Protein AF-0000000079157694 (afdb_homodimer)

Radius of gyration: 38.23 Å; Cα contacts (8 Å, |Δi|>4): 2738; chains: 2; bounding box: 108×110×75 Å

Secondary structure (DSSP, 8-state):
---------EEEE-TT--SEEEEEEEETT-SS-TTGGGGT--GGGSHHHHHHHHHHHHHHHHHHHHHHHGGGT--HHHHHHHHHHHHHHHHHT-HHHHHHHS-HHHHHHHHHHHHHHHHHHHHHHHHTS-HHHHHT--HHHHHHHHHHHHHHHHHHHHHHTT-TTTS-GGG--TTHHHHHHHHHS---HHHHHHHHHHTT-TTSHHHHHHHHHHHHHHHHHHHHHHHHHHHHHHHHH--THHHHHHHHHHHHHHHIIIIIHHHHHHHHHTS-TTPPPPHHHHHHHHHHHHHHHHHHHHTT--HHHHHHHHHHHS--STTHHHHHHHHHHHHIIIIIHHHHHHHHHHT--GGGGSGGGHHHHHHHHHHHHHHHHHHHHHHHHHHHHTT--HHHHHHHHHHHT---HHHHHHHHHHHHTTSS-HHHHHHHHHHHHHHHHHHHHHHHHH--TTHHHHTS----STTPPTTS-EEEEEEESSTTHHHHHHHHHHHT---SSS-EEEEEEEEEE-SS-SS-EEEEGGGGGG-HHHHHHHHHHHHHHHHHHHHTTTTEEEEEEEEEE-TTTHHHHHHHHHHHTT-SEEEEE-SEEEPTTSSEEEE-HHHHHHHHHHHHS-SSEEEEEE--STTTSTTTSTT-TTPPEEEEEEE--SHHHHHHHHHHHHHHTSTTEEEEEEEEEESS-SSS--HHHHHHHHHHHHHHHHHHHHTTTSSEEEEEEEE-SHHHHHHHHHHTTTT-SEEEEESS--HHHHGGGTTS-SS-S-GGGHHHHHHHTSTT--SEEEEEE------------------/---------EEEE-TT--SEEEEEEEETT-SS-TTGGGGT--GGGSHHHHHHHHHHHHHHHHHHHHHHHGGGT--HHHHHHHHHHHHHHHHHT-HHHHHHHS-HHHHHHHHHHHHHHHHHHHHHHHHTS-HHHHHT--HHHHHHHHHHHHHHHHHHHHHHTT-TTTS-GGG--TTHHHHHHHHHH---HHHHHHHHHHTT-TTSHHHHHHHHHHHHHHHHHHHHHHHHHHHHHHHHH--THHHHHHHHHHHHHHHIIIIIHHHHHHHHHTS-TTPPPPHHHHHHHHHHHHHHHHHHHHTT--HHHHHHHHHHHS--STTHHHHHHHHHHHHIIIIIHHHHHHHHHHT--GGGGSGGGHHHHHHHHHHHHHHHHHHHHHHHHHHHHTT--HHHHHHHHHHHT---HHHHHHHHHHHHTTSS-HHHHHHHHHHHHHHHHHHHHHHHHH--TTHHHHTS----STTPPTTS-EEEEEEESSTTHHHHHHHHHHHT---SSS-EEEEEEEEEE-SS-SS-EEEEGGGGGG-HHHHHHHHHHHHHHHHHHHHTTTTEEEEEEEEEE-TTTHHHHHHHHHHHTT-SEEEEE-SEEEPTTSSEEEE-HHHHHHHHHHHHS-SSEEEEEE--STTTSTTSGGG-TTS-EEEEEEE--SHHHHHHHHHHHHHHTSTTEEEEEEEEEESS-SS---HHHHHHHHHHHHHHHHHHHHTTTSSEEEEEEEE-SHHHHHHHHHHTTTT-SEEEEESS--HHHHGGGTTS-SS-S-GGGHHHHHHHTSTT--SEEEEEE------------------

Organism: Lactuca saligna (NCBI:txid75948)

Structure (mmCIF, N/CA/C/O backbone):
data_AF-0000000079157694-model_v1
#
loop_
_entity.id
_entity.type
_entity.pdbx_description
1 polymer 'Cation/H+ exchanger domain-containing protein'
#
loop_
_atom_site.group_PDB
_atom_site.id
_atom_site.type_symbol
_atom_site.label_atom_id
_atom_site.label_alt_id
_atom_site.label_comp_id
_atom_site.label_asym_id
_atom_site.label_entity_id
_atom_site.label_seq_id
_atom_site.pdbx_PDB_ins_code
_atom_site.Cartn_x
_atom_site.Cartn_y
_atom_site.Cartn_z
_atom_site.occupancy
_atom_site.B_iso_or_equiv
_atom_site.auth_seq_id
_atom_site.auth_comp_id
_atom_site.auth_asym_id
_atom_site.auth_atom_id
_atom_site.pdbx_PDB_model_num
ATOM 1 N N . MET A 1 1 ? -40.281 -17.469 22.297 1 20.77 1 MET A N 1
ATOM 2 C CA . MET A 1 1 ? -38.938 -17.641 21.75 1 20.77 1 MET A CA 1
ATOM 3 C C . MET A 1 1 ? -38.938 -17.453 20.234 1 20.77 1 MET A C 1
ATOM 5 O O . MET A 1 1 ? -39.281 -18.375 19.484 1 20.77 1 MET A O 1
ATOM 9 N N . SER A 1 2 ? -39.344 -16.453 19.688 1 25.89 2 SER A N 1
ATOM 10 C CA . SER A 1 2 ? -40 -16.219 18.406 1 25.89 2 SER A CA 1
ATOM 11 C C . SER A 1 2 ? -39.031 -16.406 17.234 1 25.89 2 SER A C 1
ATOM 13 O O . SER A 1 2 ? -37.875 -16.031 17.328 1 25.89 2 SER A O 1
ATOM 15 N N . ARG A 1 3 ? -39.438 -17.438 16.375 1 28.45 3 ARG A N 1
ATOM 16 C CA . ARG A 1 3 ? -38.781 -18.109 15.25 1 28.45 3 ARG A CA 1
ATOM 17 C C . ARG A 1 3 ? -38.156 -17.094 14.281 1 28.45 3 ARG A C 1
ATOM 19 O O . ARG A 1 3 ? -38.719 -16.016 14.094 1 28.45 3 ARG A O 1
ATOM 26 N N . LEU A 1 4 ? -36.906 -17.156 14.164 1 32.44 4 LEU A N 1
ATOM 27 C CA . LEU A 1 4 ? -36.031 -16.547 13.188 1 32.44 4 LEU A CA 1
ATOM 28 C C . LEU A 1 4 ? -36.688 -16.453 11.82 1 32.44 4 LEU A C 1
ATOM 30 O O . LEU A 1 4 ? -37.406 -17.359 11.414 1 32.44 4 LEU A O 1
ATOM 34 N N . PRO A 1 5 ? -36.969 -15.25 11.328 1 34.22 5 PRO A N 1
ATOM 35 C CA . PRO A 1 5 ? -37.75 -15.109 10.086 1 34.22 5 PRO A CA 1
ATOM 36 C C . PRO A 1 5 ? -37.312 -16.125 9.023 1 34.22 5 PRO A C 1
ATOM 38 O O . PRO A 1 5 ? -36.125 -16.422 8.891 1 34.22 5 PRO A O 1
ATOM 41 N N . ALA A 1 6 ? -38.219 -17 8.773 1 33.03 6 ALA A N 1
ATOM 42 C CA . ALA A 1 6 ? -38.156 -18.078 7.785 1 33.03 6 ALA A CA 1
ATOM 43 C C . ALA A 1 6 ? -37.812 -17.547 6.398 1 33.03 6 ALA A C 1
ATOM 45 O O . ALA A 1 6 ? -38.375 -16.531 5.969 1 33.03 6 ALA A O 1
ATOM 46 N N . ILE A 1 7 ? -36.531 -17.5 6.02 1 38.75 7 ILE A N 1
ATOM 47 C CA . ILE A 1 7 ? -36.125 -17.484 4.617 1 38.75 7 ILE A CA 1
ATOM 48 C C . ILE A 1 7 ? -37.188 -18.188 3.768 1 38.75 7 ILE A C 1
ATOM 50 O O . ILE A 1 7 ? -37.438 -19.391 3.947 1 38.75 7 ILE A O 1
ATOM 54 N N . VAL A 1 8 ? -38.312 -17.5 3.568 1 37.19 8 VAL A N 1
ATOM 55 C CA . VAL A 1 8 ? -39.312 -18.188 2.762 1 37.19 8 VAL A CA 1
ATOM 56 C C . VAL A 1 8 ? -38.812 -18.328 1.326 1 37.19 8 VAL A C 1
ATOM 58 O O . VAL A 1 8 ? -38.344 -17.359 0.728 1 37.19 8 VAL A O 1
ATOM 61 N N . SER A 1 9 ? -38.312 -19.453 0.961 1 37.75 9 SER A N 1
ATOM 62 C CA . SER A 1 9 ? -38 -19.922 -0.383 1 37.75 9 SER A CA 1
ATOM 63 C C . SER A 1 9 ? -39.188 -19.781 -1.321 1 37.75 9 SER A C 1
ATOM 65 O O . SER A 1 9 ? -40.25 -20.344 -1.066 1 37.75 9 SER A O 1
ATOM 67 N N . SER A 1 10 ? -39.656 -18.547 -1.672 1 37.72 10 SER A N 1
ATOM 68 C CA . SER A 1 10 ? -40.688 -18.656 -2.695 1 37.72 10 SER A CA 1
ATOM 69 C C . SER A 1 10 ? -40.062 -18.922 -4.07 1 37.72 10 SER A C 1
ATOM 71 O O . SER A 1 10 ? -38.906 -18.562 -4.324 1 37.72 10 SER A O 1
ATOM 73 N N . GLU A 1 11 ? -40.562 -19.875 -4.793 1 39.41 11 GLU A N 1
ATOM 74 C CA . GLU A 1 11 ? -40.188 -20.344 -6.125 1 39.41 11 GLU A CA 1
ATOM 75 C C . GLU A 1 11 ? -40.406 -19.266 -7.172 1 39.41 11 GLU A C 1
ATOM 77 O O . GLU A 1 11 ? -41.5 -18.656 -7.23 1 39.41 11 GLU A O 1
ATOM 82 N N . GLY A 1 12 ? -39.688 -18.188 -7.277 1 37.91 12 GLY A N 1
ATOM 83 C CA . GLY A 1 12 ? -39.969 -17.281 -8.391 1 37.91 12 GLY A CA 1
ATOM 84 C C . GLY A 1 12 ? -39.156 -17.609 -9.625 1 37.91 12 GLY A C 1
ATOM 85 O O . GLY A 1 12 ? -38.219 -18.406 -9.562 1 37.91 12 GLY A O 1
ATOM 86 N N . TYR A 1 13 ? -39.719 -17.516 -10.891 1 36.69 13 TYR A N 1
ATOM 87 C CA . TYR A 1 13 ? -39.094 -17.781 -12.188 1 36.69 13 TYR A CA 1
ATOM 88 C C . TYR A 1 13 ? -38.188 -16.641 -12.625 1 36.69 13 TYR A C 1
ATOM 90 O O . TYR A 1 13 ? -38.562 -15.469 -12.492 1 36.69 13 TYR A O 1
ATOM 98 N N . VAL A 1 14 ? -36.969 -16.719 -12.422 1 40.56 14 VAL A N 1
ATOM 99 C CA . VAL A 1 14 ? -36.031 -15.773 -13.055 1 40.56 14 VAL A CA 1
ATOM 100 C C . VAL A 1 14 ? -36.312 -15.719 -14.555 1 40.56 14 VAL A C 1
ATOM 102 O O . VAL A 1 14 ? -36.406 -16.75 -15.211 1 40.56 14 VAL A O 1
ATOM 105 N N . PRO A 1 15 ? -36.719 -14.586 -15.109 1 36.06 15 PRO A N 1
ATOM 106 C CA . PRO A 1 15 ? -36.969 -14.578 -16.562 1 36.06 15 PRO A CA 1
ATOM 107 C C . PRO A 1 15 ? -35.75 -15.016 -17.375 1 36.06 15 PRO A C 1
ATOM 109 O O . PRO A 1 15 ? -34.656 -14.5 -17.156 1 36.06 15 PRO A O 1
ATOM 112 N N . GLY A 1 16 ? -35.844 -16.141 -18.25 1 37.38 16 GLY A N 1
ATOM 113 C CA . GLY A 1 16 ? -34.906 -16.875 -19.094 1 37.38 16 GLY A CA 1
ATOM 114 C C . GLY A 1 16 ? -34.5 -18.234 -18.516 1 37.38 16 GLY A C 1
ATOM 115 O O . GLY A 1 16 ? -33.844 -19.031 -19.172 1 37.38 16 GLY A O 1
ATOM 116 N N . VAL A 1 17 ? -34.406 -18.219 -17.078 1 40.66 17 VAL A N 1
ATOM 117 C CA . VAL A 1 17 ? -34.219 -19.562 -16.547 1 40.66 17 VAL A CA 1
ATOM 118 C C . VAL A 1 17 ? -35.594 -20.188 -16.234 1 40.66 17 VAL A C 1
ATOM 120 O O . VAL A 1 17 ? -36.438 -19.578 -15.57 1 40.66 17 VAL A O 1
ATOM 123 N N . ASN A 1 18 ? -36.156 -20.906 -16.984 1 41 18 ASN A N 1
ATOM 124 C CA . ASN A 1 18 ? -37.406 -21.641 -16.922 1 41 18 ASN A CA 1
ATOM 125 C C . ASN A 1 18 ? -37.625 -22.297 -15.562 1 41 18 ASN A C 1
ATOM 127 O O . ASN A 1 18 ? -38.531 -23.125 -15.391 1 41 18 ASN A O 1
ATOM 131 N N . GLU A 1 19 ? -36.656 -22.5 -14.75 1 43.94 19 GLU A N 1
ATOM 132 C CA . GLU A 1 19 ? -36.969 -23.25 -13.547 1 43.94 19 GLU A CA 1
ATOM 133 C C . GLU A 1 19 ? -37.125 -22.328 -12.344 1 43.94 19 GLU A C 1
ATOM 135 O O . GLU A 1 19 ? -36.531 -21.266 -12.281 1 43.94 19 GLU A O 1
ATOM 140 N N . PRO A 1 20 ? -38.125 -22.562 -11.523 1 45.56 20 PRO A N 1
ATOM 141 C CA . PRO A 1 20 ? -38.469 -21.812 -10.312 1 45.56 20 PRO A CA 1
ATOM 142 C C . PRO A 1 20 ? -37.281 -21.609 -9.391 1 45.56 20 PRO A C 1
ATOM 144 O O . PRO A 1 20 ? -36.562 -22.562 -9.094 1 45.56 20 PRO A O 1
ATOM 147 N N . GLU A 1 21 ? -36.625 -20.578 -9.5 1 51.5 21 GLU A N 1
ATOM 148 C CA . GLU A 1 21 ? -35.469 -20.422 -8.633 1 51.5 21 GLU A CA 1
ATOM 149 C C . GLU A 1 21 ? -35.875 -19.906 -7.258 1 51.5 21 GLU A C 1
ATOM 151 O O . GLU A 1 21 ? -36.875 -19.203 -7.117 1 51.5 21 GLU A O 1
ATOM 156 N N . GLN A 1 22 ? -35.406 -20.516 -6.207 1 51.66 22 GLN A N 1
ATOM 157 C CA . GLN A 1 22 ? -35.656 -20.234 -4.789 1 51.66 22 GLN A CA 1
ATOM 158 C C . GLN A 1 22 ? -35.312 -18.797 -4.441 1 51.66 22 GLN A C 1
ATOM 160 O O . GLN A 1 22 ? -34.281 -18.266 -4.883 1 51.66 22 GLN A O 1
ATOM 165 N N . MET A 1 23 ? -36.375 -18.062 -4.207 1 56.91 23 MET A N 1
ATOM 166 C CA . MET A 1 23 ? -36.281 -16.672 -3.768 1 56.91 23 MET A CA 1
ATOM 167 C C . MET A 1 23 ? -35.969 -16.594 -2.277 1 56.91 23 MET A C 1
ATOM 169 O O . MET A 1 23 ? -36.469 -17.391 -1.491 1 56.91 23 MET A O 1
ATOM 173 N N . ILE A 1 24 ? -34.938 -16.031 -1.913 1 56.28 24 ILE A N 1
ATOM 174 C CA . ILE A 1 24 ? -34.625 -15.828 -0.504 1 56.28 24 ILE A CA 1
ATOM 175 C C . ILE A 1 24 ? -35.125 -14.461 -0.054 1 56.28 24 ILE A C 1
ATOM 177 O O . ILE A 1 24 ? -34.906 -13.461 -0.742 1 56.28 24 ILE A O 1
ATOM 181 N N . CYS A 1 25 ? -36 -14.461 0.814 1 56.66 25 CYS A N 1
ATOM 182 C CA . CYS A 1 25 ? -36.562 -13.227 1.363 1 56.66 25 CYS A CA 1
ATOM 183 C C . CYS A 1 25 ? -35.812 -12.781 2.6 1 56.66 25 CYS A C 1
ATOM 185 O O . CYS A 1 25 ? -35.531 -13.586 3.492 1 56.66 25 CYS A O 1
ATOM 187 N N . GLN A 1 26 ? -35.031 -11.789 2.475 1 57.12 26 GLN A N 1
ATOM 188 C CA . GLN A 1 26 ? -34.25 -11.273 3.605 1 57.12 26 GLN A CA 1
ATOM 189 C C . GLN A 1 26 ? -34.844 -9.969 4.121 1 57.12 26 GLN A C 1
ATOM 191 O O . GLN A 1 26 ? -35.469 -9.219 3.365 1 57.12 26 GLN A O 1
ATOM 196 N N . TYR A 1 27 ? -34.812 -9.844 5.41 1 54.88 27 TYR A N 1
ATOM 197 C CA . TYR A 1 27 ? -35.219 -8.57 5.996 1 54.88 27 TYR A CA 1
ATOM 198 C C . TYR A 1 27 ? -34.25 -7.465 5.664 1 54.88 27 TYR A C 1
ATOM 200 O O . TYR A 1 27 ? -33.031 -7.68 5.691 1 54.88 27 TYR A O 1
ATOM 208 N N . LEU A 1 28 ? -34.625 -6.355 4.879 1 49.97 28 LEU A N 1
ATOM 209 C CA . LEU A 1 28 ? -33.875 -5.254 4.297 1 49.97 28 LEU A CA 1
ATOM 210 C C . LEU A 1 28 ? -32.938 -4.613 5.332 1 49.97 28 LEU A C 1
ATOM 212 O O . LEU A 1 28 ? -31.906 -4.062 4.988 1 49.97 28 LEU A O 1
ATOM 216 N N . HIS A 1 29 ? -33.219 -4.703 6.703 1 54.28 29 HIS A N 1
ATOM 217 C CA . HIS A 1 29 ? -32.5 -3.779 7.594 1 54.28 29 HIS A CA 1
ATOM 218 C C . HIS A 1 29 ? -31.656 -4.531 8.609 1 54.28 29 HIS A C 1
ATOM 220 O O . HIS A 1 29 ? -31.312 -3.99 9.664 1 54.28 29 HIS A O 1
ATOM 226 N N . MET A 1 30 ? -31.234 -5.699 8.047 1 61.97 30 MET A N 1
ATOM 227 C CA . MET A 1 30 ? -30.484 -6.484 9.023 1 61.97 30 MET A CA 1
ATOM 228 C C . MET A 1 30 ? -29 -6.496 8.695 1 61.97 30 MET A C 1
ATOM 230 O O . MET A 1 30 ? -28.422 -7.559 8.477 1 61.97 30 MET A O 1
ATOM 234 N N . THR A 1 31 ? -28.484 -5.215 8.562 1 68.94 31 THR A N 1
ATOM 235 C CA . THR A 1 31 ? -27.062 -5.176 8.281 1 68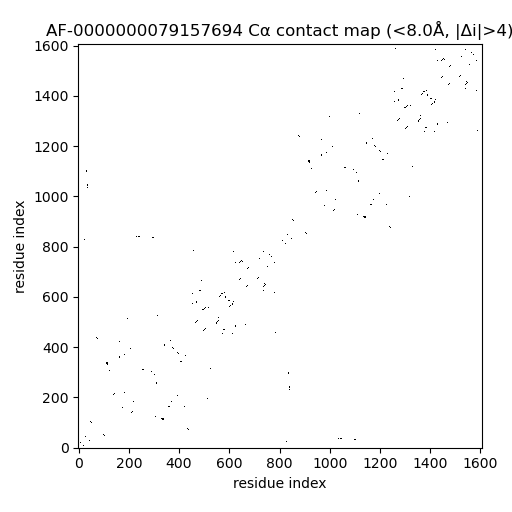.94 31 THR A CA 1
ATOM 236 C C . THR A 1 31 ? -26.25 -5.223 9.578 1 68.94 31 THR A C 1
ATOM 238 O O . THR A 1 31 ? -25.344 -6.047 9.719 1 68.94 31 THR A O 1
ATOM 241 N N . ASN A 1 32 ? -26.688 -4.336 10.578 1 66.69 32 ASN A N 1
ATOM 242 C CA . ASN A 1 32 ? -25.984 -4.281 11.852 1 66.69 32 ASN A CA 1
ATOM 243 C C . ASN A 1 32 ? -26.844 -4.758 13.008 1 66.69 32 ASN A C 1
ATOM 245 O O . ASN A 1 32 ? -28.078 -4.641 12.953 1 66.69 32 ASN A O 1
ATOM 249 N N . SER A 1 33 ? -26.391 -5.547 13.914 1 63 33 SER A N 1
ATOM 250 C CA . SER A 1 33 ? -27.172 -6.129 15.008 1 63 33 SER A CA 1
ATOM 251 C C . SER A 1 33 ? -27.641 -5.059 15.984 1 63 33 SER A C 1
ATOM 253 O O . SER A 1 33 ? -28.578 -5.281 16.75 1 63 33 SER A O 1
ATOM 255 N N . MET A 1 34 ? -27.438 -3.844 15.602 1 61.5 34 MET A N 1
ATOM 256 C CA . MET A 1 34 ? -27.859 -2.672 16.359 1 61.5 34 MET A CA 1
ATOM 257 C C . MET A 1 34 ? -28.172 -3.043 17.797 1 61.5 34 MET A C 1
ATOM 259 O O . MET A 1 34 ? -29.25 -2.715 18.312 1 61.5 34 MET A O 1
ATOM 263 N N . GLY A 1 35 ? -27.25 -3.906 18.562 1 63.62 35 GLY A N 1
ATOM 264 C CA . GLY A 1 35 ? -27.406 -4.254 19.969 1 63.62 35 GLY A CA 1
ATOM 265 C C . GLY A 1 35 ? -28.422 -5.355 20.203 1 63.62 35 GLY A C 1
ATOM 266 O O . GLY A 1 35 ? -28.875 -5.57 21.328 1 63.62 35 GLY A O 1
ATOM 267 N N . CYS A 1 36 ? -28.844 -5.98 19.141 1 65.38 36 CYS A N 1
ATOM 268 C CA . CYS A 1 36 ? -29.859 -7.023 19.234 1 65.38 36 CYS A CA 1
ATOM 269 C C . CYS A 1 36 ? -29.422 -8.141 20.156 1 65.38 36 CYS A C 1
ATOM 271 O O . CYS A 1 36 ? -30.25 -8.836 20.75 1 65.38 36 CYS A O 1
ATOM 273 N N . SER A 1 37 ? -28.172 -8.203 20.328 1 68.06 37 SER A N 1
ATOM 274 C CA . SER A 1 37 ? -27.672 -9.25 21.219 1 68.06 37 SER A CA 1
ATOM 275 C C . SER A 1 37 ? -28.141 -9.039 22.656 1 68.06 37 SER A C 1
ATOM 277 O O . SER A 1 37 ? -28.281 -10 23.406 1 68.06 37 SER A O 1
ATOM 279 N N . TRP A 1 38 ? -28.453 -7.785 22.875 1 67.88 38 TRP A N 1
ATOM 280 C CA . TRP A 1 38 ? -28.922 -7.457 24.219 1 67.88 38 TRP A CA 1
ATOM 281 C C . TRP A 1 38 ? -30.328 -8.016 24.453 1 67.88 38 TRP A C 1
ATOM 283 O O . TRP A 1 38 ? -30.734 -8.219 25.594 1 67.88 38 TRP A O 1
ATOM 293 N N . PHE A 1 39 ? -30.953 -8.344 23.25 1 64.56 39 PHE A N 1
ATOM 294 C CA . PHE A 1 39 ? -32.344 -8.812 23.328 1 64.56 39 PHE A CA 1
ATOM 295 C C . PHE A 1 39 ? -32.406 -10.297 23 1 64.56 39 PHE A C 1
ATOM 297 O O . PHE A 1 39 ? -33.5 -10.836 22.812 1 64.56 39 PHE A O 1
ATOM 304 N N . GLY A 1 40 ? -31.203 -11.039 22.922 1 62.47 40 GLY A N 1
ATOM 305 C CA . GLY A 1 40 ? -31.172 -12.477 22.719 1 62.47 40 GLY A CA 1
ATOM 306 C C . GLY A 1 40 ? -31.219 -12.859 21.25 1 62.47 40 GLY A C 1
ATOM 307 O O . GLY A 1 40 ? -31.484 -14.016 20.922 1 62.47 40 GLY A O 1
ATOM 308 N N . CYS A 1 41 ? -31.078 -11.867 20.406 1 67.25 41 CYS A N 1
ATOM 309 C CA . CYS A 1 41 ? -31.109 -12.188 18.984 1 67.25 41 CYS A CA 1
ATOM 310 C C . CYS A 1 41 ? -29.781 -12.766 18.516 1 67.25 41 CYS A C 1
ATOM 312 O O . CYS A 1 41 ? -28.734 -12.5 19.141 1 67.25 41 CYS A O 1
ATOM 314 N N . ASP A 1 42 ? -29.891 -13.734 17.594 1 72.81 42 ASP A N 1
ATOM 315 C CA . ASP A 1 42 ? -28.688 -14.328 17.031 1 72.81 42 ASP A CA 1
ATOM 316 C C . ASP A 1 42 ? -28 -13.367 16.062 1 72.81 42 ASP A C 1
ATOM 318 O O . ASP A 1 42 ? -28.578 -13 15.031 1 72.81 42 ASP A O 1
ATOM 322 N N . VAL A 1 43 ? -26.891 -12.922 16.375 1 77.12 43 VAL A N 1
ATOM 323 C CA . VAL A 1 43 ? -26.125 -11.906 15.664 1 77.12 43 VAL A CA 1
ATOM 324 C C . VAL A 1 43 ? -25.719 -12.438 14.289 1 77.12 43 VAL A C 1
ATOM 326 O O . VAL A 1 43 ? -25.516 -11.664 13.352 1 77.12 43 VAL A O 1
ATOM 329 N N . SER A 1 44 ? -25.703 -13.75 14.141 1 74.75 44 SER A N 1
ATOM 330 C CA . SER A 1 44 ? -25.234 -14.352 12.898 1 74.75 44 SER A CA 1
ATOM 331 C C . SER A 1 44 ? -26.297 -14.273 11.812 1 74.75 44 SER A C 1
ATOM 333 O O . SER A 1 44 ? -26.031 -14.617 10.656 1 74.75 44 SER A O 1
ATOM 335 N N . THR A 1 45 ? -27.438 -13.672 12.125 1 73.31 45 THR A N 1
ATOM 336 C CA . THR A 1 45 ? -28.484 -13.555 11.125 1 73.31 45 THR A CA 1
ATOM 337 C C . THR A 1 45 ? -28.359 -12.242 10.359 1 73.31 45 THR A C 1
ATOM 339 O O . THR A 1 45 ? -28.938 -12.086 9.281 1 73.31 45 THR A O 1
ATOM 342 N N . PHE A 1 46 ? -27.547 -11.406 10.953 1 80 46 PHE A N 1
ATOM 343 C CA . PHE A 1 46 ? -27.344 -10.133 10.281 1 80 46 PHE A CA 1
ATOM 344 C C . PHE A 1 46 ? -26.219 -10.242 9.258 1 80 46 PHE A C 1
ATOM 346 O O . PHE A 1 46 ? -25.281 -11.031 9.43 1 80 46 PHE A O 1
ATOM 353 N N . SER A 1 47 ? -26.312 -9.57 8.242 1 83.38 47 SER A N 1
ATOM 354 C CA . SER A 1 47 ? -25.438 -9.727 7.082 1 83.38 47 SER A CA 1
ATOM 355 C C . SER A 1 47 ? -24 -9.352 7.414 1 83.38 47 SER A C 1
ATOM 357 O O . SER A 1 47 ? -23.062 -10.039 7.012 1 83.38 47 SER A O 1
ATOM 359 N N . LEU A 1 48 ? -23.812 -8.289 8.164 1 88.81 48 LEU A N 1
ATOM 360 C CA . LEU A 1 48 ? -22.438 -7.828 8.398 1 88.81 48 LEU A CA 1
ATOM 361 C C . LEU A 1 48 ? -21.703 -8.766 9.344 1 88.81 48 LEU A C 1
ATOM 363 O O . LEU A 1 48 ? -20.594 -9.227 9.031 1 88.81 48 LEU A O 1
ATOM 367 N N . PRO A 1 49 ? -22.281 -9.117 10.492 1 88.88 49 PRO A N 1
ATOM 368 C CA . PRO A 1 49 ? -21.578 -10.055 11.375 1 88.88 49 PRO A CA 1
ATOM 369 C C . PRO A 1 49 ? -21.359 -11.422 10.727 1 88.88 49 PRO A C 1
ATOM 371 O O . PRO A 1 49 ? -20.328 -12.047 10.953 1 88.88 49 PRO A O 1
ATOM 374 N N . LEU A 1 50 ? -22.328 -11.82 9.984 1 88.94 50 LEU A N 1
ATOM 375 C CA . LEU A 1 50 ? -22.172 -13.094 9.289 1 88.94 50 LEU A CA 1
ATOM 376 C C . LEU A 1 50 ? -21.031 -13.031 8.281 1 88.94 50 LEU A C 1
ATOM 378 O O . LEU A 1 50 ? -20.234 -13.969 8.18 1 88.94 50 LEU A O 1
ATOM 382 N N . LEU A 1 51 ? -20.984 -11.984 7.527 1 90.62 51 LEU A N 1
ATOM 383 C CA . LEU A 1 51 ? -19.906 -11.805 6.551 1 90.62 51 LEU A CA 1
ATOM 384 C C . LEU A 1 51 ? -18.547 -11.812 7.23 1 90.62 51 LEU A C 1
ATOM 386 O O . LEU A 1 51 ? -17.609 -12.438 6.734 1 90.62 51 LEU A O 1
ATOM 390 N N . MET A 1 52 ? -18.469 -11.141 8.336 1 92.88 52 MET A N 1
ATOM 391 C CA . MET A 1 52 ? -17.203 -11.078 9.055 1 92.88 52 MET A CA 1
ATOM 392 C C . MET A 1 52 ? -16.797 -12.445 9.578 1 92.88 52 MET A C 1
ATOM 394 O O . MET A 1 52 ? -15.617 -12.82 9.516 1 92.88 52 MET A O 1
ATOM 398 N N . LEU A 1 53 ? -17.719 -13.156 10.031 1 91.44 53 LEU A N 1
ATOM 399 C CA . LEU A 1 53 ? -17.453 -14.5 10.516 1 91.44 53 LEU A CA 1
ATOM 400 C C . LEU A 1 53 ? -17.047 -15.422 9.375 1 91.44 53 LEU A C 1
ATOM 402 O O . LEU A 1 53 ? -16.078 -16.188 9.5 1 91.44 53 LEU A O 1
ATOM 406 N N . GLN A 1 54 ? -17.75 -15.352 8.32 1 92.12 54 GLN A N 1
ATOM 407 C CA . GLN A 1 54 ? -17.453 -16.188 7.164 1 92.12 54 GLN A CA 1
ATOM 408 C C . GLN A 1 54 ? -16.078 -15.875 6.598 1 92.12 54 GLN A C 1
ATOM 410 O O . GLN A 1 54 ? -15.289 -16.797 6.324 1 92.12 54 GLN A O 1
ATOM 415 N N . LEU A 1 55 ? -15.789 -14.641 6.398 1 91.44 55 LEU A N 1
ATOM 416 C CA . LEU A 1 55 ? -14.492 -14.242 5.848 1 91.44 55 LEU A CA 1
ATOM 417 C C . LEU A 1 55 ? -13.359 -14.672 6.77 1 91.44 55 LEU A C 1
ATOM 419 O O . LEU A 1 55 ? -12.312 -15.125 6.305 1 91.44 55 LEU A O 1
ATOM 423 N N . SER A 1 56 ? -13.609 -14.555 8.062 1 91.88 56 SER A N 1
ATOM 424 C CA . SER A 1 56 ? -12.578 -14.953 9.016 1 91.88 56 SER A CA 1
ATOM 425 C C . SER A 1 56 ? -12.32 -16.453 8.945 1 91.88 56 SER A C 1
ATOM 427 O O . SER A 1 56 ? -11.164 -16.891 8.93 1 91.88 56 SER A O 1
ATOM 429 N N . MET A 1 57 ? -13.32 -17.203 8.852 1 91.5 57 MET A N 1
ATOM 430 C CA . MET A 1 57 ? -13.164 -18.641 8.789 1 91.5 57 MET A CA 1
ATOM 431 C C . MET A 1 57 ? -12.492 -19.062 7.492 1 91.5 57 MET A C 1
ATOM 433 O O . MET A 1 57 ? -11.609 -19.922 7.496 1 91.5 57 MET A O 1
ATOM 437 N N . ILE A 1 58 ? -12.906 -18.484 6.422 1 90.94 58 ILE A N 1
ATOM 438 C CA . ILE A 1 58 ? -12.336 -18.797 5.117 1 90.94 58 ILE A CA 1
ATOM 439 C C . ILE A 1 58 ? -10.844 -18.453 5.105 1 90.94 58 ILE A C 1
ATOM 441 O O . ILE A 1 58 ? -10.023 -19.219 4.605 1 90.94 58 ILE A O 1
ATOM 445 N N . PHE A 1 59 ? -10.586 -17.406 5.699 1 88.31 59 PHE A N 1
ATOM 446 C CA . PHE A 1 59 ? -9.195 -16.969 5.719 1 88.31 59 PHE A CA 1
ATOM 447 C C . PHE A 1 59 ? -8.352 -17.891 6.594 1 88.31 59 PHE A C 1
ATOM 449 O O . PHE A 1 59 ? -7.234 -18.25 6.227 1 88.31 59 PHE A O 1
ATOM 456 N N . ILE A 1 60 ? -8.844 -18.234 7.691 1 88.5 60 ILE A N 1
ATOM 457 C CA . ILE A 1 60 ? -8.109 -19.109 8.609 1 88.5 60 ILE A CA 1
ATOM 458 C C . ILE A 1 60 ? -7.867 -20.453 7.949 1 88.5 60 ILE A C 1
ATOM 460 O O . ILE A 1 60 ? -6.754 -20.984 7.992 1 88.5 60 ILE A O 1
ATOM 464 N N . VAL A 1 61 ? -8.82 -20.922 7.281 1 90.44 61 VAL A N 1
ATOM 465 C CA . VAL A 1 61 ? -8.695 -22.219 6.637 1 90.44 61 VAL A CA 1
ATOM 466 C C . VAL A 1 61 ? -7.723 -22.125 5.465 1 90.44 61 VAL A C 1
ATOM 468 O O . VAL A 1 61 ? -6.871 -23 5.293 1 90.44 61 VAL A O 1
ATOM 471 N N . SER A 1 62 ? -7.895 -21.094 4.656 1 87.12 62 SER A N 1
ATOM 472 C CA . SER A 1 62 ? -7.043 -20.922 3.484 1 87.12 62 SER A CA 1
ATOM 473 C C . SER A 1 62 ? -5.578 -20.75 3.885 1 87.12 62 SER A C 1
ATOM 475 O O . SER A 1 62 ? -4.695 -21.375 3.299 1 87.12 62 SER A O 1
ATOM 477 N N . HIS A 1 63 ? -5.312 -20.078 4.926 1 82.69 63 HIS A N 1
ATOM 478 C CA . HIS A 1 63 ? -3.936 -19.812 5.32 1 82.69 63 HIS A CA 1
ATOM 479 C C . HIS A 1 63 ? -3.334 -21 6.066 1 82.69 63 HIS A C 1
ATOM 481 O O . HIS A 1 63 ? -2.135 -21.266 5.957 1 82.69 63 HIS A O 1
ATOM 487 N N . THR A 1 64 ? -4.148 -21.625 6.871 1 86.44 64 THR A N 1
ATOM 488 C CA . THR A 1 64 ? -3.664 -22.812 7.566 1 86.44 64 THR A CA 1
ATOM 489 C C . THR A 1 64 ? -3.295 -23.906 6.57 1 86.44 64 THR A C 1
ATOM 491 O O . THR A 1 64 ? -2.283 -24.594 6.738 1 86.44 64 THR A O 1
ATOM 494 N N . THR A 1 65 ? -4.066 -24 5.578 1 88.69 65 THR A N 1
ATOM 495 C CA . THR A 1 65 ? -3.771 -25 4.562 1 88.69 65 THR A CA 1
ATOM 496 C C . THR A 1 65 ? -2.529 -24.625 3.764 1 88.69 65 THR A C 1
ATOM 498 O O . THR A 1 65 ? -1.734 -25.484 3.387 1 88.69 65 THR A O 1
ATOM 501 N N . PHE A 1 66 ? -2.402 -23.359 3.471 1 81.44 66 PHE A N 1
ATOM 502 C CA . PHE A 1 66 ? -1.205 -22.891 2.777 1 81.44 66 PHE A CA 1
ATOM 503 C C . PHE A 1 66 ? 0.045 -23.203 3.596 1 81.44 66 PHE A C 1
ATOM 505 O O . PHE A 1 66 ? 1.062 -23.625 3.049 1 81.44 66 PHE A O 1
ATOM 512 N N . PHE A 1 67 ? -0.044 -22.984 4.875 1 79.25 67 PHE A N 1
ATOM 513 C CA . PHE A 1 67 ? 1.094 -23.234 5.75 1 79.25 67 PHE A CA 1
ATOM 514 C C . PHE A 1 67 ? 1.42 -24.719 5.812 1 79.25 67 PHE A C 1
ATOM 516 O O . PHE A 1 67 ? 2.59 -25.109 5.863 1 79.25 67 PHE A O 1
ATOM 523 N N . LEU A 1 68 ? 0.445 -25.547 5.746 1 84.44 68 LEU A N 1
ATOM 524 C CA . LEU A 1 68 ? 0.625 -26.984 5.844 1 84.44 68 LEU A CA 1
ATOM 525 C C . LEU A 1 68 ? 1.183 -27.562 4.543 1 84.44 68 LEU A C 1
ATOM 527 O O . LEU A 1 68 ? 1.987 -28.484 4.562 1 84.44 68 LEU A O 1
ATOM 531 N N . LEU A 1 69 ? 0.854 -26.906 3.439 1 82.94 69 LEU A N 1
ATOM 532 C CA . LEU A 1 69 ? 1.233 -27.469 2.146 1 82.94 69 LEU A CA 1
ATOM 533 C C . LEU A 1 69 ? 2.418 -26.719 1.553 1 82.94 69 LEU A C 1
ATOM 535 O O . LEU A 1 69 ? 2.918 -27.078 0.485 1 82.94 69 LEU A O 1
ATOM 539 N N . LYS A 1 70 ? 2.809 -25.672 2.229 1 75.56 70 LYS A N 1
ATOM 540 C CA . LYS A 1 70 ? 3.924 -24.859 1.76 1 75.56 70 LYS A CA 1
ATOM 541 C C . LYS A 1 70 ? 5.164 -25.703 1.508 1 75.56 70 LYS A C 1
ATOM 543 O O . LYS A 1 70 ? 5.855 -25.531 0.503 1 75.56 70 LYS A O 1
ATOM 548 N N . PRO A 1 71 ? 5.43 -26.656 2.416 1 74.31 71 PRO A N 1
ATOM 549 C CA . PRO A 1 71 ? 6.629 -27.469 2.186 1 74.31 71 PRO A CA 1
ATOM 550 C C . PRO A 1 71 ? 6.551 -28.297 0.898 1 74.31 71 PRO A C 1
ATOM 552 O O . PRO A 1 71 ? 7.582 -28.719 0.369 1 74.31 71 PRO A O 1
ATOM 555 N N . LEU A 1 72 ? 5.336 -28.5 0.417 1 75.31 72 LEU A N 1
ATOM 556 C CA . LEU A 1 72 ? 5.168 -29.25 -0.828 1 75.31 72 LEU A CA 1
ATOM 557 C C . LEU A 1 72 ? 5.316 -28.328 -2.033 1 75.31 72 LEU A C 1
ATOM 559 O O . LEU A 1 72 ? 5.195 -28.766 -3.178 1 75.31 72 LEU A O 1
ATOM 563 N N . ARG A 1 73 ? 5.594 -27.047 -1.732 1 70.12 73 ARG A N 1
ATOM 564 C CA . ARG A 1 73 ? 5.875 -26.016 -2.736 1 70.12 73 ARG A CA 1
ATOM 565 C C . ARG A 1 73 ? 4.727 -25.906 -3.734 1 70.12 73 ARG A C 1
ATOM 567 O O . ARG A 1 73 ? 4.953 -25.828 -4.945 1 70.12 73 ARG A O 1
ATOM 574 N N . GLN A 1 74 ? 3.584 -26.109 -3.248 1 76.69 74 GLN A N 1
ATOM 575 C CA . GLN A 1 74 ? 2.389 -25.906 -4.062 1 76.69 74 GLN A CA 1
ATOM 576 C C . GLN A 1 74 ? 2.07 -24.422 -4.227 1 76.69 74 GLN A C 1
ATOM 578 O O . GLN A 1 74 ? 2.58 -23.594 -3.475 1 76.69 74 GLN A O 1
ATOM 583 N N . SER A 1 75 ? 1.464 -24.125 -5.305 1 76.88 75 SER A N 1
ATOM 584 C CA . SER A 1 75 ? 1.056 -22.75 -5.523 1 76.88 75 SER A CA 1
ATOM 585 C C . SER A 1 75 ? 0.071 -22.281 -4.457 1 76.88 75 SER A C 1
ATOM 587 O O . SER A 1 75 ? -0.708 -23.078 -3.934 1 76.88 75 SER A O 1
ATOM 589 N N . ILE A 1 76 ? 0.124 -21.078 -4.062 1 77.31 76 ILE A N 1
ATOM 590 C CA . ILE A 1 76 ? -0.725 -20.5 -3.023 1 77.31 76 ILE A CA 1
ATOM 591 C C . ILE A 1 76 ? -2.193 -20.656 -3.416 1 77.31 76 ILE A C 1
ATOM 593 O O . ILE A 1 76 ? -3.033 -21 -2.582 1 77.31 76 ILE A O 1
ATOM 597 N N . LEU A 1 77 ? -2.539 -20.516 -4.598 1 77.62 77 LEU A N 1
ATOM 598 C CA . LEU A 1 77 ? -3.922 -20.547 -5.059 1 77.62 77 LEU A CA 1
ATOM 599 C C . LEU A 1 77 ? -4.492 -21.953 -4.992 1 77.62 77 LEU A C 1
ATOM 601 O O . LEU A 1 77 ? -5.645 -22.141 -4.598 1 77.62 77 LEU A O 1
ATOM 605 N N . SER A 1 78 ? -3.674 -22.953 -5.332 1 85.5 78 SER A N 1
ATOM 606 C CA . SER A 1 78 ? -4.137 -24.344 -5.242 1 85.5 78 SER A CA 1
ATOM 607 C C . SER A 1 78 ? -4.336 -24.766 -3.791 1 85.5 78 SER A C 1
ATOM 609 O O . SER A 1 78 ? -5.289 -25.484 -3.475 1 85.5 78 SER A O 1
ATOM 611 N N . CYS A 1 79 ? -3.488 -24.266 -2.967 1 86.06 79 CYS A N 1
ATOM 612 C CA . CYS A 1 79 ? -3.613 -24.594 -1.554 1 86.06 79 CYS A CA 1
ATOM 613 C C . CYS A 1 79 ? -4.879 -23.984 -0.959 1 86.06 79 CYS A C 1
ATOM 615 O O . CYS A 1 79 ? -5.574 -24.641 -0.175 1 86.06 79 CYS A O 1
ATOM 617 N N . GLN A 1 80 ? -5.199 -22.844 -1.354 1 87.06 80 GLN A N 1
ATOM 618 C CA . GLN A 1 80 ? -6.398 -22.172 -0.848 1 87.06 80 GLN A CA 1
ATOM 619 C C . GLN A 1 80 ? -7.664 -22.875 -1.343 1 87.06 80 GLN A C 1
ATOM 621 O O . GLN A 1 80 ? -8.617 -23.047 -0.584 1 87.06 80 GLN A O 1
ATOM 626 N N . LEU A 1 81 ? -7.645 -23.297 -2.572 1 90.38 81 LEU A N 1
ATOM 627 C CA . LEU A 1 81 ? -8.805 -23.984 -3.125 1 90.38 81 LEU A CA 1
ATOM 628 C C . LEU A 1 81 ? -9 -25.328 -2.447 1 90.38 81 LEU A C 1
ATOM 630 O O . LEU A 1 81 ? -10.125 -25.703 -2.096 1 90.38 81 LEU A O 1
ATOM 634 N N . ILE A 1 82 ? -7.918 -26.031 -2.201 1 91.31 82 ILE A N 1
ATOM 635 C CA . ILE A 1 82 ? -7.992 -27.328 -1.523 1 91.31 82 ILE A CA 1
ATOM 636 C C . ILE A 1 82 ? -8.508 -27.125 -0.1 1 91.31 82 ILE A C 1
ATOM 638 O O . ILE A 1 82 ? -9.375 -27.891 0.362 1 91.31 82 ILE A O 1
ATOM 642 N N . GLY A 1 83 ? -7.965 -26.141 0.55 1 91.38 83 GLY A N 1
ATOM 643 C CA . GLY A 1 83 ? -8.422 -25.844 1.899 1 91.38 83 GLY A CA 1
ATOM 644 C C . GLY A 1 83 ? -9.898 -25.547 1.978 1 91.38 83 GLY A C 1
ATOM 645 O O . GLY A 1 83 ? -10.602 -26.047 2.865 1 91.38 83 GLY A O 1
ATOM 646 N N . CYS A 1 84 ? -10.438 -24.781 1.059 1 91.94 84 CYS A N 1
ATOM 647 C CA . CYS A 1 84 ? -11.852 -24.422 1.056 1 91.94 84 CYS A CA 1
ATOM 648 C C . CYS A 1 84 ? -12.727 -25.625 0.742 1 91.94 84 CYS A C 1
ATOM 650 O O . CYS A 1 84 ? -13.805 -25.781 1.316 1 91.94 84 CYS A O 1
ATOM 652 N N . ILE A 1 85 ? -12.234 -26.516 -0.164 1 92.75 85 ILE A N 1
ATOM 653 C CA . ILE A 1 85 ? -13 -27.703 -0.517 1 92.75 85 ILE A CA 1
ATOM 654 C C . ILE A 1 85 ? -13.117 -28.625 0.697 1 92.75 85 ILE A C 1
ATOM 656 O O . ILE A 1 85 ? -14.203 -29.109 1.012 1 92.75 85 ILE A O 1
ATOM 660 N N . VAL A 1 86 ? -12.039 -28.781 1.428 1 91.44 86 VAL A N 1
ATOM 661 C CA . VAL A 1 86 ? -12.031 -29.641 2.607 1 91.44 86 VAL A CA 1
ATOM 662 C C . VAL A 1 86 ? -12.891 -29.016 3.703 1 91.44 86 VAL A C 1
ATOM 664 O O . VAL A 1 86 ? -13.664 -29.719 4.367 1 91.44 86 VAL A O 1
ATOM 667 N N . PHE A 1 87 ? -12.789 -27.766 3.844 1 91.5 87 PHE A N 1
ATOM 668 C CA . PHE A 1 87 ? -13.555 -27.047 4.852 1 91.5 87 PHE A CA 1
ATOM 669 C C . PHE A 1 87 ? -15.055 -27.188 4.594 1 91.5 87 PHE A C 1
ATOM 671 O O . PHE A 1 87 ? -15.82 -27.516 5.5 1 91.5 87 PHE A O 1
ATOM 678 N N . ILE A 1 88 ? -15.484 -26.953 3.408 1 90.19 88 ILE A N 1
ATOM 679 C CA . ILE A 1 88 ? -16.906 -27.016 3.07 1 90.19 88 ILE A CA 1
ATOM 680 C C . ILE A 1 88 ? -17.391 -28.453 3.166 1 90.19 88 ILE A C 1
ATOM 682 O O . ILE A 1 88 ? -18.531 -28.703 3.584 1 90.19 88 ILE A O 1
ATOM 686 N N . TRP A 1 89 ? -16.5 -29.406 2.764 1 88.56 89 TRP A N 1
ATOM 687 C CA . TRP A 1 89 ? -16.844 -30.812 2.92 1 88.56 89 TRP A CA 1
ATOM 688 C C . TRP A 1 89 ? -17.125 -31.141 4.379 1 88.56 89 TRP A C 1
ATOM 690 O O . TRP A 1 89 ? -18.094 -31.844 4.684 1 88.56 89 TRP A O 1
ATOM 700 N N . PHE A 1 90 ? -16.391 -30.594 5.32 1 88.38 90 PHE A N 1
ATOM 701 C CA . PHE A 1 90 ? -16.578 -30.828 6.75 1 88.38 90 PHE A CA 1
ATOM 702 C C . PHE A 1 90 ? -17.844 -30.141 7.246 1 88.38 90 PHE A C 1
ATOM 704 O O . PHE A 1 90 ? -18.578 -30.703 8.07 1 88.38 90 PHE A O 1
ATOM 711 N N . VAL A 1 91 ? -18.125 -28.953 6.785 1 89.25 91 VAL A N 1
ATOM 712 C CA . VAL A 1 91 ? -19.281 -28.188 7.227 1 89.25 91 VAL A CA 1
ATOM 713 C C . VAL A 1 91 ? -20.562 -28.859 6.719 1 89.25 91 VAL A C 1
ATOM 715 O O . VAL A 1 91 ? -21.578 -28.859 7.402 1 89.25 91 VAL A O 1
ATOM 718 N N . ARG A 1 92 ? -20.531 -29.422 5.512 1 87.69 92 ARG A N 1
ATOM 719 C CA . ARG A 1 92 ? -21.688 -30.062 4.906 1 87.69 92 ARG A CA 1
ATOM 720 C C . ARG A 1 92 ? -22.047 -31.344 5.641 1 87.69 92 ARG A C 1
ATOM 722 O O . ARG A 1 92 ? -23.172 -31.844 5.52 1 87.69 92 ARG A O 1
ATOM 729 N N . LEU A 1 93 ? -21.125 -31.906 6.434 1 86.44 93 LEU A N 1
ATOM 730 C CA . LEU A 1 93 ? -21.391 -33.125 7.195 1 86.44 93 LEU A CA 1
ATOM 731 C C . LEU A 1 93 ? -22.406 -32.844 8.305 1 86.44 93 LEU A C 1
ATOM 733 O O . LEU A 1 93 ? -23.156 -33.75 8.703 1 86.44 93 LEU A O 1
ATOM 737 N N . ASP A 1 94 ? -22.453 -31.516 8.734 1 87.81 94 ASP A N 1
ATOM 738 C CA . ASP A 1 94 ? -23.406 -31.094 9.758 1 87.81 94 ASP A CA 1
ATOM 739 C C . ASP A 1 94 ? -24.359 -30.031 9.211 1 87.81 94 ASP A C 1
ATOM 741 O O . ASP A 1 94 ? -23.969 -28.875 9.039 1 87.81 94 ASP A O 1
ATOM 745 N N . ASN A 1 95 ? -25.547 -30.359 9.047 1 83.12 95 ASN A N 1
ATOM 746 C CA . ASN A 1 95 ? -26.531 -29.469 8.461 1 83.12 95 ASN A CA 1
ATOM 747 C C . ASN A 1 95 ? -26.781 -28.25 9.344 1 83.12 95 ASN A C 1
ATOM 749 O O . ASN A 1 95 ? -27.078 -27.156 8.836 1 83.12 95 ASN A O 1
ATOM 753 N N . HIS A 1 96 ? -26.609 -28.453 10.578 1 83.62 96 HIS A N 1
ATOM 754 C CA . HIS A 1 96 ? -26.828 -27.328 11.477 1 83.62 96 HIS A CA 1
ATOM 755 C C . HIS A 1 96 ? -25.734 -26.281 11.32 1 83.62 96 HIS A C 1
ATOM 757 O O . HIS A 1 96 ? -26.016 -25.078 11.25 1 83.62 96 HIS A O 1
ATOM 763 N N . LEU A 1 97 ? -24.578 -26.766 11.203 1 85.44 97 LEU A N 1
ATOM 764 C CA . LEU A 1 97 ? -23.453 -25.859 11.031 1 85.44 97 LEU A CA 1
ATOM 765 C C . LEU A 1 97 ? -23.516 -25.172 9.664 1 85.44 97 LEU A C 1
ATOM 767 O O . LEU A 1 97 ? -23.188 -23.984 9.555 1 85.44 97 LEU A O 1
ATOM 771 N N . LEU A 1 98 ? -23.969 -25.906 8.734 1 84.62 98 LEU A N 1
ATOM 772 C CA . LEU A 1 98 ? -24.078 -25.359 7.379 1 84.62 98 LEU A CA 1
ATOM 773 C C . LEU A 1 98 ? -25.094 -24.234 7.324 1 84.62 98 LEU A C 1
ATOM 775 O O . LEU A 1 98 ? -24.844 -23.188 6.727 1 84.62 98 LEU A O 1
ATOM 779 N N . ASN A 1 99 ? -26.141 -24.375 7.98 1 79.81 99 ASN A N 1
ATOM 780 C CA . ASN A 1 99 ? -27.203 -23.375 7.941 1 79.81 99 ASN A CA 1
ATOM 781 C C . ASN A 1 99 ? -26.875 -22.156 8.812 1 79.81 99 ASN A C 1
ATOM 783 O O . ASN A 1 99 ? -27.328 -21.047 8.539 1 79.81 99 ASN A O 1
ATOM 787 N N . LYS A 1 100 ? -26.078 -22.453 9.75 1 80.94 100 LYS A N 1
ATOM 788 C CA . LYS A 1 100 ? -25.703 -21.359 10.641 1 80.94 100 LYS A CA 1
ATOM 789 C C . LYS A 1 100 ? -24.594 -20.5 10.023 1 80.94 100 LYS A C 1
ATOM 791 O O . LYS A 1 100 ? -24.641 -19.281 10.117 1 80.94 100 LYS A O 1
ATOM 796 N N . LEU A 1 101 ? -23.719 -21.125 9.375 1 85.69 101 LEU A N 1
ATOM 797 C CA . LEU A 1 101 ? -22.562 -20.406 8.867 1 85.69 101 LEU A CA 1
ATOM 798 C C . LEU A 1 101 ? -22.797 -19.938 7.438 1 85.69 101 LEU A C 1
ATOM 800 O O . LEU A 1 101 ? -22.312 -18.875 7.047 1 85.69 101 LEU A O 1
ATOM 804 N N . PHE A 1 102 ? -23.484 -20.734 6.695 1 85.69 102 PHE A N 1
ATOM 805 C CA . PHE A 1 102 ? -23.672 -20.391 5.289 1 85.69 102 PHE A CA 1
ATOM 806 C C . PHE A 1 102 ? -25.125 -20.531 4.895 1 85.69 102 PHE A C 1
ATOM 808 O O . PHE A 1 102 ? -25.469 -21.297 3.998 1 85.69 102 PHE A O 1
ATOM 815 N N . PRO A 1 103 ? -25.859 -19.609 5.523 1 79.5 103 PRO A N 1
ATOM 816 C CA . PRO A 1 103 ? -27.25 -19.609 5.078 1 79.5 103 PRO A CA 1
ATOM 817 C C . PRO A 1 103 ? -27.422 -19.125 3.643 1 79.5 103 PRO A C 1
ATOM 819 O O . PRO A 1 103 ? -26.516 -18.484 3.1 1 79.5 103 PRO A O 1
ATOM 822 N N . GLU A 1 104 ? -28.406 -19.422 3.01 1 71.31 104 GLU A N 1
ATOM 823 C CA . GLU A 1 104 ? -28.625 -19.062 1.614 1 71.31 104 GLU A CA 1
ATOM 824 C C . GLU A 1 104 ? -28.672 -17.547 1.441 1 71.31 104 GLU A C 1
ATOM 826 O O . GLU A 1 104 ? -28.219 -17.016 0.419 1 71.31 104 GLU A O 1
ATOM 831 N N . SER A 1 105 ? -29.172 -16.844 2.477 1 69 105 SER A N 1
ATOM 832 C CA . SER A 1 105 ? -29.219 -15.383 2.408 1 69 105 SER A CA 1
ATOM 833 C C . SER A 1 105 ? -27.812 -14.773 2.467 1 69 105 SER A C 1
ATOM 835 O O . SER A 1 105 ? -27.547 -13.75 1.832 1 69 105 SER A O 1
ATOM 837 N N . GLY A 1 106 ? -26.953 -15.406 3.195 1 77.38 106 GLY A N 1
ATOM 838 C CA . GLY A 1 106 ? -25.609 -14.891 3.35 1 77.38 106 GLY A CA 1
ATOM 839 C C . GLY A 1 106 ? -24.719 -15.203 2.162 1 77.38 106 GLY A C 1
ATOM 840 O O . GLY A 1 106 ? -23.703 -14.531 1.948 1 77.38 106 GLY A O 1
ATOM 841 N N . LYS A 1 107 ? -25.203 -16.156 1.343 1 79.62 107 LYS A N 1
ATOM 842 C CA . LYS A 1 107 ? -24.375 -16.562 0.202 1 79.62 107 LYS A CA 1
ATOM 843 C C . LYS A 1 107 ? -24.391 -15.5 -0.887 1 79.62 107 LYS A C 1
ATOM 845 O O . LYS A 1 107 ? -23.406 -15.32 -1.605 1 79.62 107 LYS A O 1
ATOM 850 N N . LEU A 1 108 ? -25.5 -14.75 -0.932 1 80.5 108 LEU A N 1
ATOM 851 C CA . LEU A 1 108 ? -25.594 -13.695 -1.938 1 80.5 108 LEU A CA 1
ATOM 852 C C . LEU A 1 108 ? -24.578 -12.586 -1.658 1 80.5 108 LEU A C 1
ATOM 854 O O . LEU A 1 108 ? -23.875 -12.148 -2.562 1 80.5 108 LEU A O 1
ATOM 858 N N . VAL A 1 109 ? -24.531 -12.203 -0.376 1 85.44 109 VAL A N 1
ATOM 859 C CA . VAL A 1 109 ? -23.625 -11.125 -0.003 1 85.44 109 VAL A CA 1
ATOM 860 C C . VAL A 1 109 ? -22.188 -11.594 -0.149 1 85.44 109 VAL A C 1
ATOM 862 O O . VAL A 1 109 ? -21.344 -10.867 -0.69 1 85.44 109 VAL A O 1
ATOM 865 N N . LEU A 1 110 ? -21.938 -12.797 0.266 1 88.69 110 LEU A N 1
ATOM 866 C CA . LEU A 1 110 ? -20.594 -13.344 0.186 1 88.69 110 LEU A CA 1
ATOM 867 C C . LEU A 1 110 ? -20.141 -13.484 -1.266 1 88.69 110 LEU A C 1
ATOM 869 O O . LEU A 1 110 ? -19 -13.148 -1.604 1 88.69 110 LEU A O 1
ATOM 873 N N . ASP A 1 111 ? -21 -13.898 -2.141 1 87.88 111 ASP A N 1
ATOM 874 C CA . ASP A 1 111 ? -20.672 -14.086 -3.553 1 87.88 111 ASP A CA 1
ATOM 875 C C . ASP A 1 111 ? -20.422 -12.742 -4.238 1 87.88 111 ASP A C 1
ATOM 877 O O . ASP A 1 111 ? -19.531 -12.633 -5.09 1 87.88 111 ASP A O 1
ATOM 881 N N . THR A 1 112 ? -21.234 -11.789 -3.879 1 88.44 112 THR A N 1
ATOM 882 C CA . THR A 1 112 ? -21.062 -10.469 -4.477 1 88.44 112 THR A CA 1
ATOM 883 C C . THR A 1 112 ? -19.719 -9.867 -4.07 1 88.44 112 THR A C 1
ATOM 885 O O . THR A 1 112 ? -19 -9.344 -4.914 1 88.44 112 THR A O 1
ATOM 888 N N . VAL A 1 113 ? -19.422 -10.016 -2.824 1 89 113 VAL A N 1
ATOM 889 C CA . VAL A 1 113 ? -18.156 -9.461 -2.326 1 89 113 VAL A CA 1
ATOM 890 C C . VAL A 1 113 ? -16.984 -10.234 -2.91 1 89 113 VAL A C 1
ATOM 892 O O . VAL A 1 113 ? -15.961 -9.648 -3.273 1 89 113 VAL A O 1
ATOM 895 N N . ALA A 1 114 ? -17.125 -11.492 -3.002 1 90 114 ALA A N 1
ATOM 896 C CA . ALA A 1 114 ? -16.078 -12.344 -3.568 1 90 114 ALA A CA 1
ATOM 897 C C . ALA A 1 114 ? -15.852 -12.016 -5.043 1 90 114 ALA A C 1
ATOM 899 O O . ALA A 1 114 ? -14.711 -11.938 -5.492 1 90 114 ALA A O 1
ATOM 900 N N . SER A 1 115 ? -16.906 -11.82 -5.801 1 89.62 115 SER A N 1
ATOM 901 C CA . SER A 1 115 ? -16.781 -11.5 -7.219 1 89.62 115 SER A CA 1
ATOM 902 C C . SER A 1 115 ? -16.188 -10.109 -7.426 1 89.62 115 SER A C 1
ATOM 904 O O . SER A 1 115 ? -15.477 -9.875 -8.398 1 89.62 115 SER A O 1
ATOM 906 N N . PHE A 1 116 ? -16.547 -9.25 -6.562 1 89.69 116 PHE A N 1
ATOM 907 C CA . PHE A 1 116 ? -15.961 -7.918 -6.602 1 89.69 116 PHE A CA 1
ATOM 908 C C . PHE A 1 116 ? -14.453 -7.988 -6.379 1 89.69 116 PHE A C 1
ATOM 910 O O . PHE A 1 116 ? -13.688 -7.348 -7.102 1 89.69 116 PHE A O 1
ATOM 917 N N . GLY A 1 117 ? -14.086 -8.742 -5.332 1 87.88 117 GLY A N 1
ATOM 918 C CA . GLY A 1 117 ? -12.672 -8.938 -5.062 1 87.88 117 GLY A CA 1
ATOM 919 C C . GLY A 1 117 ? -11.93 -9.617 -6.199 1 87.88 117 GLY A C 1
ATOM 920 O O . GLY A 1 117 ? -10.797 -9.266 -6.508 1 87.88 117 GLY A O 1
ATOM 921 N N . PHE A 1 118 ? -12.562 -10.547 -6.828 1 88.19 118 PHE A N 1
ATOM 922 C CA . PHE A 1 118 ? -11.977 -11.266 -7.957 1 88.19 118 PHE A CA 1
ATOM 923 C C . PHE A 1 118 ? -11.734 -10.32 -9.133 1 88.19 118 PHE A C 1
ATOM 925 O O . PHE A 1 118 ? -10.711 -10.422 -9.812 1 88.19 118 PHE A O 1
ATOM 932 N N . MET A 1 119 ? -12.656 -9.461 -9.398 1 90.5 119 MET A N 1
ATOM 933 C CA . MET A 1 119 ? -12.5 -8.477 -10.469 1 90.5 119 MET A CA 1
ATOM 934 C C . MET A 1 119 ? -11.281 -7.594 -10.219 1 90.5 119 MET A C 1
ATOM 936 O O . MET A 1 119 ? -10.5 -7.332 -11.125 1 90.5 119 MET A O 1
ATOM 940 N N . LEU A 1 120 ? -11.109 -7.219 -8.961 1 89.44 120 LEU A N 1
ATOM 941 C CA . LEU A 1 120 ? -9.969 -6.371 -8.617 1 89.44 120 LEU A CA 1
ATOM 942 C C . LEU A 1 120 ? -8.664 -7.141 -8.734 1 89.44 120 LEU A C 1
ATOM 944 O O . LEU A 1 120 ? -7.637 -6.578 -9.125 1 89.44 120 LEU A O 1
ATOM 948 N N . HIS A 1 121 ? -8.719 -8.359 -8.391 1 86.44 121 HIS A N 1
ATOM 949 C CA . HIS A 1 121 ? -7.52 -9.188 -8.5 1 86.44 121 HIS A CA 1
ATOM 950 C C . HIS A 1 121 ? -7.078 -9.336 -9.953 1 86.44 121 HIS A C 1
ATOM 952 O O . HIS A 1 121 ? -5.891 -9.227 -10.258 1 86.44 121 HIS A O 1
ATOM 958 N N . VAL A 1 122 ? -8.023 -9.594 -10.797 1 87.06 122 VAL A N 1
ATOM 959 C CA . VAL A 1 122 ? -7.707 -9.773 -12.211 1 87.06 122 VAL A CA 1
ATOM 960 C C . VAL A 1 122 ? -7.219 -8.445 -12.805 1 87.06 122 VAL A C 1
ATOM 962 O O . VAL A 1 122 ? -6.367 -8.438 -13.695 1 87.06 122 VAL A O 1
ATOM 965 N N . PHE A 1 123 ? -7.715 -7.352 -12.281 1 89.75 123 PHE A N 1
ATOM 966 C CA . PHE A 1 123 ? -7.219 -6.035 -12.664 1 89.75 123 PHE A CA 1
ATOM 967 C C . PHE A 1 123 ? -5.738 -5.898 -12.336 1 89.75 123 PHE A C 1
ATOM 969 O O . PHE A 1 123 ? -4.953 -5.434 -13.164 1 89.75 123 PHE A O 1
ATOM 976 N N . VAL A 1 124 ? -5.359 -6.336 -11.172 1 84.19 124 VAL A N 1
ATOM 977 C CA . VAL A 1 124 ? -3.977 -6.23 -10.719 1 84.19 124 VAL A CA 1
ATOM 978 C C . VAL A 1 124 ? -3.08 -7.109 -11.586 1 84.19 124 VAL A C 1
ATOM 980 O O . VAL A 1 124 ? -1.975 -6.707 -11.953 1 84.19 124 VAL A O 1
ATOM 983 N N . VAL A 1 125 ? -3.562 -8.281 -11.906 1 78.94 125 VAL A N 1
ATOM 984 C CA . VAL A 1 125 ? -2.811 -9.203 -12.75 1 78.94 125 VAL A CA 1
ATOM 985 C C . VAL A 1 125 ? -2.59 -8.57 -14.125 1 78.94 125 VAL A C 1
ATOM 987 O O . VAL A 1 125 ? -1.519 -8.719 -14.719 1 78.94 125 VAL A O 1
ATOM 990 N N . GLY A 1 126 ? -3.59 -7.863 -14.625 1 81.88 126 GLY A N 1
ATOM 991 C CA . GLY A 1 126 ? -3.465 -7.176 -15.898 1 81.88 126 GLY A CA 1
ATOM 992 C C . GLY A 1 126 ? -2.43 -6.066 -15.883 1 81.88 126 GLY A C 1
ATOM 993 O O . GLY A 1 126 ? -1.684 -5.891 -16.844 1 81.88 126 GLY A O 1
ATOM 994 N N . VAL A 1 127 ? -2.365 -5.402 -14.789 1 82.31 127 VAL A N 1
ATOM 995 C CA . VAL A 1 127 ? -1.423 -4.293 -14.672 1 82.31 127 VAL A CA 1
ATOM 996 C C . VAL A 1 127 ? 0.007 -4.828 -14.672 1 82.31 127 VAL A C 1
ATOM 998 O O . VAL A 1 127 ? 0.928 -4.16 -15.148 1 82.31 127 VAL A O 1
ATOM 1001 N N . GLN A 1 128 ? 0.231 -5.988 -14.188 1 72.62 128 GLN A N 1
ATOM 1002 C CA . GLN A 1 128 ? 1.564 -6.562 -14.039 1 72.62 128 GLN A CA 1
ATOM 1003 C C . GLN A 1 128 ? 2.094 -7.078 -15.375 1 72.62 128 GLN A C 1
ATOM 1005 O O . GLN A 1 128 ? 3.266 -7.441 -15.484 1 72.62 128 GLN A O 1
ATOM 1010 N N . ILE A 1 129 ? 1.227 -7.078 -16.328 1 69.5 129 ILE A N 1
ATOM 1011 C CA . ILE A 1 129 ? 1.636 -7.547 -17.641 1 69.5 129 ILE A CA 1
ATOM 1012 C C . ILE A 1 129 ? 2.453 -6.461 -18.344 1 69.5 129 ILE A C 1
ATOM 1014 O O . ILE A 1 129 ? 2.014 -5.312 -18.453 1 69.5 129 ILE A O 1
ATOM 1018 N N . ASP A 1 130 ? 3.672 -6.832 -18.703 1 61.44 130 ASP A N 1
ATOM 1019 C CA . ASP A 1 130 ? 4.516 -5.914 -19.453 1 61.44 130 ASP A CA 1
ATOM 1020 C C . ASP A 1 130 ? 4.09 -5.855 -20.922 1 61.44 130 ASP A C 1
ATOM 1022 O O . ASP A 1 130 ? 4.094 -6.875 -21.609 1 61.44 130 ASP A O 1
ATOM 1026 N N . MET A 1 131 ? 3.582 -4.793 -21.297 1 64.12 131 MET A N 1
ATOM 1027 C CA . MET A 1 131 ? 3.109 -4.621 -22.656 1 64.12 131 MET A CA 1
ATOM 1028 C C . MET A 1 131 ? 4.234 -4.871 -23.656 1 64.12 131 MET A C 1
ATOM 1030 O O . MET A 1 131 ? 3.979 -5.211 -24.812 1 64.12 131 MET A O 1
ATOM 1034 N N . ASN A 1 132 ? 5.539 -4.754 -23.125 1 60.56 132 ASN A N 1
ATOM 1035 C CA . ASN A 1 132 ? 6.656 -5.004 -24.031 1 60.56 132 ASN A CA 1
ATOM 1036 C C . ASN A 1 132 ? 6.727 -6.473 -24.453 1 60.56 132 ASN A C 1
ATOM 1038 O O . ASN A 1 132 ? 7.18 -6.793 -25.547 1 60.56 132 ASN A O 1
ATOM 1042 N N . ILE A 1 133 ? 6.246 -7.223 -23.562 1 60.22 133 ILE A N 1
ATOM 1043 C CA . ILE A 1 133 ? 6.203 -8.648 -23.891 1 60.22 133 ILE A CA 1
ATOM 1044 C C . ILE A 1 133 ? 5.203 -8.883 -25.016 1 60.22 133 ILE A C 1
ATOM 1046 O O . ILE A 1 133 ? 5.434 -9.719 -25.891 1 60.22 133 ILE A O 1
ATOM 1050 N N . LEU A 1 134 ? 4.145 -8.047 -24.969 1 62.31 134 LEU A N 1
ATOM 1051 C CA . LEU A 1 134 ? 3.09 -8.188 -25.969 1 62.31 134 LEU A CA 1
ATOM 1052 C C . LEU A 1 134 ? 3.592 -7.781 -27.359 1 62.31 134 LEU A C 1
ATOM 1054 O O . LEU A 1 134 ? 3.186 -8.359 -28.359 1 62.31 134 LEU A O 1
ATOM 1058 N N . LYS A 1 135 ? 4.559 -6.879 -27.234 1 64 135 LYS A N 1
ATOM 1059 C CA . LYS A 1 135 ? 5.062 -6.367 -28.5 1 64 135 LYS A CA 1
ATOM 1060 C C . LYS A 1 135 ? 6.133 -7.285 -29.078 1 64 135 LYS A C 1
ATOM 1062 O O . LYS A 1 135 ? 6.387 -7.273 -30.281 1 64 135 LYS A O 1
ATOM 1067 N N . SER A 1 136 ? 6.688 -8.117 -28.266 1 63.53 136 SER A N 1
ATOM 1068 C CA . SER A 1 136 ? 7.797 -8.93 -28.734 1 63.53 136 SER A CA 1
ATOM 1069 C C . SER A 1 136 ? 7.324 -10.32 -29.141 1 63.53 136 SER A C 1
ATOM 1071 O O . SER A 1 136 ? 8.125 -11.258 -29.219 1 63.53 136 SER A O 1
ATOM 1073 N N . VAL A 1 137 ? 6.059 -10.477 -29.406 1 70.25 137 VAL A N 1
ATOM 1074 C CA . VAL A 1 137 ? 5.559 -11.789 -29.797 1 70.25 137 VAL A CA 1
ATOM 1075 C C . VAL A 1 137 ? 5.969 -12.078 -31.234 1 70.25 137 VAL A C 1
ATOM 1077 O O . VAL A 1 137 ? 5.543 -11.383 -32.156 1 70.25 137 VAL A O 1
ATOM 1080 N N . HIS A 1 138 ? 6.875 -13.008 -31.375 1 74.62 138 HIS A N 1
ATOM 1081 C CA . HIS A 1 138 ? 7.371 -13.43 -32.688 1 74.62 138 HIS A CA 1
ATOM 1082 C C . HIS A 1 138 ? 6.395 -14.383 -33.375 1 74.62 138 HIS A C 1
ATOM 1084 O O . HIS A 1 138 ? 5.52 -14.953 -32.719 1 74.62 138 HIS A O 1
ATOM 1090 N N . LYS A 1 139 ? 6.465 -14.516 -34.656 1 80.56 139 LYS A N 1
ATOM 1091 C CA . LYS A 1 139 ? 5.574 -15.336 -35.469 1 80.56 139 LYS A CA 1
ATOM 1092 C C . LYS A 1 139 ? 5.586 -16.797 -35 1 80.56 139 LYS A C 1
ATOM 1094 O O . LYS A 1 139 ? 4.543 -17.453 -34.969 1 80.56 139 LYS A O 1
ATOM 1099 N N . HIS A 1 140 ? 6.715 -17.234 -34.562 1 81.38 140 HIS A N 1
ATOM 1100 C CA . HIS A 1 140 ? 6.801 -18.625 -34.125 1 81.38 140 HIS A CA 1
ATOM 1101 C C . HIS A 1 140 ? 6.031 -18.844 -32.844 1 81.38 140 HIS A C 1
ATOM 1103 O O . HIS A 1 140 ? 5.426 -19.891 -32.625 1 81.38 140 HIS A O 1
ATOM 1109 N N . MET A 1 141 ? 5.961 -17.812 -32.156 1 84.75 141 MET A N 1
ATOM 1110 C CA . MET A 1 141 ? 5.234 -17.922 -30.875 1 84.75 141 MET A CA 1
ATOM 1111 C C . MET A 1 141 ? 3.729 -17.953 -31.109 1 84.75 141 MET A C 1
ATOM 1113 O O . MET A 1 141 ? 2.988 -18.594 -30.359 1 84.75 141 MET A O 1
ATOM 1117 N N . VAL A 1 142 ? 3.295 -17.281 -32.125 1 89.12 142 VAL A N 1
ATOM 1118 C CA . VAL A 1 142 ? 1.88 -17.281 -32.469 1 89.12 142 VAL A CA 1
ATOM 1119 C C . VAL A 1 142 ? 1.464 -18.656 -32.969 1 89.12 142 VAL A C 1
ATOM 1121 O O . VAL A 1 142 ? 0.396 -19.156 -32.594 1 89.12 142 VAL A O 1
ATOM 1124 N N . LEU A 1 143 ? 2.342 -19.234 -33.688 1 88.62 143 LEU A N 1
ATOM 1125 C CA . LEU A 1 143 ? 2.031 -20.578 -34.188 1 88.62 143 LEU A CA 1
ATOM 1126 C C . LEU A 1 143 ? 2.01 -21.594 -33.062 1 88.62 143 LEU A C 1
ATOM 1128 O O . LEU A 1 143 ? 1.122 -22.453 -33.031 1 88.62 143 LEU A O 1
ATOM 1132 N N . ILE A 1 144 ? 2.938 -21.469 -32.219 1 88.31 144 ILE A N 1
ATOM 1133 C CA . ILE A 1 144 ? 2.979 -22.391 -31.078 1 88.31 144 ILE A CA 1
ATOM 1134 C C . ILE A 1 144 ? 1.735 -22.188 -30.219 1 88.31 144 ILE A C 1
ATOM 1136 O O . ILE A 1 144 ? 1.115 -23.156 -29.766 1 88.31 144 ILE A O 1
ATOM 1140 N N . GLY A 1 145 ? 1.384 -20.953 -30.062 1 90.94 145 GLY A N 1
ATOM 1141 C CA . GLY A 1 145 ? 0.224 -20.656 -29.234 1 90.94 145 GLY A CA 1
ATOM 1142 C C . GLY A 1 145 ? -1.079 -21.156 -29.844 1 90.94 145 GLY A C 1
ATOM 1143 O O . GLY A 1 145 ? -1.923 -21.703 -29.125 1 90.94 145 GLY A O 1
ATOM 1144 N N . CYS A 1 146 ? -1.25 -21.031 -31.078 1 92.12 146 CYS A N 1
ATOM 1145 C CA . CYS A 1 146 ? -2.455 -21.5 -31.75 1 92.12 146 CYS A CA 1
ATOM 1146 C C . CYS A 1 146 ? -2.553 -23.016 -31.703 1 92.12 146 CYS A C 1
ATOM 1148 O O . CYS A 1 146 ? -3.613 -23.562 -31.391 1 92.12 146 CYS A O 1
ATOM 1150 N N . MET A 1 147 ? -1.491 -23.641 -31.906 1 90.12 147 MET A N 1
ATOM 1151 C CA . MET A 1 147 ? -1.498 -25.109 -31.922 1 90.12 147 MET A CA 1
ATOM 1152 C C . MET A 1 147 ? -1.646 -25.656 -30.5 1 90.12 147 MET A C 1
ATOM 1154 O O . MET A 1 147 ? -2.217 -26.734 -30.312 1 90.12 147 MET A O 1
ATOM 1158 N N . SER A 1 148 ? -1.107 -24.859 -29.625 1 90.25 148 SER A N 1
ATOM 1159 C CA . SER A 1 148 ? -1.223 -25.281 -28.219 1 90.25 148 SER A CA 1
ATOM 1160 C C . SER A 1 148 ? -2.678 -25.297 -27.766 1 90.25 148 SER A C 1
ATOM 1162 O O . SER A 1 148 ? -3.027 -25.984 -26.812 1 90.25 148 SER A O 1
ATOM 1164 N N . PHE A 1 149 ? -3.525 -24.531 -28.469 1 92.81 149 PHE A N 1
ATOM 1165 C CA . PHE A 1 149 ? -4.941 -24.5 -28.125 1 92.81 149 PHE A CA 1
ATOM 1166 C C . PHE A 1 149 ? -5.73 -25.469 -29 1 92.81 149 PHE A C 1
ATOM 1168 O O . PHE A 1 149 ? -6.492 -26.297 -28.5 1 92.81 149 PHE A O 1
ATOM 1175 N N . PHE A 1 150 ? -5.586 -25.469 -30.281 1 93.19 150 PHE A N 1
ATOM 1176 C CA . PHE A 1 150 ? -6.461 -26.156 -31.234 1 93.19 150 PHE A CA 1
ATOM 1177 C C . PHE A 1 150 ? -6.223 -27.656 -31.188 1 93.19 150 PHE A C 1
ATOM 1179 O O . PHE A 1 150 ? -7.152 -28.453 -31.375 1 93.19 150 PHE A O 1
ATOM 1186 N N . LEU A 1 151 ? -5.031 -28.062 -30.938 1 89.56 151 LEU A N 1
ATOM 1187 C CA . LEU A 1 151 ? -4.758 -29.5 -30.891 1 89.56 151 LEU A CA 1
ATOM 1188 C C . LEU A 1 151 ? -5.43 -30.141 -29.688 1 89.56 151 LEU A C 1
ATOM 1190 O O . LEU A 1 151 ? -6.195 -31.094 -29.844 1 89.56 151 LEU A O 1
ATOM 1194 N N . PRO A 1 152 ? -5.133 -29.609 -28.594 1 89.56 152 PRO A N 1
ATOM 1195 C CA . PRO A 1 152 ? -5.859 -30.188 -27.453 1 89.56 152 PRO A CA 1
ATOM 1196 C C . PRO A 1 152 ? -7.371 -30 -27.562 1 89.56 152 PRO A C 1
ATOM 1198 O O . PRO A 1 152 ? -8.141 -30.844 -27.094 1 89.56 152 PRO A O 1
ATOM 1201 N N . TYR A 1 153 ? -7.848 -28.891 -28.109 1 92.12 153 TYR A N 1
ATOM 1202 C CA . TYR A 1 153 ? -9.273 -28.641 -28.297 1 92.12 153 TYR A CA 1
ATOM 1203 C C . TYR A 1 153 ? -9.914 -29.719 -29.156 1 92.12 153 TYR A C 1
ATOM 1205 O O . TYR A 1 153 ? -10.969 -30.25 -28.812 1 92.12 153 TYR A O 1
ATOM 1213 N N . ALA A 1 154 ? -9.258 -30.141 -30.188 1 90.06 154 ALA A N 1
ATOM 1214 C CA . ALA A 1 154 ? -9.766 -31.172 -31.078 1 90.06 154 ALA A CA 1
ATOM 1215 C C . ALA A 1 154 ? -9.836 -32.531 -30.375 1 90.06 154 ALA A C 1
ATOM 1217 O O . ALA A 1 154 ? -10.812 -33.25 -30.531 1 90.06 154 ALA A O 1
ATOM 1218 N N . VAL A 1 155 ? -8.891 -32.812 -29.609 1 87.62 155 VAL A N 1
ATOM 1219 C CA . VAL A 1 155 ? -8.852 -34.094 -28.906 1 87.62 155 VAL A CA 1
ATOM 1220 C C . VAL A 1 155 ? -9.891 -34.094 -27.781 1 87.62 155 VAL A C 1
ATOM 1222 O O . VAL A 1 155 ? -10.531 -35.125 -27.531 1 87.62 155 VAL A O 1
ATOM 1225 N N . CYS A 1 156 ? -10.039 -32.969 -27.141 1 86.56 156 CYS A N 1
ATOM 1226 C CA . CYS A 1 156 ? -11.008 -32.844 -26.062 1 86.56 156 CYS A CA 1
ATOM 1227 C C . CYS A 1 156 ? -12.422 -33.062 -26.578 1 86.56 156 CYS A C 1
ATOM 1229 O O . CYS A 1 156 ? -13.25 -33.688 -25.891 1 86.56 156 CYS A O 1
ATOM 1231 N N . ILE A 1 157 ? -12.711 -32.562 -27.719 1 86.12 157 ILE A N 1
ATOM 1232 C CA . ILE A 1 157 ? -14.031 -32.75 -28.312 1 86.12 157 ILE A CA 1
ATOM 1233 C C . ILE A 1 157 ? -14.289 -34.25 -28.547 1 86.12 157 ILE A C 1
ATOM 1235 O O . ILE A 1 157 ? -15.383 -34.75 -28.266 1 86.12 157 ILE A O 1
ATOM 1239 N N . LEU A 1 158 ? -13.273 -34.969 -28.922 1 82.75 158 LEU A N 1
ATOM 1240 C CA . LEU A 1 158 ? -13.398 -36.406 -29.203 1 82.75 158 LEU A CA 1
ATOM 1241 C C . LEU A 1 158 ? -13.562 -37.219 -27.906 1 82.75 158 LEU A C 1
ATOM 1243 O O . LEU A 1 158 ? -14.258 -38.219 -27.891 1 82.75 158 LEU A O 1
ATOM 1247 N N . CYS A 1 159 ? -13 -36.656 -26.828 1 78.5 159 CYS A N 1
ATOM 1248 C CA . CYS A 1 159 ? -13 -37.375 -25.562 1 78.5 159 CYS A CA 1
ATOM 1249 C C . CYS A 1 159 ? -14.273 -37.094 -24.766 1 78.5 159 CYS A C 1
ATOM 1251 O O . CYS A 1 159 ? -14.711 -37.938 -23.984 1 78.5 159 CYS A O 1
ATOM 1253 N N . ILE A 1 160 ? -14.828 -35.875 -24.859 1 74.88 160 ILE A N 1
ATOM 1254 C CA . ILE A 1 160 ? -15.938 -35.469 -24 1 74.88 160 ILE A CA 1
ATOM 1255 C C . ILE A 1 160 ? -17.25 -36.062 -24.547 1 74.88 160 ILE A C 1
ATOM 1257 O O . ILE A 1 160 ? -18.188 -36.281 -23.797 1 74.88 160 ILE A O 1
ATOM 1261 N N . VAL A 1 161 ? -17.406 -36.438 -25.797 1 68.56 161 VAL A N 1
ATOM 1262 C CA . VAL A 1 161 ? -18.641 -36.938 -26.438 1 68.56 161 VAL A CA 1
ATOM 1263 C C . VAL A 1 161 ? -19.125 -38.188 -25.75 1 68.56 161 VAL A C 1
ATOM 1265 O O . VAL A 1 161 ? -20.312 -38.312 -25.406 1 68.56 161 VAL A O 1
ATOM 1268 N N . PRO A 1 162 ? -18.234 -39.062 -25.375 1 64.38 162 PRO A N 1
ATOM 1269 C CA . PRO A 1 162 ? -18.734 -40.312 -24.781 1 64.38 162 PRO A CA 1
ATOM 1270 C C . PRO A 1 162 ? -19 -40.188 -23.297 1 64.38 162 PRO A C 1
ATOM 1272 O O . PRO A 1 162 ? -19.453 -41.156 -22.656 1 64.38 162 PRO A O 1
ATOM 1275 N N . LEU A 1 163 ? -18.891 -39 -22.688 1 67.88 163 LEU A N 1
ATOM 1276 C CA . LEU A 1 163 ? -18.938 -38.938 -21.219 1 67.88 163 LEU A CA 1
ATOM 1277 C C . LEU A 1 163 ? -20.281 -38.406 -20.75 1 67.88 163 LEU A C 1
ATOM 1279 O O . LEU A 1 163 ? -20.5 -37.188 -20.641 1 67.88 163 LEU A O 1
ATOM 1283 N N . PRO A 1 164 ? -21.25 -39.25 -20.547 1 60.47 164 PRO A N 1
ATOM 1284 C CA . PRO A 1 164 ? -22.609 -38.844 -20.172 1 60.47 164 PRO A CA 1
ATOM 1285 C C . PRO A 1 164 ? -22.656 -38.125 -18.828 1 60.47 164 PRO A C 1
ATOM 1287 O O . PRO A 1 164 ? -23.594 -37.375 -18.562 1 60.47 164 PRO A O 1
ATOM 1290 N N . ASN A 1 165 ? -21.688 -38.344 -17.969 1 63.5 165 ASN A N 1
ATOM 1291 C CA . ASN A 1 165 ? -21.75 -37.781 -16.641 1 63.5 165 ASN A CA 1
ATOM 1292 C C . ASN A 1 165 ? -21.359 -36.281 -16.656 1 63.5 165 ASN A C 1
ATOM 1294 O O . ASN A 1 165 ? -21.656 -35.562 -15.703 1 63.5 165 ASN A O 1
ATOM 1298 N N . LEU A 1 166 ? -20.734 -35.844 -17.625 1 62.09 166 LEU A N 1
ATOM 1299 C CA . LEU A 1 166 ? -20.25 -34.469 -17.656 1 62.09 166 LEU A CA 1
ATOM 1300 C C . LEU A 1 166 ? -21.359 -33.531 -18.094 1 62.09 166 LEU A C 1
ATOM 1302 O O . LEU A 1 166 ? -21.5 -32.438 -17.516 1 62.09 166 LEU A O 1
ATOM 1306 N N . ILE A 1 167 ? -22.109 -33.844 -19.125 1 61 167 ILE A N 1
ATOM 1307 C CA . ILE A 1 167 ? -23.172 -33 -19.672 1 61 167 ILE A CA 1
ATOM 1308 C C . ILE A 1 167 ? -24.484 -33.781 -19.656 1 61 167 ILE A C 1
ATOM 1310 O O . ILE A 1 167 ? -24.516 -34.969 -19.953 1 61 167 ILE A O 1
ATOM 1314 N N . GLU A 1 168 ? -25.484 -33.281 -18.891 1 58.16 168 GLU A N 1
ATOM 1315 C CA . GLU A 1 168 ? -26.766 -33.969 -19 1 58.16 168 GLU A CA 1
ATOM 1316 C C . GLU A 1 168 ? -27.156 -34.188 -20.469 1 58.16 168 GLU A C 1
ATOM 1318 O O . GLU A 1 168 ? -27.188 -33.219 -21.25 1 58.16 168 GLU A O 1
ATOM 1323 N N . LEU A 1 169 ? -27.078 -35.406 -20.938 1 52 169 LEU A N 1
ATOM 1324 C CA . LEU A 1 169 ? -27.344 -35.875 -22.281 1 52 169 LEU A CA 1
ATOM 1325 C C . LEU A 1 169 ? -28.625 -35.25 -22.844 1 52 169 LEU A C 1
ATOM 1327 O O . LEU A 1 169 ? -28.719 -35 -24.047 1 52 169 LEU A O 1
ATOM 1331 N N . ASP A 1 170 ? -29.578 -35.188 -22.047 1 49.94 170 ASP A N 1
ATOM 1332 C CA . ASP A 1 170 ? -30.859 -34.781 -22.609 1 49.94 170 ASP A CA 1
ATOM 1333 C C . ASP A 1 170 ? -30.781 -33.344 -23.188 1 49.94 170 ASP A C 1
ATOM 1335 O O . ASP A 1 170 ? -31.594 -32.969 -24.031 1 49.94 170 ASP A O 1
ATOM 1339 N N . GLU A 1 171 ? -29.812 -32.594 -22.781 1 52.69 171 GLU A N 1
ATOM 1340 C CA . GLU A 1 171 ? -29.719 -31.234 -23.25 1 52.69 171 GLU A CA 1
ATOM 1341 C C . GLU A 1 171 ? -28.438 -31 -24.062 1 52.69 171 GLU A C 1
ATOM 1343 O O . GLU A 1 171 ? -27.922 -29.891 -24.125 1 52.69 171 GLU A O 1
ATOM 1348 N N . LEU A 1 172 ? -27.938 -32.094 -24.594 1 53.16 172 LEU A N 1
ATOM 1349 C CA . LEU A 1 172 ? -26.75 -32.094 -25.438 1 53.16 172 LEU A CA 1
ATOM 1350 C C . LEU A 1 172 ? -26.969 -31.266 -26.703 1 53.16 172 LEU A C 1
ATOM 1352 O O . LEU A 1 172 ? -27.688 -31.688 -27.609 1 53.16 172 LEU A O 1
ATOM 1356 N N . SER A 1 173 ? -27.031 -29.984 -26.531 1 59.5 173 SER A N 1
ATOM 1357 C CA . SER A 1 173 ? -27.062 -29.172 -27.75 1 59.5 173 SER A CA 1
ATOM 1358 C C . SER A 1 173 ? -25.688 -29.094 -28.391 1 59.5 173 SER A C 1
ATOM 1360 O O . SER A 1 173 ? -24.656 -29.266 -27.719 1 59.5 173 SER A O 1
ATOM 1362 N N . LEU A 1 174 ? -25.516 -29.422 -29.703 1 62.5 174 LEU A N 1
ATOM 1363 C CA . LEU A 1 174 ? -24.375 -29.375 -30.625 1 62.5 174 LEU A CA 1
ATOM 1364 C C . LEU A 1 174 ? -23.422 -28.234 -30.25 1 62.5 174 LEU A C 1
ATOM 1366 O O . LEU A 1 174 ? -22.234 -28.312 -30.531 1 62.5 174 LEU A O 1
ATOM 1370 N N . HIS A 1 175 ? -23.844 -27.281 -29.438 1 72.12 175 HIS A N 1
ATOM 1371 C CA . HIS A 1 175 ? -22.984 -26.141 -29.188 1 72.12 175 HIS A CA 1
ATOM 1372 C C . HIS A 1 175 ? -22.422 -26.172 -27.781 1 72.12 175 HIS A C 1
ATOM 1374 O O . HIS A 1 175 ? -21.391 -25.562 -27.5 1 72.12 175 HIS A O 1
ATOM 1380 N N . THR A 1 176 ? -22.984 -27 -26.891 1 77.38 176 THR A N 1
ATOM 1381 C CA . THR A 1 176 ? -22.562 -26.984 -25.5 1 77.38 176 THR A CA 1
ATOM 1382 C C . THR A 1 176 ? -21.281 -27.797 -25.312 1 77.38 176 THR A C 1
ATOM 1384 O O . THR A 1 176 ? -20.406 -27.438 -24.531 1 77.38 176 THR A O 1
ATOM 1387 N N . LEU A 1 177 ? -21.141 -28.797 -26.188 1 81.56 177 LEU A N 1
ATOM 1388 C CA . LEU A 1 177 ? -19.984 -29.672 -26.031 1 81.56 177 LEU A CA 1
ATOM 1389 C C . LEU A 1 177 ? -18.703 -28.969 -26.469 1 81.56 177 LEU A C 1
ATOM 1391 O O . LEU A 1 177 ? -17.719 -28.953 -25.734 1 81.56 177 LEU A O 1
ATOM 1395 N N . PRO A 1 178 ? -18.734 -28.344 -27.641 1 84.69 178 PRO A N 1
ATOM 1396 C CA . PRO A 1 178 ? -17.516 -27.625 -28.031 1 84.69 178 PRO A CA 1
ATOM 1397 C C . PRO A 1 178 ? -17.203 -26.469 -27.078 1 84.69 178 PRO A C 1
ATOM 1399 O O . PRO A 1 178 ? -16.031 -26.109 -26.906 1 84.69 178 PRO A O 1
ATOM 1402 N N . PHE A 1 179 ? -18.188 -26.016 -26.484 1 84.31 179 PHE A N 1
ATOM 1403 C CA . PHE A 1 179 ? -17.984 -24.922 -25.547 1 84.31 179 PHE A CA 1
ATOM 1404 C C . PHE A 1 179 ? -17.25 -25.406 -24.297 1 84.31 179 PHE A C 1
ATOM 1406 O O . PHE A 1 179 ? -16.297 -24.781 -23.844 1 84.31 179 PHE A O 1
ATOM 1413 N N . VAL A 1 180 ? -17.625 -26.5 -23.781 1 84.19 180 VAL A N 1
ATOM 1414 C CA . VAL A 1 180 ? -16.984 -27.062 -22.594 1 84.19 180 VAL A CA 1
ATOM 1415 C C . VAL A 1 180 ? -15.562 -27.516 -22.938 1 84.19 180 VAL A C 1
ATOM 1417 O O . VAL A 1 180 ? -14.648 -27.344 -22.125 1 84.19 180 VAL A O 1
ATOM 1420 N N . ALA A 1 181 ? -15.414 -27.984 -24.125 1 88 181 ALA A N 1
ATOM 1421 C CA . ALA A 1 181 ? -14.094 -28.406 -24.578 1 88 181 ALA A CA 1
ATOM 1422 C C . ALA A 1 181 ? -13.141 -27.219 -24.688 1 88 181 ALA A C 1
ATOM 1424 O O . ALA A 1 181 ? -11.953 -27.344 -24.375 1 88 181 ALA A O 1
ATOM 1425 N N . ALA A 1 182 ? -13.648 -26.141 -25.125 1 88.81 182 ALA A N 1
ATOM 1426 C CA . ALA A 1 182 ? -12.828 -24.938 -25.25 1 88.81 182 ALA A CA 1
ATOM 1427 C C . ALA A 1 182 ? -12.375 -24.438 -23.891 1 88.81 182 ALA A C 1
ATOM 1429 O O . ALA A 1 182 ? -11.227 -24.031 -23.719 1 88.81 182 ALA A O 1
ATOM 1430 N N . LEU A 1 183 ? -13.219 -24.562 -22.938 1 87 183 LEU A N 1
ATOM 1431 C CA . LEU A 1 183 ? -12.891 -24.094 -21.594 1 87 183 LEU A CA 1
ATOM 1432 C C . LEU A 1 183 ? -11.898 -25.031 -20.922 1 87 183 LEU A C 1
ATOM 1434 O O . LEU A 1 183 ? -11.039 -24.578 -20.156 1 87 183 LEU A O 1
ATOM 1438 N N . THR A 1 184 ? -12.016 -26.25 -21.203 1 86.69 184 THR A N 1
ATOM 1439 C CA . THR A 1 184 ? -11.117 -27.219 -20.594 1 86.69 184 THR A CA 1
ATOM 1440 C C . THR A 1 184 ? -9.727 -27.125 -21.219 1 86.69 184 THR A C 1
ATOM 1442 O O . THR A 1 184 ? -8.727 -27.375 -20.531 1 86.69 184 THR A O 1
ATOM 1445 N N . SER A 1 185 ? -9.648 -26.688 -22.422 1 89.38 185 SER A N 1
ATOM 1446 C CA . SER A 1 185 ? -8.367 -26.641 -23.125 1 89.38 185 SER A CA 1
ATOM 1447 C C . SER A 1 185 ? -7.727 -25.266 -23 1 89.38 185 SER A C 1
ATOM 1449 O O . SER A 1 185 ? -6.609 -25.047 -23.484 1 89.38 185 SER A O 1
ATOM 1451 N N . MET A 1 186 ? -8.336 -24.469 -22.359 1 88.62 186 MET A N 1
ATOM 1452 C CA . MET A 1 186 ? -7.844 -23.094 -22.281 1 88.62 186 MET A CA 1
ATOM 1453 C C . MET A 1 186 ? -6.676 -23 -21.312 1 88.62 186 MET A C 1
ATOM 1455 O O . MET A 1 186 ? -6.598 -23.766 -20.344 1 88.62 186 MET A O 1
ATOM 1459 N N . THR A 1 187 ? -5.699 -22.172 -21.625 1 90.12 187 THR A N 1
ATOM 1460 C CA . THR A 1 187 ? -4.625 -21.734 -20.75 1 90.12 187 THR A CA 1
ATOM 1461 C C . THR A 1 187 ? -4.645 -20.219 -20.578 1 90.12 187 THR A C 1
ATOM 1463 O O . THR A 1 187 ? -4.484 -19.484 -21.562 1 90.12 187 THR A O 1
ATOM 1466 N N . THR A 1 188 ? -4.91 -19.891 -19.406 1 87.88 188 THR A N 1
ATOM 1467 C CA . THR A 1 188 ? -5.055 -18.453 -19.172 1 87.88 188 THR A CA 1
ATOM 1468 C C . THR A 1 188 ? -3.691 -17.812 -18.922 1 87.88 188 THR A C 1
ATOM 1470 O O . THR A 1 188 ? -2.828 -18.391 -18.266 1 87.88 188 THR A O 1
ATOM 1473 N N . PHE A 1 189 ? -3.58 -16.656 -19.453 1 82.56 189 PHE A N 1
ATOM 1474 C CA . PHE A 1 189 ? -2.348 -15.891 -19.344 1 82.56 189 PHE A CA 1
ATOM 1475 C C . PHE A 1 189 ? -2.033 -15.602 -17.875 1 82.56 189 PHE A C 1
ATOM 1477 O O . PHE A 1 189 ? -0.902 -15.797 -17.422 1 82.56 189 PHE A O 1
ATOM 1484 N N . PRO A 1 190 ? -2.98 -15.266 -17.062 1 76.94 190 PRO A N 1
ATOM 1485 C CA . PRO A 1 190 ? -2.682 -14.977 -15.664 1 76.94 190 PRO A CA 1
ATOM 1486 C C . PRO A 1 190 ? -2.232 -16.219 -14.891 1 76.94 190 PRO A C 1
ATOM 1488 O O . PRO A 1 190 ? -1.443 -16.109 -13.953 1 76.94 190 PRO A O 1
ATOM 1491 N N . ALA A 1 191 ? -2.705 -17.344 -15.211 1 84.75 191 ALA A N 1
ATOM 1492 C CA . ALA A 1 191 ? -2.289 -18.562 -14.523 1 84.75 191 ALA A CA 1
ATOM 1493 C C . ALA A 1 191 ? -0.814 -18.859 -14.781 1 84.75 191 ALA A C 1
ATOM 1495 O O . ALA A 1 191 ? -0.077 -19.219 -13.859 1 84.75 191 ALA A O 1
ATOM 1496 N N . VAL A 1 192 ? -0.417 -18.641 -15.977 1 86.19 192 VAL A N 1
ATOM 1497 C CA . VAL A 1 192 ? 0.968 -18.906 -16.359 1 86.19 192 VAL A CA 1
ATOM 1498 C C . VAL A 1 192 ? 1.883 -17.859 -15.719 1 86.19 192 VAL A C 1
ATOM 1500 O O . VAL A 1 192 ? 2.938 -18.203 -15.172 1 86.19 192 VAL A O 1
ATOM 1503 N N . THR A 1 193 ? 1.439 -16.656 -15.758 1 75.81 193 THR A N 1
ATOM 1504 C CA . THR A 1 193 ? 2.266 -15.594 -15.211 1 75.81 193 THR A CA 1
ATOM 1505 C C . THR A 1 193 ? 2.391 -15.734 -13.695 1 75.81 193 THR A C 1
ATOM 1507 O O . THR A 1 193 ? 3.443 -15.445 -13.125 1 75.81 193 THR A O 1
ATOM 1510 N N . SER A 1 194 ? 1.321 -16.156 -13.109 1 75.69 194 SER A N 1
ATOM 1511 C CA . SER A 1 194 ? 1.384 -16.359 -11.664 1 75.69 194 SER A CA 1
ATOM 1512 C C . SER A 1 194 ? 2.336 -17.5 -11.312 1 75.69 194 SER A C 1
ATOM 1514 O O . SER A 1 194 ? 3.096 -17.391 -10.344 1 75.69 194 SER A O 1
ATOM 1516 N N . THR A 1 195 ? 2.295 -18.5 -12.047 1 78.12 195 THR A N 1
ATOM 1517 C CA . THR A 1 195 ? 3.182 -19.641 -11.82 1 78.12 195 THR A CA 1
ATOM 1518 C C . THR A 1 195 ? 4.637 -19.234 -12.055 1 78.12 195 THR A C 1
ATOM 1520 O O . THR A 1 195 ? 5.52 -19.609 -11.273 1 78.12 195 THR A O 1
ATOM 1523 N N . LEU A 1 196 ? 4.828 -18.5 -13.078 1 73.88 196 LEU A N 1
ATOM 1524 C CA . LEU A 1 196 ? 6.18 -18.062 -13.398 1 73.88 196 LEU A CA 1
ATOM 1525 C C . LEU A 1 196 ? 6.699 -17.094 -12.344 1 73.88 196 LEU A C 1
ATOM 1527 O O . LEU A 1 196 ? 7.887 -17.109 -12.016 1 73.88 196 LEU A O 1
ATOM 1531 N N . SER A 1 197 ? 5.762 -16.297 -11.906 1 66.88 197 SER A N 1
ATOM 1532 C CA . SER A 1 197 ? 6.145 -15.352 -10.867 1 66.88 197 SER A CA 1
ATOM 1533 C C . SER A 1 197 ? 6.508 -16.062 -9.57 1 66.88 197 SER A C 1
ATOM 1535 O O . SER A 1 197 ? 7.473 -15.688 -8.898 1 66.88 197 SER A O 1
ATOM 1537 N N . ASP A 1 198 ? 5.734 -17.094 -9.266 1 66.75 198 ASP A N 1
ATOM 1538 C CA . ASP A 1 198 ? 5.988 -17.891 -8.062 1 66.75 198 ASP A CA 1
ATOM 1539 C C . ASP A 1 198 ? 7.336 -18.594 -8.148 1 66.75 198 ASP A C 1
ATOM 1541 O O . ASP A 1 198 ? 8 -18.797 -7.125 1 66.75 198 ASP A O 1
ATOM 1545 N N . LEU A 1 199 ? 7.66 -18.938 -9.406 1 64.56 199 LEU A N 1
ATOM 1546 C CA . LEU A 1 199 ? 8.914 -19.672 -9.602 1 64.56 199 LEU A CA 1
ATOM 1547 C C . LEU A 1 199 ? 10.047 -18.703 -9.945 1 64.56 199 LEU A C 1
ATOM 1549 O O . LEU A 1 199 ? 11.172 -19.125 -10.203 1 64.56 199 LEU A O 1
ATOM 1553 N N . ASN A 1 200 ? 9.734 -17.438 -9.945 1 58.38 200 ASN A N 1
ATOM 1554 C CA . ASN A 1 200 ? 10.68 -16.391 -10.266 1 58.38 200 ASN A CA 1
ATOM 1555 C C . ASN A 1 200 ? 11.312 -16.594 -11.641 1 58.38 200 ASN A C 1
ATOM 1557 O O . ASN A 1 200 ? 12.531 -16.469 -11.797 1 58.38 200 ASN A O 1
ATOM 1561 N N . LEU A 1 201 ? 10.57 -17.047 -12.617 1 64.25 201 LEU A N 1
ATOM 1562 C CA . LEU A 1 201 ? 11.039 -17.328 -13.969 1 64.25 201 LEU A CA 1
ATOM 1563 C C . LEU A 1 201 ? 10.453 -16.344 -14.969 1 64.25 201 LEU A C 1
ATOM 1565 O O . LEU A 1 201 ? 10.609 -16.516 -16.188 1 64.25 201 LEU A O 1
ATOM 1569 N N . LEU A 1 202 ? 9.75 -15.398 -14.508 1 63.12 202 LEU A N 1
ATOM 1570 C CA . LEU A 1 202 ? 9.008 -14.484 -15.367 1 63.12 202 LEU A CA 1
ATOM 1571 C C . LEU A 1 202 ? 9.953 -13.789 -16.344 1 63.12 202 LEU A C 1
ATOM 1573 O O . LEU A 1 202 ? 9.594 -13.578 -17.516 1 63.12 202 LEU A O 1
ATOM 1577 N N . ASN A 1 203 ? 11.133 -13.586 -15.914 1 54.25 203 ASN A N 1
ATOM 1578 C CA . ASN A 1 203 ? 12.039 -12.805 -16.766 1 54.25 203 ASN A CA 1
ATOM 1579 C C . ASN A 1 203 ? 13.047 -13.703 -17.469 1 54.25 203 ASN A C 1
ATOM 1581 O O . ASN A 1 203 ? 13.969 -13.211 -18.125 1 54.25 203 ASN A O 1
ATOM 1585 N N . SER A 1 204 ? 12.938 -14.922 -17.375 1 60.94 204 SER A N 1
ATOM 1586 C CA . SER A 1 204 ? 13.789 -15.875 -18.078 1 60.94 204 SER A CA 1
ATOM 1587 C C . SER A 1 204 ? 13.32 -16.078 -19.516 1 60.94 204 SER A C 1
ATOM 1589 O O . SER A 1 204 ? 12.234 -15.633 -19.891 1 60.94 204 SER A O 1
ATOM 1591 N N . ASP A 1 205 ? 14.188 -16.609 -20.297 1 68.56 205 ASP A N 1
ATOM 1592 C CA . ASP A 1 205 ? 13.797 -16.906 -21.656 1 68.56 205 ASP A CA 1
ATOM 1593 C C . ASP A 1 205 ? 12.602 -17.859 -21.688 1 68.56 205 ASP A C 1
ATOM 1595 O O . ASP A 1 205 ? 11.703 -17.719 -22.531 1 68.56 205 ASP A O 1
ATOM 1599 N N . LEU A 1 206 ? 12.711 -18.719 -20.781 1 76.62 206 LEU A N 1
ATOM 1600 C CA . LEU A 1 206 ? 11.594 -19.656 -20.656 1 76.62 206 LEU A CA 1
ATOM 1601 C C . LEU A 1 206 ? 10.312 -18.906 -20.266 1 76.62 206 LEU A C 1
ATOM 1603 O O . LEU A 1 206 ? 9.234 -19.234 -20.766 1 76.62 206 LEU A O 1
ATOM 1607 N N . GLY A 1 207 ? 10.414 -17.984 -19.438 1 78.69 207 GLY A N 1
ATOM 1608 C CA . GLY A 1 207 ? 9.266 -17.188 -19.031 1 78.69 207 GLY A CA 1
ATOM 1609 C C . GLY A 1 207 ? 8.703 -16.344 -20.156 1 78.69 207 GLY A C 1
ATOM 1610 O O . GLY A 1 207 ? 7.484 -16.25 -20.312 1 78.69 207 GLY A O 1
ATOM 1611 N N . ARG A 1 208 ? 9.578 -15.836 -20.938 1 74.5 208 ARG A N 1
ATOM 1612 C CA . ARG A 1 208 ? 9.133 -15.023 -22.062 1 74.5 208 ARG A CA 1
ATOM 1613 C C . ARG A 1 208 ? 8.422 -15.867 -23.109 1 74.5 208 ARG A C 1
ATOM 1615 O O . ARG A 1 208 ? 7.398 -15.461 -23.656 1 74.5 208 ARG A O 1
ATOM 1622 N N . LEU A 1 209 ? 9.023 -16.969 -23.344 1 81.81 209 LEU A N 1
ATOM 1623 C CA . LEU A 1 209 ? 8.406 -17.891 -24.297 1 81.81 209 LEU A CA 1
ATOM 1624 C C . LEU A 1 209 ? 7.031 -18.328 -23.797 1 81.81 209 LEU A C 1
ATOM 1626 O O . LEU A 1 209 ? 6.062 -18.328 -24.562 1 81.81 209 LEU A O 1
ATOM 1630 N N . SER A 1 210 ? 6.961 -18.688 -22.578 1 87.5 210 SER A N 1
ATOM 1631 C CA . SER A 1 210 ? 5.715 -19.188 -22 1 87.5 210 SER A CA 1
ATOM 1632 C C . SER A 1 210 ? 4.66 -18.094 -21.938 1 87.5 210 SER A C 1
ATOM 1634 O O . SER A 1 210 ? 3.486 -18.328 -22.219 1 87.5 210 SER A O 1
ATOM 1636 N N . CYS A 1 211 ? 5.031 -16.906 -21.594 1 81.69 211 CYS A N 1
ATOM 1637 C CA . CYS A 1 211 ? 4.094 -15.805 -21.484 1 81.69 211 CYS A CA 1
ATOM 1638 C C . CYS A 1 211 ? 3.535 -15.406 -22.844 1 81.69 211 CYS A C 1
ATOM 1640 O O . CYS A 1 211 ? 2.334 -15.164 -22.984 1 81.69 211 CYS A O 1
ATOM 1642 N N . SER A 1 212 ? 4.418 -15.352 -23.812 1 82.56 212 SER A N 1
ATOM 1643 C CA . SER A 1 212 ? 3.977 -14.992 -25.156 1 82.56 212 SER A CA 1
ATOM 1644 C C . SER A 1 212 ? 3.043 -16.047 -25.734 1 82.56 212 SER A C 1
ATOM 1646 O O . SER A 1 212 ? 2.016 -15.719 -26.328 1 82.56 212 SER A O 1
ATOM 1648 N N . THR A 1 213 ? 3.398 -17.281 -25.531 1 88.5 213 THR A N 1
ATOM 1649 C CA . THR A 1 213 ? 2.559 -18.359 -26.016 1 88.5 213 THR A CA 1
ATOM 1650 C C . THR A 1 213 ? 1.229 -18.406 -25.281 1 88.5 213 THR A C 1
ATOM 1652 O O . THR A 1 213 ? 0.182 -18.656 -25.875 1 88.5 213 THR A O 1
ATOM 1655 N N . ALA A 1 214 ? 1.274 -18.203 -24.0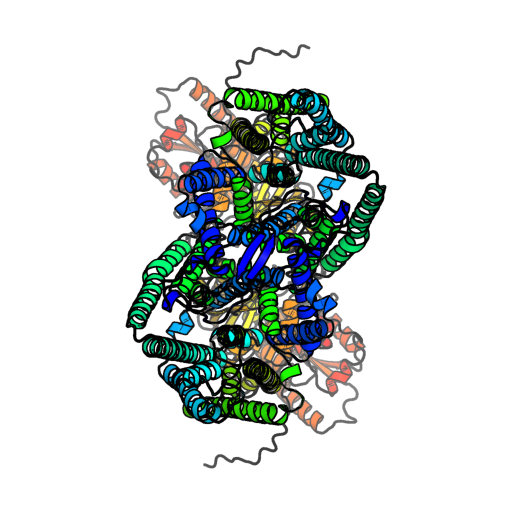16 1 89.25 214 ALA A N 1
ATOM 1656 C CA . ALA A 1 214 ? 0.062 -18.203 -23.188 1 89.25 214 ALA A CA 1
ATOM 1657 C C . ALA A 1 214 ? -0.888 -17.094 -23.609 1 89.25 214 ALA A C 1
ATOM 1659 O O . ALA A 1 214 ? -2.109 -17.266 -23.578 1 89.25 214 ALA A O 1
ATOM 1660 N N . LEU A 1 215 ? -0.361 -15.984 -23.953 1 84.5 215 LEU A N 1
ATOM 1661 C CA . LEU A 1 215 ? -1.187 -14.875 -24.406 1 84.5 215 LEU A CA 1
ATOM 1662 C C . LEU A 1 215 ? -1.945 -15.242 -25.688 1 84.5 215 LEU A C 1
ATOM 1664 O O . LEU A 1 215 ? -3.131 -14.922 -25.812 1 84.5 215 LEU A O 1
ATOM 1668 N N . VAL A 1 216 ? -1.266 -15.852 -26.562 1 88.06 216 VAL A N 1
ATOM 1669 C CA . VAL A 1 216 ? -1.881 -16.25 -27.828 1 88.06 216 VAL A CA 1
ATOM 1670 C C . VAL A 1 216 ? -2.918 -17.344 -27.578 1 88.06 216 VAL A C 1
ATOM 1672 O O . VAL A 1 216 ? -4.02 -17.297 -28.125 1 88.06 216 VAL A O 1
ATOM 1675 N N . THR A 1 217 ? -2.514 -18.297 -26.797 1 91.44 217 THR A N 1
ATOM 1676 C CA . THR A 1 217 ? -3.449 -19.359 -26.469 1 91.44 217 THR A CA 1
ATOM 1677 C C . THR A 1 217 ? -4.691 -18.812 -25.781 1 91.44 217 THR A C 1
ATOM 1679 O O . THR A 1 217 ? -5.809 -19.25 -26.062 1 91.44 217 THR A O 1
ATOM 1682 N N . ASP A 1 218 ? -4.488 -17.875 -24.875 1 89.88 218 ASP A N 1
ATOM 1683 C CA . ASP A 1 218 ? -5.598 -17.25 -24.156 1 89.88 218 ASP A CA 1
ATOM 1684 C C . ASP A 1 218 ? -6.5 -16.469 -25.109 1 89.88 218 ASP A C 1
ATOM 1686 O O . ASP A 1 218 ? -7.727 -16.531 -25 1 89.88 218 ASP A O 1
ATOM 1690 N N . SER A 1 219 ? -5.938 -15.805 -26.047 1 86.44 219 SER A N 1
ATOM 1691 C CA . SER A 1 219 ? -6.711 -15.055 -27.031 1 86.44 219 SER A CA 1
ATOM 1692 C C . SER A 1 219 ? -7.484 -15.992 -27.953 1 86.44 219 SER A C 1
ATOM 1694 O O . SER A 1 219 ? -8.648 -15.734 -28.281 1 86.44 219 SER A O 1
ATOM 1696 N N . CYS A 1 220 ? -6.895 -17.047 -28.328 1 89.62 220 CYS A N 1
ATOM 1697 C CA . CYS A 1 220 ? -7.559 -18.031 -29.172 1 89.62 220 CYS A CA 1
ATOM 1698 C C . CYS A 1 220 ? -8.727 -18.672 -28.453 1 89.62 220 CYS A C 1
ATOM 1700 O O . CYS A 1 220 ? -9.797 -18.875 -29.031 1 89.62 220 CYS A O 1
ATOM 1702 N N . SER A 1 221 ? -8.453 -19 -27.25 1 90.94 221 SER A N 1
ATOM 1703 C CA . SER A 1 221 ? -9.523 -19.609 -26.453 1 90.94 221 SER A CA 1
ATOM 1704 C C . SER A 1 221 ? -10.688 -18.656 -26.266 1 90.94 221 SER A C 1
ATOM 1706 O O . SER A 1 221 ? -11.852 -19.047 -26.328 1 90.94 221 SER A O 1
ATOM 1708 N N . TYR A 1 222 ? -10.422 -17.453 -26 1 87.06 222 TYR A N 1
ATOM 1709 C CA . TYR A 1 222 ? -11.453 -16.438 -25.797 1 87.06 222 TYR A CA 1
ATOM 1710 C C . TYR A 1 222 ? -12.281 -16.234 -27.062 1 87.06 222 TYR A C 1
ATOM 1712 O O . TYR A 1 222 ? -13.516 -16.172 -27 1 87.06 222 TYR A O 1
ATOM 1720 N N . ILE A 1 223 ? -11.625 -16.188 -28.172 1 87.25 223 ILE A N 1
ATOM 1721 C CA . ILE A 1 223 ? -12.305 -15.977 -29.453 1 87.25 223 ILE A CA 1
ATOM 1722 C C . ILE A 1 223 ? -13.18 -17.188 -29.766 1 87.25 223 ILE A C 1
ATOM 1724 O O . ILE A 1 223 ? -14.32 -17.031 -30.203 1 87.25 223 ILE A O 1
ATOM 1728 N N . THR A 1 224 ? -12.648 -18.312 -29.531 1 89.25 224 THR A N 1
ATOM 1729 C CA . THR A 1 224 ? -13.406 -19.531 -29.797 1 89.25 224 THR A CA 1
ATOM 1730 C C . THR A 1 224 ? -14.625 -19.609 -28.891 1 89.25 224 THR A C 1
ATOM 1732 O O . THR A 1 224 ? -15.727 -19.938 -29.344 1 89.25 224 THR A O 1
ATOM 1735 N N . THR A 1 225 ? -14.453 -19.328 -27.641 1 85.81 225 THR A N 1
ATOM 1736 C CA . THR A 1 225 ? -15.57 -19.391 -26.703 1 85.81 225 THR A CA 1
ATOM 1737 C C . THR A 1 225 ? -16.609 -18.312 -27.031 1 85.81 225 THR A C 1
ATOM 1739 O O . THR A 1 225 ? -17.812 -18.562 -26.922 1 85.81 225 THR A O 1
ATOM 1742 N N . LEU A 1 226 ? -16.172 -17.188 -27.406 1 83.5 226 LEU A N 1
ATOM 1743 C CA . LEU A 1 226 ? -17.078 -16.125 -27.797 1 83.5 226 LEU A CA 1
ATOM 1744 C C . LEU A 1 226 ? -17.875 -16.531 -29.031 1 83.5 226 LEU A C 1
ATOM 1746 O O . LEU A 1 226 ? -19.094 -16.297 -29.094 1 83.5 226 LEU A O 1
ATOM 1750 N N . ALA A 1 227 ? -17.234 -17.109 -29.969 1 83.88 227 ALA A N 1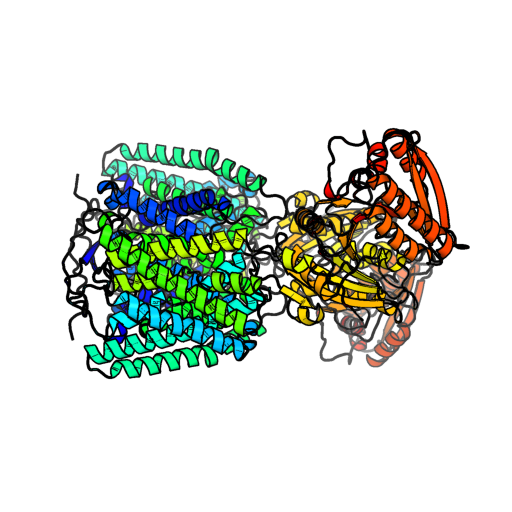
ATOM 1751 C CA . ALA A 1 227 ? -17.891 -17.547 -31.188 1 83.88 227 ALA A CA 1
ATOM 1752 C C . ALA A 1 227 ? -18.922 -18.641 -30.891 1 83.88 227 ALA A C 1
ATOM 1754 O O . ALA A 1 227 ? -20.047 -18.594 -31.391 1 83.88 227 ALA A O 1
ATOM 1755 N N . LEU A 1 228 ? -18.547 -19.531 -30.062 1 82.5 228 LEU A N 1
ATOM 1756 C CA . LEU A 1 228 ? -19.438 -20.656 -29.766 1 82.5 228 LEU A CA 1
ATOM 1757 C C . LEU A 1 228 ? -20.641 -20.188 -28.938 1 82.5 228 LEU A C 1
ATOM 1759 O O . LEU A 1 228 ? -21.75 -20.672 -29.125 1 82.5 228 LEU A O 1
ATOM 1763 N N . THR A 1 229 ? -20.422 -19.25 -27.984 1 78 229 THR A N 1
ATOM 1764 C CA . THR A 1 229 ? -21.531 -18.688 -27.219 1 78 229 THR A CA 1
ATOM 1765 C C . THR A 1 229 ? -22.469 -17.922 -28.141 1 78 229 THR A C 1
ATOM 1767 O O . THR A 1 229 ? -23.703 -18 -27.984 1 78 229 THR A O 1
ATOM 1770 N N . THR A 1 230 ? -21.906 -17.234 -29.094 1 78.75 230 THR A N 1
ATOM 1771 C CA . THR A 1 230 ? -22.719 -16.469 -30.031 1 78.75 230 THR A CA 1
ATOM 1772 C C . THR A 1 230 ? -23.531 -17.391 -30.922 1 78.75 230 THR A C 1
ATOM 1774 O O . THR A 1 230 ? -24.734 -17.172 -31.109 1 78.75 230 THR A O 1
ATOM 1777 N N . ILE A 1 231 ? -22.891 -18.391 -31.359 1 77 231 ILE A N 1
ATOM 1778 C CA . ILE A 1 231 ? -23.562 -19.344 -32.219 1 77 231 ILE A CA 1
ATOM 1779 C C . ILE A 1 231 ? -24.625 -20.109 -31.422 1 77 231 ILE A C 1
ATOM 1781 O O . ILE A 1 231 ? -25.734 -20.328 -31.906 1 77 231 ILE A O 1
ATOM 1785 N N . GLY A 1 232 ? -24.281 -20.484 -30.25 1 75 232 GLY A N 1
ATOM 1786 C CA . GLY A 1 232 ? -25.234 -21.172 -29.391 1 75 232 GLY A CA 1
ATOM 1787 C C . GLY A 1 232 ? -26.469 -20.375 -29.094 1 75 232 GLY A C 1
ATOM 1788 O O . GLY A 1 232 ? -27.594 -20.875 -29.234 1 75 232 GLY A O 1
ATOM 1789 N N . VAL A 1 233 ? -26.344 -19.141 -28.766 1 71.5 233 VAL A N 1
ATOM 1790 C CA . VAL A 1 233 ? -27.469 -18.266 -28.453 1 71.5 233 VAL A CA 1
ATOM 1791 C C . VAL A 1 233 ? -28.266 -17.969 -29.719 1 71.5 233 VAL A C 1
ATOM 1793 O O . VAL A 1 233 ? -29.484 -17.906 -29.703 1 71.5 233 VAL A O 1
ATOM 1796 N N . ALA A 1 234 ? -27.5 -17.766 -30.844 1 72.88 234 ALA A N 1
ATOM 1797 C CA . ALA A 1 234 ? -28.172 -17.5 -32.125 1 72.88 234 ALA A CA 1
ATOM 1798 C C . ALA A 1 234 ? -29.031 -18.688 -32.562 1 72.88 234 ALA A C 1
ATOM 1800 O O . ALA A 1 234 ? -30.125 -18.5 -33.062 1 72.88 234 ALA A O 1
ATOM 1801 N N . LEU A 1 235 ? -28.484 -19.828 -32.344 1 72.06 235 LEU A N 1
ATOM 1802 C CA . LEU A 1 235 ? -29.203 -21.031 -32.75 1 72.06 235 LEU A CA 1
ATOM 1803 C C . LEU A 1 235 ? -30.406 -21.281 -31.844 1 72.06 235 LEU A C 1
ATOM 1805 O O . LEU A 1 235 ? -31.469 -21.703 -32.312 1 72.06 235 LEU A O 1
ATOM 1809 N N . GLU A 1 236 ? -30.188 -21.094 -30.625 1 68.88 236 GLU A N 1
ATOM 1810 C CA . GLU A 1 236 ? -31.234 -21.391 -29.656 1 68.88 236 GLU A CA 1
ATOM 1811 C C . GLU A 1 236 ? -32.375 -20.375 -29.781 1 68.88 236 GLU A C 1
ATOM 1813 O O . GLU A 1 236 ? -33.562 -20.734 -29.672 1 68.88 236 GLU A O 1
ATOM 1818 N N . ARG A 1 237 ? -32.031 -19.141 -29.938 1 68.62 237 ARG A N 1
ATOM 1819 C CA . ARG A 1 237 ? -33.062 -18.125 -29.906 1 68.62 237 ARG A CA 1
ATOM 1820 C C . ARG A 1 237 ? -33.375 -17.625 -31.312 1 68.62 237 ARG A C 1
ATOM 1822 O O . ARG A 1 237 ? -34.312 -16.828 -31.5 1 68.62 237 ARG A O 1
ATOM 1829 N N . SER A 1 238 ? -32.781 -18.109 -32.312 1 62.94 238 SER A N 1
ATOM 1830 C CA . SER A 1 238 ? -33 -17.719 -33.688 1 62.94 238 SER A CA 1
ATOM 1831 C C . SER A 1 238 ? -32.969 -16.203 -33.875 1 62.94 238 SER A C 1
ATOM 1833 O O . SER A 1 238 ? -33.812 -15.617 -34.531 1 62.94 238 SER A O 1
ATOM 1835 N N . GLU A 1 239 ? -32.312 -15.492 -32.906 1 65.62 239 GLU A N 1
ATOM 1836 C CA . GLU A 1 239 ? -32.25 -14.039 -33 1 65.62 239 GLU A CA 1
ATOM 1837 C C . GLU A 1 239 ? -30.812 -13.578 -33.312 1 65.62 239 GLU A C 1
ATOM 1839 O O . GLU A 1 239 ? -29.859 -14.227 -32.906 1 65.62 239 GLU A O 1
ATOM 1844 N N . TRP A 1 240 ? -30.734 -12.602 -34.25 1 63.34 240 TRP A N 1
ATOM 1845 C CA . TRP A 1 240 ? -29.484 -12.062 -34.75 1 63.34 240 TRP A CA 1
ATOM 1846 C C . TRP A 1 240 ? -28.875 -11.094 -33.75 1 63.34 240 TRP A C 1
ATOM 1848 O O . TRP A 1 240 ? -27.828 -10.492 -34 1 63.34 240 TRP A O 1
ATOM 1858 N N . LYS A 1 241 ? -29.516 -10.953 -32.594 1 72.25 241 LYS A N 1
ATOM 1859 C CA . LYS A 1 241 ? -29.031 -10.016 -31.578 1 72.25 241 LYS A CA 1
ATOM 1860 C C . LYS A 1 241 ? -27.656 -10.422 -31.062 1 72.25 241 LYS A C 1
ATOM 1862 O O . LYS A 1 241 ? -26.859 -9.562 -30.672 1 72.25 241 LYS A O 1
ATOM 1867 N N . ALA A 1 242 ? -27.391 -11.734 -31.281 1 74.62 242 ALA A N 1
ATOM 1868 C CA . ALA A 1 242 ? -26.078 -12.195 -30.812 1 74.62 242 ALA A CA 1
ATOM 1869 C C . ALA A 1 242 ? -24.953 -11.562 -31.625 1 74.62 242 ALA A C 1
ATOM 1871 O O . ALA A 1 242 ? -23.891 -11.242 -31.094 1 74.62 242 ALA A O 1
ATOM 1872 N N . LEU A 1 243 ? -25.172 -11.281 -32.938 1 76.62 243 LEU A N 1
ATOM 1873 C CA . LEU A 1 243 ? -24.156 -10.672 -33.781 1 76.62 243 LEU A CA 1
ATOM 1874 C C . LEU A 1 243 ? -23.953 -9.203 -33.406 1 76.62 243 LEU A C 1
ATOM 1876 O O . LEU A 1 243 ? -22.828 -8.695 -33.5 1 76.62 243 LEU A O 1
ATOM 1880 N N . THR A 1 244 ? -25.031 -8.609 -32.938 1 80.81 244 THR A N 1
ATOM 1881 C CA . THR A 1 244 ? -24.906 -7.219 -32.531 1 80.81 244 THR A CA 1
ATOM 1882 C C . THR A 1 244 ? -24.094 -7.113 -31.234 1 80.81 244 THR A C 1
ATOM 1884 O O . THR A 1 244 ? -23.375 -6.133 -31.031 1 80.81 244 THR A O 1
ATOM 1887 N N . ASN A 1 245 ? -24.156 -8.156 -30.5 1 81.94 245 ASN A N 1
ATOM 1888 C CA . ASN A 1 245 ? -23.375 -8.156 -29.281 1 81.94 245 ASN A CA 1
ATOM 1889 C C . ASN A 1 245 ? -21.875 -8.234 -29.562 1 81.94 245 ASN A C 1
ATOM 1891 O O . ASN A 1 245 ? -21.078 -7.637 -28.859 1 81.94 245 ASN A O 1
ATOM 1895 N N . ILE A 1 246 ? -21.547 -8.992 -30.594 1 85.62 246 ILE A N 1
ATOM 1896 C CA . ILE A 1 246 ? -20.141 -9.07 -30.969 1 85.62 246 ILE A CA 1
ATOM 1897 C C . ILE A 1 246 ? -19.641 -7.695 -31.406 1 85.62 246 ILE A C 1
ATOM 1899 O O . ILE A 1 246 ? -18.5 -7.316 -31.094 1 85.62 246 ILE A O 1
ATOM 1903 N N . PHE A 1 247 ? -20.531 -7.027 -32.062 1 87.44 247 PHE A N 1
ATOM 1904 C CA . PHE A 1 247 ? -20.188 -5.672 -32.469 1 87.44 247 PHE A CA 1
ATOM 1905 C C . PHE A 1 247 ? -19.938 -4.781 -31.266 1 87.44 247 PHE A C 1
ATOM 1907 O O . PHE A 1 247 ? -18.984 -4.012 -31.25 1 87.44 247 PHE A O 1
ATOM 1914 N N . TYR A 1 248 ? -20.719 -4.898 -30.266 1 87.88 248 TYR A N 1
ATOM 1915 C CA . TYR A 1 248 ? -20.562 -4.086 -29.062 1 87.88 248 TYR A CA 1
ATOM 1916 C C . TYR A 1 248 ? -19.297 -4.457 -28.312 1 87.88 248 TYR A C 1
ATOM 1918 O O . TYR A 1 248 ? -18.656 -3.598 -27.719 1 87.88 248 TYR A O 1
ATOM 1926 N N . ILE A 1 249 ? -18.922 -5.711 -28.344 1 89.62 249 ILE A N 1
ATOM 1927 C CA . ILE A 1 249 ? -17.703 -6.145 -27.672 1 89.62 249 ILE A CA 1
ATOM 1928 C C . ILE A 1 249 ? -16.484 -5.551 -28.375 1 89.62 249 ILE A C 1
ATOM 1930 O O . ILE A 1 249 ? -15.555 -5.078 -27.719 1 89.62 249 ILE A O 1
ATOM 1934 N N . ILE A 1 250 ? -16.562 -5.574 -29.688 1 90.19 250 ILE A N 1
ATOM 1935 C CA . ILE A 1 250 ? -15.469 -4.996 -30.469 1 90.19 250 ILE A CA 1
ATOM 1936 C C . ILE A 1 250 ? -15.383 -3.494 -30.203 1 90.19 250 ILE A C 1
ATOM 1938 O O . ILE A 1 250 ? -14.297 -2.951 -30.016 1 90.19 250 ILE A O 1
ATOM 1942 N N . CYS A 1 251 ? -16.5 -2.879 -30.172 1 92.56 251 CYS A N 1
ATOM 1943 C CA . CYS A 1 251 ? -16.547 -1.452 -29.875 1 92.56 251 CYS A CA 1
ATOM 1944 C C . CYS A 1 251 ? -15.984 -1.169 -28.484 1 92.56 251 CYS A C 1
ATOM 1946 O O . CYS A 1 251 ? -15.281 -0.178 -28.281 1 92.56 251 CYS A O 1
ATOM 1948 N N . PHE A 1 252 ? -16.312 -2.041 -27.562 1 92.88 252 PHE A N 1
ATOM 1949 C CA . PHE A 1 252 ? -15.828 -1.899 -26.188 1 92.88 252 PHE A CA 1
ATOM 1950 C C . PHE A 1 252 ? -14.305 -2.004 -26.141 1 92.88 252 PHE A C 1
ATOM 1952 O O . PHE A 1 252 ? -13.641 -1.165 -25.531 1 92.88 252 PHE A O 1
ATOM 1959 N N . LEU A 1 253 ? -13.773 -2.961 -26.844 1 90.88 253 LEU A N 1
ATOM 1960 C CA . LEU A 1 253 ? -12.328 -3.145 -26.875 1 90.88 253 LEU A CA 1
ATOM 1961 C C . LEU A 1 253 ? -11.641 -1.974 -27.562 1 90.88 253 LEU A C 1
ATOM 1963 O O . LEU A 1 253 ? -10.57 -1.536 -27.141 1 90.88 253 LEU A O 1
ATOM 1967 N N . PHE A 1 254 ? -12.305 -1.462 -28.531 1 92.44 254 PHE A N 1
ATOM 1968 C CA . PHE A 1 254 ? -11.773 -0.31 -29.25 1 92.44 254 PHE A CA 1
ATOM 1969 C C . PHE A 1 254 ? -11.781 0.932 -28.375 1 92.44 254 PHE A C 1
ATOM 1971 O O . PHE A 1 254 ? -10.836 1.717 -28.375 1 92.44 254 PHE A O 1
ATOM 1978 N N . THR A 1 255 ? -12.844 1.087 -27.656 1 92.81 255 THR A N 1
ATOM 1979 C CA . THR A 1 255 ? -12.953 2.232 -26.766 1 92.81 255 THR A CA 1
ATOM 1980 C C . THR A 1 255 ? -11.891 2.166 -25.672 1 92.81 255 THR A C 1
ATOM 1982 O O . THR A 1 255 ? -11.305 3.188 -25.297 1 92.81 255 THR A O 1
ATOM 1985 N N . ILE A 1 256 ? -11.617 1.015 -25.172 1 91.94 256 ILE A N 1
ATOM 1986 C CA . ILE A 1 256 ? -10.625 0.842 -24.125 1 91.94 256 ILE A CA 1
ATOM 1987 C C . ILE A 1 256 ? -9.234 1.127 -24.688 1 91.94 256 ILE A C 1
ATOM 1989 O O . ILE A 1 256 ? -8.438 1.834 -24.062 1 91.94 256 ILE A O 1
ATOM 1993 N N . CYS A 1 257 ? -8.922 0.694 -25.859 1 87.56 257 CYS A N 1
ATOM 1994 C CA . CYS A 1 257 ? -7.59 0.821 -26.453 1 87.56 257 CYS A CA 1
ATOM 1995 C C . CYS A 1 257 ? -7.34 2.244 -26.922 1 87.56 257 CYS A C 1
ATOM 1997 O O . CYS A 1 257 ? -6.234 2.766 -26.797 1 87.56 257 CYS A O 1
ATOM 1999 N N . PHE A 1 258 ? -8.414 2.916 -27.422 1 90.94 258 PHE A N 1
ATOM 2000 C CA . PHE A 1 258 ? -8.164 4.18 -28.109 1 90.94 258 PHE A CA 1
ATOM 2001 C C . PHE A 1 258 ? -8.602 5.359 -27.25 1 90.94 258 PHE A C 1
ATOM 2003 O O . PHE A 1 258 ? -8.203 6.496 -27.5 1 90.94 258 PHE A O 1
ATOM 2010 N N . ILE A 1 259 ? -9.383 5.133 -26.281 1 91.81 259 ILE A N 1
ATOM 2011 C CA . ILE A 1 259 ? -9.828 6.254 -25.469 1 91.81 259 ILE A CA 1
ATOM 2012 C C . ILE A 1 259 ? -9.281 6.113 -24.047 1 91.81 259 ILE A C 1
ATOM 2014 O O . ILE A 1 259 ? -8.594 7.004 -23.547 1 91.81 259 ILE A O 1
ATOM 2018 N N . VAL A 1 260 ? -9.547 4.977 -23.422 1 92.12 260 VAL A N 1
ATOM 2019 C CA . VAL A 1 260 ? -9.219 4.809 -22 1 92.12 260 VAL A CA 1
ATOM 2020 C C . VAL A 1 260 ? -7.703 4.715 -21.828 1 92.12 260 VAL A C 1
ATOM 2022 O O . VAL A 1 260 ? -7.129 5.359 -20.953 1 92.12 260 VAL A O 1
ATOM 2025 N N . ARG A 1 261 ? -7.012 3.961 -22.672 1 90 261 ARG A N 1
ATOM 2026 C CA . ARG A 1 261 ? -5.574 3.76 -22.516 1 90 261 ARG A CA 1
ATOM 2027 C C . ARG A 1 261 ? -4.812 5.07 -22.719 1 90 261 ARG A C 1
ATOM 2029 O O . ARG A 1 261 ? -4 5.453 -21.875 1 90 261 ARG A O 1
ATOM 2036 N N . PRO A 1 262 ? -5.043 5.801 -23.766 1 89.44 262 PRO A N 1
ATOM 2037 C CA . PRO A 1 262 ? -4.32 7.066 -23.891 1 89.44 262 PRO A CA 1
ATOM 2038 C C . PRO A 1 262 ? -4.637 8.047 -22.766 1 89.44 262 PRO A C 1
ATOM 2040 O O . PRO A 1 262 ? -3.779 8.844 -22.375 1 89.44 262 PRO A O 1
ATOM 2043 N N . PHE A 1 263 ? -5.844 7.98 -22.328 1 89.94 263 PHE A N 1
ATOM 2044 C CA . PHE A 1 263 ? -6.211 8.852 -21.219 1 89.94 263 PHE A CA 1
ATOM 2045 C C . PHE A 1 263 ? -5.391 8.516 -19.969 1 89.94 263 PHE A C 1
ATOM 2047 O O . PHE A 1 263 ? -4.914 9.414 -19.281 1 89.94 263 PHE A O 1
ATOM 2054 N N . ILE A 1 264 ? -5.223 7.277 -19.672 1 88.62 264 ILE A N 1
ATOM 2055 C CA . ILE A 1 264 ? -4.461 6.855 -18.5 1 88.62 264 ILE A CA 1
ATOM 2056 C C . ILE A 1 264 ? -2.98 7.176 -18.719 1 88.62 264 ILE A C 1
ATOM 2058 O O . ILE A 1 264 ? -2.291 7.582 -17.781 1 88.62 264 ILE A O 1
ATOM 2062 N N . LEU A 1 265 ? -2.51 6.977 -19.922 1 83.44 265 LEU A N 1
ATOM 2063 C CA . LEU A 1 265 ? -1.123 7.312 -20.219 1 83.44 265 LEU A CA 1
ATOM 2064 C C . LEU A 1 265 ? -0.882 8.812 -20.078 1 83.44 265 LEU A C 1
ATOM 2066 O O . LEU A 1 265 ? 0.18 9.227 -19.609 1 83.44 265 LEU A O 1
ATOM 2070 N N . TRP A 1 266 ? -1.896 9.539 -20.516 1 85.5 266 TRP A N 1
ATOM 2071 C CA . TRP A 1 266 ? -1.827 10.992 -20.359 1 85.5 266 TRP A CA 1
ATOM 2072 C C . TRP A 1 266 ? -1.759 11.375 -18.875 1 85.5 266 TRP A C 1
ATOM 2074 O O . TRP A 1 266 ? -0.992 12.258 -18.5 1 85.5 266 TRP A O 1
ATOM 2084 N N . MET A 1 267 ? -2.518 10.727 -18.078 1 83.25 267 MET A N 1
ATOM 2085 C CA . MET A 1 267 ? -2.51 10.984 -16.641 1 83.25 267 MET A CA 1
ATOM 2086 C C . MET A 1 267 ? -1.175 10.578 -16.031 1 83.25 267 MET A C 1
ATOM 2088 O O . MET A 1 267 ? -0.65 11.273 -15.156 1 83.25 267 MET A O 1
ATOM 2092 N N . ALA A 1 268 ? -0.654 9.438 -16.406 1 78.81 268 ALA A N 1
ATOM 2093 C CA . ALA A 1 268 ? 0.603 8.914 -15.883 1 78.81 268 ALA A CA 1
ATOM 2094 C C . ALA A 1 268 ? 1.771 9.828 -16.234 1 78.81 268 ALA A C 1
ATOM 2096 O O . ALA A 1 268 ? 2.717 9.969 -15.453 1 78.81 268 ALA A O 1
ATOM 2097 N N . LYS A 1 269 ? 1.71 10.445 -17.359 1 72.88 269 LYS A N 1
ATOM 2098 C CA . LYS A 1 269 ? 2.783 11.32 -17.812 1 72.88 269 LYS A CA 1
ATOM 2099 C C . LYS A 1 269 ? 2.791 12.633 -17.031 1 72.88 269 LYS A C 1
ATOM 2101 O O . LYS A 1 269 ? 3.824 13.297 -16.938 1 72.88 269 LYS A O 1
ATOM 2106 N N . ARG A 1 270 ? 1.676 12.984 -16.531 1 69.75 270 ARG A N 1
ATOM 2107 C CA . ARG A 1 270 ? 1.567 14.25 -15.812 1 69.75 270 ARG A CA 1
ATOM 2108 C C . ARG A 1 270 ? 2.113 14.109 -14.398 1 69.75 270 ARG A C 1
ATOM 2110 O O . ARG A 1 270 ? 2.297 15.109 -13.695 1 69.75 270 ARG A O 1
ATOM 2117 N N . ILE A 1 271 ? 2.32 12.938 -13.992 1 66.94 271 ILE A N 1
ATOM 2118 C CA . ILE A 1 271 ? 2.883 12.734 -12.664 1 66.94 271 ILE A CA 1
ATOM 2119 C C . ILE A 1 271 ? 4.391 12.977 -12.695 1 66.94 271 ILE A C 1
ATOM 2121 O O . ILE A 1 271 ? 5.113 12.297 -13.438 1 66.94 271 ILE A O 1
ATOM 2125 N N . PRO A 1 272 ? 4.633 14.102 -12 1 48.38 272 PRO A N 1
ATOM 2126 C CA . PRO A 1 272 ? 6.066 14.391 -12 1 48.38 272 PRO A CA 1
ATOM 2127 C C . PRO A 1 272 ? 6.906 13.234 -11.469 1 48.38 272 PRO A C 1
ATOM 2129 O O . PRO A 1 272 ? 6.414 12.414 -10.688 1 48.38 272 PRO A O 1
ATOM 2132 N N . GLU A 1 273 ? 8 13.031 -12.008 1 46.03 273 GLU A N 1
ATOM 2133 C CA . GLU A 1 273 ? 8.93 11.961 -11.664 1 46.03 273 GLU A CA 1
ATOM 2134 C C . GLU A 1 273 ? 9.266 11.969 -10.18 1 46.03 273 GLU A C 1
ATOM 2136 O O . GLU A 1 273 ? 9.57 13.023 -9.617 1 46.03 273 GLU A O 1
ATOM 2141 N N . GLY A 1 274 ? 9.047 10.914 -9.398 1 45.25 274 GLY A N 1
ATOM 2142 C CA . GLY A 1 274 ? 9.383 10.773 -7.992 1 45.25 274 GLY A CA 1
ATOM 2143 C C . GLY A 1 274 ? 8.195 10.984 -7.07 1 45.25 274 GLY A C 1
ATOM 2144 O O . GLY A 1 274 ? 8.289 10.742 -5.867 1 45.25 274 GLY A O 1
ATOM 2145 N N . GLN A 1 275 ? 7.188 11.578 -7.773 1 52.12 275 GLN A N 1
ATOM 2146 C CA . GLN A 1 275 ? 6.031 11.828 -6.918 1 52.12 275 GLN A CA 1
ATOM 2147 C C . GLN A 1 275 ? 5.09 10.625 -6.906 1 52.12 275 GLN A C 1
ATOM 2149 O O . GLN A 1 275 ? 5.066 9.836 -7.855 1 52.12 275 GLN A O 1
ATOM 2154 N N . GLN A 1 276 ? 4.59 10.43 -5.695 1 59.75 276 GLN A N 1
ATOM 2155 C CA . GLN A 1 276 ? 3.584 9.375 -5.57 1 59.75 276 GLN A CA 1
ATOM 2156 C C . GLN A 1 276 ? 2.285 9.773 -6.27 1 59.75 276 GLN A C 1
ATOM 2158 O O . GLN A 1 276 ? 2.055 10.953 -6.547 1 59.75 276 GLN A O 1
ATOM 2163 N N . ILE A 1 277 ? 1.629 8.789 -6.691 1 71.44 277 ILE A N 1
ATOM 2164 C CA . ILE A 1 277 ? 0.34 9 -7.34 1 71.44 277 ILE A CA 1
ATOM 2165 C C . ILE A 1 277 ? -0.612 9.711 -6.383 1 71.44 277 ILE A C 1
ATOM 2167 O O . ILE A 1 277 ? -0.624 9.422 -5.184 1 71.44 277 ILE A O 1
ATOM 2171 N N . LYS A 1 278 ? -1.164 10.711 -6.855 1 69.31 278 LYS A N 1
ATOM 2172 C CA . LYS A 1 278 ? -2.176 11.414 -6.074 1 69.31 278 LYS A CA 1
ATOM 2173 C C . LYS A 1 278 ? -3.387 10.523 -5.812 1 69.31 278 LYS A C 1
ATOM 2175 O O . LYS A 1 278 ? -3.668 9.602 -6.586 1 69.31 278 LYS A O 1
ATOM 2180 N N . GLU A 1 279 ? -4.066 10.734 -4.75 1 73.19 279 GLU A N 1
ATOM 2181 C CA . GLU A 1 279 ? -5.254 9.977 -4.375 1 73.19 279 GLU A CA 1
ATOM 2182 C C . GLU A 1 279 ? -6.352 10.109 -5.426 1 73.19 279 GLU A C 1
ATOM 2184 O O . GLU A 1 279 ? -7.082 9.156 -5.703 1 73.19 279 GLU A O 1
ATOM 2189 N N . SER A 1 280 ? -6.406 11.242 -6.047 1 76.44 280 SER A N 1
ATOM 2190 C CA . SER A 1 280 ? -7.441 11.469 -7.051 1 76.44 280 SER A CA 1
ATOM 2191 C C . SER A 1 280 ? -7.211 10.609 -8.289 1 76.44 280 SER A C 1
ATOM 2193 O O . SER A 1 280 ? -8.164 10.117 -8.891 1 76.44 280 SER A O 1
ATOM 2195 N N . GLN A 1 281 ? -5.93 10.492 -8.602 1 81.12 281 GLN A N 1
ATOM 2196 C CA . GLN A 1 281 ? -5.617 9.664 -9.758 1 81.12 281 GLN A CA 1
ATOM 2197 C C . GLN A 1 281 ? -5.922 8.195 -9.477 1 81.12 281 GLN A C 1
ATOM 2199 O O . GLN A 1 281 ? -6.414 7.48 -10.352 1 81.12 281 GLN A O 1
ATOM 2204 N N . PHE A 1 282 ? -5.637 7.797 -8.273 1 85 282 PHE A N 1
ATOM 2205 C CA . PHE A 1 282 ? -5.934 6.426 -7.867 1 85 282 PHE A CA 1
ATOM 2206 C C . PHE A 1 282 ? -7.43 6.152 -7.953 1 85 282 PHE A C 1
ATOM 2208 O O . PHE A 1 282 ? -7.848 5.129 -8.508 1 85 282 PHE A O 1
ATOM 2215 N N . VAL A 1 283 ? -8.203 7.051 -7.469 1 81.94 283 VAL A N 1
ATOM 2216 C CA . VAL A 1 283 ? -9.648 6.891 -7.422 1 81.94 283 VAL A CA 1
ATOM 2217 C C . VAL A 1 283 ? -10.211 6.898 -8.844 1 81.94 283 VAL A C 1
ATOM 2219 O O . VAL A 1 283 ? -11.156 6.156 -9.148 1 81.94 283 VAL A O 1
ATOM 2222 N N . MET A 1 284 ? -9.695 7.656 -9.695 1 86.31 284 MET A N 1
ATOM 2223 C CA . MET A 1 284 ? -10.172 7.715 -11.07 1 86.31 284 MET A CA 1
ATOM 2224 C C . MET A 1 284 ? -9.961 6.383 -11.781 1 86.31 284 MET A C 1
ATOM 2226 O O . MET A 1 284 ? -10.812 5.941 -12.555 1 86.31 284 MET A O 1
ATOM 2230 N N . VAL A 1 285 ? -8.844 5.809 -11.539 1 89.62 285 VAL A N 1
ATOM 2231 C CA . VAL A 1 285 ? -8.57 4.512 -12.148 1 89.62 285 VAL A CA 1
ATOM 2232 C C . VAL A 1 285 ? -9.531 3.461 -11.594 1 89.62 285 VAL A C 1
ATOM 2234 O O . VAL A 1 285 ? -10.047 2.627 -12.344 1 89.62 285 VAL A O 1
ATOM 2237 N N . LEU A 1 286 ? -9.789 3.49 -10.32 1 88.38 286 LEU A N 1
ATOM 2238 C CA . LEU A 1 286 ? -10.688 2.516 -9.703 1 88.38 286 LEU A CA 1
ATOM 2239 C C . LEU A 1 286 ? -12.109 2.668 -10.242 1 88.38 286 LEU A C 1
ATOM 2241 O O . LEU A 1 286 ? -12.797 1.672 -10.461 1 88.38 286 LEU A O 1
ATOM 2245 N N . VAL A 1 287 ? -12.531 3.889 -10.43 1 89.38 287 VAL A N 1
ATOM 2246 C CA . VAL A 1 287 ? -13.852 4.129 -11 1 89.38 287 VAL A CA 1
ATOM 2247 C C . VAL A 1 287 ? -13.914 3.592 -12.43 1 89.38 287 VAL A C 1
ATOM 2249 O O . VAL A 1 287 ? -14.922 3.016 -12.844 1 89.38 287 VAL A O 1
ATOM 2252 N N . ALA A 1 288 ? -12.844 3.795 -13.102 1 92.12 288 ALA A N 1
ATOM 2253 C CA . ALA A 1 288 ? -12.781 3.264 -14.461 1 92.12 288 ALA A CA 1
ATOM 2254 C C . ALA A 1 288 ? -12.867 1.739 -14.461 1 92.12 288 ALA A C 1
ATOM 2256 O O . ALA A 1 288 ? -13.508 1.147 -15.336 1 92.12 288 ALA A O 1
ATOM 2257 N N . VAL A 1 289 ? -12.227 1.104 -13.523 1 93.06 289 VAL A N 1
ATOM 2258 C CA . VAL A 1 289 ? -12.289 -0.349 -13.406 1 93.06 289 VAL A CA 1
ATOM 2259 C C . VAL A 1 289 ? -13.727 -0.787 -13.141 1 93.06 289 VAL A C 1
ATOM 2261 O O . VAL A 1 289 ? -14.219 -1.739 -13.758 1 93.06 289 VAL A O 1
ATOM 2264 N N . LEU A 1 290 ? -14.445 -0.065 -12.258 1 93.25 290 LEU A N 1
ATOM 2265 C CA . LEU A 1 290 ? -15.82 -0.4 -11.922 1 93.25 290 LEU A CA 1
ATOM 2266 C C . LEU A 1 290 ? -16.734 -0.191 -13.117 1 93.25 290 LEU A C 1
ATOM 2268 O O . LEU A 1 290 ? -17.594 -1.032 -13.398 1 93.25 290 LEU A O 1
ATOM 2272 N N . LEU A 1 291 ? -16.516 0.822 -13.828 1 93.31 291 LEU A N 1
ATOM 2273 C CA . LEU A 1 291 ? -17.344 1.107 -14.992 1 93.31 291 LEU A CA 1
ATOM 2274 C C . LEU A 1 291 ? -17.078 0.1 -16.109 1 93.31 291 LEU A C 1
ATOM 2276 O O . LEU A 1 291 ? -18.016 -0.334 -16.797 1 93.31 291 LEU A O 1
ATOM 2280 N N . CYS A 1 292 ? -15.828 -0.232 -16.266 1 94.06 292 CYS A N 1
ATOM 2281 C CA . CYS A 1 292 ? -15.5 -1.246 -17.25 1 94.06 292 CYS A CA 1
ATOM 2282 C C . CYS A 1 292 ? -16.062 -2.605 -16.859 1 94.06 292 CYS A C 1
ATOM 2284 O O . CYS A 1 292 ? -16.484 -3.381 -17.719 1 94.06 292 CYS A O 1
ATOM 2286 N N . GLY A 1 293 ? -15.969 -2.881 -15.586 1 92.44 293 GLY A N 1
ATOM 2287 C CA . GLY A 1 293 ? -16.594 -4.109 -15.117 1 92.44 293 GLY A CA 1
ATOM 2288 C C . GLY A 1 293 ? -18.094 -4.148 -15.367 1 92.44 293 GLY A C 1
ATOM 2289 O O . GLY A 1 293 ? -18.625 -5.164 -15.812 1 92.44 293 GLY A O 1
ATOM 2290 N N . PHE A 1 294 ? -18.766 -3.025 -15.172 1 92.25 294 PHE A N 1
ATOM 2291 C CA . PHE A 1 294 ? -20.203 -2.932 -15.398 1 92.25 294 PHE A CA 1
ATOM 2292 C C . PHE A 1 294 ? -20.531 -3.064 -16.875 1 92.25 294 PHE A C 1
ATOM 2294 O O . PHE A 1 294 ? -21.453 -3.791 -17.25 1 92.25 294 PHE A O 1
ATOM 2301 N N . LEU A 1 295 ? -19.797 -2.398 -17.719 1 90.94 295 LEU A N 1
ATOM 2302 C CA . LEU A 1 295 ? -20.047 -2.447 -19.156 1 90.94 295 LEU A CA 1
ATOM 2303 C C . LEU A 1 295 ? -19.781 -3.848 -19.703 1 90.94 295 LEU A C 1
ATOM 2305 O O . LEU A 1 295 ? -20.469 -4.309 -20.594 1 90.94 295 LEU A O 1
ATOM 2309 N N . SER A 1 296 ? -18.734 -4.465 -19.141 1 90 296 SER A N 1
ATOM 2310 C CA . SER A 1 296 ? -18.438 -5.836 -19.547 1 90 296 SER A CA 1
ATOM 2311 C C . SER A 1 296 ? -19.609 -6.766 -19.203 1 90 296 SER A C 1
ATOM 2313 O O . SER A 1 296 ? -19.953 -7.648 -20 1 90 296 SER A O 1
ATOM 2315 N N . GLU A 1 297 ? -20.188 -6.559 -18.078 1 88.06 297 GLU A N 1
ATOM 2316 C CA . GLU A 1 297 ? -21.359 -7.355 -17.703 1 88.06 297 GLU A CA 1
ATOM 2317 C C . GLU A 1 297 ? -22.547 -7.074 -18.625 1 88.06 297 GLU A C 1
ATOM 2319 O O . GLU A 1 297 ? -23.312 -7.977 -18.938 1 88.06 297 GLU A O 1
ATOM 2324 N N . CYS A 1 298 ? -22.688 -5.836 -19.047 1 85.81 298 CYS A N 1
ATOM 2325 C CA . CYS A 1 298 ? -23.766 -5.465 -19.969 1 85.81 298 CYS A CA 1
ATOM 2326 C C . CYS A 1 298 ? -23.578 -6.129 -21.328 1 85.81 298 CYS A C 1
ATOM 2328 O O . CYS A 1 298 ? -24.562 -6.418 -22.016 1 85.81 298 CYS A O 1
ATOM 2330 N N . LEU A 1 299 ? -22.344 -6.422 -21.656 1 85.75 299 LEU A N 1
ATOM 2331 C CA . LEU A 1 299 ? -22.047 -7.035 -22.938 1 85.75 299 LEU A CA 1
ATOM 2332 C C . LEU A 1 299 ? -22.109 -8.555 -22.844 1 85.75 299 LEU A C 1
ATOM 2334 O O . LEU A 1 299 ? -21.922 -9.25 -23.844 1 85.75 299 LEU A O 1
ATOM 2338 N N . GLY A 1 300 ? -22.375 -9.008 -21.641 1 78.44 300 GLY A N 1
ATOM 2339 C CA . GLY A 1 300 ? -22.516 -10.445 -21.453 1 78.44 300 GLY A CA 1
ATOM 2340 C C . GLY A 1 300 ? -21.203 -11.125 -21.109 1 78.44 300 GLY A C 1
ATOM 2341 O O . GLY A 1 300 ? -21.078 -12.344 -21.219 1 78.44 300 GLY A O 1
ATOM 2342 N N . GLN A 1 301 ? -20.328 -10.219 -20.875 1 81.56 301 GLN A N 1
ATOM 2343 C CA . GLN A 1 301 ? -19.047 -10.75 -20.422 1 81.56 301 GLN A CA 1
ATOM 2344 C C . GLN A 1 301 ? -18.906 -10.672 -18.906 1 81.56 301 GLN A C 1
ATOM 2346 O O . GLN A 1 301 ? -19.766 -10.086 -18.234 1 81.56 301 GLN A O 1
ATOM 2351 N N . ASN A 1 302 ? -18.156 -11.453 -18.266 1 82.06 302 ASN A N 1
ATOM 2352 C CA . ASN A 1 302 ? -17.922 -11.422 -16.828 1 82.06 302 ASN A CA 1
ATOM 2353 C C . ASN A 1 302 ? -17.203 -10.148 -16.406 1 82.06 302 ASN A C 1
ATOM 2355 O O . ASN A 1 302 ? -16.438 -9.57 -17.203 1 82.06 302 ASN A O 1
ATOM 2359 N N . ALA A 1 303 ? -17.547 -9.648 -15.242 1 89.44 303 ALA A N 1
ATOM 2360 C CA . ALA A 1 303 ? -16.938 -8.438 -14.711 1 89.44 303 ALA A CA 1
ATOM 2361 C C . ALA A 1 303 ? -15.414 -8.539 -14.711 1 89.44 303 ALA A C 1
ATOM 2363 O O . ALA A 1 303 ? -14.719 -7.535 -14.859 1 89.44 303 ALA A O 1
ATOM 2364 N N . SER A 1 304 ? -14.93 -9.719 -14.594 1 87.88 304 SER A N 1
ATOM 2365 C CA . SER A 1 304 ? -13.484 -9.922 -14.539 1 87.88 304 SER A CA 1
ATOM 2366 C C . SER A 1 304 ? -12.82 -9.562 -15.867 1 87.88 304 SER A C 1
ATOM 2368 O O . SER A 1 304 ? -11.68 -9.102 -15.891 1 87.88 304 SER A O 1
ATOM 2370 N N . PHE A 1 305 ? -13.539 -9.703 -16.938 1 87.06 305 PHE A N 1
ATOM 2371 C CA . PHE A 1 305 ? -13.016 -9.336 -18.25 1 87.06 305 PHE A CA 1
ATOM 2372 C C . PHE A 1 305 ? -12.773 -7.836 -18.344 1 87.06 305 PHE A C 1
ATOM 2374 O O . PHE A 1 305 ? -11.742 -7.395 -18.844 1 87.06 305 PHE A O 1
ATOM 2381 N N . GLY A 1 306 ? -13.734 -7.121 -17.891 1 89.44 306 GLY A N 1
ATOM 2382 C CA . GLY A 1 306 ? -13.562 -5.68 -17.859 1 89.44 306 GLY A CA 1
ATOM 2383 C C . GLY A 1 306 ? -12.422 -5.234 -16.953 1 89.44 306 GLY A C 1
ATOM 2384 O O . GLY A 1 306 ? -11.656 -4.336 -17.312 1 89.44 306 GLY A O 1
ATOM 2385 N N . GLY A 1 307 ? -12.32 -5.855 -15.781 1 90.81 307 GLY A N 1
ATOM 2386 C CA . GLY A 1 307 ? -11.203 -5.551 -14.898 1 90.81 307 GLY A CA 1
ATOM 2387 C C . GLY A 1 307 ? -9.859 -5.867 -15.516 1 90.81 307 GLY A C 1
ATOM 2388 O O . GLY A 1 307 ? -8.922 -5.074 -15.414 1 90.81 307 GLY A O 1
ATOM 2389 N N . PHE A 1 308 ? -9.773 -6.934 -16.188 1 87.31 308 PHE A N 1
ATOM 2390 C CA . PHE A 1 308 ? -8.531 -7.379 -16.812 1 87.31 308 PHE A CA 1
ATOM 2391 C C . PHE A 1 308 ? -8.117 -6.441 -17.938 1 87.31 308 PHE A C 1
ATOM 2393 O O . PHE A 1 308 ? -6.949 -6.047 -18.031 1 87.31 308 PHE A O 1
ATOM 2400 N N . THR A 1 309 ? -9.062 -6.09 -18.797 1 89.25 309 THR A N 1
ATOM 2401 C CA . THR A 1 309 ? -8.773 -5.215 -19.922 1 89.25 309 THR A CA 1
ATOM 2402 C C . THR A 1 309 ? -8.344 -3.834 -19.453 1 89.25 309 THR A C 1
ATOM 2404 O O . THR A 1 309 ? -7.43 -3.229 -20.016 1 89.25 309 THR A O 1
ATOM 2407 N N . MET A 1 310 ? -8.977 -3.414 -18.391 1 91.88 310 MET A N 1
ATOM 2408 C CA . MET A 1 310 ? -8.57 -2.133 -17.828 1 91.88 310 MET A CA 1
ATOM 2409 C C . MET A 1 310 ? -7.176 -2.225 -17.219 1 91.88 310 MET A C 1
ATOM 2411 O O . MET A 1 310 ? -6.41 -1.258 -17.266 1 91.88 310 MET A O 1
ATOM 2415 N N . GLY A 1 311 ? -6.871 -3.336 -16.625 1 88.69 311 GLY A N 1
ATOM 2416 C CA . GLY A 1 311 ? -5.547 -3.545 -16.047 1 88.69 311 GLY A CA 1
ATOM 2417 C C . GLY A 1 311 ? -4.438 -3.467 -17.078 1 88.69 311 GLY A C 1
ATOM 2418 O O . GLY A 1 311 ? -3.383 -2.879 -16.828 1 88.69 311 GLY A O 1
ATOM 2419 N N . ILE A 1 312 ? -4.645 -3.953 -18.234 1 83 312 ILE A N 1
ATOM 2420 C CA . ILE A 1 312 ? -3.652 -3.961 -19.312 1 83 312 ILE A CA 1
ATOM 2421 C C . ILE A 1 312 ? -3.414 -2.535 -19.797 1 83 312 ILE A C 1
ATOM 2423 O O . ILE A 1 312 ? -2.322 -2.211 -20.281 1 83 312 ILE A O 1
ATOM 2427 N N . CYS A 1 313 ? -4.402 -1.675 -19.609 1 87.12 313 CYS A N 1
ATOM 2428 C CA . CYS A 1 313 ? -4.309 -0.298 -20.094 1 87.12 313 CYS A CA 1
ATOM 2429 C C . CYS A 1 313 ? -3.406 0.531 -19.172 1 87.12 313 CYS A C 1
ATOM 2431 O O . CYS A 1 313 ? -2.922 1.591 -19.578 1 87.12 313 CYS A O 1
ATOM 2433 N N . VAL A 1 314 ? -3.229 0.087 -17.984 1 85.44 314 VAL A N 1
ATOM 2434 C CA . VAL A 1 314 ? -2.404 0.821 -17.031 1 85.44 314 VAL A CA 1
ATOM 2435 C C . VAL A 1 314 ? -0.93 0.506 -17.281 1 85.44 314 VAL A C 1
ATOM 2437 O O . VAL A 1 314 ? -0.55 -0.661 -17.391 1 85.44 314 VAL A O 1
ATOM 2440 N N . PRO A 1 315 ? -0.15 1.496 -17.359 1 75.31 315 PRO A N 1
ATOM 2441 C CA . PRO A 1 315 ? 1.27 1.231 -17.609 1 75.31 315 PRO A CA 1
ATOM 2442 C C . PRO A 1 315 ? 1.953 0.546 -16.422 1 75.31 315 PRO A C 1
ATOM 2444 O O . PRO A 1 315 ? 1.692 0.892 -15.273 1 75.31 315 PRO A O 1
ATOM 2447 N N . ASP A 1 316 ? 2.602 -0.518 -16.469 1 63.84 316 ASP A N 1
ATOM 2448 C CA . ASP A 1 316 ? 3.156 -1.401 -15.453 1 63.84 316 ASP A CA 1
ATOM 2449 C C . ASP A 1 316 ? 4.297 -0.722 -14.703 1 63.84 316 ASP A C 1
ATOM 2451 O O . ASP A 1 316 ? 4.504 -0.979 -13.516 1 63.84 316 ASP A O 1
ATOM 2455 N N . GLY A 1 317 ? 5.039 0.29 -15.289 1 59.66 317 GLY A N 1
ATOM 2456 C CA . GLY A 1 317 ? 6.27 0.81 -14.711 1 59.66 317 GLY A CA 1
ATOM 2457 C C . GLY A 1 317 ? 6.031 1.87 -13.656 1 59.66 317 GLY A C 1
ATOM 2458 O O . GLY A 1 317 ? 4.902 2.344 -13.484 1 59.66 317 GLY A O 1
ATOM 2459 N N . PRO A 1 318 ? 6.965 1.872 -12.641 1 61.06 318 PRO A N 1
ATOM 2460 C CA . PRO A 1 318 ? 6.891 2.998 -11.711 1 61.06 318 PRO A CA 1
ATOM 2461 C C . PRO A 1 318 ? 6.789 4.348 -12.414 1 61.06 318 PRO A C 1
ATOM 2463 O O . PRO A 1 318 ? 7.281 4.5 -13.539 1 61.06 318 PRO A O 1
ATOM 2466 N N . PRO A 1 319 ? 6.004 5.035 -11.719 1 61.84 319 PRO A N 1
ATOM 2467 C CA . PRO A 1 319 ? 5.41 5 -10.375 1 61.84 319 PRO A CA 1
ATOM 2468 C C . PRO A 1 319 ? 3.947 4.566 -10.391 1 61.84 319 PRO A C 1
ATOM 2470 O O . PRO A 1 319 ? 3.42 4.129 -9.367 1 61.84 319 PRO A O 1
ATOM 2473 N N . PHE A 1 320 ? 3.377 4.535 -11.633 1 75.31 320 PHE A N 1
ATOM 2474 C CA . PHE A 1 320 ? 1.923 4.441 -11.664 1 75.31 320 PHE A CA 1
ATOM 2475 C C . PHE A 1 320 ? 1.47 2.996 -11.484 1 75.31 320 PHE A C 1
ATOM 2477 O O . PHE A 1 320 ? 0.674 2.697 -10.594 1 75.31 320 PHE A O 1
ATOM 2484 N N . GLY A 1 321 ? 2.025 2.072 -12.242 1 75.25 321 GLY A N 1
ATOM 2485 C CA . GLY A 1 321 ? 1.621 0.677 -12.172 1 75.25 321 GLY A CA 1
ATOM 2486 C C . GLY A 1 321 ? 1.983 0.014 -10.859 1 75.25 321 GLY A C 1
ATOM 2487 O O . GLY A 1 321 ? 1.171 -0.708 -10.273 1 75.25 321 GLY A O 1
ATOM 2488 N N . SER A 1 322 ? 3.086 0.363 -10.383 1 71.06 322 SER A N 1
ATOM 2489 C CA . SER A 1 322 ? 3.539 -0.243 -9.133 1 71.06 322 SER A CA 1
ATOM 2490 C C . SER A 1 322 ? 2.723 0.257 -7.945 1 71.06 322 SER A C 1
ATOM 2492 O O . SER A 1 322 ? 2.422 -0.507 -7.027 1 71.06 322 SER A O 1
ATOM 2494 N N . ALA A 1 323 ? 2.404 1.493 -8.031 1 72.69 323 ALA A N 1
ATOM 2495 C CA . ALA A 1 323 ? 1.593 2.062 -6.957 1 72.69 323 ALA A CA 1
ATOM 2496 C C . ALA A 1 323 ? 0.2 1.438 -6.934 1 72.69 323 ALA A C 1
ATOM 2498 O O . ALA A 1 323 ? -0.333 1.137 -5.859 1 72.69 323 ALA A O 1
ATOM 2499 N N . MET A 1 324 ? -0.302 1.217 -8.109 1 81.12 324 MET A N 1
ATOM 2500 C CA . MET A 1 324 ? -1.633 0.624 -8.211 1 81.12 324 MET A CA 1
ATOM 2501 C C . MET A 1 324 ? -1.632 -0.808 -7.684 1 81.12 324 MET A C 1
ATOM 2503 O O . MET A 1 324 ? -2.535 -1.203 -6.945 1 81.12 324 MET A O 1
ATOM 2507 N N . VAL A 1 325 ? -0.634 -1.537 -8.016 1 77.94 325 VAL A N 1
ATOM 2508 C CA . VAL A 1 325 ? -0.539 -2.932 -7.594 1 77.94 325 VAL A CA 1
ATOM 2509 C C . VAL A 1 325 ? -0.363 -3.006 -6.078 1 77.94 325 VAL A C 1
ATOM 2511 O O . VAL A 1 325 ? -1.057 -3.77 -5.406 1 77.94 325 VAL A O 1
ATOM 2514 N N . ASN A 1 326 ? 0.43 -2.133 -5.559 1 71.19 326 ASN A N 1
ATOM 2515 C CA . ASN A 1 326 ? 0.715 -2.158 -4.129 1 71.19 326 ASN A CA 1
ATOM 2516 C C . ASN A 1 326 ? -0.511 -1.773 -3.305 1 71.19 326 ASN A C 1
ATOM 2518 O O . ASN A 1 326 ? -0.732 -2.316 -2.221 1 71.19 326 ASN A O 1
ATOM 2522 N N . ARG A 1 327 ? -1.309 -0.982 -3.807 1 76.12 327 ARG A N 1
ATOM 2523 C CA . ARG A 1 327 ? -2.428 -0.449 -3.039 1 76.12 327 ARG A CA 1
ATOM 2524 C C . ARG A 1 327 ? -3.648 -1.357 -3.146 1 76.12 327 ARG A C 1
ATOM 2526 O O . ARG A 1 327 ? -4.445 -1.451 -2.209 1 76.12 327 ARG A O 1
ATOM 2533 N N . VAL A 1 328 ? -3.781 -2.041 -4.238 1 80.88 328 VAL A N 1
ATOM 2534 C CA . VAL A 1 328 ? -4.988 -2.826 -4.465 1 80.88 328 VAL A CA 1
ATOM 2535 C C . VAL A 1 328 ? -4.711 -4.297 -4.168 1 80.88 328 VAL A C 1
ATOM 2537 O O . VAL A 1 328 ? -5.598 -5.023 -3.705 1 80.88 328 VAL A O 1
ATOM 2540 N N . ASP A 1 329 ? -3.537 -4.766 -4.379 1 75.75 329 ASP A N 1
ATOM 2541 C CA . ASP A 1 329 ? -3.203 -6.188 -4.355 1 75.75 329 ASP A CA 1
ATOM 2542 C C . ASP A 1 329 ? -3.363 -6.766 -2.951 1 75.75 329 ASP A C 1
ATOM 2544 O O . ASP A 1 329 ? -3.922 -7.852 -2.781 1 75.75 329 ASP A O 1
ATOM 2548 N N . TRP A 1 330 ? -3.062 -6.012 -1.953 1 72.88 330 TRP A N 1
ATOM 2549 C CA . TRP A 1 330 ? -3.059 -6.559 -0.6 1 72.88 330 TRP A CA 1
ATOM 2550 C C . TRP A 1 330 ? -4.477 -6.852 -0.126 1 72.88 330 TRP A C 1
ATOM 2552 O O . TRP A 1 330 ? -4.75 -7.926 0.416 1 72.88 330 TRP A O 1
ATOM 2562 N N . MET A 1 331 ? -5.355 -6.004 -0.44 1 76.81 331 MET A N 1
ATOM 2563 C CA . MET A 1 331 ? -6.734 -6.219 -0.01 1 76.81 331 MET A CA 1
ATOM 2564 C C . MET A 1 331 ? -7.441 -7.207 -0.928 1 76.81 331 MET A C 1
ATOM 2566 O O . MET A 1 331 ? -8.172 -8.086 -0.459 1 76.81 331 MET A O 1
ATOM 2570 N N . ALA A 1 332 ? -7.23 -7.09 -2.162 1 77.62 332 ALA A N 1
ATOM 2571 C CA . ALA A 1 332 ? -7.934 -7.922 -3.135 1 77.62 332 ALA A CA 1
ATOM 2572 C C . ALA A 1 332 ? -7.434 -9.359 -3.09 1 77.62 332 ALA A C 1
ATOM 2574 O O . ALA A 1 332 ? -8.227 -10.297 -2.984 1 77.62 332 ALA A O 1
ATOM 2575 N N . THR A 1 333 ? -6.121 -9.602 -3.096 1 71.94 333 THR A N 1
ATOM 2576 C CA . THR A 1 333 ? -5.551 -10.938 -3.211 1 71.94 333 THR A CA 1
ATOM 2577 C C . THR A 1 333 ? -5.609 -11.664 -1.871 1 71.94 333 THR A C 1
ATOM 2579 O O . THR A 1 333 ? -5.891 -12.867 -1.822 1 71.94 333 THR A O 1
ATOM 2582 N N . SER A 1 334 ? -5.469 -10.883 -0.787 1 71.06 334 SER A N 1
ATOM 2583 C CA . SER A 1 334 ? -5.332 -11.578 0.489 1 71.06 334 SER A CA 1
ATOM 2584 C C . SER A 1 334 ? -6.695 -11.828 1.13 1 71.06 334 SER A C 1
ATOM 2586 O O . SER A 1 334 ? -6.887 -12.82 1.827 1 71.06 334 SER A O 1
ATOM 2588 N N . ILE A 1 335 ? -7.652 -10.922 0.792 1 70.88 335 ILE A N 1
ATOM 2589 C CA . ILE A 1 335 ? -8.906 -11.07 1.525 1 70.88 335 ILE A CA 1
ATOM 2590 C C . ILE A 1 335 ? -10.008 -11.547 0.578 1 70.88 335 ILE A C 1
ATOM 2592 O O . ILE A 1 335 ? -10.727 -12.5 0.882 1 70.88 335 ILE A O 1
ATOM 2596 N N . LEU A 1 336 ? -10.055 -11.109 -0.553 1 77.94 336 LEU A N 1
ATOM 2597 C CA . LEU A 1 336 ? -11.258 -11.297 -1.36 1 77.94 336 LEU A CA 1
ATOM 2598 C C . LEU A 1 336 ? -11.109 -12.492 -2.293 1 77.94 336 LEU A C 1
ATOM 2600 O O . LEU A 1 336 ? -12.086 -13.172 -2.596 1 77.94 336 LEU A O 1
ATOM 2604 N N . VAL A 1 337 ? -9.883 -12.883 -2.625 1 82.31 337 VAL A N 1
ATOM 2605 C CA . VAL A 1 337 ? -9.672 -13.992 -3.547 1 82.31 337 VAL A CA 1
ATOM 2606 C C . VAL A 1 337 ? -10.008 -15.312 -2.852 1 82.31 337 VAL A C 1
ATOM 2608 O O . VAL A 1 337 ? -10.703 -16.156 -3.418 1 82.31 337 VAL A O 1
ATOM 2611 N N . PRO A 1 338 ? -9.656 -15.477 -1.626 1 86.94 338 PRO A N 1
ATOM 2612 C CA . PRO A 1 338 ? -10.039 -16.719 -0.948 1 86.94 338 PRO A CA 1
ATOM 2613 C C . PRO A 1 338 ? -11.555 -16.875 -0.803 1 86.94 338 PRO A C 1
ATOM 2615 O O . PRO A 1 338 ? -12.07 -18 -0.777 1 86.94 338 PRO A O 1
ATOM 2618 N N . ALA A 1 339 ? -12.211 -15.727 -0.702 1 90.25 339 ALA A N 1
ATOM 2619 C CA . ALA A 1 339 ? -13.664 -15.797 -0.634 1 90.25 339 ALA A CA 1
ATOM 2620 C C . ALA A 1 339 ? -14.25 -16.328 -1.936 1 90.25 339 ALA A C 1
ATOM 2622 O O . ALA A 1 339 ? -15.234 -17.078 -1.918 1 90.25 339 ALA A O 1
ATOM 2623 N N . LYS A 1 340 ? -13.664 -15.984 -3.033 1 90.31 340 LYS A N 1
ATOM 2624 C CA . LYS A 1 340 ? -14.125 -16.5 -4.316 1 90.31 340 LYS A CA 1
ATOM 2625 C C . LYS A 1 340 ? -13.867 -18 -4.43 1 90.31 340 LYS A C 1
ATOM 2627 O O . LYS A 1 340 ? -14.688 -18.75 -4.969 1 90.31 340 LYS A O 1
ATOM 2632 N N . PHE A 1 341 ? -12.773 -18.5 -3.85 1 90.94 341 PHE A N 1
ATOM 2633 C CA . PHE A 1 341 ? -12.477 -19.922 -3.842 1 90.94 341 PHE A CA 1
ATOM 2634 C C . PHE A 1 341 ? -13.477 -20.688 -2.982 1 90.94 341 PHE A C 1
ATOM 2636 O O . PHE A 1 341 ? -13.852 -21.812 -3.307 1 90.94 341 PHE A O 1
ATOM 2643 N N . ALA A 1 342 ? -13.875 -20.031 -1.957 1 90.38 342 ALA A N 1
ATOM 2644 C CA . ALA A 1 342 ? -14.859 -20.656 -1.09 1 90.38 342 ALA A CA 1
ATOM 2645 C C . ALA A 1 342 ? -16.188 -20.844 -1.811 1 90.38 342 ALA A C 1
ATOM 2647 O O . ALA A 1 342 ? -16.828 -21.891 -1.703 1 90.38 342 ALA A O 1
ATOM 2648 N N . ILE A 1 343 ? -16.594 -19.844 -2.568 1 88.75 343 ILE A N 1
ATOM 2649 C CA . ILE A 1 343 ? -17.844 -19.922 -3.303 1 88.75 343 ILE A CA 1
ATOM 2650 C C . ILE A 1 343 ? -17.75 -21 -4.383 1 88.75 343 ILE A C 1
ATOM 2652 O O . ILE A 1 343 ? -18.719 -21.734 -4.605 1 88.75 343 ILE A O 1
ATOM 2656 N N . CYS A 1 344 ? -16.609 -21.062 -5 1 90.31 344 CYS A N 1
ATOM 2657 C CA . CYS A 1 344 ? -16.406 -22.094 -6.012 1 90.31 344 CYS A CA 1
ATOM 2658 C C . CYS A 1 344 ? -16.359 -23.484 -5.379 1 90.31 344 CYS A C 1
ATOM 2660 O O . CYS A 1 344 ? -16.859 -24.438 -5.961 1 90.31 344 CYS A O 1
ATOM 2662 N N . ALA A 1 345 ? -15.828 -23.531 -4.203 1 91.25 345 ALA A N 1
ATOM 2663 C CA . ALA A 1 345 ? -15.727 -24.812 -3.5 1 91.25 345 ALA A CA 1
ATOM 2664 C C . ALA A 1 345 ? -17.109 -25.297 -3.051 1 91.25 345 ALA A C 1
ATOM 2666 O O . ALA A 1 345 ? -17.328 -26.5 -2.926 1 91.25 345 ALA A O 1
ATOM 2667 N N . PHE A 1 346 ? -18.062 -24.391 -2.838 1 88.25 346 PHE A N 1
ATOM 2668 C CA . PHE A 1 346 ? -19.422 -24.766 -2.42 1 88.25 346 PHE A CA 1
ATOM 2669 C C . PHE A 1 346 ? -20.141 -25.547 -3.516 1 88.25 346 PHE A C 1
ATOM 2671 O O . PHE A 1 346 ? -21.031 -26.344 -3.23 1 88.25 346 PHE A O 1
ATOM 2678 N N . LYS A 1 347 ? -19.703 -25.375 -4.688 1 88.69 347 LYS A N 1
ATOM 2679 C CA . LYS A 1 347 ? -20.359 -26.031 -5.809 1 88.69 347 LYS A CA 1
ATOM 2680 C C . LYS A 1 347 ? -19.797 -27.422 -6.035 1 88.69 347 LYS A C 1
ATOM 2682 O O . LYS A 1 347 ? -20.359 -28.219 -6.797 1 88.69 347 LYS A O 1
ATOM 2687 N N . VAL A 1 348 ? -18.75 -27.719 -5.332 1 91.62 348 VAL A N 1
ATOM 2688 C CA . VAL A 1 348 ? -18.125 -29.047 -5.453 1 91.62 348 VAL A CA 1
ATOM 2689 C C . VAL A 1 348 ? -18.844 -30.031 -4.535 1 91.62 348 VAL A C 1
ATOM 2691 O O . VAL A 1 348 ? -19.016 -29.766 -3.342 1 91.62 348 VAL A O 1
ATOM 2694 N N . ASN A 1 349 ? -19.375 -31.031 -5.117 1 88.25 349 ASN A N 1
ATOM 2695 C CA . ASN A 1 349 ? -20.016 -32.094 -4.352 1 88.25 349 ASN A CA 1
ATOM 2696 C C . ASN A 1 349 ? -19.234 -33.406 -4.453 1 88.25 349 ASN A C 1
ATOM 2698 O O . ASN A 1 349 ? -19.406 -34.156 -5.41 1 88.25 349 ASN A O 1
ATOM 2702 N N . LEU A 1 350 ? -18.516 -33.75 -3.434 1 85.94 350 LEU A N 1
ATOM 2703 C CA . LEU A 1 350 ? -17.688 -34.969 -3.438 1 85.94 350 LEU A CA 1
ATOM 2704 C C . LEU A 1 350 ? -18.516 -36.219 -3.189 1 85.94 350 LEU A C 1
ATOM 2706 O O . LEU A 1 350 ? -18.125 -37.312 -3.582 1 85.94 350 LEU A O 1
ATOM 2710 N N . ARG A 1 351 ? -19.703 -36 -2.594 1 81 351 ARG A N 1
ATOM 2711 C CA . ARG A 1 351 ? -20.562 -37.125 -2.283 1 81 351 ARG A CA 1
ATOM 2712 C C . ARG A 1 351 ? -21.156 -37.719 -3.555 1 81 351 ARG A C 1
ATOM 2714 O O . ARG A 1 351 ? -21.391 -38.938 -3.623 1 81 351 ARG A O 1
ATOM 2721 N N . SER A 1 352 ? -21.312 -36.906 -4.562 1 79.56 352 SER A N 1
ATOM 2722 C CA . SER A 1 352 ? -21.922 -37.344 -5.816 1 79.56 352 SER A CA 1
ATOM 2723 C C . SER A 1 352 ? -20.922 -38.188 -6.637 1 79.56 352 SER A C 1
ATOM 2725 O O . SER A 1 352 ? -21.328 -38.906 -7.547 1 79.56 352 SER A O 1
ATOM 2727 N N . LEU A 1 353 ? -19.688 -38.125 -6.297 1 82.19 353 LEU A N 1
ATOM 2728 C CA . LEU A 1 353 ? -18.641 -38.812 -7.059 1 82.19 353 LEU A CA 1
ATOM 2729 C C . LEU A 1 353 ? -18.469 -40.25 -6.566 1 82.19 353 LEU A C 1
ATOM 2731 O O . LEU A 1 353 ? -17.922 -41.062 -7.277 1 82.19 353 LEU A O 1
ATOM 2735 N N . GLY A 1 354 ? -19.078 -40.406 -5.359 1 76.81 354 GLY A N 1
ATOM 2736 C CA . GLY A 1 354 ? -18.891 -41.719 -4.762 1 76.81 354 GLY A CA 1
ATOM 2737 C C . GLY A 1 354 ? -20.094 -42.625 -4.938 1 76.81 354 GLY A C 1
ATOM 2738 O O . GLY A 1 354 ? -21.047 -42.25 -5.641 1 76.81 354 GLY A O 1
ATOM 2739 N N . GLY A 1 355 ? -20.078 -43.906 -4.543 1 75.19 355 GLY A N 1
ATOM 2740 C CA . GLY A 1 355 ? -21.156 -44.875 -4.543 1 75.19 355 GLY A CA 1
ATOM 2741 C C . GLY A 1 355 ? -21.281 -45.625 -5.859 1 75.19 355 GLY A C 1
ATOM 2742 O O . GLY A 1 355 ? -20.297 -46.188 -6.355 1 75.19 355 GLY A O 1
ATOM 2743 N N . ASP A 1 356 ? -22.516 -45.375 -6.48 1 73.31 356 ASP A N 1
ATOM 2744 C CA . ASP A 1 356 ? -22.844 -46.125 -7.703 1 73.31 356 ASP A CA 1
ATOM 2745 C C . ASP A 1 356 ? -22.188 -45.469 -8.922 1 73.31 356 ASP A C 1
ATOM 2747 O O . ASP A 1 356 ? -21.953 -46.125 -9.93 1 73.31 356 ASP A O 1
ATOM 2751 N N . ASN A 1 357 ? -21.719 -44.188 -8.781 1 80 357 ASN A N 1
ATOM 2752 C CA . ASN A 1 357 ? -21.156 -43.438 -9.898 1 80 357 ASN A CA 1
ATOM 2753 C C . ASN A 1 357 ? -19.641 -43.344 -9.82 1 80 357 ASN A C 1
ATOM 2755 O O . ASN A 1 357 ? -19 -42.625 -10.594 1 80 357 ASN A O 1
ATOM 2759 N N . ALA A 1 358 ? -18.984 -44.156 -8.938 1 84.31 358 ALA A N 1
ATOM 2760 C CA . ALA A 1 358 ? -17.547 -44.062 -8.703 1 84.31 358 ALA A CA 1
ATOM 2761 C C . ALA A 1 358 ? -16.75 -44.469 -9.945 1 84.31 358 ALA A C 1
ATOM 2763 O O . ALA A 1 358 ? -15.766 -43.844 -10.305 1 84.31 358 ALA A O 1
ATOM 2764 N N . LEU A 1 359 ? -17.25 -45.562 -10.578 1 83.94 359 LEU A N 1
ATOM 2765 C CA . LEU A 1 359 ? -16.547 -46.031 -11.758 1 83.94 359 LEU A CA 1
ATOM 2766 C C . LEU A 1 359 ? -16.688 -45.062 -12.914 1 83.94 359 LEU A C 1
ATOM 2768 O O . LEU A 1 359 ? -15.727 -44.781 -13.633 1 83.94 359 LEU A O 1
ATOM 2772 N N . ALA A 1 360 ? -17.875 -44.562 -13.078 1 82.62 360 ALA A N 1
ATOM 2773 C CA . ALA A 1 360 ? -18.109 -43.562 -14.133 1 82.62 360 ALA A CA 1
ATOM 2774 C C . ALA A 1 360 ? -17.281 -42.312 -13.891 1 82.62 360 ALA A C 1
ATOM 2776 O O . ALA A 1 360 ? -16.734 -41.719 -14.836 1 82.62 360 ALA A O 1
ATOM 2777 N N . SER A 1 361 ? -17.188 -41.938 -12.664 1 87.56 361 SER A N 1
ATOM 2778 C CA . SER A 1 361 ? -16.406 -40.781 -12.305 1 87.56 361 SER A CA 1
ATOM 2779 C C . SER A 1 361 ? -14.922 -41 -12.555 1 87.56 361 SER A C 1
ATOM 2781 O O . SER A 1 361 ? -14.211 -40.094 -13.016 1 87.56 361 SER A O 1
ATOM 2783 N N . ALA A 1 362 ? -14.438 -42.156 -12.281 1 87.75 362 ALA A N 1
ATOM 2784 C CA . ALA A 1 362 ? -13.023 -42.5 -12.484 1 87.75 362 ALA A CA 1
ATOM 2785 C C . ALA A 1 362 ? -12.672 -42.5 -13.969 1 87.75 362 ALA A C 1
ATOM 2787 O O . ALA A 1 362 ? -11.602 -42.031 -14.367 1 87.75 362 ALA A O 1
ATOM 2788 N N . ILE A 1 363 ? -13.594 -43 -14.75 1 84.5 363 ILE A N 1
ATOM 2789 C CA . ILE A 1 363 ? -13.375 -43.062 -16.188 1 84.5 363 ILE A CA 1
ATOM 2790 C C . ILE A 1 363 ? -13.328 -41.656 -16.766 1 84.5 363 ILE A C 1
ATOM 2792 O O . ILE A 1 363 ? -12.477 -41.344 -17.594 1 84.5 363 ILE A O 1
ATOM 2796 N N . THR A 1 364 ? -14.281 -40.875 -16.281 1 84.88 364 THR A N 1
ATOM 2797 C CA . THR A 1 364 ? -14.305 -39.469 -16.75 1 84.88 364 THR A CA 1
ATOM 2798 C C . THR A 1 364 ? -13.016 -38.75 -16.359 1 84.88 364 THR A C 1
ATOM 2800 O O . THR A 1 364 ? -12.469 -38 -17.141 1 84.88 364 THR A O 1
ATOM 2803 N N . GLU A 1 365 ? -12.508 -39 -15.195 1 88.06 365 GLU A N 1
ATOM 2804 C CA . GLU A 1 365 ? -11.273 -38.375 -14.727 1 88.06 365 GLU A CA 1
ATOM 2805 C C . GLU A 1 365 ? -10.078 -38.812 -15.57 1 88.06 365 GLU A C 1
ATOM 2807 O O . GLU A 1 365 ? -9.203 -38 -15.875 1 88.06 365 GLU A O 1
ATOM 2812 N N . VAL A 1 366 ? -10.055 -40 -15.93 1 87.31 366 VAL A N 1
ATOM 2813 C CA . VAL A 1 366 ? -8.945 -40.531 -16.719 1 87.31 366 VAL A CA 1
ATOM 2814 C C . VAL A 1 366 ? -8.992 -39.938 -18.125 1 87.31 366 VAL A C 1
ATOM 2816 O O . VAL A 1 366 ? -7.957 -39.562 -18.688 1 87.31 366 VAL A O 1
ATOM 2819 N N . VAL A 1 367 ? -10.164 -39.812 -18.641 1 84 367 VAL A N 1
ATOM 2820 C CA . VAL A 1 367 ? -10.328 -39.281 -19.984 1 84 367 VAL A CA 1
ATOM 2821 C C . VAL A 1 367 ? -9.883 -37.812 -20.016 1 84 367 VAL A C 1
ATOM 2823 O O . VAL A 1 367 ? -9.203 -37.375 -20.953 1 84 367 VAL A O 1
ATOM 2826 N N . ILE A 1 368 ? -10.25 -37.031 -18.984 1 84.94 368 ILE A N 1
ATOM 2827 C CA . ILE A 1 368 ? -9.852 -35.625 -18.922 1 84.94 368 ILE A CA 1
ATOM 2828 C C . ILE A 1 368 ? -8.336 -35.531 -18.766 1 84.94 368 ILE A C 1
ATOM 2830 O O . ILE A 1 368 ? -7.699 -34.656 -19.359 1 84.94 368 ILE A O 1
ATOM 2834 N N . THR A 1 369 ? -7.809 -36.438 -18.031 1 88.06 369 THR A N 1
ATOM 2835 C CA . THR A 1 369 ? -6.367 -36.438 -17.812 1 88.06 369 THR A CA 1
ATOM 2836 C C . THR A 1 369 ? -5.629 -36.75 -19.125 1 88.06 369 THR A C 1
ATOM 2838 O O . THR A 1 369 ? -4.547 -36.219 -19.359 1 88.06 369 THR A O 1
ATOM 2841 N N . ILE A 1 370 ? -6.195 -37.594 -19.906 1 84.62 370 ILE A N 1
ATOM 2842 C CA . ILE A 1 370 ? -5.598 -37.906 -21.203 1 84.62 370 ILE A CA 1
ATOM 2843 C C . ILE A 1 370 ? -5.59 -36.656 -22.094 1 84.62 370 ILE A C 1
ATOM 2845 O O . ILE A 1 370 ? -4.629 -36.406 -22.828 1 84.62 370 ILE A O 1
ATOM 2849 N N . ALA A 1 371 ? -6.633 -35.906 -21.984 1 83.75 371 ALA A N 1
ATOM 2850 C CA . ALA A 1 371 ? -6.676 -34.656 -22.734 1 83.75 371 ALA A CA 1
ATOM 2851 C C . ALA A 1 371 ? -5.547 -33.719 -22.312 1 83.75 371 ALA A C 1
ATOM 2853 O O . ALA A 1 371 ? -4.957 -33.062 -23.156 1 83.75 371 ALA A O 1
ATOM 2854 N N . TYR A 1 372 ? -5.195 -33.688 -21.078 1 88.44 372 TYR A N 1
ATOM 2855 C CA . TYR A 1 372 ? -4.109 -32.844 -20.594 1 88.44 372 TYR A CA 1
ATOM 2856 C C . TYR A 1 372 ? -2.754 -33.406 -21.031 1 88.44 372 TYR A C 1
ATOM 2858 O O . TYR A 1 372 ? -1.815 -32.656 -21.266 1 88.44 372 TYR A O 1
ATOM 2866 N N . LEU A 1 373 ? -2.686 -34.719 -21.078 1 89.5 373 LEU A N 1
ATOM 2867 C CA . LEU A 1 373 ? -1.45 -35.344 -21.562 1 89.5 373 LEU A CA 1
ATOM 2868 C C . LEU A 1 373 ? -1.203 -35 -23.031 1 89.5 373 LEU A C 1
ATOM 2870 O O . LEU A 1 373 ? -0.056 -34.844 -23.438 1 89.5 373 LEU A O 1
ATOM 2874 N N . VAL A 1 374 ? -2.262 -34.938 -23.719 1 88.69 374 VAL A N 1
ATOM 2875 C CA . VAL A 1 374 ? -2.141 -34.562 -25.125 1 88.69 374 VAL A CA 1
ATOM 2876 C C . VAL A 1 374 ? -1.692 -33.125 -25.219 1 88.69 374 VAL A C 1
ATOM 2878 O O . VAL A 1 374 ? -0.885 -32.781 -26.094 1 88.69 374 VAL A O 1
ATOM 2881 N N . LYS A 1 375 ? -2.205 -32.312 -24.406 1 90 375 LYS A N 1
ATOM 2882 C CA . LYS A 1 375 ? -1.779 -30.922 -24.375 1 90 375 LYS A CA 1
ATOM 2883 C C . LYS A 1 375 ? -0.296 -30.812 -24.031 1 90 375 LYS A C 1
ATOM 2885 O O . LYS A 1 375 ? 0.427 -30.016 -24.641 1 90 375 LYS A O 1
ATOM 2890 N N . PHE A 1 376 ? 0.111 -31.578 -23.109 1 92.81 376 PHE A N 1
ATOM 2891 C CA . PHE A 1 376 ? 1.519 -31.594 -22.734 1 92.81 376 PHE A CA 1
ATOM 2892 C C . PHE A 1 376 ? 2.389 -32.031 -23.906 1 92.81 376 PHE A C 1
ATOM 2894 O O . PHE A 1 376 ? 3.393 -31.391 -24.203 1 92.81 376 PHE A O 1
ATOM 2901 N N . MET A 1 377 ? 1.96 -33.062 -24.531 1 92.25 377 MET A N 1
ATOM 2902 C CA . MET A 1 377 ? 2.736 -33.625 -25.641 1 92.25 377 MET A CA 1
ATOM 2903 C C . MET A 1 377 ? 2.76 -32.656 -26.828 1 92.25 377 MET A C 1
ATOM 2905 O O . MET A 1 377 ? 3.783 -32.531 -27.5 1 92.25 377 MET A O 1
ATOM 2909 N N . SER A 1 378 ? 1.659 -32.094 -27.047 1 90.81 378 SER A N 1
ATOM 2910 C CA . SER A 1 378 ? 1.59 -31.156 -28.156 1 90.81 378 SER A CA 1
ATOM 2911 C C . SER A 1 378 ? 2.535 -29.984 -27.938 1 90.81 378 SER A C 1
ATOM 2913 O O . SER A 1 378 ? 3.264 -29.594 -28.859 1 90.81 378 SER A O 1
ATOM 2915 N N . ASN A 1 379 ? 2.537 -29.438 -26.781 1 93 379 ASN A N 1
ATOM 2916 C CA . ASN A 1 379 ? 3.414 -28.312 -26.484 1 93 379 ASN A CA 1
ATOM 2917 C C . ASN A 1 379 ? 4.879 -28.734 -26.453 1 93 379 ASN A C 1
ATOM 2919 O O . ASN A 1 379 ? 5.754 -27.984 -26.891 1 93 379 ASN A O 1
ATOM 2923 N N . PHE A 1 380 ? 5.102 -29.969 -25.984 1 93.62 380 PHE A N 1
ATOM 2924 C CA . PHE A 1 380 ? 6.461 -30.484 -25.938 1 93.62 380 PHE A CA 1
ATOM 2925 C C . PHE A 1 380 ? 7.02 -30.656 -27.344 1 93.62 380 PHE A C 1
ATOM 2927 O O . PHE A 1 380 ? 8.133 -30.219 -27.641 1 93.62 380 PHE A O 1
ATOM 2934 N N . LEU A 1 381 ? 6.262 -31.203 -28.188 1 92.94 381 LEU A N 1
ATOM 2935 C CA . LEU A 1 381 ? 6.691 -31.484 -29.547 1 92.94 381 LEU A CA 1
ATOM 2936 C C . LEU A 1 381 ? 6.84 -30.188 -30.344 1 92.94 381 LEU A C 1
ATOM 2938 O O . LEU A 1 381 ? 7.762 -30.062 -31.156 1 92.94 381 LEU A O 1
ATOM 2942 N N . LEU A 1 382 ? 5.973 -29.281 -30.109 1 90.81 382 LEU A N 1
ATOM 2943 C CA . LEU A 1 382 ? 6.043 -28 -30.812 1 90.81 382 LEU A CA 1
ATOM 2944 C C . LEU A 1 382 ? 7.266 -27.203 -30.375 1 90.81 382 LEU A C 1
ATOM 2946 O O . LEU A 1 382 ? 7.914 -26.562 -31.203 1 90.81 382 LEU A O 1
ATOM 2950 N N . ALA A 1 383 ? 7.52 -27.219 -29.094 1 90.56 383 ALA A N 1
ATOM 2951 C CA . ALA A 1 383 ? 8.703 -26.531 -28.609 1 90.56 383 ALA A CA 1
ATOM 2952 C C . ALA A 1 383 ? 9.977 -27.156 -29.172 1 90.56 383 ALA A C 1
ATOM 2954 O O . ALA A 1 383 ? 10.906 -26.438 -29.562 1 90.56 383 ALA A O 1
ATOM 2955 N N . MET A 1 384 ? 10.016 -28.5 -29.312 1 90.31 384 MET A N 1
ATOM 2956 C CA . MET A 1 384 ? 11.164 -29.188 -29.875 1 90.31 384 MET A CA 1
ATOM 2957 C C . MET A 1 384 ? 11.32 -28.875 -31.359 1 90.31 384 MET A C 1
ATOM 2959 O O . MET A 1 384 ? 12.438 -28.766 -31.875 1 90.31 384 MET A O 1
ATOM 2963 N N . TYR A 1 385 ? 10.227 -28.703 -31.938 1 88.75 385 TYR A N 1
ATOM 2964 C CA . TYR A 1 385 ? 10.219 -28.391 -33.375 1 88.75 385 TYR A CA 1
ATOM 2965 C C . TYR A 1 385 ? 10.836 -27.016 -33.625 1 88.75 385 TYR A C 1
ATOM 2967 O O . TYR A 1 385 ? 11.508 -26.812 -34.625 1 88.75 385 TYR A O 1
ATOM 2975 N N . PHE A 1 386 ? 10.742 -26.094 -32.688 1 84.62 386 PHE A N 1
ATOM 2976 C CA . PHE A 1 386 ? 11.289 -24.75 -32.844 1 84.62 386 PHE A CA 1
ATOM 2977 C C . PHE A 1 386 ? 12.641 -24.641 -32.125 1 84.62 386 PHE A C 1
ATOM 2979 O O . PHE A 1 386 ? 13.023 -23.562 -31.688 1 84.62 386 PHE A O 1
ATOM 2986 N N . ASN A 1 387 ? 13.32 -25.641 -31.75 1 81.25 387 ASN A N 1
ATOM 2987 C CA . ASN A 1 387 ? 14.711 -25.781 -31.312 1 81.25 387 ASN A CA 1
ATOM 2988 C C . ASN A 1 387 ? 14.891 -25.297 -29.875 1 81.25 387 ASN A C 1
ATOM 2990 O O . ASN A 1 387 ? 15.867 -24.625 -29.562 1 81.25 387 ASN A O 1
ATOM 2994 N N . VAL A 1 388 ? 13.867 -25.469 -29.156 1 82.75 388 VAL A N 1
ATOM 2995 C CA . VAL A 1 388 ? 14.016 -25.266 -27.734 1 82.75 388 VAL A CA 1
ATOM 2996 C C . VAL A 1 388 ? 14.664 -26.484 -27.094 1 82.75 388 VAL A C 1
ATOM 2998 O O . VAL A 1 388 ? 14.43 -27.625 -27.531 1 82.75 388 VAL A O 1
ATOM 3001 N N . SER A 1 389 ? 15.602 -26.281 -26.219 1 80.25 389 SER A N 1
ATOM 3002 C CA . SER A 1 389 ? 16.266 -27.406 -25.562 1 80.25 389 SER A CA 1
ATOM 3003 C C . SER A 1 389 ? 15.273 -28.359 -24.938 1 80.25 389 SER A C 1
ATOM 3005 O O . SER A 1 389 ? 14.188 -27.938 -24.516 1 80.25 389 SER A O 1
ATOM 3007 N N . SER A 1 390 ? 15.562 -29.641 -24.969 1 83.62 390 SER A N 1
ATOM 3008 C CA . SER A 1 390 ? 14.648 -30.672 -24.453 1 83.62 390 SER A CA 1
ATOM 3009 C C . SER A 1 390 ? 14.266 -30.391 -23 1 83.62 390 SER A C 1
ATOM 3011 O O . SER A 1 390 ? 13.125 -30.641 -22.609 1 83.62 390 SER A O 1
ATOM 3013 N N . GLN A 1 391 ? 15.188 -29.859 -22.281 1 81.56 391 GLN A N 1
ATOM 3014 C CA . GLN A 1 391 ? 14.875 -29.562 -20.891 1 81.56 391 GLN A CA 1
ATOM 3015 C C . GLN A 1 391 ? 13.938 -28.359 -20.781 1 81.56 391 GLN A C 1
ATOM 3017 O O . GLN A 1 391 ? 12.969 -28.406 -20.016 1 81.56 391 GLN A O 1
ATOM 3022 N N . ASP A 1 392 ? 14.195 -27.422 -21.609 1 82.94 392 ASP A N 1
ATOM 3023 C CA . ASP A 1 392 ? 13.352 -26.234 -21.578 1 82.94 392 ASP A CA 1
ATOM 3024 C C . ASP A 1 392 ? 11.984 -26.516 -22.188 1 82.94 392 ASP A C 1
ATOM 3026 O O . ASP A 1 392 ? 10.977 -25.953 -21.766 1 82.94 392 ASP A O 1
ATOM 3030 N N . ALA A 1 393 ? 12.039 -27.453 -23.109 1 89.44 393 ALA A N 1
ATOM 3031 C CA . ALA A 1 393 ? 10.766 -27.828 -23.719 1 89.44 393 ALA A CA 1
ATOM 3032 C C . ALA A 1 393 ? 9.875 -28.562 -22.734 1 89.44 393 ALA A C 1
ATOM 3034 O O . ALA A 1 393 ? 8.656 -28.391 -22.734 1 89.44 393 ALA A O 1
ATOM 3035 N N . PHE A 1 394 ? 10.516 -29.375 -21.922 1 89.88 394 PHE A N 1
ATOM 3036 C CA . PHE A 1 394 ? 9.773 -30.094 -20.906 1 89.88 394 PHE A CA 1
ATOM 3037 C C . PHE A 1 394 ? 9.164 -29.141 -19.891 1 89.88 394 PHE A C 1
ATOM 3039 O O . PHE A 1 394 ? 7.984 -29.25 -19.547 1 89.88 394 PHE A O 1
ATOM 3046 N N . HIS A 1 395 ? 9.906 -28.172 -19.5 1 88.06 395 HIS A N 1
ATOM 3047 C CA . HIS A 1 395 ? 9.422 -27.188 -18.547 1 88.06 395 HIS A CA 1
ATOM 3048 C C . HIS A 1 395 ? 8.367 -26.281 -19.172 1 88.06 395 HIS A C 1
ATOM 3050 O O . HIS A 1 395 ? 7.383 -25.922 -18.516 1 88.06 395 HIS A O 1
ATOM 3056 N N . PHE A 1 396 ? 8.602 -25.984 -20.359 1 91.31 396 PHE A N 1
ATOM 3057 C CA . PHE A 1 396 ? 7.648 -25.172 -21.109 1 91.31 396 PHE A CA 1
ATOM 3058 C C . PHE A 1 396 ? 6.297 -25.859 -21.203 1 91.31 396 PHE A C 1
ATOM 3060 O O . PHE A 1 396 ? 5.258 -25.25 -20.938 1 91.31 396 PHE A O 1
ATOM 3067 N N . ALA A 1 397 ? 6.32 -27.094 -21.531 1 93 397 ALA A N 1
ATOM 3068 C CA . ALA A 1 397 ? 5.086 -27.875 -21.672 1 93 397 ALA A CA 1
ATOM 3069 C C . ALA A 1 397 ? 4.363 -28 -20.328 1 93 397 ALA A C 1
ATOM 3071 O O . ALA A 1 397 ? 3.131 -27.953 -20.281 1 93 397 ALA A O 1
ATOM 3072 N N . MET A 1 398 ? 5.055 -28.141 -19.328 1 91.56 398 MET A N 1
ATOM 3073 C CA . MET A 1 398 ? 4.453 -28.234 -18 1 91.56 398 MET A CA 1
ATOM 3074 C C . MET A 1 398 ? 3.816 -26.922 -17.594 1 91.56 398 MET A C 1
ATOM 3076 O O . MET A 1 398 ? 2.719 -26.906 -17.031 1 91.56 398 MET A O 1
ATOM 3080 N N . ILE A 1 399 ? 4.453 -25.875 -17.891 1 90.12 399 ILE A N 1
ATOM 3081 C CA . ILE A 1 399 ? 3.953 -24.547 -17.531 1 90.12 399 ILE A CA 1
ATOM 3082 C C . ILE A 1 399 ? 2.664 -24.266 -18.297 1 90.12 399 ILE A C 1
ATOM 3084 O O . ILE A 1 399 ? 1.72 -23.688 -17.75 1 90.12 399 ILE A O 1
ATOM 3088 N N . MET A 1 400 ? 2.611 -24.75 -19.5 1 91.69 400 MET A N 1
ATOM 3089 C CA . MET A 1 400 ? 1.456 -24.469 -20.344 1 91.69 400 MET A CA 1
ATOM 3090 C C . MET A 1 400 ? 0.252 -25.312 -19.906 1 91.69 400 MET A C 1
ATOM 3092 O O . MET A 1 400 ? -0.879 -25.016 -20.297 1 91.69 400 MET A O 1
ATOM 3096 N N . CYS A 1 401 ? 0.426 -26.281 -19 1 90.5 401 CYS A N 1
ATOM 3097 C CA . CYS A 1 401 ? -0.667 -27.109 -18.531 1 90.5 401 CYS A CA 1
ATOM 3098 C C . CYS A 1 401 ? -1.207 -26.609 -17.203 1 90.5 401 CYS A C 1
ATOM 3100 O O . CYS A 1 401 ? -2.203 -27.125 -16.688 1 90.5 401 CYS A O 1
ATOM 3102 N N . THR A 1 402 ? -0.668 -25.578 -16.703 1 87.81 402 THR A N 1
ATOM 3103 C CA . THR A 1 402 ? -1.098 -25.078 -15.391 1 87.81 402 THR A CA 1
ATOM 3104 C C . THR A 1 402 ? -2.398 -24.297 -15.516 1 87.81 402 THR A C 1
ATOM 3106 O O . THR A 1 402 ? -2.646 -23.656 -16.547 1 87.81 402 THR A O 1
ATOM 3109 N N . LYS A 1 403 ? -3.25 -24.422 -14.562 1 88.06 403 LYS A N 1
ATOM 3110 C CA . LYS A 1 403 ? -4.512 -23.703 -14.469 1 88.06 403 LYS A CA 1
ATOM 3111 C C . LYS A 1 403 ? -4.527 -22.766 -13.266 1 88.06 403 LYS A C 1
ATOM 3113 O O . LYS A 1 403 ? -3.75 -22.938 -12.32 1 88.06 403 LYS A O 1
ATOM 3118 N N . GLY A 1 404 ? -5.324 -21.734 -13.375 1 81.81 404 GLY A N 1
ATOM 3119 C CA . GLY A 1 404 ? -5.355 -20.719 -12.328 1 81.81 404 GLY A CA 1
ATOM 3120 C C . GLY A 1 404 ? -6.758 -20.359 -11.883 1 81.81 404 GLY A C 1
ATOM 3121 O O . GLY A 1 404 ? -7.688 -21.156 -12.039 1 81.81 404 GLY A O 1
ATOM 3122 N N . ILE A 1 405 ? -6.879 -19.203 -11.289 1 79.44 405 ILE A N 1
ATOM 3123 C CA . ILE A 1 405 ? -8.117 -18.75 -10.672 1 79.44 405 ILE A CA 1
ATOM 3124 C C . ILE A 1 405 ? -9.156 -18.453 -11.75 1 79.44 405 ILE A C 1
ATOM 3126 O O . ILE A 1 405 ? -10.352 -18.641 -11.539 1 79.44 405 ILE A O 1
ATOM 3130 N N . ILE A 1 406 ? -8.727 -18.016 -12.852 1 85.12 406 ILE A N 1
ATOM 3131 C CA . ILE A 1 406 ? -9.656 -17.672 -13.922 1 85.12 406 ILE A CA 1
ATOM 3132 C C . ILE A 1 406 ? -10.32 -18.938 -14.445 1 85.12 406 ILE A C 1
ATOM 3134 O O . ILE A 1 406 ? -11.5 -18.938 -14.805 1 85.12 406 ILE A O 1
ATOM 3138 N N . ASP A 1 407 ? -9.609 -20.031 -14.422 1 88.75 407 ASP A N 1
ATOM 3139 C CA . ASP A 1 407 ? -10.18 -21.312 -14.852 1 88.75 407 ASP A CA 1
ATOM 3140 C C . ASP A 1 407 ? -11.266 -21.766 -13.875 1 88.75 407 ASP A C 1
ATOM 3142 O O . ASP A 1 407 ? -12.328 -22.219 -14.305 1 88.75 407 ASP A O 1
ATOM 3146 N N . VAL A 1 408 ? -10.961 -21.578 -12.648 1 89.44 408 VAL A N 1
ATOM 3147 C CA . VAL A 1 408 ? -11.922 -21.984 -11.633 1 89.44 408 VAL A CA 1
ATOM 3148 C C . VAL A 1 408 ? -13.188 -21.141 -11.75 1 89.44 408 VAL A C 1
ATOM 3150 O O . VAL A 1 408 ? -14.305 -21.656 -11.641 1 89.44 408 VAL A O 1
ATOM 3153 N N . ALA A 1 409 ? -12.984 -19.922 -11.938 1 86.94 409 ALA A N 1
ATOM 3154 C CA . ALA A 1 409 ? -14.117 -19.016 -12.078 1 86.94 409 ALA A CA 1
ATOM 3155 C C . ALA A 1 409 ? -14.922 -19.328 -13.328 1 86.94 409 ALA A C 1
ATOM 3157 O O . ALA A 1 409 ? -16.156 -19.266 -13.32 1 86.94 409 ALA A O 1
ATOM 3158 N N . ALA A 1 410 ? -14.242 -19.719 -14.383 1 86.31 410 ALA A N 1
ATOM 3159 C CA . ALA A 1 410 ? -14.922 -20.078 -15.625 1 86.31 410 ALA A CA 1
ATOM 3160 C C . ALA A 1 410 ? -15.734 -21.359 -15.453 1 86.31 410 ALA A C 1
ATOM 3162 O O . ALA A 1 410 ? -16.875 -21.453 -15.93 1 86.31 410 ALA A O 1
ATOM 3163 N N . PHE A 1 411 ? -15.172 -22.312 -14.766 1 89.56 411 PHE A N 1
ATOM 3164 C CA . PHE A 1 411 ? -15.891 -23.547 -14.516 1 89.56 411 PHE A CA 1
ATOM 3165 C C . PHE A 1 411 ? -17.109 -23.297 -13.625 1 89.56 411 PHE A C 1
ATOM 3167 O O . PHE A 1 411 ? -18.156 -23.906 -13.82 1 89.56 411 PHE A O 1
ATOM 3174 N N . SER A 1 412 ? -16.906 -22.391 -12.68 1 87.5 412 SER A N 1
ATOM 3175 C CA . SER A 1 412 ? -18.016 -22.062 -11.789 1 87.5 412 SER A CA 1
ATOM 3176 C C . SER A 1 412 ? -19.156 -21.375 -12.547 1 87.5 412 SER A C 1
ATOM 3178 O O . SER A 1 412 ? -20.328 -21.594 -12.242 1 87.5 412 SER A O 1
ATOM 3180 N N . LEU A 1 413 ? -18.75 -20.672 -13.484 1 78.5 413 LEU A N 1
ATOM 3181 C CA . LEU A 1 413 ? -19.75 -19.969 -14.289 1 78.5 413 LEU A CA 1
ATOM 3182 C C . LEU A 1 413 ? -20.562 -20.938 -15.133 1 78.5 413 LEU A C 1
ATOM 3184 O O . LEU A 1 413 ? -21.781 -20.812 -15.25 1 78.5 413 LEU A O 1
ATOM 3188 N N . ILE A 1 414 ? -19.922 -21.922 -15.703 1 80.75 414 ILE A N 1
ATOM 3189 C CA . ILE A 1 414 ? -20.625 -22.891 -16.531 1 80.75 414 ILE A CA 1
ATOM 3190 C C . ILE A 1 414 ? -21.531 -23.766 -15.672 1 80.75 414 ILE A C 1
ATOM 3192 O O . ILE A 1 414 ? -22.594 -24.203 -16.109 1 80.75 414 ILE A O 1
ATOM 3196 N N . ARG A 1 415 ? -21.125 -23.938 -14.453 1 83.75 415 ARG A N 1
ATOM 3197 C CA . ARG A 1 415 ? -21.969 -24.688 -13.523 1 83.75 415 ARG A CA 1
ATOM 3198 C C . ARG A 1 415 ? -23.203 -23.891 -13.125 1 83.75 415 ARG A C 1
ATOM 3200 O O . ARG A 1 415 ? -24.297 -24.422 -13.039 1 83.75 415 ARG A O 1
ATOM 3207 N N . SER A 1 416 ? -22.969 -22.656 -12.852 1 75.81 416 SER A N 1
ATOM 3208 C CA . SER A 1 416 ? -24.062 -21.781 -12.453 1 75.81 416 SER A CA 1
ATOM 3209 C C . SER A 1 416 ? -25.094 -21.641 -13.57 1 75.81 416 SER A C 1
ATOM 3211 O O . SER A 1 416 ? -26.281 -21.484 -13.305 1 75.81 416 SER A O 1
ATOM 3213 N N . ASN A 1 417 ? -24.578 -21.844 -14.836 1 71.94 417 ASN A N 1
ATOM 3214 C CA . ASN A 1 417 ? -25.484 -21.781 -15.977 1 71.94 417 ASN A CA 1
ATOM 3215 C C . ASN A 1 417 ? -26.016 -23.156 -16.344 1 71.94 417 ASN A C 1
ATOM 3217 O O . ASN A 1 417 ? -26.703 -23.312 -17.375 1 71.94 417 ASN A O 1
ATOM 3221 N N . ARG A 1 418 ? -25.656 -24.156 -15.602 1 74.94 418 ARG A N 1
ATOM 3222 C CA . ARG A 1 418 ? -26.125 -25.531 -15.727 1 74.94 418 ARG A CA 1
ATOM 3223 C C . ARG A 1 418 ? -25.734 -26.141 -17.078 1 74.94 418 ARG A C 1
ATOM 3225 O O . ARG A 1 418 ? -26.516 -26.859 -17.688 1 74.94 418 ARG A O 1
ATOM 3232 N N . VAL A 1 419 ? -24.656 -25.641 -17.516 1 76.12 419 VAL A N 1
ATOM 3233 C CA . VAL A 1 419 ? -24.109 -26.25 -18.719 1 76.12 419 VAL A CA 1
ATOM 3234 C C . VAL A 1 419 ? -23.5 -27.609 -18.391 1 76.12 419 VAL A C 1
ATOM 3236 O O . VAL A 1 419 ? -23.594 -28.562 -19.172 1 76.12 419 VAL A O 1
ATOM 3239 N N . VAL A 1 420 ? -22.922 -27.609 -17.188 1 81.75 420 VAL A N 1
ATOM 3240 C CA . VAL A 1 420 ? -22.312 -28.844 -16.703 1 81.75 420 VAL A CA 1
ATOM 3241 C C . VAL A 1 420 ? -23.031 -29.328 -15.445 1 81.75 420 VAL A C 1
ATOM 3243 O O . VAL A 1 420 ? -23.594 -28.531 -14.695 1 81.75 420 VAL A O 1
ATOM 3246 N N . THR A 1 421 ? -23.078 -30.547 -15.297 1 83.62 421 THR A N 1
ATOM 3247 C CA . THR A 1 421 ? -23.703 -31.141 -14.125 1 83.62 421 THR A CA 1
ATOM 3248 C C . THR A 1 421 ? -22.844 -30.938 -12.883 1 83.62 421 THR A C 1
ATOM 3250 O O . THR A 1 421 ? -21.688 -30.516 -12.984 1 83.62 421 THR A O 1
ATOM 3253 N N . GLU A 1 422 ? -23.422 -31.156 -11.766 1 85.75 422 GLU A N 1
ATOM 3254 C CA . GLU A 1 422 ? -22.703 -31.031 -10.5 1 85.75 422 GLU A CA 1
ATOM 3255 C C . GLU A 1 422 ? -21.531 -32 -10.438 1 85.75 422 GLU A C 1
ATOM 3257 O O . GLU A 1 422 ? -20.469 -31.656 -9.922 1 85.75 422 GLU A O 1
ATOM 3262 N N . GLN A 1 423 ? -21.766 -33.156 -11 1 87 423 GLN A N 1
ATOM 3263 C CA . GLN A 1 423 ? -20.703 -34.125 -11.031 1 87 423 GLN A CA 1
ATOM 3264 C C . GLN A 1 423 ? -19.578 -33.719 -11.984 1 87 423 GLN A C 1
ATOM 3266 O O . GLN A 1 423 ? -18.406 -33.875 -11.68 1 87 423 GLN A O 1
ATOM 3271 N N . GLY A 1 424 ? -20.047 -33.25 -13.109 1 86.44 424 GLY A N 1
ATOM 3272 C CA . GLY A 1 424 ? -19.078 -32.781 -14.078 1 86.44 424 GLY A CA 1
ATOM 3273 C C . GLY A 1 424 ? -18.203 -31.656 -13.555 1 86.44 424 GLY A C 1
ATOM 3274 O O . GLY A 1 424 ? -16.984 -31.656 -13.773 1 86.44 424 GLY A O 1
ATOM 3275 N N . TYR A 1 425 ? -18.812 -30.75 -12.828 1 90.31 425 TYR A N 1
ATOM 3276 C CA . TYR A 1 425 ? -18.062 -29.641 -12.25 1 90.31 425 TYR A CA 1
ATOM 3277 C C . TYR A 1 425 ? -17.047 -30.125 -11.227 1 90.31 425 TYR A C 1
ATOM 3279 O O . TYR A 1 425 ? -15.898 -29.672 -11.219 1 90.31 425 TYR A O 1
ATOM 3287 N N . SER A 1 426 ? -17.438 -31 -10.375 1 91.88 426 SER A N 1
ATOM 3288 C CA . SER A 1 426 ? -16.562 -31.531 -9.336 1 91.88 426 SER A CA 1
ATOM 3289 C C . SER A 1 426 ? -15.367 -32.25 -9.938 1 91.88 426 SER A C 1
ATOM 3291 O O . SER A 1 426 ? -14.242 -32.125 -9.453 1 91.88 426 SER A O 1
ATOM 3293 N N . LEU A 1 427 ? -15.602 -32.938 -11.031 1 90.44 427 LEU A N 1
ATOM 3294 C CA . LEU A 1 427 ? -14.531 -33.688 -11.672 1 90.44 427 LEU A CA 1
ATOM 3295 C C . LEU A 1 427 ? -13.555 -32.719 -12.367 1 90.44 427 LEU A C 1
ATOM 3297 O O . LEU A 1 427 ? -12.344 -32.969 -12.375 1 90.44 427 LEU A O 1
ATOM 3301 N N . LEU A 1 428 ? -14.094 -31.703 -12.945 1 90.25 428 LEU A N 1
ATOM 3302 C CA . LEU A 1 428 ? -13.234 -30.734 -13.609 1 90.25 428 LEU A CA 1
ATOM 3303 C C . LEU A 1 428 ? -12.32 -30.047 -12.609 1 90.25 428 LEU A C 1
ATOM 3305 O O . LEU A 1 428 ? -11.133 -29.844 -12.875 1 90.25 428 LEU A O 1
ATOM 3309 N N . ILE A 1 429 ? -12.836 -29.688 -11.461 1 92.06 429 ILE A N 1
ATOM 3310 C CA . ILE A 1 429 ? -12.055 -29 -10.43 1 92.06 429 ILE A CA 1
ATOM 3311 C C . ILE A 1 429 ? -11.008 -29.953 -9.867 1 92.06 429 ILE A C 1
ATOM 3313 O O . ILE A 1 429 ? -9.852 -29.578 -9.672 1 92.06 429 ILE A O 1
ATOM 3317 N N . LEU A 1 430 ? -11.398 -31.188 -9.664 1 90.81 430 LEU A N 1
ATOM 3318 C CA . LEU A 1 430 ? -10.461 -32.188 -9.133 1 90.81 430 LEU A CA 1
ATOM 3319 C C . LEU A 1 430 ? -9.336 -32.438 -10.125 1 90.81 430 LEU A C 1
ATOM 3321 O O . LEU A 1 430 ? -8.18 -32.594 -9.734 1 90.81 430 LEU A O 1
ATOM 3325 N N . ASN A 1 431 ? -9.688 -32.531 -11.32 1 89.94 431 ASN A N 1
ATOM 3326 C CA . ASN A 1 431 ? -8.672 -32.75 -12.344 1 89.94 431 ASN A CA 1
ATOM 3327 C C . ASN A 1 431 ? -7.715 -31.562 -12.438 1 89.94 431 ASN A C 1
ATOM 3329 O O . ASN A 1 431 ? -6.512 -31.75 -12.633 1 89.94 431 ASN A O 1
ATOM 3333 N N . MET A 1 432 ? -8.297 -30.391 -12.383 1 90.56 432 MET A N 1
ATOM 3334 C CA . MET A 1 432 ? -7.469 -29.203 -12.422 1 90.56 432 MET A CA 1
ATOM 3335 C C . MET A 1 432 ? -6.473 -29.188 -11.273 1 90.56 432 MET A C 1
ATOM 3337 O O . MET A 1 432 ? -5.305 -28.828 -11.461 1 90.56 432 MET A O 1
ATOM 3341 N N . LEU A 1 433 ? -6.91 -29.578 -10.102 1 90.5 433 LEU A N 1
ATOM 3342 C CA . LEU A 1 433 ? -6.043 -29.609 -8.93 1 90.5 433 LEU A CA 1
ATOM 3343 C C . LEU A 1 433 ? -4.969 -30.688 -9.086 1 90.5 433 LEU A C 1
ATOM 3345 O O . LEU A 1 433 ? -3.824 -30.5 -8.68 1 90.5 433 LEU A O 1
ATOM 3349 N N . LEU A 1 434 ? -5.332 -31.734 -9.727 1 88.38 434 LEU A N 1
ATOM 3350 C CA . LEU A 1 434 ? -4.383 -32.812 -9.938 1 88.38 434 LEU A CA 1
ATOM 3351 C C . LEU A 1 434 ? -3.309 -32.406 -10.945 1 88.38 434 LEU A C 1
ATOM 3353 O O . LEU A 1 434 ? -2.119 -32.625 -10.711 1 88.38 434 LEU A O 1
ATOM 3357 N N . VAL A 1 435 ? -3.732 -31.844 -11.961 1 86.62 435 VAL A N 1
ATOM 3358 C CA . VAL A 1 435 ? -2.803 -31.484 -13.031 1 86.62 435 VAL A CA 1
ATOM 3359 C C . VAL A 1 435 ? -1.916 -30.328 -12.578 1 86.62 435 VAL A C 1
ATOM 3361 O O . VAL A 1 435 ? -0.697 -30.375 -12.758 1 86.62 435 VAL A O 1
ATOM 3364 N N . THR A 1 436 ? -2.518 -29.297 -12.016 1 86.62 436 THR A N 1
ATOM 3365 C CA . THR A 1 436 ? -1.739 -28.141 -11.562 1 86.62 436 THR A CA 1
ATOM 3366 C C . THR A 1 436 ? -0.81 -28.531 -10.414 1 86.62 436 THR A C 1
ATOM 3368 O O . THR A 1 436 ? 0.342 -28.094 -10.367 1 86.62 436 THR A O 1
ATOM 3371 N N . GLY A 1 437 ? -1.283 -29.375 -9.523 1 85.44 437 GLY A N 1
ATOM 3372 C CA . GLY A 1 437 ? -0.449 -29.844 -8.438 1 85.44 437 GLY A CA 1
ATOM 3373 C C . GLY A 1 437 ? 0.713 -30.703 -8.898 1 85.44 437 GLY A C 1
ATOM 3374 O O . GLY A 1 437 ? 1.836 -30.547 -8.414 1 85.44 437 GLY A O 1
ATOM 3375 N N . SER A 1 438 ? 0.489 -31.516 -9.859 1 84.5 438 SER A N 1
ATOM 3376 C CA . SER A 1 438 ? 1.536 -32.406 -10.367 1 84.5 438 SER A CA 1
ATOM 3377 C C . SER A 1 438 ? 2.568 -31.625 -11.172 1 84.5 438 SER A C 1
ATOM 3379 O O . SER A 1 438 ? 3.768 -31.906 -11.094 1 84.5 438 SER A O 1
ATOM 3381 N N . THR A 1 439 ? 2.115 -30.672 -11.914 1 83.38 439 THR A N 1
ATOM 3382 C CA . THR A 1 439 ? 3.02 -29.875 -12.727 1 83.38 439 THR A CA 1
ATOM 3383 C C . THR A 1 439 ? 3.957 -29.047 -11.844 1 83.38 439 THR A C 1
ATOM 3385 O O . THR A 1 439 ? 5.156 -28.953 -12.117 1 83.38 439 THR A O 1
ATOM 3388 N N . ARG A 1 440 ? 3.398 -28.484 -10.867 1 79.31 440 ARG A N 1
ATOM 3389 C CA . ARG A 1 440 ? 4.234 -27.672 -9.984 1 79.31 440 ARG A CA 1
ATOM 3390 C C . ARG A 1 440 ? 5.254 -28.547 -9.258 1 79.31 440 ARG A C 1
ATOM 3392 O O . ARG A 1 440 ? 6.402 -28.141 -9.062 1 79.31 440 ARG A O 1
ATOM 3399 N N . PHE A 1 441 ? 4.828 -29.703 -8.883 1 80.19 441 PHE A N 1
ATOM 3400 C CA . PHE A 1 441 ? 5.719 -30.641 -8.219 1 80.19 441 PHE A CA 1
ATOM 3401 C C . PHE A 1 441 ? 6.844 -31.078 -9.148 1 80.19 441 PHE A C 1
ATOM 3403 O O . PHE A 1 441 ? 8.008 -31.125 -8.742 1 80.19 441 PHE A O 1
ATOM 3410 N N . LEU A 1 442 ? 6.531 -31.266 -10.32 1 80.5 442 LEU A N 1
ATOM 3411 C CA . LEU A 1 442 ? 7.508 -31.719 -11.305 1 80.5 442 LEU A CA 1
ATOM 3412 C C . LEU A 1 442 ? 8.453 -30.594 -11.688 1 80.5 442 LEU A C 1
ATOM 3414 O O . LEU A 1 442 ? 9.656 -30.812 -11.867 1 80.5 442 LEU A O 1
ATOM 3418 N N . LEU A 1 443 ? 7.941 -29.406 -11.789 1 78.56 443 LEU A N 1
ATOM 3419 C CA . LEU A 1 443 ? 8.773 -28.25 -12.117 1 78.56 443 LEU A CA 1
ATOM 3420 C C . LEU A 1 443 ? 9.766 -27.953 -11 1 78.56 443 LEU A C 1
ATOM 3422 O O . LEU A 1 443 ? 10.914 -27.609 -11.266 1 78.56 443 LEU A O 1
ATOM 3426 N N . TRP A 1 444 ? 9.297 -28.125 -9.898 1 71.31 444 TRP A N 1
ATOM 3427 C CA . TRP A 1 444 ? 10.18 -27.875 -8.766 1 71.31 444 TRP A CA 1
ATOM 3428 C C . TRP A 1 444 ? 11.289 -28.922 -8.695 1 71.31 444 TRP A C 1
ATOM 3430 O O . TRP A 1 444 ? 12.43 -28.594 -8.352 1 71.31 444 TRP A O 1
ATOM 3440 N N . HIS A 1 445 ? 10.961 -30.125 -9.031 1 71.19 445 HIS A N 1
ATOM 3441 C CA . HIS A 1 445 ? 11.938 -31.203 -8.922 1 71.19 445 HIS A CA 1
ATOM 3442 C C . HIS A 1 445 ? 12.906 -31.203 -10.094 1 71.19 445 HIS A C 1
ATOM 3444 O O . HIS A 1 445 ? 14.094 -31.484 -9.922 1 71.19 445 HIS A O 1
ATOM 3450 N N . PHE A 1 446 ? 12.383 -30.766 -11.211 1 70.5 446 PHE A N 1
ATOM 3451 C CA . PHE A 1 446 ? 13.211 -30.953 -12.398 1 70.5 446 PHE A CA 1
ATOM 3452 C C . PHE A 1 446 ? 13.82 -29.625 -12.836 1 70.5 446 PHE A C 1
ATOM 3454 O O . PHE A 1 446 ? 14.805 -29.594 -13.57 1 70.5 446 PHE A O 1
ATOM 3461 N N . TYR A 1 447 ? 13.188 -28.531 -12.43 1 62.41 447 TYR A N 1
ATOM 3462 C CA . TYR A 1 447 ? 13.719 -27.281 -12.938 1 62.41 447 TYR A CA 1
ATOM 3463 C C . TYR A 1 447 ? 14.875 -26.781 -12.078 1 62.41 447 TYR A C 1
ATOM 3465 O O . TYR A 1 447 ? 14.711 -26.562 -10.875 1 62.41 447 TYR A O 1
ATOM 3473 N N . ASP A 1 448 ? 16.078 -27.031 -12.398 1 53.28 448 ASP A N 1
ATOM 3474 C CA . ASP A 1 448 ? 17.266 -26.453 -11.789 1 53.28 448 ASP A CA 1
ATOM 3475 C C . ASP A 1 448 ? 17.844 -25.328 -12.648 1 53.28 448 ASP A C 1
ATOM 3477 O O . ASP A 1 448 ? 18.375 -25.578 -13.727 1 53.28 448 ASP A O 1
ATOM 3481 N N . PRO A 1 449 ? 17.328 -24.141 -12.289 1 52.12 449 PRO A N 1
ATOM 3482 C CA . PRO A 1 449 ? 17.844 -23.031 -13.102 1 52.12 449 PRO A CA 1
ATOM 3483 C C . PRO A 1 449 ? 19.359 -23.078 -13.273 1 52.12 449 PRO A C 1
ATOM 3485 O O . PRO A 1 449 ? 19.891 -22.453 -14.195 1 52.12 449 PRO A O 1
ATOM 3488 N N . SER A 1 450 ? 20.031 -23.719 -12.258 1 46.19 450 SER A N 1
ATOM 3489 C CA . SER A 1 450 ? 21.484 -23.734 -12.25 1 46.19 450 SER A CA 1
ATOM 3490 C C . SER A 1 450 ? 22.031 -24.641 -13.352 1 46.19 450 SER A C 1
ATOM 3492 O O . SER A 1 450 ? 23.203 -24.516 -13.734 1 46.19 450 SER A O 1
ATOM 3494 N N . ALA A 1 451 ? 21.25 -25.578 -13.828 1 47.66 451 ALA A N 1
ATOM 3495 C CA . ALA A 1 451 ? 21.766 -26.531 -14.797 1 47.66 451 ALA A CA 1
ATOM 3496 C C . ALA A 1 451 ? 22.203 -25.828 -16.078 1 47.66 451 ALA A C 1
ATOM 3498 O O . ALA A 1 451 ? 23.094 -26.312 -16.781 1 47.66 451 ALA A O 1
ATOM 3499 N N . ARG A 1 452 ? 21.469 -24.812 -16.359 1 47.47 452 ARG A N 1
ATOM 3500 C CA . ARG A 1 452 ? 21.875 -24.078 -17.562 1 47.47 452 ARG A CA 1
ATOM 3501 C C . ARG A 1 452 ? 23.297 -23.547 -17.422 1 47.47 452 ARG A C 1
ATOM 3503 O O . ARG A 1 452 ? 24 -23.359 -18.422 1 47.47 452 ARG A O 1
ATOM 3510 N N . TYR A 1 453 ? 23.578 -23.219 -16.125 1 46.53 453 TYR A N 1
ATOM 3511 C CA . TYR A 1 453 ? 24.859 -22.547 -15.883 1 46.53 453 TYR A CA 1
ATOM 3512 C C . TYR A 1 453 ? 26 -23.531 -15.867 1 46.53 453 TYR A C 1
ATOM 3514 O O . TYR A 1 453 ? 27.172 -23.156 -15.977 1 46.53 453 TYR A O 1
ATOM 3522 N N . GLN A 1 454 ? 25.688 -24.828 -15.68 1 44.47 454 GLN A N 1
ATOM 3523 C CA . GLN A 1 454 ? 26.766 -25.812 -15.547 1 44.47 454 GLN A CA 1
ATOM 3524 C C . GLN A 1 454 ? 27.531 -25.984 -16.859 1 44.47 454 GLN A C 1
ATOM 3526 O O . GLN A 1 454 ? 28.703 -26.328 -16.859 1 44.47 454 GLN A O 1
ATOM 3531 N N . SER A 1 455 ? 26.734 -25.797 -17.922 1 42.22 455 SER A N 1
ATOM 3532 C CA . SER A 1 455 ? 27.438 -26.125 -19.156 1 42.22 455 SER A CA 1
ATOM 3533 C C . SER A 1 455 ? 28.453 -25.047 -19.516 1 42.22 455 SER A C 1
ATOM 3535 O O . SER A 1 455 ? 29.125 -25.141 -20.547 1 42.22 455 SER A O 1
ATOM 3537 N N . TYR A 1 456 ? 28.406 -23.953 -18.859 1 43.62 456 TYR A N 1
ATOM 3538 C CA . TYR A 1 456 ? 29.281 -22.906 -19.375 1 43.62 456 TYR A CA 1
ATOM 3539 C C . TYR A 1 456 ? 30.734 -23.219 -19.078 1 43.62 456 TYR A C 1
ATOM 3541 O O . TYR A 1 456 ? 31.078 -23.672 -17.984 1 43.62 456 TYR A O 1
ATOM 3549 N N . LYS A 1 457 ? 31.469 -23.516 -20.078 1 48.16 457 LYS A N 1
ATOM 3550 C CA . LYS A 1 457 ? 32.906 -23.672 -20.078 1 48.16 457 LYS A CA 1
ATOM 3551 C C . LYS A 1 457 ? 33.562 -22.688 -19.094 1 48.16 457 LYS A C 1
ATOM 3553 O O . LYS A 1 457 ? 33.219 -21.5 -19.078 1 48.16 457 LYS A O 1
ATOM 3558 N N . ARG A 1 458 ? 34.25 -23.188 -18.125 1 52.47 458 ARG A N 1
ATOM 3559 C CA . ARG A 1 458 ? 35.031 -22.703 -17 1 52.47 458 ARG A CA 1
ATOM 3560 C C . ARG A 1 458 ? 35.875 -21.484 -17.406 1 52.47 458 ARG A C 1
ATOM 3562 O O . ARG A 1 458 ? 36.844 -21.609 -18.172 1 52.47 458 ARG A O 1
ATOM 3569 N N . THR A 1 459 ? 35.25 -20.312 -17.469 1 61.69 459 THR A N 1
ATOM 3570 C CA . THR A 1 459 ? 36.156 -19.188 -17.672 1 61.69 459 THR A CA 1
ATOM 3571 C C . THR A 1 459 ? 36.781 -18.734 -16.359 1 61.69 459 THR A C 1
ATOM 3573 O O . THR A 1 459 ? 36.125 -18 -15.586 1 61.69 459 THR A O 1
ATOM 3576 N N . SER A 1 460 ? 37.719 -19.516 -15.797 1 72.94 460 SER A N 1
ATOM 3577 C CA . SER A 1 460 ? 38.469 -19.125 -14.602 1 72.94 460 SER A CA 1
ATOM 3578 C C . SER A 1 460 ? 39.531 -18.078 -14.93 1 72.94 460 SER A C 1
ATOM 3580 O O . SER A 1 460 ? 39.875 -17.891 -16.094 1 72.94 460 SER A O 1
ATOM 3582 N N . ILE A 1 461 ? 39.938 -17.375 -13.961 1 81.88 461 ILE A N 1
ATOM 3583 C CA . ILE A 1 461 ? 40.969 -16.375 -14.117 1 81.88 461 ILE A CA 1
ATOM 3584 C C . ILE A 1 461 ? 42.281 -17.062 -14.547 1 81.88 461 ILE A C 1
ATOM 3586 O O . ILE A 1 461 ? 43.062 -16.5 -15.328 1 81.88 461 ILE A O 1
ATOM 3590 N N . LEU A 1 462 ? 42.406 -18.312 -14.094 1 77.31 462 LEU A N 1
ATOM 3591 C CA . LEU A 1 462 ? 43.625 -19.078 -14.383 1 77.31 462 LEU A CA 1
ATOM 3592 C C . LEU A 1 462 ? 43.719 -19.422 -15.867 1 77.31 462 LEU A C 1
ATOM 3594 O O . LEU A 1 462 ? 44.812 -19.422 -16.453 1 77.31 462 LEU A O 1
ATOM 3598 N N . ASP A 1 463 ? 42.562 -19.609 -16.438 1 73.44 463 ASP A N 1
ATOM 3599 C CA . ASP A 1 463 ? 42.531 -20.047 -17.844 1 73.44 463 ASP A CA 1
ATOM 3600 C C . ASP A 1 463 ? 42.469 -18.844 -18.781 1 73.44 463 ASP A C 1
ATOM 3602 O O . ASP A 1 463 ? 42.438 -19 -20 1 73.44 463 ASP A O 1
ATOM 3606 N N . SER A 1 464 ? 42.562 -17.719 -18.203 1 74.94 464 SER A N 1
ATOM 3607 C CA . SER A 1 464 ? 42.5 -16.531 -19.047 1 74.94 464 SER A CA 1
ATOM 3608 C C . SER A 1 464 ? 43.812 -16.25 -19.719 1 74.94 464 SER A C 1
ATOM 3610 O O . SER A 1 464 ? 44.875 -16.328 -19.078 1 74.94 464 SER A O 1
ATOM 3612 N N . GLU A 1 465 ? 43.844 -16.25 -21 1 68.38 465 GLU A N 1
ATOM 3613 C CA . GLU A 1 465 ? 45.062 -15.969 -21.781 1 68.38 465 GLU A CA 1
ATOM 3614 C C . GLU A 1 465 ? 45.469 -14.516 -21.609 1 68.38 465 GLU A C 1
ATOM 3616 O O . GLU A 1 465 ? 44.656 -13.648 -21.312 1 68.38 465 GLU A O 1
ATOM 3621 N N . PRO A 1 466 ? 46.781 -14.43 -21.812 1 67.06 466 PRO A N 1
ATOM 3622 C CA . PRO A 1 466 ? 47.312 -13.062 -21.797 1 67.06 466 PRO A CA 1
ATOM 3623 C C . PRO A 1 466 ? 46.75 -12.195 -22.922 1 67.06 466 PRO A C 1
ATOM 3625 O O . PRO A 1 466 ? 46.438 -12.703 -24.016 1 67.06 466 PRO A O 1
ATOM 3628 N N . ASP A 1 467 ? 46.062 -10.953 -22.75 1 70.19 467 ASP A N 1
ATOM 3629 C CA . ASP A 1 467 ? 45.531 -9.977 -23.688 1 70.19 467 ASP A CA 1
ATOM 3630 C C . ASP A 1 467 ? 44 -10.094 -23.812 1 70.19 467 ASP A C 1
ATOM 3632 O O . ASP A 1 467 ? 43.375 -9.375 -24.609 1 70.19 467 ASP A O 1
ATOM 3636 N N . ASP A 1 468 ? 43.562 -11.141 -23.062 1 78.06 468 ASP A N 1
ATOM 3637 C CA . ASP A 1 468 ? 42.125 -11.227 -23.047 1 78.06 468 ASP A CA 1
ATOM 3638 C C . ASP A 1 468 ? 41.531 -10.359 -21.938 1 78.06 468 ASP A C 1
ATOM 3640 O O . ASP A 1 468 ? 42.219 -10.047 -20.953 1 78.06 468 ASP A O 1
ATOM 3644 N N . TYR A 1 469 ? 40.344 -9.961 -22.188 1 86.06 469 TYR A N 1
ATOM 3645 C CA . TYR A 1 469 ? 39.656 -9.156 -21.188 1 86.06 469 TYR A CA 1
ATOM 3646 C C . TYR A 1 469 ? 39.344 -9.977 -19.953 1 86.06 469 TYR A C 1
ATOM 3648 O O . TYR A 1 469 ? 38.875 -11.125 -20.047 1 86.06 469 TYR A O 1
ATOM 3656 N N . LEU A 1 470 ? 39.844 -9.531 -18.859 1 88.94 470 LEU A N 1
ATOM 3657 C CA . LEU A 1 470 ? 39.312 -10.047 -17.594 1 88.94 470 LEU A CA 1
ATOM 3658 C C . LEU A 1 470 ? 37.938 -9.461 -17.312 1 88.94 470 LEU A C 1
ATOM 3660 O O . LEU A 1 470 ? 37.812 -8.266 -17.062 1 88.94 470 LEU A O 1
ATOM 3664 N N . ARG A 1 471 ? 37 -10.227 -17.5 1 89.62 471 ARG A N 1
ATOM 3665 C CA . ARG A 1 471 ? 35.625 -9.781 -17.297 1 89.62 471 ARG A CA 1
ATOM 3666 C C . ARG A 1 471 ? 35.219 -9.938 -15.844 1 89.62 471 ARG A C 1
ATOM 3668 O O . ARG A 1 471 ? 35.156 -11.055 -15.328 1 89.62 471 ARG A O 1
ATOM 3675 N N . ILE A 1 472 ? 34.906 -8.812 -15.18 1 92.5 472 ILE A N 1
ATOM 3676 C CA . ILE A 1 472 ? 34.562 -8.797 -13.766 1 92.5 472 ILE A CA 1
ATOM 3677 C C . ILE A 1 472 ? 33.125 -8.25 -13.594 1 92.5 472 ILE A C 1
ATOM 3679 O O . ILE A 1 472 ? 32.812 -7.152 -14.062 1 92.5 472 ILE A O 1
ATOM 3683 N N . VAL A 1 473 ? 32.312 -9.07 -12.992 1 92 473 VAL A N 1
ATOM 3684 C CA . VAL A 1 473 ? 30.969 -8.594 -12.609 1 92 473 VAL A CA 1
ATOM 3685 C C . VAL A 1 473 ? 31 -8.062 -11.18 1 92 473 VAL A C 1
ATOM 3687 O O . VAL A 1 473 ? 31.391 -8.781 -10.258 1 92 473 VAL A O 1
ATOM 3690 N N . VAL A 1 474 ? 30.703 -6.824 -11.008 1 93.56 474 VAL A N 1
ATOM 3691 C CA . VAL A 1 474 ? 30.719 -6.195 -9.695 1 93.56 474 VAL A CA 1
ATOM 3692 C C . VAL A 1 474 ? 29.281 -5.895 -9.258 1 93.56 474 VAL A C 1
ATOM 3694 O O . VAL A 1 474 ? 28.531 -5.215 -9.969 1 93.56 474 VAL A O 1
ATOM 3697 N N . CYS A 1 475 ? 28.969 -6.449 -8.125 1 90.81 475 CYS A N 1
ATOM 3698 C CA . CYS A 1 475 ? 27.641 -6.227 -7.57 1 90.81 475 CYS A CA 1
ATOM 3699 C C . CYS A 1 475 ? 27.656 -5.109 -6.539 1 90.81 475 CYS A C 1
ATOM 3701 O O . CYS A 1 475 ? 28.484 -5.109 -5.633 1 90.81 475 CYS A O 1
ATOM 3703 N N . ILE A 1 476 ? 26.75 -4.137 -6.723 1 87.44 476 ILE A N 1
ATOM 3704 C CA . ILE A 1 476 ? 26.672 -2.988 -5.824 1 87.44 476 ILE A CA 1
ATOM 3705 C C . ILE A 1 476 ? 25.312 -2.951 -5.137 1 87.44 476 ILE A C 1
ATOM 3707 O O . ILE A 1 476 ? 24.281 -2.975 -5.805 1 87.44 476 ILE A O 1
ATOM 3711 N N . HIS A 1 477 ? 25.344 -3.01 -3.922 1 78.62 477 HIS A N 1
ATOM 3712 C CA . HIS A 1 477 ? 24.094 -2.938 -3.176 1 78.62 477 HIS A CA 1
ATOM 3713 C C . HIS A 1 477 ? 23.906 -1.563 -2.539 1 78.62 477 HIS A C 1
ATOM 3715 O O . HIS A 1 477 ? 22.781 -1.075 -2.42 1 78.62 477 HIS A O 1
ATOM 3721 N N . ASN A 1 478 ? 25 -1.004 -2.088 1 71.94 478 ASN A N 1
ATOM 3722 C CA . ASN A 1 478 ? 25 0.314 -1.464 1 71.94 478 ASN A CA 1
ATOM 3723 C C . ASN A 1 478 ? 26.062 1.224 -2.062 1 71.94 478 ASN A C 1
ATOM 3725 O O . ASN A 1 478 ? 27.094 0.744 -2.561 1 71.94 478 ASN A O 1
ATOM 3729 N N . GLU A 1 479 ? 25.812 2.445 -2.072 1 70.12 479 GLU A N 1
ATOM 3730 C CA . GLU A 1 479 ? 26.766 3.4 -2.617 1 70.12 479 GLU A CA 1
ATOM 3731 C C . GLU A 1 479 ? 28.094 3.359 -1.849 1 70.12 479 GLU A C 1
ATOM 3733 O O . GLU A 1 479 ? 29.141 3.674 -2.398 1 70.12 479 GLU A O 1
ATOM 3738 N N . ASP A 1 480 ? 28.047 2.879 -0.689 1 69.31 480 ASP A N 1
ATOM 3739 C CA . ASP A 1 480 ? 29.266 2.83 0.134 1 69.31 480 ASP A CA 1
ATOM 3740 C C . ASP A 1 480 ? 30.25 1.801 -0.404 1 69.31 480 ASP A C 1
ATOM 3742 O O . ASP A 1 480 ? 31.438 1.867 -0.107 1 69.31 480 ASP A O 1
ATOM 3746 N N . ASN A 1 481 ? 29.766 0.942 -1.224 1 78.38 481 ASN A N 1
ATOM 3747 C CA . ASN A 1 481 ? 30.625 -0.119 -1.737 1 78.38 481 ASN A CA 1
ATOM 3748 C C . ASN A 1 481 ? 31.344 0.312 -3.01 1 78.38 481 ASN A C 1
ATOM 3750 O O . ASN A 1 481 ? 32.281 -0.348 -3.445 1 78.38 481 ASN A O 1
ATOM 3754 N N . VAL A 1 482 ? 30.969 1.444 -3.482 1 82 482 VAL A N 1
ATOM 3755 C CA . VAL A 1 482 ? 31.438 1.819 -4.812 1 82 482 VAL A CA 1
ATOM 3756 C C . VAL A 1 482 ? 32.938 2.154 -4.754 1 82 482 VAL A C 1
ATOM 3758 O O . VAL A 1 482 ? 33.719 1.633 -5.543 1 82 482 VAL A O 1
ATOM 3761 N N . PRO A 1 483 ? 33.406 2.949 -3.748 1 77.88 483 PRO A N 1
ATOM 3762 C CA . PRO A 1 483 ? 34.812 3.262 -3.74 1 77.88 483 PRO A CA 1
ATOM 3763 C C . PRO A 1 483 ? 35.688 2.029 -3.504 1 77.88 483 PRO A C 1
ATOM 3765 O O . PRO A 1 483 ? 36.781 1.9 -4.109 1 77.88 483 PRO A O 1
ATOM 3768 N N . SER A 1 484 ? 35.312 1.169 -2.664 1 81.81 484 SER A N 1
ATOM 3769 C CA . SER A 1 484 ? 36.094 -0.036 -2.393 1 81.81 484 SER A CA 1
ATOM 3770 C C . SER A 1 484 ? 36.219 -0.909 -3.637 1 81.81 484 SER A C 1
ATOM 3772 O O . SER A 1 484 ? 37.281 -1.466 -3.91 1 81.81 484 SER A O 1
ATOM 3774 N N . ILE A 1 485 ? 35.188 -0.973 -4.359 1 87.56 485 ILE A N 1
ATOM 3775 C CA . ILE A 1 485 ? 35.188 -1.802 -5.562 1 87.56 485 ILE A CA 1
ATOM 3776 C C . ILE A 1 485 ? 36.031 -1.151 -6.637 1 87.56 485 ILE A C 1
ATOM 3778 O O . ILE A 1 485 ? 36.812 -1.835 -7.328 1 87.56 485 ILE A O 1
ATOM 3782 N N . ILE A 1 486 ? 35.969 0.141 -6.754 1 84.81 486 ILE A N 1
ATOM 3783 C CA . ILE A 1 486 ? 36.75 0.837 -7.758 1 84.81 486 ILE A CA 1
ATOM 3784 C C . ILE A 1 486 ? 38.25 0.709 -7.418 1 84.81 486 ILE A C 1
ATOM 3786 O O . ILE A 1 486 ? 39.062 0.49 -8.305 1 84.81 486 ILE A O 1
ATOM 3790 N N . ASN A 1 487 ? 38.562 0.762 -6.164 1 82.19 487 ASN A N 1
ATOM 3791 C CA . ASN A 1 487 ? 39.938 0.602 -5.75 1 82.19 487 ASN A CA 1
ATOM 3792 C C . ASN A 1 487 ? 40.438 -0.817 -6.004 1 82.19 487 ASN A C 1
ATOM 3794 O O . ASN A 1 487 ? 41.594 -1.016 -6.367 1 82.19 487 ASN A O 1
ATOM 3798 N N . LEU A 1 488 ? 39.594 -1.723 -5.781 1 87.94 488 LEU A N 1
ATOM 3799 C CA . LEU A 1 488 ? 39.969 -3.102 -6.086 1 87.94 488 LEU A CA 1
ATOM 3800 C C . LEU A 1 488 ? 40.188 -3.287 -7.586 1 87.94 488 LEU A C 1
ATOM 3802 O O . LEU A 1 488 ? 41.094 -3.996 -7.996 1 87.94 488 LEU A O 1
ATOM 3806 N N . LEU A 1 489 ? 39.406 -2.631 -8.344 1 88.81 489 LEU A N 1
ATOM 3807 C CA . LEU A 1 489 ? 39.531 -2.719 -9.789 1 88.81 489 LEU A CA 1
ATOM 3808 C C . LEU A 1 489 ? 40.812 -2.027 -10.258 1 88.81 489 LEU A C 1
ATOM 3810 O O . LEU A 1 489 ? 41.5 -2.512 -11.164 1 88.81 489 LEU A O 1
ATOM 3814 N N . GLN A 1 490 ? 41.094 -0.945 -9.57 1 84.06 490 GLN A N 1
ATOM 3815 C CA . GLN A 1 490 ? 42.344 -0.257 -9.891 1 84.06 490 GLN A CA 1
ATOM 3816 C C . GLN A 1 490 ? 43.562 -1.102 -9.508 1 84.06 490 GLN A C 1
ATOM 3818 O O . GLN A 1 490 ? 44.562 -1.118 -10.227 1 84.06 490 GLN A O 1
ATOM 3823 N N . ALA A 1 491 ? 43.438 -1.783 -8.453 1 84.69 491 ALA A N 1
ATOM 3824 C CA . ALA A 1 491 ? 44.5 -2.65 -7.996 1 84.69 491 ALA A CA 1
ATOM 3825 C C . ALA A 1 491 ? 44.719 -3.83 -8.945 1 84.69 491 ALA A C 1
ATOM 3827 O O . ALA A 1 491 ? 45.781 -4.438 -8.977 1 84.69 491 ALA A O 1
ATOM 3828 N N . SER A 1 492 ? 43.688 -4.203 -9.711 1 87.5 492 SER A N 1
ATOM 3829 C CA . SER A 1 492 ? 43.781 -5.316 -10.648 1 87.5 492 SER A CA 1
ATOM 3830 C C . SER A 1 492 ? 44.531 -4.918 -11.914 1 87.5 492 SER A C 1
ATOM 3832 O O . SER A 1 492 ? 44.688 -5.723 -12.828 1 87.5 492 SER A O 1
ATOM 3834 N N . ASN A 1 493 ? 45.031 -3.691 -11.984 1 83.62 493 ASN A N 1
ATOM 3835 C CA . ASN A 1 493 ? 45.969 -3.195 -12.984 1 83.62 493 ASN A CA 1
ATOM 3836 C C . ASN A 1 493 ? 45.375 -3.234 -14.391 1 83.62 493 ASN A C 1
ATOM 3838 O O . ASN A 1 493 ? 45.844 -3.975 -15.25 1 83.62 493 ASN A O 1
ATOM 3842 N N . PRO A 1 494 ? 44.469 -2.402 -14.578 1 86.81 494 PRO A N 1
ATOM 3843 C CA . PRO A 1 494 ? 44 -2.293 -15.969 1 86.81 494 PRO A CA 1
ATOM 3844 C C . PRO A 1 494 ? 45.062 -1.689 -16.891 1 86.81 494 PRO A C 1
ATOM 3846 O O . PRO A 1 494 ? 45.5 -0.567 -16.656 1 86.81 494 PRO A O 1
ATOM 3849 N N . SER A 1 495 ? 45.594 -2.5 -17.812 1 83.69 495 SER A N 1
ATOM 3850 C CA . SER A 1 495 ? 46.594 -2.057 -18.766 1 83.69 495 SER A CA 1
ATOM 3851 C C . SER A 1 495 ? 46.25 -2.529 -20.172 1 83.69 495 SER A C 1
ATOM 3853 O O . SER A 1 495 ? 45.312 -3.277 -20.375 1 83.69 495 SER A O 1
ATOM 3855 N N . ARG A 1 496 ? 47 -2.057 -21.141 1 81.56 496 ARG A N 1
ATOM 3856 C CA . ARG A 1 496 ? 46.781 -2.414 -22.547 1 81.56 496 ARG A CA 1
ATOM 3857 C C . ARG A 1 496 ? 46.969 -3.912 -22.766 1 81.56 496 ARG A C 1
ATOM 3859 O O . ARG A 1 496 ? 46.25 -4.52 -23.578 1 81.56 496 ARG A O 1
ATOM 3866 N N . HIS A 1 497 ? 47.844 -4.465 -21.922 1 81.62 497 HIS A N 1
ATOM 3867 C CA . HIS A 1 497 ? 48.125 -5.891 -22.078 1 81.62 497 HIS A CA 1
ATOM 3868 C C . HIS A 1 497 ? 47.188 -6.727 -21.219 1 81.62 497 HIS A C 1
ATOM 3870 O O . HIS A 1 497 ? 47.031 -7.934 -21.438 1 81.62 497 HIS A O 1
ATOM 3876 N N . GLN A 1 498 ? 46.594 -6.062 -20.266 1 86.81 498 GLN A N 1
ATOM 3877 C CA . GLN A 1 498 ? 45.656 -6.723 -19.375 1 86.81 498 GLN A CA 1
ATOM 3878 C C . GLN A 1 498 ? 44.375 -5.906 -19.25 1 86.81 498 GLN A C 1
ATOM 3880 O O . GLN A 1 498 ? 44.094 -5.348 -18.172 1 86.81 498 GLN A O 1
ATOM 3885 N N . PRO A 1 499 ? 43.625 -5.914 -20.312 1 88.75 499 PRO A N 1
ATOM 3886 C CA . PRO A 1 499 ? 42.406 -5.125 -20.25 1 88.75 499 PRO A CA 1
ATOM 3887 C C . PRO A 1 499 ? 41.344 -5.754 -19.344 1 88.75 499 PRO A C 1
ATOM 3889 O O . PRO A 1 499 ? 41.344 -6.969 -19.125 1 88.75 499 PRO A O 1
ATOM 3892 N N . ILE A 1 500 ? 40.531 -4.926 -18.766 1 90.88 500 ILE A N 1
ATOM 3893 C CA . ILE A 1 500 ? 39.5 -5.359 -17.844 1 90.88 500 ILE A CA 1
ATOM 3894 C C . ILE A 1 500 ? 38.125 -4.863 -18.344 1 90.88 500 ILE A C 1
ATOM 3896 O O . ILE A 1 500 ? 38 -3.719 -18.781 1 90.88 500 ILE A O 1
ATOM 3900 N N . GLU A 1 501 ? 37.188 -5.766 -18.406 1 90.94 501 GLU A N 1
ATOM 3901 C CA . GLU A 1 501 ? 35.812 -5.426 -18.656 1 90.94 501 GLU A CA 1
ATOM 3902 C C . GLU A 1 501 ? 34.969 -5.52 -17.375 1 90.94 501 GLU A C 1
ATOM 3904 O O . GLU A 1 501 ? 34.875 -6.594 -16.766 1 90.94 501 GLU A O 1
ATOM 3909 N N . VAL A 1 502 ? 34.531 -4.383 -16.969 1 92.75 502 VAL A N 1
ATOM 3910 C CA . VAL A 1 502 ? 33.781 -4.316 -15.719 1 92.75 502 VAL A CA 1
ATOM 3911 C C . VAL A 1 502 ? 32.281 -4.254 -16.016 1 92.75 502 VAL A C 1
ATOM 3913 O O . VAL A 1 502 ? 31.828 -3.387 -16.766 1 92.75 502 VAL A O 1
ATOM 3916 N N . ILE A 1 503 ? 31.562 -5.188 -15.516 1 90.19 503 ILE A N 1
ATOM 3917 C CA . ILE A 1 503 ? 30.109 -5.207 -15.586 1 90.19 503 ILE A CA 1
ATOM 3918 C C . ILE A 1 503 ? 29.516 -4.883 -14.219 1 90.19 503 ILE A C 1
ATOM 3920 O O . ILE A 1 503 ? 29.578 -5.703 -13.297 1 90.19 503 ILE A O 1
ATOM 3924 N N . THR A 1 504 ? 29 -3.666 -14.086 1 89.75 504 THR A N 1
ATOM 3925 C CA . THR A 1 504 ? 28.422 -3.256 -12.812 1 89.75 504 THR A CA 1
ATOM 3926 C C . THR A 1 504 ? 26.953 -3.668 -12.727 1 89.75 504 THR A C 1
ATOM 3928 O O . THR A 1 504 ? 26.203 -3.535 -13.695 1 89.75 504 THR A O 1
ATOM 3931 N N . MET A 1 505 ? 26.609 -4.285 -11.633 1 87.31 505 MET A N 1
ATOM 3932 C CA . MET A 1 505 ? 25.234 -4.668 -11.336 1 87.31 505 MET A CA 1
ATOM 3933 C C . MET A 1 505 ? 24.719 -3.939 -10.102 1 87.31 505 MET A C 1
ATOM 3935 O O . MET A 1 505 ? 25.141 -4.223 -8.984 1 87.31 505 MET A O 1
ATOM 3939 N N . ASN A 1 506 ? 23.859 -2.951 -10.336 1 85.12 506 ASN A N 1
ATOM 3940 C CA . ASN A 1 506 ? 23.203 -2.271 -9.219 1 85.12 506 ASN A CA 1
ATOM 3941 C C . ASN A 1 506 ? 22 -3.055 -8.711 1 85.12 506 ASN A C 1
ATOM 3943 O O . ASN A 1 506 ? 21.016 -3.213 -9.43 1 85.12 506 ASN A O 1
ATOM 3947 N N . LEU A 1 507 ? 22.188 -3.566 -7.543 1 80.75 507 LEU A N 1
ATOM 3948 C CA . LEU A 1 507 ? 21.156 -4.414 -6.965 1 80.75 507 LEU A CA 1
ATOM 3949 C C . LEU A 1 507 ? 20.172 -3.59 -6.137 1 80.75 507 LEU A C 1
ATOM 3951 O O . LEU A 1 507 ? 20.547 -3.006 -5.117 1 80.75 507 LEU A O 1
ATOM 3955 N N . LEU A 1 508 ? 18.938 -3.412 -6.641 1 72.5 508 LEU A N 1
ATOM 3956 C CA . LEU A 1 508 ? 17.875 -2.691 -5.934 1 72.5 508 LEU A CA 1
ATOM 3957 C C . LEU A 1 508 ? 16.766 -3.643 -5.504 1 72.5 508 LEU A C 1
ATOM 3959 O O . LEU A 1 508 ? 16.344 -4.504 -6.277 1 72.5 508 LEU A O 1
ATOM 3963 N N . GLN A 1 509 ? 16.469 -3.549 -4.273 1 66.75 509 GLN A N 1
ATOM 3964 C CA . GLN A 1 509 ? 15.406 -4.422 -3.773 1 66.75 509 GLN A CA 1
ATOM 3965 C C . GLN A 1 509 ? 14.039 -3.953 -4.246 1 66.75 509 GLN A C 1
ATOM 3967 O O . GLN A 1 509 ? 13.727 -2.76 -4.191 1 66.75 509 GLN A O 1
ATOM 3972 N N . LEU A 1 510 ? 13.461 -4.723 -4.965 1 54.62 510 LEU A N 1
ATOM 3973 C CA . LEU A 1 510 ? 12.086 -4.461 -5.379 1 54.62 510 LEU A CA 1
ATOM 3974 C C . LEU A 1 510 ? 11.102 -4.879 -4.293 1 54.62 510 LEU A C 1
ATOM 3976 O O . LEU A 1 510 ? 11.141 -6.02 -3.82 1 54.62 510 LEU A O 1
ATOM 3980 N N . GLU A 1 511 ? 10.602 -3.85 -3.598 1 45.5 511 GLU A N 1
ATOM 3981 C CA . GLU A 1 511 ? 9.555 -4.184 -2.637 1 45.5 511 GLU A CA 1
ATOM 3982 C C . GLU A 1 511 ? 8.188 -4.25 -3.311 1 45.5 511 GLU A C 1
ATOM 3984 O O . GLU A 1 511 ? 7.801 -3.334 -4.039 1 45.5 511 GLU A O 1
ATOM 3989 N N . GLY A 1 512 ? 7.504 -5.426 -3.221 1 41.5 512 GLY A N 1
ATOM 3990 C CA . GLY A 1 512 ? 6.125 -5.633 -3.627 1 41.5 512 GLY A CA 1
ATOM 3991 C C . GLY A 1 512 ? 5.988 -6.102 -5.062 1 41.5 512 GLY A C 1
ATOM 3992 O O . GLY A 1 512 ? 4.887 -6.418 -5.52 1 41.5 512 GLY A O 1
ATOM 3993 N N . ARG A 1 513 ? 7.094 -5.57 -6.086 1 41.56 513 ARG A N 1
ATOM 3994 C CA . ARG A 1 513 ? 6.855 -5.789 -7.508 1 41.56 513 ARG A CA 1
ATOM 3995 C C . ARG A 1 513 ? 7.23 -7.207 -7.918 1 41.56 513 ARG A C 1
ATOM 3997 O O . ARG A 1 513 ? 8.094 -7.828 -7.293 1 41.56 513 ARG A O 1
ATOM 4004 N N . ALA A 1 514 ? 6.34 -7.637 -8.609 1 40.16 514 ALA A N 1
ATOM 4005 C CA . ALA A 1 514 ? 6.453 -8.977 -9.18 1 40.16 514 ALA A CA 1
ATOM 4006 C C . ALA A 1 514 ? 7.754 -9.133 -9.961 1 40.16 514 ALA A C 1
ATOM 4008 O O . ALA A 1 514 ? 8.391 -10.195 -9.922 1 40.16 514 ALA A O 1
ATOM 4009 N N . SER A 1 515 ? 7.91 -8.305 -11.062 1 39.94 515 SER A N 1
ATOM 4010 C CA . SER A 1 515 ? 8.914 -8.805 -12 1 39.94 515 SER A CA 1
ATOM 4011 C C . SER A 1 515 ? 10.258 -8.109 -11.789 1 39.94 515 SER A C 1
ATOM 4013 O O . SER A 1 515 ? 10.312 -6.891 -11.633 1 39.94 515 SER A O 1
ATOM 4015 N N . ALA A 1 516 ? 11.156 -8.844 -11.375 1 44.44 516 ALA A N 1
ATOM 4016 C CA . ALA A 1 516 ? 12.547 -8.414 -11.32 1 44.44 516 ALA A CA 1
ATOM 4017 C C . ALA A 1 516 ? 12.984 -7.785 -12.641 1 44.44 516 ALA A C 1
ATOM 4019 O O . ALA A 1 516 ? 12.547 -8.211 -13.711 1 44.44 516 ALA A O 1
ATOM 4020 N N . ILE A 1 517 ? 13.25 -6.496 -12.656 1 44.94 517 ILE A N 1
ATOM 4021 C CA . ILE A 1 517 ? 13.719 -5.789 -13.844 1 44.94 517 ILE A CA 1
ATOM 4022 C C . ILE A 1 517 ? 15.25 -5.797 -13.867 1 44.94 517 ILE A C 1
ATOM 4024 O O . ILE A 1 517 ? 15.898 -5.402 -12.898 1 44.94 517 ILE A O 1
ATOM 4028 N N . LEU A 1 518 ? 15.82 -6.684 -14.734 1 44.31 518 LEU A N 1
ATOM 4029 C CA . LEU A 1 518 ? 17.25 -6.605 -15.039 1 44.31 518 LEU A CA 1
ATOM 4030 C C . LEU A 1 518 ? 17.484 -5.824 -16.328 1 44.31 518 LEU A C 1
ATOM 4032 O O . LEU A 1 518 ? 17.109 -6.285 -17.422 1 44.31 518 LEU A O 1
ATOM 4036 N N . VAL A 1 519 ? 17.688 -4.473 -16.188 1 48.25 519 VAL A N 1
ATOM 4037 C CA . VAL A 1 519 ? 17.875 -3.674 -17.391 1 48.25 519 VAL A CA 1
ATOM 4038 C C . VAL A 1 519 ? 19.234 -2.961 -17.312 1 48.25 519 VAL A C 1
ATOM 4040 O O . VAL A 1 519 ? 19.734 -2.678 -16.234 1 48.25 519 VAL A O 1
ATOM 4043 N N . PRO A 1 520 ? 19.891 -2.879 -18.562 1 46.69 520 PRO A N 1
ATOM 4044 C CA . PRO A 1 520 ? 21.062 -2.002 -18.594 1 46.69 520 PRO A CA 1
ATOM 4045 C C . PRO A 1 520 ? 20.766 -0.593 -18.094 1 46.69 520 PRO A C 1
ATOM 4047 O O . PRO A 1 520 ? 19.625 -0.128 -18.203 1 46.69 520 PRO A O 1
ATOM 4050 N N . SER A 1 521 ? 21.578 -0.072 -17.25 1 53.88 521 SER A N 1
ATOM 4051 C CA . SER A 1 521 ? 21.422 1.232 -16.625 1 53.88 521 SER A CA 1
ATOM 4052 C C . SER A 1 521 ? 20.938 2.277 -17.625 1 53.88 521 SER A C 1
ATOM 4054 O O . SER A 1 521 ? 20.281 3.248 -17.25 1 53.88 521 SER A O 1
ATOM 4056 N N . SER A 1 522 ? 21.359 2.08 -18.938 1 50.44 522 SER A N 1
ATOM 4057 C CA . SER A 1 522 ? 20.953 3.041 -19.969 1 50.44 522 SER A CA 1
ATOM 4058 C C . SER A 1 522 ? 19.438 3.055 -20.141 1 50.44 522 SER A C 1
ATOM 4060 O O . SER A 1 522 ? 18.875 4.059 -20.578 1 50.44 522 SER A O 1
ATOM 4062 N N . GLU A 1 523 ? 18.969 2.08 -19.781 1 44.44 523 GLU A N 1
ATOM 4063 C CA . GLU A 1 523 ? 17.531 1.949 -20 1 44.44 523 GLU A CA 1
ATOM 4064 C C . GLU A 1 523 ? 16.75 2.281 -18.734 1 44.44 523 GLU A C 1
ATOM 4066 O O . GLU A 1 523 ? 15.523 2.258 -18.734 1 44.44 523 GLU A O 1
ATOM 4071 N N . VAL A 1 524 ? 17.5 2.408 -17.734 1 48.06 524 VAL A N 1
ATOM 4072 C CA . VAL A 1 524 ? 16.844 2.668 -16.453 1 48.06 524 VAL A CA 1
ATOM 4073 C C . VAL A 1 524 ? 16.328 4.102 -16.422 1 48.06 524 VAL A C 1
ATOM 4075 O O . VAL A 1 524 ? 15.75 4.535 -15.414 1 48.06 524 VAL A O 1
ATOM 4078 N N . LYS A 1 525 ? 16.453 4.852 -17.422 1 50.06 525 LYS A N 1
ATOM 4079 C CA . LYS A 1 525 ? 15.898 6.203 -17.391 1 50.06 525 LYS A CA 1
ATOM 4080 C C . LYS A 1 525 ? 14.477 6.203 -16.844 1 50.06 525 LYS A C 1
ATOM 4082 O O . LYS A 1 525 ? 13.984 7.234 -16.375 1 50.06 525 LYS A O 1
ATOM 4087 N N . LYS A 1 526 ? 13.938 5.066 -16.828 1 45.06 526 LYS A N 1
ATOM 4088 C CA . LYS A 1 526 ? 12.492 5.078 -16.609 1 45.06 526 LYS A CA 1
ATOM 4089 C C . LYS A 1 526 ? 12.156 4.824 -15.141 1 45.06 526 LYS A C 1
ATOM 4091 O O . LYS A 1 526 ? 10.984 4.805 -14.758 1 45.06 526 LYS A O 1
ATOM 4096 N N . ILE A 1 527 ? 13.273 4.469 -14.289 1 41.91 527 ILE A N 1
ATOM 4097 C CA . ILE A 1 527 ? 12.891 4.25 -12.891 1 41.91 527 ILE A CA 1
ATOM 4098 C C . ILE A 1 527 ? 13.453 5.371 -12.023 1 41.91 527 ILE A C 1
ATOM 4100 O O . ILE A 1 527 ? 14.633 5.352 -11.656 1 41.91 527 ILE A O 1
ATOM 4104 N N . PRO A 1 528 ? 12.812 6.355 -11.703 1 41.88 528 PRO A N 1
ATOM 4105 C CA . PRO A 1 528 ? 13.312 7.598 -11.117 1 41.88 528 PRO A CA 1
ATOM 4106 C C . PRO A 1 528 ? 13.93 7.395 -9.734 1 41.88 528 PRO A C 1
ATOM 4108 O O . PRO A 1 528 ? 14.961 7.996 -9.422 1 41.88 528 PRO A O 1
ATOM 4111 N N . SER A 1 529 ? 13.344 6.52 -8.812 1 46.34 529 SER A N 1
ATOM 4112 C CA . SER A 1 529 ? 13.844 6.43 -7.441 1 46.34 529 SER A CA 1
ATOM 4113 C C . SER A 1 529 ? 15.258 5.859 -7.402 1 46.34 529 SER A C 1
ATOM 4115 O O . SER A 1 529 ? 16.031 6.164 -6.492 1 46.34 529 SER A O 1
ATOM 4117 N N . ALA A 1 530 ? 15.516 5.008 -8.43 1 52.75 530 ALA A N 1
ATOM 4118 C CA . ALA A 1 530 ? 16.797 4.312 -8.516 1 52.75 530 ALA A CA 1
ATOM 4119 C C . ALA A 1 530 ? 17.781 5.074 -9.398 1 52.75 530 ALA A C 1
ATOM 4121 O O . ALA A 1 530 ? 18.984 4.832 -9.352 1 52.75 530 ALA A O 1
ATOM 4122 N N . GLN A 1 531 ? 17.156 6.059 -9.945 1 53.94 531 GLN A N 1
ATOM 4123 C CA . GLN A 1 531 ? 17.953 6.676 -10.992 1 53.94 531 GLN A CA 1
ATOM 4124 C C . GLN A 1 531 ? 19.156 7.418 -10.406 1 53.94 531 GLN A C 1
ATOM 4126 O O . GLN A 1 531 ? 20.266 7.359 -10.961 1 53.94 531 GLN A O 1
ATOM 4131 N N . THR A 1 532 ? 18.766 8.07 -9.258 1 52.66 532 THR A N 1
ATOM 4132 C CA . THR A 1 532 ? 19.891 8.844 -8.734 1 52.66 532 THR A CA 1
ATOM 4133 C C . THR A 1 532 ? 21.031 7.922 -8.312 1 52.66 532 THR A C 1
ATOM 4135 O O . THR A 1 532 ? 22.188 8.195 -8.602 1 52.66 532 THR A O 1
ATOM 4138 N N . ARG A 1 533 ? 20.609 6.816 -7.707 1 62.84 533 ARG A N 1
ATOM 4139 C CA . ARG A 1 533 ? 21.641 5.875 -7.258 1 62.84 533 ARG A CA 1
ATOM 4140 C C . ARG A 1 533 ? 22.328 5.207 -8.445 1 62.84 533 ARG A C 1
ATOM 4142 O O . ARG A 1 533 ? 23.547 5.066 -8.453 1 62.84 533 ARG A O 1
ATOM 4149 N N . VAL A 1 534 ? 21.5 4.949 -9.328 1 65.88 534 VAL A N 1
ATOM 4150 C CA . VAL A 1 534 ? 22.047 4.254 -10.492 1 65.88 534 VAL A CA 1
ATOM 4151 C C . VAL A 1 534 ? 22.969 5.184 -11.273 1 65.88 534 VAL A C 1
ATOM 4153 O O . VAL A 1 534 ? 24.031 4.77 -11.75 1 65.88 534 VAL A O 1
ATOM 4156 N N . PHE A 1 535 ? 22.562 6.418 -11.203 1 63.94 535 PHE A N 1
ATOM 4157 C CA . PHE A 1 535 ? 23.375 7.359 -11.961 1 63.94 535 PHE A CA 1
ATOM 4158 C C . PHE A 1 535 ? 24.672 7.664 -11.234 1 63.94 535 PHE A C 1
ATOM 4160 O O . PHE A 1 535 ? 25.734 7.777 -11.852 1 63.94 535 PHE A O 1
ATOM 4167 N N . GLN A 1 536 ? 24.578 7.734 -9.977 1 66.38 536 GLN A N 1
ATOM 4168 C CA . GLN A 1 536 ? 25.797 7.988 -9.211 1 66.38 536 GLN A CA 1
ATOM 4169 C C . GLN A 1 536 ? 26.781 6.836 -9.352 1 66.38 536 GLN A C 1
ATOM 4171 O O . GLN A 1 536 ? 27.984 7.059 -9.523 1 66.38 536 GLN A O 1
ATOM 4176 N N . VAL A 1 537 ? 26.234 5.723 -9.266 1 77.12 537 VAL A N 1
ATOM 4177 C CA . VAL A 1 537 ? 27.094 4.555 -9.43 1 77.12 537 VAL A CA 1
ATOM 4178 C C . VAL A 1 537 ? 27.641 4.504 -10.852 1 77.12 537 VAL A C 1
ATOM 4180 O O . VAL A 1 537 ? 28.828 4.23 -11.062 1 77.12 537 VAL A O 1
ATOM 4183 N N . GLY A 1 538 ? 26.766 4.82 -11.758 1 74.06 538 GLY A N 1
ATOM 4184 C CA . GLY A 1 538 ? 27.203 4.84 -13.148 1 74.06 538 GLY A CA 1
ATOM 4185 C C . GLY A 1 538 ? 28.281 5.867 -13.414 1 74.06 538 GLY A C 1
ATOM 4186 O O . GLY A 1 538 ? 29.266 5.582 -14.109 1 74.06 538 GLY A O 1
ATOM 4187 N N . ASN A 1 539 ? 28.109 6.98 -12.766 1 71.44 539 ASN A N 1
ATOM 4188 C CA . ASN A 1 539 ? 29.094 8.031 -12.961 1 71.44 539 ASN A CA 1
ATOM 4189 C C . ASN A 1 539 ? 30.438 7.66 -12.344 1 71.44 539 ASN A C 1
ATOM 4191 O O . ASN A 1 539 ? 31.5 7.949 -12.922 1 71.44 539 ASN A O 1
ATOM 4195 N N . ALA A 1 540 ? 30.438 7.164 -11.195 1 78.69 540 ALA A N 1
ATOM 4196 C CA . ALA A 1 540 ? 31.688 6.762 -10.547 1 78.69 540 ALA A CA 1
ATOM 4197 C C . ALA A 1 540 ? 32.469 5.777 -11.422 1 78.69 540 ALA A C 1
ATOM 4199 O O . ALA A 1 540 ? 33.656 5.906 -11.586 1 78.69 540 ALA A O 1
ATOM 4200 N N . PHE A 1 541 ? 31.766 4.93 -12.031 1 85.19 541 PHE A N 1
ATOM 4201 C CA . PHE A 1 541 ? 32.438 3.928 -12.844 1 85.19 541 PHE A CA 1
ATOM 4202 C C . PHE A 1 541 ? 32.812 4.496 -14.211 1 85.19 541 PHE A C 1
ATOM 4204 O O . PHE A 1 541 ? 33.781 4.051 -14.836 1 85.19 541 PHE A O 1
ATOM 4211 N N . ASN A 1 542 ? 32 5.449 -14.594 1 78.75 542 ASN A N 1
ATOM 4212 C CA . ASN A 1 542 ? 32.406 6.117 -15.836 1 78.75 542 ASN A CA 1
ATOM 4213 C C . ASN A 1 542 ? 33.688 6.918 -15.648 1 78.75 542 ASN A C 1
ATOM 4215 O O . ASN A 1 542 ? 34.531 6.969 -16.562 1 78.75 542 ASN A O 1
ATOM 4219 N N . TYR A 1 543 ? 33.781 7.48 -14.508 1 75.25 543 TYR A N 1
ATOM 4220 C CA . TYR A 1 543 ? 35.062 8.156 -14.195 1 75.25 543 TYR A CA 1
ATOM 4221 C C . TYR A 1 543 ? 36.219 7.176 -14.18 1 75.25 543 TYR A C 1
ATOM 4223 O O . TYR A 1 543 ? 37.312 7.484 -14.664 1 75.25 543 TYR A O 1
ATOM 4231 N N . PHE A 1 544 ? 36.062 6.078 -13.703 1 83.38 544 PHE A N 1
ATOM 4232 C CA . PHE A 1 544 ? 37.062 5.023 -13.719 1 83.38 544 PHE A CA 1
ATOM 4233 C C . PHE A 1 544 ? 37.406 4.633 -15.148 1 83.38 544 PHE A C 1
ATOM 4235 O O . PHE A 1 544 ? 38.594 4.449 -15.469 1 83.38 544 PHE A O 1
ATOM 4242 N N . ARG A 1 545 ? 36.406 4.52 -15.922 1 85.19 545 ARG A N 1
ATOM 4243 C CA . ARG A 1 545 ? 36.625 4.18 -17.328 1 85.19 545 ARG A CA 1
ATOM 4244 C C . ARG A 1 545 ? 37.438 5.262 -18.031 1 85.19 545 ARG A C 1
ATOM 4246 O O . ARG A 1 545 ? 38.344 4.957 -18.797 1 85.19 545 ARG A O 1
ATOM 4253 N N . GLN A 1 546 ? 37.125 6.523 -17.734 1 78.88 546 GLN A N 1
ATOM 4254 C CA . GLN A 1 546 ? 37.781 7.641 -18.391 1 78.88 546 GLN A CA 1
ATOM 4255 C C . GLN A 1 546 ? 39.25 7.727 -17.969 1 78.88 546 GLN A C 1
ATOM 4257 O O . GLN A 1 546 ? 40.125 8.078 -18.766 1 78.88 546 GLN A O 1
ATOM 4262 N N . ARG A 1 547 ? 39.531 7.359 -16.734 1 76.75 547 ARG A N 1
ATOM 4263 C CA . ARG A 1 547 ? 40.906 7.379 -16.219 1 76.75 547 ARG A CA 1
ATOM 4264 C C . ARG A 1 547 ? 41.719 6.27 -16.844 1 76.75 547 ARG A C 1
ATOM 4266 O O . ARG A 1 547 ? 42.938 6.402 -16.984 1 76.75 547 ARG A O 1
ATOM 4273 N N . ASN A 1 548 ? 40.969 5.238 -17.219 1 81.5 548 ASN A N 1
ATOM 4274 C CA . ASN A 1 548 ? 41.625 4.098 -17.844 1 81.5 548 ASN A CA 1
ATOM 4275 C C . ASN A 1 548 ? 41.094 3.854 -19.25 1 81.5 548 ASN A C 1
ATOM 4277 O O . ASN A 1 548 ? 40.656 2.754 -19.578 1 81.5 548 ASN A O 1
ATOM 4281 N N . ARG A 1 549 ? 40.938 4.848 -20.125 1 74.56 549 ARG A N 1
ATOM 4282 C CA . ARG A 1 549 ? 40.219 4.887 -21.406 1 74.56 549 ARG A CA 1
ATOM 4283 C C . ARG A 1 549 ? 40.594 3.699 -22.281 1 74.56 549 ARG A C 1
ATOM 4285 O O . ARG A 1 549 ? 39.75 3.092 -22.938 1 74.56 549 ARG A O 1
ATOM 4292 N N . ASN A 1 550 ? 41.844 3.285 -22.359 1 76.62 550 ASN A N 1
ATOM 4293 C CA . ASN A 1 550 ? 42.219 2.27 -23.344 1 76.62 550 ASN A CA 1
ATOM 4294 C C . ASN A 1 550 ? 42.281 0.884 -22.703 1 76.62 550 ASN A C 1
ATOM 4296 O O . ASN A 1 550 ? 42.531 -0.106 -23.406 1 76.62 550 ASN A O 1
ATOM 4300 N N . SER A 1 551 ? 41.875 0.768 -21.453 1 86.38 551 SER A N 1
ATOM 4301 C CA . SER A 1 551 ? 42.125 -0.524 -20.828 1 86.38 551 SER A CA 1
ATOM 4302 C C . SER A 1 551 ? 40.875 -1.029 -20.109 1 86.38 551 SER A C 1
ATOM 4304 O O . SER A 1 551 ? 40.812 -2.195 -19.719 1 86.38 551 SER A O 1
ATOM 4306 N N . VAL A 1 552 ? 39.906 -0.164 -20 1 89.81 552 VAL A N 1
ATOM 4307 C CA . VAL A 1 552 ? 38.75 -0.582 -19.203 1 89.81 552 VAL A CA 1
ATOM 4308 C C . VAL A 1 552 ? 37.469 -0.314 -19.984 1 89.81 552 VAL A C 1
ATOM 4310 O O . VAL A 1 552 ? 37.312 0.75 -20.594 1 89.81 552 VAL A O 1
ATOM 4313 N N . VAL A 1 553 ? 36.625 -1.304 -20.125 1 87.75 553 VAL A N 1
ATOM 4314 C CA . VAL A 1 553 ? 35.281 -1.194 -20.656 1 87.75 553 VAL A CA 1
ATOM 4315 C C . VAL A 1 553 ? 34.25 -1.405 -19.531 1 87.75 553 VAL A C 1
ATOM 4317 O O . VAL A 1 553 ? 34.406 -2.311 -18.703 1 87.75 553 VAL A O 1
ATOM 4320 N N . VAL A 1 554 ? 33.406 -0.459 -19.422 1 88.5 554 VAL A N 1
ATOM 4321 C CA . VAL A 1 554 ? 32.406 -0.548 -18.344 1 88.5 554 VAL A CA 1
ATOM 4322 C C . VAL A 1 554 ? 31.016 -0.643 -18.922 1 88.5 554 VAL A C 1
ATOM 4324 O O . VAL A 1 554 ? 30.656 0.109 -19.828 1 88.5 554 VAL A O 1
ATOM 4327 N N . GLU A 1 555 ? 30.25 -1.668 -18.5 1 84.94 555 GLU A N 1
ATOM 4328 C CA . GLU A 1 555 ? 28.828 -1.812 -18.781 1 84.94 555 GLU A CA 1
ATOM 4329 C C . GLU A 1 555 ? 28 -1.798 -17.484 1 84.94 555 GLU A C 1
ATOM 4331 O O . GLU A 1 555 ? 28.406 -2.387 -16.484 1 84.94 555 GLU A O 1
ATOM 4336 N N . HIS A 1 556 ? 26.984 -1.069 -17.5 1 84.69 556 HIS A N 1
ATOM 4337 C CA . HIS A 1 556 ? 26.172 -0.906 -16.297 1 84.69 556 HIS A CA 1
ATOM 4338 C C . HIS A 1 556 ? 24.844 -1.628 -16.438 1 84.69 556 HIS A C 1
ATOM 4340 O O . HIS A 1 556 ? 24.172 -1.52 -17.469 1 84.69 556 HIS A O 1
ATOM 4346 N N . PHE A 1 557 ? 24.5 -2.477 -15.398 1 80.31 557 PHE A N 1
ATOM 4347 C CA . PHE A 1 557 ? 23.219 -3.154 -15.32 1 80.31 557 PHE A CA 1
ATOM 4348 C C . PHE A 1 557 ? 22.531 -2.855 -13.992 1 80.31 557 PHE A C 1
ATOM 4350 O O . PHE A 1 557 ? 23.188 -2.541 -13 1 80.31 557 PHE A O 1
ATOM 4357 N N . VAL A 1 558 ? 21.25 -2.729 -13.969 1 76.31 558 VAL A N 1
ATOM 4358 C CA . VAL A 1 558 ? 20.453 -2.557 -12.766 1 76.31 558 VAL A CA 1
ATOM 4359 C C . VAL A 1 558 ? 19.516 -3.748 -12.594 1 76.31 558 VAL A C 1
ATOM 4361 O O . VAL A 1 558 ? 18.844 -4.156 -13.547 1 76.31 558 VAL A O 1
ATOM 4364 N N . SER A 1 559 ? 19.641 -4.426 -11.484 1 76.56 559 SER A N 1
ATOM 4365 C CA . SER A 1 559 ? 18.734 -5.52 -11.141 1 76.56 559 SER A CA 1
ATOM 4366 C C . SER A 1 559 ? 17.781 -5.121 -10.023 1 76.56 559 SER A C 1
ATOM 4368 O O . SER A 1 559 ? 18.219 -4.777 -8.922 1 76.56 559 SER A O 1
ATOM 4370 N N . MET A 1 560 ? 16.641 -4.938 -10.312 1 69.38 560 MET A N 1
ATOM 4371 C CA . MET A 1 560 ? 15.602 -4.715 -9.297 1 69.38 560 MET A CA 1
ATOM 4372 C C . MET A 1 560 ? 14.82 -5.996 -9.031 1 69.38 560 MET A C 1
ATOM 4374 O O . MET A 1 560 ? 13.922 -6.352 -9.805 1 69.38 560 MET A O 1
ATOM 4378 N N . ALA A 1 561 ? 15.219 -6.734 -8.094 1 66.88 561 ALA A N 1
ATOM 4379 C CA . ALA A 1 561 ? 14.625 -8.023 -7.758 1 66.88 561 ALA A CA 1
ATOM 4380 C C . ALA A 1 561 ? 14.586 -8.227 -6.242 1 66.88 561 ALA A C 1
ATOM 4382 O O . ALA A 1 561 ? 15.297 -7.543 -5.5 1 66.88 561 ALA A O 1
ATOM 4383 N N . PRO A 1 562 ? 13.609 -9.102 -5.777 1 62.19 562 PRO A N 1
ATOM 4384 C CA . PRO A 1 562 ? 13.711 -9.484 -4.363 1 62.19 562 PRO A CA 1
ATOM 4385 C C . PRO A 1 562 ? 15.023 -10.188 -4.035 1 62.19 562 PRO A C 1
ATOM 4387 O O . PRO A 1 562 ? 15.648 -10.781 -4.918 1 62.19 562 PRO A O 1
ATOM 4390 N N . TYR A 1 563 ? 15.484 -10.117 -2.852 1 70.38 563 TYR A N 1
ATOM 4391 C CA . TYR A 1 563 ? 16.766 -10.695 -2.445 1 70.38 563 TYR A CA 1
ATOM 4392 C C . TYR A 1 563 ? 16.797 -12.195 -2.727 1 70.38 563 TYR A C 1
ATOM 4394 O O . TYR A 1 563 ? 17.844 -12.75 -3.051 1 70.38 563 TYR A O 1
ATOM 4402 N N . ARG A 1 564 ? 15.68 -12.75 -2.738 1 64.75 564 ARG A N 1
ATOM 4403 C CA . ARG A 1 564 ? 15.625 -14.203 -2.896 1 64.75 564 ARG A CA 1
ATOM 4404 C C . ARG A 1 564 ? 15.969 -14.609 -4.324 1 64.75 564 ARG A C 1
ATOM 4406 O O . ARG A 1 564 ? 16.562 -15.672 -4.543 1 64.75 564 ARG A O 1
ATOM 4413 N N . THR A 1 565 ? 15.688 -13.703 -5.281 1 65.81 565 THR A N 1
ATOM 4414 C CA . THR A 1 565 ? 15.922 -14.086 -6.672 1 65.81 565 THR A CA 1
ATOM 4415 C C . THR A 1 565 ? 17 -13.211 -7.293 1 65.81 565 THR A C 1
ATOM 4417 O O . THR A 1 565 ? 17.312 -13.352 -8.477 1 65.81 565 THR A O 1
ATOM 4420 N N . MET A 1 566 ? 17.516 -12.43 -6.551 1 76.62 566 MET A N 1
ATOM 4421 C CA . MET A 1 566 ? 18.516 -11.5 -7.078 1 76.62 566 MET A CA 1
ATOM 4422 C C . MET A 1 566 ? 19.734 -12.242 -7.605 1 76.62 566 MET A C 1
ATOM 4424 O O . MET A 1 566 ? 20.391 -11.781 -8.539 1 76.62 566 MET A O 1
ATOM 4428 N N . HIS A 1 567 ? 20.031 -13.484 -7.047 1 80.5 567 HIS A N 1
ATOM 4429 C CA . HIS A 1 567 ? 21.219 -14.242 -7.469 1 80.5 567 HIS A CA 1
ATOM 4430 C C . HIS A 1 567 ? 21.062 -14.742 -8.898 1 80.5 567 HIS A C 1
ATOM 4432 O O . HIS A 1 567 ? 22.062 -14.883 -9.617 1 80.5 567 HIS A O 1
ATOM 4438 N N . GLU A 1 568 ? 19.906 -14.875 -9.234 1 73.06 568 GLU A N 1
ATOM 4439 C CA . GLU A 1 568 ? 19.672 -15.367 -10.594 1 73.06 568 GLU A CA 1
ATOM 4440 C C . GLU A 1 568 ? 20.016 -14.305 -11.633 1 73.06 568 GLU A C 1
ATOM 4442 O O . GLU A 1 568 ? 20.531 -14.625 -12.703 1 73.06 568 GLU A O 1
ATOM 4447 N N . ASP A 1 569 ? 19.641 -13.141 -11.297 1 76.38 569 ASP A N 1
ATOM 4448 C CA . ASP A 1 569 ? 20 -12.055 -12.211 1 76.38 569 ASP A CA 1
ATOM 4449 C C . ASP A 1 569 ? 21.516 -11.945 -12.359 1 76.38 569 ASP A C 1
ATOM 4451 O O . ASP A 1 569 ? 22.031 -11.719 -13.453 1 76.38 569 ASP A O 1
ATOM 4455 N N . ILE A 1 570 ? 22.172 -12.18 -11.32 1 85.44 570 ILE A N 1
ATOM 4456 C CA . ILE A 1 570 ? 23.625 -12.094 -11.344 1 85.44 570 ILE A CA 1
ATOM 4457 C C . ILE A 1 570 ? 24.203 -13.242 -12.18 1 85.44 570 ILE A C 1
ATOM 4459 O O . ILE A 1 570 ? 25.109 -13.047 -12.977 1 85.44 570 ILE A O 1
ATOM 4463 N N . PHE A 1 571 ? 23.625 -14.367 -12 1 79.06 571 PHE A N 1
ATOM 4464 C CA . PHE A 1 571 ? 24.062 -15.516 -12.781 1 79.06 571 PHE A CA 1
ATOM 4465 C C . PHE A 1 571 ? 23.844 -15.273 -14.273 1 79.06 571 PHE A C 1
ATOM 4467 O O . PHE A 1 571 ? 24.719 -15.539 -15.086 1 79.06 571 PHE A O 1
ATOM 4474 N N . THR A 1 572 ? 22.766 -14.719 -14.492 1 72.81 572 THR A N 1
ATOM 4475 C CA . THR A 1 572 ? 22.406 -14.5 -15.891 1 72.81 572 THR A CA 1
ATOM 4476 C C . THR A 1 572 ? 23.391 -13.547 -16.562 1 72.81 572 THR A C 1
ATOM 4478 O O . THR A 1 572 ? 23.875 -13.82 -17.656 1 72.81 572 THR A O 1
ATOM 4481 N N . ILE A 1 573 ? 23.688 -12.539 -15.914 1 79.44 573 ILE A N 1
ATOM 4482 C CA . ILE A 1 573 ? 24.625 -11.578 -16.484 1 79.44 573 ILE A CA 1
ATOM 4483 C C . ILE A 1 573 ? 26.016 -12.18 -16.547 1 79.44 573 ILE A C 1
ATOM 4485 O O . ILE A 1 573 ? 26.766 -11.953 -17.5 1 79.44 573 ILE A O 1
ATOM 4489 N N . SER A 1 574 ? 26.391 -12.922 -15.562 1 82.69 574 SER A N 1
ATOM 4490 C CA . SER A 1 574 ? 27.719 -13.516 -15.523 1 82.69 574 SER A CA 1
ATOM 4491 C C . SER A 1 574 ? 27.906 -14.531 -16.641 1 82.69 574 SER A C 1
ATOM 4493 O O . SER A 1 574 ? 28.969 -14.625 -17.234 1 82.69 574 SER A O 1
ATOM 4495 N N . ILE A 1 575 ? 26.875 -15.172 -16.906 1 74.62 575 ILE A N 1
ATOM 4496 C CA . ILE A 1 575 ? 26.953 -16.188 -17.953 1 74.62 575 ILE A CA 1
ATOM 4497 C C . ILE A 1 575 ? 26.922 -15.508 -19.328 1 74.62 575 ILE A C 1
ATOM 4499 O O . ILE A 1 575 ? 27.719 -15.836 -20.203 1 74.62 575 ILE A O 1
ATOM 4503 N N . ASN A 1 576 ? 26.062 -14.539 -19.484 1 70.56 576 ASN A N 1
ATOM 4504 C CA . ASN A 1 576 ? 25.938 -13.859 -20.766 1 70.56 576 ASN A CA 1
ATOM 4505 C C . ASN A 1 576 ? 27.203 -13.109 -21.125 1 70.56 576 ASN A C 1
ATOM 4507 O O . ASN A 1 576 ? 27.578 -13.055 -22.297 1 70.56 576 ASN A O 1
ATOM 4511 N N . LYS A 1 577 ? 27.828 -12.641 -20.156 1 77.44 577 LYS A N 1
ATOM 4512 C CA . LYS A 1 577 ? 29.031 -11.852 -20.422 1 77.44 577 LYS A CA 1
ATOM 4513 C C . LYS A 1 577 ? 30.281 -12.68 -20.219 1 77.44 577 LYS A C 1
ATOM 4515 O O . LYS A 1 577 ? 31.406 -12.156 -20.281 1 77.44 577 LYS A O 1
ATOM 4520 N N . CYS A 1 578 ? 30.078 -13.938 -20.016 1 77.69 578 CYS A N 1
ATOM 4521 C CA . CYS A 1 578 ? 31.219 -14.828 -19.781 1 77.69 578 CYS A CA 1
ATOM 4522 C C . CYS A 1 578 ? 32.188 -14.227 -18.766 1 77.69 578 CYS A C 1
ATOM 4524 O O . CYS A 1 578 ? 33.375 -14.102 -19.047 1 77.69 578 CYS A O 1
ATOM 4526 N N . ALA A 1 579 ? 31.625 -13.953 -17.609 1 85.81 579 ALA A N 1
ATOM 4527 C CA . ALA A 1 579 ? 32.438 -13.32 -16.578 1 85.81 579 ALA A CA 1
ATOM 4528 C C . ALA A 1 579 ? 33.406 -14.305 -15.961 1 85.81 579 ALA A C 1
ATOM 4530 O O . ALA A 1 579 ? 33.125 -15.508 -15.883 1 85.81 579 ALA A O 1
ATOM 4531 N N . ASN A 1 580 ? 34.594 -13.797 -15.617 1 87.56 580 ASN A N 1
ATOM 4532 C CA . ASN A 1 580 ? 35.625 -14.609 -14.961 1 87.56 580 ASN A CA 1
ATOM 4533 C C . ASN A 1 580 ? 35.438 -14.641 -13.445 1 87.56 580 ASN A C 1
ATOM 4535 O O . ASN A 1 580 ? 35.719 -15.641 -12.797 1 87.56 580 ASN A O 1
ATOM 4539 N N . ILE A 1 581 ? 35 -13.508 -12.938 1 90.94 581 ILE A N 1
ATOM 4540 C CA . ILE A 1 581 ? 34.844 -13.414 -11.484 1 90.94 581 ILE A CA 1
ATOM 4541 C C . ILE A 1 581 ? 33.688 -12.469 -11.148 1 90.94 581 ILE A C 1
ATOM 4543 O O . ILE A 1 581 ? 33.469 -11.469 -11.844 1 90.94 581 ILE A O 1
ATOM 4547 N N . ILE A 1 582 ? 32.969 -12.859 -10.141 1 92.12 582 ILE A N 1
ATOM 4548 C CA . ILE A 1 582 ? 31.922 -12.016 -9.586 1 92.12 582 ILE A CA 1
ATOM 4549 C C . ILE A 1 582 ? 32.375 -11.469 -8.234 1 92.12 582 ILE A C 1
ATOM 4551 O O . ILE A 1 582 ? 32.812 -12.227 -7.359 1 92.12 582 ILE A O 1
ATOM 4555 N N . ILE A 1 583 ? 32.344 -10.188 -8.078 1 93.75 583 ILE A N 1
ATOM 4556 C CA . ILE A 1 583 ? 32.719 -9.57 -6.809 1 93.75 583 ILE A CA 1
ATOM 4557 C C . ILE A 1 583 ? 31.453 -9.078 -6.102 1 93.75 583 ILE A C 1
ATOM 4559 O O . ILE A 1 583 ? 30.688 -8.281 -6.66 1 93.75 583 ILE A O 1
ATOM 4563 N N . VAL A 1 584 ? 31.25 -9.594 -4.98 1 91.94 584 VAL A N 1
ATOM 4564 C CA . VAL A 1 584 ? 30.078 -9.211 -4.184 1 91.94 584 VAL A CA 1
ATOM 4565 C C . VAL A 1 584 ? 30.547 -8.609 -2.855 1 91.94 584 VAL A C 1
ATOM 4567 O O . VAL A 1 584 ? 31.547 -9.039 -2.285 1 91.94 584 VAL A O 1
ATOM 4570 N N . PRO A 1 585 ? 29.828 -7.613 -2.385 1 88.12 585 PRO A N 1
ATOM 4571 C CA . PRO A 1 585 ? 30.203 -7.055 -1.083 1 88.12 585 PRO A CA 1
ATOM 4572 C C . PRO A 1 585 ? 29.75 -7.93 0.085 1 88.12 585 PRO A C 1
ATOM 4574 O O . PRO A 1 585 ? 28.781 -8.68 -0.039 1 88.12 585 PRO A O 1
ATOM 4577 N N . PHE A 1 586 ? 30.5 -7.809 1.108 1 87.62 586 PHE A N 1
ATOM 4578 C CA . PHE A 1 586 ? 30.172 -8.508 2.348 1 87.62 586 PHE A CA 1
ATOM 4579 C C . PHE A 1 586 ? 28.891 -7.934 2.967 1 87.62 586 PHE A C 1
ATOM 4581 O O . PHE A 1 586 ? 28.609 -6.742 2.832 1 87.62 586 PHE A O 1
ATOM 4588 N N . HIS A 1 587 ? 28.094 -8.758 3.611 1 82.31 587 HIS A N 1
ATOM 4589 C CA . HIS A 1 587 ? 26.781 -8.375 4.102 1 82.31 587 HIS A CA 1
ATOM 4590 C C . HIS A 1 587 ? 26.891 -7.477 5.332 1 82.31 587 HIS A C 1
ATOM 4592 O O . HIS A 1 587 ? 25.922 -6.809 5.703 1 82.31 587 HIS A O 1
ATOM 4598 N N . LYS A 1 588 ? 28.031 -7.461 6 1 78.38 588 LYS A N 1
ATOM 4599 C CA . LYS A 1 588 ? 28.203 -6.613 7.18 1 78.38 588 LYS A CA 1
ATOM 4600 C C . LYS A 1 588 ? 29.031 -5.379 6.852 1 78.38 588 LYS A C 1
ATOM 4602 O O . LYS A 1 588 ? 30 -5.461 6.086 1 78.38 588 LYS A O 1
ATOM 4607 N N . CYS A 1 589 ? 28.484 -4.281 7.27 1 66.88 589 CYS A N 1
ATOM 4608 C CA . CYS A 1 589 ? 29.266 -3.051 7.113 1 66.88 589 CYS A CA 1
ATOM 4609 C C . CYS A 1 589 ? 29.938 -2.66 8.422 1 66.88 589 CYS A C 1
ATOM 4611 O O . CYS A 1 589 ? 29.281 -2.559 9.461 1 66.88 589 CYS A O 1
ATOM 4613 N N . TRP A 1 590 ? 31.344 -2.664 8.391 1 62.5 590 TRP A N 1
ATOM 4614 C CA . TRP A 1 590 ? 32.094 -2.332 9.594 1 62.5 590 TRP A CA 1
ATOM 4615 C C . TRP A 1 590 ? 32.281 -0.823 9.711 1 62.5 590 TRP A C 1
ATOM 4617 O O . TRP A 1 590 ? 32.531 -0.136 8.719 1 62.5 590 TRP A O 1
ATOM 4627 N N . GLY A 1 591 ? 31.781 -0.337 10.836 1 53.94 591 GLY A N 1
ATOM 4628 C CA . GLY A 1 591 ? 32.094 1.057 11.117 1 53.94 591 GLY A CA 1
ATOM 4629 C C . GLY A 1 591 ? 33.562 1.309 11.305 1 53.94 591 GLY A C 1
ATOM 4630 O O . GLY A 1 591 ? 34.375 0.366 11.391 1 53.94 591 GLY A O 1
ATOM 4631 N N . ILE A 1 592 ? 34.031 2.602 11.336 1 49 592 ILE A N 1
ATOM 4632 C CA . ILE A 1 592 ? 35.406 3.006 11.539 1 49 592 ILE A CA 1
ATOM 4633 C C . ILE A 1 592 ? 35.938 2.434 12.859 1 49 592 ILE A C 1
ATOM 4635 O O . ILE A 1 592 ? 37.094 2.031 12.953 1 49 592 ILE A O 1
ATOM 4639 N N . ASP A 1 593 ? 35.031 2.252 13.82 1 50.88 593 ASP A N 1
ATOM 4640 C CA . ASP A 1 593 ? 35.469 1.821 15.141 1 50.88 593 ASP A CA 1
ATOM 4641 C C . ASP A 1 593 ? 35.438 0.3 15.266 1 50.88 593 ASP A C 1
ATOM 4643 O O . ASP A 1 593 ? 35.688 -0.248 16.344 1 50.88 593 ASP A O 1
ATOM 4647 N N . GLY A 1 594 ? 35.312 -0.504 14.172 1 55.16 594 GLY A N 1
ATOM 4648 C CA . GLY A 1 594 ? 35.281 -1.955 14.273 1 55.16 594 GLY A CA 1
ATOM 4649 C C . GLY A 1 594 ? 33.906 -2.506 14.586 1 55.16 594 GLY A C 1
ATOM 4650 O O . GLY A 1 594 ? 33.75 -3.721 14.703 1 55.16 594 GLY A O 1
ATOM 4651 N N . THR A 1 595 ? 33 -1.662 14.891 1 58.06 595 THR A N 1
ATOM 4652 C CA . THR A 1 595 ? 31.672 -2.164 15.211 1 58.06 595 THR A CA 1
ATOM 4653 C C . THR A 1 595 ? 30.844 -2.363 13.945 1 58.06 595 THR A C 1
ATOM 4655 O O . THR A 1 595 ? 31.109 -1.732 12.922 1 58.06 595 THR A O 1
ATOM 4658 N N . ILE A 1 596 ? 30.047 -3.457 13.938 1 61.44 596 ILE A N 1
ATOM 4659 C CA . ILE A 1 596 ? 29.172 -3.773 12.812 1 61.44 596 ILE A CA 1
ATOM 4660 C C . ILE A 1 596 ? 28.078 -2.709 12.695 1 61.44 596 ILE A C 1
ATOM 4662 O O . ILE A 1 596 ? 27.266 -2.535 13.609 1 61.44 596 ILE A O 1
ATOM 4666 N N . ASP A 1 597 ? 28.172 -1.78 11.734 1 57.41 597 ASP A N 1
ATOM 4667 C CA . ASP A 1 597 ? 27.234 -0.679 11.508 1 57.41 597 ASP A CA 1
ATOM 4668 C C . ASP A 1 597 ? 25.906 -1.188 10.969 1 57.41 597 ASP A C 1
ATOM 4670 O O . ASP A 1 597 ? 24.844 -0.736 11.398 1 57.41 597 ASP A O 1
ATOM 4674 N N . ALA A 1 598 ? 26.047 -2.039 9.906 1 61.91 598 ALA A N 1
ATOM 4675 C CA . ALA A 1 598 ? 24.812 -2.521 9.281 1 61.91 598 ALA A CA 1
ATOM 4676 C C . ALA A 1 598 ? 24.969 -3.957 8.789 1 61.91 598 ALA A C 1
ATOM 4678 O O . ALA A 1 598 ? 26.047 -4.355 8.359 1 61.91 598 ALA A O 1
ATOM 4679 N N . THR A 1 599 ? 24.016 -4.816 9.117 1 68.56 599 THR A N 1
ATOM 4680 C CA . THR A 1 599 ? 23.969 -6.164 8.562 1 68.56 599 THR A CA 1
ATOM 4681 C C . THR A 1 599 ? 22.797 -6.301 7.59 1 68.56 599 THR A C 1
ATOM 4683 O O . THR A 1 599 ? 21.641 -6.035 7.953 1 68.56 599 THR A O 1
ATOM 4686 N N . PHE A 1 600 ? 23.172 -6.484 6.383 1 71.25 600 PHE A N 1
ATOM 4687 C CA . PHE A 1 600 ? 22.172 -6.711 5.352 1 71.25 600 PHE A CA 1
ATOM 4688 C C . PHE A 1 600 ? 21.922 -8.203 5.156 1 71.25 600 PHE A C 1
ATOM 4690 O O . PHE A 1 600 ? 22.578 -8.844 4.328 1 71.25 600 PHE A O 1
ATOM 4697 N N . HIS A 1 601 ? 20.984 -8.703 5.785 1 73.19 601 HIS A N 1
ATOM 4698 C CA . HIS A 1 601 ? 20.734 -10.141 5.727 1 73.19 601 HIS A CA 1
ATOM 4699 C C . HIS A 1 601 ? 20.281 -10.562 4.332 1 73.19 601 HIS A C 1
ATOM 4701 O O . HIS A 1 601 ? 20.547 -11.688 3.908 1 73.19 601 HIS A O 1
ATOM 4707 N N . GLY A 1 602 ? 19.609 -9.641 3.686 1 74.94 602 GLY A N 1
ATOM 4708 C CA . GLY A 1 602 ? 19.219 -9.961 2.316 1 74.94 602 GLY A CA 1
ATOM 4709 C C . GLY A 1 602 ? 20.422 -10.219 1.415 1 74.94 602 GLY A C 1
ATOM 4710 O O . GLY A 1 602 ? 20.406 -11.164 0.621 1 74.94 602 GLY A O 1
ATOM 4711 N N . ILE A 1 603 ? 21.422 -9.5 1.66 1 81.06 603 ILE A N 1
ATOM 4712 C CA . ILE A 1 603 ? 22.625 -9.641 0.838 1 81.06 603 ILE A CA 1
ATOM 4713 C C . ILE A 1 603 ? 23.359 -10.922 1.219 1 81.06 603 ILE A C 1
ATOM 4715 O O . ILE A 1 603 ? 23.953 -11.578 0.361 1 81.06 603 ILE A O 1
ATOM 4719 N N . ARG A 1 604 ? 23.281 -11.258 2.473 1 83.75 604 ARG A N 1
ATOM 4720 C CA . ARG A 1 604 ? 23.891 -12.508 2.887 1 83.75 604 ARG A CA 1
ATOM 4721 C C . ARG A 1 604 ? 23.25 -13.695 2.188 1 83.75 604 ARG A C 1
ATOM 4723 O O . ARG A 1 604 ? 23.953 -14.594 1.706 1 83.75 604 ARG A O 1
ATOM 4730 N N . SER A 1 605 ? 21.969 -13.617 2.137 1 81.31 605 SER A N 1
ATOM 4731 C CA . SER A 1 605 ? 21.25 -14.703 1.475 1 81.31 605 SER A CA 1
ATOM 4732 C C . SER A 1 605 ? 21.609 -14.773 -0.007 1 81.31 605 SER A C 1
ATOM 4734 O O . SER A 1 605 ? 21.766 -15.867 -0.562 1 81.31 605 SER A O 1
ATOM 4736 N N . VAL A 1 606 ? 21.766 -13.664 -0.561 1 85 606 VAL A N 1
ATOM 4737 C CA . VAL A 1 606 ? 22.156 -13.625 -1.966 1 85 606 VAL A CA 1
ATOM 4738 C C . VAL A 1 606 ? 23.562 -14.195 -2.127 1 85 606 VAL A C 1
ATOM 4740 O O . VAL A 1 606 ? 23.812 -15 -3.029 1 85 606 VAL A O 1
ATOM 4743 N N . ASN A 1 607 ? 24.469 -13.797 -1.246 1 86.69 607 ASN A N 1
ATOM 4744 C CA . ASN A 1 607 ? 25.844 -14.266 -1.32 1 86.69 607 ASN A CA 1
ATOM 4745 C C . ASN A 1 607 ? 25.938 -15.773 -1.119 1 86.69 607 ASN A C 1
ATOM 4747 O O . ASN A 1 607 ? 26.703 -16.453 -1.812 1 86.69 607 ASN A O 1
ATOM 4751 N N . LEU A 1 608 ? 25.156 -16.234 -0.26 1 84.56 608 LEU A N 1
ATOM 4752 C CA . LEU A 1 608 ? 25.188 -17.672 0.003 1 84.56 608 LEU A CA 1
ATOM 4753 C C . LEU A 1 608 ? 24.688 -18.453 -1.207 1 84.56 608 LEU A C 1
ATOM 4755 O O . LEU A 1 608 ? 25.297 -19.469 -1.584 1 84.56 608 LEU A O 1
ATOM 4759 N N . LYS A 1 609 ? 23.734 -17.984 -1.798 1 81.44 609 LYS A N 1
ATOM 4760 C CA . LYS A 1 609 ? 23.203 -18.656 -2.979 1 81.44 609 LYS A CA 1
ATOM 4761 C C . LYS A 1 609 ? 24.172 -18.531 -4.156 1 81.44 609 LYS A C 1
ATOM 4763 O O . LYS A 1 609 ? 24.281 -19.453 -4.965 1 81.44 609 LYS A O 1
ATOM 4768 N N . LEU A 1 610 ? 24.828 -17.438 -4.199 1 85.25 610 LEU A N 1
ATOM 4769 C CA . LEU A 1 610 ? 25.828 -17.25 -5.258 1 85.25 610 LEU A CA 1
ATOM 4770 C C . LEU A 1 610 ? 26.984 -18.219 -5.09 1 85.25 610 LEU A C 1
ATOM 4772 O O . LEU A 1 610 ? 27.5 -18.766 -6.074 1 85.25 610 LEU A O 1
ATOM 4776 N N . MET A 1 611 ? 27.391 -18.406 -3.873 1 82.5 611 MET A N 1
ATOM 4777 C CA . MET A 1 611 ? 28.547 -19.25 -3.605 1 82.5 611 MET A CA 1
ATOM 4778 C C . MET A 1 611 ? 28.219 -20.719 -3.852 1 82.5 611 MET A C 1
ATOM 4780 O O . MET A 1 611 ? 29.094 -21.5 -4.211 1 82.5 611 MET A O 1
ATOM 4784 N N . GLU A 1 612 ? 27.016 -21.047 -3.732 1 76.56 612 GLU A N 1
ATOM 4785 C CA . GLU A 1 612 ? 26.609 -22.438 -3.895 1 76.56 612 GLU A CA 1
ATOM 4786 C C . GLU A 1 612 ? 26.562 -22.828 -5.367 1 76.56 612 GLU A C 1
ATOM 4788 O O . GLU A 1 612 ? 26.953 -23.938 -5.73 1 76.56 612 GLU A O 1
ATOM 4793 N N . LYS A 1 613 ? 26.156 -21.906 -6.195 1 71.31 613 LYS A N 1
ATOM 4794 C CA . LYS A 1 613 ? 25.938 -22.297 -7.586 1 71.31 613 LYS A CA 1
ATOM 4795 C C . LYS A 1 613 ? 26.547 -21.297 -8.547 1 71.31 613 LYS A C 1
ATOM 4797 O O . LYS A 1 613 ? 26.016 -21.062 -9.641 1 71.31 613 LYS A O 1
ATOM 4802 N N . THR A 1 614 ? 27.766 -20.875 -8.312 1 74.12 614 THR A N 1
ATOM 4803 C CA . THR A 1 614 ? 28.297 -19.812 -9.156 1 74.12 614 THR A CA 1
ATOM 4804 C C . THR A 1 614 ? 28.891 -20.391 -10.438 1 74.12 614 THR A C 1
ATOM 4806 O O . THR A 1 614 ? 29.547 -21.438 -10.406 1 74.12 614 THR A O 1
ATOM 4809 N N . PRO A 1 615 ? 28.484 -19.766 -11.617 1 73.38 615 PRO A N 1
ATOM 4810 C CA . PRO A 1 615 ? 29.062 -20.203 -12.891 1 73.38 615 PRO A CA 1
ATOM 4811 C C . PRO A 1 615 ? 30.531 -19.812 -13.039 1 73.38 615 PRO A C 1
ATOM 4813 O O . PRO A 1 615 ? 31.234 -20.344 -13.898 1 73.38 615 PRO A O 1
ATOM 4816 N N . CYS A 1 616 ? 30.938 -18.906 -12.32 1 82.69 616 CYS A N 1
ATOM 4817 C CA . CYS A 1 616 ? 32.312 -18.453 -12.344 1 82.69 616 CYS A CA 1
ATOM 4818 C C . CYS A 1 616 ? 32.875 -18.266 -10.938 1 82.69 616 CYS A C 1
ATOM 4820 O O . CYS A 1 616 ? 32.25 -18.719 -9.969 1 82.69 616 CYS A O 1
ATOM 4822 N N . SER A 1 617 ? 34.125 -17.766 -10.844 1 88.06 617 SER A N 1
ATOM 4823 C CA . SER A 1 617 ? 34.719 -17.531 -9.531 1 88.06 617 SER A CA 1
ATOM 4824 C C . SER A 1 617 ? 34 -16.391 -8.812 1 88.06 617 SER A C 1
ATOM 4826 O O . SER A 1 617 ? 33.438 -15.492 -9.461 1 88.06 617 SER A O 1
ATOM 4828 N N . ILE A 1 618 ? 33.906 -16.516 -7.613 1 90.88 618 ILE A N 1
ATOM 4829 C CA . ILE A 1 618 ? 33.25 -15.492 -6.816 1 90.88 618 ILE A CA 1
ATOM 4830 C C . ILE A 1 618 ? 34.219 -14.938 -5.777 1 90.88 618 ILE A C 1
ATOM 4832 O O . ILE A 1 618 ? 35.031 -15.68 -5.227 1 90.88 618 ILE A O 1
ATOM 4836 N N . GLY A 1 619 ? 34.219 -13.633 -5.59 1 92.69 619 GLY A N 1
ATOM 4837 C CA . GLY A 1 619 ? 34.969 -12.961 -4.551 1 92.69 619 GLY A CA 1
ATOM 4838 C C . GLY A 1 619 ? 34.125 -12.117 -3.625 1 92.69 619 GLY A C 1
ATOM 4839 O O . GLY A 1 619 ? 33.344 -11.266 -4.082 1 92.69 619 GLY A O 1
ATOM 4840 N N . ILE A 1 620 ? 34.219 -12.422 -2.393 1 92.19 620 ILE A N 1
ATOM 4841 C CA . ILE A 1 620 ? 33.5 -11.617 -1.394 1 92.19 620 ILE A CA 1
ATOM 4842 C C . ILE A 1 620 ? 34.469 -10.586 -0.807 1 92.19 620 ILE A C 1
ATOM 4844 O O . ILE A 1 620 ? 35.531 -10.945 -0.264 1 92.19 620 ILE A O 1
ATOM 4848 N N . LEU A 1 621 ? 34.094 -9.375 -0.939 1 90.88 621 LEU A N 1
ATOM 4849 C CA . LEU A 1 621 ? 34.969 -8.289 -0.477 1 90.88 621 LEU A CA 1
ATOM 4850 C C . LEU A 1 621 ? 34.469 -7.754 0.868 1 90.88 621 LEU A C 1
ATOM 4852 O O . LEU A 1 621 ? 33.344 -7.281 0.985 1 90.88 621 LEU A O 1
ATOM 4856 N N . VAL A 1 622 ? 35.312 -7.902 1.81 1 88 622 VAL A N 1
ATOM 4857 C CA . VAL A 1 622 ? 35.062 -7.328 3.131 1 88 622 VAL A CA 1
ATOM 4858 C C . VAL A 1 622 ? 35.875 -6.035 3.281 1 88 622 VAL A C 1
ATOM 4860 O O . VAL A 1 622 ? 37.094 -6.062 3.426 1 88 622 VAL A O 1
ATOM 4863 N N . ASP A 1 623 ? 35.156 -4.918 3.248 1 79.31 623 ASP A N 1
ATOM 4864 C CA . ASP A 1 623 ? 35.844 -3.633 3.33 1 79.31 623 ASP A CA 1
ATOM 4865 C C . ASP A 1 623 ? 35.844 -3.092 4.758 1 79.31 623 ASP A C 1
ATOM 4867 O O . ASP A 1 623 ? 34.781 -2.988 5.379 1 79.31 623 ASP A O 1
ATOM 4871 N N . ARG A 1 624 ? 37.031 -2.883 5.277 1 74.19 624 ARG A N 1
ATOM 4872 C CA . ARG A 1 624 ? 37.125 -2.293 6.609 1 74.19 624 ARG A CA 1
ATOM 4873 C C . ARG A 1 624 ? 37.594 -0.842 6.527 1 74.19 624 ARG A C 1
ATOM 4875 O O . ARG A 1 624 ? 38.156 -0.309 7.488 1 74.19 624 ARG A O 1
ATOM 4882 N N . GLY A 1 625 ? 37.406 -0.235 5.363 1 64.69 625 GLY A N 1
ATOM 4883 C CA . GLY A 1 625 ? 37.719 1.177 5.238 1 64.69 625 GLY A CA 1
ATOM 4884 C C . GLY A 1 625 ? 39.094 1.421 4.582 1 64.69 625 GLY A C 1
ATOM 4885 O O . GLY A 1 625 ? 39.375 2.549 4.191 1 64.69 625 GLY A O 1
ATOM 4886 N N . GLN A 1 626 ? 40.031 0.427 4.473 1 59.62 626 GLN A N 1
ATOM 4887 C CA . GLN A 1 626 ? 41.375 0.628 3.916 1 59.62 626 GLN A CA 1
ATOM 4888 C C . GLN A 1 626 ? 41.312 0.795 2.4 1 59.62 626 GLN A C 1
ATOM 4890 O O . GLN A 1 626 ? 42.094 1.565 1.827 1 59.62 626 GLN A O 1
ATOM 4895 N N . ILE A 1 627 ? 40.375 0.013 1.775 1 60.59 627 ILE A N 1
ATOM 4896 C CA . ILE A 1 627 ? 40.281 0.116 0.325 1 60.59 627 ILE A CA 1
ATOM 4897 C C . ILE A 1 627 ? 39.281 1.229 -0.039 1 60.59 627 ILE A C 1
ATOM 4899 O O . ILE A 1 627 ? 39.562 2.035 -0.932 1 60.59 627 ILE A O 1
ATOM 4903 N N . GLY A 1 628 ? 38.094 1.224 0.621 1 54.66 628 GLY A N 1
ATOM 4904 C CA . GLY A 1 628 ? 37.031 2.117 0.24 1 54.66 628 GLY A CA 1
ATOM 4905 C C . GLY A 1 628 ? 37 3.41 1.034 1 54.66 628 GLY A C 1
ATOM 4906 O O . GLY A 1 628 ? 36.312 4.359 0.672 1 54.66 628 GLY A O 1
ATOM 4907 N N . GLY A 1 629 ? 37.562 3.424 2.176 1 50.16 629 GLY A N 1
ATOM 4908 C CA . GLY A 1 629 ? 37.469 4.551 3.088 1 50.16 629 GLY A CA 1
ATOM 4909 C C . GLY A 1 629 ? 38.312 5.738 2.674 1 50.16 629 GLY A C 1
ATOM 4910 O O . GLY A 1 629 ? 39.031 5.672 1.685 1 50.16 629 GLY A O 1
ATOM 4911 N N . PRO A 1 630 ? 38.031 6.848 3.262 1 43 630 PRO A N 1
ATOM 4912 C CA . PRO A 1 630 ? 38.781 8.086 2.994 1 43 630 PRO A CA 1
ATOM 4913 C C . PRO A 1 630 ? 40.281 7.883 3.029 1 43 630 PRO A C 1
ATOM 4915 O O . PRO A 1 630 ? 41.031 8.727 2.523 1 43 630 PRO A O 1
ATOM 4918 N N . LYS A 1 631 ? 40.781 6.848 3.596 1 43.56 631 LYS A N 1
ATOM 4919 C CA . LYS A 1 631 ? 42.219 6.59 3.678 1 43.56 631 LYS A CA 1
ATOM 4920 C C . LYS A 1 631 ? 42.75 5.961 2.389 1 43.56 631 LYS A C 1
ATOM 4922 O O . LYS A 1 631 ? 43.969 5.891 2.17 1 43.56 631 LYS A O 1
ATOM 4927 N N . SER A 1 632 ? 42.062 5.137 1.816 1 43.41 632 SER A N 1
ATOM 4928 C CA . SER A 1 632 ? 42.562 4.312 0.724 1 43.41 632 SER A CA 1
ATOM 4929 C C . SER A 1 632 ? 42.656 5.113 -0.571 1 43.41 632 SER A C 1
ATOM 4931 O O . SER A 1 632 ? 43.125 4.605 -1.585 1 43.41 632 SER A O 1
ATOM 4933 N N . VAL A 1 633 ? 41.5 5.703 -1.023 1 37.56 633 VAL A N 1
ATOM 4934 C CA . VAL A 1 633 ? 41.5 6 -2.451 1 37.56 633 VAL A CA 1
ATOM 4935 C C . VAL A 1 633 ? 42.906 6.449 -2.887 1 37.56 633 VAL A C 1
ATOM 4937 O O . VAL A 1 633 ? 43.75 6.738 -2.047 1 37.56 633 VAL A O 1
ATOM 4940 N N . LEU A 1 634 ? 42.719 7.578 -4.078 1 38.03 634 LEU A N 1
ATOM 4941 C CA . LEU A 1 634 ? 43.688 8.305 -4.891 1 38.03 634 LEU A CA 1
ATOM 4942 C C . LEU A 1 634 ? 44.75 8.969 -4.016 1 38.03 634 LEU A C 1
ATOM 4944 O O . LEU A 1 634 ? 45.531 9.781 -4.496 1 38.03 634 LEU A O 1
ATOM 4948 N N . THR A 1 635 ? 44.406 9.227 -2.959 1 35.34 635 THR A N 1
ATOM 4949 C CA . THR A 1 635 ? 45.25 10.188 -2.236 1 35.34 635 THR A CA 1
ATOM 4950 C C . THR A 1 635 ? 46.719 10 -2.572 1 35.34 635 THR A C 1
ATOM 4952 O O . THR A 1 635 ? 47.469 10.969 -2.709 1 35.34 635 THR A O 1
ATOM 4955 N N . ARG A 1 636 ? 47.625 9.008 -1.78 1 39.5 636 ARG A N 1
ATOM 4956 C CA . ARG A 1 636 ? 49.031 9.383 -1.743 1 39.5 636 ARG A CA 1
ATOM 4957 C C . ARG A 1 636 ? 49.719 8.977 -3.031 1 39.5 636 ARG A C 1
ATOM 4959 O O . ARG A 1 636 ? 49.875 7.789 -3.318 1 39.5 636 ARG A O 1
ATOM 4966 N N . ARG A 1 637 ? 49.5 9.648 -4.07 1 42.44 637 ARG A N 1
ATOM 4967 C CA . ARG A 1 637 ? 50.406 9.539 -5.227 1 42.44 637 ARG A CA 1
ATOM 4968 C C . ARG A 1 637 ? 51.594 8.664 -4.91 1 42.44 637 ARG A C 1
ATOM 4970 O O . ARG A 1 637 ? 52.281 8.188 -5.82 1 42.44 637 ARG A O 1
ATOM 4977 N N . THR A 1 638 ? 52.062 8.859 -3.805 1 48.47 638 THR A N 1
ATOM 4978 C CA . THR A 1 638 ? 53.438 8.367 -3.627 1 48.47 638 THR A CA 1
ATOM 4979 C C . THR A 1 638 ? 53.438 6.984 -2.975 1 48.47 638 THR A C 1
ATOM 4981 O O . THR A 1 638 ? 54.469 6.336 -2.875 1 48.47 638 THR A O 1
ATOM 4984 N N . GLU A 1 639 ? 52.25 6.469 -2.219 1 59.75 639 GLU A N 1
ATOM 4985 C CA . GLU A 1 639 ? 52.594 5.344 -1.346 1 59.75 639 GLU A CA 1
ATOM 4986 C C . GLU A 1 639 ? 52.156 4.02 -1.961 1 59.75 639 GLU A C 1
ATOM 4988 O O . GLU A 1 639 ? 51.156 3.967 -2.689 1 59.75 639 GLU A O 1
ATOM 4993 N N . VAL A 1 640 ? 52.844 3.029 -1.812 1 71.19 640 VAL A N 1
ATOM 4994 C CA . VAL A 1 640 ? 52.781 1.639 -2.252 1 71.19 640 VAL A CA 1
ATOM 4995 C C . VAL A 1 640 ? 51.656 0.917 -1.541 1 71.19 640 VAL A C 1
ATOM 4997 O O . VAL A 1 640 ? 51.438 1.099 -0.338 1 71.19 640 VAL A O 1
ATOM 5000 N N . PHE A 1 641 ? 50.625 0.351 -2.299 1 80.25 641 PHE A N 1
ATOM 5001 C CA . PHE A 1 641 ? 49.531 -0.501 -1.813 1 80.25 641 PHE A CA 1
ATOM 5002 C C . PHE A 1 641 ? 50.031 -1.904 -1.511 1 80.25 641 PHE A C 1
ATOM 5004 O O . PHE A 1 641 ? 50.531 -2.596 -2.402 1 80.25 641 PHE A O 1
ATOM 5011 N N . HIS A 1 642 ? 49.938 -2.271 -0.237 1 83.81 642 HIS A N 1
ATOM 5012 C CA . HIS A 1 642 ? 50.5 -3.555 0.182 1 83.81 642 HIS A CA 1
ATOM 5013 C C . HIS A 1 642 ? 49.438 -4.641 0.197 1 83.81 642 HIS A C 1
ATOM 5015 O O . HIS A 1 642 ? 48.438 -4.535 0.936 1 83.81 642 HIS A O 1
ATOM 5021 N N . ILE A 1 643 ? 49.594 -5.609 -0.627 1 88.81 643 ILE A N 1
ATOM 5022 C CA . ILE A 1 643 ? 48.688 -6.738 -0.71 1 88.81 643 ILE A CA 1
ATOM 5023 C C . ILE A 1 643 ? 49.375 -8.008 -0.22 1 88.81 643 ILE A C 1
ATOM 5025 O O . ILE A 1 643 ? 50.531 -8.258 -0.559 1 88.81 643 ILE A O 1
ATOM 5029 N N . THR A 1 644 ? 48.719 -8.719 0.662 1 90 644 THR A N 1
ATOM 5030 C CA . THR A 1 644 ? 49.219 -9.992 1.142 1 90 644 THR A CA 1
ATOM 5031 C C . THR A 1 644 ? 48.312 -11.141 0.723 1 90 644 THR A C 1
ATOM 5033 O O . THR A 1 644 ? 47.094 -11.062 0.917 1 90 644 THR A O 1
ATOM 5036 N N . GLN A 1 645 ? 48.812 -12.078 0.069 1 92.5 645 GLN A N 1
ATOM 5037 C CA . GLN A 1 645 ? 48.031 -13.258 -0.325 1 92.5 645 GLN A CA 1
ATOM 5038 C C . GLN A 1 645 ? 48.5 -14.484 0.456 1 92.5 645 GLN A C 1
ATOM 5040 O O . GLN A 1 645 ? 49.688 -14.781 0.529 1 92.5 645 GLN A O 1
ATOM 5045 N N . LEU A 1 646 ? 47.562 -15.125 1.08 1 90.31 646 LEU A N 1
ATOM 5046 C CA . LEU A 1 646 ? 47.812 -16.375 1.794 1 90.31 646 LEU A CA 1
ATOM 5047 C C . LEU A 1 646 ? 47.562 -17.578 0.904 1 90.31 646 LEU A C 1
ATOM 5049 O O . LEU A 1 646 ? 46.469 -17.688 0.321 1 90.31 646 LEU A O 1
ATOM 5053 N N . PHE A 1 647 ? 48.594 -18.438 0.748 1 90.75 647 PHE A N 1
ATOM 5054 C CA . PHE A 1 647 ? 48.469 -19.609 -0.103 1 90.75 647 PHE A CA 1
ATOM 5055 C C . PHE A 1 647 ? 48.625 -20.891 0.716 1 90.75 647 PHE A C 1
ATOM 5057 O O . PHE A 1 647 ? 49.719 -21.219 1.179 1 90.75 647 PHE A O 1
ATOM 5064 N N . LEU A 1 648 ? 47.5 -21.578 0.963 1 86.56 648 LEU A N 1
ATOM 5065 C CA . LEU A 1 648 ? 47.5 -22.844 1.695 1 86.56 648 LEU A CA 1
ATOM 5066 C C . LEU A 1 648 ? 47.375 -24.016 0.742 1 86.56 648 LEU A C 1
ATOM 5068 O O . LEU A 1 648 ? 47.562 -25.172 1.14 1 86.56 648 LEU A O 1
ATOM 5072 N N . GLY A 1 649 ? 47 -23.688 -0.408 1 84.44 649 GLY A N 1
ATOM 5073 C CA . GLY A 1 649 ? 46.844 -24.75 -1.392 1 84.44 649 GLY A CA 1
ATOM 5074 C C . GLY A 1 649 ? 45.375 -25.031 -1.731 1 84.44 649 GLY A C 1
ATOM 5075 O O . GLY A 1 649 ? 44.5 -24.75 -0.928 1 84.44 649 GLY A O 1
ATOM 5076 N N . GLY A 1 650 ? 45.25 -25.469 -2.936 1 86.06 650 GLY A N 1
ATOM 5077 C CA . GLY A 1 650 ? 43.906 -25.781 -3.404 1 86.06 650 GLY A CA 1
ATOM 5078 C C . GLY A 1 650 ? 43.5 -24.984 -4.625 1 86.06 650 GLY A C 1
ATOM 5079 O O . GLY A 1 650 ? 44.219 -24.078 -5.047 1 86.06 650 GLY A O 1
ATOM 5080 N N . GLU A 1 651 ? 42.344 -25.312 -5.082 1 85.75 651 GLU A N 1
ATOM 5081 C CA . GLU A 1 651 ? 41.875 -24.656 -6.297 1 85.75 651 GLU A CA 1
ATOM 5082 C C . GLU A 1 651 ? 41.531 -23.203 -6.043 1 85.75 651 GLU A C 1
ATOM 5084 O O . GLU A 1 651 ? 41.781 -22.328 -6.875 1 85.75 651 GLU A O 1
ATOM 5089 N N . ASP A 1 652 ? 40.969 -22.953 -4.945 1 90.25 652 ASP A N 1
ATOM 5090 C CA . ASP A 1 652 ? 40.594 -21.578 -4.625 1 90.25 652 ASP A CA 1
ATOM 5091 C C . ASP A 1 652 ? 41.812 -20.688 -4.441 1 90.25 652 ASP A C 1
ATOM 5093 O O . ASP A 1 652 ? 41.844 -19.547 -4.895 1 90.25 652 ASP A O 1
ATOM 5097 N N . ASP A 1 653 ? 42.75 -21.188 -3.816 1 90 653 ASP A N 1
ATOM 5098 C CA . ASP A 1 653 ? 44 -20.422 -3.607 1 90 653 ASP A CA 1
ATOM 5099 C C . ASP A 1 653 ? 44.719 -20.172 -4.93 1 90 653 ASP A C 1
ATOM 5101 O O . ASP A 1 653 ? 45.312 -19.109 -5.125 1 90 653 ASP A O 1
ATOM 5105 N N . ARG A 1 654 ? 44.688 -21.141 -5.746 1 89.69 654 ARG A N 1
ATOM 5106 C CA . ARG A 1 654 ? 45.312 -20.953 -7.051 1 89.69 654 ARG A CA 1
ATOM 5107 C C . ARG A 1 654 ? 44.625 -19.844 -7.832 1 89.69 654 ARG A C 1
ATOM 5109 O O . ARG A 1 654 ? 45.25 -19.031 -8.5 1 89.69 654 ARG A O 1
ATOM 5116 N N . GLU A 1 655 ? 43.312 -19.859 -7.73 1 89.62 655 GLU A N 1
ATOM 5117 C CA . GLU A 1 655 ? 42.531 -18.812 -8.391 1 89.62 655 GLU A CA 1
ATOM 5118 C C . GLU A 1 655 ? 42.844 -17.438 -7.789 1 89.62 655 GLU A C 1
ATOM 5120 O O . GLU A 1 655 ? 42.969 -16.453 -8.508 1 89.62 655 GLU A O 1
ATOM 5125 N N . ALA A 1 656 ? 42.938 -17.406 -6.57 1 92.12 656 ALA A N 1
ATOM 5126 C CA . ALA A 1 656 ? 43.281 -16.172 -5.891 1 92.12 656 ALA A CA 1
ATOM 5127 C C . ALA A 1 656 ? 44.688 -15.688 -6.297 1 92.12 656 ALA A C 1
ATOM 5129 O O . ALA A 1 656 ? 44.906 -14.492 -6.484 1 92.12 656 ALA A O 1
ATOM 5130 N N . LEU A 1 657 ? 45.562 -16.625 -6.406 1 90.38 657 LEU A N 1
ATOM 5131 C CA . LEU A 1 657 ? 46.906 -16.281 -6.797 1 90.38 657 LEU A CA 1
ATOM 5132 C C . LEU A 1 657 ? 46.938 -15.742 -8.227 1 90.38 657 LEU A C 1
ATOM 5134 O O . LEU A 1 657 ? 47.75 -14.852 -8.539 1 90.38 657 LEU A O 1
ATOM 5138 N N . ALA A 1 658 ? 46.094 -16.281 -9.023 1 89.06 658 ALA A N 1
ATOM 5139 C CA . ALA A 1 658 ? 46.031 -15.773 -10.391 1 89.06 658 ALA A CA 1
ATOM 5140 C C . ALA A 1 658 ? 45.594 -14.312 -10.406 1 89.06 658 ALA A C 1
ATOM 5142 O O . ALA A 1 658 ? 46.125 -13.516 -11.195 1 89.06 658 ALA A O 1
ATOM 5143 N N . LEU A 1 659 ? 44.719 -14.016 -9.586 1 90.12 659 LEU A N 1
ATOM 5144 C CA . LEU A 1 659 ? 44.25 -12.625 -9.484 1 90.12 659 LEU A CA 1
ATOM 5145 C C . LEU A 1 659 ? 45.375 -11.742 -8.922 1 90.12 659 LEU A C 1
ATOM 5147 O O . LEU A 1 659 ? 45.594 -10.633 -9.414 1 90.12 659 LEU A O 1
ATOM 5151 N N . SER A 1 660 ? 46.031 -12.195 -7.949 1 89.81 660 SER A N 1
ATOM 5152 C CA . SER A 1 660 ? 47.125 -11.438 -7.34 1 89.81 660 SER A CA 1
ATOM 5153 C C . SER A 1 660 ? 48.281 -11.242 -8.32 1 89.81 660 SER A C 1
ATOM 5155 O O . SER A 1 660 ? 48.969 -10.227 -8.266 1 89.81 660 SER A O 1
ATOM 5157 N N . CYS A 1 661 ? 48.438 -12.211 -9.109 1 86.69 661 CYS A N 1
ATOM 5158 C CA . CYS A 1 661 ? 49.5 -12.078 -10.109 1 86.69 661 CYS A CA 1
ATOM 5159 C C . CYS A 1 661 ? 49.219 -10.914 -11.047 1 86.69 661 CYS A C 1
ATOM 5161 O O . CYS A 1 661 ? 50.125 -10.188 -11.422 1 86.69 661 CYS A O 1
ATOM 5163 N N . ARG A 1 662 ? 48.031 -10.742 -11.32 1 85.88 662 ARG A N 1
ATOM 5164 C CA . ARG A 1 662 ? 47.656 -9.609 -12.164 1 85.88 662 ARG A CA 1
ATOM 5165 C C . ARG A 1 662 ? 47.844 -8.289 -11.422 1 85.88 662 ARG A C 1
ATOM 5167 O O . ARG A 1 662 ? 48.281 -7.297 -12.016 1 85.88 662 ARG A O 1
ATOM 5174 N N . MET A 1 663 ? 47.625 -8.312 -10.164 1 88.25 663 MET A N 1
ATOM 5175 C CA . MET A 1 663 ? 47.75 -7.102 -9.352 1 88.25 663 MET A CA 1
ATOM 5176 C C . MET A 1 663 ? 49.219 -6.742 -9.164 1 88.25 663 MET A C 1
ATOM 5178 O O . MET A 1 663 ? 49.562 -5.562 -9.047 1 88.25 663 MET A O 1
ATOM 5182 N N . ALA A 1 664 ? 50 -7.684 -9.133 1 85.31 664 ALA A N 1
ATOM 5183 C CA . ALA A 1 664 ? 51.406 -7.492 -8.867 1 85.31 664 ALA A CA 1
ATOM 5184 C C . ALA A 1 664 ? 52.094 -6.734 -10.016 1 85.31 664 ALA A C 1
ATOM 5186 O O . ALA A 1 664 ? 53.156 -6.148 -9.836 1 85.31 664 ALA A O 1
ATOM 5187 N N . GLN A 1 665 ? 51.438 -6.684 -11.078 1 81.88 665 GLN A N 1
ATOM 5188 C CA . GLN A 1 665 ? 52.031 -6.008 -12.227 1 81.88 665 GLN A CA 1
ATOM 5189 C C . GLN A 1 665 ? 51.812 -4.5 -12.156 1 81.88 665 GLN A C 1
ATOM 5191 O O . GLN A 1 665 ? 52.375 -3.738 -12.93 1 81.88 665 GLN A O 1
ATOM 5196 N N . HIS A 1 666 ? 51.125 -4.129 -11.219 1 81.19 666 HIS A N 1
ATOM 5197 C CA . HIS A 1 666 ? 50.875 -2.705 -11.023 1 81.19 666 HIS A CA 1
ATOM 5198 C C . HIS A 1 666 ? 52.094 -2.041 -10.336 1 81.19 666 HIS A C 1
ATOM 5200 O O . HIS A 1 666 ? 52.625 -2.574 -9.367 1 81.19 666 HIS A O 1
ATOM 5206 N N . PRO A 1 667 ? 52.5 -0.944 -10.812 1 78.19 667 PRO A N 1
ATOM 5207 C CA . PRO A 1 667 ? 53.688 -0.31 -10.289 1 78.19 667 PRO A CA 1
ATOM 5208 C C . PRO A 1 667 ? 53.562 0.152 -8.844 1 78.19 667 PRO A C 1
ATOM 5210 O O . PRO A 1 667 ? 54.531 0.21 -8.102 1 78.19 667 PRO A O 1
ATOM 5213 N N . TYR A 1 668 ? 52.406 0.411 -8.359 1 77.56 668 TYR A N 1
ATOM 5214 C CA . TYR A 1 668 ? 52.219 0.927 -7.004 1 77.56 668 TYR A CA 1
ATOM 5215 C C . TYR A 1 668 ? 51.688 -0.152 -6.074 1 77.56 668 TYR A C 1
ATOM 5217 O O . TYR A 1 668 ? 51.094 0.154 -5.027 1 77.56 668 TYR A O 1
ATOM 5225 N N . VAL A 1 669 ? 51.875 -1.385 -6.426 1 84.19 669 VAL A N 1
ATOM 5226 C CA . VAL A 1 669 ? 51.406 -2.467 -5.582 1 84.19 669 VAL A CA 1
ATOM 5227 C C . VAL A 1 669 ? 52.562 -3.383 -5.184 1 84.19 669 VAL A C 1
ATOM 5229 O O . VAL A 1 669 ? 53.375 -3.756 -6.023 1 84.19 669 VAL A O 1
ATOM 5232 N N . SER A 1 670 ? 52.656 -3.502 -3.885 1 85.44 670 SER A N 1
ATOM 5233 C CA . SER A 1 670 ? 53.594 -4.492 -3.348 1 85.44 670 SER A CA 1
ATOM 5234 C C . SER A 1 670 ? 52.844 -5.754 -2.904 1 85.44 670 SER A C 1
ATOM 5236 O O . SER A 1 670 ? 51.875 -5.676 -2.174 1 85.44 670 SER A O 1
ATOM 5238 N N . LEU A 1 671 ? 53.25 -6.852 -3.479 1 89.12 671 LEU A N 1
ATOM 5239 C CA . LEU A 1 671 ? 52.562 -8.109 -3.191 1 89.12 671 LEU A CA 1
ATOM 5240 C C . LEU A 1 671 ? 53.469 -9.031 -2.369 1 89.12 671 LEU A C 1
ATOM 5242 O O . LEU A 1 671 ? 54.625 -9.242 -2.709 1 89.12 671 LEU A O 1
ATOM 5246 N N . LEU A 1 672 ? 52.938 -9.438 -1.24 1 88.62 672 LEU A N 1
ATOM 5247 C CA . LEU A 1 672 ? 53.562 -10.461 -0.41 1 88.62 672 LEU A CA 1
ATOM 5248 C C . LEU A 1 672 ? 52.781 -11.766 -0.461 1 88.62 672 LEU A C 1
ATOM 5250 O O . LEU A 1 672 ? 51.594 -11.789 -0.112 1 88.62 672 LEU A O 1
ATOM 5254 N N . VAL A 1 673 ? 53.375 -12.828 -1.021 1 91 673 VAL A N 1
ATOM 5255 C CA . VAL A 1 673 ? 52.75 -14.133 -1.055 1 91 673 VAL A CA 1
ATOM 5256 C C . VAL A 1 673 ? 53.312 -15.016 0.056 1 91 673 VAL A C 1
ATOM 5258 O O . VAL A 1 673 ? 54.5 -15.273 0.102 1 91 673 VAL A O 1
ATOM 5261 N N . VAL A 1 674 ? 52.438 -15.438 0.966 1 89.88 674 VAL A N 1
ATOM 5262 C CA . VAL A 1 674 ? 52.844 -16.297 2.078 1 89.88 674 VAL A CA 1
ATOM 5263 C C . VAL A 1 674 ? 52.375 -17.719 1.829 1 89.88 674 VAL A C 1
ATOM 5265 O O . VAL A 1 674 ? 51.156 -17.984 1.823 1 89.88 674 VAL A O 1
ATOM 5268 N N . VAL A 1 675 ? 53.281 -18.594 1.552 1 88.69 675 VAL A N 1
ATOM 5269 C CA . VAL A 1 675 ? 52.969 -20 1.336 1 88.69 675 VAL A CA 1
ATOM 5270 C C . VAL A 1 675 ? 53.125 -20.781 2.646 1 88.69 675 VAL A C 1
ATOM 5272 O O . VAL A 1 675 ? 54.219 -20.812 3.23 1 88.69 675 VAL A O 1
ATOM 5275 N N . LEU A 1 676 ? 52.062 -21.297 3.09 1 86.5 676 LEU A N 1
ATOM 5276 C CA . LEU A 1 676 ? 52.062 -22.078 4.32 1 86.5 676 LEU A CA 1
ATOM 5277 C C . LEU A 1 676 ? 52.156 -23.562 4.02 1 86.5 676 LEU A C 1
ATOM 5279 O O . LEU A 1 676 ? 51.344 -24.094 3.244 1 86.5 676 LEU A O 1
ATOM 5283 N N . ARG A 1 677 ? 53.125 -24.266 4.598 1 81.31 677 ARG A N 1
ATOM 5284 C CA . ARG A 1 677 ? 53.312 -25.703 4.445 1 81.31 677 ARG A CA 1
ATOM 5285 C C . ARG A 1 677 ? 53.281 -26.406 5.797 1 81.31 677 ARG A C 1
ATOM 5287 O O . ARG A 1 677 ? 53.781 -25.891 6.789 1 81.31 677 ARG A O 1
ATOM 5294 N N . PRO A 1 678 ? 52.625 -27.516 5.781 1 79.19 678 PRO A N 1
ATOM 5295 C CA . PRO A 1 678 ? 52.625 -28.266 7.035 1 79.19 678 PRO A CA 1
ATOM 5296 C C . PRO A 1 678 ? 54 -28.875 7.355 1 79.19 678 PRO A C 1
ATOM 5298 O O . PRO A 1 678 ? 54.719 -29.25 6.441 1 79.19 678 PRO A O 1
ATOM 5301 N N . ALA A 1 679 ? 54.438 -28.938 8.555 1 72.19 679 ALA A N 1
ATOM 5302 C CA . ALA A 1 679 ? 55.719 -29.5 8.992 1 72.19 679 ALA A CA 1
ATOM 5303 C C . ALA A 1 679 ? 55.812 -30.984 8.703 1 72.19 679 ALA A C 1
ATOM 5305 O O . ALA A 1 679 ? 56.844 -31.484 8.281 1 72.19 679 ALA A O 1
ATOM 5306 N N . ASN A 1 680 ? 54.75 -31.891 9.102 1 62.88 680 ASN A N 1
ATOM 5307 C CA . ASN A 1 680 ? 54.812 -33.344 8.938 1 62.88 680 ASN A CA 1
ATOM 5308 C C . ASN A 1 680 ? 54.125 -33.781 7.656 1 62.88 680 ASN A C 1
ATOM 5310 O O . ASN A 1 680 ? 53.031 -34.344 7.703 1 62.88 680 ASN A O 1
ATOM 5314 N N . ALA A 1 681 ? 54.344 -33.375 6.555 1 58.28 681 ALA A N 1
ATOM 5315 C CA . ALA A 1 681 ? 53.688 -33.562 5.273 1 58.28 681 ALA A CA 1
ATOM 5316 C C . ALA A 1 681 ? 53.906 -34.969 4.727 1 58.28 681 ALA A C 1
ATOM 5318 O O . ALA A 1 681 ? 53.25 -35.375 3.766 1 58.28 681 ALA A O 1
ATOM 5319 N N . ASP A 1 682 ? 54.906 -35.688 4.957 1 53.5 682 ASP A N 1
ATOM 5320 C CA . ASP A 1 682 ? 55.344 -36.906 4.258 1 53.5 682 ASP A CA 1
ATOM 5321 C C . ASP A 1 682 ? 54.375 -38.062 4.492 1 53.5 682 ASP A C 1
ATOM 5323 O O . ASP A 1 682 ? 54.438 -39.062 3.789 1 53.5 682 ASP A O 1
ATOM 5327 N N . VAL A 1 683 ? 53.719 -38.156 5.559 1 52.59 683 VAL A N 1
ATOM 5328 C CA . VAL A 1 683 ? 53.25 -39.5 5.801 1 52.59 683 VAL A CA 1
ATOM 5329 C C . VAL A 1 683 ? 52.219 -39.906 4.754 1 52.59 683 VAL A C 1
ATOM 5331 O O . VAL A 1 683 ? 52.312 -40.969 4.129 1 52.59 683 VAL A O 1
ATOM 5334 N N . ASP A 1 684 ? 50.75 -39.625 4.945 1 51.75 684 ASP A N 1
ATOM 5335 C CA . ASP A 1 684 ? 49.625 -40.312 4.316 1 51.75 684 ASP A CA 1
ATOM 5336 C C . ASP A 1 684 ? 49.156 -39.531 3.084 1 51.75 684 ASP A C 1
ATOM 5338 O O . ASP A 1 684 ? 48.156 -38.812 3.141 1 51.75 684 ASP A O 1
ATOM 5342 N N . GLN A 1 685 ? 50 -39.344 2.113 1 61.31 685 GLN A N 1
ATOM 5343 C CA . GLN A 1 685 ? 49.625 -38.469 1.01 1 61.31 685 GLN A CA 1
ATOM 5344 C C . GLN A 1 685 ? 48.875 -39.219 -0.08 1 61.31 685 GLN A C 1
ATOM 5346 O O . GLN A 1 685 ? 49.406 -40.219 -0.609 1 61.31 685 GLN A O 1
ATOM 5351 N N . THR A 1 686 ? 47.688 -39.25 -0.192 1 68.25 686 THR A N 1
ATOM 5352 C CA . THR A 1 686 ? 46.844 -39.844 -1.255 1 68.25 686 THR A CA 1
ATOM 5353 C C . THR A 1 686 ? 47.25 -39.281 -2.613 1 68.25 686 THR A C 1
ATOM 5355 O O . THR A 1 686 ? 47.844 -38.188 -2.695 1 68.25 686 THR A O 1
ATOM 5358 N N . PRO A 1 687 ? 47.312 -40.062 -3.561 1 70.5 687 PRO A N 1
ATOM 5359 C CA . PRO A 1 687 ? 47.656 -39.625 -4.914 1 70.5 687 PRO A CA 1
ATOM 5360 C C . PRO A 1 687 ? 46.969 -38.344 -5.309 1 70.5 687 PRO A C 1
ATOM 5362 O O . PRO A 1 687 ? 47.562 -37.5 -6.004 1 70.5 687 PRO A O 1
ATOM 5365 N N . GLU A 1 688 ? 45.844 -38.156 -4.848 1 74.5 688 GLU A N 1
ATOM 5366 C CA . GLU A 1 688 ? 45.156 -36.906 -5.164 1 74.5 688 GLU A CA 1
ATOM 5367 C C . GLU A 1 688 ? 45.844 -35.719 -4.512 1 74.5 688 GLU A C 1
ATOM 5369 O O . GLU A 1 688 ? 45.938 -34.656 -5.121 1 74.5 688 GLU A O 1
ATOM 5374 N N . MET A 1 689 ? 46.344 -35.969 -3.484 1 75.75 689 MET A N 1
ATOM 5375 C CA . MET A 1 689 ? 47.031 -34.906 -2.762 1 75.75 689 MET A CA 1
ATOM 5376 C C . MET A 1 689 ? 48.344 -34.562 -3.428 1 75.75 689 MET A C 1
ATOM 5378 O O . MET A 1 689 ? 48.75 -33.375 -3.475 1 75.75 689 MET A O 1
ATOM 5382 N N . LEU A 1 690 ? 48.906 -35.625 -3.889 1 76.31 690 LEU A N 1
ATOM 5383 C CA . LEU A 1 690 ? 50.188 -35.406 -4.559 1 76.31 690 LEU A CA 1
ATOM 5384 C C . LEU A 1 690 ? 49.969 -34.625 -5.867 1 76.31 690 LEU A C 1
ATOM 5386 O O . LEU A 1 690 ? 50.781 -33.781 -6.219 1 76.31 690 LEU A O 1
ATOM 5390 N N . HIS A 1 691 ? 48.906 -34.969 -6.52 1 81.19 691 HIS A N 1
ATOM 5391 C CA . HIS A 1 691 ? 48.594 -34.25 -7.746 1 81.19 691 HIS A CA 1
ATOM 5392 C C . HIS A 1 691 ? 48.281 -32.781 -7.461 1 81.19 691 HIS A C 1
ATOM 5394 O O . HIS A 1 691 ? 48.75 -31.891 -8.18 1 81.19 691 HIS A O 1
ATOM 5400 N N . GLU A 1 692 ? 47.594 -32.562 -6.492 1 80.5 692 GLU A N 1
ATOM 5401 C CA . GLU A 1 692 ? 47.25 -31.188 -6.117 1 80.5 692 GLU A CA 1
ATOM 5402 C C . GLU A 1 692 ? 48.5 -30.422 -5.688 1 80.5 692 GLU A C 1
ATOM 5404 O O . GLU A 1 692 ? 48.625 -29.234 -5.992 1 80.5 692 GLU A O 1
ATOM 5409 N N . LYS A 1 693 ? 49.312 -31.062 -5.02 1 81.25 693 LYS A N 1
ATOM 5410 C CA . LYS A 1 693 ? 50.562 -30.422 -4.59 1 81.25 693 LYS A CA 1
ATOM 5411 C C . LYS A 1 693 ? 51.438 -30.078 -5.785 1 81.25 693 LYS A C 1
ATOM 5413 O O . LYS A 1 693 ? 52.094 -29.031 -5.793 1 81.25 693 LYS A O 1
ATOM 5418 N N . LYS A 1 694 ? 51.375 -30.906 -6.676 1 84.62 694 LYS A N 1
ATOM 5419 C CA . LYS A 1 694 ? 52.156 -30.641 -7.883 1 84.62 694 LYS A CA 1
ATOM 5420 C C . LYS A 1 694 ? 51.594 -29.406 -8.609 1 84.62 694 LYS A C 1
ATOM 5422 O O . LYS A 1 694 ? 52.375 -28.547 -9.062 1 84.62 694 LYS A O 1
ATOM 5427 N N . LEU A 1 695 ? 50.312 -29.359 -8.703 1 85.5 695 LEU A N 1
ATOM 5428 C CA . LEU A 1 695 ? 49.688 -28.219 -9.359 1 85.5 695 LEU A CA 1
ATOM 5429 C C . LEU A 1 695 ? 50 -26.922 -8.594 1 85.5 695 LEU A C 1
ATOM 5431 O O . LEU A 1 695 ? 50.219 -25.875 -9.195 1 85.5 695 LEU A O 1
ATOM 5435 N N . ASP A 1 696 ? 50 -27.016 -7.355 1 87 696 ASP A N 1
ATOM 5436 C CA . ASP A 1 696 ? 50.312 -25.859 -6.52 1 87 696 ASP A CA 1
ATOM 5437 C C . ASP A 1 696 ? 51.75 -25.391 -6.73 1 87 696 ASP A C 1
ATOM 5439 O O . ASP A 1 696 ? 51.969 -24.188 -6.871 1 87 696 ASP A O 1
ATOM 5443 N N . ASN A 1 697 ? 52.625 -26.312 -6.746 1 85.56 697 ASN A N 1
ATOM 5444 C CA . ASN A 1 697 ? 54.031 -25.938 -6.941 1 85.56 697 ASN A CA 1
ATOM 5445 C C . ASN A 1 697 ? 54.281 -25.391 -8.344 1 85.56 697 ASN A C 1
ATOM 5447 O O . ASN A 1 697 ? 55.062 -24.453 -8.516 1 85.56 697 ASN A O 1
ATOM 5451 N N . GLU A 1 698 ? 53.562 -25.922 -9.195 1 87.44 698 GLU A N 1
ATOM 5452 C CA . GLU A 1 698 ? 53.688 -25.406 -10.555 1 87.44 698 GLU A CA 1
ATOM 5453 C C . GLU A 1 698 ? 53.188 -23.969 -10.648 1 87.44 698 GLU A C 1
ATOM 5455 O O . GLU A 1 698 ? 53.781 -23.141 -11.344 1 87.44 698 GLU A O 1
ATOM 5460 N N . MET A 1 699 ? 52.156 -23.75 -9.953 1 87.38 699 MET A N 1
ATOM 5461 C CA . MET A 1 699 ? 51.594 -22.406 -9.984 1 87.38 699 MET A CA 1
ATOM 5462 C C . MET A 1 699 ? 52.531 -21.422 -9.297 1 87.38 699 MET A C 1
ATOM 5464 O O . MET A 1 699 ? 52.719 -20.297 -9.781 1 87.38 699 MET A O 1
ATOM 5468 N N . ILE A 1 700 ? 53.094 -21.797 -8.234 1 86 700 ILE A N 1
ATOM 5469 C CA . ILE A 1 700 ? 54 -20.906 -7.5 1 86 700 ILE A CA 1
ATOM 5470 C C . ILE A 1 700 ? 55.25 -20.656 -8.344 1 86 700 ILE A C 1
ATOM 5472 O O . ILE A 1 700 ? 55.75 -19.531 -8.383 1 86 700 ILE A O 1
ATOM 5476 N N . ASP A 1 701 ? 55.625 -21.672 -9.016 1 85.06 701 ASP A N 1
ATOM 5477 C CA . ASP A 1 701 ? 56.812 -21.516 -9.867 1 85.06 701 ASP A CA 1
ATOM 5478 C C . ASP A 1 701 ? 56.5 -20.609 -11.055 1 85.06 701 ASP A C 1
ATOM 5480 O O . ASP A 1 701 ? 57.312 -19.766 -11.422 1 85.06 701 ASP A O 1
ATOM 5484 N N . ARG A 1 702 ? 55.312 -20.797 -11.547 1 82.69 702 ARG A N 1
ATOM 5485 C CA . ARG A 1 702 ? 54.906 -19.922 -12.641 1 82.69 702 ARG A CA 1
ATOM 5486 C C . ARG A 1 702 ? 54.812 -18.469 -12.18 1 82.69 702 ARG A C 1
ATOM 5488 O O . ARG A 1 702 ? 55.219 -17.562 -12.914 1 82.69 702 ARG A O 1
ATOM 5495 N N . PHE A 1 703 ? 54.375 -18.375 -11.078 1 84.94 703 PHE A N 1
ATOM 5496 C CA . PHE A 1 703 ? 54.281 -17.047 -10.508 1 84.94 703 PHE A CA 1
ATOM 5497 C C . PHE A 1 703 ? 55.656 -16.438 -10.281 1 84.94 703 PHE A C 1
ATOM 5499 O O . PHE A 1 703 ? 55.875 -15.258 -10.57 1 84.94 703 PHE A O 1
ATOM 5506 N N . ARG A 1 704 ? 56.562 -17.234 -9.844 1 81 704 ARG A N 1
ATOM 5507 C CA . ARG A 1 704 ? 57.938 -16.766 -9.594 1 81 704 ARG A CA 1
ATOM 5508 C C . ARG A 1 704 ? 58.594 -16.328 -10.891 1 81 704 ARG A C 1
ATOM 5510 O O . ARG A 1 704 ? 59.312 -15.336 -10.914 1 81 704 ARG A O 1
ATOM 5517 N N . MET A 1 705 ? 58.188 -17.031 -11.883 1 79.06 705 MET A N 1
ATOM 5518 C CA . MET A 1 705 ? 58.812 -16.734 -13.172 1 79.06 705 MET A CA 1
ATOM 5519 C C . MET A 1 705 ? 58.188 -15.477 -13.797 1 79.06 705 MET A C 1
ATOM 5521 O O . MET A 1 705 ? 58.938 -14.641 -14.336 1 79.06 705 MET A O 1
ATOM 5525 N N . GLU A 1 706 ? 56.906 -15.375 -13.711 1 76.06 706 GLU A N 1
ATOM 5526 C CA . GLU A 1 706 ? 56.219 -14.266 -14.359 1 76.06 706 GLU A CA 1
ATOM 5527 C C . GLU A 1 706 ? 56.438 -12.953 -13.609 1 76.06 706 GLU A C 1
ATOM 5529 O O . GLU A 1 706 ? 56.406 -11.875 -14.211 1 76.06 706 GLU A O 1
ATOM 5534 N N . CYS A 1 707 ? 56.656 -13.094 -12.391 1 71.88 707 CYS A N 1
ATOM 5535 C CA . CYS A 1 707 ? 56.781 -11.875 -11.602 1 71.88 707 CYS A CA 1
ATOM 5536 C C . CYS A 1 707 ? 58.25 -11.617 -11.219 1 71.88 707 CYS A C 1
ATOM 5538 O O . CYS A 1 707 ? 58.531 -10.914 -10.25 1 71.88 707 CYS A O 1
ATOM 5540 N N . LYS A 1 708 ? 59.219 -12.078 -11.961 1 68.12 708 LYS A N 1
ATOM 5541 C CA . LYS A 1 708 ? 60.625 -11.859 -11.672 1 68.12 708 LYS A CA 1
ATOM 5542 C C . LYS A 1 708 ? 61 -10.391 -11.844 1 68.12 708 LYS A C 1
ATOM 5544 O O . LYS A 1 708 ? 60.688 -9.781 -12.867 1 68.12 708 LYS A O 1
ATOM 5549 N N . GLY A 1 709 ? 61.562 -9.672 -10.758 1 64.19 709 GLY A N 1
ATOM 5550 C CA . GLY A 1 709 ? 62.062 -8.312 -10.797 1 64.19 709 GLY A CA 1
ATOM 5551 C C . GLY A 1 709 ? 61.094 -7.297 -10.203 1 64.19 709 GLY A C 1
ATOM 5552 O O . GLY A 1 709 ? 61.438 -6.121 -10.062 1 64.19 709 GLY A O 1
ATOM 5553 N N . ARG A 1 710 ? 59.875 -7.668 -9.891 1 71.06 710 ARG A N 1
ATOM 5554 C CA . ARG A 1 710 ? 58.906 -6.715 -9.359 1 71.06 710 ARG A CA 1
ATOM 5555 C C . ARG A 1 710 ? 58.844 -6.781 -7.832 1 71.06 710 ARG A C 1
ATOM 5557 O O . ARG A 1 710 ? 59.562 -7.57 -7.215 1 71.06 710 ARG A O 1
ATOM 5564 N N . ASP A 1 711 ? 58.312 -5.82 -7.145 1 73.94 711 ASP A N 1
ATOM 5565 C CA . ASP A 1 711 ? 58.188 -5.77 -5.691 1 73.94 711 ASP A CA 1
ATOM 5566 C C . ASP A 1 711 ? 57.281 -6.898 -5.176 1 73.94 711 ASP A C 1
ATOM 5568 O O . ASP A 1 711 ? 56.219 -6.648 -4.664 1 73.94 711 ASP A O 1
ATOM 5572 N N . ILE A 1 712 ? 57.719 -8.141 -5.547 1 81.75 712 ILE A N 1
ATOM 5573 C CA . ILE A 1 712 ? 57 -9.336 -5.133 1 81.75 712 ILE A CA 1
ATOM 5574 C C . ILE A 1 712 ? 57.875 -10.172 -4.195 1 81.75 712 ILE A C 1
ATOM 5576 O O . ILE A 1 712 ? 59.031 -10.461 -4.512 1 81.75 712 ILE A O 1
ATOM 5580 N N . PHE A 1 713 ? 57.312 -10.453 -3.039 1 84.31 713 PHE A N 1
ATOM 5581 C CA . PHE A 1 713 ? 58.031 -11.242 -2.037 1 84.31 713 PHE A CA 1
ATOM 5582 C C . PHE A 1 713 ? 57.281 -12.555 -1.768 1 84.31 713 PHE A C 1
ATOM 5584 O O . PHE A 1 713 ? 56.062 -12.562 -1.656 1 84.31 713 PHE A O 1
ATOM 5591 N N . ILE A 1 714 ? 57.938 -13.656 -1.936 1 86.31 714 ILE A N 1
ATOM 5592 C CA . ILE A 1 714 ? 57.375 -14.953 -1.588 1 86.31 714 ILE A CA 1
ATOM 5593 C C . ILE A 1 714 ? 58 -15.469 -0.294 1 86.31 714 ILE A C 1
ATOM 5595 O O . ILE A 1 714 ? 59.219 -15.594 -0.2 1 86.31 714 ILE A O 1
ATOM 5599 N N . GLN A 1 715 ? 57.25 -15.594 0.694 1 86.56 715 GLN A N 1
ATOM 5600 C CA . GLN A 1 715 ? 57.719 -16.109 1.981 1 86.56 715 GLN A CA 1
ATOM 5601 C C . GLN A 1 715 ? 57.125 -17.5 2.258 1 86.56 715 GLN A C 1
ATOM 5603 O O . GLN A 1 715 ? 55.906 -17.688 2.152 1 86.56 715 GLN A O 1
ATOM 5608 N N . GLN A 1 716 ? 57.938 -18.453 2.418 1 86.31 716 GLN A N 1
ATOM 5609 C CA . GLN A 1 716 ? 57.469 -19.797 2.783 1 86.31 716 GLN A CA 1
ATOM 5610 C C . GLN A 1 716 ? 57.594 -20.016 4.289 1 86.31 716 GLN A C 1
ATOM 5612 O O . GLN A 1 716 ? 58.625 -19.766 4.887 1 86.31 716 GLN A O 1
ATOM 5617 N N . GLU A 1 717 ? 56.531 -20.266 4.867 1 86.31 717 GLU A N 1
ATOM 5618 C CA . GLU A 1 717 ? 56.5 -20.516 6.309 1 86.31 717 GLU A CA 1
ATOM 5619 C C . GLU A 1 717 ? 55.938 -21.906 6.621 1 86.31 717 GLU A C 1
ATOM 5621 O O . GLU A 1 717 ? 55.031 -22.375 5.957 1 86.31 717 GLU A O 1
ATOM 5626 N N . VAL A 1 718 ? 56.625 -22.609 7.512 1 82.06 718 VAL A N 1
ATOM 5627 C CA . VAL A 1 718 ? 56.188 -23.922 7.945 1 82.06 718 VAL A CA 1
ATOM 5628 C C . VAL A 1 718 ? 55.438 -23.812 9.273 1 82.06 718 VAL A C 1
ATOM 5630 O O . VAL A 1 718 ? 55.938 -23.188 10.219 1 82.06 718 VAL A O 1
ATOM 5633 N N . VAL A 1 719 ? 54.219 -24.141 9.266 1 80.5 719 VAL A N 1
ATOM 5634 C CA . VAL A 1 719 ? 53.406 -24.062 10.477 1 80.5 719 VAL A CA 1
ATOM 5635 C C . VAL A 1 719 ? 52.906 -25.453 10.852 1 80.5 719 VAL A C 1
ATOM 5637 O O . VAL A 1 719 ? 52.625 -26.266 9.977 1 80.5 719 VAL A O 1
ATOM 5640 N N . ASP A 1 720 ? 52.812 -25.781 12.188 1 72.81 720 ASP A N 1
ATOM 5641 C CA . ASP A 1 720 ? 52.406 -27.094 12.664 1 72.81 720 ASP A CA 1
ATOM 5642 C C . ASP A 1 720 ? 50.906 -27.141 12.945 1 72.81 720 ASP A C 1
ATOM 5644 O O . ASP A 1 720 ? 50.281 -28.172 12.727 1 72.81 720 ASP A O 1
ATOM 5648 N N . ASP A 1 721 ? 50.344 -26 13.555 1 74.31 721 ASP A N 1
ATOM 5649 C CA . ASP A 1 721 ? 48.969 -26.031 13.984 1 74.31 721 ASP A CA 1
ATOM 5650 C C . ASP A 1 721 ? 48.25 -24.719 13.656 1 74.31 721 ASP A C 1
ATOM 5652 O O . ASP A 1 721 ? 48.844 -23.797 13.109 1 74.31 721 ASP A O 1
ATOM 5656 N N . GLY A 1 722 ? 46.875 -24.703 13.828 1 78.25 722 GLY A N 1
ATOM 5657 C CA . GLY A 1 722 ? 46.031 -23.547 13.602 1 78.25 722 GLY A CA 1
ATOM 5658 C C . GLY A 1 722 ? 46.406 -22.344 14.453 1 78.25 722 GLY A C 1
ATOM 5659 O O . GLY A 1 722 ? 46.281 -21.203 14.008 1 78.25 722 GLY A O 1
ATOM 5660 N N . VAL A 1 723 ? 46.969 -22.562 15.625 1 77.94 723 VAL A N 1
ATOM 5661 C CA . VAL A 1 723 ? 47.312 -21.484 16.531 1 77.94 723 VAL A CA 1
ATOM 5662 C C . VAL A 1 723 ? 48.531 -20.719 15.969 1 77.94 723 VAL A C 1
ATOM 5664 O O . VAL A 1 723 ? 48.562 -19.484 16.031 1 77.94 723 VAL A O 1
ATOM 5667 N N . GLN A 1 724 ? 49.406 -21.469 15.375 1 80.75 724 GLN A N 1
ATOM 5668 C CA . GLN A 1 724 ? 50.594 -20.812 14.789 1 80.75 724 GLN A CA 1
ATOM 5669 C C . GLN A 1 724 ? 50.188 -19.984 13.562 1 80.75 724 GLN A C 1
ATOM 5671 O O . GLN A 1 724 ? 50.812 -18.953 13.289 1 80.75 724 GLN A O 1
ATOM 5676 N N . THR A 1 725 ? 49.219 -20.5 12.891 1 83 725 THR A N 1
ATOM 5677 C CA . THR A 1 725 ? 48.75 -19.75 11.734 1 83 725 THR A CA 1
ATOM 5678 C C . THR A 1 725 ? 48.156 -18.406 12.172 1 83 725 THR A C 1
ATOM 5680 O O . THR A 1 725 ? 48.406 -17.391 11.523 1 83 725 THR A O 1
ATOM 5683 N N . VAL A 1 726 ? 47.438 -18.422 13.242 1 83.44 726 VAL A N 1
ATOM 5684 C CA . VAL A 1 726 ? 46.844 -17.188 13.734 1 83.44 726 VAL A CA 1
ATOM 5685 C C . VAL A 1 726 ? 47.906 -16.219 14.18 1 83.44 726 VAL A C 1
ATOM 5687 O O . VAL A 1 726 ? 47.812 -15.008 13.953 1 83.44 726 VAL A O 1
ATOM 5690 N N . HIS A 1 727 ? 48.938 -16.766 14.797 1 82 727 HIS A N 1
ATOM 5691 C CA . HIS A 1 727 ? 50.062 -15.906 15.234 1 82 727 HIS A CA 1
ATOM 5692 C C . HIS A 1 727 ? 50.75 -15.273 14.047 1 82 727 HIS A C 1
ATOM 5694 O O . HIS A 1 727 ? 51.156 -14.102 14.094 1 82 727 HIS A O 1
ATOM 5700 N N . LEU A 1 728 ? 50.844 -16 13.023 1 83.38 728 LEU A N 1
ATOM 5701 C CA . LEU A 1 728 ? 51.469 -15.484 11.82 1 83.38 728 LEU A CA 1
ATOM 5702 C C . LEU A 1 728 ? 50.625 -14.383 11.188 1 83.38 728 LEU A C 1
ATOM 5704 O O . LEU A 1 728 ? 51.156 -13.367 10.727 1 83.38 728 LEU A O 1
ATOM 5708 N N . LEU A 1 729 ? 49.406 -14.586 11.188 1 85 729 LEU A N 1
ATOM 5709 C CA . LEU A 1 729 ? 48.5 -13.609 10.594 1 85 729 LEU A CA 1
ATOM 5710 C C . LEU A 1 729 ? 48.5 -12.32 11.398 1 85 729 LEU A C 1
ATOM 5712 O O . LEU A 1 729 ? 48.406 -11.227 10.836 1 85 729 LEU A O 1
ATOM 5716 N N . ARG A 1 730 ? 48.562 -12.43 12.648 1 82.94 730 ARG A N 1
ATOM 5717 C CA . ARG A 1 730 ? 48.594 -11.25 13.508 1 82.94 730 ARG A CA 1
ATOM 5718 C C . ARG A 1 730 ? 49.875 -10.461 13.297 1 82.94 730 ARG A C 1
ATOM 5720 O O . ARG A 1 730 ? 49.875 -9.234 13.367 1 82.94 730 ARG A O 1
ATOM 5727 N N . ALA A 1 731 ? 50.875 -11.219 13.008 1 80.19 731 ALA A N 1
ATOM 5728 C CA . ALA A 1 731 ? 52.188 -10.57 12.781 1 80.19 731 ALA A CA 1
ATOM 5729 C C . ALA A 1 731 ? 52.188 -9.797 11.469 1 80.19 731 ALA A C 1
ATOM 5731 O O . ALA A 1 731 ? 52.906 -8.82 11.312 1 80.19 731 ALA A O 1
ATOM 5732 N N . MET A 1 732 ? 51.344 -10.203 10.617 1 78.94 732 MET A N 1
ATOM 5733 C CA . MET A 1 732 ? 51.312 -9.57 9.297 1 78.94 732 MET A CA 1
ATOM 5734 C C . MET A 1 732 ? 50.312 -8.391 9.297 1 78.94 732 MET A C 1
ATOM 5736 O O . MET A 1 732 ? 50.188 -7.691 8.289 1 78.94 732 MET A O 1
ATOM 5740 N N . GLU A 1 733 ? 49.719 -8.188 10.305 1 76.38 733 GLU A N 1
ATOM 5741 C CA . GLU A 1 733 ? 48.688 -7.148 10.383 1 76.38 733 GLU A CA 1
ATOM 5742 C C . GLU A 1 733 ? 49.281 -5.77 10.117 1 76.38 733 GLU A C 1
ATOM 5744 O O . GLU A 1 733 ? 48.656 -4.938 9.445 1 76.38 733 GLU A O 1
ATOM 5749 N N . GLU A 1 734 ? 50.531 -5.707 10.594 1 73.69 734 GLU A N 1
ATOM 5750 C CA . GLU A 1 734 ? 51.156 -4.387 10.445 1 73.69 734 GLU A CA 1
ATOM 5751 C C . GLU A 1 734 ? 51.625 -4.156 9.008 1 73.69 734 GLU A C 1
ATOM 5753 O O . GLU A 1 734 ? 52.312 -4.992 8.438 1 73.69 734 GLU A O 1
ATOM 5758 N N . GLY A 1 735 ? 51 -3.361 8.094 1 72.44 735 GLY A N 1
ATOM 5759 C CA . GLY A 1 735 ? 51.438 -2.953 6.777 1 72.44 735 GLY A CA 1
ATOM 5760 C C . GLY A 1 735 ? 50.594 -3.504 5.652 1 72.44 735 GLY A C 1
ATOM 5761 O O . GLY A 1 735 ? 50.969 -3.4 4.48 1 72.44 735 GLY A O 1
ATOM 5762 N N . CYS A 1 736 ? 49.562 -4.293 5.965 1 81.88 736 CYS A N 1
ATOM 5763 C CA . CYS A 1 736 ? 48.75 -4.867 4.898 1 81.88 736 CYS A CA 1
ATOM 5764 C C . CYS A 1 736 ? 47.438 -4.078 4.723 1 81.88 736 CYS A C 1
ATOM 5766 O O . CYS A 1 736 ? 46.781 -3.732 5.703 1 81.88 736 CYS A O 1
ATOM 5768 N N . ASP A 1 737 ? 47.281 -3.779 3.549 1 82.12 737 ASP A N 1
ATOM 5769 C CA . ASP A 1 737 ? 46.031 -3.072 3.242 1 82.12 737 ASP A CA 1
ATOM 5770 C C . ASP A 1 737 ? 44.938 -4.043 2.807 1 82.12 737 ASP A C 1
ATOM 5772 O O . ASP A 1 737 ? 43.781 -3.904 3.211 1 82.12 737 ASP A O 1
ATOM 5776 N N . LEU A 1 738 ? 45.344 -4.988 2 1 88.38 738 LEU A N 1
ATOM 5777 C CA . LEU A 1 738 ? 44.375 -5.961 1.489 1 88.38 738 LEU A CA 1
ATOM 5778 C C . LEU A 1 738 ? 44.906 -7.383 1.647 1 88.38 738 LEU A C 1
ATOM 5780 O O . LEU A 1 738 ? 46.062 -7.66 1.309 1 88.38 738 LEU A O 1
ATOM 5784 N N . PHE A 1 739 ? 44.062 -8.211 2.223 1 90.25 739 PHE A N 1
ATOM 5785 C CA . PHE A 1 739 ? 44.406 -9.625 2.4 1 90.25 739 PHE A CA 1
ATOM 5786 C C . PHE A 1 739 ? 43.562 -10.492 1.486 1 90.25 739 PHE A C 1
ATOM 5788 O O . PHE A 1 739 ? 42.312 -10.383 1.483 1 90.25 739 PHE A O 1
ATOM 5795 N N . ILE A 1 740 ? 44.125 -11.242 0.633 1 92.94 740 ILE A N 1
ATOM 5796 C CA . ILE A 1 740 ? 43.406 -12.109 -0.297 1 92.94 740 ILE A CA 1
ATOM 5797 C C . ILE A 1 740 ? 43.625 -13.57 0.11 1 92.94 740 ILE A C 1
ATOM 5799 O O . ILE A 1 740 ? 44.719 -14.008 0.365 1 92.94 740 ILE A O 1
ATOM 5803 N N . VAL A 1 741 ? 42.531 -14.32 0.235 1 91.25 741 VAL A N 1
ATOM 5804 C CA . VAL A 1 741 ? 42.594 -15.719 0.646 1 91.25 741 VAL A CA 1
ATOM 5805 C C . VAL A 1 741 ? 41.562 -16.531 -0.113 1 91.25 741 VAL A C 1
ATOM 5807 O O . VAL A 1 741 ? 40.5 -16.016 -0.502 1 91.25 741 VAL A O 1
ATOM 5810 N N . GLY A 1 742 ? 41.906 -17.766 -0.415 1 90.12 742 GLY A N 1
ATOM 5811 C CA . GLY A 1 742 ? 40.906 -18.703 -0.935 1 90.12 742 GLY A CA 1
ATOM 5812 C C . GLY A 1 742 ? 39.969 -19.234 0.132 1 90.12 742 GLY A C 1
ATOM 5813 O O . GLY A 1 742 ? 40.375 -19.344 1.301 1 90.12 742 GLY A O 1
ATOM 5814 N N . ARG A 1 743 ? 38.781 -19.578 -0.235 1 88 743 ARG A N 1
ATOM 5815 C CA . ARG A 1 743 ? 37.781 -20.047 0.709 1 88 743 ARG A CA 1
ATOM 5816 C C . ARG A 1 743 ? 38.094 -21.469 1.192 1 88 743 ARG A C 1
ATOM 5818 O O . ARG A 1 743 ? 38.156 -21.719 2.398 1 88 743 ARG A O 1
ATOM 5825 N N . ALA A 1 744 ? 38.125 -22.406 0.201 1 78.56 744 ALA A N 1
ATOM 5826 C CA . ALA A 1 744 ? 38.406 -23.797 0.548 1 78.56 744 ALA A CA 1
ATOM 5827 C C . ALA A 1 744 ? 39.875 -24.156 0.279 1 78.56 744 ALA A C 1
ATOM 5829 O O . ALA A 1 744 ? 40.469 -23.641 -0.671 1 78.56 744 ALA A O 1
ATOM 5830 N N . HIS A 1 745 ? 40.469 -24.969 1.25 1 70.25 745 HIS A N 1
ATOM 5831 C CA . HIS A 1 745 ? 41.875 -25.297 1.128 1 70.25 745 HIS A CA 1
ATOM 5832 C C . HIS A 1 745 ? 42.094 -26.797 0.946 1 70.25 745 HIS A C 1
ATOM 5834 O O . HIS A 1 745 ? 41.156 -27.578 1.167 1 70.25 745 HIS A O 1
ATOM 5840 N N . SER A 1 746 ? 43.156 -27.109 0.355 1 66.81 746 SER A N 1
ATOM 5841 C CA . SER A 1 746 ? 43.5 -28.516 0.144 1 66.81 746 SER A CA 1
ATOM 5842 C C . SER A 1 746 ? 43.531 -29.281 1.459 1 66.81 746 SER A C 1
ATOM 5844 O O . SER A 1 746 ? 43.5 -28.688 2.537 1 66.81 746 SER A O 1
ATOM 5846 N N . LEU A 1 747 ? 43.281 -30.625 1.35 1 57.81 747 LEU A N 1
ATOM 5847 C CA . LEU A 1 747 ? 43.312 -31.5 2.516 1 57.81 747 LEU A CA 1
ATOM 5848 C C . LEU A 1 747 ? 44.5 -31.219 3.398 1 57.81 747 LEU A C 1
ATOM 5850 O O . LEU A 1 747 ? 44.406 -31.25 4.629 1 57.81 747 LEU A O 1
ATOM 5854 N N . SER A 1 748 ? 45.656 -30.953 2.801 1 56.09 748 SER A N 1
ATOM 5855 C CA . SER A 1 748 ? 46.875 -30.656 3.566 1 56.09 748 SER A CA 1
ATOM 5856 C C . SER A 1 748 ? 46.781 -29.297 4.25 1 56.09 748 SER A C 1
ATOM 5858 O O . SER A 1 748 ? 47.281 -29.125 5.355 1 56.09 748 SER A O 1
ATOM 5860 N N . GLY A 1 749 ? 46.094 -28.406 3.654 1 60.69 749 GLY A N 1
ATOM 5861 C CA . GLY A 1 749 ? 45.938 -27.078 4.215 1 60.69 749 GLY A CA 1
ATOM 5862 C C . GLY A 1 749 ? 44.875 -27.031 5.316 1 60.69 749 GLY A C 1
ATOM 5863 O O . GLY A 1 749 ? 44.938 -26.141 6.18 1 60.69 749 GLY A O 1
ATOM 5864 N N . SER A 1 750 ? 44 -27.938 5.227 1 63.59 750 SER A N 1
ATOM 5865 C CA . SER A 1 750 ? 42.938 -27.984 6.219 1 63.59 750 SER A CA 1
ATOM 5866 C C . SER A 1 750 ? 43.469 -28.344 7.598 1 63.59 750 SER A C 1
ATOM 5868 O O . SER A 1 750 ? 42.875 -28 8.617 1 63.59 750 SER A O 1
ATOM 5870 N N . LYS A 1 751 ? 44.656 -29.078 7.602 1 65.94 751 LYS A N 1
ATOM 5871 C CA . LYS A 1 751 ? 45.25 -29.406 8.883 1 65.94 751 LYS A CA 1
ATOM 5872 C C . LYS A 1 751 ? 45.781 -28.156 9.578 1 65.94 751 LYS A C 1
ATOM 5874 O O . LYS A 1 751 ? 45.875 -28.125 10.812 1 65.94 751 LYS A O 1
ATOM 5879 N N . LEU A 1 752 ? 46.062 -27.203 8.703 1 69.62 752 LEU A N 1
ATOM 5880 C CA . LEU A 1 752 ? 46.625 -25.969 9.258 1 69.62 752 LEU A CA 1
ATOM 5881 C C . LEU A 1 752 ? 45.531 -25.094 9.836 1 69.62 752 LEU A C 1
ATOM 5883 O O . LEU A 1 752 ? 45.812 -24.125 10.555 1 69.62 752 LEU A O 1
ATOM 5887 N N . THR A 1 753 ? 44.312 -25.469 9.477 1 70.88 753 THR A N 1
ATOM 5888 C CA . THR A 1 753 ? 43.188 -24.672 9.969 1 70.88 753 THR A CA 1
ATOM 5889 C C . THR A 1 753 ? 42.438 -25.422 11.078 1 70.88 753 THR A C 1
ATOM 5891 O O . THR A 1 753 ? 41.438 -24.953 11.594 1 70.88 753 THR A O 1
ATOM 5894 N N . HIS A 1 754 ? 43.031 -26.578 11.414 1 62.91 754 HIS A N 1
ATOM 5895 C CA . HIS A 1 754 ? 42.406 -27.359 12.477 1 62.91 754 HIS A CA 1
ATOM 5896 C C . HIS A 1 754 ? 42.562 -26.672 13.828 1 62.91 754 HIS A C 1
ATOM 5898 O O . HIS A 1 754 ? 43.625 -26.172 14.164 1 62.91 754 HIS A O 1
ATOM 5904 N N . GLY A 1 755 ? 41.406 -26.375 14.602 1 59.72 755 GLY A N 1
ATOM 5905 C CA . GLY A 1 755 ? 41.406 -25.719 15.898 1 59.72 755 GLY A CA 1
ATOM 5906 C C . GLY A 1 755 ? 40.906 -24.297 15.852 1 59.72 755 GLY A C 1
ATOM 5907 O O . GLY A 1 755 ? 40.719 -23.656 16.891 1 59.72 755 GLY A O 1
ATOM 5908 N N . LEU A 1 756 ? 41.094 -23.828 14.633 1 61.81 756 LEU A N 1
ATOM 5909 C CA . LEU A 1 756 ? 40.562 -22.469 14.617 1 61.81 756 LEU A CA 1
ATOM 5910 C C . LEU A 1 756 ? 39.094 -22.453 15.094 1 61.81 756 LEU A C 1
ATOM 5912 O O . LEU A 1 756 ? 38.469 -23.5 15.211 1 61.81 756 LEU A O 1
ATOM 5916 N N . SER A 1 757 ? 38.094 -21.438 14.914 1 55.84 757 SER A N 1
ATOM 5917 C CA . SER A 1 757 ? 36.812 -21.156 15.555 1 55.84 757 SER A CA 1
ATOM 5918 C C . SER A 1 757 ? 35.812 -22.281 15.32 1 55.84 757 SER A C 1
ATOM 5920 O O . SER A 1 757 ? 35.594 -22.703 14.18 1 55.84 757 SER A O 1
ATOM 5922 N N . GLU A 1 758 ? 35.625 -23.25 16.172 1 55.81 758 GLU A N 1
ATOM 5923 C CA . GLU A 1 758 ? 34.594 -24.281 16.172 1 55.81 758 GLU A CA 1
ATOM 5924 C C . GLU A 1 758 ? 33.25 -23.719 15.695 1 55.81 758 GLU A C 1
ATOM 5926 O O . GLU A 1 758 ? 32.438 -24.438 15.109 1 55.81 758 GLU A O 1
ATOM 5931 N N . LYS A 1 759 ? 32.906 -22.484 16.078 1 58.78 759 LYS A N 1
ATOM 5932 C CA . LYS A 1 759 ? 31.609 -21.938 15.711 1 58.78 759 LYS A CA 1
ATOM 5933 C C . LYS A 1 759 ? 31.766 -20.734 14.773 1 58.78 759 LYS A C 1
ATOM 5935 O O . LYS A 1 759 ? 31.828 -19.594 15.227 1 58.78 759 LYS A O 1
ATOM 5940 N N . PRO A 1 760 ? 31.953 -20.984 13.383 1 66.88 760 PRO A N 1
ATOM 5941 C CA . PRO A 1 760 ? 32.094 -19.859 12.461 1 66.88 760 PRO A CA 1
ATOM 5942 C C . PRO A 1 760 ? 30.875 -18.953 12.422 1 66.88 760 PRO A C 1
ATOM 5944 O O . PRO A 1 760 ? 29.75 -19.438 12.547 1 66.88 760 PRO A O 1
ATOM 5947 N N . GLN A 1 761 ? 31.031 -17.672 12.523 1 74.19 761 GLN A N 1
ATOM 5948 C CA . GLN A 1 761 ? 29.938 -16.719 12.438 1 74.19 761 GLN A CA 1
ATOM 5949 C C . GLN A 1 761 ? 29.422 -16.594 11.008 1 74.19 761 GLN A C 1
ATOM 5951 O O . GLN A 1 761 ? 28.219 -16.5 10.781 1 74.19 761 GLN A O 1
ATOM 5956 N N . CYS A 1 762 ? 30.453 -16.688 10.102 1 80.5 762 CYS A N 1
ATOM 5957 C CA . CYS A 1 762 ? 30.125 -16.609 8.688 1 80.5 762 CYS A CA 1
ATOM 5958 C C . CYS A 1 762 ? 30.781 -17.719 7.898 1 80.5 762 CYS A C 1
ATOM 5960 O O . CYS A 1 762 ? 31.844 -17.516 7.305 1 80.5 762 CYS A O 1
ATOM 5962 N N . PRO A 1 763 ? 30.25 -18.766 7.867 1 77.62 763 PRO A N 1
ATOM 5963 C CA . PRO A 1 763 ? 30.844 -19.906 7.164 1 77.62 763 PRO A CA 1
ATOM 5964 C C . PRO A 1 763 ? 30.969 -19.672 5.66 1 77.62 763 PRO A C 1
ATOM 5966 O O . PRO A 1 763 ? 31.75 -20.344 4.992 1 77.62 763 PRO A O 1
ATOM 5969 N N . GLU A 1 764 ? 30.312 -18.719 5.215 1 81.56 764 GLU A N 1
ATOM 5970 C CA . GLU A 1 764 ? 30.391 -18.422 3.787 1 81.56 764 GLU A CA 1
ATOM 5971 C C . GLU A 1 764 ? 31.781 -17.938 3.4 1 81.56 764 GLU A C 1
ATOM 5973 O O . GLU A 1 764 ? 32.188 -18.031 2.236 1 81.56 764 GLU A O 1
ATOM 5978 N N . LEU A 1 765 ? 32.531 -17.516 4.293 1 86.62 765 LEU A N 1
ATOM 5979 C CA . LEU A 1 765 ? 33.875 -16.969 4 1 86.62 765 LEU A CA 1
ATOM 5980 C C . LEU A 1 765 ? 34.938 -18.031 4.199 1 86.62 765 LEU A C 1
ATOM 5982 O O . LEU A 1 765 ? 36.125 -17.781 3.893 1 86.62 765 LEU A O 1
ATOM 5986 N N . GLY A 1 766 ? 34.656 -19.203 4.66 1 82.69 766 GLY A N 1
ATOM 5987 C CA . GLY A 1 766 ? 35.656 -20.203 4.965 1 82.69 766 GLY A CA 1
ATOM 5988 C C . GLY A 1 766 ? 36.281 -20.031 6.344 1 82.69 766 GLY A C 1
ATOM 5989 O O . GLY A 1 766 ? 36 -19.062 7.039 1 82.69 766 GLY A O 1
ATOM 5990 N N . ARG A 1 767 ? 37.156 -20.859 6.68 1 80.44 767 ARG A N 1
ATOM 5991 C CA . ARG A 1 767 ? 37.719 -20.844 8.023 1 80.44 767 ARG A CA 1
ATOM 5992 C C . ARG A 1 767 ? 38.656 -19.672 8.203 1 80.44 767 ARG A C 1
ATOM 5994 O O . ARG A 1 767 ? 38.562 -18.938 9.188 1 80.44 767 ARG A O 1
ATOM 6001 N N . ILE A 1 768 ? 39.5 -19.5 7.254 1 84.25 768 ILE A N 1
ATOM 6002 C CA . ILE A 1 768 ? 40.438 -18.391 7.371 1 84.25 768 ILE A CA 1
ATOM 6003 C C . ILE A 1 768 ? 39.719 -17.062 7.086 1 84.25 768 ILE A C 1
ATOM 6005 O O . ILE A 1 768 ? 39.969 -16.062 7.758 1 84.25 768 ILE A O 1
ATOM 6009 N N . GLY A 1 769 ? 38.906 -17.109 6.082 1 86.12 769 GLY A N 1
ATOM 6010 C CA . GLY A 1 769 ? 38.156 -15.906 5.754 1 86.12 769 GLY A CA 1
ATOM 6011 C C . GLY A 1 769 ? 37.312 -15.398 6.898 1 86.12 769 GLY A C 1
ATOM 6012 O O . GLY A 1 769 ? 37.188 -14.195 7.113 1 86.12 769 GLY A O 1
ATOM 6013 N N . ASP A 1 770 ? 36.719 -16.266 7.602 1 84.75 770 ASP A N 1
ATOM 6014 C CA . ASP A 1 770 ? 35.875 -15.898 8.742 1 84.75 770 ASP A CA 1
ATOM 6015 C C . ASP A 1 770 ? 36.719 -15.25 9.844 1 84.75 770 ASP A C 1
ATOM 6017 O O . ASP A 1 770 ? 36.281 -14.273 10.469 1 84.75 770 ASP A O 1
ATOM 6021 N N . LEU A 1 771 ? 37.875 -15.805 10.047 1 82.62 771 LEU A N 1
ATOM 6022 C CA . LEU A 1 771 ? 38.781 -15.25 11.055 1 82.62 771 LEU A CA 1
ATOM 6023 C C . LEU A 1 771 ? 39.219 -13.836 10.672 1 82.62 771 LEU A C 1
ATOM 6025 O O . LEU A 1 771 ? 39.219 -12.938 11.516 1 82.62 771 LEU A O 1
ATOM 6029 N N . LEU A 1 772 ? 39.469 -13.719 9.422 1 84.94 772 LEU A N 1
ATOM 6030 C CA . LEU A 1 772 ? 40 -12.43 8.961 1 84.94 772 LEU A CA 1
ATOM 6031 C C . LEU A 1 772 ? 38.875 -11.383 8.961 1 84.94 772 LEU A C 1
ATOM 6033 O O . LEU A 1 772 ? 39.156 -10.18 9.039 1 84.94 772 LEU A O 1
ATOM 6037 N N . ALA A 1 773 ? 37.719 -11.82 8.75 1 82.06 773 ALA A N 1
ATOM 6038 C CA . ALA A 1 773 ? 36.594 -10.898 8.711 1 82.06 773 ALA A CA 1
ATOM 6039 C C . ALA A 1 773 ? 36.125 -10.531 10.125 1 82.06 773 ALA A C 1
ATOM 6041 O O . ALA A 1 773 ? 35.281 -9.656 10.297 1 82.06 773 ALA A O 1
ATOM 6042 N N . SER A 1 774 ? 36.656 -11.086 11.117 1 77.69 774 SER A N 1
ATOM 6043 C CA . SER A 1 774 ? 36.281 -10.781 12.5 1 77.69 774 SER A CA 1
ATOM 6044 C C . SER A 1 774 ? 36.812 -9.414 12.914 1 77.69 774 SER A C 1
ATOM 6046 O O . SER A 1 774 ? 37.594 -8.789 12.195 1 77.69 774 SER A O 1
ATOM 6048 N N . SER A 1 775 ? 36.375 -8.859 14.008 1 75.56 775 SER A N 1
ATOM 6049 C CA . SER A 1 775 ? 36.688 -7.508 14.477 1 75.56 775 SER A CA 1
ATOM 6050 C C . SER A 1 775 ? 38.156 -7.387 14.898 1 75.56 775 SER A C 1
ATOM 6052 O O . SER A 1 775 ? 38.656 -6.281 15.086 1 75.56 775 SER A O 1
ATOM 6054 N N . GLU A 1 776 ? 38.906 -8.453 14.828 1 73.19 776 GLU A N 1
ATOM 6055 C CA . GLU A 1 776 ? 40.281 -8.43 15.328 1 73.19 776 GLU A CA 1
ATOM 6056 C C . GLU A 1 776 ? 41.219 -7.836 14.297 1 73.19 776 GLU A C 1
ATOM 6058 O O . GLU A 1 776 ? 42.312 -7.355 14.656 1 73.19 776 GLU A O 1
ATOM 6063 N N . PHE A 1 777 ? 40.906 -7.922 13.125 1 78.81 777 PHE A N 1
ATOM 6064 C CA . PHE A 1 777 ? 41.781 -7.441 12.07 1 78.81 777 PHE A CA 1
ATOM 6065 C C . PHE A 1 777 ? 41.219 -6.188 11.414 1 78.81 777 PHE A C 1
ATOM 6067 O O . PHE A 1 777 ? 40 -6.016 11.336 1 78.81 777 PHE A O 1
ATOM 6074 N N . GLN A 1 778 ? 42.125 -5.32 11 1 74.75 778 GLN A N 1
ATOM 6075 C CA . GLN A 1 778 ? 41.688 -4.031 10.484 1 74.75 778 GLN A CA 1
ATOM 6076 C C . GLN A 1 778 ? 41.875 -3.941 8.977 1 74.75 778 GLN A C 1
ATOM 6078 O O . GLN A 1 778 ? 41.406 -2.996 8.336 1 74.75 778 GLN A O 1
ATOM 6083 N N . PHE A 1 779 ? 42.531 -4.879 8.375 1 80.81 779 PHE A N 1
ATOM 6084 C CA . PHE A 1 779 ? 42.75 -4.789 6.938 1 80.81 779 PHE A CA 1
ATOM 6085 C C . PHE A 1 779 ? 41.531 -5.309 6.188 1 80.81 779 PHE A C 1
ATOM 6087 O O . PHE A 1 779 ? 40.688 -5.996 6.77 1 80.81 779 PHE A O 1
ATOM 6094 N N . SER A 1 780 ? 41.375 -4.906 4.957 1 86.31 780 SER A N 1
ATOM 6095 C CA . SER A 1 780 ? 40.281 -5.422 4.105 1 86.31 780 SER A CA 1
ATOM 6096 C C . SER A 1 780 ? 40.625 -6.82 3.592 1 86.31 780 SER A C 1
ATOM 6098 O O . SER A 1 780 ? 41.781 -7.191 3.492 1 86.31 780 SER A O 1
ATOM 6100 N N . VAL A 1 781 ? 39.594 -7.617 3.361 1 89.94 781 VAL A N 1
ATOM 6101 C CA . VAL A 1 781 ? 39.812 -9.016 2.996 1 89.94 781 VAL A CA 1
ATOM 6102 C C . VAL A 1 781 ? 39 -9.344 1.739 1 89.94 781 VAL A C 1
ATOM 6104 O O . VAL A 1 781 ? 37.875 -8.906 1.586 1 89.94 781 VAL A O 1
ATOM 6107 N N . LEU A 1 782 ? 39.625 -9.984 0.843 1 92.44 782 LEU A N 1
ATOM 6108 C CA . LEU A 1 782 ? 38.938 -10.547 -0.323 1 92.44 782 LEU A CA 1
ATOM 6109 C C . LEU A 1 782 ? 39 -12.07 -0.294 1 92.44 782 LEU A C 1
ATOM 6111 O O . LEU A 1 782 ? 40.094 -12.656 -0.313 1 92.44 782 LEU A O 1
ATOM 6115 N N . VAL A 1 783 ? 37.906 -12.703 -0.186 1 93 783 VAL A N 1
ATOM 6116 C CA . VAL A 1 783 ? 37.812 -14.156 -0.192 1 93 783 VAL A CA 1
ATOM 6117 C C . VAL A 1 783 ? 37.375 -14.641 -1.571 1 93 783 VAL A C 1
ATOM 6119 O O . VAL A 1 783 ? 36.344 -14.242 -2.07 1 93 783 VAL A O 1
ATOM 6122 N N . VAL A 1 784 ? 38.188 -15.523 -2.15 1 92.56 784 VAL A N 1
ATOM 6123 C CA . VAL A 1 784 ? 37.906 -15.969 -3.516 1 92.56 784 VAL A CA 1
ATOM 6124 C C . VAL A 1 784 ? 37.531 -17.438 -3.516 1 92.56 784 VAL A C 1
ATOM 6126 O O . VAL A 1 784 ? 38.156 -18.25 -2.818 1 92.56 784 VAL A O 1
ATOM 6129 N N . GLN A 1 785 ? 36.5 -17.75 -4.23 1 90 785 GLN A N 1
ATOM 6130 C CA . GLN A 1 785 ? 36.062 -19.141 -4.441 1 90 785 GLN A CA 1
ATOM 6131 C C . GLN A 1 785 ? 35.938 -19.453 -5.93 1 90 785 GLN A C 1
ATOM 6133 O O . GLN A 1 785 ? 35.438 -18.625 -6.699 1 90 785 GLN A O 1
ATOM 6138 N N . THR A 1 786 ? 36.469 -20.562 -6.238 1 84.69 786 THR A N 1
ATOM 6139 C CA . THR A 1 786 ? 36.344 -21.016 -7.621 1 84.69 786 THR A CA 1
ATOM 6140 C C . THR A 1 786 ? 35.031 -21.719 -7.844 1 84.69 786 THR A C 1
ATOM 6142 O O . THR A 1 786 ? 34.281 -21.984 -6.887 1 84.69 786 THR A O 1
ATOM 6145 N N . GLN A 1 787 ? 34.625 -21.906 -9.062 1 76.62 787 GLN A N 1
ATOM 6146 C CA . GLN A 1 787 ? 33.375 -22.594 -9.422 1 76.62 787 GLN A CA 1
ATOM 6147 C C . GLN A 1 787 ? 33.344 -24 -8.812 1 76.62 787 GLN A C 1
ATOM 6149 O O . GLN A 1 787 ? 34.312 -24.766 -8.914 1 76.62 787 GLN A O 1
ATOM 6154 N N . PRO A 1 788 ? 32.312 -24.281 -7.91 1 64.38 788 PRO A N 1
ATOM 6155 C CA . PRO A 1 788 ? 32.25 -25.625 -7.328 1 64.38 788 PRO A CA 1
ATOM 6156 C C . PRO A 1 788 ? 32.062 -26.703 -8.383 1 64.38 788 PRO A C 1
ATOM 6158 O O . PRO A 1 788 ? 31.219 -26.562 -9.281 1 64.38 788 PRO A O 1
ATOM 6161 N N . LEU A 1 789 ? 33 -27.406 -8.82 1 49.28 789 LEU A N 1
ATOM 6162 C CA . LEU A 1 789 ? 32.906 -28.5 -9.781 1 49.28 789 LEU A CA 1
ATOM 6163 C C . LEU A 1 789 ? 32.125 -29.672 -9.203 1 49.28 789 LEU A C 1
ATOM 6165 O O . LEU A 1 789 ? 32.438 -30.172 -8.133 1 49.28 789 LEU A O 1
ATOM 6169 N N . GLU A 1 790 ? 30.828 -29.734 -9.188 1 45.34 790 GLU A N 1
ATOM 6170 C CA . GLU A 1 790 ? 30.328 -31.078 -8.953 1 45.34 790 GLU A CA 1
ATOM 6171 C C . GLU A 1 790 ? 31.016 -32.094 -9.859 1 45.34 790 GLU A C 1
ATOM 6173 O O . GLU A 1 790 ? 31.078 -31.891 -11.078 1 45.34 790 GLU A O 1
ATOM 6178 N N . ARG A 1 791 ? 31.906 -33 -9.383 1 36.72 791 ARG A N 1
ATOM 6179 C CA . ARG A 1 791 ? 32.406 -34.188 -10.062 1 36.72 791 ARG A CA 1
ATOM 6180 C C . ARG A 1 791 ? 31.25 -34.969 -10.703 1 36.72 791 ARG A C 1
ATOM 6182 O O . ARG A 1 791 ? 30.469 -35.594 -10.008 1 36.72 791 ARG A O 1
ATOM 6189 N N . ILE A 1 792 ? 30.562 -34.438 -11.664 1 31.27 792 ILE A N 1
ATOM 6190 C CA . ILE A 1 792 ? 29.984 -35.5 -12.445 1 31.27 792 ILE A CA 1
ATOM 6191 C C . ILE A 1 792 ? 31.078 -36.469 -12.883 1 31.27 792 ILE A C 1
ATOM 6193 O O . ILE A 1 792 ? 32.031 -36.094 -13.555 1 31.27 792 ILE A O 1
ATOM 6197 N N . ASP A 1 793 ? 31.281 -37.5 -12.258 1 27.73 793 ASP A N 1
ATOM 6198 C CA . ASP A 1 793 ? 31.953 -38.688 -12.812 1 27.73 793 ASP A CA 1
ATOM 6199 C C . ASP A 1 793 ? 31.469 -38.969 -14.234 1 27.73 793 ASP A C 1
ATOM 6201 O O . ASP A 1 793 ? 30.406 -39.594 -14.414 1 27.73 793 ASP A O 1
ATOM 6205 N N . TYR A 1 794 ? 31.453 -38.062 -15.156 1 26.09 794 TYR A N 1
ATOM 6206 C CA . TYR A 1 794 ? 31.406 -38.625 -16.5 1 26.09 794 TYR A CA 1
ATOM 6207 C C . TYR A 1 794 ? 32.562 -39.594 -16.703 1 26.09 794 TYR A C 1
ATOM 6209 O O . TYR A 1 794 ? 33.719 -39.25 -16.438 1 26.09 794 TYR A O 1
ATOM 6217 N N . ASP A 1 795 ? 32.344 -40.875 -16.672 1 25.06 795 ASP A N 1
ATOM 6218 C CA . ASP A 1 795 ? 32.969 -41.812 -17.625 1 25.06 795 ASP A CA 1
ATOM 6219 C C . ASP A 1 795 ? 32.875 -41.312 -19.047 1 25.06 795 ASP A C 1
ATOM 6221 O O . ASP A 1 795 ? 31.828 -41.406 -19.688 1 25.06 795 ASP A O 1
ATOM 6225 N N . CYS A 1 796 ? 33.25 -40.125 -19.391 1 23.83 796 CYS A N 1
ATOM 6226 C CA . CYS A 1 796 ? 33.625 -39.875 -20.781 1 23.83 796 CYS A CA 1
ATOM 6227 C C . CYS A 1 796 ? 34.469 -41 -21.328 1 23.83 796 CYS A C 1
ATOM 6229 O O . CYS A 1 796 ? 35.594 -41.25 -20.828 1 23.83 796 CYS A O 1
ATOM 6231 N N . GLU A 1 797 ? 33.906 -42.031 -22.016 1 24.48 797 GLU A N 1
ATOM 6232 C CA . GLU A 1 797 ? 34.375 -42.562 -23.297 1 24.48 797 GLU A CA 1
ATOM 6233 C C . GLU A 1 797 ? 34.812 -41.438 -24.219 1 24.48 797 GLU A C 1
ATOM 6235 O O . GLU A 1 797 ? 34.281 -40.312 -24.156 1 24.48 797 GLU A O 1
ATOM 6240 N N . GLN A 1 798 ? 36.062 -41.438 -24.953 1 24.12 798 GLN A N 1
ATOM 6241 C CA . GLN A 1 798 ? 36.906 -40.781 -25.938 1 24.12 798 GLN A CA 1
ATOM 6242 C C . GLN A 1 798 ? 36.062 -40.219 -27.094 1 24.12 798 GLN A C 1
ATOM 6244 O O . GLN A 1 798 ? 35.531 -40.969 -27.922 1 24.12 798 GLN A O 1
ATOM 6249 N N . ILE A 1 799 ? 35.031 -39.469 -27.094 1 22.7 799 ILE A N 1
ATOM 6250 C CA . ILE A 1 799 ? 34.781 -39 -28.438 1 22.7 799 ILE A CA 1
ATOM 6251 C C . ILE A 1 799 ? 35.938 -38.125 -28.906 1 22.7 799 ILE A C 1
ATOM 6253 O O . ILE A 1 799 ? 36.156 -37.031 -28.359 1 22.7 799 ILE A O 1
ATOM 6257 N N . VAL A 1 800 ? 37.094 -38.812 -29.422 1 20.7 800 VAL A N 1
ATOM 6258 C CA . VAL A 1 800 ? 38.219 -38.438 -30.281 1 20.7 800 VAL A CA 1
ATOM 6259 C C . VAL A 1 800 ? 37.688 -37.656 -31.484 1 20.7 800 VAL A C 1
ATOM 6261 O O . VAL A 1 800 ? 36.875 -38.156 -32.25 1 20.7 800 VAL A O 1
ATOM 6264 N N . PHE A 1 801 ? 37.469 -36.406 -31.391 1 20 801 PHE A N 1
ATOM 6265 C CA . PHE A 1 801 ? 37.5 -35.75 -32.688 1 20 801 PHE A CA 1
ATOM 6266 C C . PHE A 1 801 ? 38.781 -36.125 -33.438 1 20 801 PHE A C 1
ATOM 6268 O O . PHE A 1 801 ? 39.875 -36 -32.875 1 20 801 PHE A O 1
ATOM 6275 N N . GLY A 1 802 ? 38.781 -37.219 -34.219 1 18.47 802 GLY A N 1
ATOM 6276 C CA . GLY A 1 802 ? 39.75 -37.406 -35.25 1 18.47 802 GLY A CA 1
ATOM 6277 C C . GLY A 1 802 ? 40.156 -36.156 -36 1 18.47 802 GLY A C 1
ATOM 6278 O O . GLY A 1 802 ? 39.375 -35.188 -36 1 18.47 802 GLY A O 1
ATOM 6279 N N . LYS A 1 803 ? 41.344 -36.219 -36.625 1 19.47 803 LYS A N 1
ATOM 6280 C CA . LYS A 1 803 ? 41.75 -35.406 -37.75 1 19.47 803 LYS A CA 1
ATOM 6281 C C . LYS A 1 803 ? 40.75 -35.469 -38.875 1 19.47 803 LYS A C 1
ATOM 6283 O O . LYS A 1 803 ? 40.281 -36.562 -39.219 1 19.47 803 LYS A O 1
ATOM 6288 N N . MET B 1 1 ? -42.469 -10.953 -22.625 1 21.25 1 MET B N 1
ATOM 6289 C CA . MET B 1 1 ? -41.656 -9.844 -22.141 1 21.25 1 MET B CA 1
ATOM 6290 C C . MET B 1 1 ? -41.594 -9.828 -20.625 1 21.25 1 MET B C 1
ATOM 6292 O O . MET B 1 1 ? -42.219 -8.977 -19.984 1 21.25 1 MET B O 1
ATOM 6296 N N . SER B 1 2 ? -41.625 -10.852 -19.969 1 23.83 2 SER B N 1
ATOM 6297 C CA . SER B 1 2 ? -42.062 -11.172 -18.609 1 23.83 2 SER B CA 1
ATOM 6298 C C . SER B 1 2 ? -41.25 -10.453 -17.562 1 23.83 2 SER B C 1
ATOM 6300 O O . SER B 1 2 ? -40.094 -10.117 -17.797 1 23.83 2 SER B O 1
ATOM 6302 N N . ARG B 1 3 ? -42.031 -9.969 -16.516 1 28.41 3 ARG B N 1
ATOM 6303 C CA . ARG B 1 3 ? -41.969 -9.07 -15.367 1 28.41 3 ARG B CA 1
ATOM 6304 C C . ARG B 1 3 ? -40.812 -9.406 -14.453 1 28.41 3 ARG B C 1
ATOM 6306 O O . ARG B 1 3 ? -40.375 -10.555 -14.391 1 28.41 3 ARG B O 1
ATOM 6313 N N . LEU B 1 4 ? -40.062 -8.438 -14.203 1 32.53 4 LEU B N 1
ATOM 6314 C CA . LEU B 1 4 ? -39.031 -8.211 -13.219 1 32.53 4 LEU B CA 1
ATOM 6315 C C . LEU B 1 4 ? -39.344 -8.883 -11.898 1 32.53 4 LEU B C 1
ATOM 6317 O O . LEU B 1 4 ? -40.531 -8.914 -11.484 1 32.53 4 LEU B O 1
ATOM 6321 N N . PRO B 1 5 ? -38.625 -9.867 -11.477 1 34.25 5 PRO B N 1
ATOM 6322 C CA . PRO B 1 5 ? -38.906 -10.578 -10.227 1 34.25 5 PRO B CA 1
ATOM 6323 C C . PRO B 1 5 ? -39.406 -9.656 -9.117 1 34.25 5 PRO B C 1
ATOM 6325 O O . PRO B 1 5 ? -38.875 -8.555 -8.938 1 34.25 5 PRO B O 1
ATOM 6328 N N . ALA B 1 6 ? -40.719 -9.68 -8.906 1 33.53 6 ALA B N 1
ATOM 6329 C CA . ALA B 1 6 ? -41.469 -8.945 -7.887 1 33.53 6 ALA B CA 1
ATOM 6330 C C . ALA B 1 6 ? -40.812 -9.109 -6.512 1 33.53 6 ALA B C 1
ATOM 6332 O O . ALA B 1 6 ? -40.5 -10.234 -6.102 1 33.53 6 ALA B O 1
ATOM 6333 N N . ILE B 1 7 ? -39.875 -8.258 -6.148 1 38.03 7 ILE B N 1
ATOM 6334 C CA . ILE B 1 7 ? -39.562 -7.992 -4.754 1 38.03 7 ILE B CA 1
ATOM 6335 C C . ILE B 1 7 ? -40.812 -8.141 -3.896 1 38.03 7 ILE B C 1
ATOM 6337 O O . ILE B 1 7 ? -41.781 -7.402 -4.078 1 38.03 7 ILE B O 1
ATOM 6341 N N . VAL B 1 8 ? -41.25 -9.383 -3.73 1 37.06 8 VAL B N 1
ATOM 6342 C CA . VAL B 1 8 ? -42.469 -9.484 -2.906 1 37.06 8 VAL B CA 1
ATOM 6343 C C . VAL B 1 8 ? -42.125 -9.055 -1.477 1 37.06 8 VAL B C 1
ATOM 6345 O O . VAL B 1 8 ? -41.156 -9.523 -0.881 1 37.06 8 VAL B O 1
ATOM 6348 N N . SER B 1 9 ? -42.469 -7.867 -1.127 1 37.56 9 SER B N 1
ATOM 6349 C CA . SER B 1 9 ? -42.5 -7.289 0.213 1 37.56 9 SER B CA 1
ATOM 6350 C C . SER B 1 9 ? -43.344 -8.156 1.165 1 37.56 9 SER B C 1
ATOM 6352 O O . SER B 1 9 ? -44.531 -8.406 0.927 1 37.56 9 SER B O 1
ATOM 6354 N N . SER B 1 10 ? -42.938 -9.375 1.493 1 37.41 10 SER B N 1
ATOM 6355 C CA . SER B 1 10 ? -43.781 -9.922 2.543 1 37.41 10 SER B CA 1
ATOM 6356 C C . SER B 1 10 ? -43.438 -9.328 3.904 1 37.41 10 SER B C 1
ATOM 6358 O O . SER B 1 10 ? -42.312 -8.891 4.125 1 37.41 10 SER B O 1
ATOM 6360 N N . GLU B 1 11 ? -44.406 -8.805 4.617 1 39.16 11 GLU B N 1
ATOM 6361 C CA . GLU B 1 11 ? -44.375 -8.188 5.938 1 39.16 11 GLU B CA 1
ATOM 6362 C C . GLU B 1 11 ? -43.844 -9.156 6.992 1 39.16 11 GLU B C 1
ATOM 6364 O O . GLU B 1 11 ? -44.344 -10.289 7.094 1 39.16 11 GLU B O 1
ATOM 6369 N N . GLY B 1 12 ? -42.625 -9.578 7.047 1 37.88 12 GLY B N 1
ATOM 6370 C CA . GLY B 1 12 ? -42.25 -10.445 8.156 1 37.88 12 GLY B CA 1
ATOM 6371 C C . GLY B 1 12 ? -41.75 -9.672 9.367 1 37.88 12 GLY B C 1
ATOM 6372 O O . GLY B 1 12 ? -41.5 -8.469 9.289 1 37.88 12 GLY B O 1
ATOM 6373 N N . TYR B 1 13 ? -42.156 -10.047 10.633 1 36.5 13 TYR B N 1
ATOM 6374 C CA . TYR B 1 13 ? -41.812 -9.453 11.922 1 36.5 13 TYR B CA 1
ATOM 6375 C C . TYR B 1 13 ? -40.406 -9.828 12.328 1 36.5 13 TYR B C 1
ATOM 6377 O O . TYR B 1 13 ? -40 -10.984 12.203 1 36.5 13 TYR B O 1
ATOM 6385 N N . VAL B 1 14 ? -39.438 -9.039 12.094 1 40.78 14 VAL B N 1
ATOM 6386 C CA . VAL B 1 14 ? -38.125 -9.25 12.695 1 40.78 14 VAL B CA 1
ATOM 6387 C C . VAL B 1 14 ? -38.281 -9.445 14.203 1 40.78 14 VAL B C 1
ATOM 6389 O O . VAL B 1 14 ? -38.969 -8.664 14.875 1 40.78 14 VAL B O 1
ATOM 6392 N N . PRO B 1 15 ? -37.938 -10.586 14.758 1 35.97 15 PRO B N 1
ATOM 6393 C CA . PRO B 1 15 ? -38.094 -10.734 16.203 1 35.97 15 PRO B CA 1
ATOM 6394 C C . PRO B 1 15 ? -37.344 -9.656 17 1 35.97 15 PRO B C 1
ATOM 6396 O O . PRO B 1 15 ? -36.156 -9.414 16.766 1 35.97 15 PRO B O 1
ATOM 6399 N N . GLY B 1 16 ? -38.062 -8.797 17.875 1 37.5 16 GLY B N 1
ATOM 6400 C CA . GLY B 1 16 ? -37.75 -7.648 18.703 1 37.5 16 GLY B CA 1
ATOM 6401 C C . GLY B 1 16 ? -38.281 -6.34 18.141 1 37.5 16 GLY B C 1
ATOM 6402 O O . GLY B 1 16 ? -38.219 -5.305 18.797 1 37.5 16 GLY B O 1
ATOM 6403 N N . VAL B 1 17 ? -38.25 -6.332 16.688 1 41 17 VAL B N 1
ATOM 6404 C CA . VAL B 1 17 ? -38.906 -5.148 16.156 1 41 17 VAL B CA 1
ATOM 6405 C C . VAL B 1 17 ? -40.375 -5.461 15.891 1 41 17 VAL B C 1
ATOM 6407 O O . VAL B 1 17 ? -40.719 -6.461 15.242 1 41 17 VAL B O 1
ATOM 6410 N N . ASN B 1 18 ? -41.25 -5.23 16.656 1 41.38 18 ASN B N 1
ATOM 6411 C CA . ASN B 1 18 ? -42.688 -5.391 16.625 1 41.38 18 ASN B CA 1
ATOM 6412 C C . ASN B 1 18 ? -43.281 -4.988 15.273 1 41.38 18 ASN B C 1
ATOM 6414 O O . ASN B 1 18 ? -44.5 -4.875 15.125 1 41.38 18 ASN B O 1
ATOM 6418 N N . GLU B 1 19 ? -42.625 -4.242 14.453 1 44.56 19 GLU B N 1
ATOM 6419 C CA . GLU B 1 19 ? -43.375 -3.83 13.266 1 44.56 19 GLU B CA 1
ATOM 6420 C C . GLU B 1 19 ? -42.969 -4.66 12.047 1 44.56 19 GLU B C 1
ATOM 6422 O O . GLU B 1 19 ? -41.812 -5.141 11.969 1 44.56 19 GLU B O 1
ATOM 6427 N N . PRO B 1 20 ? -43.906 -5.078 11.234 1 45.78 20 PRO B N 1
ATOM 6428 C CA . PRO B 1 20 ? -43.75 -5.879 10.016 1 45.78 20 PRO B CA 1
ATOM 6429 C C . PRO B 1 20 ? -42.688 -5.316 9.078 1 45.78 20 PRO B C 1
ATOM 6431 O O . PRO B 1 20 ? -42.656 -4.113 8.805 1 45.78 20 PRO B O 1
ATOM 6434 N N . GLU B 1 21 ? -41.531 -5.75 9.18 1 51.75 21 GLU B N 1
ATOM 6435 C CA . GLU B 1 21 ? -40.531 -5.176 8.297 1 51.75 21 GLU B CA 1
ATOM 6436 C C . GLU B 1 21 ? -40.562 -5.828 6.914 1 51.75 21 GLU B C 1
ATOM 6438 O O . GLU B 1 21 ? -40.969 -6.988 6.781 1 51.75 21 GLU B O 1
ATOM 6443 N N . GLN B 1 22 ? -40.594 -5.059 5.879 1 52.06 22 GLN B N 1
ATOM 6444 C CA . GLN B 1 22 ? -40.625 -5.414 4.465 1 52.06 22 GLN B CA 1
ATOM 6445 C C . GLN B 1 22 ? -39.5 -6.375 4.102 1 52.06 22 GLN B C 1
ATOM 6447 O O . GLN B 1 22 ? -38.375 -6.191 4.531 1 52.06 22 GLN B O 1
ATOM 6452 N N . MET B 1 23 ? -39.938 -7.602 3.85 1 57.19 23 MET B N 1
ATOM 6453 C CA . MET B 1 23 ? -39 -8.648 3.406 1 57.19 23 MET B CA 1
ATOM 6454 C C . MET B 1 23 ? -38.719 -8.531 1.913 1 57.19 23 MET B C 1
ATOM 6456 O O . MET B 1 23 ? -39.625 -8.211 1.13 1 57.19 23 MET B O 1
ATOM 6460 N N . ILE B 1 24 ? -37.594 -8.344 1.545 1 56.41 24 ILE B N 1
ATOM 6461 C CA . ILE B 1 24 ? -37.219 -8.312 0.133 1 56.41 24 ILE B CA 1
ATOM 6462 C C . ILE B 1 24 ? -36.781 -9.703 -0.312 1 56.41 24 ILE B C 1
ATOM 6464 O O . ILE B 1 24 ? -36 -10.352 0.376 1 56.41 24 ILE B O 1
ATOM 6468 N N . CYS B 1 25 ? -37.469 -10.266 -1.191 1 56.72 25 CYS B N 1
ATOM 6469 C CA . CYS B 1 25 ? -37.156 -11.578 -1.734 1 56.72 25 CYS B CA 1
ATOM 6470 C C . CYS B 1 25 ? -36.25 -11.453 -2.973 1 56.72 25 CYS B C 1
ATOM 6472 O O . CYS B 1 25 ? -36.531 -10.648 -3.861 1 56.72 25 CYS B O 1
ATOM 6474 N N . GLN B 1 26 ? -35.062 -11.766 -2.846 1 57.25 26 GLN B N 1
ATOM 6475 C CA . GLN B 1 26 ? -34.125 -11.703 -3.977 1 57.25 26 GLN B CA 1
ATOM 6476 C C . GLN B 1 26 ? -33.812 -13.102 -4.492 1 57.25 26 GLN B C 1
ATOM 6478 O O . GLN B 1 26 ? -33.844 -14.078 -3.732 1 57.25 26 GLN B O 1
ATOM 6483 N N . TYR B 1 27 ? -33.719 -13.172 -5.805 1 54.84 27 TYR B N 1
ATOM 6484 C CA . TYR B 1 27 ? -33.25 -14.438 -6.387 1 54.84 27 TYR B CA 1
ATOM 6485 C C . TYR B 1 27 ? -31.797 -14.703 -6.055 1 54.84 27 TYR B C 1
ATOM 6487 O O . TYR B 1 27 ? -30.969 -13.789 -6.094 1 54.84 27 TYR B O 1
ATOM 6495 N N . LEU B 1 28 ? -31.453 -15.789 -5.258 1 49.81 28 LEU B N 1
ATOM 6496 C CA . LEU B 1 28 ? -30.156 -16.188 -4.699 1 49.81 28 LEU B CA 1
ATOM 6497 C C . LEU B 1 28 ? -29.062 -16.094 -5.75 1 49.81 28 LEU B C 1
ATOM 6499 O O . LEU B 1 28 ? -27.891 -15.836 -5.422 1 49.81 28 LEU B O 1
ATOM 6503 N N . HIS B 1 29 ? -29.297 -16.375 -7.094 1 53.56 29 HIS B N 1
ATOM 6504 C CA . HIS B 1 29 ? -28.188 -16.672 -7.98 1 53.56 29 HIS B CA 1
ATOM 6505 C C . HIS B 1 29 ? -27.953 -15.523 -8.961 1 53.56 29 HIS B C 1
ATOM 6507 O O . HIS B 1 29 ? -27.312 -15.719 -10.008 1 53.56 29 HIS B O 1
ATOM 6513 N N . MET B 1 30 ? -28.359 -14.328 -8.383 1 61.47 30 MET B N 1
ATOM 6514 C CA . MET B 1 30 ? -28.25 -13.258 -9.359 1 61.47 30 MET B CA 1
ATOM 6515 C C . MET B 1 30 ? -27.078 -12.336 -9.031 1 61.47 30 MET B C 1
ATOM 6517 O O . MET B 1 30 ? -27.266 -11.141 -8.797 1 61.47 30 MET B O 1
ATOM 6521 N N . THR B 1 31 ? -25.891 -13.039 -8.898 1 68.12 31 THR B N 1
ATOM 6522 C CA . THR B 1 31 ? -24.734 -12.203 -8.625 1 68.12 31 THR B CA 1
ATOM 6523 C C . THR B 1 31 ? -24.125 -11.672 -9.914 1 68.12 31 THR B C 1
ATOM 6525 O O . THR B 1 31 ? -23.891 -10.469 -10.055 1 68.12 31 THR B O 1
ATOM 6528 N N . ASN B 1 32 ? -23.922 -12.641 -10.93 1 66.25 32 ASN B N 1
ATOM 6529 C CA . ASN B 1 32 ? -23.328 -12.242 -12.203 1 66.25 32 ASN B CA 1
ATOM 6530 C C . ASN B 1 32 ? -24.297 -12.414 -13.359 1 66.25 32 ASN B C 1
ATOM 6532 O O . ASN B 1 32 ? -25.188 -13.266 -13.305 1 66.25 32 ASN B O 1
ATOM 6536 N N . SER B 1 33 ? -24.422 -11.508 -14.258 1 62.47 33 SER B N 1
ATOM 6537 C CA . SER B 1 33 ? -25.391 -11.523 -15.352 1 62.47 33 SER B CA 1
ATOM 6538 C C . SER B 1 33 ? -25.094 -12.664 -16.328 1 62.47 33 SER B C 1
ATOM 6540 O O . SER B 1 33 ? -25.969 -13.055 -17.109 1 62.47 33 SER B O 1
ATOM 6542 N N . MET B 1 34 ? -24.219 -13.508 -15.945 1 61.47 34 MET B N 1
ATOM 6543 C CA . MET B 1 34 ? -23.812 -14.695 -16.703 1 61.47 34 MET B CA 1
ATOM 6544 C C . MET B 1 34 ? -24.297 -14.602 -18.141 1 61.47 34 MET B C 1
ATOM 6546 O O . MET B 1 34 ? -24.953 -15.516 -18.656 1 61.47 34 MET B O 1
ATOM 6550 N N . GLY B 1 35 ? -24.094 -13.359 -18.906 1 63.53 35 GLY B N 1
ATOM 6551 C CA . GLY B 1 35 ? -24.438 -13.18 -20.312 1 63.53 35 GLY B CA 1
ATOM 6552 C C . GLY B 1 35 ? -25.922 -12.922 -20.547 1 63.53 35 GLY B C 1
ATOM 6553 O O . GLY B 1 35 ? -26.406 -13.023 -21.672 1 63.53 35 GLY B O 1
ATOM 6554 N N . CYS B 1 36 ? -26.641 -12.68 -19.484 1 65.25 36 CYS B N 1
ATOM 6555 C CA . CYS B 1 36 ? -28.078 -12.469 -19.578 1 65.25 36 CYS B CA 1
ATOM 6556 C C . CYS B 1 36 ? -28.406 -11.312 -20.516 1 65.25 36 CYS B C 1
ATOM 6558 O O . CYS B 1 36 ? -29.484 -11.266 -21.094 1 65.25 36 CYS B O 1
ATOM 6560 N N . SER B 1 37 ? -27.453 -10.516 -20.672 1 68.38 37 SER B N 1
ATOM 6561 C CA . SER B 1 37 ? -27.688 -9.375 -21.547 1 68.38 37 SER B CA 1
ATOM 6562 C C . SER B 1 37 ? -27.938 -9.828 -22.984 1 68.38 37 SER B C 1
ATOM 6564 O O . SER B 1 37 ? -28.625 -9.148 -23.734 1 68.38 37 SER B O 1
ATOM 6566 N N . TRP B 1 38 ? -27.422 -11.008 -23.219 1 67.81 38 TRP B N 1
ATOM 6567 C CA . TRP B 1 38 ? -27.609 -11.555 -24.562 1 67.81 38 TRP B CA 1
ATOM 6568 C C . TRP B 1 38 ? -29.062 -11.977 -24.781 1 67.81 38 TRP B C 1
ATOM 6570 O O . TRP B 1 38 ? -29.516 -12.07 -25.922 1 67.81 38 TRP B O 1
ATOM 6580 N N . PHE B 1 39 ? -29.75 -12.109 -23.578 1 64.69 39 PHE B N 1
ATOM 6581 C CA . PHE B 1 39 ? -31.125 -12.578 -23.656 1 64.69 39 PHE B CA 1
ATOM 6582 C C . PHE B 1 39 ? -32.094 -11.453 -23.328 1 64.69 39 PHE B C 1
ATOM 6584 O O . PHE B 1 39 ? -33.312 -11.688 -23.156 1 64.69 39 PHE B O 1
ATOM 6591 N N . GLY B 1 40 ? -31.578 -10.117 -23.25 1 62.5 40 GLY B N 1
ATOM 6592 C CA . GLY B 1 40 ? -32.438 -8.961 -23.031 1 62.5 40 GLY B CA 1
ATOM 6593 C C . GLY B 1 40 ? -32.688 -8.672 -21.578 1 62.5 40 GLY B C 1
ATOM 6594 O O . GLY B 1 40 ? -33.625 -7.922 -21.234 1 62.5 40 GLY B O 1
ATOM 6595 N N . CYS B 1 41 ? -32 -9.375 -20.734 1 67.5 41 CYS B N 1
ATOM 6596 C CA . CYS B 1 41 ? -32.219 -9.133 -19.312 1 67.5 41 CYS B CA 1
ATOM 6597 C C . CYS B 1 41 ? -31.5 -7.871 -18.859 1 67.5 41 CYS B C 1
ATOM 6599 O O . CYS B 1 41 ? -30.516 -7.461 -19.469 1 67.5 41 CYS B O 1
ATOM 6601 N N . ASP B 1 42 ? -32.188 -7.16 -17.938 1 72.94 42 ASP B N 1
ATOM 6602 C CA . ASP B 1 42 ? -31.562 -5.957 -17.375 1 72.94 42 ASP B CA 1
ATOM 6603 C C . ASP B 1 42 ? -30.438 -6.312 -16.406 1 72.94 42 ASP B C 1
ATOM 6605 O O . ASP B 1 42 ? -30.688 -6.957 -15.375 1 72.94 42 ASP B O 1
ATOM 6609 N N . VAL B 1 43 ? -29.297 -5.988 -16.719 1 77.25 43 VAL B N 1
ATOM 6610 C CA . VAL B 1 43 ? -28.062 -6.324 -16.016 1 77.25 43 VAL B CA 1
ATOM 6611 C C . VAL B 1 43 ? -28.062 -5.652 -14.641 1 77.25 43 VAL B C 1
ATOM 6613 O O . VAL B 1 43 ? -27.422 -6.148 -13.703 1 77.25 43 VAL B O 1
ATOM 6616 N N . SER B 1 44 ? -28.828 -4.598 -14.492 1 75 44 SER B N 1
ATOM 6617 C CA . SER B 1 44 ? -28.828 -3.836 -13.242 1 75 44 SER B CA 1
ATOM 6618 C C . SER B 1 44 ? -29.625 -4.543 -12.156 1 75 44 SER B C 1
ATOM 6620 O O . SER B 1 44 ? -29.625 -4.109 -11 1 75 44 SER B O 1
ATOM 6622 N N . THR B 1 45 ? -30.172 -5.699 -12.469 1 73.12 45 THR B N 1
ATOM 6623 C CA . THR B 1 45 ? -30.938 -6.441 -11.477 1 73.12 45 THR B CA 1
ATOM 6624 C C . THR B 1 45 ? -30.031 -7.398 -10.703 1 73.12 45 THR B C 1
ATOM 6626 O O . THR B 1 45 ? -30.391 -7.871 -9.625 1 73.12 45 THR B O 1
ATOM 6629 N N . PHE B 1 46 ? -28.891 -7.574 -11.312 1 80 46 PHE B N 1
ATOM 6630 C CA . PHE B 1 46 ? -27.953 -8.461 -10.633 1 80 46 PHE B CA 1
ATOM 6631 C C . PHE B 1 46 ? -27.125 -7.684 -9.617 1 80 46 PHE B C 1
ATOM 6633 O O . PHE B 1 46 ? -26.859 -6.492 -9.797 1 80 46 PHE B O 1
ATOM 6640 N N . SER B 1 47 ? -26.797 -8.273 -8.594 1 83.31 47 SER B N 1
ATOM 6641 C CA . SER B 1 47 ? -26.188 -7.621 -7.434 1 83.31 47 SER B CA 1
ATOM 6642 C C . SER B 1 47 ? -24.828 -7.043 -7.77 1 83.31 47 SER B C 1
ATOM 6644 O O . SER B 1 47 ? -24.5 -5.922 -7.371 1 83.31 47 SER B O 1
ATOM 6646 N N . LEU B 1 48 ? -24.016 -7.754 -8.516 1 88.75 48 LEU B N 1
ATOM 6647 C CA . LEU B 1 48 ? -22.656 -7.297 -8.75 1 88.75 48 LEU B CA 1
ATOM 6648 C C . LEU B 1 48 ? -22.641 -6.102 -9.703 1 88.75 48 LEU B C 1
ATOM 6650 O O . LEU B 1 48 ? -22.047 -5.066 -9.391 1 88.75 48 LEU B O 1
ATOM 6654 N N . PRO B 1 49 ? -23.312 -6.18 -10.844 1 88.88 49 PRO B N 1
ATOM 6655 C CA . PRO B 1 49 ? -23.328 -5.016 -11.727 1 88.88 49 PRO B CA 1
ATOM 6656 C C . PRO B 1 49 ? -23.969 -3.793 -11.086 1 88.88 49 PRO B C 1
ATOM 6658 O O . PRO B 1 49 ? -23.531 -2.662 -11.312 1 88.88 49 PRO B O 1
ATOM 6661 N N . LEU B 1 50 ? -25 -4.066 -10.344 1 88.94 50 LEU B N 1
ATOM 6662 C CA . LEU B 1 50 ? -25.656 -2.961 -9.656 1 88.94 50 LEU B CA 1
ATOM 6663 C C . LEU B 1 50 ? -24.703 -2.312 -8.656 1 88.94 50 LEU B C 1
ATOM 6665 O O . LEU B 1 50 ? -24.641 -1.086 -8.555 1 88.94 50 LEU B O 1
ATOM 6669 N N . LEU B 1 51 ? -24.016 -3.109 -7.895 1 90.75 51 LEU B N 1
ATOM 6670 C CA . LEU B 1 51 ? -23.062 -2.598 -6.918 1 90.75 51 LEU B CA 1
ATOM 6671 C C . LEU B 1 51 ? -21.984 -1.766 -7.598 1 90.75 51 LEU B C 1
ATOM 6673 O O . LEU B 1 51 ? -21.625 -0.697 -7.105 1 90.75 51 LEU B O 1
ATOM 6677 N N . MET B 1 52 ? -21.516 -2.256 -8.703 1 92.81 52 MET B N 1
ATOM 6678 C CA . MET B 1 52 ? -20.453 -1.544 -9.422 1 92.81 52 MET B CA 1
ATOM 6679 C C . MET B 1 52 ? -20.969 -0.208 -9.953 1 92.81 52 MET B C 1
ATOM 6681 O O . MET B 1 52 ? -20.266 0.797 -9.906 1 92.81 52 MET B O 1
ATOM 6685 N N . LEU B 1 53 ? -22.141 -0.211 -10.398 1 91.56 53 LEU B N 1
ATOM 6686 C CA . LEU B 1 53 ? -22.734 1.024 -10.891 1 91.56 53 LEU B CA 1
ATOM 6687 C C . LEU B 1 53 ? -22.969 2.006 -9.75 1 91.56 53 LEU B C 1
ATOM 6689 O O . LEU B 1 53 ? -22.672 3.195 -9.875 1 91.56 53 LEU B O 1
ATOM 6693 N N . GLN B 1 54 ? -23.5 1.521 -8.703 1 92.25 54 GLN B N 1
ATOM 6694 C CA . GLN B 1 54 ? -23.781 2.365 -7.543 1 92.25 54 GLN B CA 1
ATOM 6695 C C . GLN B 1 54 ? -22.484 2.961 -6.98 1 92.25 54 GLN B C 1
ATOM 6697 O O . GLN B 1 54 ? -22.422 4.16 -6.711 1 92.25 54 GLN B O 1
ATOM 6702 N N . LEU B 1 55 ? -21.516 2.152 -6.781 1 91.44 55 LEU B N 1
ATOM 6703 C CA . LEU B 1 55 ? -20.234 2.625 -6.234 1 91.44 55 LEU B CA 1
ATOM 6704 C C . LEU B 1 55 ? -19.594 3.654 -7.16 1 91.44 55 LEU B C 1
ATOM 6706 O O . LEU B 1 55 ? -19.047 4.648 -6.695 1 91.44 55 LEU B O 1
ATOM 6710 N N . SER B 1 56 ? -19.719 3.406 -8.453 1 91.81 56 SER B N 1
ATOM 6711 C CA . SER B 1 56 ? -19.156 4.352 -9.406 1 91.81 56 SER B CA 1
ATOM 6712 C C . SER B 1 56 ? -19.859 5.699 -9.336 1 91.81 56 SER B C 1
ATOM 6714 O O . SER B 1 56 ? -19.203 6.746 -9.328 1 91.81 56 SER B O 1
ATOM 6716 N N . MET B 1 57 ? -21.109 5.68 -9.242 1 91.5 57 MET B N 1
ATOM 6717 C CA . MET B 1 57 ? -21.859 6.926 -9.18 1 91.5 57 MET B CA 1
ATOM 6718 C C . MET B 1 57 ? -21.578 7.672 -7.879 1 91.5 57 MET B C 1
ATOM 6720 O O . MET B 1 57 ? -21.406 8.891 -7.887 1 91.5 57 MET B O 1
ATOM 6724 N N . ILE B 1 58 ? -21.562 6.957 -6.809 1 90.88 58 ILE B N 1
ATOM 6725 C CA . ILE B 1 58 ? -21.297 7.555 -5.504 1 90.88 58 ILE B CA 1
ATOM 6726 C C . ILE B 1 58 ? -19.906 8.18 -5.5 1 90.88 58 ILE B C 1
ATOM 6728 O O . ILE B 1 58 ? -19.719 9.297 -5.004 1 90.88 58 ILE B O 1
ATOM 6732 N N . PHE B 1 59 ? -19.062 7.504 -6.086 1 88.19 59 PHE B N 1
ATOM 6733 C CA . PHE B 1 59 ? -17.703 8 -6.113 1 88.19 59 PHE B CA 1
ATOM 6734 C C . PHE B 1 59 ? -17.594 9.242 -6.988 1 88.19 59 PHE B C 1
ATOM 6736 O O . PHE B 1 59 ? -16.922 10.211 -6.625 1 88.19 59 PHE B O 1
ATOM 6743 N N . ILE B 1 60 ? -18.188 9.227 -8.094 1 88.5 60 ILE B N 1
ATOM 6744 C CA . ILE B 1 60 ? -18.141 10.359 -9.008 1 88.5 60 ILE B CA 1
ATOM 6745 C C . ILE B 1 60 ? -18.766 11.586 -8.352 1 88.5 60 ILE B C 1
ATOM 6747 O O . ILE B 1 60 ? -18.203 12.68 -8.406 1 88.5 60 ILE B O 1
ATOM 6751 N N . VAL B 1 61 ? -19.797 11.375 -7.684 1 90.44 61 VAL B N 1
ATOM 6752 C CA . VAL B 1 61 ? -20.484 12.484 -7.043 1 90.44 61 VAL B CA 1
ATOM 6753 C C . VAL B 1 61 ? -19.656 13.016 -5.875 1 90.44 61 VAL B C 1
ATOM 6755 O O . VAL B 1 61 ? -19.516 14.227 -5.703 1 90.44 61 VAL B O 1
ATOM 6758 N N . SER B 1 62 ? -19.156 12.078 -5.07 1 87.06 62 SER B N 1
ATOM 6759 C CA . SER B 1 62 ? -18.375 12.469 -3.902 1 87.06 62 SER B CA 1
ATOM 6760 C C . SER B 1 62 ? -17.109 13.219 -4.309 1 87.06 62 SER B C 1
ATOM 6762 O O . SER B 1 62 ? -16.781 14.258 -3.729 1 87.06 62 SER B O 1
ATOM 6764 N N . HIS B 1 63 ? -16.5 12.844 -5.352 1 82.56 63 HIS B N 1
ATOM 6765 C CA . HIS B 1 63 ? -15.25 13.469 -5.754 1 82.56 63 HIS B CA 1
ATOM 6766 C C . HIS B 1 63 ? -15.492 14.773 -6.504 1 82.56 63 HIS B C 1
ATOM 6768 O O . HIS B 1 63 ? -14.695 15.711 -6.402 1 82.56 63 HIS B O 1
ATOM 6774 N N . THR B 1 64 ? -16.531 14.781 -7.293 1 86.5 64 THR B N 1
ATOM 6775 C CA . THR B 1 64 ? -16.859 16.016 -7.988 1 86.5 64 THR B CA 1
ATOM 6776 C C . THR B 1 64 ? -17.234 17.109 -6.992 1 86.5 64 THR B C 1
ATOM 6778 O O . THR B 1 64 ? -16.844 18.266 -7.164 1 86.5 64 THR B O 1
ATOM 6781 N N . THR B 1 65 ? -17.891 16.719 -6 1 88.62 65 THR B N 1
ATOM 6782 C CA . THR B 1 65 ? -18.266 17.703 -4.984 1 88.62 65 THR B CA 1
ATOM 6783 C C . THR B 1 65 ? -17.047 18.156 -4.191 1 88.62 65 THR B C 1
ATOM 6785 O O . THR B 1 65 ? -16.938 19.312 -3.814 1 88.62 65 THR B O 1
ATOM 6788 N N . PHE B 1 66 ? -16.172 17.219 -3.904 1 81.38 66 PHE B N 1
ATOM 6789 C CA . PHE B 1 66 ? -14.938 17.578 -3.215 1 81.38 66 PHE B CA 1
ATOM 6790 C C . PHE B 1 66 ? -14.133 18.562 -4.039 1 81.38 66 PHE B C 1
ATOM 6792 O O . PHE B 1 66 ? -13.586 19.531 -3.496 1 81.38 66 PHE B O 1
ATOM 6799 N N . PHE B 1 67 ? -14.078 18.359 -5.312 1 79.12 67 PHE B N 1
ATOM 6800 C CA . PHE B 1 67 ? -13.328 19.25 -6.195 1 79.12 67 PHE B CA 1
ATOM 6801 C C . PHE B 1 67 ? -13.977 20.625 -6.254 1 79.12 67 PHE B C 1
ATOM 6803 O O . PHE B 1 67 ? -13.281 21.641 -6.316 1 79.12 67 PHE B O 1
ATOM 6810 N N . LEU B 1 68 ? -15.242 20.672 -6.188 1 84.31 68 LEU B N 1
ATOM 6811 C CA . LEU B 1 68 ? -15.977 21.938 -6.289 1 84.31 68 LEU B CA 1
ATOM 6812 C C . LEU B 1 68 ? -15.875 22.719 -4.988 1 84.31 68 LEU B C 1
ATOM 6814 O O . LEU B 1 68 ? -15.812 23.953 -5.012 1 84.31 68 LEU B O 1
ATOM 6818 N N . LEU B 1 69 ? -15.75 22.016 -3.883 1 82.81 69 LEU B N 1
ATOM 6819 C CA . LEU B 1 69 ? -15.789 22.688 -2.592 1 82.81 69 LEU B CA 1
ATOM 6820 C C . LEU B 1 69 ? -14.383 22.812 -2.002 1 82.81 69 LEU B C 1
ATOM 6822 O O . LEU B 1 69 ? -14.203 23.406 -0.937 1 82.81 69 LEU B O 1
ATOM 6826 N N . LYS B 1 70 ? -13.438 22.219 -2.674 1 75.31 70 LYS B N 1
ATOM 6827 C CA . LYS B 1 70 ? -12.055 22.25 -2.211 1 75.31 70 LYS B CA 1
ATOM 6828 C C . LYS B 1 70 ? -11.586 23.688 -1.966 1 75.31 70 LYS B C 1
ATOM 6830 O O . LYS B 1 70 ? -10.93 23.969 -0.961 1 75.31 70 LYS B O 1
ATOM 6835 N N . PRO B 1 71 ? -11.945 24.594 -2.869 1 74.25 71 PRO B N 1
ATOM 6836 C CA . PRO B 1 71 ? -11.484 25.969 -2.643 1 74.25 71 PRO B CA 1
ATOM 6837 C C . PRO B 1 71 ? -12.047 26.578 -1.356 1 74.25 71 PRO B C 1
ATOM 6839 O O . PRO B 1 71 ? -11.484 27.547 -0.833 1 74.25 71 PRO B O 1
ATOM 6842 N N . LEU B 1 72 ? -13.148 26 -0.875 1 75.44 72 LEU B N 1
ATOM 6843 C CA . LEU B 1 72 ? -13.734 26.484 0.37 1 75.44 72 LEU B CA 1
ATOM 6844 C C . LEU B 1 72 ? -13.055 25.844 1.576 1 75.44 72 LEU B C 1
ATOM 6846 O O . LEU B 1 72 ? -13.414 26.125 2.721 1 75.44 72 LEU B O 1
ATOM 6850 N N . ARG B 1 73 ? -12.055 25 1.267 1 70.06 73 ARG B N 1
ATOM 6851 C CA . ARG B 1 73 ? -11.203 24.375 2.271 1 70.06 73 ARG B CA 1
ATOM 6852 C C . ARG B 1 73 ? -12.039 23.578 3.275 1 70.06 73 ARG B C 1
ATOM 6854 O O . ARG B 1 73 ? -11.812 23.672 4.484 1 70.06 73 ARG B O 1
ATOM 6861 N N . GLN B 1 74 ? -13.078 23.047 2.797 1 76.5 74 GLN B N 1
ATOM 6862 C CA . GLN B 1 74 ? -13.906 22.172 3.615 1 76.5 74 GLN B CA 1
ATOM 6863 C C . GLN B 1 74 ? -13.25 20.797 3.781 1 76.5 74 GLN B C 1
ATOM 6865 O O . GLN B 1 74 ? -12.336 20.438 3.031 1 76.5 74 GLN B O 1
ATOM 6870 N N . SER B 1 75 ? -13.547 20.203 4.871 1 76.69 75 SER B N 1
ATOM 6871 C CA . SER B 1 75 ? -13.031 18.859 5.09 1 76.69 75 SER B CA 1
ATOM 6872 C C . SER B 1 75 ? -13.539 17.891 4.027 1 76.69 75 SER B C 1
ATOM 6874 O O . SER B 1 75 ? -14.641 18.047 3.506 1 76.69 75 SER B O 1
ATOM 6876 N N . ILE B 1 76 ? -12.758 16.969 3.625 1 77.31 76 ILE B N 1
ATOM 6877 C CA . ILE B 1 76 ? -13.094 16 2.588 1 77.31 76 ILE B CA 1
ATOM 6878 C C . ILE B 1 76 ? -14.344 15.219 2.984 1 77.31 76 ILE B C 1
ATOM 6880 O O . ILE B 1 76 ? -15.227 14.984 2.154 1 77.31 76 ILE B O 1
ATOM 6884 N N . LEU B 1 77 ? -14.531 14.914 4.168 1 77.38 77 LEU B N 1
ATOM 6885 C CA . LEU B 1 77 ? -15.641 14.094 4.633 1 77.38 77 LEU B CA 1
ATOM 6886 C C . LEU B 1 77 ? -16.953 14.867 4.566 1 77.38 77 LEU B C 1
ATOM 6888 O O . LEU B 1 77 ? -17.984 14.312 4.176 1 77.38 77 LEU B O 1
ATOM 6892 N N . SER B 1 78 ? -16.906 16.156 4.902 1 85.31 78 SER B N 1
ATOM 6893 C CA . SER B 1 78 ? -18.109 16.984 4.812 1 85.31 78 SER B CA 1
ATOM 6894 C C . SER B 1 78 ? -18.531 17.188 3.361 1 85.31 78 SER B C 1
ATOM 6896 O O . SER B 1 78 ? -19.719 17.172 3.045 1 85.31 78 SER B O 1
ATOM 6898 N N . CYS B 1 79 ? -17.562 17.297 2.537 1 85.88 79 CYS B N 1
ATOM 6899 C CA . CYS B 1 79 ? -17.859 17.484 1.124 1 85.88 79 CYS B CA 1
ATOM 6900 C C . CYS B 1 79 ? -18.5 16.234 0.535 1 85.88 79 CYS B C 1
ATOM 6902 O O . CYS B 1 79 ? -19.453 16.312 -0.244 1 85.88 79 CYS B O 1
ATOM 6904 N N . GLN B 1 80 ? -18.062 15.117 0.935 1 86.88 80 GLN B N 1
ATOM 6905 C CA . GLN B 1 80 ? -18.609 13.867 0.434 1 86.88 80 GLN B CA 1
ATOM 6906 C C . GLN B 1 80 ? -20.031 13.648 0.933 1 86.88 80 GLN B C 1
ATOM 6908 O O . GLN B 1 80 ? -20.906 13.203 0.177 1 86.88 80 GLN B O 1
ATOM 6913 N N . LEU B 1 81 ? -20.266 13.992 2.16 1 90.31 81 LEU B N 1
ATOM 6914 C CA . LEU B 1 81 ? -21.609 13.836 2.717 1 90.31 81 LEU B CA 1
ATOM 6915 C C . LEU B 1 81 ? -22.594 14.789 2.043 1 90.31 81 LEU B C 1
ATOM 6917 O O . LEU B 1 81 ? -23.703 14.391 1.699 1 90.31 81 LEU B O 1
ATOM 6921 N N . ILE B 1 82 ? -22.156 16 1.795 1 91.25 82 ILE B N 1
ATOM 6922 C CA . ILE B 1 82 ? -23 16.984 1.118 1 91.25 82 ILE B CA 1
ATOM 6923 C C . ILE B 1 82 ? -23.297 16.516 -0.303 1 91.25 82 ILE B C 1
ATOM 6925 O O . ILE B 1 82 ? -24.438 16.578 -0.762 1 91.25 82 ILE B O 1
ATOM 6929 N N . GLY B 1 83 ? -22.266 16.047 -0.96 1 91.31 83 GLY B N 1
ATOM 6930 C CA . GLY B 1 83 ? -22.453 15.547 -2.309 1 91.31 83 GLY B CA 1
ATOM 6931 C C . GLY B 1 83 ? -23.438 14.398 -2.381 1 91.31 83 GLY B C 1
ATOM 6932 O O . GLY B 1 83 ? -24.297 14.367 -3.266 1 91.31 83 GLY B O 1
ATOM 6933 N N . CYS B 1 84 ? -23.406 13.477 -1.453 1 91.94 84 CYS B N 1
ATOM 6934 C CA . CYS B 1 84 ? -24.297 12.328 -1.444 1 91.94 84 CYS B CA 1
ATOM 6935 C C . CYS B 1 84 ? -25.734 12.758 -1.126 1 91.94 84 CYS B C 1
ATOM 6937 O O . CYS B 1 84 ? -26.688 12.227 -1.696 1 91.94 84 CYS B O 1
ATOM 6939 N N . ILE B 1 85 ? -25.875 13.758 -0.23 1 92.88 85 ILE B N 1
ATOM 6940 C CA . ILE B 1 85 ? -27.203 14.234 0.126 1 92.88 85 ILE B CA 1
ATOM 6941 C C . ILE B 1 85 ? -27.859 14.898 -1.086 1 92.88 85 ILE B C 1
ATOM 6943 O O . ILE B 1 85 ? -29.016 14.625 -1.396 1 92.88 85 ILE B O 1
ATOM 6947 N N . VAL B 1 86 ? -27.109 15.672 -1.816 1 91.62 86 VAL B N 1
ATOM 6948 C CA . VAL B 1 86 ? -27.625 16.359 -2.994 1 91.62 86 VAL B CA 1
ATOM 6949 C C . VAL B 1 86 ? -27.938 15.336 -4.09 1 91.62 86 VAL B C 1
ATOM 6951 O O . VAL B 1 86 ? -28.984 15.422 -4.746 1 91.62 86 VAL B O 1
ATOM 6954 N N . PHE B 1 87 ? -27.109 14.406 -4.23 1 91.5 87 PHE B N 1
ATOM 6955 C CA . PHE B 1 87 ? -27.281 13.367 -5.238 1 91.5 87 PHE B CA 1
ATOM 6956 C C . PHE B 1 87 ? -28.562 12.57 -4.973 1 91.5 87 PHE B C 1
ATOM 6958 O O . PHE B 1 87 ? -29.375 12.367 -5.875 1 91.5 87 PHE B O 1
ATOM 6965 N N . ILE B 1 88 ? -28.734 12.117 -3.773 1 90.19 88 ILE B N 1
ATOM 6966 C CA . ILE B 1 88 ? -29.891 11.312 -3.432 1 90.19 88 ILE B CA 1
ATOM 6967 C C . ILE B 1 88 ? -31.156 12.156 -3.527 1 90.19 88 ILE B C 1
ATOM 6969 O O . ILE B 1 88 ? -32.219 11.672 -3.943 1 90.19 88 ILE B O 1
ATOM 6973 N N . TRP B 1 89 ? -31.047 13.438 -3.139 1 88.88 89 TRP B N 1
ATOM 6974 C CA . TRP B 1 89 ? -32.156 14.352 -3.291 1 88.88 89 TRP B CA 1
ATOM 6975 C C . TRP B 1 89 ? -32.594 14.438 -4.75 1 88.88 89 TRP B C 1
ATOM 6977 O O . TRP B 1 89 ? -33.812 14.414 -5.051 1 88.88 89 TRP B O 1
ATOM 6987 N N . PHE B 1 90 ? -31.688 14.445 -5.688 1 88.38 90 PHE B N 1
ATOM 6988 C CA . PHE B 1 90 ? -31.984 14.516 -7.117 1 88.38 90 PHE B CA 1
ATOM 6989 C C . PHE B 1 90 ? -32.594 13.211 -7.609 1 88.38 90 PHE B C 1
ATOM 6991 O O . PHE B 1 90 ? -33.5 13.211 -8.43 1 88.38 90 PHE B O 1
ATOM 6998 N N . VAL B 1 91 ? -32.062 12.102 -7.145 1 89.31 91 VAL B N 1
ATOM 6999 C CA . VAL B 1 91 ? -32.531 10.789 -7.582 1 89.31 91 VAL B CA 1
ATOM 7000 C C . VAL B 1 91 ? -33.938 10.555 -7.066 1 89.31 91 VAL B C 1
ATOM 7002 O O . VAL B 1 91 ? -34.75 9.93 -7.75 1 89.31 91 VAL B O 1
ATOM 7005 N N . ARG B 1 92 ? -34.25 11.016 -5.863 1 87.88 92 ARG B N 1
ATOM 7006 C CA . ARG B 1 92 ? -35.562 10.82 -5.25 1 87.88 92 ARG B CA 1
ATOM 7007 C C . ARG B 1 92 ? -36.625 11.617 -5.984 1 87.88 92 ARG B C 1
ATOM 7009 O O . ARG B 1 92 ? -37.844 11.328 -5.859 1 87.88 92 ARG B O 1
ATOM 7016 N N . LEU B 1 93 ? -36.25 12.617 -6.781 1 86.62 93 LEU B N 1
ATOM 7017 C CA . LEU B 1 93 ? -37.219 13.414 -7.547 1 86.62 93 LEU B CA 1
ATOM 7018 C C . LEU B 1 93 ? -37.844 12.578 -8.648 1 86.62 93 LEU B C 1
ATOM 7020 O O . LEU B 1 93 ? -39 12.844 -9.047 1 86.62 93 LEU B O 1
ATOM 7024 N N . ASP B 1 94 ? -37.062 11.492 -9.078 1 87.94 94 ASP B N 1
ATOM 7025 C CA . ASP B 1 94 ? -37.562 10.57 -10.094 1 87.94 94 ASP B CA 1
ATOM 7026 C C . ASP B 1 94 ? -37.688 9.148 -9.555 1 87.94 94 ASP B C 1
ATOM 7028 O O . ASP B 1 94 ? -36.656 8.469 -9.375 1 87.94 94 ASP B O 1
ATOM 7032 N N . ASN B 1 95 ? -38.812 8.695 -9.383 1 83.12 95 ASN B N 1
ATOM 7033 C CA . ASN B 1 95 ? -39.062 7.379 -8.789 1 83.12 95 ASN B CA 1
ATOM 7034 C C . ASN B 1 95 ? -38.5 6.262 -9.672 1 83.12 95 ASN B C 1
ATOM 7036 O O . ASN B 1 95 ? -38.062 5.227 -9.172 1 83.12 95 ASN B O 1
ATOM 7040 N N . HIS B 1 96 ? -38.531 6.527 -10.898 1 83.5 96 HIS B N 1
ATOM 7041 C CA . HIS B 1 96 ? -38 5.508 -11.805 1 83.5 96 HIS B CA 1
ATOM 7042 C C . HIS B 1 96 ? -36.5 5.34 -11.656 1 83.5 96 HIS B C 1
ATOM 7044 O O . HIS B 1 96 ? -36 4.219 -11.586 1 83.5 96 HIS B O 1
ATOM 7050 N N . LEU B 1 97 ? -35.875 6.434 -11.539 1 85.5 97 LEU B N 1
ATOM 7051 C CA . LEU B 1 97 ? -34.438 6.402 -11.367 1 85.5 97 LEU B CA 1
ATOM 7052 C C . LEU B 1 97 ? -34.062 5.824 -10.008 1 85.5 97 LEU B C 1
ATOM 7054 O O . LEU B 1 97 ? -33.062 5.082 -9.898 1 85.5 97 LEU B O 1
ATOM 7058 N N . LEU B 1 98 ? -34.875 6.117 -9.078 1 84.69 98 LEU B N 1
ATOM 7059 C CA . LEU B 1 98 ? -34.625 5.625 -7.727 1 84.69 98 LEU B CA 1
ATOM 7060 C C . LEU B 1 98 ? -34.719 4.105 -7.672 1 84.69 98 LEU B C 1
ATOM 7062 O O . LEU B 1 98 ? -33.906 3.434 -7.07 1 84.69 98 LEU B O 1
ATOM 7066 N N . ASN B 1 99 ? -35.656 3.574 -8.32 1 79.75 99 ASN B N 1
ATOM 7067 C CA . ASN B 1 99 ? -35.875 2.135 -8.281 1 79.75 99 ASN B CA 1
ATOM 7068 C C . ASN B 1 99 ? -34.875 1.38 -9.148 1 79.75 99 ASN B C 1
ATOM 7070 O O . ASN B 1 99 ? -34.562 0.218 -8.883 1 79.75 99 ASN B O 1
ATOM 7074 N N . LYS B 1 100 ? -34.438 2.096 -10.086 1 81 100 LYS B N 1
ATOM 7075 C CA . LYS B 1 100 ? -33.5 1.451 -10.984 1 81 100 LYS B CA 1
ATOM 7076 C C . LYS B 1 100 ? -32.094 1.443 -10.383 1 81 100 LYS B C 1
ATOM 7078 O O . LYS B 1 100 ? -31.375 0.445 -10.477 1 81 100 LYS B O 1
ATOM 7083 N N . LEU B 1 101 ? -31.766 2.482 -9.727 1 85.69 101 LEU B N 1
ATOM 7084 C CA . LEU B 1 101 ? -30.406 2.623 -9.227 1 85.69 101 LEU B CA 1
ATOM 7085 C C . LEU B 1 101 ? -30.281 2.109 -7.793 1 85.69 101 LEU B C 1
ATOM 7087 O O . LEU B 1 101 ? -29.266 1.552 -7.406 1 85.69 101 LEU B O 1
ATOM 7091 N N . PHE B 1 102 ? -31.328 2.324 -7.055 1 85.81 102 PHE B N 1
ATOM 7092 C CA . PHE B 1 102 ? -31.266 1.936 -5.648 1 85.81 102 PHE B CA 1
ATOM 7093 C C . PHE B 1 102 ? -32.5 1.153 -5.246 1 85.81 102 PHE B C 1
ATOM 7095 O O . PHE B 1 102 ? -33.25 1.562 -4.344 1 85.81 102 PHE B O 1
ATOM 7102 N N . PRO B 1 103 ? -32.531 -0.02 -5.871 1 80.12 103 PRO B N 1
ATOM 7103 C CA . PRO B 1 103 ? -33.656 -0.862 -5.426 1 80.12 103 PRO B CA 1
ATOM 7104 C C . PRO B 1 103 ? -33.469 -1.354 -3.99 1 80.12 103 PRO B C 1
ATOM 7106 O O . PRO B 1 103 ? -32.375 -1.321 -3.451 1 80.12 103 PRO B O 1
ATOM 7109 N N . GLU B 1 104 ? -34.438 -1.721 -3.357 1 71.5 104 GLU B N 1
ATOM 7110 C CA . GLU B 1 104 ? -34.375 -2.146 -1.961 1 71.5 104 GLU B CA 1
ATOM 7111 C C . GLU B 1 104 ? -33.5 -3.379 -1.791 1 71.5 104 GLU B C 1
ATOM 7113 O O . GLU B 1 104 ? -32.844 -3.531 -0.769 1 71.5 104 GLU B O 1
ATOM 7118 N N . SER B 1 105 ? -33.469 -4.227 -2.826 1 69.38 105 SER B N 1
ATOM 7119 C CA . SER B 1 105 ? -32.625 -5.418 -2.762 1 69.38 105 SER B CA 1
ATOM 7120 C C . SER B 1 105 ? -31.141 -5.059 -2.816 1 69.38 105 SER B C 1
ATOM 7122 O O . SER B 1 105 ? -30.312 -5.715 -2.18 1 69.38 105 SER B O 1
ATOM 7124 N N . GLY B 1 106 ? -30.844 -4.039 -3.543 1 77.56 106 GLY B N 1
ATOM 7125 C CA . GLY B 1 106 ? -29.453 -3.629 -3.695 1 77.56 106 GLY B CA 1
ATOM 7126 C C . GLY B 1 106 ? -28.938 -2.844 -2.51 1 77.56 106 GLY B C 1
ATOM 7127 O O . GLY B 1 106 ? -27.719 -2.762 -2.299 1 77.56 106 GLY B O 1
ATOM 7128 N N . LYS B 1 107 ? -29.906 -2.373 -1.682 1 79.81 107 LYS B N 1
ATOM 7129 C CA . LYS B 1 107 ? -29.5 -1.552 -0.545 1 79.81 107 LYS B CA 1
ATOM 7130 C C . LYS B 1 107 ? -28.844 -2.404 0.544 1 79.81 107 LYS B C 1
ATOM 7132 O O . LYS B 1 107 ? -27.953 -1.938 1.258 1 79.81 107 LYS B O 1
ATOM 7137 N N . LEU B 1 108 ? -29.266 -3.66 0.598 1 80.5 108 LEU B N 1
ATOM 7138 C CA . LEU B 1 108 ? -28.703 -4.551 1.603 1 80.5 108 LEU B CA 1
ATOM 7139 C C . LEU B 1 108 ? -27.219 -4.816 1.315 1 80.5 108 LEU B C 1
ATOM 7141 O O . LEU B 1 108 ? -26.391 -4.723 2.215 1 80.5 108 LEU B O 1
ATOM 7145 N N . VAL B 1 109 ? -26.953 -5.102 0.032 1 85.38 109 VAL B N 1
ATOM 7146 C CA . VAL B 1 109 ? -25.578 -5.402 -0.349 1 85.38 109 VAL B CA 1
ATOM 7147 C C . VAL B 1 109 ? -24.719 -4.152 -0.209 1 85.38 109 VAL B C 1
ATOM 7149 O O . VAL B 1 109 ? -23.609 -4.211 0.329 1 85.38 109 VAL B O 1
ATOM 7152 N N . LEU B 1 110 ? -25.25 -3.037 -0.629 1 88.69 110 LEU B N 1
ATOM 7153 C CA . LEU B 1 110 ? -24.516 -1.779 -0.556 1 88.69 110 LEU B CA 1
ATOM 7154 C C . LEU B 1 110 ? -24.25 -1.396 0.894 1 88.69 110 LEU B C 1
ATOM 7156 O O . LEU B 1 110 ? -23.141 -0.973 1.227 1 88.69 110 LEU B O 1
ATOM 7160 N N . ASP B 1 111 ? -25.172 -1.594 1.776 1 87.81 111 ASP B N 1
ATOM 7161 C CA . ASP B 1 111 ? -25.016 -1.248 3.186 1 87.81 111 ASP B CA 1
ATOM 7162 C C . ASP B 1 111 ? -24 -2.158 3.871 1 87.81 111 ASP B C 1
ATOM 7164 O O . ASP B 1 111 ? -23.234 -1.706 4.715 1 87.81 111 ASP B O 1
ATOM 7168 N N . THR B 1 112 ? -24.078 -3.4 3.512 1 88.38 112 THR B N 1
ATOM 7169 C CA . THR B 1 112 ? -23.141 -4.344 4.109 1 88.38 112 THR B CA 1
ATOM 7170 C C . THR B 1 112 ? -21.703 -4.012 3.693 1 88.38 112 THR B C 1
ATOM 7172 O O . THR B 1 112 ? -20.797 -3.984 4.531 1 88.38 112 THR B O 1
ATOM 7175 N N . VAL B 1 113 ? -21.547 -3.717 2.449 1 88.94 113 VAL B N 1
ATOM 7176 C CA . VAL B 1 113 ? -20.219 -3.398 1.943 1 88.94 113 VAL B CA 1
ATOM 7177 C C . VAL B 1 113 ? -19.75 -2.066 2.523 1 88.94 113 VAL B C 1
ATOM 7179 O O . VAL B 1 113 ? -18.578 -1.914 2.881 1 88.94 113 VAL B O 1
ATOM 7182 N N . ALA B 1 114 ? -20.641 -1.156 2.615 1 89.94 114 ALA B N 1
ATOM 7183 C CA . ALA B 1 114 ? -20.312 0.153 3.18 1 89.94 114 ALA B CA 1
ATOM 7184 C C . ALA B 1 114 ? -19.938 0.037 4.652 1 89.94 114 ALA B C 1
ATOM 7186 O O . ALA B 1 114 ? -18.969 0.668 5.098 1 89.94 114 ALA B O 1
ATOM 7187 N N . SER B 1 115 ? -20.641 -0.76 5.414 1 89.69 115 SER B N 1
ATOM 7188 C CA . SER B 1 115 ? -20.344 -0.938 6.832 1 89.69 115 SER B CA 1
ATOM 7189 C C . SER B 1 115 ? -19.031 -1.688 7.035 1 89.69 115 SER B C 1
ATOM 7191 O O . SER B 1 115 ? -18.312 -1.438 8.008 1 89.69 115 SER B O 1
ATOM 7193 N N . PHE B 1 116 ? -18.797 -2.576 6.176 1 89.81 116 PHE B N 1
ATOM 7194 C CA . PHE B 1 116 ? -17.516 -3.281 6.207 1 89.81 116 PHE B CA 1
ATOM 7195 C C . PHE B 1 116 ? -16.359 -2.314 5.98 1 89.81 116 PHE B C 1
ATOM 7197 O O . PHE B 1 116 ? -15.367 -2.355 6.699 1 89.81 116 PHE B O 1
ATOM 7204 N N . GLY B 1 117 ? -16.531 -1.489 4.934 1 87.75 117 GLY B N 1
ATOM 7205 C CA . GLY B 1 117 ? -15.523 -0.475 4.652 1 87.75 117 GLY B CA 1
ATOM 7206 C C . GLY B 1 117 ? -15.352 0.519 5.785 1 87.75 117 GLY B C 1
ATOM 7207 O O . GLY B 1 117 ? -14.234 0.932 6.09 1 87.75 117 GLY B O 1
ATOM 7208 N N . PHE B 1 118 ? -16.422 0.861 6.426 1 88.12 118 PHE B N 1
ATOM 7209 C CA . PHE B 1 118 ? -16.391 1.789 7.547 1 88.12 118 PHE B CA 1
ATOM 7210 C C . PHE B 1 118 ? -15.625 1.192 8.719 1 88.12 118 PHE B C 1
ATOM 7212 O O . PHE B 1 118 ? -14.867 1.894 9.398 1 88.12 118 PHE B O 1
ATOM 7219 N N . MET B 1 119 ? -15.828 -0.055 8.992 1 90.5 119 MET B N 1
ATOM 7220 C CA . MET B 1 119 ? -15.102 -0.735 10.062 1 90.5 119 MET B CA 1
ATOM 7221 C C . MET B 1 119 ? -13.594 -0.702 9.805 1 90.5 119 MET B C 1
ATOM 7223 O O . MET B 1 119 ? -12.812 -0.429 10.711 1 90.5 119 MET B O 1
ATOM 7227 N N . LEU B 1 120 ? -13.227 -0.896 8.555 1 89.38 120 LEU B N 1
ATOM 7228 C CA . LEU B 1 120 ? -11.812 -0.883 8.203 1 89.38 120 LEU B CA 1
ATOM 7229 C C . LEU B 1 120 ? -11.242 0.526 8.312 1 89.38 120 LEU B C 1
ATOM 7231 O O . LEU B 1 120 ? -10.086 0.701 8.711 1 89.38 120 LEU B O 1
ATOM 7235 N N . HIS B 1 121 ? -12.023 1.461 7.965 1 86.12 121 HIS B N 1
ATOM 7236 C CA . HIS B 1 121 ? -11.578 2.846 8.062 1 86.12 121 HIS B CA 1
ATOM 7237 C C . HIS B 1 121 ? -11.312 3.234 9.516 1 86.12 121 HIS B C 1
ATOM 7239 O O . HIS B 1 121 ? -10.297 3.871 9.812 1 86.12 121 HIS B O 1
ATOM 7245 N N . VAL B 1 122 ? -12.219 2.867 10.367 1 86.88 122 VAL B N 1
ATOM 7246 C CA . VAL B 1 122 ? -12.07 3.203 11.781 1 86.88 122 VAL B CA 1
ATOM 7247 C C . VAL B 1 122 ? -10.883 2.451 12.367 1 86.88 122 VAL B C 1
ATOM 7249 O O . VAL B 1 122 ? -10.195 2.961 13.25 1 86.88 122 VAL B O 1
ATOM 7252 N N . PHE B 1 123 ? -10.602 1.283 11.852 1 89.75 123 PHE B N 1
ATOM 7253 C CA . PHE B 1 123 ? -9.406 0.537 12.234 1 89.75 123 PHE B CA 1
ATOM 7254 C C . PHE B 1 123 ? -8.148 1.325 11.898 1 89.75 123 PHE B C 1
ATOM 7256 O O . PHE B 1 123 ? -7.242 1.436 12.727 1 89.75 123 PHE B O 1
ATOM 7263 N N . VAL B 1 124 ? -8.117 1.904 10.727 1 84.06 124 VAL B N 1
ATOM 7264 C CA . VAL B 1 124 ? -6.953 2.656 10.273 1 84.06 124 VAL B CA 1
ATOM 7265 C C . VAL B 1 124 ? -6.773 3.902 11.133 1 84.06 124 VAL B C 1
ATOM 7267 O O . VAL B 1 124 ? -5.648 4.254 11.5 1 84.06 124 VAL B O 1
ATOM 7270 N N . VAL B 1 125 ? -7.871 4.539 11.461 1 78.75 125 VAL B N 1
ATOM 7271 C CA . VAL B 1 125 ? -7.828 5.727 12.312 1 78.75 125 VAL B CA 1
ATOM 7272 C C . VAL B 1 125 ? -7.266 5.359 13.68 1 78.75 125 VAL B C 1
ATOM 7274 O O . VAL B 1 125 ? -6.5 6.129 14.266 1 78.75 125 VAL B O 1
ATOM 7277 N N . GLY B 1 126 ? -7.625 4.176 14.18 1 81.75 126 GLY B N 1
ATOM 7278 C CA . GLY B 1 126 ? -7.102 3.709 15.453 1 81.75 126 GLY B CA 1
ATOM 7279 C C . GLY B 1 126 ? -5.605 3.457 15.43 1 81.75 126 GLY B C 1
ATOM 7280 O O . GLY B 1 126 ? -4.902 3.775 16.391 1 81.75 126 GLY B O 1
ATOM 7281 N N . VAL B 1 127 ? -5.156 2.975 14.336 1 82.19 127 VAL B N 1
ATOM 7282 C CA . VAL B 1 127 ? -3.736 2.664 14.211 1 82.19 127 VAL B CA 1
ATOM 7283 C C . VAL B 1 127 ? -2.922 3.955 14.203 1 82.19 127 VAL B C 1
ATOM 7285 O O . VAL B 1 127 ? -1.785 3.984 14.68 1 82.19 127 VAL B O 1
ATOM 7288 N N . GLN B 1 128 ? -3.447 5.012 13.719 1 72.56 128 GLN B N 1
ATOM 7289 C CA . GLN B 1 128 ? -2.736 6.277 13.562 1 72.56 128 GLN B CA 1
ATOM 7290 C C . GLN B 1 128 ? -2.623 7.008 14.898 1 72.56 128 GLN B C 1
ATOM 7292 O O . GLN B 1 128 ? -1.906 8.008 15.008 1 72.56 128 GLN B O 1
ATOM 7297 N N . ILE B 1 129 ? -3.324 6.484 15.859 1 69.56 129 ILE B N 1
ATOM 7298 C CA . ILE B 1 129 ? -3.277 7.109 17.172 1 69.56 129 ILE B CA 1
ATOM 7299 C C . ILE B 1 129 ? -1.97 6.742 17.875 1 69.56 129 ILE B C 1
ATOM 7301 O O . ILE B 1 129 ? -1.627 5.562 17.984 1 69.56 129 ILE B O 1
ATOM 7305 N N . ASP B 1 130 ? -1.219 7.781 18.219 1 61.22 130 ASP B N 1
ATOM 7306 C CA . ASP B 1 130 ? 0.013 7.57 18.969 1 61.22 130 ASP B CA 1
ATOM 7307 C C . ASP B 1 130 ? -0.286 7.266 20.438 1 61.22 130 ASP B C 1
ATOM 7309 O O . ASP B 1 130 ? -0.896 8.078 21.125 1 61.22 130 ASP B O 1
ATOM 7313 N N . MET B 1 131 ? -0.04 6.117 20.797 1 64.19 131 MET B N 1
ATOM 7314 C CA . MET B 1 131 ? -0.31 5.699 22.172 1 64.19 131 MET B CA 1
ATOM 7315 C C . MET B 1 131 ? 0.437 6.582 23.172 1 64.19 131 MET B C 1
ATOM 7317 O O . MET B 1 131 ? 0.028 6.707 24.328 1 64.19 131 MET B O 1
ATOM 7321 N N . ASN B 1 132 ? 1.548 7.277 22.641 1 60.75 132 ASN B N 1
ATOM 7322 C CA . ASN B 1 132 ? 2.287 8.156 23.531 1 60.75 132 ASN B CA 1
ATOM 7323 C C . ASN B 1 132 ? 1.455 9.367 23.938 1 60.75 132 ASN B C 1
ATOM 7325 O O . ASN B 1 132 ? 1.618 9.898 25.047 1 60.75 132 ASN B O 1
ATOM 7329 N N . ILE B 1 133 ? 0.625 9.672 23.062 1 60.31 133 ILE B N 1
ATOM 7330 C CA . ILE B 1 133 ? -0.27 10.781 23.375 1 60.31 133 ILE B CA 1
ATOM 7331 C C . ILE B 1 133 ? -1.215 10.367 24.5 1 60.31 133 ILE B C 1
ATOM 7333 O O . ILE B 1 133 ? -1.536 11.172 25.375 1 60.31 133 ILE B O 1
ATOM 7337 N N . LEU B 1 134 ? -1.56 9.062 24.469 1 62.56 134 LEU B N 1
ATOM 7338 C CA . LEU B 1 134 ? -2.484 8.531 25.453 1 62.56 134 LEU B CA 1
ATOM 7339 C C . LEU B 1 134 ? -1.842 8.516 26.844 1 62.56 134 LEU B C 1
ATOM 7341 O O . LEU B 1 134 ? -2.518 8.734 27.844 1 62.56 134 LEU B O 1
ATOM 7345 N N . LYS B 1 135 ? -0.529 8.375 26.719 1 63.88 135 LYS B N 1
ATOM 7346 C CA . LYS B 1 135 ? 0.177 8.258 27.984 1 63.88 135 LYS B CA 1
ATOM 7347 C C . LYS B 1 135 ? 0.485 9.641 28.578 1 63.88 135 LYS B C 1
ATOM 7349 O O . LYS B 1 135 ? 0.691 9.773 29.781 1 63.88 135 LYS B O 1
ATOM 7354 N N . SER B 1 136 ? 0.436 10.633 27.75 1 63.59 136 SER B N 1
ATOM 7355 C CA . SER B 1 136 ? 0.832 11.953 28.234 1 63.59 136 SER B CA 1
ATOM 7356 C C . SER B 1 136 ? -0.383 12.781 28.641 1 63.59 136 SER B C 1
ATOM 7358 O O . SER B 1 136 ? -0.306 14.008 28.719 1 63.59 136 SER B O 1
ATOM 7360 N N . VAL B 1 137 ? -1.486 12.133 28.906 1 70.19 137 VAL B N 1
ATOM 7361 C CA . VAL B 1 137 ? -2.674 12.875 29.297 1 70.19 137 VAL B CA 1
ATOM 7362 C C . VAL B 1 137 ? -2.518 13.367 30.734 1 70.19 137 VAL B C 1
ATOM 7364 O O . VAL B 1 137 ? -2.439 12.562 31.672 1 70.19 137 VAL B O 1
ATOM 7367 N N . HIS B 1 138 ? -2.359 14.656 30.875 1 74.19 138 HIS B N 1
ATOM 7368 C CA . HIS B 1 138 ? -2.209 15.305 32.188 1 74.19 138 HIS B CA 1
ATOM 7369 C C . HIS B 1 138 ? -3.557 15.461 32.875 1 74.19 138 HIS B C 1
ATOM 7371 O O . HIS B 1 138 ? -4.605 15.383 32.219 1 74.19 138 HIS B O 1
ATOM 7377 N N . LYS B 1 139 ? -3.576 15.594 34.156 1 80.25 139 LYS B N 1
ATOM 7378 C CA . LYS B 1 139 ? -4.777 15.711 34.969 1 80.25 139 LYS B CA 1
ATOM 7379 C C . LYS B 1 139 ? -5.652 16.875 34.531 1 80.25 139 LYS B C 1
ATOM 7381 O O . LYS B 1 139 ? -6.879 16.75 34.5 1 80.25 139 LYS B O 1
ATOM 7386 N N . HIS B 1 140 ? -5.035 17.922 34.094 1 81.38 140 HIS B N 1
ATOM 7387 C CA . HIS B 1 140 ? -5.812 19.078 33.656 1 81.38 140 HIS B CA 1
ATOM 7388 C C . HIS B 1 140 ? -6.562 18.781 32.344 1 81.38 140 HIS B C 1
ATOM 7390 O O . HIS B 1 140 ? -7.688 19.25 32.156 1 81.38 140 HIS B O 1
ATOM 7396 N N . MET B 1 141 ? -6.004 17.906 31.656 1 84.56 141 MET B N 1
ATOM 7397 C CA . MET B 1 141 ? -6.656 17.547 30.406 1 84.56 141 MET B CA 1
ATOM 7398 C C . MET B 1 141 ? -7.867 16.656 30.656 1 84.56 141 MET B C 1
ATOM 7400 O O . MET B 1 141 ? -8.852 16.719 29.906 1 84.56 141 MET B O 1
ATOM 7404 N N . VAL B 1 142 ? -7.789 15.867 31.656 1 89.06 142 VAL B N 1
ATOM 7405 C CA . VAL B 1 142 ? -8.906 15.008 32.031 1 89.06 142 VAL B CA 1
ATOM 7406 C C . VAL B 1 142 ? -10.078 15.859 32.5 1 89.06 142 VAL B C 1
ATOM 7408 O O . VAL B 1 142 ? -11.227 15.617 32.156 1 89.06 142 VAL B O 1
ATOM 7411 N N . LEU B 1 143 ? -9.734 16.844 33.25 1 88.69 143 LEU B N 1
ATOM 7412 C CA . LEU B 1 143 ? -10.781 17.719 33.75 1 88.69 143 LEU B CA 1
ATOM 7413 C C . LEU B 1 143 ? -11.422 18.516 32.625 1 88.69 143 LEU B C 1
ATOM 7415 O O . LEU B 1 143 ? -12.648 18.656 32.594 1 88.69 143 LEU B O 1
ATOM 7419 N N . ILE B 1 144 ? -10.625 18.984 31.766 1 88.25 144 ILE B N 1
ATOM 7420 C CA . ILE B 1 144 ? -11.148 19.734 30.641 1 88.25 144 ILE B CA 1
ATOM 7421 C C . ILE B 1 144 ? -12.016 18.828 29.781 1 88.25 144 ILE B C 1
ATOM 7423 O O . ILE B 1 144 ? -13.102 19.219 29.344 1 88.25 144 ILE B O 1
ATOM 7427 N N . GLY B 1 145 ? -11.562 17.641 29.625 1 91 145 GLY B N 1
ATOM 7428 C CA . GLY B 1 145 ? -12.305 16.688 28.797 1 91 145 GLY B CA 1
ATOM 7429 C C . GLY B 1 145 ? -13.641 16.297 29.406 1 91 145 GLY B C 1
ATOM 7430 O O . GLY B 1 145 ? -14.648 16.219 28.703 1 91 145 GLY B O 1
ATOM 7431 N N . CYS B 1 146 ? -13.688 16.094 30.641 1 92.12 146 CYS B N 1
ATOM 7432 C CA . CYS B 1 146 ? -14.93 15.734 31.328 1 92.12 146 CYS B CA 1
ATOM 7433 C C . CYS B 1 146 ? -15.93 16.891 31.281 1 92.12 146 CYS B C 1
ATOM 7435 O O . CYS B 1 146 ? -17.109 16.672 30.984 1 92.12 146 CYS B O 1
ATOM 7437 N N . MET B 1 147 ? -15.461 18.031 31.484 1 90.19 147 MET B N 1
ATOM 7438 C CA . MET B 1 147 ? -16.344 19.188 31.5 1 90.19 147 MET B CA 1
ATOM 7439 C C . MET B 1 147 ? -16.812 19.531 30.094 1 90.19 147 MET B C 1
ATOM 7441 O O . MET B 1 147 ? -17.922 20.031 29.906 1 90.19 147 MET B O 1
ATOM 7445 N N . SER B 1 148 ? -15.914 19.219 29.203 1 90.31 148 SER B N 1
ATOM 7446 C CA . SER B 1 148 ? -16.266 19.484 27.812 1 90.31 148 SER B CA 1
ATOM 7447 C C . SER B 1 148 ? -17.422 18.609 27.359 1 90.31 148 SER B C 1
ATOM 7449 O O . SER B 1 148 ? -18.125 18.938 26.406 1 90.31 148 SER B O 1
ATOM 7451 N N . PHE B 1 149 ? -17.641 17.484 28.062 1 92.75 149 PHE B N 1
ATOM 7452 C CA . PHE B 1 149 ? -18.75 16.609 27.719 1 92.75 149 PHE B CA 1
ATOM 7453 C C . PHE B 1 149 ? -19.953 16.891 28.594 1 92.75 149 PHE B C 1
ATOM 7455 O O . PHE B 1 149 ? -21.062 17.094 28.094 1 92.75 149 PHE B O 1
ATOM 7462 N N . PHE B 1 150 ? -19.828 16.969 29.891 1 93.12 150 PHE B N 1
ATOM 7463 C CA . PHE B 1 150 ? -20.938 16.984 30.828 1 93.12 150 PHE B CA 1
ATOM 7464 C C . PHE B 1 150 ? -21.672 18.328 30.797 1 93.12 150 PHE B C 1
ATOM 7466 O O . PHE B 1 150 ? -22.891 18.391 30.984 1 93.12 150 PHE B O 1
ATOM 7473 N N . LEU B 1 151 ? -20.984 19.375 30.531 1 89.56 151 LEU B N 1
ATOM 7474 C CA . LEU B 1 151 ? -21.625 20.688 30.5 1 89.56 151 LEU B CA 1
ATOM 7475 C C . LEU B 1 151 ? -22.562 20.797 29.297 1 89.56 151 LEU B C 1
ATOM 7477 O O . LEU B 1 151 ? -23.75 21.078 29.453 1 89.56 151 LEU B O 1
ATOM 7481 N N . PRO B 1 152 ? -22 20.547 28.203 1 89.62 152 PRO B N 1
ATOM 7482 C CA . PRO B 1 152 ? -22.938 20.547 27.062 1 89.62 152 PRO B CA 1
ATOM 7483 C C . PRO B 1 152 ? -24.016 19.484 27.172 1 89.62 152 PRO B C 1
ATOM 7485 O O . PRO B 1 152 ? -25.141 19.688 26.719 1 89.62 152 PRO B O 1
ATOM 7488 N N . TYR B 1 153 ? -23.719 18.312 27.719 1 92.12 153 TYR B N 1
ATOM 7489 C CA . TYR B 1 153 ? -24.688 17.25 27.906 1 92.12 153 TYR B CA 1
ATOM 7490 C C . TYR B 1 153 ? -25.859 17.719 28.766 1 92.12 153 TYR B C 1
ATOM 7492 O O . TYR B 1 153 ? -27.016 17.5 28.422 1 92.12 153 TYR B O 1
ATOM 7500 N N . ALA B 1 154 ? -25.594 18.453 29.797 1 90.06 154 ALA B N 1
ATOM 7501 C CA . ALA B 1 154 ? -26.625 18.953 30.703 1 90.06 154 ALA B CA 1
ATOM 7502 C C . ALA B 1 154 ? -27.5 19.984 30 1 90.06 154 ALA B C 1
ATOM 7504 O O . ALA B 1 154 ? -28.719 19.984 30.156 1 90.06 154 ALA B O 1
ATOM 7505 N N . VAL B 1 155 ? -26.938 20.781 29.234 1 87.69 155 VAL B N 1
ATOM 7506 C CA . VAL B 1 155 ? -27.672 21.828 28.531 1 87.69 155 VAL B CA 1
ATOM 7507 C C . VAL B 1 155 ? -28.516 21.203 27.406 1 87.69 155 VAL B C 1
ATOM 7509 O O . VAL B 1 155 ? -29.641 21.625 27.156 1 87.69 155 VAL B O 1
ATOM 7512 N N . CYS B 1 156 ? -27.938 20.219 26.781 1 86.5 156 CYS B N 1
ATOM 7513 C CA . CYS B 1 156 ? -28.656 19.547 25.688 1 86.5 156 CYS B CA 1
ATOM 7514 C C . CYS B 1 156 ? -29.906 18.859 26.203 1 86.5 156 CYS B C 1
ATOM 7516 O O . CYS B 1 156 ? -30.938 18.859 25.531 1 86.5 156 CYS B O 1
ATOM 7518 N N . ILE B 1 157 ? -29.812 18.281 27.359 1 86.19 157 ILE B N 1
ATOM 7519 C CA . ILE B 1 157 ? -30.984 17.625 27.938 1 86.19 157 ILE B CA 1
ATOM 7520 C C . ILE B 1 157 ? -32.094 18.656 28.172 1 86.19 157 ILE B C 1
ATOM 7522 O O . ILE B 1 157 ? -33.25 18.391 27.875 1 86.19 157 ILE B O 1
ATOM 7526 N N . LEU B 1 158 ? -31.734 19.844 28.547 1 82.75 158 LEU B N 1
ATOM 7527 C CA . LEU B 1 158 ? -32.719 20.906 28.828 1 82.75 158 LEU B CA 1
ATOM 7528 C C . LEU B 1 158 ? -33.312 21.438 27.547 1 82.75 158 LEU B C 1
ATOM 7530 O O . LEU B 1 158 ? -34.5 21.812 27.516 1 82.75 158 LEU B O 1
ATOM 7534 N N . CYS B 1 159 ? -32.531 21.344 26.453 1 78.56 159 CYS B N 1
ATOM 7535 C CA . CYS B 1 159 ? -32.969 21.922 25.188 1 78.56 159 CYS B CA 1
ATOM 7536 C C . CYS B 1 159 ? -33.812 20.922 24.406 1 78.56 159 CYS B C 1
ATOM 7538 O O . CYS B 1 159 ? -34.688 21.312 23.609 1 78.56 159 CYS B O 1
ATOM 7540 N N . ILE B 1 160 ? -33.531 19.625 24.484 1 75.12 160 ILE B N 1
ATOM 7541 C CA . ILE B 1 160 ? -34.188 18.625 23.625 1 75.12 160 ILE B CA 1
ATOM 7542 C C . ILE B 1 160 ? -35.562 18.281 24.188 1 75.12 160 ILE B C 1
ATOM 7544 O O . ILE B 1 160 ? -36.469 17.906 23.422 1 75.12 160 ILE B O 1
ATOM 7548 N N . VAL B 1 161 ? -35.938 18.5 25.438 1 69.25 161 VAL B N 1
ATOM 7549 C CA . VAL B 1 161 ? -37.188 18.125 26.078 1 69.25 161 VAL B CA 1
ATOM 7550 C C . VAL B 1 161 ? -38.344 18.844 25.391 1 69.25 161 VAL B C 1
ATOM 7552 O O . VAL B 1 161 ? -39.344 18.203 25.062 1 69.25 161 VAL B O 1
ATOM 7555 N N . PRO B 1 162 ? -38.156 20.062 25.016 1 64.69 162 PRO B N 1
ATOM 7556 C CA . PRO B 1 162 ? -39.312 20.75 24.438 1 64.69 162 PRO B CA 1
ATOM 7557 C C . PRO B 1 162 ? -39.469 20.484 22.938 1 64.69 162 PRO B C 1
ATOM 7559 O O . PRO B 1 162 ? -40.406 20.984 22.312 1 64.69 162 PRO B O 1
ATOM 7562 N N . LEU B 1 163 ? -38.688 19.609 22.328 1 68.12 163 LEU B N 1
ATOM 7563 C CA . LEU B 1 163 ? -38.688 19.531 20.875 1 68.12 163 LEU B CA 1
ATOM 7564 C C . LEU B 1 163 ? -39.438 18.297 20.391 1 68.12 163 LEU B C 1
ATOM 7566 O O . LEU B 1 163 ? -38.875 17.203 20.297 1 68.12 163 LEU B O 1
ATOM 7570 N N . PRO B 1 164 ? -40.719 18.391 20.156 1 60.94 164 PRO B N 1
ATOM 7571 C CA . PRO B 1 164 ? -41.562 17.25 19.781 1 60.94 164 PRO B CA 1
ATOM 7572 C C . PRO B 1 164 ? -41.125 16.641 18.438 1 60.94 164 PRO B C 1
ATOM 7574 O O . PRO B 1 164 ? -41.438 15.469 18.172 1 60.94 164 PRO B O 1
ATOM 7577 N N . ASN B 1 165 ? -40.5 17.391 17.594 1 63.75 165 ASN B N 1
ATOM 7578 C CA . ASN B 1 165 ? -40.156 16.891 16.25 1 63.75 165 ASN B CA 1
ATOM 7579 C C . ASN B 1 165 ? -38.969 15.969 16.281 1 63.75 165 ASN B C 1
ATOM 7581 O O . ASN B 1 165 ? -38.75 15.211 15.336 1 63.75 165 ASN B O 1
ATOM 7585 N N . LEU B 1 166 ? -38.219 16 17.266 1 62.75 166 LEU B N 1
ATOM 7586 C CA . LEU B 1 166 ? -37 15.219 17.312 1 62.75 166 LEU B CA 1
ATOM 7587 C C . LEU B 1 166 ? -37.281 13.789 17.75 1 62.75 166 LEU B C 1
ATOM 7589 O O . LEU B 1 166 ? -36.75 12.836 17.172 1 62.75 166 LEU B O 1
ATOM 7593 N N . ILE B 1 167 ? -38.062 13.578 18.781 1 61.41 167 ILE B N 1
ATOM 7594 C CA . ILE B 1 167 ? -38.406 12.273 19.328 1 61.41 167 ILE B CA 1
ATOM 7595 C C . ILE B 1 167 ? -39.938 12.094 19.344 1 61.41 167 ILE B C 1
ATOM 7597 O O . ILE B 1 167 ? -40.688 13.031 19.656 1 61.41 167 ILE B O 1
ATOM 7601 N N . GLU B 1 168 ? -40.438 11.086 18.578 1 58.59 168 GLU B N 1
ATOM 7602 C CA . GLU B 1 168 ? -41.875 10.859 18.703 1 58.59 168 GLU B CA 1
ATOM 7603 C C . GLU B 1 168 ? -42.281 10.805 20.156 1 58.59 168 GLU B C 1
ATOM 7605 O O . GLU B 1 168 ? -41.75 10.023 20.938 1 58.59 168 GLU B O 1
ATOM 7610 N N . LEU B 1 169 ? -43 11.812 20.625 1 52.5 169 LEU B N 1
ATOM 7611 C CA . LEU B 1 169 ? -43.469 12.023 21.984 1 52.5 169 LEU B CA 1
ATOM 7612 C C . LEU B 1 169 ? -44.094 10.758 22.547 1 52.5 169 LEU B C 1
ATOM 7614 O O . LEU B 1 169 ? -44 10.492 23.75 1 52.5 169 LEU B O 1
ATOM 7618 N N . ASP B 1 170 ? -44.812 10.102 21.766 1 50.5 170 ASP B N 1
ATOM 7619 C CA . ASP B 1 170 ? -45.562 8.984 22.312 1 50.5 170 ASP B CA 1
ATOM 7620 C C . ASP B 1 170 ? -44.656 7.902 22.859 1 50.5 170 ASP B C 1
ATOM 7622 O O . ASP B 1 170 ? -45.031 7.109 23.719 1 50.5 170 ASP B O 1
ATOM 7626 N N . GLU B 1 171 ? -43.438 7.922 22.453 1 53.16 171 GLU B N 1
ATOM 7627 C CA . GLU B 1 171 ? -42.5 6.883 22.859 1 53.16 171 GLU B CA 1
ATOM 7628 C C . GLU B 1 171 ? -41.344 7.465 23.688 1 53.16 171 GLU B C 1
ATOM 7630 O O . GLU B 1 171 ? -40.25 6.898 23.719 1 53.16 171 GLU B O 1
ATOM 7635 N N . LEU B 1 172 ? -41.594 8.656 24.219 1 53.5 172 LEU B N 1
ATOM 7636 C CA . LEU B 1 172 ? -40.656 9.367 25.062 1 53.5 172 LEU B CA 1
ATOM 7637 C C . LEU B 1 172 ? -40.344 8.578 26.328 1 53.5 172 LEU B C 1
ATOM 7639 O O . LEU B 1 172 ? -41.188 8.477 27.234 1 53.5 172 LEU B O 1
ATOM 7643 N N . SER B 1 173 ? -39.625 7.523 26.188 1 59.88 173 SER B N 1
ATOM 7644 C CA . SER B 1 173 ? -39.156 6.867 27.406 1 59.88 173 SER B CA 1
ATOM 7645 C C . SER B 1 173 ? -38.031 7.652 28.062 1 59.88 173 SER B C 1
ATOM 7647 O O . SER B 1 173 ? -37.312 8.398 27.391 1 59.88 173 SER B O 1
ATOM 7649 N N . LEU B 1 174 ? -38.062 7.988 29.391 1 62.62 174 LEU B N 1
ATOM 7650 C CA . LEU B 1 174 ? -37.125 8.641 30.297 1 62.62 174 LEU B CA 1
ATOM 7651 C C . LEU B 1 174 ? -35.688 8.32 29.922 1 62.62 174 LEU B C 1
ATOM 7653 O O . LEU B 1 174 ? -34.781 9.102 30.203 1 62.62 174 LEU B O 1
ATOM 7657 N N . HIS B 1 175 ? -35.438 7.332 29.109 1 72.12 175 HIS B N 1
ATOM 7658 C CA . HIS B 1 175 ? -34.062 6.941 28.844 1 72.12 175 HIS B CA 1
ATOM 7659 C C . HIS B 1 175 ? -33.656 7.32 27.438 1 72.12 175 HIS B C 1
ATOM 7661 O O . HIS B 1 175 ? -32.469 7.469 27.156 1 72.12 175 HIS B O 1
ATOM 7667 N N . THR B 1 176 ? -34.594 7.621 26.547 1 77.44 176 THR B N 1
ATOM 7668 C CA . THR B 1 176 ? -34.25 7.863 25.156 1 77.44 176 THR B CA 1
ATOM 7669 C C . THR B 1 176 ? -33.75 9.289 24.969 1 77.44 176 THR B C 1
ATOM 7671 O O . THR B 1 176 ? -32.812 9.531 24.172 1 77.44 176 THR B O 1
ATOM 7674 N N . LEU B 1 177 ? -34.219 10.156 25.844 1 81.56 177 LEU B N 1
ATOM 7675 C CA . LEU B 1 177 ? -33.844 11.555 25.688 1 81.56 177 LEU B CA 1
ATOM 7676 C C . LEU B 1 177 ? -32.406 11.773 26.109 1 81.56 177 LEU B C 1
ATOM 7678 O O . LEU B 1 177 ? -31.609 12.367 25.375 1 81.56 177 LEU B O 1
ATOM 7682 N N . PRO B 1 178 ? -32.031 11.266 27.281 1 84.62 178 PRO B N 1
ATOM 7683 C CA . PRO B 1 178 ? -30.625 11.43 27.672 1 84.62 178 PRO B CA 1
ATOM 7684 C C . PRO B 1 178 ? -29.672 10.703 26.719 1 84.62 178 PRO B C 1
ATOM 7686 O O . PRO B 1 178 ? -28.531 11.141 26.547 1 84.62 178 PRO B O 1
ATOM 7689 N N . PHE B 1 179 ? -30.188 9.75 26.125 1 84.25 179 PHE B N 1
ATOM 7690 C CA . PHE B 1 179 ? -29.359 9.008 25.188 1 84.25 179 PHE B CA 1
ATOM 7691 C C . PHE B 1 179 ? -29.094 9.836 23.938 1 84.25 179 PHE B C 1
ATOM 7693 O O . PHE B 1 179 ? -27.938 9.914 23.469 1 84.25 179 PHE B O 1
ATOM 7700 N N . VAL B 1 180 ? -30.047 10.484 23.422 1 84.38 180 VAL B N 1
ATOM 7701 C CA . VAL B 1 180 ? -29.891 11.312 22.234 1 84.38 180 VAL B CA 1
ATOM 7702 C C . VAL B 1 180 ? -29.031 12.531 22.562 1 84.38 180 VAL B C 1
ATOM 7704 O O . VAL B 1 180 ? -28.203 12.953 21.75 1 84.38 180 VAL B O 1
ATOM 7707 N N . ALA B 1 181 ? -29.188 12.984 23.75 1 88.06 181 ALA B N 1
ATOM 7708 C CA . ALA B 1 181 ? -28.406 14.133 24.188 1 88.06 181 ALA B CA 1
ATOM 7709 C C . ALA B 1 181 ? -26.922 13.773 24.312 1 88.06 181 ALA B C 1
ATOM 7711 O O . ALA B 1 181 ? -26.047 14.578 23.984 1 88.06 181 ALA B O 1
ATOM 7712 N N . ALA B 1 182 ? -26.656 12.609 24.75 1 88.81 182 ALA B N 1
ATOM 7713 C CA . ALA B 1 182 ? -25.281 12.156 24.875 1 88.81 182 ALA B CA 1
ATOM 7714 C C . ALA B 1 182 ? -24.625 12.031 23.5 1 88.81 182 ALA B C 1
ATOM 7716 O O . ALA B 1 182 ? -23.453 12.406 23.328 1 88.81 182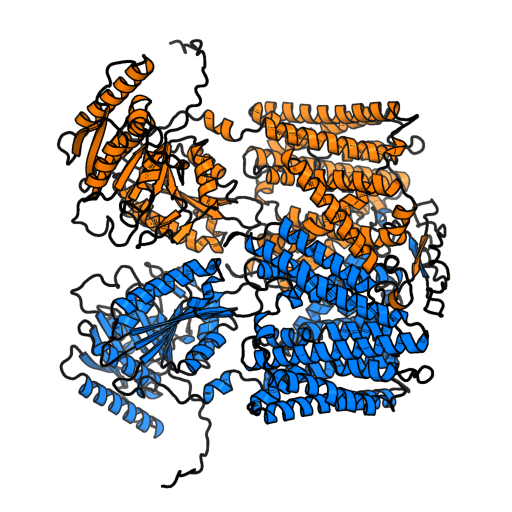 ALA B O 1
ATOM 7717 N N . LEU B 1 183 ? -25.375 11.617 22.562 1 87.19 183 LEU B N 1
ATOM 7718 C CA . LEU B 1 183 ? -24.828 11.438 21.219 1 87.19 183 LEU B CA 1
ATOM 7719 C C . LEU B 1 183 ? -24.609 12.781 20.531 1 87.19 183 LEU B C 1
ATOM 7721 O O . LEU B 1 183 ? -23.656 12.953 19.766 1 87.19 183 LEU B O 1
ATOM 7725 N N . THR B 1 184 ? -25.453 13.672 20.828 1 86.81 184 THR B N 1
ATOM 7726 C CA . THR B 1 184 ? -25.328 14.984 20.203 1 86.81 184 THR B CA 1
ATOM 7727 C C . THR B 1 184 ? -24.172 15.766 20.828 1 86.81 184 THR B C 1
ATOM 7729 O O . THR B 1 184 ? -23.547 16.578 20.156 1 86.81 184 THR B O 1
ATOM 7732 N N . SER B 1 185 ? -23.844 15.461 22.031 1 89.31 185 SER B N 1
ATOM 7733 C CA . SER B 1 185 ? -22.797 16.203 22.734 1 89.31 185 SER B CA 1
ATOM 7734 C C . SER B 1 185 ? -21.438 15.5 22.594 1 89.31 185 SER B C 1
ATOM 7736 O O . SER B 1 185 ? -20.422 16.016 23.062 1 89.31 185 SER B O 1
ATOM 7738 N N . MET B 1 186 ? -21.453 14.5 21.953 1 88.5 186 MET B N 1
ATOM 7739 C CA . MET B 1 186 ? -20.234 13.711 21.875 1 88.5 186 MET B CA 1
ATOM 7740 C C . MET B 1 186 ? -19.234 14.344 20.891 1 88.5 186 MET B C 1
ATOM 7742 O O . MET B 1 186 ? -19.641 14.992 19.938 1 88.5 186 MET B O 1
ATOM 7746 N N . THR B 1 187 ? -17.953 14.297 21.203 1 90.12 187 THR B N 1
ATOM 7747 C CA . THR B 1 187 ? -16.844 14.609 20.312 1 90.12 187 THR B CA 1
ATOM 7748 C C . THR B 1 187 ? -15.938 13.391 20.141 1 90.12 187 THR B C 1
ATOM 7750 O O . THR B 1 187 ? -15.352 12.906 21.109 1 90.12 187 THR B O 1
ATOM 7753 N N . THR B 1 188 ? -15.961 12.961 18.969 1 87.81 188 THR B N 1
ATOM 7754 C CA . THR B 1 188 ? -15.203 11.734 18.719 1 87.81 188 THR B CA 1
ATOM 7755 C C . THR B 1 188 ? -13.734 12.047 18.469 1 87.81 188 THR B C 1
ATOM 7757 O O . THR B 1 188 ? -13.406 13.047 17.812 1 87.81 188 THR B O 1
ATOM 7760 N N . PHE B 1 189 ? -12.945 11.219 19 1 82.5 189 PHE B N 1
ATOM 7761 C CA . PHE B 1 189 ? -11.5 11.352 18.875 1 82.5 189 PHE B CA 1
ATOM 7762 C C . PHE B 1 189 ? -11.078 11.312 17.406 1 82.5 189 PHE B C 1
ATOM 7764 O O . PHE B 1 189 ? -10.305 12.148 16.953 1 82.5 189 PHE B O 1
ATOM 7771 N N . PRO B 1 190 ? -11.641 10.469 16.609 1 76.75 190 PRO B N 1
ATOM 7772 C CA . PRO B 1 190 ? -11.242 10.422 15.195 1 76.75 190 PRO B CA 1
ATOM 7773 C C . PRO B 1 190 ? -11.641 11.672 14.43 1 76.75 190 PRO B C 1
ATOM 7775 O O . PRO B 1 190 ? -10.953 12.062 13.477 1 76.75 190 PRO B O 1
ATOM 7778 N N . ALA B 1 191 ? -12.703 12.289 14.75 1 84.62 191 ALA B N 1
ATOM 7779 C CA . ALA B 1 191 ? -13.117 13.508 14.07 1 84.62 191 ALA B CA 1
ATOM 7780 C C . ALA B 1 191 ? -12.125 14.641 14.32 1 84.62 191 ALA B C 1
ATOM 7782 O O . ALA B 1 191 ? -11.758 15.367 13.398 1 84.62 191 ALA B O 1
ATOM 7783 N N . VAL B 1 192 ? -11.672 14.703 15.516 1 86.19 192 VAL B N 1
ATOM 7784 C CA . VAL B 1 192 ? -10.727 15.75 15.891 1 86.19 192 VAL B CA 1
ATOM 7785 C C . VAL B 1 192 ? -9.375 15.484 15.242 1 86.19 192 VAL B C 1
ATOM 7787 O O . VAL B 1 192 ? -8.742 16.391 14.695 1 86.19 192 VAL B O 1
ATOM 7790 N N . THR B 1 193 ? -8.992 14.25 15.289 1 75.69 193 THR B N 1
ATOM 7791 C CA . THR B 1 193 ? -7.688 13.906 14.727 1 75.69 193 THR B CA 1
ATOM 7792 C C . THR B 1 193 ? -7.684 14.094 13.211 1 75.69 193 THR B C 1
ATOM 7794 O O . THR B 1 193 ? -6.676 14.508 12.633 1 75.69 193 THR B O 1
ATOM 7797 N N . SER B 1 194 ? -8.789 13.781 12.633 1 75.62 194 SER B N 1
ATOM 7798 C CA . SER B 1 194 ? -8.875 13.977 11.188 1 75.62 194 SER B CA 1
ATOM 7799 C C . SER B 1 194 ? -8.805 15.461 10.828 1 75.62 194 SER B C 1
ATOM 7801 O O . SER B 1 194 ? -8.156 15.844 9.859 1 75.62 194 SER B O 1
ATOM 7803 N N . THR B 1 195 ? -9.461 16.234 11.578 1 78.06 195 THR B N 1
ATOM 7804 C CA . THR B 1 195 ? -9.445 17.688 11.344 1 78.06 195 THR B CA 1
ATOM 7805 C C . THR B 1 195 ? -8.047 18.25 11.57 1 78.06 195 THR B C 1
ATOM 7807 O O . THR B 1 195 ? -7.57 19.078 10.789 1 78.06 195 THR B O 1
ATOM 7810 N N . LEU B 1 196 ? -7.438 17.781 12.586 1 73.88 196 LEU B N 1
ATOM 7811 C CA . LEU B 1 196 ? -6.094 18.25 12.906 1 73.88 196 LEU B CA 1
ATOM 7812 C C . LEU B 1 196 ? -5.094 17.781 11.852 1 73.88 196 LEU B C 1
ATOM 7814 O O . LEU B 1 196 ? -4.16 18.516 11.508 1 73.88 196 LEU B O 1
ATOM 7818 N N . SER B 1 197 ? -5.355 16.594 11.406 1 66.75 197 SER B N 1
ATOM 7819 C CA . SER B 1 197 ? -4.48 16.078 10.367 1 66.75 197 SER B CA 1
ATOM 7820 C C . SER B 1 197 ? -4.629 16.859 9.07 1 66.75 197 SER B C 1
ATOM 7822 O O . SER B 1 197 ? -3.637 17.141 8.398 1 66.75 197 SER B O 1
ATOM 7824 N N . ASP B 1 198 ? -5.871 17.219 8.773 1 66.75 198 ASP B N 1
ATOM 7825 C CA . ASP B 1 198 ? -6.152 18 7.566 1 66.75 198 ASP B CA 1
ATOM 7826 C C . ASP B 1 198 ? -5.516 19.375 7.648 1 66.75 198 ASP B C 1
ATOM 7828 O O . ASP B 1 198 ? -5.117 19.953 6.625 1 66.75 198 ASP B O 1
ATOM 7832 N N . LEU B 1 199 ? -5.465 19.844 8.898 1 64.75 199 LEU B N 1
ATOM 7833 C CA . LEU B 1 199 ? -4.906 21.188 9.102 1 64.75 199 LEU B CA 1
ATOM 7834 C C . LEU B 1 199 ? -3.42 21.109 9.43 1 64.75 199 LEU B C 1
ATOM 7836 O O . LEU B 1 199 ? -2.781 22.125 9.688 1 64.75 199 LEU B O 1
ATOM 7840 N N . ASN B 1 200 ? -2.904 19.922 9.43 1 57.91 200 ASN B N 1
ATOM 7841 C CA . ASN B 1 200 ? -1.504 19.656 9.742 1 57.91 200 ASN B CA 1
ATOM 7842 C C . ASN B 1 200 ? -1.125 20.203 11.117 1 57.91 200 ASN B C 1
ATOM 7844 O O . ASN B 1 200 ? -0.085 20.844 11.266 1 57.91 200 ASN B O 1
ATOM 7848 N N . LEU B 1 201 ? -1.979 20.109 12.102 1 64.31 201 LEU B N 1
ATOM 7849 C CA . LEU B 1 201 ? -1.771 20.609 13.453 1 64.31 201 LEU B CA 1
ATOM 7850 C C . LEU B 1 201 ? -1.634 19.469 14.453 1 64.31 201 LEU B C 1
ATOM 7852 O O . LEU B 1 201 ? -1.611 19.703 15.664 1 64.31 201 LEU B O 1
ATOM 7856 N N . LEU B 1 202 ? -1.639 18.281 13.992 1 62.97 202 LEU B N 1
ATOM 7857 C CA . LEU B 1 202 ? -1.667 17.109 14.859 1 62.97 202 LEU B CA 1
ATOM 7858 C C . LEU B 1 202 ? -0.494 17.125 15.828 1 62.97 202 LEU B C 1
ATOM 7860 O O . LEU B 1 202 ? -0.644 16.75 17 1 62.97 202 LEU B O 1
ATOM 7864 N N . ASN B 1 203 ? 0.569 17.688 15.398 1 53.91 203 ASN B N 1
ATOM 7865 C CA . ASN B 1 203 ? 1.763 17.625 16.234 1 53.91 203 ASN B CA 1
ATOM 7866 C C . ASN B 1 203 ? 2.027 18.938 16.938 1 53.91 203 ASN B C 1
ATOM 7868 O O . ASN B 1 203 ? 3.059 19.109 17.594 1 53.91 203 ASN B O 1
ATOM 7872 N N . SER B 1 204 ? 1.202 19.844 16.859 1 60.94 204 SER B N 1
ATOM 7873 C CA . SER B 1 204 ? 1.309 21.125 17.578 1 60.94 204 SER B CA 1
ATOM 7874 C C . SER B 1 204 ? 0.813 21 19 1 60.94 204 SER B C 1
ATOM 7876 O O . SER B 1 204 ? 0.224 19.984 19.391 1 60.94 204 SER B O 1
ATOM 7878 N N . ASP B 1 205 ? 1.184 21.938 19.781 1 68.56 205 ASP B N 1
ATOM 7879 C CA . ASP B 1 205 ? 0.69 21.938 21.156 1 68.56 205 ASP B CA 1
ATOM 7880 C C . ASP B 1 205 ? -0.836 21.969 21.188 1 68.56 205 ASP B C 1
ATOM 7882 O O . ASP B 1 205 ? -1.456 21.312 22.031 1 68.56 205 ASP B O 1
ATOM 7886 N N . LEU B 1 206 ? -1.266 22.719 20.266 1 76.69 206 LEU B N 1
ATOM 7887 C CA . LEU B 1 206 ? -2.719 22.781 20.156 1 76.69 206 LEU B CA 1
ATOM 7888 C C . LEU B 1 206 ? -3.287 21.406 19.781 1 76.69 206 LEU B C 1
ATOM 7890 O O . LEU B 1 206 ? -4.34 21.016 20.281 1 76.69 206 LEU B O 1
ATOM 7894 N N . GLY B 1 207 ? -2.652 20.75 18.922 1 78.81 207 GLY B N 1
ATOM 7895 C CA . GLY B 1 207 ? -3.082 19.422 18.516 1 78.81 207 GLY B CA 1
ATOM 7896 C C . GLY B 1 207 ? -3.012 18.406 19.641 1 78.81 207 GLY B C 1
ATOM 7897 O O . GLY B 1 207 ? -3.928 17.594 19.812 1 78.81 207 GLY B O 1
ATOM 7898 N N . ARG B 1 208 ? -2.018 18.531 20.438 1 74.31 208 ARG B N 1
ATOM 7899 C CA . ARG B 1 208 ? -1.865 17.609 21.562 1 74.31 208 ARG B CA 1
ATOM 7900 C C . ARG B 1 208 ? -2.941 17.859 22.609 1 74.31 208 ARG B C 1
ATOM 7902 O O . ARG B 1 208 ? -3.504 16.906 23.156 1 74.31 208 ARG B O 1
ATOM 7909 N N . LEU B 1 209 ? -3.123 19.094 22.844 1 81.75 209 LEU B N 1
ATOM 7910 C CA . LEU B 1 209 ? -4.172 19.453 23.797 1 81.75 209 LEU B CA 1
ATOM 7911 C C . LEU B 1 209 ? -5.535 18.969 23.312 1 81.75 209 LEU B C 1
ATOM 7913 O O . LEU B 1 209 ? -6.293 18.375 24.078 1 81.75 209 LEU B O 1
ATOM 7917 N N . SER B 1 210 ? -5.816 19.219 22.094 1 87.5 210 SER B N 1
ATOM 7918 C CA . SER B 1 210 ? -7.109 18.844 21.516 1 87.5 210 SER B CA 1
ATOM 7919 C C . SER B 1 210 ? -7.277 17.328 21.453 1 87.5 210 SER B C 1
ATOM 7921 O O . SER B 1 210 ? -8.352 16.812 21.75 1 87.5 210 SER B O 1
ATOM 7923 N N . CYS B 1 211 ? -6.27 16.625 21.125 1 81.56 211 CYS B N 1
ATOM 7924 C CA . CYS B 1 211 ? -6.344 15.18 21 1 81.56 211 CYS B CA 1
ATOM 7925 C C . CYS B 1 211 ? -6.539 14.531 22.359 1 81.56 211 CYS B C 1
ATOM 7927 O O . CYS B 1 211 ? -7.344 13.609 22.516 1 81.56 211 CYS B O 1
ATOM 7929 N N . SER B 1 212 ? -5.797 15.031 23.328 1 82.56 212 SER B N 1
ATOM 7930 C CA . SER B 1 212 ? -5.926 14.477 24.672 1 82.56 212 SER B CA 1
ATOM 7931 C C . SER B 1 212 ? -7.309 14.75 25.266 1 82.56 212 SER B C 1
ATOM 7933 O O . SER B 1 212 ? -7.918 13.859 25.859 1 82.56 212 SER B O 1
ATOM 7935 N N . THR B 1 213 ? -7.773 15.93 25.062 1 88.62 213 THR B N 1
ATOM 7936 C CA . THR B 1 213 ? -9.094 16.281 25.562 1 88.62 213 THR B CA 1
ATOM 7937 C C . THR B 1 213 ? -10.18 15.5 24.828 1 88.62 213 THR B C 1
ATOM 7939 O O . THR B 1 213 ? -11.164 15.07 25.422 1 88.62 213 THR B O 1
ATOM 7942 N N . ALA B 1 214 ? -10.023 15.375 23.547 1 89.25 214 ALA B N 1
ATOM 7943 C CA . ALA B 1 214 ? -10.992 14.641 22.75 1 89.25 214 ALA B CA 1
ATOM 7944 C C . ALA B 1 214 ? -11.07 13.18 23.156 1 89.25 214 ALA B C 1
ATOM 7946 O O . ALA B 1 214 ? -12.141 12.57 23.141 1 89.25 214 ALA B O 1
ATOM 7947 N N . LEU B 1 215 ? -9.992 12.625 23.5 1 84.44 215 LEU B N 1
ATOM 7948 C CA . LEU B 1 215 ? -9.969 11.234 23.953 1 84.44 215 LEU B CA 1
ATOM 7949 C C . LEU B 1 215 ? -10.789 11.07 25.234 1 84.44 215 LEU B C 1
ATOM 7951 O O . LEU B 1 215 ? -11.539 10.102 25.375 1 84.44 215 LEU B O 1
ATOM 7955 N N . VAL B 1 216 ? -10.594 11.969 26.109 1 88.06 216 VAL B N 1
ATOM 7956 C CA . VAL B 1 216 ? -11.32 11.914 27.375 1 88.06 216 VAL B CA 1
ATOM 7957 C C . VAL B 1 216 ? -12.812 12.148 27.125 1 88.06 216 VAL B C 1
ATOM 7959 O O . VAL B 1 216 ? -13.656 11.445 27.688 1 88.06 216 VAL B O 1
ATOM 7962 N N . THR B 1 217 ? -13.07 13.148 26.344 1 91.44 217 THR B N 1
ATOM 7963 C CA . THR B 1 217 ? -14.469 13.43 26.031 1 91.44 217 THR B CA 1
ATOM 7964 C C . THR B 1 217 ? -15.117 12.227 25.344 1 91.44 217 THR B C 1
ATOM 7966 O O . THR B 1 217 ? -16.281 11.898 25.625 1 91.44 217 THR B O 1
ATOM 7969 N N . ASP B 1 218 ? -14.406 11.609 24.438 1 89.75 218 ASP B N 1
ATOM 7970 C CA . ASP B 1 218 ? -14.906 10.438 23.719 1 89.75 218 ASP B CA 1
ATOM 7971 C C . ASP B 1 218 ? -15.148 9.273 24.672 1 89.75 218 ASP B C 1
ATOM 7973 O O . ASP B 1 218 ? -16.172 8.586 24.578 1 89.75 218 ASP B O 1
ATOM 7977 N N . SER B 1 219 ? -14.289 9.094 25.609 1 86.25 219 SER B N 1
ATOM 7978 C CA . SER B 1 219 ? -14.445 8.031 26.609 1 86.25 219 SER B CA 1
ATOM 7979 C C . SER B 1 219 ? -15.625 8.305 27.531 1 86.25 219 SER B C 1
ATOM 7981 O O . SER B 1 219 ? -16.391 7.395 27.844 1 86.25 219 SER B O 1
ATOM 7983 N N . CYS B 1 220 ? -15.789 9.5 27.906 1 89.69 220 CYS B N 1
ATOM 7984 C CA . CYS B 1 220 ? -16.906 9.875 28.75 1 89.69 220 CYS B CA 1
ATOM 7985 C C . CYS B 1 220 ? -18.234 9.68 28.031 1 89.69 220 CYS B C 1
ATOM 7987 O O . CYS B 1 220 ? -19.203 9.18 28.609 1 89.69 220 CYS B O 1
ATOM 7989 N N . SER B 1 221 ? -18.219 10.102 26.828 1 90.94 221 SER B N 1
ATOM 7990 C CA . SER B 1 221 ? -19.438 9.938 26.047 1 90.94 221 SER B CA 1
ATOM 7991 C C . SER B 1 221 ? -19.781 8.461 25.844 1 90.94 221 SER B C 1
ATOM 7993 O O . SER B 1 221 ? -20.938 8.07 25.922 1 90.94 221 SER B O 1
ATOM 7995 N N . TYR B 1 222 ? -18.844 7.672 25.594 1 86.75 222 TYR B N 1
ATOM 7996 C CA . TYR B 1 222 ? -19.047 6.242 25.391 1 86.75 222 TYR B CA 1
ATOM 7997 C C . TYR B 1 222 ? -19.578 5.578 26.656 1 86.75 222 TYR B C 1
ATOM 7999 O O . TYR B 1 222 ? -20.531 4.785 26.594 1 86.75 222 TYR B O 1
ATOM 8007 N N . ILE B 1 223 ? -19.016 5.945 27.766 1 87.19 223 ILE B N 1
ATOM 8008 C CA . ILE B 1 223 ? -19.422 5.371 29.031 1 87.19 223 ILE B CA 1
ATOM 8009 C C . ILE B 1 223 ? -20.859 5.797 29.359 1 87.19 223 ILE B C 1
ATOM 8011 O O . ILE B 1 223 ? -21.672 4.98 29.797 1 87.19 223 ILE B O 1
ATOM 8015 N N . THR B 1 224 ? -21.109 7.008 29.125 1 89.31 224 THR B N 1
ATOM 8016 C CA . THR B 1 224 ? -22.453 7.516 29.406 1 89.31 224 THR B CA 1
ATOM 8017 C C . THR B 1 224 ? -23.484 6.844 28.5 1 89.31 224 THR B C 1
ATOM 8019 O O . THR B 1 224 ? -24.547 6.43 28.969 1 89.31 224 THR B O 1
ATOM 8022 N N . THR B 1 225 ? -23.172 6.715 27.25 1 85.81 225 THR B N 1
ATOM 8023 C CA . THR B 1 225 ? -24.094 6.082 26.312 1 85.81 225 THR B CA 1
ATOM 8024 C C . THR B 1 225 ? -24.281 4.605 26.641 1 85.81 225 THR B C 1
ATOM 8026 O O . THR B 1 225 ? -25.375 4.062 26.531 1 85.81 225 THR B O 1
ATOM 8029 N N . LEU B 1 226 ? -23.234 3.982 27.016 1 83.38 226 LEU B N 1
ATOM 8030 C CA . LEU B 1 226 ? -23.312 2.58 27.422 1 83.38 226 LEU B CA 1
ATOM 8031 C C . LEU B 1 226 ? -24.188 2.416 28.656 1 83.38 226 LEU B C 1
ATOM 8033 O O . LEU B 1 226 ? -25.016 1.502 28.719 1 83.38 226 LEU B O 1
ATOM 8037 N N . ALA B 1 227 ? -24.031 3.273 29.578 1 83.81 227 ALA B N 1
ATOM 8038 C CA . ALA B 1 227 ? -24.812 3.23 30.812 1 83.81 227 ALA B CA 1
ATOM 8039 C C . ALA B 1 227 ? -26.297 3.471 30.516 1 83.81 227 ALA B C 1
ATOM 8041 O O . ALA B 1 227 ? -27.156 2.754 31.031 1 83.81 227 ALA B O 1
ATOM 8042 N N . LEU B 1 228 ? -26.531 4.391 29.703 1 82.56 228 LEU B N 1
ATOM 8043 C CA . LEU B 1 228 ? -27.922 4.742 29.391 1 82.56 228 LEU B CA 1
ATOM 8044 C C . LEU B 1 228 ? -28.594 3.639 28.578 1 82.56 228 LEU B C 1
ATOM 8046 O O . LEU B 1 228 ? -29.781 3.354 28.781 1 82.56 228 LEU B O 1
ATOM 8050 N N . THR B 1 229 ? -27.859 3.033 27.625 1 78.06 229 THR B N 1
ATOM 8051 C CA . THR B 1 229 ? -28.406 1.917 26.875 1 78.06 229 THR B CA 1
ATOM 8052 C C . THR B 1 229 ? -28.688 0.726 27.781 1 78.06 229 THR B C 1
ATOM 8054 O O . THR B 1 229 ? -29.719 0.052 27.641 1 78.06 229 THR B O 1
ATOM 8057 N N . THR B 1 230 ? -27.812 0.54 28.734 1 78.62 230 THR B N 1
ATOM 8058 C CA . THR B 1 230 ? -27.984 -0.561 29.672 1 78.62 230 THR B CA 1
ATOM 8059 C C . THR B 1 230 ? -29.203 -0.324 30.562 1 78.62 230 THR B C 1
ATOM 8061 O O . THR B 1 230 ? -30.016 -1.222 30.75 1 78.62 230 THR B O 1
ATOM 8064 N N . ILE B 1 231 ? -29.281 0.858 31 1 77 231 ILE B N 1
ATOM 8065 C CA . ILE B 1 231 ? -30.391 1.208 31.875 1 77 231 ILE B CA 1
ATOM 8066 C C . ILE B 1 231 ? -31.703 1.163 31.078 1 77 231 ILE B C 1
ATOM 8068 O O . ILE B 1 231 ? -32.719 0.674 31.578 1 77 231 ILE B O 1
ATOM 8072 N N . GLY B 1 232 ? -31.641 1.654 29.906 1 75.12 232 GLY B N 1
ATOM 8073 C CA . GLY B 1 232 ? -32.844 1.637 29.062 1 75.12 232 GLY B CA 1
ATOM 8074 C C . GLY B 1 232 ? -33.344 0.235 28.781 1 75.12 232 GLY B C 1
ATOM 8075 O O . GLY B 1 232 ? -34.531 -0.044 28.906 1 75.12 232 GLY B O 1
ATOM 8076 N N . VAL B 1 233 ? -32.5 -0.653 28.438 1 71.69 233 VAL B N 1
ATOM 8077 C CA . VAL B 1 233 ? -32.875 -2.027 28.125 1 71.69 233 VAL B CA 1
ATOM 8078 C C . VAL B 1 233 ? -33.312 -2.746 29.406 1 71.69 233 VAL B C 1
ATOM 8080 O O . VAL B 1 233 ? -34.25 -3.545 29.375 1 71.69 233 VAL B O 1
ATOM 8083 N N . ALA B 1 234 ? -32.562 -2.438 30.516 1 72.94 234 ALA B N 1
ATOM 8084 C CA . ALA B 1 234 ? -32.938 -3.053 31.797 1 72.94 234 ALA B CA 1
ATOM 8085 C C . ALA B 1 234 ? -34.312 -2.637 32.219 1 72.94 234 ALA B C 1
ATOM 8087 O O . ALA B 1 234 ? -35.094 -3.453 32.75 1 72.94 234 ALA B O 1
ATOM 8088 N N . LEU B 1 235 ? -34.594 -1.418 32.031 1 72.25 235 LEU B N 1
ATOM 8089 C CA . LEU B 1 235 ? -35.875 -0.898 32.438 1 72.25 235 LEU B CA 1
ATOM 8090 C C . LEU B 1 235 ? -37 -1.42 31.547 1 72.25 235 LEU B C 1
ATOM 8092 O O . LEU B 1 235 ? -38.094 -1.737 32.031 1 72.25 235 LEU B O 1
ATOM 8096 N N . GLU B 1 236 ? -36.719 -1.441 30.312 1 68.81 236 GLU B N 1
ATOM 8097 C CA . GLU B 1 236 ? -37.75 -1.861 29.359 1 68.81 236 GLU B CA 1
ATOM 8098 C C . GLU B 1 236 ? -38.031 -3.355 29.484 1 68.81 236 GLU B C 1
ATOM 8100 O O . GLU B 1 236 ? -39.188 -3.783 29.391 1 68.81 236 GLU B O 1
ATOM 8105 N N . ARG B 1 237 ? -37 -4.105 29.625 1 68.25 237 ARG B N 1
ATOM 8106 C CA . ARG B 1 237 ? -37.219 -5.547 29.594 1 68.25 237 ARG B CA 1
ATOM 8107 C C . ARG B 1 237 ? -37.156 -6.133 31 1 68.25 237 ARG B C 1
ATOM 8109 O O . ARG B 1 237 ? -37.406 -7.324 31.203 1 68.25 237 ARG B O 1
ATOM 8116 N N . SER B 1 238 ? -36.969 -5.387 32.031 1 62.59 238 SER B N 1
ATOM 8117 C CA . SER B 1 238 ? -36.906 -5.832 33.406 1 62.59 238 SER B CA 1
ATOM 8118 C C . SER B 1 238 ? -35.938 -7 33.562 1 62.59 238 SER B C 1
ATOM 8120 O O . SER B 1 238 ? -36.25 -7.996 34.219 1 62.59 238 SER B O 1
ATOM 8122 N N . GLU B 1 239 ? -35 -7.172 32.625 1 64.88 239 GLU B N 1
ATOM 8123 C CA . GLU B 1 239 ? -34.062 -8.281 32.688 1 64.88 239 GLU B CA 1
ATOM 8124 C C . GLU B 1 239 ? -32.656 -7.789 33 1 64.88 239 GLU B C 1
ATOM 8126 O O . GLU B 1 239 ? -32.281 -6.688 32.594 1 64.88 239 GLU B O 1
ATOM 8131 N N . TRP B 1 240 ? -31.984 -8.508 33.938 1 63.59 240 TRP B N 1
ATOM 8132 C CA . TRP B 1 240 ? -30.641 -8.195 34.406 1 63.59 240 TRP B CA 1
ATOM 8133 C C . TRP B 1 240 ? -29.594 -8.586 33.375 1 63.59 240 TRP B C 1
ATOM 8135 O O . TRP B 1 240 ? -28.391 -8.438 33.625 1 63.59 240 TRP B O 1
ATOM 8145 N N . LYS B 1 241 ? -30.031 -9.039 32.25 1 72.44 241 LYS B N 1
ATOM 8146 C CA . LYS B 1 241 ? -29.094 -9.484 31.219 1 72.44 241 LYS B CA 1
ATOM 8147 C C . LYS B 1 241 ? -28.25 -8.328 30.703 1 72.44 241 LYS B C 1
ATOM 8149 O O . LYS B 1 241 ? -27.094 -8.516 30.312 1 72.44 241 LYS B O 1
ATOM 8154 N N . ALA B 1 242 ? -28.828 -7.164 30.938 1 75.12 242 ALA B N 1
ATOM 8155 C CA . ALA B 1 242 ? -28.062 -6.004 30.469 1 75.12 242 ALA B CA 1
ATOM 8156 C C . ALA B 1 242 ? -26.781 -5.828 31.281 1 75.12 242 ALA B C 1
ATOM 8158 O O . ALA B 1 242 ? -25.75 -5.438 30.734 1 75.12 242 ALA B O 1
ATOM 8159 N N . LEU B 1 243 ? -26.781 -6.191 32.594 1 76.81 243 LEU B N 1
ATOM 8160 C CA . LEU B 1 243 ? -25.594 -6.059 33.438 1 76.81 243 LEU B CA 1
ATOM 8161 C C . LEU B 1 243 ? -24.547 -7.094 33.062 1 76.81 243 LEU B C 1
ATOM 8163 O O . LEU B 1 243 ? -23.344 -6.82 33.125 1 76.81 243 LEU B O 1
ATOM 8167 N N . THR B 1 244 ? -25.047 -8.211 32.594 1 80.94 244 THR B N 1
ATOM 8168 C CA . THR B 1 244 ? -24.109 -9.25 32.156 1 80.94 244 THR B CA 1
ATOM 8169 C C . THR B 1 244 ? -23.406 -8.828 30.875 1 80.94 244 THR B C 1
ATOM 8171 O O . THR B 1 244 ? -22.234 -9.164 30.672 1 80.94 244 THR B O 1
ATOM 8174 N N . ASN B 1 245 ? -24.094 -8.055 30.141 1 82.06 245 ASN B N 1
ATOM 8175 C CA . ASN B 1 245 ? -23.469 -7.574 28.906 1 82.06 245 ASN B CA 1
ATOM 8176 C C . ASN B 1 245 ? -22.328 -6.598 29.203 1 82.06 245 ASN B C 1
ATOM 8178 O O . ASN B 1 245 ? -21.328 -6.582 28.484 1 82.06 245 ASN B O 1
ATOM 8182 N N . ILE B 1 246 ? -22.516 -5.797 30.234 1 85.62 246 ILE B N 1
ATOM 8183 C CA . ILE B 1 246 ? -21.453 -4.875 30.609 1 85.62 246 ILE B CA 1
ATOM 8184 C C . ILE B 1 246 ? -20.219 -5.66 31.031 1 85.62 246 ILE B C 1
ATOM 8186 O O . ILE B 1 246 ? -19.078 -5.277 30.719 1 85.62 246 ILE B O 1
ATOM 8190 N N . PHE B 1 247 ? -20.516 -6.73 31.703 1 87.44 247 PHE B N 1
ATOM 8191 C CA . PHE B 1 247 ? -19.406 -7.594 32.125 1 87.44 247 PHE B CA 1
ATOM 8192 C C . PHE B 1 247 ? -18.688 -8.156 30.906 1 87.44 247 PHE B C 1
ATOM 8194 O O . PHE B 1 247 ? -17.453 -8.188 30.875 1 87.44 247 PHE B O 1
ATOM 8201 N N . TYR B 1 248 ? -19.375 -8.539 29.922 1 87.94 248 TYR B N 1
ATOM 8202 C CA . TYR B 1 248 ? -18.766 -9.094 28.719 1 87.94 248 TYR B CA 1
ATOM 8203 C C . TYR B 1 248 ? -17.984 -8.031 27.969 1 87.94 248 TYR B C 1
ATOM 8205 O O . TYR B 1 248 ? -16.953 -8.328 27.359 1 87.94 248 TYR B O 1
ATOM 8213 N N . ILE B 1 249 ? -18.453 -6.809 27.969 1 89.5 249 ILE B N 1
ATOM 8214 C CA . ILE B 1 249 ? -17.75 -5.723 27.297 1 89.5 249 ILE B CA 1
ATOM 8215 C C . ILE B 1 249 ? -16.422 -5.453 28 1 89.5 249 ILE B C 1
ATOM 8217 O O . ILE B 1 249 ? -15.398 -5.258 27.344 1 89.5 249 ILE B O 1
ATOM 8221 N N . ILE B 1 250 ? -16.5 -5.484 29.312 1 90 250 ILE B N 1
ATOM 8222 C CA . ILE B 1 250 ? -15.273 -5.273 30.094 1 90 250 ILE B CA 1
ATOM 8223 C C . ILE B 1 250 ? -14.297 -6.414 29.828 1 90 250 ILE B C 1
ATOM 8225 O O . ILE B 1 250 ? -13.094 -6.184 29.641 1 90 250 ILE B O 1
ATOM 8229 N N . CYS B 1 251 ? -14.797 -7.582 29.797 1 92.62 251 CYS B N 1
ATOM 8230 C CA . CYS B 1 251 ? -13.961 -8.742 29.5 1 92.62 251 CYS B CA 1
ATOM 8231 C C . CYS B 1 251 ? -13.352 -8.633 28.109 1 92.62 251 CYS B C 1
ATOM 8233 O O . CYS B 1 251 ? -12.195 -8.992 27.906 1 92.62 251 CYS B O 1
ATOM 8235 N N . PHE B 1 252 ? -14.148 -8.125 27.188 1 92.88 252 PHE B N 1
ATOM 8236 C CA . PHE B 1 252 ? -13.68 -7.945 25.812 1 92.88 252 PHE B CA 1
ATOM 8237 C C . PHE B 1 252 ? -12.531 -6.941 25.766 1 92.88 252 PHE B C 1
ATOM 8239 O O . PHE B 1 252 ? -11.5 -7.207 25.156 1 92.88 252 PHE B O 1
ATOM 8246 N N . LEU B 1 253 ? -12.688 -5.875 26.469 1 90.81 253 LEU B N 1
ATOM 8247 C CA . LEU B 1 253 ? -11.648 -4.852 26.484 1 90.81 253 LEU B CA 1
ATOM 8248 C C . LEU B 1 253 ? -10.391 -5.359 27.172 1 90.81 253 LEU B C 1
ATOM 8250 O O . LEU B 1 253 ? -9.273 -5.059 26.734 1 90.81 253 LEU B O 1
ATOM 8254 N N . PHE B 1 254 ? -10.609 -6.16 28.156 1 92.38 254 PHE B N 1
ATOM 8255 C CA . PHE B 1 254 ? -9.484 -6.746 28.875 1 92.38 254 PHE B CA 1
ATOM 8256 C C . PHE B 1 254 ? -8.742 -7.746 27.984 1 92.38 254 PHE B C 1
ATOM 8258 O O . PHE B 1 254 ? -7.508 -7.793 28 1 92.38 254 PHE B O 1
ATOM 8265 N N . THR B 1 255 ? -9.484 -8.516 27.281 1 92.81 255 THR B N 1
ATOM 8266 C CA . THR B 1 255 ? -8.875 -9.492 26.391 1 92.81 255 THR B CA 1
ATOM 8267 C C . THR B 1 255 ? -8.078 -8.797 25.281 1 92.81 255 THR B C 1
ATOM 8269 O O . THR B 1 255 ? -6.988 -9.25 24.922 1 92.81 255 THR B O 1
ATOM 8272 N N . ILE B 1 256 ? -8.57 -7.715 24.797 1 91.94 256 ILE B N 1
ATOM 8273 C CA . ILE B 1 256 ? -7.891 -6.973 23.75 1 91.94 256 ILE B CA 1
ATOM 8274 C C . ILE B 1 256 ? -6.609 -6.352 24.297 1 91.94 256 ILE B C 1
ATOM 8276 O O . ILE B 1 256 ? -5.551 -6.434 23.672 1 91.94 256 ILE B O 1
ATOM 8280 N N . CYS B 1 257 ? -6.617 -5.824 25.453 1 87.5 257 CYS B N 1
ATOM 8281 C CA . CYS B 1 257 ? -5.484 -5.113 26.031 1 87.5 257 CYS B CA 1
ATOM 8282 C C . CYS B 1 257 ? -4.418 -6.09 26.516 1 87.5 257 CYS B C 1
ATOM 8284 O O . CYS B 1 257 ? -3.223 -5.832 26.375 1 87.5 257 CYS B O 1
ATOM 8286 N N . PHE B 1 258 ? -4.867 -7.277 27.016 1 90.94 258 PHE B N 1
ATOM 8287 C CA . PHE B 1 258 ? -3.898 -8.125 27.703 1 90.94 258 PHE B CA 1
ATOM 8288 C C . PHE B 1 258 ? -3.527 -9.328 26.844 1 90.94 258 PHE B C 1
ATOM 8290 O O . PHE B 1 258 ? -2.521 -9.992 27.094 1 90.94 258 PHE B O 1
ATOM 8297 N N . ILE B 1 259 ? -4.277 -9.633 25.875 1 91.94 259 ILE B N 1
ATOM 8298 C CA . ILE B 1 259 ? -3.959 -10.805 25.062 1 91.94 259 ILE B CA 1
ATOM 8299 C C . ILE B 1 259 ? -3.619 -10.359 23.641 1 91.94 259 ILE B C 1
ATOM 8301 O O . ILE B 1 259 ? -2.529 -10.648 23.141 1 91.94 259 ILE B O 1
ATOM 8305 N N . VAL B 1 260 ? -4.523 -9.609 23.016 1 92.19 260 VAL B N 1
ATOM 8306 C CA . VAL B 1 260 ? -4.375 -9.281 21.609 1 92.19 260 VAL B CA 1
ATOM 8307 C C . VAL B 1 260 ? -3.23 -8.281 21.422 1 92.19 260 VAL B C 1
ATOM 8309 O O . VAL B 1 260 ? -2.387 -8.453 20.547 1 92.19 260 VAL B O 1
ATOM 8312 N N . ARG B 1 261 ? -3.146 -7.258 22.25 1 89.94 261 ARG B N 1
ATOM 8313 C CA . ARG B 1 261 ? -2.129 -6.227 22.094 1 89.94 261 ARG B CA 1
ATOM 8314 C C . ARG B 1 261 ? -0.73 -6.801 22.281 1 89.94 261 ARG B C 1
ATOM 8316 O O . ARG B 1 261 ? 0.146 -6.613 21.438 1 89.94 261 ARG B O 1
ATOM 8323 N N . PRO B 1 262 ? -0.46 -7.52 23.328 1 89.31 262 PRO B N 1
ATOM 8324 C CA . PRO B 1 262 ? 0.884 -8.086 23.469 1 89.31 262 PRO B CA 1
ATOM 8325 C C . PRO B 1 262 ? 1.226 -9.062 22.344 1 89.31 262 PRO B C 1
ATOM 8327 O O . PRO B 1 262 ? 2.391 -9.172 21.953 1 89.31 262 PRO B O 1
ATOM 8330 N N . PHE B 1 263 ? 0.236 -9.75 21.906 1 89.94 263 PHE B N 1
ATOM 8331 C CA . PHE B 1 263 ? 0.469 -10.664 20.797 1 89.94 263 PHE B CA 1
ATOM 8332 C C . PHE B 1 263 ? 0.917 -9.906 19.562 1 89.94 263 PHE B C 1
ATOM 8334 O O . PHE B 1 263 ? 1.842 -10.328 18.859 1 89.94 263 PHE B O 1
ATOM 8341 N N . ILE B 1 264 ? 0.293 -8.812 19.25 1 88.69 264 ILE B N 1
ATOM 8342 C CA . ILE B 1 264 ? 0.639 -8.023 18.078 1 88.69 264 ILE B CA 1
ATOM 8343 C C . ILE B 1 264 ? 2.006 -7.375 18.281 1 88.69 264 ILE B C 1
ATOM 8345 O O . ILE B 1 264 ? 2.801 -7.281 17.344 1 88.69 264 ILE B O 1
ATOM 8349 N N . LEU B 1 265 ? 2.254 -6.934 19.484 1 83.5 265 LEU B N 1
ATOM 8350 C CA . LEU B 1 265 ? 3.559 -6.355 19.781 1 83.5 265 LEU B CA 1
ATOM 8351 C C . LEU B 1 265 ? 4.66 -7.398 19.641 1 83.5 265 LEU B C 1
ATOM 8353 O O . LEU B 1 265 ? 5.758 -7.09 19.156 1 83.5 265 LEU B O 1
ATOM 8357 N N . TRP B 1 266 ? 4.301 -8.602 20.078 1 85.38 266 TRP B N 1
ATOM 8358 C CA . TRP B 1 266 ? 5.234 -9.711 19.922 1 85.38 266 TRP B CA 1
ATOM 8359 C C . TRP B 1 266 ? 5.52 -9.984 18.453 1 85.38 266 TRP B C 1
ATOM 8361 O O . TRP B 1 266 ? 6.664 -10.219 18.062 1 85.38 266 TRP B O 1
ATOM 8371 N N . MET B 1 267 ? 4.535 -9.922 17.656 1 83.25 267 MET B N 1
ATOM 8372 C CA . MET B 1 267 ? 4.691 -10.125 16.219 1 83.25 267 MET B CA 1
ATOM 8373 C C . MET B 1 267 ? 5.504 -8.992 15.602 1 83.25 267 MET B C 1
ATOM 8375 O O . MET B 1 267 ? 6.344 -9.227 14.727 1 83.25 267 MET B O 1
ATOM 8379 N N . ALA B 1 268 ? 5.223 -7.777 15.969 1 78.75 268 ALA B N 1
ATOM 8380 C CA . ALA B 1 268 ? 5.898 -6.598 15.438 1 78.75 268 ALA B CA 1
ATOM 8381 C C . ALA B 1 268 ? 7.383 -6.617 15.789 1 78.75 268 ALA B C 1
ATOM 8383 O O . ALA B 1 268 ? 8.219 -6.16 15.008 1 78.75 268 ALA B O 1
ATOM 8384 N N . LYS B 1 269 ? 7.715 -7.133 16.906 1 72.88 269 LYS B N 1
ATOM 8385 C CA . LYS B 1 269 ? 9.102 -7.176 17.359 1 72.88 269 LYS B CA 1
ATOM 8386 C C . LYS B 1 269 ? 9.906 -8.211 16.578 1 72.88 269 LYS B C 1
ATOM 8388 O O . LYS B 1 269 ? 11.133 -8.117 16.484 1 72.88 269 LYS B O 1
ATOM 8393 N N . ARG B 1 270 ? 9.227 -9.164 16.094 1 69.56 270 ARG B N 1
ATOM 8394 C CA . ARG B 1 270 ? 9.906 -10.234 15.367 1 69.56 270 ARG B CA 1
ATOM 8395 C C . ARG B 1 270 ? 10.25 -9.805 13.945 1 69.56 270 ARG B C 1
ATOM 8397 O O . ARG B 1 270 ? 11.008 -10.484 13.25 1 69.56 270 ARG B O 1
ATOM 8404 N N . ILE B 1 271 ? 9.703 -8.758 13.539 1 66.62 271 ILE B N 1
ATOM 8405 C CA . ILE B 1 271 ? 10.023 -8.266 12.203 1 66.62 271 ILE B CA 1
ATOM 8406 C C . ILE B 1 271 ? 11.367 -7.531 12.234 1 66.62 271 ILE B C 1
ATOM 8408 O O . ILE B 1 271 ? 11.531 -6.555 12.969 1 66.62 271 ILE B O 1
ATOM 8412 N N . PRO B 1 272 ? 12.227 -8.289 11.547 1 48.03 272 PRO B N 1
ATOM 8413 C CA . PRO B 1 272 ? 13.547 -7.648 11.555 1 48.03 272 PRO B CA 1
ATOM 8414 C C . PRO B 1 272 ? 13.508 -6.219 11.016 1 48.03 272 PRO B C 1
ATOM 8416 O O . PRO B 1 272 ? 12.625 -5.875 10.227 1 48.03 272 PRO B O 1
ATOM 8419 N N . GLU B 1 273 ? 14.258 -5.387 11.539 1 46 273 GLU B N 1
ATOM 8420 C CA . GLU B 1 273 ? 14.344 -3.975 11.188 1 46 273 GLU B CA 1
ATOM 8421 C C . GLU B 1 273 ? 14.625 -3.791 9.695 1 46 273 GLU B C 1
ATOM 8423 O O . GLU B 1 273 ? 15.508 -4.445 9.141 1 46 273 GLU B O 1
ATOM 8428 N N . GLY B 1 274 ? 13.789 -3.088 8.914 1 45.09 274 GLY B N 1
ATOM 8429 C CA . GLY B 1 274 ? 13.977 -2.791 7.5 1 45.09 274 GLY B CA 1
ATOM 8430 C C . GLY B 1 274 ? 13.164 -3.686 6.586 1 45.09 274 GLY B C 1
ATOM 8431 O O . GLY B 1 274 ? 13.094 -3.449 5.379 1 45.09 274 GLY B O 1
ATOM 8432 N N . GLN B 1 275 ? 12.719 -4.77 7.309 1 52.22 275 GLN B N 1
ATOM 8433 C CA . GLN B 1 275 ? 11.945 -5.672 6.469 1 52.22 275 GLN B CA 1
ATOM 8434 C C . GLN B 1 275 ? 10.469 -5.289 6.457 1 52.22 275 GLN B C 1
ATOM 8436 O O . GLN B 1 275 ? 9.977 -4.672 7.402 1 52.22 275 GLN B O 1
ATOM 8441 N N . GLN B 1 276 ? 9.969 -5.43 5.254 1 59.84 276 GLN B N 1
ATOM 8442 C CA . GLN B 1 276 ? 8.531 -5.203 5.129 1 59.84 276 GLN B CA 1
ATOM 8443 C C . GLN B 1 276 ? 7.734 -6.301 5.832 1 59.84 276 GLN B C 1
ATOM 8445 O O . GLN B 1 276 ? 8.266 -7.375 6.113 1 59.84 276 GLN B O 1
ATOM 8450 N N . ILE B 1 277 ? 6.609 -5.922 6.246 1 71.12 277 ILE B N 1
ATOM 8451 C CA . ILE B 1 277 ? 5.707 -6.863 6.902 1 71.12 277 ILE B CA 1
ATOM 8452 C C . ILE B 1 277 ? 5.379 -8.008 5.945 1 71.12 277 ILE B C 1
ATOM 8454 O O . ILE B 1 277 ? 5.191 -7.793 4.746 1 71.12 277 ILE B O 1
ATOM 8458 N N . LYS B 1 278 ? 5.555 -9.133 6.43 1 69.38 278 LYS B N 1
ATOM 8459 C CA . LYS B 1 278 ? 5.18 -10.312 5.648 1 69.38 278 LYS B CA 1
ATOM 8460 C C . LYS B 1 278 ? 3.678 -10.336 5.383 1 69.38 278 LYS B C 1
ATOM 8462 O O . LYS B 1 278 ? 2.896 -9.773 6.148 1 69.38 278 LYS B O 1
ATOM 8467 N N . GLU B 1 279 ? 3.27 -10.922 4.324 1 73.5 279 GLU B N 1
ATOM 8468 C CA . GLU B 1 279 ? 1.865 -11.047 3.947 1 73.5 279 GLU B CA 1
ATOM 8469 C C . GLU B 1 279 ? 1.074 -11.812 5 1 73.5 279 GLU B C 1
ATOM 8471 O O . GLU B 1 279 ? -0.084 -11.492 5.273 1 73.5 279 GLU B O 1
ATOM 8476 N N . SER B 1 280 ? 1.711 -12.75 5.629 1 76.62 280 SER B N 1
ATOM 8477 C CA . SER B 1 280 ? 1.025 -13.547 6.637 1 76.62 280 SER B CA 1
ATOM 8478 C C . SER B 1 280 ? 0.688 -12.719 7.871 1 76.62 280 SER B C 1
ATOM 8480 O O . SER B 1 280 ? -0.372 -12.898 8.477 1 76.62 280 SER B O 1
ATOM 8482 N N . GLN B 1 281 ? 1.641 -11.844 8.18 1 81.38 281 GLN B N 1
ATOM 8483 C CA . GLN B 1 281 ? 1.388 -10.992 9.328 1 81.38 281 GLN B CA 1
ATOM 8484 C C . GLN B 1 281 ? 0.254 -10.008 9.047 1 81.38 281 GLN B C 1
ATOM 8486 O O . GLN B 1 281 ? -0.57 -9.734 9.922 1 81.38 281 GLN B O 1
ATOM 8491 N N . PHE B 1 282 ? 0.243 -9.516 7.84 1 85.12 282 PHE B N 1
ATOM 8492 C CA . PHE B 1 282 ? -0.826 -8.617 7.43 1 85.12 282 PHE B CA 1
ATOM 8493 C C . PHE B 1 282 ? -2.182 -9.305 7.523 1 85.12 282 PHE B C 1
ATOM 8495 O O . PHE B 1 282 ? -3.131 -8.742 8.078 1 85.12 282 PHE B O 1
ATOM 8502 N N . VAL B 1 283 ? -2.262 -10.484 7.039 1 81.88 283 VAL B N 1
ATOM 8503 C CA . VAL B 1 283 ? -3.512 -11.234 7.004 1 81.88 283 VAL B CA 1
ATOM 8504 C C . VAL B 1 283 ? -3.953 -11.57 8.422 1 81.88 283 VAL B C 1
ATOM 8506 O O . VAL B 1 283 ? -5.145 -11.547 8.734 1 81.88 283 VAL B O 1
ATOM 8509 N N . MET B 1 284 ? -3.078 -11.867 9.273 1 86.31 284 MET B N 1
ATOM 8510 C CA . MET B 1 284 ? -3.412 -12.195 10.656 1 86.31 284 MET B CA 1
ATOM 8511 C C . MET B 1 284 ? -4.051 -11.008 11.367 1 86.31 284 MET B C 1
ATOM 8513 O O . MET B 1 284 ? -4.996 -11.172 12.141 1 86.31 284 MET B O 1
ATOM 8517 N N . VAL B 1 285 ? -3.518 -9.875 11.125 1 89.56 285 VAL B N 1
ATOM 8518 C CA . VAL B 1 285 ? -4.078 -8.68 11.734 1 89.56 285 VAL B CA 1
ATOM 8519 C C . VAL B 1 285 ? -5.48 -8.422 11.188 1 89.56 285 VAL B C 1
ATOM 8521 O O . VAL B 1 285 ? -6.395 -8.07 11.938 1 89.56 285 VAL B O 1
ATOM 8524 N N . LEU B 1 286 ? -5.672 -8.602 9.914 1 88.38 286 LEU B N 1
ATOM 8525 C CA . LEU B 1 286 ? -6.977 -8.367 9.305 1 88.38 286 LEU B CA 1
ATOM 8526 C C . LEU B 1 286 ? -8.016 -9.352 9.844 1 88.38 286 LEU B C 1
ATOM 8528 O O . LEU B 1 286 ? -9.164 -8.977 10.062 1 88.38 286 LEU B O 1
ATOM 8532 N N . VAL B 1 287 ? -7.613 -10.586 10.023 1 89.31 287 VAL B N 1
ATOM 8533 C CA . VAL B 1 287 ? -8.516 -11.578 10.594 1 89.31 287 VAL B CA 1
ATOM 8534 C C . VAL B 1 287 ? -8.883 -11.18 12.023 1 89.31 287 VAL B C 1
ATOM 8536 O O . VAL B 1 287 ? -10.031 -11.336 12.438 1 89.31 287 VAL B O 1
ATOM 8539 N N . ALA B 1 288 ? -7.906 -10.688 12.703 1 92.19 288 ALA B N 1
ATOM 8540 C CA . ALA B 1 288 ? -8.172 -10.227 14.062 1 92.19 288 ALA B CA 1
ATOM 8541 C C . ALA B 1 288 ? -9.172 -9.07 14.062 1 92.19 288 ALA B C 1
ATOM 8543 O O . ALA B 1 288 ? -10.031 -8.984 14.938 1 92.19 288 ALA B O 1
ATOM 8544 N N . VAL B 1 289 ? -9.047 -8.18 13.125 1 93.12 289 VAL B N 1
ATOM 8545 C CA . VAL B 1 289 ? -9.977 -7.062 13.016 1 93.12 289 VAL B CA 1
ATOM 8546 C C . VAL B 1 289 ? -11.383 -7.582 12.75 1 93.12 289 VAL B C 1
ATOM 8548 O O . VAL B 1 289 ? -12.352 -7.121 13.367 1 93.12 289 VAL B O 1
ATOM 8551 N N . LEU B 1 290 ? -11.516 -8.586 11.867 1 93.38 290 LEU B N 1
ATOM 8552 C CA . LEU B 1 290 ? -12.812 -9.156 11.531 1 93.38 290 LEU B CA 1
ATOM 8553 C C . LEU B 1 290 ? -13.414 -9.883 12.734 1 93.38 290 LEU B C 1
ATOM 8555 O O . LEU B 1 290 ? -14.602 -9.727 13.023 1 93.38 290 LEU B O 1
ATOM 8559 N N . LEU B 1 291 ? -12.625 -10.562 13.445 1 93.38 291 LEU B N 1
ATOM 8560 C CA . LEU B 1 291 ? -13.109 -11.289 14.617 1 93.38 291 LEU B CA 1
ATOM 8561 C C . LEU B 1 291 ? -13.508 -10.328 15.734 1 93.38 291 LEU B C 1
ATOM 8563 O O . LEU B 1 291 ? -14.508 -10.539 16.422 1 93.38 291 LEU B O 1
ATOM 8567 N N . CYS B 1 292 ? -12.719 -9.297 15.875 1 94.06 292 CYS B N 1
ATOM 8568 C CA . CYS B 1 292 ? -13.062 -8.289 16.875 1 94.06 292 CYS B CA 1
ATOM 8569 C C . CYS B 1 292 ? -14.336 -7.551 16.484 1 94.06 292 CYS B C 1
ATOM 8571 O O . CYS B 1 292 ? -15.148 -7.199 17.344 1 94.06 292 CYS B O 1
ATOM 8573 N N . GLY B 1 293 ? -14.43 -7.27 15.211 1 92.44 293 GLY B N 1
ATOM 8574 C CA . GLY B 1 293 ? -15.672 -6.672 14.75 1 92.44 293 GLY B CA 1
ATOM 8575 C C . GLY B 1 293 ? -16.891 -7.547 15 1 92.44 293 GLY B C 1
ATOM 8576 O O . GLY B 1 293 ? -17.922 -7.066 15.453 1 92.44 293 GLY B O 1
ATOM 8577 N N . PHE B 1 294 ? -16.75 -8.859 14.812 1 92.31 294 PHE B N 1
ATOM 8578 C CA . PHE B 1 294 ? -17.828 -9.812 15.039 1 92.31 294 PHE B CA 1
ATOM 8579 C C . PHE B 1 294 ? -18.172 -9.898 16.531 1 92.31 294 PHE B C 1
ATOM 8581 O O . PHE B 1 294 ? -19.344 -9.883 16.906 1 92.31 294 PHE B O 1
ATOM 8588 N N . LEU B 1 295 ? -17.172 -9.984 17.359 1 91 295 LEU B N 1
ATOM 8589 C CA . LEU B 1 295 ? -17.391 -10.086 18.797 1 91 295 LEU B CA 1
ATOM 8590 C C . LEU B 1 295 ? -18.031 -8.812 19.344 1 91 295 LEU B C 1
ATOM 8592 O O . LEU B 1 295 ? -18.859 -8.867 20.25 1 91 295 LEU B O 1
ATOM 8596 N N . SER B 1 296 ? -17.562 -7.688 18.766 1 90.12 296 SER B N 1
ATOM 8597 C CA . SER B 1 296 ? -18.172 -6.422 19.172 1 90.12 296 SER B CA 1
ATOM 8598 C C . SER B 1 296 ? -19.656 -6.387 18.844 1 90.12 296 SER B C 1
ATOM 8600 O O . SER B 1 296 ? -20.469 -5.895 19.641 1 90.12 296 SER B O 1
ATOM 8602 N N . GLU B 1 297 ? -20 -6.91 17.719 1 88.19 297 GLU B N 1
ATOM 8603 C CA . GLU B 1 297 ? -21.422 -6.984 17.344 1 88.19 297 GLU B CA 1
ATOM 8604 C C . GLU B 1 297 ? -22.188 -7.93 18.266 1 88.19 297 GLU B C 1
ATOM 8606 O O . GLU B 1 297 ? -23.344 -7.684 18.594 1 88.19 297 GLU B O 1
ATOM 8611 N N . CYS B 1 298 ? -21.547 -8.992 18.703 1 85.94 298 CYS B N 1
ATOM 8612 C CA . CYS B 1 298 ? -22.172 -9.938 19.609 1 85.94 298 CYS B CA 1
ATOM 8613 C C . CYS B 1 298 ? -22.438 -9.305 20.969 1 85.94 298 CYS B C 1
ATOM 8615 O O . CYS B 1 298 ? -23.375 -9.672 21.656 1 85.94 298 CYS B O 1
ATOM 8617 N N . LEU B 1 299 ? -21.641 -8.328 21.297 1 85.75 299 LEU B N 1
ATOM 8618 C CA . LEU B 1 299 ? -21.766 -7.66 22.578 1 85.75 299 LEU B CA 1
ATOM 8619 C C . LEU B 1 299 ? -22.734 -6.484 22.484 1 85.75 299 LEU B C 1
ATOM 8621 O O . LEU B 1 299 ? -23 -5.816 23.484 1 85.75 299 LEU B O 1
ATOM 8625 N N . GLY B 1 300 ? -23.234 -6.301 21.281 1 78.25 300 GLY B N 1
ATOM 8626 C CA . GLY B 1 300 ? -24.203 -5.242 21.094 1 78.25 300 GLY B CA 1
ATOM 8627 C C . GLY B 1 300 ? -23.578 -3.904 20.75 1 78.25 300 GLY B C 1
ATOM 8628 O O . GLY B 1 300 ? -24.234 -2.863 20.844 1 78.25 300 GLY B O 1
ATOM 8629 N N . GLN B 1 301 ? -22.328 -4.098 20.516 1 81.62 301 GLN B N 1
ATOM 8630 C CA . GLN B 1 301 ? -21.641 -2.895 20.062 1 81.62 301 GLN B CA 1
ATOM 8631 C C . GLN B 1 301 ? -21.5 -2.873 18.547 1 81.62 301 GLN B C 1
ATOM 8633 O O . GLN B 1 301 ? -21.812 -3.855 17.875 1 81.62 301 GLN B O 1
ATOM 8638 N N . ASN B 1 302 ? -21.359 -1.803 17.891 1 82 302 ASN B N 1
ATOM 8639 C CA . ASN B 1 302 ? -21.156 -1.691 16.453 1 82 302 ASN B CA 1
ATOM 8640 C C . ASN B 1 302 ? -19.812 -2.262 16.031 1 82 302 ASN B C 1
ATOM 8642 O O . ASN B 1 302 ? -18.859 -2.264 16.812 1 82 302 ASN B O 1
ATOM 8646 N N . ALA B 1 303 ? -19.797 -2.863 14.867 1 89.5 303 ALA B N 1
ATOM 8647 C CA . ALA B 1 303 ? -18.578 -3.457 14.336 1 89.5 303 ALA B CA 1
ATOM 8648 C C . ALA B 1 303 ? -17.422 -2.447 14.336 1 89.5 303 ALA B C 1
ATOM 8650 O O . ALA B 1 303 ? -16.266 -2.822 14.484 1 89.5 303 ALA B O 1
ATOM 8651 N N . SER B 1 304 ? -17.766 -1.221 14.219 1 87.88 304 SER B N 1
ATOM 8652 C CA . SER B 1 304 ? -16.75 -0.178 14.156 1 87.88 304 SER B CA 1
ATOM 8653 C C . SER B 1 304 ? -15.992 -0.06 15.484 1 87.88 304 SER B C 1
ATOM 8655 O O . SER B 1 304 ? -14.805 0.263 15.5 1 87.88 304 SER B O 1
ATOM 8657 N N . PHE B 1 305 ? -16.656 -0.382 16.562 1 87 305 PHE B N 1
ATOM 8658 C CA . PHE B 1 305 ? -16 -0.35 17.859 1 87 305 PHE B CA 1
ATOM 8659 C C . PHE B 1 305 ? -14.898 -1.401 17.953 1 87 305 PHE B C 1
ATOM 8661 O O . PHE B 1 305 ? -13.812 -1.127 18.453 1 87 305 PHE B O 1
ATOM 8668 N N . GLY B 1 306 ? -15.227 -2.545 17.5 1 89.5 306 GLY B N 1
ATOM 8669 C CA . GLY B 1 306 ? -14.211 -3.586 17.469 1 89.5 306 GLY B CA 1
ATOM 8670 C C . GLY B 1 306 ? -13.039 -3.25 16.562 1 89.5 306 GLY B C 1
ATOM 8671 O O . GLY B 1 306 ? -11.883 -3.502 16.906 1 89.5 306 GLY B O 1
ATOM 8672 N N . GLY B 1 307 ? -13.344 -2.695 15.383 1 90.81 307 GLY B N 1
ATOM 8673 C CA . GLY B 1 307 ? -12.273 -2.262 14.492 1 90.81 307 GLY B CA 1
ATOM 8674 C C . GLY B 1 307 ? -11.391 -1.191 15.109 1 90.81 307 GLY B C 1
ATOM 8675 O O . GLY B 1 307 ? -10.164 -1.258 15.008 1 90.81 307 GLY B O 1
ATOM 8676 N N . PHE B 1 308 ? -11.969 -0.289 15.781 1 87.31 308 PHE B N 1
ATOM 8677 C CA . PHE B 1 308 ? -11.25 0.822 16.391 1 87.31 308 PHE B CA 1
ATOM 8678 C C . PHE B 1 308 ? -10.344 0.328 17.516 1 87.31 308 PHE B C 1
ATOM 8680 O O . PHE B 1 308 ? -9.18 0.723 17.594 1 87.31 308 PHE B O 1
ATOM 8687 N N . THR B 1 309 ? -10.883 -0.534 18.375 1 89.38 309 THR B N 1
ATOM 8688 C CA . THR B 1 309 ? -10.109 -1.047 19.516 1 89.38 309 THR B CA 1
ATOM 8689 C C . THR B 1 309 ? -8.93 -1.886 19.031 1 89.38 309 THR B C 1
ATOM 8691 O O . THR B 1 309 ? -7.836 -1.81 19.594 1 89.38 309 THR B O 1
ATOM 8694 N N . MET B 1 310 ? -9.18 -2.605 17.984 1 91.81 310 MET B N 1
ATOM 8695 C CA . MET B 1 310 ? -8.086 -3.379 17.406 1 91.81 310 MET B CA 1
ATOM 8696 C C . MET B 1 310 ? -7.035 -2.461 16.797 1 91.81 310 MET B C 1
ATOM 8698 O O . MET B 1 310 ? -5.84 -2.768 16.828 1 91.81 310 MET B O 1
ATOM 8702 N N . GLY B 1 311 ? -7.469 -1.392 16.203 1 88.56 311 GLY B N 1
ATOM 8703 C CA . GLY B 1 311 ? -6.547 -0.424 15.625 1 88.56 311 GLY B CA 1
ATOM 8704 C C . GLY B 1 311 ? -5.617 0.192 16.656 1 88.56 311 GLY B C 1
ATOM 8705 O O . GLY B 1 311 ? -4.422 0.366 16.391 1 88.56 311 GLY B O 1
ATOM 8706 N N . ILE B 1 312 ? -6.086 0.441 17.812 1 82.88 312 ILE B N 1
ATOM 8707 C CA . ILE B 1 312 ? -5.297 1.054 18.875 1 82.88 312 ILE B CA 1
ATOM 8708 C C . ILE B 1 312 ? -4.238 0.069 19.359 1 82.88 312 ILE B C 1
ATOM 8710 O O . ILE B 1 312 ? -3.172 0.476 19.828 1 82.88 312 ILE B O 1
ATOM 8714 N N . CYS B 1 313 ? -4.496 -1.216 19.188 1 87.12 313 CYS B N 1
ATOM 8715 C CA . CYS B 1 313 ? -3.584 -2.252 19.656 1 87.12 313 CYS B CA 1
ATOM 8716 C C . CYS B 1 313 ? -2.367 -2.367 18.75 1 87.12 313 CYS B C 1
ATOM 8718 O O . CYS B 1 313 ? -1.336 -2.91 19.141 1 87.12 313 CYS B O 1
ATOM 8720 N N . VAL B 1 314 ? -2.5 -1.918 17.547 1 85.31 314 VAL B N 1
ATOM 8721 C CA . VAL B 1 314 ? -1.402 -2.004 16.594 1 85.31 314 VAL B CA 1
ATOM 8722 C C . VAL B 1 314 ? -0.419 -0.859 16.828 1 85.31 314 VAL B C 1
ATOM 8724 O O . VAL B 1 314 ? -0.824 0.3 16.938 1 85.31 314 VAL B O 1
ATOM 8727 N N . PRO B 1 315 ? 0.808 -1.18 16.922 1 75.19 315 PRO B N 1
ATOM 8728 C CA . PRO B 1 315 ? 1.776 -0.107 17.156 1 75.19 315 PRO B CA 1
ATOM 8729 C C . PRO B 1 315 ? 1.897 0.851 15.969 1 75.19 315 PRO B C 1
ATOM 8731 O O . PRO B 1 315 ? 1.884 0.417 14.812 1 75.19 315 PRO B O 1
ATOM 8734 N N . ASP B 1 316 ? 1.805 2.074 16.078 1 63.69 316 ASP B N 1
ATOM 8735 C CA . ASP B 1 316 ? 1.718 3.111 15.047 1 63.69 316 ASP B CA 1
ATOM 8736 C C . ASP B 1 316 ? 3.035 3.246 14.289 1 63.69 316 ASP B C 1
ATOM 8738 O O . ASP B 1 316 ? 3.043 3.58 13.102 1 63.69 316 ASP B O 1
ATOM 8742 N N . GLY B 1 317 ? 4.219 2.977 14.867 1 59.59 317 GLY B N 1
ATOM 8743 C CA . GLY B 1 317 ? 5.496 3.316 14.258 1 59.59 317 GLY B CA 1
ATOM 8744 C C . GLY B 1 317 ? 5.934 2.324 13.195 1 59.59 317 GLY B C 1
ATOM 8745 O O . GLY B 1 317 ? 5.324 1.265 13.047 1 59.59 317 GLY B O 1
ATOM 8746 N N . PRO B 1 318 ? 6.664 2.857 12.203 1 61 318 PRO B N 1
ATOM 8747 C CA . PRO B 1 318 ? 7.273 1.92 11.258 1 61 318 PRO B CA 1
ATOM 8748 C C . PRO B 1 318 ? 8.016 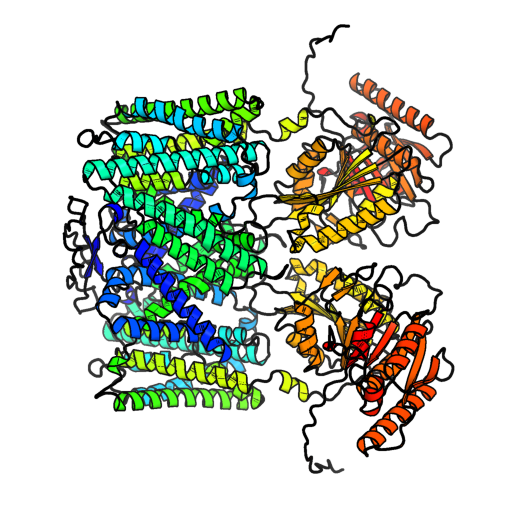0.778 11.953 1 61 318 PRO B C 1
ATOM 8750 O O . PRO B 1 318 ? 8.5 0.944 13.07 1 61 318 PRO B O 1
ATOM 8753 N N . PRO B 1 319 ? 7.812 -0.26 11.258 1 61.84 319 PRO B N 1
ATOM 8754 C CA . PRO B 1 319 ? 7.312 -0.583 9.914 1 61.84 319 PRO B CA 1
ATOM 8755 C C . PRO B 1 319 ? 5.887 -1.129 9.938 1 61.84 319 PRO B C 1
ATOM 8757 O O . PRO B 1 319 ? 5.199 -1.105 8.914 1 61.84 319 PRO B O 1
ATOM 8760 N N . PHE B 1 320 ? 5.43 -1.451 11.164 1 75.69 320 PHE B N 1
ATOM 8761 C CA . PHE B 1 320 ? 4.215 -2.256 11.211 1 75.69 320 PHE B CA 1
ATOM 8762 C C . PHE B 1 320 ? 2.98 -1.379 11.023 1 75.69 320 PHE B C 1
ATOM 8764 O O . PHE B 1 320 ? 2.166 -1.623 10.133 1 75.69 320 PHE B O 1
ATOM 8771 N N . GLY B 1 321 ? 2.871 -0.298 11.781 1 75.12 321 GLY B N 1
ATOM 8772 C CA . GLY B 1 321 ? 1.705 0.57 11.711 1 75.12 321 GLY B CA 1
ATOM 8773 C C . GLY B 1 321 ? 1.59 1.312 10.398 1 75.12 321 GLY B C 1
ATOM 8774 O O . GLY B 1 321 ? 0.504 1.394 9.812 1 75.12 321 GLY B O 1
ATOM 8775 N N . SER B 1 322 ? 2.682 1.699 9.906 1 70.75 322 SER B N 1
ATOM 8776 C CA . SER B 1 322 ? 2.672 2.451 8.656 1 70.75 322 SER B CA 1
ATOM 8777 C C . SER B 1 322 ? 2.32 1.555 7.473 1 70.75 322 SER B C 1
ATOM 8779 O O . SER B 1 322 ? 1.615 1.977 6.555 1 70.75 322 SER B O 1
ATOM 8781 N N . ALA B 1 323 ? 2.809 0.371 7.566 1 72.75 323 ALA B N 1
ATOM 8782 C CA . ALA B 1 323 ? 2.506 -0.577 6.496 1 72.75 323 ALA B CA 1
ATOM 8783 C C . ALA B 1 323 ? 1.019 -0.922 6.477 1 72.75 323 ALA B C 1
ATOM 8785 O O . ALA B 1 323 ? 0.411 -1.011 5.406 1 72.75 323 ALA B O 1
ATOM 8786 N N . MET B 1 324 ? 0.491 -1.051 7.648 1 80.94 324 MET B N 1
ATOM 8787 C CA . MET B 1 324 ? -0.926 -1.386 7.75 1 80.94 324 MET B CA 1
ATOM 8788 C C . MET B 1 324 ? -1.793 -0.249 7.219 1 80.94 324 MET B C 1
ATOM 8790 O O . MET B 1 324 ? -2.752 -0.485 6.48 1 80.94 324 MET B O 1
ATOM 8794 N N . VAL B 1 325 ? -1.445 0.942 7.543 1 77.75 325 VAL B N 1
ATOM 8795 C CA . VAL B 1 325 ? -2.215 2.107 7.121 1 77.75 325 VAL B CA 1
ATOM 8796 C C . VAL B 1 325 ? -2.121 2.268 5.605 1 77.75 325 VAL B C 1
ATOM 8798 O O . VAL B 1 325 ? -3.137 2.455 4.93 1 77.75 325 VAL B O 1
ATOM 8801 N N . ASN B 1 326 ? -0.974 2.055 5.082 1 70.75 326 ASN B N 1
ATOM 8802 C CA . ASN B 1 326 ? -0.765 2.24 3.648 1 70.75 326 ASN B CA 1
ATOM 8803 C C . ASN B 1 326 ? -1.51 1.187 2.832 1 70.75 326 ASN B C 1
ATOM 8805 O O . ASN B 1 326 ? -2.018 1.479 1.749 1 70.75 326 ASN B O 1
ATOM 8809 N N . ARG B 1 327 ? -1.666 0.071 3.34 1 75.62 327 ARG B N 1
ATOM 8810 C CA . ARG B 1 327 ? -2.236 -1.035 2.578 1 75.62 327 ARG B CA 1
ATOM 8811 C C . ARG B 1 327 ? -3.758 -1.049 2.689 1 75.62 327 ARG B C 1
ATOM 8813 O O . ARG B 1 327 ? -4.449 -1.461 1.757 1 75.62 327 ARG B O 1
ATOM 8820 N N . VAL B 1 328 ? -4.27 -0.579 3.787 1 80.44 328 VAL B N 1
ATOM 8821 C CA . VAL B 1 328 ? -5.707 -0.686 4.02 1 80.44 328 VAL B CA 1
ATOM 8822 C C . VAL B 1 328 ? -6.379 0.652 3.725 1 80.44 328 VAL B C 1
ATOM 8824 O O . VAL B 1 328 ? -7.523 0.691 3.27 1 80.44 328 VAL B O 1
ATOM 8827 N N . ASP B 1 329 ? -5.723 1.732 3.92 1 75.38 329 ASP B N 1
ATOM 8828 C CA . ASP B 1 329 ? -6.316 3.064 3.898 1 75.38 329 ASP B CA 1
ATOM 8829 C C . ASP B 1 329 ? -6.809 3.424 2.498 1 75.38 329 ASP B C 1
ATOM 8831 O O . ASP B 1 329 ? -7.914 3.943 2.338 1 75.38 329 ASP B O 1
ATOM 8835 N N . TRP B 1 330 ? -6.125 3.01 1.503 1 72.44 330 TRP B N 1
ATOM 8836 C CA . TRP B 1 330 ? -6.469 3.451 0.154 1 72.44 330 TRP B CA 1
ATOM 8837 C C . TRP B 1 330 ? -7.77 2.811 -0.314 1 72.44 330 TRP B C 1
ATOM 8839 O O . TRP B 1 330 ? -8.641 3.492 -0.856 1 72.44 330 TRP B O 1
ATOM 8849 N N . MET B 1 331 ? -7.941 1.595 0.002 1 76.25 331 MET B N 1
ATOM 8850 C CA . MET B 1 331 ? -9.164 0.922 -0.421 1 76.25 331 MET B CA 1
ATOM 8851 C C . MET B 1 331 ? -10.328 1.276 0.5 1 76.25 331 MET B C 1
ATOM 8853 O O . MET B 1 331 ? -11.445 1.521 0.035 1 76.25 331 MET B O 1
ATOM 8857 N N . ALA B 1 332 ? -10.086 1.316 1.735 1 77.19 332 ALA B N 1
ATOM 8858 C CA . ALA B 1 332 ? -11.148 1.551 2.707 1 77.19 332 ALA B CA 1
ATOM 8859 C C . ALA B 1 332 ? -11.625 3 2.662 1 77.19 332 ALA B C 1
ATOM 8861 O O . ALA B 1 332 ? -12.828 3.264 2.568 1 77.19 332 ALA B O 1
ATOM 8862 N N . THR B 1 333 ? -10.727 3.984 2.656 1 72 333 THR B N 1
ATOM 8863 C CA . THR B 1 333 ? -11.086 5.391 2.77 1 72 333 THR B CA 1
ATOM 8864 C C . THR B 1 333 ? -11.578 5.934 1.43 1 72 333 THR B C 1
ATOM 8866 O O . THR B 1 333 ? -12.531 6.715 1.381 1 72 333 THR B O 1
ATOM 8869 N N . SER B 1 334 ? -10.984 5.391 0.338 1 70.69 334 SER B N 1
ATOM 8870 C CA . SER B 1 334 ? -11.297 6.027 -0.938 1 70.69 334 SER B CA 1
ATOM 8871 C C . SER B 1 334 ? -12.547 5.414 -1.563 1 70.69 334 SER B C 1
ATOM 8873 O O . SER B 1 334 ? -13.312 6.102 -2.24 1 70.69 334 SER B O 1
ATOM 8875 N N . ILE B 1 335 ? -12.773 4.117 -1.221 1 70.62 335 ILE B N 1
ATOM 8876 C CA . ILE B 1 335 ? -13.867 3.492 -1.946 1 70.62 335 ILE B CA 1
ATOM 8877 C C . ILE B 1 335 ? -15.023 3.211 -0.989 1 70.62 335 ILE B C 1
ATOM 8879 O O . ILE B 1 335 ? -16.188 3.521 -1.293 1 70.62 335 ILE B O 1
ATOM 8883 N N . LEU B 1 336 ? -14.805 2.834 0.148 1 77.88 336 LEU B N 1
ATOM 8884 C CA . LEU B 1 336 ? -15.867 2.256 0.961 1 77.88 336 LEU B CA 1
ATOM 8885 C C . LEU B 1 336 ? -16.453 3.301 1.9 1 77.88 336 LEU B C 1
ATOM 8887 O O . LEU B 1 336 ? -17.656 3.254 2.213 1 77.88 336 LEU B O 1
ATOM 8891 N N . VAL B 1 337 ? -15.727 4.367 2.221 1 82.19 337 VAL B N 1
ATOM 8892 C CA . VAL B 1 337 ? -16.219 5.387 3.139 1 82.19 337 VAL B CA 1
ATOM 8893 C C . VAL B 1 337 ? -17.297 6.227 2.449 1 82.19 337 VAL B C 1
ATOM 8895 O O . VAL B 1 337 ? -18.359 6.48 3.021 1 82.19 337 VAL B O 1
ATOM 8898 N N . PRO B 1 338 ? -17.125 6.555 1.217 1 86.69 338 PRO B N 1
ATOM 8899 C CA . PRO B 1 338 ? -18.188 7.309 0.541 1 86.69 338 PRO B CA 1
ATOM 8900 C C . PRO B 1 338 ? -19.484 6.508 0.406 1 86.69 338 PRO B C 1
ATOM 8902 O O . PRO B 1 338 ? -20.562 7.09 0.385 1 86.69 338 PRO B O 1
ATOM 8905 N N . ALA B 1 339 ? -19.312 5.203 0.301 1 90.12 339 ALA B N 1
ATOM 8906 C CA . ALA B 1 339 ? -20.5 4.367 0.239 1 90.12 339 ALA B CA 1
ATOM 8907 C C . ALA B 1 339 ? -21.297 4.445 1.543 1 90.12 339 ALA B C 1
ATOM 8909 O O . ALA B 1 339 ? -22.531 4.438 1.531 1 90.12 339 ALA B O 1
ATOM 8910 N N . LYS B 1 340 ? -20.609 4.531 2.645 1 90.19 340 LYS B N 1
ATOM 8911 C CA . LYS B 1 340 ? -21.297 4.668 3.93 1 90.19 340 LYS B CA 1
ATOM 8912 C C . LYS B 1 340 ? -22 6.02 4.039 1 90.19 340 LYS B C 1
ATOM 8914 O O . LYS B 1 340 ? -23.094 6.109 4.586 1 90.19 340 LYS B O 1
ATOM 8919 N N . PHE B 1 341 ? -21.422 7.07 3.459 1 90.81 341 PHE B N 1
ATOM 8920 C CA . PHE B 1 341 ? -22.047 8.391 3.451 1 90.81 341 PHE B CA 1
ATOM 8921 C C . PHE B 1 341 ? -23.312 8.383 2.598 1 90.81 341 PHE B C 1
ATOM 8923 O O . PHE B 1 341 ? -24.297 9.047 2.926 1 90.81 341 PHE B O 1
ATOM 8930 N N . ALA B 1 342 ? -23.234 7.609 1.57 1 90.31 342 ALA B N 1
ATOM 8931 C CA . ALA B 1 342 ? -24.406 7.516 0.707 1 90.31 342 ALA B CA 1
ATOM 8932 C C . ALA B 1 342 ? -25.562 6.848 1.433 1 90.31 342 ALA B C 1
ATOM 8934 O O . ALA B 1 342 ? -26.719 7.293 1.328 1 90.31 342 ALA B O 1
ATOM 8935 N N . ILE B 1 343 ? -25.281 5.82 2.186 1 88.75 343 ILE B N 1
ATOM 8936 C CA . ILE B 1 343 ? -26.328 5.113 2.926 1 88.75 343 ILE B CA 1
ATOM 8937 C C . ILE B 1 343 ? -26.891 6.023 4.008 1 88.75 343 ILE B C 1
ATOM 8939 O O . ILE B 1 343 ? -28.109 6.039 4.234 1 88.75 343 ILE B O 1
ATOM 8943 N N . CYS B 1 344 ? -26.031 6.773 4.621 1 90.31 344 CYS B N 1
ATOM 8944 C CA . CYS B 1 344 ? -26.484 7.719 5.633 1 90.31 344 CYS B CA 1
ATOM 8945 C C . CYS B 1 344 ? -27.297 8.844 5.004 1 90.31 344 CYS B C 1
ATOM 8947 O O . CYS B 1 344 ? -28.281 9.305 5.59 1 90.31 344 CYS B O 1
ATOM 8949 N N . ALA B 1 345 ? -26.906 9.211 3.828 1 91.25 345 ALA B N 1
ATOM 8950 C CA . ALA B 1 345 ? -27.594 10.281 3.125 1 91.25 345 ALA B CA 1
ATOM 8951 C C . ALA B 1 345 ? -28.984 9.836 2.686 1 91.25 345 ALA B C 1
ATOM 8953 O O . ALA B 1 345 ? -29.906 10.656 2.566 1 91.25 345 ALA B O 1
ATOM 8954 N N . PHE B 1 346 ? -29.219 8.531 2.475 1 88.31 346 PHE B N 1
ATOM 8955 C CA . PHE B 1 346 ? -30.516 8 2.066 1 88.31 346 PHE B CA 1
ATOM 8956 C C . PHE B 1 346 ? -31.562 8.195 3.168 1 88.31 346 PHE B C 1
ATOM 8958 O O . PHE B 1 346 ? -32.75 8.289 2.893 1 88.31 346 PHE B O 1
ATOM 8965 N N . LYS B 1 347 ? -31.094 8.312 4.34 1 88.75 347 LYS B N 1
ATOM 8966 C CA . LYS B 1 347 ? -32.031 8.438 5.465 1 88.75 347 LYS B CA 1
ATOM 8967 C C . LYS B 1 347 ? -32.406 9.898 5.688 1 88.75 347 LYS B C 1
ATOM 8969 O O . LYS B 1 347 ? -33.344 10.188 6.457 1 88.75 347 LYS B O 1
ATOM 8974 N N . VAL B 1 348 ? -31.766 10.758 4.984 1 91.69 348 VAL B N 1
ATOM 8975 C CA . VAL B 1 348 ? -32.094 12.18 5.098 1 91.69 348 VAL B CA 1
ATOM 8976 C C . VAL B 1 348 ? -33.25 12.523 4.188 1 91.69 348 VAL B C 1
ATOM 8978 O O . VAL B 1 348 ? -33.25 12.211 2.994 1 91.69 348 VAL B O 1
ATOM 8981 N N . ASN B 1 349 ? -34.281 12.992 4.777 1 88.5 349 ASN B N 1
ATOM 8982 C CA . ASN B 1 349 ? -35.438 13.438 4.02 1 88.5 349 ASN B CA 1
ATOM 8983 C C . ASN B 1 349 ? -35.625 14.953 4.121 1 88.5 349 ASN B C 1
ATOM 8985 O O . ASN B 1 349 ? -36.219 15.445 5.078 1 88.5 349 ASN B O 1
ATOM 8989 N N . LEU B 1 350 ? -35.281 15.672 3.092 1 86.12 350 LEU B N 1
ATOM 8990 C CA . LEU B 1 350 ? -35.344 17.125 3.098 1 86.12 350 LEU B CA 1
ATOM 8991 C C . LEU B 1 350 ? -36.75 17.609 2.855 1 86.12 350 LEU B C 1
ATOM 8993 O O . LEU B 1 350 ? -37.125 18.734 3.244 1 86.12 350 LEU B O 1
ATOM 8997 N N . ARG B 1 351 ? -37.562 16.719 2.256 1 81.38 351 ARG B N 1
ATOM 8998 C CA . ARG B 1 351 ? -38.938 17.094 1.951 1 81.38 351 ARG B CA 1
ATOM 8999 C C . ARG B 1 351 ? -39.75 17.219 3.225 1 81.38 351 ARG B C 1
ATOM 9001 O O . ARG B 1 351 ? -40.688 18.031 3.295 1 81.38 351 ARG B O 1
ATOM 9008 N N . SER B 1 352 ? -39.406 16.469 4.23 1 79.69 352 SER B N 1
ATOM 9009 C CA . SER B 1 352 ? -40.156 16.469 5.484 1 79.69 352 SER B CA 1
ATOM 9010 C C . SER B 1 352 ? -39.875 17.719 6.301 1 79.69 352 SER B C 1
ATOM 9012 O O . SER B 1 352 ? -40.625 18.062 7.215 1 79.69 352 SER B O 1
ATOM 9014 N N . LEU B 1 353 ? -38.844 18.438 5.965 1 82.38 353 LEU B N 1
ATOM 9015 C CA . LEU B 1 353 ? -38.438 19.609 6.727 1 82.38 353 LEU B CA 1
ATOM 9016 C C . LEU B 1 353 ? -39.188 20.859 6.238 1 82.38 353 LEU B C 1
ATOM 9018 O O . LEU B 1 353 ? -39.25 21.859 6.953 1 82.38 353 LEU B O 1
ATOM 9022 N N . GLY B 1 354 ? -39.75 20.609 5.035 1 76.81 354 GLY B N 1
ATOM 9023 C CA . GLY B 1 354 ? -40.406 21.766 4.441 1 76.81 354 GLY B CA 1
ATOM 9024 C C . GLY B 1 354 ? -41.906 21.75 4.621 1 76.81 354 GLY B C 1
ATOM 9025 O O . GLY B 1 354 ? -42.469 20.891 5.324 1 76.81 354 GLY B O 1
ATOM 9026 N N . GLY B 1 355 ? -42.688 22.766 4.215 1 75.88 355 GLY B N 1
ATOM 9027 C CA . GLY B 1 355 ? -44.125 22.891 4.223 1 75.88 355 GLY B CA 1
ATOM 9028 C C . GLY B 1 355 ? -44.656 23.406 5.543 1 75.88 355 GLY B C 1
ATOM 9029 O O . GLY B 1 355 ? -44.25 24.453 6.035 1 75.88 355 GLY B O 1
ATOM 9030 N N . ASP B 1 356 ? -45.5 22.484 6.176 1 74 356 ASP B N 1
ATOM 9031 C CA . ASP B 1 356 ? -46.188 22.859 7.406 1 74 356 ASP B CA 1
ATOM 9032 C C . ASP B 1 356 ? -45.281 22.75 8.609 1 74 356 ASP B C 1
ATOM 9034 O O . ASP B 1 356 ? -45.5 23.422 9.625 1 74 356 ASP B O 1
ATOM 9038 N N . ASN B 1 357 ? -44.125 22.016 8.469 1 80.25 357 ASN B N 1
ATOM 9039 C CA . ASN B 1 357 ? -43.219 21.766 9.586 1 80.25 357 ASN B CA 1
ATOM 9040 C C . ASN B 1 357 ? -41.969 22.625 9.492 1 80.25 357 ASN B C 1
ATOM 9042 O O . ASN B 1 357 ? -41 22.453 10.273 1 80.25 357 ASN B O 1
ATOM 9046 N N . ALA B 1 358 ? -41.938 23.688 8.617 1 84.81 358 ALA B N 1
ATOM 9047 C CA . ALA B 1 358 ? -40.75 24.484 8.375 1 84.81 358 ALA B CA 1
ATOM 9048 C C . ALA B 1 358 ? -40.375 25.281 9.609 1 84.81 358 ALA B C 1
ATOM 9050 O O . ALA B 1 358 ? -39.188 25.375 9.961 1 84.81 358 ALA B O 1
ATOM 9051 N N . LEU B 1 359 ? -41.406 25.812 10.242 1 84.19 359 LEU B N 1
ATOM 9052 C CA . LEU B 1 359 ? -41.125 26.625 11.43 1 84.19 359 LEU B CA 1
ATOM 9053 C C . LEU B 1 359 ? -40.656 25.766 12.578 1 84.19 359 LEU B C 1
ATOM 9055 O O . LEU B 1 359 ? -39.719 26.141 13.297 1 84.19 359 LEU B O 1
ATOM 9059 N N . ALA B 1 360 ? -41.281 24.641 12.734 1 82.88 360 ALA B N 1
ATOM 9060 C CA . ALA B 1 360 ? -40.844 23.719 13.789 1 82.88 360 ALA B CA 1
ATOM 9061 C C . ALA B 1 360 ? -39.438 23.234 13.547 1 82.88 360 ALA B C 1
ATOM 9063 O O . ALA B 1 360 ? -38.625 23.109 14.484 1 82.88 360 ALA B O 1
ATOM 9064 N N . SER B 1 361 ? -39.156 23.016 12.32 1 87.69 361 SER B N 1
ATOM 9065 C CA . SER B 1 361 ? -37.812 22.547 11.953 1 87.69 361 SER B CA 1
ATOM 9066 C C . SER B 1 361 ? -36.781 23.641 12.195 1 87.69 361 SER B C 1
ATOM 9068 O O . SER B 1 361 ? -35.656 23.359 12.664 1 87.69 361 SER B O 1
ATOM 9070 N N . ALA B 1 362 ? -37.094 24.859 11.938 1 87.94 362 ALA B N 1
ATOM 9071 C CA . ALA B 1 362 ? -36.188 25.984 12.141 1 87.94 362 ALA B CA 1
ATOM 9072 C C . ALA B 1 362 ? -35.906 26.203 13.625 1 87.94 362 ALA B C 1
ATOM 9074 O O . ALA B 1 362 ? -34.781 26.484 14.016 1 87.94 362 ALA B O 1
ATOM 9075 N N . ILE B 1 363 ? -36.938 26.031 14.398 1 84.75 363 ILE B N 1
ATOM 9076 C CA . ILE B 1 363 ? -36.781 26.203 15.836 1 84.75 363 ILE B CA 1
ATOM 9077 C C . ILE B 1 363 ? -35.875 25.109 16.406 1 84.75 363 ILE B C 1
ATOM 9079 O O . ILE B 1 363 ? -35 25.375 17.234 1 84.75 363 ILE B O 1
ATOM 9083 N N . THR B 1 364 ? -36.156 23.922 15.938 1 85.12 364 THR B N 1
ATOM 9084 C CA . THR B 1 364 ? -35.344 22.812 16.391 1 85.12 364 THR B CA 1
ATOM 9085 C C . THR B 1 364 ? -33.875 23.016 16 1 85.12 364 THR B C 1
ATOM 9087 O O . THR B 1 364 ? -32.969 22.734 16.781 1 85.12 364 THR B O 1
ATOM 9090 N N . GLU B 1 365 ? -33.625 23.516 14.844 1 88.25 365 GLU B N 1
ATOM 9091 C CA . GLU B 1 365 ? -32.281 23.766 14.367 1 88.25 365 GLU B CA 1
ATOM 9092 C C . GLU B 1 365 ? -31.578 24.844 15.211 1 88.25 365 GLU B C 1
ATOM 9094 O O . GLU B 1 365 ? -30.391 24.719 15.516 1 88.25 365 GLU B O 1
ATOM 9099 N N . VAL B 1 366 ? -32.281 25.812 15.57 1 87.44 366 VAL B N 1
ATOM 9100 C CA . VAL B 1 366 ? -31.734 26.891 16.359 1 87.44 366 VAL B CA 1
ATOM 9101 C C . VAL B 1 366 ? -31.391 26.391 17.766 1 87.44 366 VAL B C 1
ATOM 9103 O O . VAL B 1 366 ? -30.359 26.734 18.328 1 87.44 366 VAL B O 1
ATOM 9106 N N . VAL B 1 367 ? -32.25 25.562 18.281 1 84.06 367 VAL B N 1
ATOM 9107 C CA . VAL B 1 367 ? -32.031 25.031 19.625 1 84.06 367 VAL B CA 1
ATOM 9108 C C . VAL B 1 367 ? -30.797 24.141 19.641 1 84.06 367 VAL B C 1
ATOM 9110 O O . VAL B 1 367 ? -30 24.219 20.578 1 84.06 367 VAL B O 1
ATOM 9113 N N . ILE B 1 368 ? -30.625 23.328 18.609 1 85.06 368 ILE B N 1
ATOM 9114 C CA . ILE B 1 368 ? -29.453 22.453 18.547 1 85.06 368 ILE B CA 1
ATOM 9115 C C . ILE B 1 368 ? -28.203 23.297 18.375 1 85.06 368 ILE B C 1
ATOM 9117 O O . ILE B 1 368 ? -27.156 23 18.969 1 85.06 368 ILE B O 1
ATOM 9121 N N . THR B 1 369 ? -28.328 24.359 17.656 1 88.06 369 THR B N 1
ATOM 9122 C CA . THR B 1 369 ? -27.188 25.234 17.438 1 88.06 369 THR B CA 1
ATOM 9123 C C . THR B 1 369 ? -26.781 25.922 18.734 1 88.06 369 THR B C 1
ATOM 9125 O O . THR B 1 369 ? -25.594 26.156 18.984 1 88.06 369 THR B O 1
ATOM 9128 N N . ILE B 1 370 ? -27.75 26.234 19.531 1 84.69 370 ILE B N 1
ATOM 9129 C CA . ILE B 1 370 ? -27.469 26.844 20.828 1 84.69 370 ILE B CA 1
ATOM 9130 C C . ILE B 1 370 ? -26.703 25.859 21.703 1 84.69 370 ILE B C 1
ATOM 9132 O O . ILE B 1 370 ? -25.781 26.25 22.438 1 84.69 370 ILE B O 1
ATOM 9136 N N . ALA B 1 371 ? -27.078 24.641 21.609 1 83.88 371 ALA B N 1
ATOM 9137 C CA . ALA B 1 371 ? -26.344 23.625 22.359 1 83.88 371 ALA B CA 1
ATOM 9138 C C . ALA B 1 371 ? -24.875 23.562 21.922 1 83.88 371 ALA B C 1
ATOM 9140 O O . ALA B 1 371 ? -24 23.391 22.766 1 83.88 371 ALA B O 1
ATOM 9141 N N . TYR B 1 372 ? -24.594 23.766 20.688 1 88.44 372 TYR B N 1
ATOM 9142 C CA . TYR B 1 372 ? -23.219 23.75 20.203 1 88.44 372 TYR B CA 1
ATOM 9143 C C . TYR B 1 372 ? -22.484 25.016 20.625 1 88.44 372 TYR B C 1
ATOM 9145 O O . TYR B 1 372 ? -21.266 24.984 20.875 1 88.44 372 TYR B O 1
ATOM 9153 N N . LEU B 1 373 ? -23.219 26.094 20.703 1 89.56 373 LEU B N 1
ATOM 9154 C CA . LEU B 1 373 ? -22.609 27.344 21.172 1 89.56 373 LEU B CA 1
ATOM 9155 C C . LEU B 1 373 ? -22.203 27.219 22.641 1 89.56 373 LEU B C 1
ATOM 9157 O O . LEU B 1 373 ? -21.188 27.781 23.047 1 89.56 373 LEU B O 1
ATOM 9161 N N . VAL B 1 374 ? -23 26.516 23.312 1 88.88 374 VAL B N 1
ATOM 9162 C CA . VAL B 1 374 ? -22.672 26.281 24.719 1 88.88 374 VAL B CA 1
ATOM 9163 C C . VAL B 1 374 ? -21.422 25.391 24.812 1 88.88 374 VAL B C 1
ATOM 9165 O O . VAL B 1 374 ? -20.578 25.609 25.672 1 88.88 374 VAL B O 1
ATOM 9168 N N . LYS B 1 375 ? -21.375 24.453 24 1 90.12 375 LYS B N 1
ATOM 9169 C CA . LYS B 1 375 ? -20.188 23.609 23.953 1 90.12 375 LYS B CA 1
ATOM 9170 C C . LYS B 1 375 ? -18.938 24.422 23.609 1 90.12 375 LYS B C 1
ATOM 9172 O O . LYS B 1 375 ? -17.875 24.234 24.219 1 90.12 375 LYS B O 1
ATOM 9177 N N . PHE B 1 376 ? -19.062 25.297 22.703 1 92.88 376 PHE B N 1
ATOM 9178 C CA . PHE B 1 376 ? -17.969 26.172 22.312 1 92.88 376 PHE B CA 1
ATOM 9179 C C . PHE B 1 376 ? -17.547 27.047 23.484 1 92.88 376 PHE B C 1
ATOM 9181 O O . PHE B 1 376 ? -16.344 27.141 23.781 1 92.88 376 PHE B O 1
ATOM 9188 N N . MET B 1 377 ? -18.516 27.594 24.125 1 92.38 377 MET B N 1
ATOM 9189 C CA . MET B 1 377 ? -18.234 28.516 25.234 1 92.38 377 MET B CA 1
ATOM 9190 C C . MET B 1 377 ? -17.625 27.766 26.422 1 92.38 377 MET B C 1
ATOM 9192 O O . MET B 1 377 ? -16.719 28.281 27.078 1 92.38 377 MET B O 1
ATOM 9196 N N . SER B 1 378 ? -18.156 26.641 26.625 1 90.94 378 SER B N 1
ATOM 9197 C CA . SER B 1 378 ? -17.625 25.859 27.719 1 90.94 378 SER B CA 1
ATOM 9198 C C . SER B 1 378 ? -16.156 25.5 27.5 1 90.94 378 SER B C 1
ATOM 9200 O O . SER B 1 378 ? -15.344 25.625 28.406 1 90.94 378 SER B O 1
ATOM 9202 N N . ASN B 1 379 ? -15.836 25.078 26.359 1 93.06 379 ASN B N 1
ATOM 9203 C CA . ASN B 1 379 ? -14.453 24.703 26.047 1 93.06 379 ASN B CA 1
ATOM 9204 C C . ASN B 1 379 ? -13.547 25.938 26.016 1 93.06 379 ASN B C 1
ATOM 9206 O O . ASN B 1 379 ? -12.391 25.859 26.438 1 93.06 379 ASN B O 1
ATOM 9210 N N . PHE B 1 380 ? -14.109 27.031 25.547 1 93.94 380 PHE B N 1
ATOM 9211 C CA . PHE B 1 380 ? -13.344 28.281 25.5 1 93.94 380 PHE B CA 1
ATOM 9212 C C . PHE B 1 380 ? -13.008 28.766 26.906 1 93.94 380 PHE B C 1
ATOM 9214 O O . PHE B 1 380 ? -11.852 29.078 27.188 1 93.94 380 PHE B O 1
ATOM 9221 N N . LEU B 1 381 ? -13.93 28.75 27.734 1 93.06 381 LEU B N 1
ATOM 9222 C CA . LEU B 1 381 ? -13.75 29.219 29.109 1 93.06 381 LEU B CA 1
ATOM 9223 C C . LEU B 1 381 ? -12.844 28.297 29.891 1 93.06 381 LEU B C 1
ATOM 9225 O O . LEU B 1 381 ? -12.031 28.75 30.703 1 93.06 381 LEU B O 1
ATOM 9229 N N . LEU B 1 382 ? -12.992 27.047 29.672 1 90.81 382 LEU B N 1
ATOM 9230 C CA . LEU B 1 382 ? -12.164 26.078 30.359 1 90.81 382 LEU B CA 1
ATOM 9231 C C . LEU B 1 382 ? -10.703 26.188 29.922 1 90.81 382 LEU B C 1
ATOM 9233 O O . LEU B 1 382 ? -9.789 26.062 30.75 1 90.81 382 LEU B O 1
ATOM 9237 N N . ALA B 1 383 ? -10.516 26.344 28.641 1 90.69 383 ALA B N 1
ATOM 9238 C CA . ALA B 1 383 ? -9.148 26.516 28.141 1 90.69 383 ALA B CA 1
ATOM 9239 C C . ALA B 1 383 ? -8.508 27.781 28.719 1 90.69 383 ALA B C 1
ATOM 9241 O O . ALA B 1 383 ? -7.336 27.766 29.094 1 90.69 383 ALA B O 1
ATOM 9242 N N . MET B 1 384 ? -9.297 28.875 28.859 1 90.5 384 MET B N 1
ATOM 9243 C CA . MET B 1 384 ? -8.797 30.125 29.422 1 90.5 384 MET B CA 1
ATOM 9244 C C . MET B 1 384 ? -8.484 29.953 30.906 1 90.5 384 MET B C 1
ATOM 9246 O O . MET B 1 384 ? -7.523 30.547 31.406 1 90.5 384 MET B O 1
ATOM 9250 N N . TYR B 1 385 ? -9.258 29.156 31.469 1 88.88 385 TYR B N 1
ATOM 9251 C CA . TYR B 1 385 ? -9.062 28.906 32.906 1 88.88 385 TYR B CA 1
ATOM 9252 C C . TYR B 1 385 ? -7.738 28.188 33.156 1 88.88 385 TYR B C 1
ATOM 9254 O O . TYR B 1 385 ? -7.078 28.422 34.156 1 88.88 385 TYR B O 1
ATOM 9262 N N . PHE B 1 386 ? -7.25 27.391 32.219 1 84.81 386 PHE B N 1
ATOM 9263 C CA . PHE B 1 386 ? -5.996 26.656 32.375 1 84.81 386 PHE B CA 1
ATOM 9264 C C . PHE B 1 386 ? -4.863 27.391 31.656 1 84.81 386 PHE B C 1
ATOM 9266 O O . PHE B 1 386 ? -3.902 26.766 31.203 1 84.81 386 PHE B O 1
ATOM 9273 N N . ASN B 1 387 ? -4.941 28.609 31.266 1 81.5 387 ASN B N 1
ATOM 9274 C CA . ASN B 1 387 ? -3.922 29.562 30.828 1 81.5 387 ASN B CA 1
ATOM 9275 C C . ASN B 1 387 ? -3.494 29.281 29.391 1 81.5 387 ASN B C 1
ATOM 9277 O O . ASN B 1 387 ? -2.305 29.344 29.062 1 81.5 387 ASN B O 1
ATOM 9281 N N . VAL B 1 388 ? -4.418 28.797 28.672 1 82.88 388 VAL B N 1
ATOM 9282 C CA . VAL B 1 388 ? -4.172 28.719 27.234 1 82.88 388 VAL B CA 1
ATOM 9283 C C . VAL B 1 388 ? -4.402 30.094 26.594 1 82.88 388 VAL B C 1
ATOM 9285 O O . VAL B 1 388 ? -5.273 30.844 27.031 1 82.88 388 VAL B O 1
ATOM 9288 N N . SER B 1 389 ? -3.527 30.5 25.719 1 80.19 389 SER B N 1
ATOM 9289 C CA . SER B 1 389 ? -3.67 31.797 25.062 1 80.19 389 SER B CA 1
ATOM 9290 C C . SER B 1 389 ? -5.051 31.938 24.438 1 80.19 389 SER B C 1
ATOM 9292 O O . SER B 1 389 ? -5.664 30.953 24.031 1 80.19 389 SER B O 1
ATOM 9294 N N . SER B 1 390 ? -5.605 33.125 24.469 1 83.62 390 SER B N 1
ATOM 9295 C CA . SER B 1 390 ? -6.949 33.406 23.969 1 83.62 390 SER B CA 1
ATOM 9296 C C . SER B 1 390 ? -7.098 32.938 22.531 1 83.62 390 SER B C 1
ATOM 9298 O O . SER B 1 390 ? -8.156 32.438 22.125 1 83.62 390 SER B O 1
ATOM 9300 N N . GLN B 1 391 ? -6.047 33.094 21.781 1 81.62 391 GLN B N 1
ATOM 9301 C CA . GLN B 1 391 ? -6.121 32.656 20.391 1 81.62 391 GLN B CA 1
ATOM 9302 C C . GLN B 1 391 ? -6.141 31.141 20.281 1 81.62 391 GLN B C 1
ATOM 9304 O O . GLN B 1 391 ? -6.938 30.562 19.531 1 81.62 391 GLN B O 1
ATOM 9309 N N . ASP B 1 392 ? -5.363 30.547 21.125 1 82.75 392 ASP B N 1
ATOM 9310 C CA . ASP B 1 392 ? -5.309 29.094 21.094 1 82.75 392 ASP B CA 1
ATOM 9311 C C . ASP B 1 392 ? -6.566 28.484 21.719 1 82.75 392 ASP B C 1
ATOM 9313 O O . ASP B 1 392 ? -7.02 27.422 21.297 1 82.75 392 ASP B O 1
ATOM 9317 N N . ALA B 1 393 ? -7.086 29.266 22.625 1 89.62 393 ALA B N 1
ATOM 9318 C CA . ALA B 1 393 ? -8.32 28.781 23.266 1 89.62 393 ALA B CA 1
ATOM 9319 C C . ALA B 1 393 ? -9.484 28.828 22.281 1 89.62 393 ALA B C 1
ATOM 9321 O O . ALA B 1 393 ? -10.344 27.953 22.281 1 89.62 393 ALA B O 1
ATOM 9322 N N . PHE B 1 394 ? -9.477 29.859 21.469 1 89.94 394 PHE B N 1
ATOM 9323 C CA . PHE B 1 394 ? -10.516 29.969 20.453 1 89.94 394 PHE B CA 1
ATOM 9324 C C . PHE B 1 394 ? -10.414 28.844 19.438 1 89.94 394 PHE B C 1
ATOM 9326 O O . PHE B 1 394 ? -11.422 28.219 19.094 1 89.94 394 PHE B O 1
ATOM 9333 N N . HIS B 1 395 ? -9.234 28.531 19.031 1 88 395 HIS B N 1
ATOM 9334 C CA . HIS B 1 395 ? -9.031 27.453 18.078 1 88 395 HIS B CA 1
ATOM 9335 C C . HIS B 1 395 ? -9.312 26.094 18.703 1 88 395 HIS B C 1
ATOM 9337 O O . HIS B 1 395 ? -9.883 25.219 18.047 1 88 395 HIS B O 1
ATOM 9343 N N . PHE B 1 396 ? -8.93 26 19.891 1 91.44 396 PHE B N 1
ATOM 9344 C CA . PHE B 1 396 ? -9.195 24.766 20.641 1 91.44 396 PHE B CA 1
ATOM 9345 C C . PHE B 1 396 ? -10.695 24.5 20.734 1 91.44 396 PHE B C 1
ATOM 9347 O O . PHE B 1 396 ? -11.148 23.391 20.469 1 91.44 396 PHE B O 1
ATOM 9354 N N . ALA B 1 397 ? -11.422 25.5 21.062 1 93.06 397 ALA B N 1
ATOM 9355 C CA . ALA B 1 397 ? -12.867 25.359 21.219 1 93.06 397 ALA B CA 1
ATOM 9356 C C . ALA B 1 397 ? -13.531 25.031 19.891 1 93.06 397 ALA B C 1
ATOM 9358 O O . ALA B 1 397 ? -14.484 24.25 19.844 1 93.06 397 ALA B O 1
ATOM 9359 N N . MET B 1 398 ? -13.07 25.562 18.875 1 91.62 398 MET B N 1
ATOM 9360 C CA . MET B 1 398 ? -13.617 25.281 17.547 1 91.62 398 MET B CA 1
ATOM 9361 C C . MET B 1 398 ? -13.32 23.844 17.141 1 91.62 398 MET B C 1
ATOM 9363 O O . MET B 1 398 ? -14.18 23.156 16.578 1 91.62 398 MET B O 1
ATOM 9367 N N . ILE B 1 399 ? -12.188 23.391 17.438 1 90.19 399 ILE B N 1
ATOM 9368 C CA . ILE B 1 399 ? -11.781 22.047 17.078 1 90.19 399 ILE B CA 1
ATOM 9369 C C . ILE B 1 399 ? -12.625 21.031 17.859 1 90.19 399 ILE B C 1
ATOM 9371 O O . ILE B 1 399 ? -13.039 20 17.297 1 90.19 399 ILE B O 1
ATOM 9375 N N . MET B 1 400 ? -12.953 21.391 19.047 1 91.81 400 MET B N 1
ATOM 9376 C CA . MET B 1 400 ? -13.703 20.469 19.891 1 91.81 400 MET B CA 1
ATOM 9377 C C . MET B 1 400 ? -15.164 20.391 19.469 1 91.81 400 MET B C 1
ATOM 9379 O O . MET B 1 400 ? -15.883 19.469 19.859 1 91.81 400 MET B O 1
ATOM 9383 N N . CYS B 1 401 ? -15.625 21.266 18.562 1 90.5 401 CYS B N 1
ATOM 9384 C CA . CYS B 1 401 ? -17 21.266 18.094 1 90.5 401 CYS B CA 1
ATOM 9385 C C . CYS B 1 401 ? -17.125 20.531 16.766 1 90.5 401 CYS B C 1
ATOM 9387 O O . CYS B 1 401 ? -18.234 20.328 16.266 1 90.5 401 CYS B O 1
ATOM 9389 N N . THR B 1 402 ? -16.078 20.047 16.266 1 87.75 402 THR B N 1
ATOM 9390 C CA . THR B 1 402 ? -16.125 19.391 14.961 1 87.75 402 THR B CA 1
ATOM 9391 C C . THR B 1 402 ? -16.672 17.984 15.086 1 87.75 402 THR B C 1
ATOM 9393 O O . THR B 1 402 ? -16.469 17.312 16.109 1 87.75 402 THR B O 1
ATOM 9396 N N . LYS B 1 403 ? -17.438 17.562 14.125 1 88.06 403 LYS B N 1
ATOM 9397 C CA . LYS B 1 403 ? -18 16.219 14.047 1 88.06 403 LYS B CA 1
ATOM 9398 C C . LYS B 1 403 ? -17.438 15.461 12.836 1 88.06 403 LYS B C 1
ATOM 9400 O O . LYS B 1 403 ? -16.938 16.078 11.891 1 88.06 403 LYS B O 1
ATOM 9405 N N . GLY B 1 404 ? -17.453 14.164 12.945 1 81.56 404 GLY B N 1
ATOM 9406 C CA . GLY B 1 404 ? -16.859 13.344 11.906 1 81.56 404 GLY B CA 1
ATOM 9407 C C . GLY B 1 404 ? -17.766 12.211 11.461 1 81.56 404 GLY B C 1
ATOM 9408 O O . GLY B 1 404 ? -18.984 12.273 11.625 1 81.56 404 GLY B O 1
ATOM 9409 N N . ILE B 1 405 ? -17.156 11.219 10.859 1 79.5 405 ILE B N 1
ATOM 9410 C CA . ILE B 1 405 ? -17.875 10.102 10.242 1 79.5 405 ILE B CA 1
ATOM 9411 C C . ILE B 1 405 ? -18.516 9.234 11.328 1 79.5 405 ILE B C 1
ATOM 9413 O O . ILE B 1 405 ? -19.578 8.664 11.125 1 79.5 405 ILE B O 1
ATOM 9417 N N . ILE B 1 406 ? -17.891 9.156 12.422 1 85.25 406 ILE B N 1
ATOM 9418 C CA . ILE B 1 406 ? -18.422 8.32 13.492 1 85.25 406 ILE B CA 1
ATOM 9419 C C . ILE B 1 406 ? -19.719 8.922 14.031 1 85.25 406 ILE B C 1
ATOM 9421 O O . ILE B 1 406 ? -20.641 8.195 14.391 1 85.25 406 ILE B O 1
ATOM 9425 N N . ASP B 1 407 ? -19.812 10.219 14.008 1 88.62 407 ASP B N 1
ATOM 9426 C CA . ASP B 1 407 ? -21.031 10.883 14.438 1 88.62 407 ASP B CA 1
ATOM 9427 C C . ASP B 1 407 ? -22.188 10.586 13.477 1 88.62 407 ASP B C 1
ATOM 9429 O O . ASP B 1 407 ? -23.297 10.297 13.898 1 88.62 407 ASP B O 1
ATOM 9433 N N . VAL B 1 408 ? -21.828 10.625 12.242 1 89.5 408 VAL B N 1
ATOM 9434 C CA . VAL B 1 408 ? -22.859 10.367 11.242 1 89.5 408 VAL B CA 1
ATOM 9435 C C . VAL B 1 408 ? -23.344 8.922 11.359 1 89.5 408 VAL B C 1
ATOM 9437 O O . VAL B 1 408 ? -24.547 8.656 11.258 1 89.5 408 VAL B O 1
ATOM 9440 N N . ALA B 1 409 ? -22.438 8.078 11.539 1 86.75 409 ALA B N 1
ATOM 9441 C CA . ALA B 1 409 ? -22.781 6.664 11.688 1 86.75 409 ALA B CA 1
ATOM 9442 C C . ALA B 1 409 ? -23.609 6.43 12.945 1 86.75 409 ALA B C 1
ATOM 9444 O O . ALA B 1 409 ? -24.547 5.633 12.938 1 86.75 409 ALA B O 1
ATOM 9445 N N . ALA B 1 410 ? -23.297 7.148 13.977 1 86.38 410 ALA B N 1
ATOM 9446 C CA . ALA B 1 410 ? -24.062 7.02 15.227 1 86.38 410 ALA B CA 1
ATOM 9447 C C . ALA B 1 410 ? -25.484 7.547 15.062 1 86.38 410 ALA B C 1
ATOM 9449 O O . ALA B 1 410 ? -26.438 6.93 15.539 1 86.38 410 ALA B O 1
ATOM 9450 N N . PHE B 1 411 ? -25.594 8.641 14.383 1 89.56 411 PHE B N 1
ATOM 9451 C CA . PHE B 1 411 ? -26.922 9.188 14.133 1 89.56 411 PHE B CA 1
ATOM 9452 C C . PHE B 1 411 ? -27.75 8.25 13.258 1 89.56 411 PHE B C 1
ATOM 9454 O O . PHE B 1 411 ? -28.953 8.094 13.461 1 89.56 411 PHE B O 1
ATOM 9461 N N . SER B 1 412 ? -27.031 7.645 12.312 1 87.56 412 SER B N 1
ATOM 9462 C CA . SER B 1 412 ? -27.719 6.715 11.422 1 87.56 412 SER B CA 1
ATOM 9463 C C . SER B 1 412 ? -28.203 5.48 12.18 1 87.56 412 SER B C 1
ATOM 9465 O O . SER B 1 412 ? -29.281 4.938 11.883 1 87.56 412 SER B O 1
ATOM 9467 N N . LEU B 1 413 ? -27.469 5.164 13.109 1 78.5 413 LEU B N 1
ATOM 9468 C CA . LEU B 1 413 ? -27.828 4 13.906 1 78.5 413 LEU B CA 1
ATOM 9469 C C . LEU B 1 413 ? -29.062 4.285 14.766 1 78.5 413 LEU B C 1
ATOM 9471 O O . LEU B 1 413 ? -29.953 3.439 14.883 1 78.5 413 LEU B O 1
ATOM 9475 N N . ILE B 1 414 ? -29.141 5.449 15.336 1 80.88 414 ILE B N 1
ATOM 9476 C CA . ILE B 1 414 ? -30.281 5.789 16.172 1 80.88 414 ILE B CA 1
ATOM 9477 C C . ILE B 1 414 ? -31.531 5.941 15.305 1 80.88 414 ILE B C 1
ATOM 9479 O O . ILE B 1 414 ? -32.656 5.641 15.75 1 80.88 414 ILE B O 1
ATOM 9483 N N . ARG B 1 415 ? -31.328 6.316 14.094 1 83.88 415 ARG B N 1
ATOM 9484 C CA . ARG B 1 415 ? -32.469 6.406 13.164 1 83.88 415 ARG B CA 1
ATOM 9485 C C . ARG B 1 415 ? -32.938 5.016 12.766 1 83.88 415 ARG B C 1
ATOM 9487 O O . ARG B 1 415 ? -34.156 4.777 12.695 1 83.88 415 ARG B O 1
ATOM 9494 N N . SER B 1 416 ? -32 4.18 12.5 1 75.88 416 SER B N 1
ATOM 9495 C CA . SER B 1 416 ? -32.344 2.82 12.102 1 75.88 416 SER B CA 1
ATOM 9496 C C . SER B 1 416 ? -33.094 2.092 13.227 1 75.88 416 SER B C 1
ATOM 9498 O O . SER B 1 416 ? -33.938 1.243 12.961 1 75.88 416 SER B O 1
ATOM 9500 N N . ASN B 1 417 ? -32.812 2.576 14.484 1 72 417 ASN B N 1
ATOM 9501 C CA . ASN B 1 417 ? -33.469 1.975 15.633 1 72 417 ASN B CA 1
ATOM 9502 C C . ASN B 1 417 ? -34.75 2.746 16 1 72 417 ASN B C 1
ATOM 9504 O O . ASN B 1 417 ? -35.375 2.459 17.031 1 72 417 ASN B O 1
ATOM 9508 N N . ARG B 1 418 ? -35.062 3.75 15.258 1 75.19 418 ARG B N 1
ATOM 9509 C CA . ARG B 1 418 ? -36.25 4.555 15.383 1 75.19 418 ARG B CA 1
ATOM 9510 C C . ARG B 1 418 ? -36.312 5.273 16.734 1 75.19 418 ARG B C 1
ATOM 9512 O O . ARG B 1 418 ? -37.375 5.383 17.344 1 75.19 418 ARG B O 1
ATOM 9519 N N . VAL B 1 419 ? -35.156 5.539 17.172 1 76.31 419 VAL B N 1
ATOM 9520 C CA . VAL B 1 419 ? -35.094 6.355 18.375 1 76.31 419 VAL B CA 1
ATOM 9521 C C . VAL B 1 419 ? -35.406 7.809 18.047 1 76.31 419 VAL B C 1
ATOM 9523 O O . VAL B 1 419 ? -36.062 8.5 18.828 1 76.31 419 VAL B O 1
ATOM 9526 N N . VAL B 1 420 ? -34.969 8.148 16.828 1 82.12 420 VAL B N 1
ATOM 9527 C CA . VAL B 1 420 ? -35.219 9.5 16.344 1 82.12 420 VAL B CA 1
ATOM 9528 C C . VAL B 1 420 ? -36.094 9.438 15.094 1 82.12 420 VAL B C 1
ATOM 9530 O O . VAL B 1 420 ? -36.062 8.461 14.344 1 82.12 420 VAL B O 1
ATOM 9533 N N . THR B 1 421 ? -36.875 10.383 14.961 1 83.94 421 THR B N 1
ATOM 9534 C CA . THR B 1 421 ? -37.75 10.461 13.797 1 83.94 421 THR B CA 1
ATOM 9535 C C . THR B 1 421 ? -36.938 10.828 12.547 1 83.94 421 THR B C 1
ATOM 9537 O O . THR B 1 421 ? -35.781 11.203 12.641 1 83.94 421 THR B O 1
ATOM 9540 N N . GLU B 1 422 ? -37.531 10.648 11.43 1 86.06 422 GLU B N 1
ATOM 9541 C CA . GLU B 1 422 ? -36.906 10.992 10.172 1 86.06 422 GLU B CA 1
ATOM 9542 C C . GLU B 1 422 ? -36.562 12.477 10.102 1 86.06 422 GLU B C 1
ATOM 9544 O O . GLU B 1 422 ? -35.5 12.859 9.586 1 86.06 422 GLU B O 1
ATOM 9549 N N . GLN B 1 423 ? -37.438 13.234 10.672 1 87.25 423 GLN B N 1
ATOM 9550 C CA . GLN B 1 423 ? -37.188 14.672 10.695 1 87.25 423 GLN B CA 1
ATOM 9551 C C . GLN B 1 423 ? -36.062 15.023 11.648 1 87.25 423 GLN B C 1
ATOM 9553 O O . GLN B 1 423 ? -35.219 15.867 11.336 1 87.25 423 GLN B O 1
ATOM 9558 N N . GLY B 1 424 ? -36.125 14.359 12.766 1 86.44 424 GLY B N 1
ATOM 9559 C CA . GLY B 1 424 ? -35.062 14.586 13.727 1 86.44 424 GLY B CA 1
ATOM 9560 C C . GLY B 1 424 ? -33.688 14.227 13.195 1 86.44 424 GLY B C 1
ATOM 9561 O O . GLY B 1 424 ? -32.719 14.961 13.406 1 86.44 424 GLY B O 1
ATOM 9562 N N . TYR B 1 425 ? -33.625 13.141 12.469 1 90.38 425 TYR B N 1
ATOM 9563 C CA . TYR B 1 425 ? -32.344 12.703 11.883 1 90.38 425 TYR B CA 1
ATOM 9564 C C . TYR B 1 425 ? -31.844 13.711 10.859 1 90.38 425 TYR B C 1
ATOM 9566 O O . TYR B 1 425 ? -30.656 14.047 10.844 1 90.38 425 TYR B O 1
ATOM 9574 N N . SER B 1 426 ? -32.719 14.172 10.016 1 91.94 426 SER B N 1
ATOM 9575 C CA . SER B 1 426 ? -32.344 15.125 8.977 1 91.94 426 SER B CA 1
ATOM 9576 C C . SER B 1 426 ? -31.828 16.422 9.57 1 91.94 426 SER B C 1
ATOM 9578 O O . SER B 1 426 ? -30.859 17 9.078 1 91.94 426 SER B O 1
ATOM 9580 N N . LEU B 1 427 ? -32.406 16.812 10.664 1 90.5 427 LEU B N 1
ATOM 9581 C CA . LEU B 1 427 ? -32 18.047 11.305 1 90.5 427 LEU B CA 1
ATOM 9582 C C . LEU B 1 427 ? -30.656 17.891 12 1 90.5 427 LEU B C 1
ATOM 9584 O O . LEU B 1 427 ? -29.844 18.828 12 1 90.5 427 LEU B O 1
ATOM 9588 N N . LEU B 1 428 ? -30.453 16.766 12.578 1 90.31 428 LEU B N 1
ATOM 9589 C CA . LEU B 1 428 ? -29.172 16.5 13.234 1 90.31 428 LEU B CA 1
ATOM 9590 C C . LEU B 1 428 ? -28.031 16.516 12.227 1 90.31 428 LEU B C 1
ATOM 9592 O O . LEU B 1 428 ? -26.984 17.094 12.492 1 90.31 428 LEU B O 1
ATOM 9596 N N . ILE B 1 429 ? -28.25 15.914 11.086 1 92.06 429 ILE B N 1
ATOM 9597 C CA . ILE B 1 429 ? -27.219 15.852 10.047 1 92.06 429 ILE B CA 1
ATOM 9598 C C . ILE B 1 429 ? -26.969 17.25 9.484 1 92.06 429 ILE B C 1
ATOM 9600 O O . ILE B 1 429 ? -25.828 17.656 9.281 1 92.06 429 ILE B O 1
ATOM 9604 N N . LEU B 1 430 ? -28.031 17.984 9.289 1 90.81 430 LEU B N 1
ATOM 9605 C CA . LEU B 1 430 ? -27.891 19.344 8.766 1 90.81 430 LEU B CA 1
ATOM 9606 C C . LEU B 1 430 ? -27.141 20.234 9.75 1 90.81 430 LEU B C 1
ATOM 9608 O O . LEU B 1 430 ? -26.328 21.062 9.352 1 90.81 430 LEU B O 1
ATOM 9612 N N . ASN B 1 431 ? -27.469 20.094 10.938 1 90 431 ASN B N 1
ATOM 9613 C CA . ASN B 1 431 ? -26.797 20.875 11.961 1 90 431 ASN B CA 1
ATOM 9614 C C . ASN B 1 431 ? -25.312 20.516 12.039 1 90 431 ASN B C 1
ATOM 9616 O O . ASN B 1 431 ? -24.469 21.391 12.227 1 90 431 ASN B O 1
ATOM 9620 N N . MET B 1 432 ? -25.062 19.234 11.992 1 90.5 432 MET B N 1
ATOM 9621 C CA . MET B 1 432 ? -23.672 18.781 12.023 1 90.5 432 MET B CA 1
ATOM 9622 C C . MET B 1 432 ? -22.875 19.391 10.867 1 90.5 432 MET B C 1
ATOM 9624 O O . MET B 1 432 ? -21.734 19.812 11.047 1 90.5 432 MET B O 1
ATOM 9628 N N . LEU B 1 433 ? -23.469 19.438 9.695 1 90.44 433 LEU B N 1
ATOM 9629 C CA . LEU B 1 433 ? -22.812 20 8.516 1 90.44 433 LEU B CA 1
ATOM 9630 C C . LEU B 1 433 ? -22.625 21.5 8.672 1 90.44 433 LEU B C 1
ATOM 9632 O O . LEU B 1 433 ? -21.594 22.047 8.258 1 90.44 433 LEU B O 1
ATOM 9636 N N . LEU B 1 434 ? -23.547 22.109 9.328 1 88.44 434 LEU B N 1
ATOM 9637 C CA . LEU B 1 434 ? -23.438 23.547 9.547 1 88.44 434 LEU B CA 1
ATOM 9638 C C . LEU B 1 434 ? -22.344 23.875 10.547 1 88.44 434 LEU B C 1
ATOM 9640 O O . LEU B 1 434 ? -21.531 24.781 10.305 1 88.44 434 LEU B O 1
ATOM 9644 N N . VAL B 1 435 ? -22.328 23.156 11.547 1 86.75 435 VAL B N 1
ATOM 9645 C CA . VAL B 1 435 ? -21.359 23.438 12.609 1 86.75 435 VAL B CA 1
ATOM 9646 C C . VAL B 1 435 ? -19.953 23.062 12.156 1 86.75 435 VAL B C 1
ATOM 9648 O O . VAL B 1 435 ? -19.016 23.828 12.336 1 86.75 435 VAL B O 1
ATOM 9651 N N . THR B 1 436 ? -19.812 21.875 11.602 1 86.56 436 THR B N 1
ATOM 9652 C CA . THR B 1 436 ? -18.484 21.438 11.141 1 86.56 436 THR B CA 1
ATOM 9653 C C . THR B 1 436 ? -18 22.312 9.992 1 86.56 436 THR B C 1
ATOM 9655 O O . THR B 1 436 ? -16.812 22.672 9.938 1 86.56 436 THR B O 1
ATOM 9658 N N . GLY B 1 437 ? -18.891 22.688 9.102 1 85.38 437 GLY B N 1
ATOM 9659 C CA . GLY B 1 437 ? -18.516 23.578 8.008 1 85.38 437 GLY B CA 1
ATOM 9660 C C . GLY B 1 437 ? -18.109 24.969 8.469 1 85.38 437 GLY B C 1
ATOM 9661 O O . GLY B 1 437 ? -17.125 25.516 7.977 1 85.38 437 GLY B O 1
ATOM 9662 N N . SER B 1 438 ? -18.781 25.469 9.438 1 84.56 438 SER B N 1
ATOM 9663 C CA . SER B 1 438 ? -18.484 26.797 9.945 1 84.56 438 SER B CA 1
ATOM 9664 C C . SER B 1 438 ? -17.172 26.812 10.742 1 84.56 438 SER B C 1
ATOM 9666 O O . SER B 1 438 ? -16.391 27.75 10.664 1 84.56 438 SER B O 1
ATOM 9668 N N . THR B 1 439 ? -16.953 25.781 11.484 1 83.38 439 THR B N 1
ATOM 9669 C CA . THR B 1 439 ? -15.75 25.688 12.289 1 83.38 439 THR B CA 1
ATOM 9670 C C . THR B 1 439 ? -14.508 25.609 11.398 1 83.38 439 THR B C 1
ATOM 9672 O O . THR B 1 439 ? -13.5 26.266 11.68 1 83.38 439 THR B O 1
ATOM 9675 N N . ARG B 1 440 ? -14.617 24.828 10.422 1 79.25 440 ARG B N 1
ATOM 9676 C CA . ARG B 1 440 ? -13.469 24.703 9.523 1 79.25 440 ARG B CA 1
ATOM 9677 C C . ARG B 1 440 ? -13.188 26.016 8.805 1 79.25 440 ARG B C 1
ATOM 9679 O O . ARG B 1 440 ? -12.031 26.391 8.609 1 79.25 440 ARG B O 1
ATOM 9686 N N . PHE B 1 441 ? -14.227 26.672 8.445 1 80.12 441 PHE B N 1
ATOM 9687 C CA . PHE B 1 441 ? -14.094 27.969 7.777 1 80.12 441 PHE B CA 1
ATOM 9688 C C . PHE B 1 441 ? -13.461 28.984 8.711 1 80.12 441 PHE B C 1
ATOM 9690 O O . PHE B 1 441 ? -12.562 29.734 8.305 1 80.12 441 PHE B O 1
ATOM 9697 N N . LEU B 1 442 ? -13.828 28.953 9.883 1 80.56 442 LEU B N 1
ATOM 9698 C CA . LEU B 1 442 ? -13.32 29.891 10.867 1 80.56 442 LEU B CA 1
ATOM 9699 C C . LEU B 1 442 ? -11.875 29.562 11.234 1 80.56 442 LEU B C 1
ATOM 9701 O O . LEU B 1 442 ? -11.055 30.469 11.422 1 80.56 442 LEU B O 1
ATOM 9705 N N . LEU B 1 443 ? -11.555 28.328 11.336 1 78.38 443 LEU B N 1
ATOM 9706 C CA . LEU B 1 443 ? -10.195 27.906 11.656 1 78.38 443 LEU B CA 1
ATOM 9707 C C . LEU B 1 443 ? -9.234 28.281 10.539 1 78.38 443 LEU B C 1
ATOM 9709 O O . LEU B 1 443 ? -8.102 28.703 10.805 1 78.38 443 LEU B O 1
ATOM 9713 N N . TRP B 1 444 ? -9.703 28.141 9.438 1 71.25 444 TRP B N 1
ATOM 9714 C CA . TRP B 1 444 ? -8.852 28.469 8.297 1 71.25 444 TRP B CA 1
ATOM 9715 C C . TRP B 1 444 ? -8.609 29.969 8.227 1 71.25 444 TRP B C 1
ATOM 9717 O O . TRP B 1 444 ? -7.508 30.406 7.883 1 71.25 444 TRP B O 1
ATOM 9727 N N . HIS B 1 445 ? -9.594 30.734 8.57 1 71.19 445 HIS B N 1
ATOM 9728 C CA . HIS B 1 445 ? -9.477 32.188 8.461 1 71.19 445 HIS B CA 1
ATOM 9729 C C . HIS B 1 445 ? -8.695 32.781 9.633 1 71.19 445 HIS B C 1
ATOM 9731 O O . HIS B 1 445 ? -7.922 33.719 9.461 1 71.19 445 HIS B O 1
ATOM 9737 N N . PHE B 1 446 ? -8.844 32.094 10.758 1 70.5 446 PHE B N 1
ATOM 9738 C CA . PHE B 1 446 ? -8.289 32.75 11.945 1 70.5 446 PHE B CA 1
ATOM 9739 C C . PHE B 1 446 ? -7.004 32.062 12.375 1 70.5 446 PHE B C 1
ATOM 9741 O O . PHE B 1 446 ? -6.203 32.625 13.117 1 70.5 446 PHE B O 1
ATOM 9748 N N . TYR B 1 447 ? -6.848 30.797 11.969 1 62.56 447 TYR B N 1
ATOM 9749 C CA . TYR B 1 447 ? -5.66 30.125 12.469 1 62.56 447 TYR B CA 1
ATOM 9750 C C . TYR B 1 447 ? -4.445 30.438 11.602 1 62.56 447 TYR B C 1
ATOM 9752 O O . TYR B 1 447 ? -4.445 30.156 10.398 1 62.56 447 TYR B O 1
ATOM 9760 N N . ASP B 1 448 ? -3.619 31.344 11.945 1 53.19 448 ASP B N 1
ATOM 9761 C CA . ASP B 1 448 ? -2.328 31.625 11.32 1 53.19 448 ASP B CA 1
ATOM 9762 C C . ASP B 1 448 ? -1.184 31.062 12.164 1 53.19 448 ASP B C 1
ATOM 9764 O O . ASP B 1 448 ? -0.896 31.578 13.25 1 53.19 448 ASP B O 1
ATOM 9768 N N . PRO B 1 449 ? -0.851 29.812 11.805 1 52.06 449 PRO B N 1
ATOM 9769 C CA . PRO B 1 449 ? 0.227 29.219 12.602 1 52.06 449 PRO B CA 1
ATOM 9770 C C . PRO B 1 449 ? 1.418 30.156 12.766 1 52.06 449 PRO B C 1
ATOM 9772 O O . PRO B 1 449 ? 2.23 29.969 13.68 1 52.06 449 PRO B O 1
ATOM 9775 N N . SER B 1 450 ? 1.584 31.094 11.766 1 46.44 450 SER B N 1
ATOM 9776 C CA . SER B 1 450 ? 2.744 31.984 11.758 1 46.44 450 SER B CA 1
ATOM 9777 C C . SER B 1 450 ? 2.666 33 12.875 1 46.44 450 SER B C 1
ATOM 9779 O O . SER B 1 450 ? 3.678 33.594 13.25 1 46.44 450 SER B O 1
ATOM 9781 N N . ALA B 1 451 ? 1.476 33.281 13.375 1 47.75 451 ALA B N 1
ATOM 9782 C CA . ALA B 1 451 ? 1.334 34.344 14.359 1 47.75 451 ALA B CA 1
ATOM 9783 C C . ALA B 1 451 ? 2.125 34.031 15.625 1 47.75 451 ALA B C 1
ATOM 9785 O O . ALA B 1 451 ? 2.566 34.969 16.328 1 47.75 451 ALA B O 1
ATOM 9786 N N . ARG B 1 452 ? 2.189 32.781 15.875 1 48.09 452 ARG B N 1
ATOM 9787 C CA . ARG B 1 452 ? 2.961 32.438 17.062 1 48.09 452 ARG B CA 1
ATOM 9788 C C . ARG B 1 452 ? 4.414 32.875 16.922 1 48.09 452 ARG B C 1
ATOM 9790 O O . ARG B 1 452 ? 5.086 33.156 17.922 1 48.09 452 ARG B O 1
ATOM 9797 N N . TYR B 1 453 ? 4.855 32.812 15.641 1 46.72 453 TYR B N 1
ATOM 9798 C CA . TYR B 1 453 ? 6.27 33.031 15.391 1 46.72 453 TYR B CA 1
ATOM 9799 C C . TYR B 1 453 ? 6.582 34.531 15.391 1 46.72 453 TYR B C 1
ATOM 9801 O O . TYR B 1 453 ? 7.742 34.938 15.516 1 46.72 453 TYR B O 1
ATOM 9809 N N . GLN B 1 454 ? 5.562 35.375 15.203 1 44.75 454 GLN B N 1
ATOM 9810 C CA . GLN B 1 454 ? 5.832 36.812 15.07 1 44.75 454 GLN B CA 1
ATOM 9811 C C . GLN B 1 454 ? 6.352 37.375 16.375 1 44.75 454 GLN B C 1
ATOM 9813 O O . GLN B 1 454 ? 7.094 38.375 16.375 1 44.75 454 GLN B O 1
ATOM 9818 N N . SER B 1 455 ? 5.879 36.719 17.453 1 42.19 455 SER B N 1
ATOM 9819 C CA . SER B 1 455 ? 6.266 37.406 18.688 1 42.19 455 SER B CA 1
ATOM 9820 C C . SER B 1 455 ? 7.73 37.156 19.016 1 42.19 455 SER B C 1
ATOM 9822 O O . SER B 1 455 ? 8.227 37.625 20.047 1 42.19 455 SER B O 1
ATOM 9824 N N . TYR B 1 456 ? 8.367 36.312 18.344 1 43.84 456 TYR B N 1
ATOM 9825 C CA . TYR B 1 456 ? 9.703 35.969 18.812 1 43.84 456 TYR B CA 1
ATOM 9826 C C . TYR B 1 456 ? 10.68 37.094 18.547 1 43.84 456 TYR B C 1
ATOM 9828 O O . TYR B 1 456 ? 10.664 37.719 17.469 1 43.84 456 TYR B O 1
ATOM 9836 N N . LYS B 1 457 ? 11.078 37.75 19.562 1 48.19 457 LYS B N 1
ATOM 9837 C CA . LYS B 1 457 ? 12.141 38.75 19.562 1 48.19 457 LYS B CA 1
ATOM 9838 C C . LYS B 1 457 ? 13.273 38.375 18.609 1 48.19 457 LYS B C 1
ATOM 9840 O O . LYS B 1 457 ? 13.695 37.219 18.594 1 48.19 457 LYS B O 1
ATOM 9845 N N . ARG B 1 458 ? 13.586 39.219 17.672 1 52.47 458 ARG B N 1
ATOM 9846 C CA . ARG B 1 458 ? 14.508 39.312 16.531 1 52.47 458 ARG B CA 1
ATOM 9847 C C . ARG B 1 458 ? 15.898 38.812 16.922 1 52.47 458 ARG B C 1
ATOM 9849 O O . ARG B 1 458 ? 16.609 39.469 17.688 1 52.47 458 ARG B O 1
ATOM 9856 N N . THR B 1 459 ? 16.125 37.469 17 1 61.19 459 THR B N 1
ATOM 9857 C CA . THR B 1 459 ? 17.531 37.125 17.188 1 61.19 459 THR B CA 1
ATOM 9858 C C . THR B 1 459 ? 18.266 37.125 15.852 1 61.19 459 THR B C 1
ATOM 9860 O O . THR B 1 459 ? 18.125 36.188 15.062 1 61.19 459 THR B O 1
ATOM 9863 N N . SER B 1 460 ? 18.609 38.344 15.297 1 72.69 460 SER B N 1
ATOM 9864 C CA . SER B 1 460 ? 19.422 38.469 14.086 1 72.69 460 SER B CA 1
ATOM 9865 C C . SER B 1 460 ? 20.906 38.25 14.391 1 72.69 460 SER B C 1
ATOM 9867 O O . SER B 1 460 ? 21.312 38.312 15.555 1 72.69 460 SER B O 1
ATOM 9869 N N . ILE B 1 461 ? 21.625 37.938 13.43 1 81.94 461 ILE B N 1
ATOM 9870 C CA . ILE B 1 461 ? 23.078 37.75 13.555 1 81.94 461 ILE B CA 1
ATOM 9871 C C . ILE B 1 461 ? 23.719 39.062 13.992 1 81.94 461 ILE B C 1
ATOM 9873 O O . ILE B 1 461 ? 24.688 39.062 14.75 1 81.94 461 ILE B O 1
ATOM 9877 N N . LEU B 1 462 ? 23.094 40.156 13.547 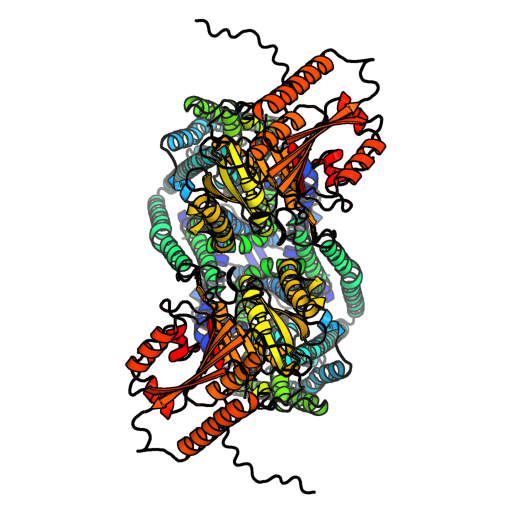1 77.19 462 LEU B N 1
ATOM 9878 C CA . LEU B 1 462 ? 23.609 41.5 13.844 1 77.19 462 LEU B CA 1
ATOM 9879 C C . LEU B 1 462 ? 23.5 41.812 15.328 1 77.19 462 LEU B C 1
ATOM 9881 O O . LEU B 1 462 ? 24.375 42.469 15.898 1 77.19 462 LEU B O 1
ATOM 9885 N N . ASP B 1 463 ? 22.469 41.281 15.914 1 73.5 463 ASP B N 1
ATOM 9886 C CA . ASP B 1 463 ? 22.219 41.594 17.312 1 73.5 463 ASP B CA 1
ATOM 9887 C C . ASP B 1 463 ? 22.891 40.594 18.234 1 73.5 463 ASP B C 1
ATOM 9889 O O . ASP B 1 463 ? 22.797 40.688 19.469 1 73.5 463 ASP B O 1
ATOM 9893 N N . SER B 1 464 ? 23.625 39.719 17.641 1 74.94 464 SER B N 1
ATOM 9894 C CA . SER B 1 464 ? 24.281 38.719 18.469 1 74.94 464 SER B CA 1
ATOM 9895 C C . SER B 1 464 ? 25.531 39.312 19.125 1 74.94 464 SER B C 1
ATOM 9897 O O . SER B 1 464 ? 26.328 40 18.484 1 74.94 464 SER B O 1
ATOM 9899 N N . GLU B 1 465 ? 25.562 39.312 20.422 1 68.06 465 GLU B N 1
ATOM 9900 C CA . GLU B 1 465 ? 26.703 39.781 21.188 1 68.06 465 GLU B CA 1
ATOM 9901 C C . GLU B 1 465 ? 27.922 38.875 20.984 1 68.06 465 GLU B C 1
ATOM 9903 O O . GLU B 1 465 ? 27.766 37.688 20.672 1 68.06 465 GLU B O 1
ATOM 9908 N N . PRO B 1 466 ? 29.016 39.594 21.203 1 66.19 466 PRO B N 1
ATOM 9909 C CA . PRO B 1 466 ? 30.266 38.812 21.156 1 66.19 466 PRO B CA 1
ATOM 9910 C C . PRO B 1 466 ? 30.344 37.781 22.266 1 66.19 466 PRO B C 1
ATOM 9912 O O . PRO B 1 466 ? 29.828 37.969 23.359 1 66.19 466 PRO B O 1
ATOM 9915 N N . ASP B 1 467 ? 30.516 36.375 22.062 1 69.75 467 ASP B N 1
ATOM 9916 C CA . ASP B 1 467 ? 30.703 35.25 23 1 69.75 467 ASP B CA 1
ATOM 9917 C C . ASP B 1 467 ? 29.422 34.438 23.141 1 69.75 467 ASP B C 1
ATOM 9919 O O . ASP B 1 467 ? 29.359 33.5 23.922 1 69.75 467 ASP B O 1
ATOM 9923 N N . ASP B 1 468 ? 28.438 35.031 22.406 1 78 468 ASP B N 1
ATOM 9924 C CA . ASP B 1 468 ? 27.219 34.25 22.406 1 78 468 ASP B CA 1
ATOM 9925 C C . ASP B 1 468 ? 27.234 33.188 21.281 1 78 468 ASP B C 1
ATOM 9927 O O . ASP B 1 468 ? 27.953 33.344 20.297 1 78 468 ASP B O 1
ATOM 9931 N N . TYR B 1 469 ? 26.516 32.156 21.547 1 85.94 469 TYR B N 1
ATOM 9932 C CA . TYR B 1 469 ? 26.422 31.109 20.531 1 85.94 469 TYR B CA 1
ATOM 9933 C C . TYR B 1 469 ? 25.672 31.594 19.312 1 85.94 469 TYR B C 1
ATOM 9935 O O . TYR B 1 469 ? 24.625 32.25 19.422 1 85.94 469 TYR B O 1
ATOM 9943 N N . LEU B 1 470 ? 26.328 31.547 18.188 1 88.81 470 LEU B N 1
ATOM 9944 C CA . LEU B 1 470 ? 25.578 31.641 16.953 1 88.81 470 LEU B CA 1
ATOM 9945 C C . LEU B 1 470 ? 24.812 30.359 16.672 1 88.81 470 LEU B C 1
ATOM 9947 O O . LEU B 1 470 ? 25.406 29.312 16.391 1 88.81 470 LEU B O 1
ATOM 9951 N N . ARG B 1 471 ? 23.609 30.422 16.859 1 89.62 471 ARG B N 1
ATOM 9952 C CA . ARG B 1 471 ? 22.766 29.25 16.672 1 89.62 471 ARG B CA 1
ATOM 9953 C C . ARG B 1 471 ? 22.297 29.125 15.227 1 89.62 471 ARG B C 1
ATOM 9955 O O . ARG B 1 471 ? 21.578 30 14.727 1 89.62 471 ARG B O 1
ATOM 9962 N N . ILE B 1 472 ? 22.719 28.047 14.555 1 92.5 472 ILE B N 1
ATOM 9963 C CA . ILE B 1 472 ? 22.438 27.828 13.148 1 92.5 472 ILE B CA 1
ATOM 9964 C C . ILE B 1 472 ? 21.609 26.547 12.984 1 92.5 472 ILE B C 1
ATOM 9966 O O . ILE B 1 472 ? 22.016 25.484 13.43 1 92.5 472 ILE B O 1
ATOM 9970 N N . VAL B 1 473 ? 20.438 26.719 12.391 1 91.88 473 VAL B N 1
ATOM 9971 C CA . VAL B 1 473 ? 19.641 25.547 12.023 1 91.88 473 VAL B CA 1
ATOM 9972 C C . VAL B 1 473 ? 19.953 25.156 10.578 1 91.88 473 VAL B C 1
ATOM 9974 O O . VAL B 1 473 ? 19.844 25.969 9.664 1 91.88 473 VAL B O 1
ATOM 9977 N N . VAL B 1 474 ? 20.453 23.969 10.398 1 93.44 474 VAL B N 1
ATOM 9978 C CA . VAL B 1 474 ? 20.812 23.469 9.07 1 93.44 474 VAL B CA 1
ATOM 9979 C C . VAL B 1 474 ? 19.828 22.391 8.648 1 93.44 474 VAL B C 1
ATOM 9981 O O . VAL B 1 474 ? 19.641 21.391 9.359 1 93.44 474 VAL B O 1
ATOM 9984 N N . CYS B 1 475 ? 19.234 22.656 7.523 1 90.81 475 CYS B N 1
ATOM 9985 C CA . CYS B 1 475 ? 18.297 21.688 6.973 1 90.81 475 CYS B CA 1
ATOM 9986 C C . CYS B 1 475 ? 18.953 20.812 5.926 1 90.81 475 CYS B C 1
ATOM 9988 O O . CYS B 1 475 ? 19.625 21.312 5.016 1 90.81 475 CYS B O 1
ATOM 9990 N N . ILE B 1 476 ? 18.797 19.469 6.098 1 87.44 476 ILE B N 1
ATOM 9991 C CA . ILE B 1 476 ? 19.406 18.516 5.18 1 87.44 476 ILE B CA 1
ATOM 9992 C C . ILE B 1 476 ? 18.312 17.672 4.508 1 87.44 476 ILE B C 1
ATOM 9994 O O . ILE B 1 476 ? 17.484 17.062 5.184 1 87.44 476 ILE B O 1
ATOM 9998 N N . HIS B 1 477 ? 18.281 17.75 3.283 1 78.69 477 HIS B N 1
ATOM 9999 C CA . HIS B 1 477 ? 17.297 16.953 2.559 1 78.69 477 HIS B CA 1
ATOM 10000 C C . HIS B 1 477 ? 17.953 15.742 1.896 1 78.69 477 HIS B C 1
ATOM 10002 O O . HIS B 1 477 ? 17.328 14.688 1.763 1 78.69 477 HIS B O 1
ATOM 10008 N N . ASN B 1 478 ? 19.172 15.961 1.446 1 72 478 ASN B N 1
ATOM 10009 C CA . ASN B 1 478 ? 19.938 14.906 0.8 1 72 478 ASN B CA 1
ATOM 10010 C C . ASN B 1 478 ? 21.359 14.805 1.378 1 72 478 ASN B C 1
ATOM 10012 O O . ASN B 1 478 ? 21.891 15.789 1.875 1 72 478 ASN B O 1
ATOM 10016 N N . GLU B 1 479 ? 21.891 13.672 1.373 1 70.06 479 GLU B N 1
ATOM 10017 C CA . GLU B 1 479 ? 23.234 13.469 1.898 1 70.06 479 GLU B CA 1
ATOM 10018 C C . GLU B 1 479 ? 24.266 14.281 1.118 1 70.06 479 GLU B C 1
ATOM 10020 O O . GLU B 1 479 ? 25.312 14.648 1.655 1 70.06 479 GLU B O 1
ATOM 10025 N N . ASP B 1 480 ? 23.922 14.648 -0.032 1 69.38 480 ASP B N 1
ATOM 10026 C CA . ASP B 1 480 ? 24.844 15.406 -0.866 1 69.38 480 ASP B CA 1
ATOM 10027 C C . ASP B 1 480 ? 25.047 16.812 -0.325 1 69.38 480 ASP B C 1
ATOM 10029 O O . ASP B 1 480 ? 26.031 17.469 -0.635 1 69.38 480 ASP B O 1
ATOM 10033 N N . ASN B 1 481 ? 24.156 17.219 0.512 1 78.44 481 ASN B N 1
ATOM 10034 C CA . ASN B 1 481 ? 24.219 18.578 1.029 1 78.44 481 ASN B CA 1
ATOM 10035 C C . ASN B 1 481 ? 25.078 18.656 2.291 1 78.44 481 ASN B C 1
ATOM 10037 O O . ASN B 1 481 ? 25.453 19.75 2.727 1 78.44 481 ASN B O 1
ATOM 10041 N N . VAL B 1 482 ? 25.469 17.516 2.758 1 82.12 482 VAL B N 1
ATOM 10042 C CA . VAL B 1 482 ? 26.094 17.484 4.074 1 82.12 482 VAL B CA 1
ATOM 10043 C C . VAL B 1 482 ? 27.484 18.109 3.996 1 82.12 482 VAL B C 1
ATOM 10045 O O . VAL B 1 482 ? 27.828 18.984 4.785 1 82.12 482 VAL B O 1
ATOM 10048 N N . PRO B 1 483 ? 28.312 17.75 2.977 1 77.88 483 PRO B N 1
ATOM 10049 C CA . PRO B 1 483 ? 29.656 18.344 2.947 1 77.88 483 PRO B CA 1
ATOM 10050 C C . PRO B 1 483 ? 29.625 19.859 2.725 1 77.88 483 PRO B C 1
ATOM 10052 O O . PRO B 1 483 ? 30.406 20.594 3.318 1 77.88 483 PRO B O 1
ATOM 10055 N N . SER B 1 484 ? 28.766 20.312 1.895 1 82 484 SER B N 1
ATOM 10056 C CA . SER B 1 484 ? 28.672 21.734 1.633 1 82 484 SER B CA 1
ATOM 10057 C C . SER B 1 484 ? 28.281 22.516 2.889 1 82 484 SER B C 1
ATOM 10059 O O . SER B 1 484 ? 28.812 23.594 3.158 1 82 484 SER B O 1
ATOM 10061 N N . ILE B 1 485 ? 27.422 21.953 3.631 1 87.69 485 ILE B N 1
ATOM 10062 C CA . ILE B 1 485 ? 26.953 22.609 4.844 1 87.69 485 ILE B CA 1
ATOM 10063 C C . ILE B 1 485 ? 28.062 22.594 5.902 1 87.69 485 ILE B C 1
ATOM 10065 O O . ILE B 1 485 ? 28.281 23.594 6.594 1 87.69 485 ILE B O 1
ATOM 10069 N N . ILE B 1 486 ? 28.75 21.516 6.004 1 84.88 486 ILE B N 1
ATOM 10070 C CA . ILE B 1 486 ? 29.828 21.422 6.988 1 84.88 486 ILE B CA 1
ATOM 10071 C C . ILE B 1 486 ? 30.938 22.406 6.637 1 84.88 486 ILE B C 1
ATOM 10073 O O . ILE B 1 486 ? 31.484 23.062 7.52 1 84.88 486 ILE B O 1
ATOM 10077 N N . ASN B 1 487 ? 31.203 22.547 5.379 1 82.5 487 ASN B N 1
ATOM 10078 C CA . ASN B 1 487 ? 32.219 23.5 4.957 1 82.5 487 ASN B CA 1
ATOM 10079 C C . ASN B 1 487 ? 31.781 24.938 5.223 1 82.5 487 ASN B C 1
ATOM 10081 O O . ASN B 1 487 ? 32.594 25.781 5.582 1 82.5 487 ASN B O 1
ATOM 10085 N N . LEU B 1 488 ? 30.562 25.172 5.023 1 88.06 488 LEU B N 1
ATOM 10086 C CA . LEU B 1 488 ? 30.031 26.5 5.344 1 88.06 488 LEU B CA 1
ATOM 10087 C C . LEU B 1 488 ? 30.125 26.766 6.84 1 88.06 488 LEU B C 1
ATOM 10089 O O . LEU B 1 488 ? 30.453 27.891 7.254 1 88.06 488 LEU B O 1
ATOM 10093 N N . LEU B 1 489 ? 29.906 25.766 7.598 1 88.75 489 LEU B N 1
ATOM 10094 C CA . LEU B 1 489 ? 29.984 25.906 9.047 1 88.75 489 LEU B CA 1
ATOM 10095 C C . LEU B 1 489 ? 31.438 26.109 9.484 1 88.75 489 LEU B C 1
ATOM 10097 O O . LEU B 1 489 ? 31.703 26.906 10.398 1 88.75 489 LEU B O 1
ATOM 10101 N N . GLN B 1 490 ? 32.281 25.422 8.781 1 84.38 490 GLN B N 1
ATOM 10102 C CA . GLN B 1 490 ? 33.719 25.609 9.086 1 84.38 490 GLN B CA 1
ATOM 10103 C C . GLN B 1 490 ? 34.188 27.016 8.703 1 84.38 490 GLN B C 1
ATOM 10105 O O . GLN B 1 490 ? 34.969 27.609 9.414 1 84.38 490 GLN B O 1
ATOM 10110 N N . ALA B 1 491 ? 33.656 27.484 7.66 1 84.88 491 ALA B N 1
ATOM 10111 C CA . ALA B 1 491 ? 34 28.812 7.203 1 84.88 491 ALA B CA 1
ATOM 10112 C C . ALA B 1 491 ? 33.469 29.875 8.164 1 84.88 491 ALA B C 1
ATOM 10114 O O . ALA B 1 491 ? 33.969 31 8.188 1 84.88 491 ALA B O 1
ATOM 10115 N N . SER B 1 492 ? 32.438 29.578 8.945 1 87.56 492 SER B N 1
ATOM 10116 C CA . SER B 1 492 ? 31.859 30.516 9.898 1 87.56 492 SER B CA 1
ATOM 10117 C C . SER B 1 492 ? 32.719 30.641 11.148 1 87.56 492 SER B C 1
ATOM 10119 O O . SER B 1 492 ? 32.375 31.375 12.078 1 87.56 492 SER B O 1
ATOM 10121 N N . ASN B 1 493 ? 33.875 29.938 11.195 1 83.81 493 ASN B N 1
ATOM 10122 C CA . ASN B 1 493 ? 34.938 30.094 12.18 1 83.81 493 ASN B CA 1
ATOM 10123 C C . ASN B 1 493 ? 34.438 29.766 13.586 1 83.81 493 ASN B C 1
ATOM 10125 O O . ASN B 1 493 ? 34.406 30.641 14.461 1 83.81 493 ASN B O 1
ATOM 10129 N N . PRO B 1 494 ? 34.219 28.547 13.789 1 86.81 494 PRO B N 1
ATOM 10130 C CA . PRO B 1 494 ? 33.938 28.188 15.18 1 86.81 494 PRO B CA 1
ATOM 10131 C C . PRO B 1 494 ? 35.156 28.312 16.078 1 86.81 494 PRO B C 1
ATOM 10133 O O . PRO B 1 494 ? 36.188 27.688 15.828 1 86.81 494 PRO B O 1
ATOM 10136 N N . SER B 1 495 ? 35.125 29.266 17.016 1 83.38 495 SER B N 1
ATOM 10137 C CA . SER B 1 495 ? 36.219 29.5 17.953 1 83.38 495 SER B CA 1
ATOM 10138 C C . SER B 1 495 ? 35.688 29.672 19.375 1 83.38 495 SER B C 1
ATOM 10140 O O . SER B 1 495 ? 34.469 29.703 19.594 1 83.38 495 SER B O 1
ATOM 10142 N N . ARG B 1 496 ? 36.562 29.734 20.328 1 81.44 496 ARG B N 1
ATOM 10143 C CA . ARG B 1 496 ? 36.219 29.891 21.734 1 81.44 496 ARG B CA 1
ATOM 10144 C C . ARG B 1 496 ? 35.469 31.203 21.969 1 81.44 496 ARG B C 1
ATOM 10146 O O . ARG B 1 496 ? 34.562 31.266 22.797 1 81.44 496 ARG B O 1
ATOM 10153 N N . HIS B 1 497 ? 35.844 32.188 21.141 1 81.38 497 HIS B N 1
ATOM 10154 C CA . HIS B 1 497 ? 35.188 33.5 21.312 1 81.38 497 HIS B CA 1
ATOM 10155 C C . HIS B 1 497 ? 33.938 33.625 20.469 1 81.38 497 HIS B C 1
ATOM 10157 O O . HIS B 1 497 ? 33.094 34.5 20.703 1 81.38 497 HIS B O 1
ATOM 10163 N N . GLN B 1 498 ? 33.875 32.719 19.516 1 86.62 498 GLN B N 1
ATOM 10164 C CA . GLN B 1 498 ? 32.688 32.688 18.641 1 86.62 498 GLN B CA 1
ATOM 10165 C C . GLN B 1 498 ? 32.156 31.281 18.5 1 86.62 498 GLN B C 1
ATOM 10167 O O . GLN B 1 498 ? 32.25 30.672 17.438 1 86.62 498 GLN B O 1
ATOM 10172 N N . PRO B 1 499 ? 31.547 30.859 19.578 1 88.75 499 PRO B N 1
ATOM 10173 C CA . PRO B 1 499 ? 31.031 29.484 19.5 1 88.75 499 PRO B CA 1
ATOM 10174 C C . PRO B 1 499 ? 29.797 29.375 18.609 1 88.75 499 PRO B C 1
ATOM 10176 O O . PRO B 1 499 ? 29.078 30.359 18.422 1 88.75 499 PRO B O 1
ATOM 10179 N N . ILE B 1 500 ? 29.625 28.234 18.047 1 90.81 500 ILE B N 1
ATOM 10180 C CA . ILE B 1 500 ? 28.516 27.969 17.141 1 90.81 500 ILE B CA 1
ATOM 10181 C C . ILE B 1 500 ? 27.719 26.766 17.641 1 90.81 500 ILE B C 1
ATOM 10183 O O . ILE B 1 500 ? 28.297 25.766 18.078 1 90.81 500 ILE B O 1
ATOM 10187 N N . GLU B 1 501 ? 26.422 26.938 17.734 1 90.94 501 GLU B N 1
ATOM 10188 C CA . GLU B 1 501 ? 25.5 25.828 17.969 1 90.94 501 GLU B CA 1
ATOM 10189 C C . GLU B 1 501 ? 24.781 25.422 16.703 1 90.94 501 GLU B C 1
ATOM 10191 O O . GLU B 1 501 ? 24.047 26.219 16.109 1 90.94 501 GLU B O 1
ATOM 10196 N N . VAL B 1 502 ? 25.078 24.234 16.297 1 92.69 502 VAL B N 1
ATOM 10197 C CA . VAL B 1 502 ? 24.5 23.734 15.055 1 92.69 502 VAL B CA 1
ATOM 10198 C C . VAL B 1 502 ? 23.328 22.797 15.359 1 92.69 502 VAL B C 1
ATOM 10200 O O . VAL B 1 502 ? 23.484 21.828 16.109 1 92.69 502 VAL B O 1
ATOM 10203 N N . ILE B 1 503 ? 22.188 23.141 14.859 1 90 503 ILE B N 1
ATOM 10204 C CA . ILE B 1 503 ? 21 22.297 14.953 1 90 503 ILE B CA 1
ATOM 10205 C C . ILE B 1 503 ? 20.703 21.688 13.586 1 90 503 ILE B C 1
ATOM 10207 O O . ILE B 1 503 ? 20.25 22.391 12.672 1 90 503 ILE B O 1
ATOM 10211 N N . THR B 1 504 ? 21 20.391 13.445 1 89.69 504 THR B N 1
ATOM 10212 C CA . THR B 1 504 ? 20.75 19.734 12.164 1 89.69 504 THR B CA 1
ATOM 10213 C C . THR B 1 504 ? 19.328 19.188 12.094 1 89.69 504 THR B C 1
ATOM 10215 O O . THR B 1 504 ? 18.812 18.641 13.078 1 89.69 504 THR B O 1
ATOM 10218 N N . MET B 1 505 ? 18.672 19.484 11.008 1 87.25 505 MET B N 1
ATOM 10219 C CA . MET B 1 505 ? 17.328 18.984 10.734 1 87.25 505 MET B CA 1
ATOM 10220 C C . MET B 1 505 ? 17.328 18.094 9.492 1 87.25 505 MET B C 1
ATOM 10222 O O . MET B 1 505 ? 17.484 18.594 8.375 1 87.25 505 MET B O 1
ATOM 10226 N N . ASN B 1 506 ? 17.234 16.797 9.727 1 85.25 506 ASN B N 1
ATOM 10227 C CA . ASN B 1 506 ? 17.094 15.867 8.609 1 85.25 506 ASN B CA 1
ATOM 10228 C C . ASN B 1 506 ? 15.648 15.781 8.125 1 85.25 506 ASN B C 1
ATOM 10230 O O . ASN B 1 506 ? 14.773 15.328 8.852 1 85.25 506 ASN B O 1
ATOM 10234 N N . LEU B 1 507 ? 15.492 16.297 6.945 1 80.31 507 LEU B N 1
ATOM 10235 C CA . LEU B 1 507 ? 14.148 16.375 6.383 1 80.31 507 LEU B CA 1
ATOM 10236 C C . LEU B 1 507 ? 13.844 15.125 5.555 1 80.31 507 LEU B C 1
ATOM 10238 O O . LEU B 1 507 ? 14.477 14.883 4.527 1 80.31 507 LEU B O 1
ATOM 10242 N N . LEU B 1 508 ? 12.938 14.258 6.066 1 72.38 508 LEU B N 1
ATOM 10243 C CA . LEU B 1 508 ? 12.508 13.055 5.363 1 72.38 508 LEU B CA 1
ATOM 10244 C C . LEU B 1 508 ? 11.039 13.164 4.957 1 72.38 508 LEU B C 1
ATOM 10246 O O . LEU B 1 508 ? 10.203 13.602 5.746 1 72.38 508 LEU B O 1
ATOM 10250 N N . GLN B 1 509 ? 10.844 12.898 3.742 1 66.38 509 GLN B N 1
ATOM 10251 C CA . GLN B 1 509 ? 9.461 12.969 3.268 1 66.38 509 GLN B CA 1
ATOM 10252 C C . GLN B 1 509 ? 8.648 11.773 3.754 1 66.38 509 GLN B C 1
ATOM 10254 O O . GLN B 1 509 ? 9.109 10.633 3.688 1 66.38 509 GLN B O 1
ATOM 10259 N N . LEU B 1 510 ? 7.758 12.055 4.488 1 54.16 510 LEU B N 1
ATOM 10260 C CA . LEU B 1 510 ? 6.824 11.023 4.922 1 54.16 510 LEU B CA 1
ATOM 10261 C C . LEU B 1 510 ? 5.762 10.766 3.855 1 54.16 510 LEU B C 1
ATOM 10263 O O . LEU B 1 510 ? 5.094 11.695 3.4 1 54.16 510 LEU B O 1
ATOM 10267 N N . GLU B 1 511 ? 5.996 9.617 3.182 1 45.47 511 GLU B N 1
ATOM 10268 C CA . GLU B 1 511 ? 4.945 9.25 2.234 1 45.47 511 GLU B CA 1
ATOM 10269 C C . GLU B 1 511 ? 3.816 8.492 2.924 1 45.47 511 GLU B C 1
ATOM 10271 O O . GLU B 1 511 ? 4.066 7.527 3.65 1 45.47 511 GLU B O 1
ATOM 10276 N N . GLY B 1 512 ? 2.594 9 2.85 1 41.62 512 GLY B N 1
ATOM 10277 C CA . GLY B 1 512 ? 1.381 8.312 3.271 1 41.62 512 GLY B CA 1
ATOM 10278 C C . GLY B 1 512 ? 1.02 8.586 4.719 1 41.62 512 GLY B C 1
ATOM 10279 O O . GLY B 1 512 ? -0.044 8.172 5.188 1 41.62 512 GLY B O 1
ATOM 10280 N N . ARG B 1 513 ? 2.309 8.938 5.629 1 42.38 513 ARG B N 1
ATOM 10281 C CA . ARG B 1 513 ? 2.01 8.992 7.055 1 42.38 513 ARG B CA 1
ATOM 10282 C C . ARG B 1 513 ? 1.41 10.344 7.438 1 42.38 513 ARG B C 1
ATOM 10284 O O . ARG B 1 513 ? 1.705 11.359 6.805 1 42.38 513 ARG B O 1
ATOM 10291 N N . ALA B 1 514 ? 0.395 10.117 8.148 1 41.31 514 ALA B N 1
ATOM 10292 C CA . ALA B 1 514 ? -0.342 11.25 8.703 1 41.31 514 ALA B CA 1
ATOM 10293 C C . ALA B 1 514 ? 0.572 12.141 9.539 1 41.31 514 ALA B C 1
ATOM 10295 O O . ALA B 1 514 ? 0.412 13.367 9.555 1 41.31 514 ALA B O 1
ATOM 10296 N N . SER B 1 515 ? 1.342 11.5 10.547 1 39.12 515 SER B N 1
ATOM 10297 C CA . SER B 1 515 ? 1.875 12.445 11.516 1 39.12 515 SER B CA 1
ATOM 10298 C C . SER B 1 515 ? 3.357 12.711 11.281 1 39.12 515 SER B C 1
ATOM 10300 O O . SER B 1 515 ? 4.133 11.773 11.07 1 39.12 515 SER B O 1
ATOM 10302 N N . ALA B 1 516 ? 3.604 13.852 10.914 1 44.38 516 ALA B N 1
ATOM 10303 C CA . ALA B 1 516 ? 4.977 14.344 10.844 1 44.38 516 ALA B CA 1
ATOM 10304 C C . ALA B 1 516 ? 5.719 14.086 12.156 1 44.38 516 ALA B C 1
ATOM 10306 O O . ALA B 1 516 ? 5.129 14.156 13.234 1 44.38 516 ALA B O 1
ATOM 10307 N N . ILE B 1 517 ? 6.691 13.234 12.148 1 44.56 517 ILE B N 1
ATOM 10308 C CA . ILE B 1 517 ? 7.516 12.938 13.312 1 44.56 517 ILE B CA 1
ATOM 10309 C C . ILE B 1 517 ? 8.734 13.859 13.336 1 44.56 517 ILE B C 1
ATOM 10311 O O . ILE B 1 517 ? 9.469 13.953 12.359 1 44.56 517 ILE B O 1
ATOM 10315 N N . LEU B 1 518 ? 8.656 14.898 14.211 1 43.62 518 LEU B N 1
ATOM 10316 C CA . LEU B 1 518 ? 9.844 15.688 14.508 1 43.62 518 LEU B CA 1
ATOM 10317 C C . LEU B 1 518 ? 10.516 15.188 15.789 1 43.62 518 LEU B C 1
ATOM 10319 O O . LEU B 1 518 ? 9.953 15.328 16.875 1 43.62 518 LEU B O 1
ATOM 10323 N N . VAL B 1 519 ? 11.469 14.242 15.633 1 47.62 519 VAL B N 1
ATOM 10324 C CA . VAL B 1 519 ? 12.125 13.719 16.828 1 47.62 519 VAL B CA 1
ATOM 10325 C C . VAL B 1 519 ? 13.633 13.953 16.734 1 47.62 519 VAL B C 1
ATOM 10327 O O . VAL B 1 519 ? 14.188 14.031 15.633 1 47.62 519 VAL B O 1
ATOM 10330 N N . PRO B 1 520 ? 14.219 14.281 17.969 1 45.19 520 PRO B N 1
ATOM 10331 C CA . PRO B 1 520 ? 15.688 14.273 17.969 1 45.19 520 PRO B CA 1
ATOM 10332 C C . PRO B 1 520 ? 16.266 12.961 17.453 1 45.19 520 PRO B C 1
ATOM 10334 O O . PRO B 1 520 ? 15.633 11.914 17.578 1 45.19 520 PRO B O 1
ATOM 10337 N N . SER B 1 521 ? 17.203 13.047 16.609 1 52.62 521 SER B N 1
ATOM 10338 C CA . SER B 1 521 ? 17.828 11.906 15.961 1 52.62 521 SER B CA 1
ATOM 10339 C C . SER B 1 521 ? 18.094 10.773 16.953 1 52.62 521 SER B C 1
ATOM 10341 O O . SER B 1 521 ? 18.125 9.602 16.562 1 52.62 521 SER B O 1
ATOM 10343 N N . SER B 1 522 ? 18.328 11.172 18.266 1 49.09 522 SER B N 1
ATOM 10344 C CA . SER B 1 522 ? 18.594 10.148 19.266 1 49.09 522 SER B CA 1
ATOM 10345 C C . SER B 1 522 ? 17.391 9.234 19.469 1 49.09 522 SER B C 1
ATOM 10347 O O . SER B 1 522 ? 17.531 8.086 19.891 1 49.09 522 SER B O 1
ATOM 10349 N N . GLU B 1 523 ? 16.438 9.742 19.125 1 44.12 523 GLU B N 1
ATOM 10350 C CA . GLU B 1 523 ? 15.195 8.992 19.359 1 44.12 523 GLU B CA 1
ATOM 10351 C C . GLU B 1 523 ? 14.742 8.273 18.094 1 44.12 523 GLU B C 1
ATOM 10353 O O . GLU B 1 523 ? 13.734 7.562 18.109 1 44.12 523 GLU B O 1
ATOM 10358 N N . VAL B 1 524 ? 15.414 8.656 17.094 1 47.88 524 VAL B N 1
ATOM 10359 C CA . VAL B 1 524 ? 15.016 8.078 15.82 1 47.88 524 VAL B CA 1
ATOM 10360 C C . VAL B 1 524 ? 15.445 6.613 15.758 1 47.88 524 VAL B C 1
ATOM 10362 O O . VAL B 1 524 ? 15.172 5.922 14.773 1 47.88 524 VAL B O 1
ATOM 10365 N N . LYS B 1 525 ? 16.062 6.141 16.75 1 50.06 525 LYS B N 1
ATOM 10366 C CA . LYS B 1 525 ? 16.422 4.727 16.719 1 50.06 525 LYS B CA 1
ATOM 10367 C C . LYS B 1 525 ? 15.273 3.873 16.203 1 50.06 525 LYS B C 1
ATOM 10369 O O . LYS B 1 525 ? 15.477 2.74 15.758 1 50.06 525 LYS B O 1
ATOM 10374 N N . LYS B 1 526 ? 14.172 4.488 16.203 1 44.62 526 LYS B N 1
ATOM 10375 C CA . LYS B 1 526 ? 13 3.631 16 1 44.62 526 LYS B CA 1
ATOM 10376 C C . LYS B 1 526 ? 12.539 3.646 14.547 1 44.62 526 LYS B C 1
ATOM 10378 O O . LYS B 1 526 ? 11.586 2.957 14.188 1 44.62 526 LYS B O 1
ATOM 10383 N N . ILE B 1 527 ? 13.195 4.57 13.711 1 42 527 ILE B N 1
ATOM 10384 C CA . ILE B 1 527 ? 12.727 4.531 12.328 1 42 527 ILE B CA 1
ATOM 10385 C C . ILE B 1 527 ? 13.812 3.953 11.43 1 42 527 ILE B C 1
ATOM 10387 O O . ILE B 1 527 ? 14.75 4.656 11.055 1 42 527 ILE B O 1
ATOM 10391 N N . PRO B 1 528 ? 13.852 2.775 11.102 1 41.72 528 PRO B N 1
ATOM 10392 C CA . PRO B 1 528 ? 14.977 2.057 10.5 1 41.72 528 PRO B CA 1
ATOM 10393 C C . PRO B 1 528 ? 15.336 2.584 9.109 1 41.72 528 PRO B C 1
ATOM 10395 O O . PRO B 1 528 ? 16.516 2.705 8.781 1 41.72 528 PRO B O 1
ATOM 10398 N N . SER B 1 529 ? 14.328 2.957 8.211 1 46.25 529 SER B N 1
ATOM 10399 C CA . SER B 1 529 ? 14.656 3.311 6.832 1 46.25 529 SER B CA 1
ATOM 10400 C C . SER B 1 529 ? 15.461 4.602 6.77 1 46.25 529 SER B C 1
ATOM 10402 O O . SER B 1 529 ? 16.25 4.801 5.844 1 46.25 529 SER B O 1
ATOM 10404 N N . ALA B 1 530 ? 15.203 5.461 7.797 1 52.31 530 ALA B N 1
ATOM 10405 C CA . ALA B 1 530 ? 15.828 6.777 7.867 1 52.31 530 ALA B CA 1
ATOM 10406 C C . ALA B 1 530 ? 17.094 6.742 8.727 1 52.31 530 ALA B C 1
ATOM 10408 O O . ALA B 1 530 ? 17.922 7.652 8.664 1 52.31 530 ALA B O 1
ATOM 10409 N N . GLN B 1 531 ? 17.172 5.559 9.281 1 53.47 531 GLN B N 1
ATOM 10410 C CA . GLN B 1 531 ? 18.203 5.527 10.32 1 53.47 531 GLN B CA 1
ATOM 10411 C C . GLN B 1 531 ? 19.594 5.641 9.719 1 53.47 531 GLN B C 1
ATOM 10413 O O . GLN B 1 531 ? 20.453 6.344 10.25 1 53.47 531 GLN B O 1
ATOM 10418 N N . THR B 1 532 ? 19.672 4.906 8.562 1 52.75 532 THR B N 1
ATOM 10419 C CA . THR B 1 532 ? 21.016 4.949 8.023 1 52.75 532 THR B CA 1
ATOM 10420 C C . THR B 1 532 ? 21.391 6.371 7.594 1 52.75 532 THR B C 1
ATOM 10422 O O . THR B 1 532 ? 22.5 6.84 7.871 1 52.75 532 THR B O 1
ATOM 10425 N N . ARG B 1 533 ? 20.375 7.004 6.996 1 62.78 533 ARG B N 1
ATOM 10426 C CA . ARG B 1 533 ? 20.641 8.367 6.547 1 62.78 533 ARG B CA 1
ATOM 10427 C C . ARG B 1 533 ? 20.812 9.312 7.73 1 62.78 533 ARG B C 1
ATOM 10429 O O . ARG B 1 533 ? 21.719 10.156 7.734 1 62.78 533 ARG B O 1
ATOM 10436 N N . VAL B 1 534 ? 20 9.023 8.625 1 65.69 534 VAL B N 1
ATOM 10437 C CA . VAL B 1 534 ? 20.031 9.898 9.789 1 65.69 534 VAL B CA 1
ATOM 10438 C C . VAL B 1 534 ? 21.344 9.703 10.555 1 65.69 534 VAL B C 1
ATOM 10440 O O . VAL B 1 534 ? 21.953 10.664 11.023 1 65.69 534 VAL B O 1
ATOM 10443 N N . PHE B 1 535 ? 21.766 8.477 10.477 1 63.72 535 PHE B N 1
ATOM 10444 C CA . PHE B 1 535 ? 22.984 8.203 11.219 1 63.72 535 PHE B CA 1
ATOM 10445 C C . PHE B 1 535 ? 24.203 8.727 10.469 1 63.72 535 PHE B C 1
ATOM 10447 O O . PHE B 1 535 ? 25.141 9.266 11.078 1 63.72 535 PHE B O 1
ATOM 10454 N N . GLN B 1 536 ? 24.125 8.633 9.227 1 66.06 536 GLN B N 1
ATOM 10455 C CA . GLN B 1 536 ? 25.25 9.148 8.445 1 66.06 536 GLN B CA 1
ATOM 10456 C C . GLN B 1 536 ? 25.359 10.664 8.594 1 66.06 536 GLN B C 1
ATOM 10458 O O . GLN B 1 536 ? 26.469 11.195 8.75 1 66.06 536 GLN B O 1
ATOM 10463 N N . VAL B 1 537 ? 24.25 11.234 8.523 1 77 537 VAL B N 1
ATOM 10464 C CA . VAL B 1 537 ? 24.25 12.688 8.68 1 77 537 VAL B CA 1
ATOM 10465 C C . VAL B 1 537 ? 24.688 13.047 10.102 1 77 537 VAL B C 1
ATOM 10467 O O . VAL B 1 537 ? 25.469 13.969 10.305 1 77 537 VAL B O 1
ATOM 10470 N N . GLY B 1 538 ? 24.172 12.266 11.008 1 73.94 538 GLY B N 1
ATOM 10471 C CA . GLY B 1 538 ? 24.562 12.508 12.391 1 73.94 538 GLY B CA 1
ATOM 10472 C C . GLY B 1 538 ? 26.047 12.32 12.641 1 73.94 538 GLY B C 1
ATOM 10473 O O . GLY B 1 538 ? 26.672 13.133 13.328 1 73.94 538 GLY B O 1
ATOM 10474 N N . ASN B 1 539 ? 26.562 11.336 11.977 1 71.12 539 ASN B N 1
ATOM 10475 C CA . ASN B 1 539 ? 27.984 11.07 12.156 1 71.12 539 ASN B CA 1
ATOM 10476 C C . ASN B 1 539 ? 28.844 12.164 11.539 1 71.12 539 ASN B C 1
ATOM 10478 O O . ASN B 1 539 ? 29.859 12.555 12.102 1 71.12 539 ASN B O 1
ATOM 10482 N N . ALA B 1 540 ? 28.516 12.562 10.391 1 78.31 540 ALA B N 1
ATOM 10483 C CA . ALA B 1 540 ? 29.281 13.625 9.742 1 78.31 540 ALA B CA 1
ATOM 10484 C C . ALA B 1 540 ? 29.328 14.875 10.625 1 78.31 540 ALA B C 1
ATOM 10486 O O . ALA B 1 540 ? 30.391 15.492 10.773 1 78.31 540 ALA B O 1
ATOM 10487 N N . PHE B 1 541 ? 28.297 15.148 11.25 1 85.06 541 PHE B N 1
ATOM 10488 C CA . PHE B 1 541 ? 28.25 16.359 12.062 1 85.06 541 PHE B CA 1
ATOM 10489 C C . PHE B 1 541 ? 28.906 16.109 13.422 1 85.06 541 PHE B C 1
ATOM 10491 O O . PHE B 1 541 ? 29.422 17.047 14.047 1 85.06 541 PHE B O 1
ATOM 10498 N N . ASN B 1 542 ? 28.828 14.867 13.805 1 78.69 542 ASN B N 1
ATOM 10499 C CA . ASN B 1 542 ? 29.562 14.562 15.031 1 78.69 542 ASN B CA 1
ATOM 10500 C C . ASN B 1 542 ? 31.062 14.68 14.828 1 78.69 542 ASN B C 1
ATOM 10502 O O . ASN B 1 542 ? 31.781 15.125 15.719 1 78.69 542 ASN B O 1
ATOM 10506 N N . TYR B 1 543 ? 31.469 14.281 13.688 1 74.88 543 TYR B N 1
ATOM 10507 C CA . TYR B 1 543 ? 32.875 14.477 13.352 1 74.88 543 TYR B CA 1
ATOM 10508 C C . TYR B 1 543 ? 33.219 15.953 13.336 1 74.88 543 TYR B C 1
ATOM 10510 O O . TYR B 1 543 ? 34.281 16.344 13.805 1 74.88 543 TYR B O 1
ATOM 10518 N N . PHE B 1 544 ? 32.438 16.75 12.875 1 83.56 544 PHE B N 1
ATOM 10519 C CA . PHE B 1 544 ? 32.625 18.188 12.883 1 83.56 544 PHE B CA 1
ATOM 10520 C C . PHE B 1 544 ? 32.719 18.719 14.312 1 83.56 544 PHE B C 1
ATOM 10522 O O . PHE B 1 544 ? 33.562 19.562 14.625 1 83.56 544 PHE B O 1
ATOM 10529 N N . ARG B 1 545 ? 31.844 18.188 15.102 1 85 545 ARG B N 1
ATOM 10530 C CA . ARG B 1 545 ? 31.844 18.594 16.5 1 85 545 ARG B CA 1
ATOM 10531 C C . ARG B 1 545 ? 33.125 18.188 17.188 1 85 545 ARG B C 1
ATOM 10533 O O . ARG B 1 545 ? 33.719 18.984 17.953 1 85 545 ARG B O 1
ATOM 10540 N N . GLN B 1 546 ? 33.625 17 16.875 1 78.62 546 GLN B N 1
ATOM 10541 C CA . GLN B 1 546 ? 34.844 16.5 17.516 1 78.62 546 GLN B CA 1
ATOM 10542 C C . GLN B 1 546 ? 36.062 17.297 17.062 1 78.62 546 GLN B C 1
ATOM 10544 O O . GLN B 1 546 ? 36.969 17.516 17.859 1 78.62 546 GLN B O 1
ATOM 10549 N N . ARG B 1 547 ? 36.062 17.734 15.844 1 76.31 547 ARG B N 1
ATOM 10550 C CA . ARG B 1 547 ? 37.156 18.531 15.312 1 76.31 547 ARG B CA 1
ATOM 10551 C C . ARG B 1 547 ? 37.188 19.922 15.945 1 76.31 547 ARG B C 1
ATOM 10553 O O . ARG B 1 547 ? 38.25 20.531 16.062 1 76.31 547 ARG B O 1
ATOM 10560 N N . ASN B 1 548 ? 35.969 20.312 16.359 1 81.31 548 ASN B N 1
ATOM 10561 C CA . ASN B 1 548 ? 35.844 21.625 16.984 1 81.31 548 ASN B CA 1
ATOM 10562 C C . ASN B 1 548 ? 35.281 21.5 18.406 1 81.31 548 ASN B C 1
ATOM 10564 O O . ASN B 1 548 ? 34.281 22.125 18.734 1 81.31 548 ASN B O 1
ATOM 10568 N N . ARG B 1 549 ? 35.75 20.594 19.266 1 74.06 549 ARG B N 1
ATOM 10569 C CA . ARG B 1 549 ? 35.219 20.141 20.547 1 74.06 549 ARG B CA 1
ATOM 10570 C C . ARG B 1 549 ? 34.844 21.312 21.438 1 74.06 549 ARG B C 1
ATOM 10572 O O . ARG B 1 549 ? 33.812 21.297 22.094 1 74.06 549 ARG B O 1
ATOM 10579 N N . ASN B 1 550 ? 35.594 22.375 21.516 1 76.44 550 ASN B N 1
ATOM 10580 C CA . ASN B 1 550 ? 35.312 23.406 22.5 1 76.44 550 ASN B CA 1
ATOM 10581 C C . ASN B 1 550 ? 34.531 24.578 21.891 1 76.44 550 ASN B C 1
ATOM 10583 O O . ASN B 1 550 ? 34.156 25.5 22.594 1 76.44 550 ASN B O 1
ATOM 10587 N N . SER B 1 551 ? 34.125 24.422 20.641 1 86 551 SER B N 1
ATOM 10588 C CA . SER B 1 551 ? 33.531 25.609 20.016 1 86 551 SER B CA 1
ATOM 10589 C C . SER B 1 551 ? 32.219 25.281 19.328 1 86 551 SER B C 1
ATOM 10591 O O . SER B 1 551 ? 31.469 26.188 18.953 1 86 551 SER B O 1
ATOM 10593 N N . VAL B 1 552 ? 31.969 24.016 19.234 1 89.75 552 VAL B N 1
ATOM 10594 C CA . VAL B 1 552 ? 30.781 23.672 18.453 1 89.75 552 VAL B CA 1
ATOM 10595 C C . VAL B 1 552 ? 29.922 22.688 19.219 1 89.75 552 VAL B C 1
ATOM 10597 O O . VAL B 1 552 ? 30.422 21.719 19.812 1 89.75 552 VAL B O 1
ATOM 10600 N N . VAL B 1 553 ? 28.656 22.984 19.391 1 87.69 553 VAL B N 1
ATOM 10601 C CA . VAL B 1 553 ? 27.641 22.094 19.922 1 87.69 553 VAL B CA 1
ATOM 10602 C C . VAL B 1 553 ? 26.672 21.656 18.812 1 87.69 553 VAL B C 1
ATOM 10604 O O . VAL B 1 553 ? 26.266 22.484 18 1 87.69 553 VAL B O 1
ATOM 10607 N N . VAL B 1 554 ? 26.531 20.391 18.719 1 88.38 554 VAL B N 1
ATOM 10608 C CA . VAL B 1 554 ? 25.672 19.891 17.641 1 88.38 554 VAL B CA 1
ATOM 10609 C C . VAL B 1 554 ? 24.5 19.125 18.234 1 88.38 554 VAL B C 1
ATOM 10611 O O . VAL B 1 554 ? 24.672 18.312 19.141 1 88.38 554 VAL B O 1
ATOM 10614 N N . GLU B 1 555 ? 23.281 19.516 17.812 1 84.69 555 GLU B N 1
ATOM 10615 C CA . GLU B 1 555 ? 22.047 18.781 18.109 1 84.69 555 GLU B CA 1
ATOM 10616 C C . GLU B 1 555 ? 21.375 18.281 16.828 1 84.69 555 GLU B C 1
ATOM 10618 O O . GLU B 1 555 ? 21.344 19 15.828 1 84.69 555 GLU B O 1
ATOM 10623 N N . HIS B 1 556 ? 20.969 17.078 16.844 1 84.38 556 HIS B N 1
ATOM 10624 C CA . HIS B 1 556 ? 20.406 16.469 15.656 1 84.38 556 HIS B CA 1
ATOM 10625 C C . HIS B 1 556 ? 18.906 16.266 15.805 1 84.38 556 HIS B C 1
ATOM 10627 O O . HIS B 1 556 ? 18.438 15.773 16.844 1 84.38 556 HIS B O 1
ATOM 10633 N N . PHE B 1 557 ? 18.109 16.75 14.766 1 79.75 557 PHE B N 1
ATOM 10634 C CA . PHE B 1 557 ? 16.672 16.531 14.703 1 79.75 557 PHE B CA 1
ATOM 10635 C C . PHE B 1 557 ? 16.281 15.891 13.383 1 79.75 557 PHE B C 1
ATOM 10637 O O . PHE B 1 557 ? 16.984 16.031 12.383 1 79.75 557 PHE B O 1
ATOM 10644 N N . VAL B 1 558 ? 15.32 15.031 13.375 1 76 558 VAL B N 1
ATOM 10645 C CA . VAL B 1 558 ? 14.758 14.422 12.172 1 76 558 VAL B CA 1
ATOM 10646 C C . VAL B 1 558 ? 13.289 14.828 12.031 1 76 558 VAL B C 1
ATOM 10648 O O . VAL B 1 558 ? 12.523 14.758 12.992 1 76 558 VAL B O 1
ATOM 10651 N N . SER B 1 559 ? 13.008 15.445 10.906 1 75.94 559 SER B N 1
ATOM 10652 C CA . SER B 1 559 ? 11.625 15.797 10.586 1 75.94 559 SER B CA 1
ATOM 10653 C C . SER B 1 559 ? 11.078 14.914 9.469 1 75.94 559 SER B C 1
ATOM 10655 O O . SER B 1 559 ? 11.617 14.906 8.359 1 75.94 559 SER B O 1
ATOM 10657 N N . MET B 1 560 ? 10.242 14.078 9.766 1 68.81 560 MET B N 1
ATOM 10658 C CA . MET B 1 560 ? 9.531 13.297 8.758 1 68.81 560 MET B CA 1
ATOM 10659 C C . MET B 1 560 ? 8.133 13.867 8.516 1 68.81 560 MET B C 1
ATOM 10661 O O . MET B 1 560 ? 7.219 13.609 9.297 1 68.81 560 MET B O 1
ATOM 10665 N N . ALA B 1 561 ? 8.008 14.703 7.586 1 66.06 561 ALA B N 1
ATOM 10666 C CA . ALA B 1 561 ? 6.758 15.391 7.266 1 66.06 561 ALA B CA 1
ATOM 10667 C C . ALA B 1 561 ? 6.586 15.539 5.758 1 66.06 561 ALA B C 1
ATOM 10669 O O . ALA B 1 561 ? 7.551 15.422 5 1 66.06 561 ALA B O 1
ATOM 10670 N N . PRO B 1 562 ? 5.27 15.664 5.316 1 61.88 562 PRO B N 1
ATOM 10671 C CA . PRO B 1 562 ? 5.105 16.031 3.908 1 61.88 562 PRO B CA 1
ATOM 10672 C C . PRO B 1 562 ? 5.738 17.391 3.58 1 61.88 562 PRO B C 1
ATOM 10674 O O . PRO B 1 562 ? 5.898 18.234 4.465 1 61.88 562 PRO B O 1
ATOM 10677 N N . TYR B 1 563 ? 6.141 17.609 2.385 1 70 563 TYR B N 1
ATOM 10678 C CA . TYR B 1 563 ? 6.812 18.844 1.975 1 70 563 TYR B CA 1
ATOM 10679 C C . TYR B 1 563 ? 5.949 20.062 2.279 1 70 563 TYR B C 1
ATOM 10681 O O . TYR B 1 563 ? 6.465 21.125 2.609 1 70 563 TYR B O 1
ATOM 10689 N N . ARG B 1 564 ? 4.727 19.844 2.314 1 64.56 564 ARG B N 1
ATOM 10690 C CA . ARG B 1 564 ? 3.82 20.969 2.494 1 64.56 564 ARG B CA 1
ATOM 10691 C C . ARG B 1 564 ? 3.875 21.484 3.924 1 64.56 564 ARG B C 1
ATOM 10693 O O . ARG B 1 564 ? 3.715 22.688 4.16 1 64.56 564 ARG B O 1
ATOM 10700 N N . THR B 1 565 ? 4.207 20.594 4.871 1 65.31 565 THR B N 1
ATOM 10701 C CA . THR B 1 565 ? 4.184 21.016 6.266 1 65.31 565 THR B CA 1
ATOM 10702 C C . THR B 1 565 ? 5.582 20.969 6.871 1 65.31 565 THR B C 1
ATOM 10704 O O . THR B 1 565 ? 5.766 21.25 8.055 1 65.31 565 THR B O 1
ATOM 10707 N N . MET B 1 566 ? 6.441 20.656 6.113 1 76.25 566 MET B N 1
ATOM 10708 C CA . MET B 1 566 ? 7.801 20.5 6.617 1 76.25 566 MET B CA 1
ATOM 10709 C C . MET B 1 566 ? 8.344 21.812 7.148 1 76.25 566 MET B C 1
ATOM 10711 O O . MET B 1 566 ? 9.164 21.828 8.07 1 76.25 566 MET B O 1
ATOM 10715 N N . HIS B 1 567 ? 7.848 23 6.605 1 80.19 567 HIS B N 1
ATOM 10716 C CA . HIS B 1 567 ? 8.352 24.297 7.031 1 80.19 567 HIS B CA 1
ATOM 10717 C C . HIS B 1 567 ? 7.953 24.594 8.469 1 80.19 567 HIS B C 1
ATOM 10719 O O . HIS B 1 567 ? 8.68 25.297 9.188 1 80.19 567 HIS B O 1
ATOM 10725 N N . GLU B 1 568 ? 6.945 24 8.828 1 72.69 568 GLU B N 1
ATOM 10726 C CA . GLU B 1 568 ? 6.484 24.25 10.188 1 72.69 568 GLU B CA 1
ATOM 10727 C C . GLU B 1 568 ? 7.41 23.609 11.211 1 72.69 568 GLU B C 1
ATOM 10729 O O . GLU B 1 568 ? 7.66 24.172 12.281 1 72.69 568 GLU B O 1
ATOM 10734 N N . ASP B 1 569 ? 7.805 22.469 10.859 1 75.94 569 ASP B N 1
ATOM 10735 C CA . ASP B 1 569 ? 8.758 21.812 11.75 1 75.94 569 ASP B CA 1
ATOM 10736 C C . ASP B 1 569 ? 10.039 22.625 11.883 1 75.94 569 ASP B C 1
ATOM 10738 O O . ASP B 1 569 ? 10.602 22.734 12.977 1 75.94 569 ASP B O 1
ATOM 10742 N N . ILE B 1 570 ? 10.406 23.203 10.844 1 85.31 570 ILE B N 1
ATOM 10743 C CA . ILE B 1 570 ? 11.633 24 10.859 1 85.31 570 ILE B CA 1
ATOM 10744 C C . ILE B 1 570 ? 11.414 25.25 11.703 1 85.31 570 ILE B C 1
ATOM 10746 O O . ILE B 1 570 ? 12.281 25.641 12.484 1 85.31 570 ILE B O 1
ATOM 10750 N N . PHE B 1 571 ? 10.281 25.812 11.539 1 78.88 571 PHE B N 1
ATOM 10751 C CA . PHE B 1 571 ? 9.969 27 12.336 1 78.88 571 PHE B CA 1
ATOM 10752 C C . PHE B 1 571 ? 9.953 26.656 13.82 1 78.88 571 PHE B C 1
ATOM 10754 O O . PHE B 1 571 ? 10.508 27.406 14.641 1 78.88 571 PHE B O 1
ATOM 10761 N N . THR B 1 572 ? 9.422 25.578 14.047 1 72.56 572 THR B N 1
ATOM 10762 C CA . THR B 1 572 ? 9.289 25.172 15.445 1 72.56 572 THR B CA 1
ATOM 10763 C C . THR B 1 572 ? 10.656 25 16.094 1 72.56 572 THR B C 1
ATOM 10765 O O . THR B 1 572 ? 10.898 25.5 17.188 1 72.56 572 THR B O 1
ATOM 10768 N N . ILE B 1 573 ? 11.484 24.375 15.438 1 79.25 573 ILE B N 1
ATOM 10769 C CA . ILE B 1 573 ? 12.812 24.156 15.992 1 79.25 573 ILE B CA 1
ATOM 10770 C C . ILE B 1 573 ? 13.578 25.469 16.047 1 79.25 573 ILE B C 1
ATOM 10772 O O . ILE B 1 573 ? 14.328 25.734 17 1 79.25 573 ILE B O 1
ATOM 10776 N N . SER B 1 574 ? 13.414 26.297 15.062 1 82.56 574 SER B N 1
ATOM 10777 C CA . SER B 1 574 ? 14.125 27.562 15.016 1 82.56 574 SER B CA 1
ATOM 10778 C C . SER B 1 574 ? 13.688 28.484 16.156 1 82.56 574 SER B C 1
ATOM 10780 O O . SER B 1 574 ? 14.508 29.188 16.734 1 82.56 574 SER B O 1
ATOM 10782 N N . ILE B 1 575 ? 12.492 28.375 16.453 1 74.38 575 ILE B N 1
ATOM 10783 C CA . ILE B 1 575 ? 11.969 29.219 17.516 1 74.38 575 ILE B CA 1
ATOM 10784 C C . ILE B 1 575 ? 12.367 28.656 18.875 1 74.38 575 ILE B C 1
ATOM 10786 O O . ILE B 1 575 ? 12.82 29.391 19.75 1 74.38 575 ILE B O 1
ATOM 10790 N N . ASN B 1 576 ? 12.266 27.359 19.016 1 70.12 576 ASN B N 1
ATOM 10791 C CA . ASN B 1 576 ? 12.578 26.719 20.281 1 70.12 576 ASN B CA 1
ATOM 10792 C C . ASN B 1 576 ? 14.062 26.875 20.641 1 70.12 576 ASN B C 1
ATOM 10794 O O . ASN B 1 576 ? 14.406 27.062 21.797 1 70.12 576 ASN B O 1
ATOM 10798 N N . LYS B 1 577 ? 14.812 26.875 19.641 1 77.06 577 LYS B N 1
ATOM 10799 C CA . LYS B 1 577 ? 16.25 26.953 19.891 1 77.06 577 LYS B CA 1
ATOM 10800 C C . LYS B 1 577 ? 16.766 28.375 19.672 1 77.06 577 LYS B C 1
ATOM 10802 O O . LYS B 1 577 ? 17.984 28.609 19.734 1 77.06 577 LYS B O 1
ATOM 10807 N N . CYS B 1 578 ? 15.859 29.266 19.5 1 77.31 578 CYS B N 1
ATOM 10808 C CA . CYS B 1 578 ? 16.234 30.656 19.266 1 77.31 578 CYS B CA 1
ATOM 10809 C C . CYS B 1 578 ? 17.359 30.75 18.25 1 77.31 578 CYS B C 1
ATOM 10811 O O . CYS B 1 578 ? 18.406 31.359 18.516 1 77.31 578 CYS B O 1
ATOM 10813 N N . ALA B 1 579 ? 17.047 30.203 17.094 1 85.69 579 ALA B N 1
ATOM 10814 C CA . ALA B 1 579 ? 18.047 30.188 16.031 1 85.69 579 ALA B CA 1
ATOM 10815 C C . ALA B 1 579 ? 18.25 31.578 15.438 1 85.69 579 ALA B C 1
ATOM 10817 O O . ALA B 1 579 ? 17.312 32.375 15.375 1 85.69 579 ALA B O 1
ATOM 10818 N N . ASN B 1 580 ? 19.5 31.875 15.07 1 87.56 580 ASN B N 1
ATOM 10819 C CA . ASN B 1 580 ? 19.828 33.125 14.422 1 87.56 580 ASN B CA 1
ATOM 10820 C C . ASN B 1 580 ? 19.641 33.062 12.906 1 87.56 580 ASN B C 1
ATOM 10822 O O . ASN B 1 580 ? 19.266 34.031 12.273 1 87.56 580 ASN B O 1
ATOM 10826 N N . ILE B 1 581 ? 19.953 31.891 12.383 1 90.88 581 ILE B N 1
ATOM 10827 C CA . ILE B 1 581 ? 19.859 31.75 10.938 1 90.88 581 ILE B CA 1
ATOM 10828 C C . ILE B 1 581 ? 19.5 30.297 10.586 1 90.88 581 ILE B C 1
ATOM 10830 O O . ILE B 1 581 ? 19.938 29.375 11.273 1 90.88 581 ILE B O 1
ATOM 10834 N N . ILE B 1 582 ? 18.672 30.188 9.594 1 92.12 582 ILE B N 1
ATOM 10835 C CA . ILE B 1 582 ? 18.328 28.891 9.031 1 92.12 582 ILE B CA 1
ATOM 10836 C C . ILE B 1 582 ? 18.984 28.719 7.668 1 92.12 582 ILE B C 1
ATOM 10838 O O . ILE B 1 582 ? 18.875 29.594 6.801 1 92.12 582 ILE B O 1
ATOM 10842 N N . ILE B 1 583 ? 19.734 27.688 7.496 1 93.75 583 ILE B N 1
ATOM 10843 C CA . ILE B 1 583 ? 20.375 27.406 6.215 1 93.75 583 ILE B CA 1
ATOM 10844 C C . ILE B 1 583 ? 19.641 26.266 5.512 1 93.75 583 ILE B C 1
ATOM 10846 O O . ILE B 1 583 ? 19.516 25.172 6.062 1 93.75 583 ILE B O 1
ATOM 10850 N N . VAL B 1 584 ? 19.156 26.562 4.395 1 92 584 VAL B N 1
ATOM 10851 C CA . VAL B 1 584 ? 18.438 25.562 3.602 1 92 584 VAL B CA 1
ATOM 10852 C C . VAL B 1 584 ? 19.141 25.359 2.262 1 92 584 VAL B C 1
ATOM 10854 O O . VAL B 1 584 ? 19.672 26.312 1.684 1 92 584 VAL B O 1
ATOM 10857 N N . PRO B 1 585 ? 19.156 24.141 1.792 1 88.25 585 PRO B N 1
ATOM 10858 C CA . PRO B 1 585 ? 19.781 23.922 0.479 1 88.25 585 PRO B CA 1
ATOM 10859 C C . PRO B 1 585 ? 18.875 24.359 -0.672 1 88.25 585 PRO B C 1
ATOM 10861 O O . PRO B 1 585 ? 17.641 24.375 -0.532 1 88.25 585 PRO B O 1
ATOM 10864 N N . PHE B 1 586 ? 19.547 24.703 -1.7 1 87.56 586 PHE B N 1
ATOM 10865 C CA . PHE B 1 586 ? 18.844 25.078 -2.928 1 87.56 586 PHE B CA 1
ATOM 10866 C C . PHE B 1 586 ? 18.156 23.875 -3.543 1 87.56 586 PHE B C 1
ATOM 10868 O O . PHE B 1 586 ? 18.641 22.734 -3.42 1 87.56 586 PHE B O 1
ATOM 10875 N N . HIS B 1 587 ? 17 24.062 -4.176 1 82.19 587 HIS B N 1
ATOM 10876 C CA . HIS B 1 587 ? 16.172 22.969 -4.66 1 82.19 587 HIS B CA 1
ATOM 10877 C C . HIS B 1 587 ? 16.766 22.312 -5.898 1 82.19 587 HIS B C 1
ATOM 10879 O O . HIS B 1 587 ? 16.391 21.203 -6.262 1 82.19 587 HIS B O 1
ATOM 10885 N N . LYS B 1 588 ? 17.688 22.984 -6.578 1 78.12 588 LYS B N 1
ATOM 10886 C CA . LYS B 1 588 ? 18.312 22.406 -7.766 1 78.12 588 LYS B CA 1
ATOM 10887 C C . LYS B 1 588 ? 19.719 21.906 -7.465 1 78.12 588 LYS B C 1
ATOM 10889 O O . LYS B 1 588 ? 20.469 22.547 -6.711 1 78.12 588 LYS B O 1
ATOM 10894 N N . CYS B 1 589 ? 19.938 20.719 -7.887 1 66.44 589 CYS B N 1
ATOM 10895 C CA . CYS B 1 589 ? 21.281 20.188 -7.75 1 66.44 589 CYS B CA 1
ATOM 10896 C C . CYS B 1 589 ? 22.047 20.281 -9.07 1 66.44 589 CYS B C 1
ATOM 10898 O O . CYS B 1 589 ? 21.562 19.797 -10.102 1 66.44 589 CYS B O 1
ATOM 10900 N N . TRP B 1 590 ? 23.156 21.109 -9.055 1 62.44 590 TRP B N 1
ATOM 10901 C CA . TRP B 1 590 ? 23.953 21.297 -10.258 1 62.44 590 TRP B CA 1
ATOM 10902 C C . TRP B 1 590 ? 25 20.203 -10.406 1 62.44 590 TRP B C 1
ATOM 10904 O O . TRP B 1 590 ? 25.625 19.797 -9.414 1 62.44 590 TRP B O 1
ATOM 10914 N N . GLY B 1 591 ? 24.875 19.516 -11.531 1 54.06 591 GLY B N 1
ATOM 10915 C CA . GLY B 1 591 ? 25.953 18.578 -11.82 1 54.06 591 GLY B CA 1
ATOM 10916 C C . GLY B 1 591 ? 27.297 19.266 -12.023 1 54.06 591 GLY B C 1
ATOM 10917 O O . GLY B 1 591 ? 27.359 20.5 -12.094 1 54.06 591 GLY B O 1
ATOM 10918 N N . ILE B 1 592 ? 28.422 18.484 -12.07 1 48.91 592 ILE B N 1
ATOM 10919 C CA . ILE B 1 592 ? 29.781 18.984 -12.289 1 48.91 592 ILE B CA 1
ATOM 10920 C C . ILE B 1 592 ? 29.844 19.75 -13.602 1 48.91 592 ILE B C 1
ATOM 10922 O O . ILE B 1 592 ? 30.531 20.766 -13.711 1 48.91 592 ILE B O 1
ATOM 10926 N N . ASP B 1 593 ? 28.984 19.344 -14.547 1 50.91 593 ASP B N 1
ATOM 10927 C CA . ASP B 1 593 ? 29.062 19.953 -15.867 1 50.91 593 ASP B CA 1
ATOM 10928 C C . ASP B 1 593 ? 28.141 21.172 -15.977 1 50.91 593 ASP B C 1
ATOM 10930 O O . ASP B 1 593 ? 28.016 21.766 -17.047 1 50.91 593 ASP B O 1
ATOM 10934 N N . GLY B 1 594 ? 27.562 21.75 -14.883 1 55.03 594 GLY B N 1
ATOM 10935 C CA . GLY B 1 594 ? 26.688 22.906 -14.961 1 55.03 594 GLY B CA 1
ATOM 10936 C C . GLY B 1 594 ? 25.25 22.531 -15.266 1 55.03 594 GLY B C 1
ATOM 10937 O O . GLY B 1 594 ? 24.391 23.406 -15.352 1 55.03 594 GLY B O 1
ATOM 10938 N N . THR B 1 595 ? 25.016 21.312 -15.578 1 58.09 595 THR B N 1
ATOM 10939 C CA . THR B 1 595 ? 23.641 20.938 -15.883 1 58.09 595 THR B CA 1
ATOM 10940 C C . THR B 1 595 ? 22.875 20.594 -14.602 1 58.09 595 THR B C 1
ATOM 10942 O O . THR B 1 595 ? 23.484 20.234 -13.586 1 58.09 595 THR B O 1
ATOM 10945 N N . ILE B 1 596 ? 21.594 20.984 -14.57 1 61.31 596 ILE B N 1
ATOM 10946 C CA . ILE B 1 596 ? 20.719 20.719 -13.438 1 61.31 596 ILE B CA 1
ATOM 10947 C C . ILE B 1 596 ? 20.469 19.203 -13.32 1 61.31 596 ILE B C 1
ATOM 10949 O O . ILE B 1 596 ? 19.922 18.594 -14.234 1 61.31 596 ILE B O 1
ATOM 10953 N N . ASP B 1 597 ? 21.094 18.531 -12.352 1 57.09 597 ASP B N 1
ATOM 10954 C CA . ASP B 1 597 ? 21.016 17.078 -12.133 1 57.09 597 ASP B CA 1
ATOM 10955 C C . ASP B 1 597 ? 19.641 16.703 -11.578 1 57.09 597 ASP B C 1
ATOM 10957 O O . ASP B 1 597 ? 19.062 15.703 -12 1 57.09 597 ASP B O 1
ATOM 10961 N N . ALA B 1 598 ? 19.25 17.453 -10.523 1 62.22 598 ALA B N 1
ATOM 10962 C CA . ALA B 1 598 ? 17.984 17.094 -9.883 1 62.22 598 ALA B CA 1
ATOM 10963 C C . ALA B 1 598 ? 17.266 18.344 -9.383 1 62.22 598 ALA B C 1
ATOM 10965 O O . ALA B 1 598 ? 17.906 19.312 -8.953 1 62.22 598 ALA B O 1
ATOM 10966 N N . THR B 1 599 ? 15.992 18.469 -9.695 1 68.5 599 THR B N 1
ATOM 10967 C CA . THR B 1 599 ? 15.148 19.516 -9.125 1 68.5 599 THR B CA 1
ATOM 10968 C C . THR B 1 599 ? 14.141 18.922 -8.148 1 68.5 599 THR B C 1
ATOM 10970 O O . THR B 1 599 ? 13.375 18.031 -8.5 1 68.5 599 THR B O 1
ATOM 10973 N N . PHE B 1 600 ? 14.359 19.297 -6.949 1 71.06 600 PHE B N 1
ATOM 10974 C CA . PHE B 1 600 ? 13.43 18.875 -5.906 1 71.06 600 PHE B CA 1
ATOM 10975 C C . PHE B 1 600 ? 12.344 19.922 -5.691 1 71.06 600 PHE B C 1
ATOM 10977 O O . PHE B 1 600 ? 12.5 20.828 -4.859 1 71.06 600 PHE B O 1
ATOM 10984 N N . HIS B 1 601 ? 11.281 19.766 -6.305 1 72.81 601 HIS B N 1
ATOM 10985 C CA . HIS B 1 601 ? 10.227 20.766 -6.227 1 72.81 601 HIS B CA 1
ATOM 10986 C C . HIS B 1 601 ? 9.633 20.828 -4.824 1 72.81 601 HIS B C 1
ATOM 10988 O O . HIS B 1 601 ? 9.172 21.891 -4.391 1 72.81 601 HIS B O 1
ATOM 10994 N N . GLY B 1 602 ? 9.641 19.688 -4.195 1 75.25 602 GLY B N 1
ATOM 10995 C CA . GLY B 1 602 ? 9.164 19.703 -2.818 1 75.25 602 GLY B CA 1
ATOM 10996 C C . GLY B 1 602 ? 9.977 20.625 -1.923 1 75.25 602 GLY B C 1
ATOM 10997 O O . GLY B 1 602 ? 9.422 21.359 -1.114 1 75.25 602 GLY B O 1
ATOM 10998 N N . ILE B 1 603 ? 11.219 20.656 -2.182 1 81 603 ILE B N 1
ATOM 10999 C CA . ILE B 1 603 ? 12.109 21.484 -1.364 1 81 603 ILE B CA 1
ATOM 11000 C C . ILE B 1 603 ? 11.945 22.953 -1.734 1 81 603 ILE B C 1
ATOM 11002 O O . ILE B 1 603 ? 12.039 23.828 -0.874 1 81 603 ILE B O 1
ATOM 11006 N N . ARG B 1 604 ? 11.656 23.172 -2.979 1 83.62 604 ARG B N 1
ATOM 11007 C CA . ARG B 1 604 ? 11.406 24.547 -3.383 1 83.62 604 ARG B CA 1
ATOM 11008 C C . ARG B 1 604 ? 10.188 25.125 -2.662 1 83.62 604 ARG B C 1
ATOM 11010 O O . ARG B 1 604 ? 10.219 26.25 -2.176 1 83.62 604 ARG B O 1
ATOM 11017 N N . SER B 1 605 ? 9.211 24.281 -2.605 1 81.38 605 SER B N 1
ATOM 11018 C CA . SER B 1 605 ? 8.008 24.734 -1.923 1 81.38 605 SER B CA 1
ATOM 11019 C C . SER B 1 605 ? 8.273 25 -0.443 1 81.38 605 SER B C 1
ATOM 11021 O O . SER B 1 605 ? 7.75 25.953 0.127 1 81.38 605 SER B O 1
ATOM 11023 N N . VAL B 1 606 ? 9.062 24.203 0.092 1 84.88 606 VAL B N 1
ATOM 11024 C CA . VAL B 1 606 ? 9.422 24.391 1.494 1 84.88 606 VAL B CA 1
ATOM 11025 C C . VAL B 1 606 ? 10.211 25.688 1.652 1 84.88 606 VAL B C 1
ATOM 11027 O O . VAL B 1 606 ? 9.953 26.484 2.564 1 84.88 606 VAL B O 1
ATOM 11030 N N . ASN B 1 607 ? 11.164 25.922 0.756 1 86.69 607 ASN B N 1
ATOM 11031 C CA . ASN B 1 607 ? 11.992 27.109 0.827 1 86.69 607 ASN B CA 1
ATOM 11032 C C . ASN B 1 607 ? 11.164 28.391 0.646 1 86.69 607 ASN B C 1
ATOM 11034 O O . ASN B 1 607 ? 11.383 29.375 1.342 1 86.69 607 ASN B O 1
ATOM 11038 N N . LEU B 1 608 ? 10.242 28.281 -0.19 1 84.38 608 LEU B N 1
ATOM 11039 C CA . LEU B 1 608 ? 9.406 29.453 -0.434 1 84.38 608 LEU B CA 1
ATOM 11040 C C . LEU B 1 608 ? 8.555 29.781 0.791 1 84.38 608 LEU B C 1
ATOM 11042 O O . LEU B 1 608 ? 8.438 30.953 1.174 1 84.38 608 LEU B O 1
ATOM 11046 N N . LYS B 1 609 ? 8.086 28.828 1.373 1 81.19 609 LYS B N 1
ATOM 11047 C CA . LYS B 1 609 ? 7.273 29.047 2.566 1 81.19 609 LYS B CA 1
ATOM 11048 C C . LYS B 1 609 ? 8.133 29.516 3.736 1 81.19 609 LYS B C 1
ATOM 11050 O O . LYS B 1 609 ? 7.684 30.328 4.555 1 81.19 609 LYS B O 1
ATOM 11055 N N . LEU B 1 610 ? 9.32 29.047 3.758 1 85.06 610 LEU B N 1
ATOM 11056 C CA . LEU B 1 610 ? 10.234 29.469 4.805 1 85.06 610 LEU B CA 1
ATOM 11057 C C . LEU B 1 610 ? 10.594 30.953 4.641 1 85.06 610 LEU B C 1
ATOM 11059 O O . LEU B 1 610 ? 10.688 31.688 5.629 1 85.06 610 LEU B O 1
ATOM 11063 N N . MET B 1 611 ? 10.789 31.328 3.424 1 82.38 611 MET B N 1
ATOM 11064 C CA . MET B 1 611 ? 11.211 32.719 3.156 1 82.38 611 MET B CA 1
ATOM 11065 C C . MET B 1 611 ? 10.07 33.688 3.424 1 82.38 611 MET B C 1
ATOM 11067 O O . MET B 1 611 ? 10.312 34.844 3.785 1 82.38 611 MET B O 1
ATOM 11071 N N . GLU B 1 612 ? 8.906 33.219 3.324 1 76.31 612 GLU B N 1
ATOM 11072 C CA . GLU B 1 612 ? 7.754 34.094 3.508 1 76.31 612 GLU B CA 1
ATOM 11073 C C . GLU B 1 612 ? 7.504 34.375 4.988 1 76.31 612 GLU B C 1
ATOM 11075 O O . GLU B 1 612 ? 7.164 35.5 5.359 1 76.31 612 GLU B O 1
ATOM 11080 N N . LYS B 1 613 ? 7.73 33.375 5.797 1 71.19 613 LYS B N 1
ATOM 11081 C CA . LYS B 1 613 ? 7.344 33.562 7.191 1 71.19 613 LYS B CA 1
ATOM 11082 C C . LYS B 1 613 ? 8.453 33.094 8.133 1 71.19 613 LYS B C 1
ATOM 11084 O O . LYS B 1 613 ? 8.18 32.562 9.211 1 71.19 613 LYS B O 1
ATOM 11089 N N . THR B 1 614 ? 9.672 33.531 7.895 1 74 614 THR B N 1
ATOM 11090 C CA . THR B 1 614 ? 10.75 33 8.719 1 74 614 THR B CA 1
ATOM 11091 C C . THR B 1 614 ? 10.891 33.812 10.008 1 74 614 THR B C 1
ATOM 11093 O O . THR B 1 614 ? 10.781 35.031 10 1 74 614 THR B O 1
ATOM 11096 N N . PRO B 1 615 ? 10.961 33.031 11.18 1 73.19 615 PRO B N 1
ATOM 11097 C CA . PRO B 1 615 ? 11.188 33.719 12.461 1 73.19 615 PRO B CA 1
ATOM 11098 C C . PRO B 1 615 ? 12.602 34.281 12.594 1 73.19 615 PRO B C 1
ATOM 11100 O O . PRO B 1 615 ? 12.852 35.125 13.461 1 73.19 615 PRO B O 1
ATOM 11103 N N . CYS B 1 616 ? 13.461 33.812 11.859 1 82.31 616 CYS B N 1
ATOM 11104 C CA . CYS B 1 616 ? 14.844 34.281 11.875 1 82.31 616 CYS B CA 1
ATOM 11105 C C . CYS B 1 616 ? 15.375 34.438 10.453 1 82.31 616 CYS B C 1
ATOM 11107 O O . CYS B 1 616 ? 14.602 34.438 9.492 1 82.31 616 CYS B O 1
ATOM 11109 N N . SER B 1 617 ? 16.688 34.812 10.359 1 88.25 617 SER B N 1
ATOM 11110 C CA . SER B 1 617 ? 17.281 34.969 9.031 1 88.25 617 SER B CA 1
ATOM 11111 C C . SER B 1 617 ? 17.375 33.625 8.312 1 88.25 617 SER B C 1
ATOM 11113 O O . SER B 1 617 ? 17.469 32.594 8.945 1 88.25 617 SER B O 1
ATOM 11115 N N . ILE B 1 618 ? 17.219 33.688 7.113 1 90.81 618 ILE B N 1
ATOM 11116 C CA . ILE B 1 618 ? 17.281 32.469 6.309 1 90.81 618 ILE B CA 1
ATOM 11117 C C . ILE B 1 618 ? 18.375 32.625 5.258 1 90.81 618 ILE B C 1
ATOM 11119 O O . ILE B 1 618 ? 18.594 33.688 4.711 1 90.81 618 ILE B O 1
ATOM 11123 N N . GLY B 1 619 ? 19.172 31.578 5.047 1 92.62 619 GLY B N 1
ATOM 11124 C CA . GLY B 1 619 ? 20.172 31.5 3.992 1 92.62 619 GLY B CA 1
ATOM 11125 C C . GLY B 1 619 ? 19.953 30.312 3.062 1 92.62 619 GLY B C 1
ATOM 11126 O O . GLY B 1 619 ? 19.844 29.172 3.516 1 92.62 619 GLY B O 1
ATOM 11127 N N . ILE B 1 620 ? 19.828 30.609 1.833 1 92.25 620 ILE B N 1
ATOM 11128 C CA . ILE B 1 620 ? 19.734 29.562 0.83 1 92.25 620 ILE B CA 1
ATOM 11129 C C . ILE B 1 620 ? 21.109 29.297 0.223 1 92.25 620 ILE B C 1
ATOM 11131 O O . ILE B 1 620 ? 21.734 30.219 -0.322 1 92.25 620 ILE B O 1
ATOM 11135 N N . LEU B 1 621 ? 21.547 28.109 0.344 1 90.94 621 LEU B N 1
ATOM 11136 C CA . LEU B 1 621 ? 22.875 27.734 -0.14 1 90.94 621 LEU B CA 1
ATOM 11137 C C . LEU B 1 621 ? 22.781 27.031 -1.487 1 90.94 621 LEU B C 1
ATOM 11139 O O . LEU B 1 621 ? 22.156 25.984 -1.601 1 90.94 621 LEU B O 1
ATOM 11143 N N . VAL B 1 622 ? 23.344 27.656 -2.438 1 87.94 622 VAL B N 1
ATOM 11144 C CA . VAL B 1 622 ? 23.484 27.062 -3.762 1 87.94 622 VAL B CA 1
ATOM 11145 C C . VAL B 1 622 ? 24.891 26.484 -3.934 1 87.94 622 VAL B C 1
ATOM 11147 O O . VAL B 1 622 ? 25.859 27.234 -4.078 1 87.94 622 VAL B O 1
ATOM 11150 N N . ASP B 1 623 ? 25 25.172 -3.92 1 79.5 623 ASP B N 1
ATOM 11151 C CA . ASP B 1 623 ? 26.312 24.547 -4.023 1 79.5 623 ASP B CA 1
ATOM 11152 C C . ASP B 1 623 ? 26.594 24.109 -5.461 1 79.5 623 ASP B C 1
ATOM 11154 O O . ASP B 1 623 ? 25.797 23.406 -6.074 1 79.5 623 ASP B O 1
ATOM 11158 N N . ARG B 1 624 ? 27.672 24.641 -5.984 1 74.06 624 ARG B N 1
ATOM 11159 C CA . ARG B 1 624 ? 28.094 24.25 -7.324 1 74.06 624 ARG B CA 1
ATOM 11160 C C . ARG B 1 624 ? 29.328 23.344 -7.266 1 74.06 624 ARG B C 1
ATOM 11162 O O . ARG B 1 624 ? 30.078 23.25 -8.242 1 74.06 624 ARG B O 1
ATOM 11169 N N . GLY B 1 625 ? 29.578 22.766 -6.102 1 64.94 625 GLY B N 1
ATOM 11170 C CA . GLY B 1 625 ? 30.688 21.828 -6 1 64.94 625 GLY B CA 1
ATOM 11171 C C . GLY B 1 625 ? 31.906 22.422 -5.344 1 64.94 625 GLY B C 1
ATOM 11172 O O . GLY B 1 625 ? 32.844 21.703 -4.961 1 64.94 625 GLY B O 1
ATOM 11173 N N . GLN B 1 626 ? 32.094 23.781 -5.27 1 59 626 GLN B N 1
ATOM 11174 C CA . GLN B 1 626 ? 33.281 24.406 -4.719 1 59 626 GLN B CA 1
ATOM 11175 C C . GLN B 1 626 ? 33.344 24.234 -3.205 1 59 626 GLN B C 1
ATOM 11177 O O . GLN B 1 626 ? 34.438 24.078 -2.639 1 59 626 GLN B O 1
ATOM 11182 N N . ILE B 1 627 ? 32.156 24.312 -2.584 1 59.66 627 ILE B N 1
ATOM 11183 C CA . ILE B 1 627 ? 32.125 24.141 -1.135 1 59.66 627 ILE B CA 1
ATOM 11184 C C . ILE B 1 627 ? 32.031 22.656 -0.787 1 59.66 627 ILE B C 1
ATOM 11186 O O . ILE B 1 627 ? 32.719 22.156 0.097 1 59.66 627 ILE B O 1
ATOM 11190 N N . GLY B 1 628 ? 31.094 21.938 -1.483 1 54.62 628 GLY B N 1
ATOM 11191 C CA . GLY B 1 628 ? 30.766 20.562 -1.124 1 54.62 628 GLY B CA 1
ATOM 11192 C C . GLY B 1 628 ? 31.562 19.547 -1.918 1 54.62 628 GLY B C 1
ATOM 11193 O O . GLY B 1 628 ? 31.578 18.359 -1.57 1 54.62 628 GLY B O 1
ATOM 11194 N N . GLY B 1 629 ? 32.125 19.922 -3.072 1 50.44 629 GLY B N 1
ATOM 11195 C CA . GLY B 1 629 ? 32.75 18.969 -3.973 1 50.44 629 GLY B CA 1
ATOM 11196 C C . GLY B 1 629 ? 34.125 18.531 -3.516 1 50.44 629 GLY B C 1
ATOM 11197 O O . GLY B 1 629 ? 34.625 19.031 -2.51 1 50.44 629 GLY B O 1
ATOM 11198 N N . PRO B 1 630 ? 34.656 17.516 -4.188 1 43.03 630 PRO B N 1
ATOM 11199 C CA . PRO B 1 630 ? 36 16.969 -3.885 1 43.03 630 PRO B CA 1
ATOM 11200 C C . PRO B 1 630 ? 37.062 18.047 -3.92 1 43.03 630 PRO B C 1
ATOM 11202 O O . PRO B 1 630 ? 38.188 17.828 -3.406 1 43.03 630 PRO B O 1
ATOM 11205 N N . LYS B 1 631 ? 36.906 19.094 -4.562 1 44.03 631 LYS B N 1
ATOM 11206 C CA . LYS B 1 631 ? 37.906 20.156 -4.688 1 44.03 631 LYS B CA 1
ATOM 11207 C C . LYS B 1 631 ? 37.875 21.078 -3.477 1 44.03 631 LYS B C 1
ATOM 11209 O O . LYS B 1 631 ? 38.688 22.016 -3.379 1 44.03 631 LYS B O 1
ATOM 11214 N N . SER B 1 632 ? 36.906 21.219 -2.906 1 42.91 632 SER B N 1
ATOM 11215 C CA . SER B 1 632 ? 36.656 22.266 -1.911 1 42.91 632 SER B CA 1
ATOM 11216 C C . SER B 1 632 ? 37.719 22.234 -0.808 1 42.91 632 SER B C 1
ATOM 11218 O O . SER B 1 632 ? 38.469 21.266 -0.702 1 42.91 632 SER B O 1
ATOM 11220 N N . VAL B 1 633 ? 37.25 22.875 0.396 1 39.66 633 VAL B N 1
ATOM 11221 C CA . VAL B 1 633 ? 37.969 23.562 1.465 1 39.66 633 VAL B CA 1
ATOM 11222 C C . VAL B 1 633 ? 38.906 22.578 2.156 1 39.66 633 VAL B C 1
ATOM 11224 O O . VAL B 1 633 ? 40.062 22.922 2.428 1 39.66 633 VAL B O 1
ATOM 11227 N N . LEU B 1 634 ? 38.25 21.719 3.102 1 38.41 634 LEU B N 1
ATOM 11228 C CA . LEU B 1 634 ? 39.062 21.312 4.242 1 38.41 634 LEU B CA 1
ATOM 11229 C C . LEU B 1 634 ? 40.188 20.391 3.799 1 38.41 634 LEU B C 1
ATOM 11231 O O . LEU B 1 634 ? 40.969 19.922 4.629 1 38.41 634 LEU B O 1
ATOM 11235 N N . THR B 1 635 ? 40.031 19.781 2.842 1 36.81 635 THR B N 1
ATOM 11236 C CA . THR B 1 635 ? 41.156 18.891 2.564 1 36.81 635 THR B CA 1
ATOM 11237 C C . THR B 1 635 ? 42.438 19.703 2.332 1 36.81 635 THR B C 1
ATOM 11239 O O . THR B 1 635 ? 43.562 19.172 2.43 1 36.81 635 THR B O 1
ATOM 11242 N N . ARG B 1 636 ? 42.531 20.781 1.402 1 40.91 636 ARG B N 1
ATOM 11243 C CA . ARG B 1 636 ? 43.906 21.203 1.175 1 40.91 636 ARG B CA 1
ATOM 11244 C C . ARG B 1 636 ? 44.344 22.188 2.24 1 40.91 636 ARG B C 1
ATOM 11246 O O . ARG B 1 636 ? 43.844 23.312 2.309 1 40.91 636 ARG B O 1
ATOM 11253 N N . ARG B 1 637 ? 44.625 21.797 3.357 1 44.22 637 ARG B N 1
ATOM 11254 C CA . ARG B 1 637 ? 45.281 22.578 4.402 1 44.22 637 ARG B CA 1
ATOM 11255 C C . ARG B 1 637 ? 45.875 23.859 3.83 1 44.22 637 ARG B C 1
ATOM 11257 O O . ARG B 1 637 ? 46.188 24.797 4.57 1 44.22 637 ARG B O 1
ATOM 11264 N N . THR B 1 638 ? 46.438 23.797 2.766 1 49.12 638 THR B N 1
ATOM 11265 C CA . THR B 1 638 ? 47.344 24.891 2.477 1 49.12 638 THR B CA 1
ATOM 11266 C C . THR B 1 638 ? 46.625 26.047 1.778 1 49.12 638 THR B C 1
ATOM 11268 O O . THR B 1 638 ? 47.188 27.141 1.623 1 49.12 638 THR B O 1
ATOM 11271 N N . GLU B 1 639 ? 45.312 25.875 1.189 1 60.22 639 GLU B N 1
ATOM 11272 C CA . GLU B 1 639 ? 44.938 26.953 0.294 1 60.22 639 GLU B CA 1
ATOM 11273 C C . GLU B 1 639 ? 43.812 27.828 0.913 1 60.22 639 GLU B C 1
ATOM 11275 O O . GLU B 1 639 ? 43 27.328 1.684 1 60.22 639 GLU B O 1
ATOM 11280 N N . VAL B 1 640 ? 43.906 29.078 0.821 1 71.5 640 VAL B N 1
ATOM 11281 C CA . VAL B 1 640 ? 43.062 30.172 1.286 1 71.5 640 VAL B CA 1
ATOM 11282 C C . VAL B 1 640 ? 41.719 30.109 0.602 1 71.5 640 VAL B C 1
ATOM 11284 O O . VAL B 1 640 ? 41.625 29.844 -0.6 1 71.5 640 VAL B O 1
ATOM 11287 N N . PHE B 1 641 ? 40.594 30.016 1.403 1 81 641 PHE B N 1
ATOM 11288 C CA . PHE B 1 641 ? 39.219 30.078 0.945 1 81 641 PHE B CA 1
ATOM 11289 C C . PHE B 1 641 ? 38.781 31.516 0.658 1 81 641 PHE B C 1
ATOM 11291 O O . PHE B 1 641 ? 38.812 32.344 1.555 1 81 641 PHE B O 1
ATOM 11298 N N . HIS B 1 642 ? 38.5 31.781 -0.609 1 84.19 642 HIS B N 1
ATOM 11299 C CA . HIS B 1 642 ? 38.188 33.156 -1.017 1 84.19 642 HIS B CA 1
ATOM 11300 C C . HIS B 1 642 ? 36.656 33.375 -1.007 1 84.19 642 HIS B C 1
ATOM 11302 O O . HIS B 1 642 ? 35.938 32.719 -1.73 1 84.19 642 HIS B O 1
ATOM 11308 N N . ILE B 1 643 ? 36.25 34.281 -0.167 1 89.06 643 ILE B N 1
ATOM 11309 C CA . ILE B 1 643 ? 34.844 34.656 -0.061 1 89.06 643 ILE B CA 1
ATOM 11310 C C . ILE B 1 643 ? 34.656 36.062 -0.54 1 89.06 643 ILE B C 1
ATOM 11312 O O . ILE B 1 643 ? 35.438 36.969 -0.209 1 89.06 643 ILE B O 1
ATOM 11316 N N . THR B 1 644 ? 33.656 36.25 -1.414 1 90.06 644 THR B N 1
ATOM 11317 C CA . THR B 1 644 ? 33.312 37.594 -1.88 1 90.06 644 THR B CA 1
ATOM 11318 C C . THR B 1 644 ? 31.891 37.969 -1.437 1 90.06 644 THR B C 1
ATOM 11320 O O . THR B 1 644 ? 30.953 37.188 -1.627 1 90.06 644 THR B O 1
ATOM 11323 N N . GLN B 1 645 ? 31.75 39 -0.765 1 92.69 645 GLN B N 1
ATOM 11324 C CA . GLN B 1 645 ? 30.453 39.5 -0.347 1 92.69 645 GLN B CA 1
ATOM 11325 C C . GLN B 1 645 ? 30.062 40.781 -1.113 1 92.69 645 GLN B C 1
ATOM 11327 O O . GLN B 1 645 ? 30.844 41.719 -1.186 1 92.69 645 GLN B O 1
ATOM 11332 N N . LEU B 1 646 ? 28.906 40.719 -1.716 1 90.5 646 LEU B N 1
ATOM 11333 C CA . LEU B 1 646 ? 28.375 41.906 -2.414 1 90.5 646 LEU B CA 1
ATOM 11334 C C . LEU B 1 646 ? 27.453 42.688 -1.505 1 90.5 646 LEU B C 1
ATOM 11336 O O . LEU B 1 646 ? 26.531 42.125 -0.91 1 90.5 646 LEU B O 1
ATOM 11340 N N . PHE B 1 647 ? 27.797 44.031 -1.345 1 90.88 647 PHE B N 1
ATOM 11341 C CA . PHE B 1 647 ? 27 44.875 -0.476 1 90.88 647 PHE B CA 1
ATOM 11342 C C . PHE B 1 647 ? 26.344 46 -1.278 1 90.88 647 PHE B C 1
ATOM 11344 O O . PHE B 1 647 ? 27.016 46.938 -1.734 1 90.88 647 PHE B O 1
ATOM 11351 N N . LEU B 1 648 ? 25.031 45.906 -1.504 1 86.62 648 LEU B N 1
ATOM 11352 C CA . LEU B 1 648 ? 24.281 46.906 -2.217 1 86.62 648 LEU B CA 1
ATOM 11353 C C . LEU B 1 648 ? 23.484 47.781 -1.245 1 86.62 648 LEU B C 1
ATOM 11355 O O . LEU B 1 648 ? 22.953 48.812 -1.629 1 86.62 648 LEU B O 1
ATOM 11359 N N . GLY B 1 649 ? 23.391 47.281 -0.105 1 84.62 649 GLY B N 1
ATOM 11360 C CA . GLY B 1 649 ? 22.656 48.031 0.897 1 84.62 649 GLY B CA 1
ATOM 11361 C C . GLY B 1 649 ? 21.328 47.375 1.257 1 84.62 649 GLY B C 1
ATOM 11362 O O . GLY B 1 649 ? 20.75 46.656 0.458 1 84.62 649 GLY B O 1
ATOM 11363 N N . GLY B 1 650 ? 20.953 47.656 2.461 1 86.06 650 GLY B N 1
ATOM 11364 C CA . GLY B 1 650 ? 19.703 47.094 2.947 1 86.06 650 GLY B CA 1
ATOM 11365 C C . GLY B 1 650 ? 19.875 46.188 4.164 1 86.06 650 GLY B C 1
ATOM 11366 O O . GLY B 1 650 ? 21 45.906 4.566 1 86.06 650 GLY B O 1
ATOM 11367 N N . GLU B 1 651 ? 18.75 45.812 4.633 1 85.75 651 GLU B N 1
ATOM 11368 C CA . GLU B 1 651 ? 18.766 45 5.844 1 85.75 651 GLU B CA 1
ATOM 11369 C C . GLU B 1 651 ? 19.344 43.594 5.57 1 85.75 651 GLU B C 1
ATOM 11371 O O . GLU B 1 651 ? 20.094 43.062 6.391 1 85.75 651 GLU B O 1
ATOM 11376 N N . ASP B 1 652 ? 19.047 43.062 4.469 1 90.44 652 ASP B N 1
ATOM 11377 C CA . ASP B 1 652 ? 19.547 41.75 4.133 1 90.44 652 ASP B CA 1
ATOM 11378 C C . ASP B 1 652 ? 21.062 41.75 3.928 1 90.44 652 ASP B C 1
ATOM 11380 O O . ASP B 1 652 ? 21.766 40.844 4.363 1 90.44 652 ASP B O 1
ATOM 11384 N N . ASP B 1 653 ? 21.516 42.75 3.301 1 90.12 653 ASP B N 1
ATOM 11385 C CA . ASP B 1 653 ? 22.953 42.844 3.07 1 90.12 653 ASP B CA 1
ATOM 11386 C C . ASP B 1 653 ? 23.703 43.062 4.379 1 90.12 653 ASP B C 1
ATOM 11388 O O . ASP B 1 653 ? 24.812 42.562 4.555 1 90.12 653 ASP B O 1
ATOM 11392 N N . ARG B 1 654 ? 23.125 43.844 5.219 1 89.81 654 ARG B N 1
ATOM 11393 C CA . ARG B 1 654 ? 23.766 44.062 6.516 1 89.81 654 ARG B CA 1
ATOM 11394 C C . ARG B 1 654 ? 23.875 42.75 7.285 1 89.81 654 ARG B C 1
ATOM 11396 O O . ARG B 1 654 ? 24.875 42.469 7.938 1 89.81 654 ARG B O 1
ATOM 11403 N N . GLU B 1 655 ? 22.812 41.969 7.191 1 89.69 655 GLU B N 1
ATOM 11404 C CA . GLU B 1 655 ? 22.828 40.656 7.848 1 89.69 655 GLU B CA 1
ATOM 11405 C C . GLU B 1 655 ? 23.875 39.75 7.219 1 89.69 655 GLU B C 1
ATOM 11407 O O . GLU B 1 655 ? 24.578 39.031 7.926 1 89.69 655 GLU B O 1
ATOM 11412 N N . ALA B 1 656 ? 23.953 39.781 6.008 1 92.12 656 ALA B N 1
ATOM 11413 C CA . ALA B 1 656 ? 24.953 39 5.309 1 92.12 656 ALA B CA 1
ATOM 11414 C C . ALA B 1 656 ? 26.359 39.438 5.695 1 92.12 656 ALA B C 1
ATOM 11416 O O . ALA B 1 656 ? 27.266 38.594 5.867 1 92.12 656 ALA B O 1
ATOM 11417 N N . LEU B 1 657 ? 26.516 40.719 5.809 1 90.56 657 LEU B N 1
ATOM 11418 C CA . LEU B 1 657 ? 27.828 41.25 6.184 1 90.56 657 LEU B CA 1
ATOM 11419 C C . LEU B 1 657 ? 28.188 40.812 7.602 1 90.56 657 LEU B C 1
ATOM 11421 O O . LEU B 1 657 ? 29.359 40.562 7.895 1 90.56 657 LEU B O 1
ATOM 11425 N N . ALA B 1 658 ? 27.203 40.75 8.422 1 89 658 ALA B N 1
ATOM 11426 C CA . ALA B 1 658 ? 27.469 40.281 9.781 1 89 658 ALA B CA 1
ATOM 11427 C C . ALA B 1 658 ? 27.984 38.844 9.781 1 89 658 ALA B C 1
ATOM 11429 O O . ALA B 1 658 ? 28.891 38.531 10.547 1 89 658 ALA B O 1
ATOM 11430 N N . LEU B 1 659 ? 27.438 38.094 8.961 1 90.38 659 LEU B N 1
ATOM 11431 C CA . LEU B 1 659 ? 27.891 36.719 8.844 1 90.38 659 LEU B CA 1
ATOM 11432 C C . LEU B 1 659 ? 29.297 36.656 8.258 1 90.38 659 LEU B C 1
ATOM 11434 O O . LEU B 1 659 ? 30.156 35.875 8.727 1 90.38 659 LEU B O 1
ATOM 11438 N N . SER B 1 660 ? 29.562 37.406 7.277 1 89.94 660 SER B N 1
ATOM 11439 C CA . SER B 1 660 ? 30.875 37.438 6.645 1 89.94 660 SER B CA 1
ATOM 11440 C C . SER B 1 660 ? 31.938 37.969 7.605 1 89.94 660 SER B C 1
ATOM 11442 O O . SER B 1 660 ? 33.094 37.562 7.531 1 89.94 660 SER B O 1
ATOM 11444 N N . CYS B 1 661 ? 31.516 38.844 8.414 1 86.81 661 CYS B N 1
ATOM 11445 C CA . CYS B 1 661 ? 32.469 39.344 9.391 1 86.81 661 CYS B CA 1
ATOM 11446 C C . CYS B 1 661 ? 32.969 38.25 10.32 1 86.81 661 CYS B C 1
ATOM 11448 O O . CYS B 1 661 ? 34.125 38.219 10.672 1 86.81 661 CYS B O 1
ATOM 11450 N N . ARG B 1 662 ? 32.094 37.406 10.617 1 85.75 662 ARG B N 1
ATOM 11451 C CA . ARG B 1 662 ? 32.5 36.281 11.445 1 85.75 662 ARG B CA 1
ATOM 11452 C C . ARG B 1 662 ? 33.438 35.344 10.688 1 85.75 662 ARG B C 1
ATOM 11454 O O . ARG B 1 662 ? 34.375 34.812 11.258 1 85.75 662 ARG B O 1
ATOM 11461 N N . MET B 1 663 ? 33.188 35.219 9.422 1 88.31 663 MET B N 1
ATOM 11462 C CA . MET B 1 663 ? 34 34.312 8.594 1 88.31 663 MET B CA 1
ATOM 11463 C C . MET B 1 663 ? 35.406 34.906 8.391 1 88.31 663 MET B C 1
ATOM 11465 O O . MET B 1 663 ? 36.375 34.156 8.25 1 88.31 663 MET B O 1
ATOM 11469 N N . ALA B 1 664 ? 35.469 36.125 8.359 1 85.38 664 ALA B N 1
ATOM 11470 C CA . ALA B 1 664 ? 36.719 36.812 8.078 1 85.38 664 ALA B CA 1
ATOM 11471 C C . ALA B 1 664 ? 37.719 36.594 9.203 1 85.38 664 ALA B C 1
ATOM 11473 O O . ALA B 1 664 ? 38.938 36.75 9.008 1 85.38 664 ALA B O 1
ATOM 11474 N N . GLN B 1 665 ? 37.25 36.188 10.289 1 81.75 665 GLN B N 1
ATOM 11475 C CA . GLN B 1 665 ? 38.156 35.969 11.422 1 81.75 665 GLN B CA 1
ATOM 11476 C C . GLN B 1 665 ? 38.844 34.625 11.328 1 81.75 665 GLN B C 1
ATOM 11478 O O . GLN B 1 665 ? 39.781 34.344 12.094 1 81.75 665 GLN B O 1
ATOM 11483 N N . HIS B 1 666 ? 38.5 33.906 10.398 1 81.38 666 HIS B N 1
ATOM 11484 C CA . HIS B 1 666 ? 39.156 32.625 10.18 1 81.38 666 HIS B CA 1
ATOM 11485 C C . HIS B 1 666 ? 40.5 32.812 9.484 1 81.38 666 HIS B C 1
ATOM 11487 O O . HIS B 1 666 ? 40.625 33.562 8.516 1 81.38 666 HIS B O 1
ATOM 11493 N N . PRO B 1 667 ? 41.5 32.156 9.938 1 78.06 667 PRO B N 1
ATOM 11494 C CA . PRO B 1 667 ? 42.844 32.375 9.406 1 78.06 667 PRO B CA 1
ATOM 11495 C C . PRO B 1 667 ? 42.969 31.922 7.953 1 78.06 667 PRO B C 1
ATOM 11497 O O . PRO B 1 667 ? 43.781 32.469 7.211 1 78.06 667 PRO B O 1
ATOM 11500 N N . TYR B 1 668 ? 42.188 31.031 7.465 1 77.81 668 TYR B N 1
ATOM 11501 C CA . TYR B 1 668 ? 42.344 30.531 6.105 1 77.81 668 TYR B CA 1
ATOM 11502 C C . TYR B 1 668 ? 41.25 31.078 5.195 1 77.81 668 TYR B C 1
ATOM 11504 O O . TYR B 1 668 ? 40.938 30.5 4.145 1 77.81 668 TYR B O 1
ATOM 11512 N N . VAL B 1 669 ? 40.688 32.188 5.566 1 84.12 669 VAL B N 1
ATOM 11513 C CA . VAL B 1 669 ? 39.625 32.781 4.742 1 84.12 669 VAL B CA 1
ATOM 11514 C C . VAL B 1 669 ? 40.031 34.188 4.344 1 84.12 669 VAL B C 1
ATOM 11516 O O . VAL B 1 669 ? 40.469 34.969 5.18 1 84.12 669 VAL B O 1
ATOM 11519 N N . SER B 1 670 ? 40 34.375 3.037 1 85.81 670 SER B N 1
ATOM 11520 C CA . SER B 1 670 ? 40.156 35.75 2.504 1 85.81 670 SER B CA 1
ATOM 11521 C C . SER B 1 670 ? 38.812 36.312 2.082 1 85.81 670 SER B C 1
ATOM 11523 O O . SER B 1 670 ? 38.062 35.688 1.356 1 85.81 670 SER B O 1
ATOM 11525 N N . LEU B 1 671 ? 38.5 37.438 2.676 1 89.25 671 LEU B N 1
ATOM 11526 C CA . LEU B 1 671 ? 37.219 38.062 2.41 1 89.25 671 LEU B CA 1
ATOM 11527 C C . LEU B 1 671 ? 37.344 39.344 1.595 1 89.25 671 LEU B C 1
ATOM 11529 O O . LEU B 1 671 ? 38.188 40.188 1.924 1 89.25 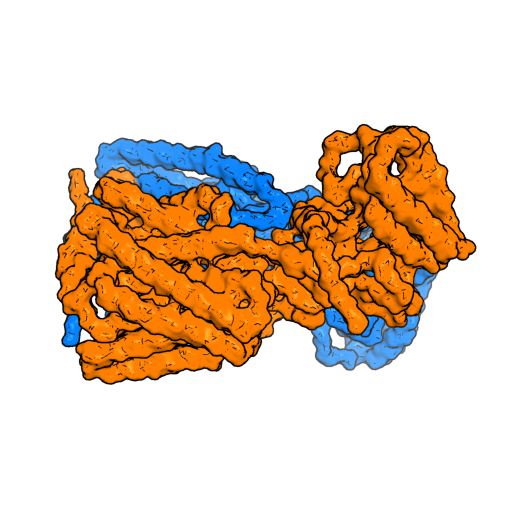671 LEU B O 1
ATOM 11533 N N . LEU B 1 672 ? 36.656 39.344 0.468 1 88.81 672 LEU B N 1
ATOM 11534 C CA . LEU B 1 672 ? 36.562 40.562 -0.353 1 88.81 672 LEU B CA 1
ATOM 11535 C C . LEU B 1 672 ? 35.125 41.125 -0.276 1 88.81 672 LEU B C 1
ATOM 11537 O O . LEU B 1 672 ? 34.156 40.438 -0.614 1 88.81 672 LEU B O 1
ATOM 11541 N N . VAL B 1 673 ? 35 42.344 0.297 1 91.06 673 VAL B N 1
ATOM 11542 C CA . VAL B 1 673 ? 33.719 43 0.354 1 91.06 673 VAL B CA 1
ATOM 11543 C C . VAL B 1 673 ? 33.625 44.062 -0.751 1 91.06 673 VAL B C 1
ATOM 11545 O O . VAL B 1 673 ? 34.438 44.969 -0.813 1 91.06 673 VAL B O 1
ATOM 11548 N N . VAL B 1 674 ? 32.688 43.906 -1.638 1 89.81 674 VAL B N 1
ATOM 11549 C CA . VAL B 1 674 ? 32.469 44.844 -2.742 1 89.81 674 VAL B CA 1
ATOM 11550 C C . VAL B 1 674 ? 31.234 45.688 -2.471 1 89.81 674 VAL B C 1
ATOM 11552 O O . VAL B 1 674 ? 30.109 45.188 -2.447 1 89.81 674 VAL B O 1
ATOM 11555 N N . VAL B 1 675 ? 31.469 46.938 -2.189 1 88.69 675 VAL B N 1
ATOM 11556 C CA . VAL B 1 675 ? 30.391 47.875 -1.952 1 88.69 675 VAL B CA 1
ATOM 11557 C C . VAL B 1 675 ? 30.031 48.594 -3.254 1 88.69 675 VAL B C 1
ATOM 11559 O O . VAL B 1 675 ? 30.859 49.281 -3.844 1 88.69 675 VAL B O 1
ATOM 11562 N N . LEU B 1 676 ? 28.859 48.375 -3.674 1 86.62 676 LEU B N 1
ATOM 11563 C CA . LEU B 1 676 ? 28.375 49 -4.898 1 86.62 676 LEU B CA 1
ATOM 11564 C C . LEU B 1 676 ? 27.547 50.25 -4.578 1 86.62 676 LEU B C 1
ATOM 11566 O O . LEU B 1 676 ? 26.609 50.188 -3.793 1 86.62 676 LEU B O 1
ATOM 11570 N N . ARG B 1 677 ? 27.922 51.406 -5.156 1 81.31 677 ARG B N 1
ATOM 11571 C CA . ARG B 1 677 ? 27.219 52.688 -4.984 1 81.31 677 ARG B CA 1
ATOM 11572 C C . ARG B 1 677 ? 26.75 53.219 -6.324 1 81.31 677 ARG B C 1
ATOM 11574 O O . ARG B 1 677 ? 27.469 53.125 -7.324 1 81.31 677 ARG B O 1
ATOM 11581 N N . PRO B 1 678 ? 25.578 53.719 -6.285 1 79.31 678 PRO B N 1
ATOM 11582 C CA . PRO B 1 678 ? 25.109 54.344 -7.531 1 79.31 678 PRO B CA 1
ATOM 11583 C C . PRO B 1 678 ? 25.828 55.656 -7.852 1 79.31 678 PRO B C 1
ATOM 11585 O O . PRO B 1 678 ? 26.203 56.375 -6.941 1 79.31 678 PRO B O 1
ATOM 11588 N N . ALA B 1 679 ? 26.172 55.969 -9.039 1 71.69 679 ALA B N 1
ATOM 11589 C CA . ALA B 1 679 ? 26.859 57.156 -9.484 1 71.69 679 ALA B CA 1
ATOM 11590 C C . ALA B 1 679 ? 26.047 58.406 -9.172 1 71.69 679 ALA B C 1
ATOM 11592 O O . ALA B 1 679 ? 26.594 59.438 -8.758 1 71.69 679 ALA B O 1
ATOM 11593 N N . ASN B 1 680 ? 24.688 58.5 -9.523 1 62.41 680 ASN B N 1
ATOM 11594 C CA . ASN B 1 680 ? 23.906 59.719 -9.344 1 62.41 680 ASN B CA 1
ATOM 11595 C C . ASN B 1 680 ? 23.109 59.688 -8.039 1 62.41 680 ASN B C 1
ATOM 11597 O O . ASN B 1 680 ? 21.891 59.5 -8.055 1 62.41 680 ASN B O 1
ATOM 11601 N N . ALA B 1 681 ? 23.562 59.469 -6.918 1 58.12 681 ALA B N 1
ATOM 11602 C CA . ALA B 1 681 ? 22.938 59.188 -5.621 1 58.12 681 ALA B CA 1
ATOM 11603 C C . ALA B 1 681 ? 22.281 60.469 -5.066 1 58.12 681 ALA B C 1
ATOM 11605 O O . ALA B 1 681 ? 21.547 60.406 -4.086 1 58.12 681 ALA B O 1
ATOM 11606 N N . ASP B 1 682 ? 22.672 61.625 -5.359 1 53.31 682 ASP B N 1
ATOM 11607 C CA . ASP B 1 682 ? 22.344 62.875 -4.652 1 53.31 682 ASP B CA 1
ATOM 11608 C C . ASP B 1 682 ? 20.875 63.25 -4.859 1 53.31 682 ASP B C 1
ATOM 11610 O O . ASP B 1 682 ? 20.359 64.125 -4.172 1 53.31 682 ASP B O 1
ATOM 11614 N N . VAL B 1 683 ? 20.266 62.906 -5.906 1 52.78 683 VAL B N 1
ATOM 11615 C CA . VAL B 1 683 ? 19.094 63.75 -6.137 1 52.78 683 VAL B CA 1
ATOM 11616 C C . VAL B 1 683 ? 18.047 63.469 -5.074 1 52.78 683 VAL B C 1
ATOM 11618 O O . VAL B 1 683 ? 17.516 64.375 -4.441 1 52.78 683 VAL B O 1
ATOM 11621 N N . ASP B 1 684 ? 17.016 62.375 -5.246 1 51.97 684 ASP B N 1
ATOM 11622 C CA . ASP B 1 684 ? 15.711 62.281 -4.59 1 51.97 684 ASP B CA 1
ATOM 11623 C C . ASP B 1 684 ? 15.789 61.375 -3.371 1 51.97 684 ASP B C 1
ATOM 11625 O O . ASP B 1 684 ? 15.375 60.219 -3.436 1 51.97 684 ASP B O 1
ATOM 11629 N N . GLN B 1 685 ? 16.562 61.688 -2.402 1 61.38 685 GLN B N 1
ATOM 11630 C CA . GLN B 1 685 ? 16.781 60.719 -1.32 1 61.38 685 GLN B CA 1
ATOM 11631 C C . GLN B 1 685 ? 15.742 60.906 -0.214 1 61.38 685 GLN B C 1
ATOM 11633 O O . GLN B 1 685 ? 15.594 62 0.333 1 61.38 685 GLN B O 1
ATOM 11638 N N . THR B 1 686 ? 14.75 60.25 -0.091 1 68.19 686 THR B N 1
ATOM 11639 C CA . THR B 1 686 ? 13.773 60.188 0.986 1 68.19 686 THR B CA 1
ATOM 11640 C C . THR B 1 686 ? 14.453 59.969 2.334 1 68.19 686 THR B C 1
ATOM 11642 O O . THR B 1 686 ? 15.562 59.438 2.395 1 68.19 686 THR B O 1
ATOM 11645 N N . PRO B 1 687 ? 14.008 60.656 3.303 1 70.5 687 PRO B N 1
ATOM 11646 C CA . PRO B 1 687 ? 14.57 60.5 4.645 1 70.5 687 PRO B CA 1
ATOM 11647 C C . PRO B 1 687 ? 14.797 59.062 5.027 1 70.5 687 PRO B C 1
ATOM 11649 O O . PRO B 1 687 ? 15.773 58.719 5.707 1 70.5 687 PRO B O 1
ATOM 11652 N N . GLU B 1 688 ? 14.008 58.25 4.547 1 74.44 688 GLU B N 1
ATOM 11653 C CA . GLU B 1 688 ? 14.18 56.844 4.852 1 74.44 688 GLU B CA 1
ATOM 11654 C C . GLU B 1 688 ? 15.43 56.281 4.18 1 74.44 688 GLU B C 1
ATOM 11656 O O . GLU B 1 688 ? 16.156 55.469 4.773 1 74.44 688 GLU B O 1
ATOM 11661 N N . MET B 1 689 ? 15.656 56.781 3.15 1 75.69 689 MET B N 1
ATOM 11662 C CA . MET B 1 689 ? 16.828 56.312 2.406 1 75.69 689 MET B CA 1
ATOM 11663 C C . MET B 1 689 ? 18.109 56.812 3.059 1 75.69 689 MET B C 1
ATOM 11665 O O . MET B 1 689 ? 19.125 56.094 3.084 1 75.69 689 MET B O 1
ATOM 11669 N N . LEU B 1 690 ? 17.938 58.031 3.543 1 76.5 690 LEU B N 1
ATOM 11670 C CA . LEU B 1 690 ? 19.109 58.594 4.199 1 76.5 690 LEU B CA 1
ATOM 11671 C C . LEU B 1 690 ? 19.422 57.844 5.496 1 76.5 690 LEU B C 1
ATOM 11673 O O . LEU B 1 690 ? 20.594 57.625 5.828 1 76.5 690 LEU B O 1
ATOM 11677 N N . HIS B 1 691 ? 18.344 57.438 6.156 1 81.06 691 HIS B N 1
ATOM 11678 C CA . HIS B 1 691 ? 18.547 56.688 7.375 1 81.06 691 HIS B CA 1
ATOM 11679 C C . HIS B 1 691 ? 19.172 55.312 7.07 1 81.06 691 HIS B C 1
ATOM 11681 O O . HIS B 1 691 ? 20.078 54.875 7.766 1 81.06 691 HIS B O 1
ATOM 11687 N N . GLU B 1 692 ? 18.719 54.75 6.102 1 80.56 692 GLU B N 1
ATOM 11688 C CA . GLU B 1 692 ? 19.25 53.438 5.707 1 80.56 692 GLU B CA 1
ATOM 11689 C C . GLU B 1 692 ? 20.703 53.562 5.262 1 80.56 692 GLU B C 1
ATOM 11691 O O . GLU B 1 692 ? 21.516 52.688 5.547 1 80.56 692 GLU B O 1
ATOM 11696 N N . LYS B 1 693 ? 20.984 54.562 4.594 1 81.12 693 LYS B N 1
ATOM 11697 C CA . LYS B 1 693 ? 22.359 54.812 4.148 1 81.12 693 LYS B CA 1
ATOM 11698 C C . LYS B 1 693 ? 23.297 55.031 5.332 1 81.12 693 LYS B C 1
ATOM 11700 O O . LYS B 1 693 ? 24.438 54.594 5.32 1 81.12 693 LYS B O 1
ATOM 11705 N N . LYS B 1 694 ? 22.75 55.656 6.23 1 84.44 694 LYS B N 1
ATOM 11706 C CA . LYS B 1 694 ? 23.547 55.875 7.43 1 84.44 694 LYS B CA 1
ATOM 11707 C C . LYS B 1 694 ? 23.844 54.562 8.148 1 84.44 694 LYS B C 1
ATOM 11709 O O . LYS B 1 694 ? 24.969 54.312 8.57 1 84.44 694 LYS B O 1
ATOM 11714 N N . LEU B 1 695 ? 22.844 53.781 8.242 1 85.31 695 LEU B N 1
ATOM 11715 C CA . LEU B 1 695 ? 23.031 52.469 8.883 1 85.31 695 LEU B CA 1
ATOM 11716 C C . LEU B 1 695 ? 24.016 51.625 8.094 1 85.31 695 LEU B C 1
ATOM 11718 O O . LEU B 1 695 ? 24.844 50.906 8.688 1 85.31 695 LEU B O 1
ATOM 11722 N N . ASP B 1 696 ? 23.953 51.688 6.867 1 87.06 696 ASP B N 1
ATOM 11723 C CA . ASP B 1 696 ? 24.859 50.938 6.012 1 87.06 696 ASP B CA 1
ATOM 11724 C C . ASP B 1 696 ? 26.297 51.406 6.207 1 87.06 696 ASP B C 1
ATOM 11726 O O . ASP B 1 696 ? 27.219 50.594 6.328 1 87.06 696 ASP B O 1
ATOM 11730 N N . ASN B 1 697 ? 26.484 52.688 6.234 1 85.62 697 ASN B N 1
ATOM 11731 C CA . ASN B 1 697 ? 27.828 53.219 6.414 1 85.62 697 ASN B CA 1
ATOM 11732 C C . ASN B 1 697 ? 28.375 52.906 7.801 1 85.62 697 ASN B C 1
ATOM 11734 O O . ASN B 1 697 ? 29.562 52.625 7.953 1 85.62 697 ASN B O 1
ATOM 11738 N N . GLU B 1 698 ? 27.5 52.906 8.68 1 87.25 698 GLU B N 1
ATOM 11739 C CA . GLU B 1 698 ? 27.938 52.562 10.031 1 87.25 698 GLU B CA 1
ATOM 11740 C C . GLU B 1 698 ? 28.391 51.125 10.102 1 87.25 698 GLU B C 1
ATOM 11742 O O . GLU B 1 698 ? 29.359 50.781 10.781 1 87.25 698 GLU B O 1
ATOM 11747 N N . MET B 1 699 ? 27.688 50.344 9.406 1 87.5 699 MET B N 1
ATOM 11748 C CA . MET B 1 699 ? 28.031 48.938 9.422 1 87.5 699 MET B CA 1
ATOM 11749 C C . MET B 1 699 ? 29.359 48.688 8.711 1 87.5 699 MET B C 1
ATOM 11751 O O . MET B 1 699 ? 30.172 47.906 9.164 1 87.5 699 MET B O 1
ATOM 11755 N N . ILE B 1 700 ? 29.547 49.312 7.652 1 86.19 700 ILE B N 1
ATOM 11756 C CA . ILE B 1 700 ? 30.797 49.156 6.902 1 86.19 700 ILE B CA 1
ATOM 11757 C C . ILE B 1 700 ? 31.969 49.688 7.73 1 86.19 700 ILE B C 1
ATOM 11759 O O . ILE B 1 700 ? 33.031 49.062 7.746 1 86.19 700 ILE B O 1
ATOM 11763 N N . ASP B 1 701 ? 31.688 50.75 8.406 1 85.12 701 ASP B N 1
ATOM 11764 C CA . ASP B 1 701 ? 32.75 51.312 9.25 1 85.12 701 ASP B CA 1
ATOM 11765 C C . ASP B 1 701 ? 33.062 50.375 10.422 1 85.12 701 ASP B C 1
ATOM 11767 O O . ASP B 1 701 ? 34.219 50.188 10.773 1 85.12 701 ASP B O 1
ATOM 11771 N N . ARG B 1 702 ? 32 49.812 10.938 1 82.44 702 ARG B N 1
ATOM 11772 C CA . ARG B 1 702 ? 32.219 48.875 12.016 1 82.44 702 ARG B CA 1
ATOM 11773 C C . ARG B 1 702 ? 33 47.656 11.539 1 82.44 702 ARG B C 1
ATOM 11775 O O . ARG B 1 702 ? 33.875 47.156 12.25 1 82.44 702 ARG B O 1
ATOM 11782 N N . PHE B 1 703 ? 32.688 47.344 10.453 1 84.94 703 PHE B N 1
ATOM 11783 C CA . PHE B 1 703 ? 33.375 46.188 9.852 1 84.94 703 PHE B CA 1
ATOM 11784 C C . PHE B 1 703 ? 34.844 46.531 9.609 1 84.94 703 PHE B C 1
ATOM 11786 O O . PHE B 1 703 ? 35.719 45.719 9.883 1 84.94 703 PHE B O 1
ATOM 11793 N N . ARG B 1 704 ? 35.094 47.719 9.164 1 81.06 704 ARG B N 1
ATOM 11794 C CA . ARG B 1 704 ? 36.469 48.156 8.906 1 81.06 704 ARG B CA 1
ATOM 11795 C C . ARG B 1 704 ? 37.281 48.188 10.188 1 81.06 704 ARG B C 1
ATOM 11797 O O . ARG B 1 704 ? 38.469 47.812 10.195 1 81.06 704 ARG B O 1
ATOM 11804 N N . MET B 1 705 ? 36.562 48.5 11.211 1 79.25 705 MET B N 1
ATOM 11805 C CA . MET B 1 705 ? 37.281 48.625 12.484 1 79.25 705 MET B CA 1
ATOM 11806 C C . MET B 1 705 ? 37.531 47.25 13.094 1 79.25 705 MET B C 1
ATOM 11808 O O . MET B 1 705 ? 38.625 47 13.617 1 79.25 705 MET B O 1
ATOM 11812 N N . GLU B 1 706 ? 36.562 46.406 13.023 1 76.19 706 GLU B N 1
ATOM 11813 C CA . GLU B 1 706 ? 36.656 45.094 13.656 1 76.19 706 GLU B CA 1
ATOM 11814 C C . GLU B 1 706 ? 37.625 44.188 12.891 1 76.19 706 GLU B C 1
ATOM 11816 O O . GLU B 1 706 ? 38.25 43.312 13.477 1 76.19 706 GLU B O 1
ATOM 11821 N N . CYS B 1 707 ? 37.688 44.438 11.68 1 72.06 707 CYS B N 1
ATOM 11822 C CA . CYS B 1 707 ? 38.5 43.531 10.867 1 72.06 707 CYS B CA 1
ATOM 11823 C C . CYS B 1 707 ? 39.812 44.188 10.469 1 72.06 707 CYS B C 1
ATOM 11825 O O . CYS B 1 707 ? 40.438 43.781 9.477 1 72.06 707 CYS B O 1
ATOM 11827 N N . LYS B 1 708 ? 40.375 45.094 11.219 1 68.38 708 LYS B N 1
ATOM 11828 C CA . LYS B 1 708 ? 41.625 45.75 10.922 1 68.38 708 LYS B CA 1
ATOM 11829 C C . LYS B 1 708 ? 42.812 44.812 11.055 1 68.38 708 LYS B C 1
ATOM 11831 O O . LYS B 1 708 ? 42.938 44.125 12.07 1 68.38 708 LYS B O 1
ATOM 11836 N N . GLY B 1 709 ? 43.656 44.562 9.938 1 63.84 709 GLY B N 1
ATOM 11837 C CA . GLY B 1 709 ? 44.875 43.781 9.945 1 63.84 709 GLY B CA 1
ATOM 11838 C C . GLY B 1 709 ? 44.688 42.406 9.336 1 63.84 709 GLY B C 1
ATOM 11839 O O . GLY B 1 709 ? 45.656 41.656 9.172 1 63.84 709 GLY B O 1
ATOM 11840 N N . ARG B 1 710 ? 43.469 41.969 9.055 1 71.19 710 ARG B N 1
ATOM 11841 C CA . ARG B 1 710 ? 43.219 40.656 8.516 1 71.19 710 ARG B CA 1
ATOM 11842 C C . ARG B 1 710 ? 43.125 40.688 6.992 1 71.19 710 ARG B C 1
ATOM 11844 O O . ARG B 1 710 ? 43.25 41.75 6.383 1 71.19 710 ARG B O 1
ATOM 11851 N N . ASP B 1 711 ? 43.219 39.562 6.305 1 74.62 711 ASP B N 1
ATOM 11852 C CA . ASP B 1 711 ? 43.125 39.469 4.852 1 74.62 711 ASP B CA 1
ATOM 11853 C C . ASP B 1 711 ? 41.75 39.844 4.352 1 74.62 711 ASP B C 1
ATOM 11855 O O . ASP B 1 711 ? 41 39 3.842 1 74.62 711 ASP B O 1
ATOM 11859 N N . ILE B 1 712 ? 41.375 41.125 4.738 1 82.06 712 ILE B N 1
ATOM 11860 C CA . ILE B 1 712 ? 40.062 41.656 4.336 1 82.06 712 ILE B CA 1
ATOM 11861 C C . ILE B 1 712 ? 40.25 42.844 3.402 1 82.06 712 ILE B C 1
ATOM 11863 O O . ILE B 1 712 ? 41.031 43.75 3.705 1 82.06 712 ILE B O 1
ATOM 11867 N N . PHE B 1 713 ? 39.625 42.75 2.242 1 84.44 713 PHE B N 1
ATOM 11868 C CA . PHE B 1 713 ? 39.719 43.812 1.244 1 84.44 713 PHE B CA 1
ATOM 11869 C C . PHE B 1 713 ? 38.344 44.438 0.997 1 84.44 713 PHE B C 1
ATOM 11871 O O . PHE B 1 713 ? 37.344 43.719 0.902 1 84.44 713 PHE B O 1
ATOM 11878 N N . ILE B 1 714 ? 38.219 45.719 1.178 1 86.5 714 ILE B N 1
ATOM 11879 C CA . ILE B 1 714 ? 36.969 46.438 0.854 1 86.5 714 ILE B CA 1
ATOM 11880 C C . ILE B 1 714 ? 37.156 47.219 -0.44 1 86.5 714 ILE B C 1
ATOM 11882 O O . ILE B 1 714 ? 38.094 48.031 -0.548 1 86.5 714 ILE B O 1
ATOM 11886 N N . GLN B 1 715 ? 36.469 46.875 -1.415 1 86.56 715 GLN B N 1
ATOM 11887 C CA . GLN B 1 715 ? 36.5 47.562 -2.699 1 86.56 715 GLN B CA 1
ATOM 11888 C C . GLN B 1 715 ? 35.188 48.312 -2.951 1 86.56 715 GLN B C 1
ATOM 11890 O O . GLN B 1 715 ? 34.125 47.75 -2.822 1 86.56 715 GLN B O 1
ATOM 11895 N N . GLN B 1 716 ? 35.281 49.594 -3.117 1 86.19 716 GLN B N 1
ATOM 11896 C CA . GLN B 1 716 ? 34.125 50.406 -3.459 1 86.19 716 GLN B CA 1
ATOM 11897 C C . GLN B 1 716 ? 34.062 50.656 -4.961 1 86.19 716 GLN B C 1
ATOM 11899 O O . GLN B 1 716 ? 35.031 51.062 -5.57 1 86.19 716 GLN B O 1
ATOM 11904 N N . GLU B 1 717 ? 33.031 50.219 -5.516 1 86.25 717 GLU B N 1
ATOM 11905 C CA . GLU B 1 717 ? 32.844 50.406 -6.953 1 86.25 717 GLU B CA 1
ATOM 11906 C C . GLU B 1 717 ? 31.578 51.188 -7.238 1 86.25 717 GLU B C 1
ATOM 11908 O O . GLU B 1 717 ? 30.547 51.031 -6.566 1 86.25 717 GLU B O 1
ATOM 11913 N N . VAL B 1 718 ? 31.688 52.156 -8.141 1 82.31 718 VAL B N 1
ATOM 11914 C CA . VAL B 1 718 ? 30.547 52.969 -8.555 1 82.31 718 VAL B CA 1
ATOM 11915 C C . VAL B 1 718 ? 30 52.438 -9.875 1 82.31 718 VAL B C 1
ATOM 11917 O O . VAL B 1 718 ? 30.75 52.25 -10.836 1 82.31 718 VAL B O 1
ATOM 11920 N N . VAL B 1 719 ? 28.797 52 -9.836 1 80.75 719 VAL B N 1
ATOM 11921 C CA . VAL B 1 719 ? 28.172 51.438 -11.039 1 80.75 719 VAL B CA 1
ATOM 11922 C C . VAL B 1 719 ? 26.938 52.25 -11.383 1 80.75 719 VAL B C 1
ATOM 11924 O O . VAL B 1 719 ? 26.234 52.75 -10.484 1 80.75 719 VAL B O 1
ATOM 11927 N N . ASP B 1 720 ? 26.641 52.5 -12.711 1 72.62 720 ASP B N 1
ATOM 11928 C CA . ASP B 1 720 ? 25.531 53.312 -13.156 1 72.62 720 ASP B CA 1
ATOM 11929 C C . ASP B 1 720 ? 24.297 52.438 -13.43 1 72.62 720 ASP B C 1
ATOM 11931 O O . ASP B 1 720 ? 23.156 52.875 -13.195 1 72.62 720 ASP B O 1
ATOM 11935 N N . ASP B 1 721 ? 24.516 51.188 -14.055 1 74.44 721 ASP B N 1
ATOM 11936 C CA . ASP B 1 721 ? 23.359 50.406 -14.484 1 74.44 721 ASP B CA 1
ATOM 11937 C C . ASP B 1 721 ? 23.578 48.906 -14.172 1 74.44 721 ASP B C 1
ATOM 11939 O O . ASP B 1 721 ? 24.625 48.531 -13.641 1 74.44 721 ASP B O 1
ATOM 11943 N N . GLY B 1 722 ? 22.484 48.094 -14.336 1 78.5 722 GLY B N 1
ATOM 11944 C CA . GLY B 1 722 ? 22.5 46.656 -14.117 1 78.5 722 GLY B CA 1
ATOM 11945 C C . GLY B 1 722 ? 23.5 45.938 -14.992 1 78.5 722 GLY B C 1
ATOM 11946 O O . GLY B 1 722 ? 24.094 44.938 -14.562 1 78.5 722 GLY B O 1
ATOM 11947 N N . VAL B 1 723 ? 23.797 46.438 -16.156 1 78.19 723 VAL B N 1
ATOM 11948 C CA . VAL B 1 723 ? 24.719 45.781 -17.078 1 78.19 723 VAL B CA 1
ATOM 11949 C C . VAL B 1 723 ? 26.141 45.875 -16.547 1 78.19 723 VAL B C 1
ATOM 11951 O O . VAL B 1 723 ? 26.906 44.938 -16.625 1 78.19 723 VAL B O 1
ATOM 11954 N N . GLN B 1 724 ? 26.422 47 -15.953 1 80.69 724 GLN B N 1
ATOM 11955 C CA . GLN B 1 724 ? 27.75 47.188 -15.391 1 80.69 724 GLN B CA 1
ATOM 11956 C C . GLN B 1 724 ? 27.953 46.281 -14.18 1 80.69 724 GLN B C 1
ATOM 11958 O O . GLN B 1 724 ? 29.062 45.812 -13.922 1 80.69 724 GLN B O 1
ATOM 11963 N N . THR B 1 725 ? 26.891 46.125 -13.484 1 82.94 725 THR B N 1
ATOM 11964 C CA . THR B 1 725 ? 26.969 45.219 -12.328 1 82.94 725 THR B CA 1
ATOM 11965 C C . THR B 1 725 ? 27.297 43.812 -12.773 1 82.94 725 THR B C 1
ATOM 11967 O O . THR B 1 725 ? 28.094 43.125 -12.148 1 82.94 725 THR B O 1
ATOM 11970 N N . VAL B 1 726 ? 26.672 43.375 -13.844 1 83.75 726 VAL B N 1
ATOM 11971 C CA . VAL B 1 726 ? 26.906 42.031 -14.344 1 83.75 726 VAL B CA 1
ATOM 11972 C C . VAL B 1 726 ? 28.359 41.906 -14.812 1 83.75 726 VAL B C 1
ATOM 11974 O O . VAL B 1 726 ? 28.984 40.844 -14.602 1 83.75 726 VAL B O 1
ATOM 11977 N N . HIS B 1 727 ? 28.844 42.938 -15.445 1 81.88 727 HIS B N 1
ATOM 11978 C CA . HIS B 1 727 ? 30.234 42.906 -15.906 1 81.88 727 HIS B CA 1
ATOM 11979 C C . HIS B 1 727 ? 31.203 42.844 -14.734 1 81.88 727 HIS B C 1
ATOM 11981 O O . HIS B 1 727 ? 32.219 42.125 -14.805 1 81.88 727 HIS B O 1
ATOM 11987 N N . LEU B 1 728 ? 30.859 43.469 -13.703 1 83.56 728 LEU B N 1
ATOM 11988 C CA . LEU B 1 728 ? 31.688 43.406 -12.508 1 83.56 728 LEU B CA 1
ATOM 11989 C C . LEU B 1 728 ? 31.672 42.031 -11.891 1 83.56 728 LEU B C 1
ATOM 11991 O O . LEU B 1 728 ? 32.719 41.531 -11.445 1 83.56 728 LEU B O 1
ATOM 11995 N N . LEU B 1 729 ? 30.578 41.469 -11.859 1 85.12 729 LEU B N 1
ATOM 11996 C CA . LEU B 1 729 ? 30.453 40.156 -11.266 1 85.12 729 LEU B CA 1
ATOM 11997 C C . LEU B 1 729 ? 31.203 39.094 -12.094 1 85.12 729 LEU B C 1
ATOM 11999 O O . LEU B 1 729 ? 31.797 38.156 -11.539 1 85.12 729 LEU B O 1
ATOM 12003 N N . ARG B 1 730 ? 31.141 39.219 -13.336 1 83.06 730 ARG B N 1
ATOM 12004 C CA . ARG B 1 730 ? 31.859 38.312 -14.203 1 83.06 730 ARG B CA 1
ATOM 12005 C C . ARG B 1 730 ? 33.375 38.438 -14.023 1 83.06 730 ARG B C 1
ATOM 12007 O O . ARG B 1 730 ? 34.094 37.438 -14.109 1 83.06 730 ARG B O 1
ATOM 12014 N N . ALA B 1 731 ? 33.75 39.625 -13.742 1 80 731 ALA B N 1
ATOM 12015 C CA . ALA B 1 731 ? 35.156 39.875 -13.539 1 80 731 ALA B CA 1
ATOM 12016 C C . ALA B 1 731 ? 35.656 39.25 -12.234 1 80 731 ALA B C 1
ATOM 12018 O O . ALA B 1 731 ? 36.844 38.906 -12.102 1 80 731 ALA B O 1
ATOM 12019 N N . MET B 1 732 ? 34.75 39.062 -11.367 1 78.88 732 MET B N 1
ATOM 12020 C CA . MET B 1 732 ? 35.125 38.531 -10.062 1 78.88 732 MET B CA 1
ATOM 12021 C C . MET B 1 732 ? 35.031 37 -10.055 1 78.88 732 MET B C 1
ATOM 12023 O O . MET B 1 732 ? 35.375 36.375 -9.055 1 78.88 732 MET B O 1
ATOM 12027 N N . GLU B 1 733 ? 34.656 36.469 -11.062 1 76.25 733 GLU B N 1
ATOM 12028 C CA . GLU B 1 733 ? 34.438 35.031 -11.141 1 76.25 733 GLU B CA 1
ATOM 12029 C C . GLU B 1 733 ? 35.75 34.281 -10.898 1 76.25 733 GLU B C 1
ATOM 12031 O O . GLU B 1 733 ? 35.75 33.25 -10.234 1 76.25 733 GLU B O 1
ATOM 12036 N N . GLU B 1 734 ? 36.781 34.969 -11.391 1 73.62 734 GLU B N 1
ATOM 12037 C CA . GLU B 1 734 ? 38.031 34.281 -11.273 1 73.62 734 GLU B CA 1
ATOM 12038 C C . GLU B 1 734 ? 38.594 34.344 -9.844 1 73.62 734 GLU B C 1
ATOM 12040 O O . GLU B 1 734 ? 38.656 35.438 -9.266 1 73.62 734 GLU B O 1
ATOM 12045 N N . GLY B 1 735 ? 38.594 33.344 -8.938 1 72.06 735 GLY B N 1
ATOM 12046 C CA . GLY B 1 735 ? 39.219 33.281 -7.633 1 72.06 735 GLY B CA 1
ATOM 12047 C C . GLY B 1 735 ? 38.219 33.219 -6.488 1 72.06 735 GLY B C 1
ATOM 12048 O O . GLY B 1 735 ? 38.594 33.344 -5.324 1 72.06 735 GLY B O 1
ATOM 12049 N N . CYS B 1 736 ? 36.906 33.219 -6.773 1 81.75 736 CYS B N 1
ATOM 12050 C CA . CYS B 1 736 ? 35.938 33.188 -5.688 1 81.75 736 CYS B CA 1
ATOM 12051 C C . CYS B 1 736 ? 35.375 31.797 -5.512 1 81.75 736 CYS B C 1
ATOM 12053 O O . CYS B 1 736 ? 35.031 31.125 -6.488 1 81.75 736 CYS B O 1
ATOM 12055 N N . ASP B 1 737 ? 35.406 31.453 -4.34 1 82.31 737 ASP B N 1
ATOM 12056 C CA . ASP B 1 737 ? 34.844 30.141 -4.031 1 82.31 737 ASP B CA 1
ATOM 12057 C C . ASP B 1 737 ? 33.406 30.266 -3.572 1 82.31 737 ASP B C 1
ATOM 12059 O O . ASP B 1 737 ? 32.531 29.469 -3.965 1 82.31 737 ASP B O 1
ATOM 12063 N N . LEU B 1 738 ? 33.156 31.25 -2.76 1 88.56 738 LEU B N 1
ATOM 12064 C CA . LEU B 1 738 ? 31.812 31.469 -2.23 1 88.56 738 LEU B CA 1
ATOM 12065 C C . LEU B 1 738 ? 31.391 32.938 -2.375 1 88.56 738 LEU B C 1
ATOM 12067 O O . LEU B 1 738 ? 32.156 33.844 -2.043 1 88.56 738 LEU B O 1
ATOM 12071 N N . PHE B 1 739 ? 30.203 33.094 -2.936 1 90.38 739 PHE B N 1
ATOM 12072 C CA . PHE B 1 739 ? 29.625 34.438 -3.102 1 90.38 739 PHE B CA 1
ATOM 12073 C C . PHE B 1 739 ? 28.438 34.625 -2.17 1 90.38 739 PHE B C 1
ATOM 12075 O O . PHE B 1 739 ? 27.516 33.812 -2.16 1 90.38 739 PHE B O 1
ATOM 12082 N N . ILE B 1 740 ? 28.484 35.562 -1.306 1 93.06 740 ILE B N 1
ATOM 12083 C CA . ILE B 1 740 ? 27.406 35.844 -0.359 1 93.06 740 ILE B CA 1
ATOM 12084 C C . ILE B 1 740 ? 26.672 37.125 -0.748 1 93.06 740 ILE B C 1
ATOM 12086 O O . ILE B 1 740 ? 27.312 38.156 -1.005 1 93.06 740 ILE B O 1
ATOM 12090 N N . VAL B 1 741 ? 25.359 37.094 -0.857 1 91.25 741 VAL B N 1
ATOM 12091 C CA . VAL B 1 741 ? 24.578 38.25 -1.25 1 91.25 741 VAL B CA 1
ATOM 12092 C C . VAL B 1 741 ? 23.266 38.281 -0.471 1 91.25 741 VAL B C 1
ATOM 12094 O O . VAL B 1 741 ? 22.734 37.25 -0.082 1 91.25 741 VAL B O 1
ATOM 12097 N N . GLY B 1 742 ? 22.812 39.5 -0.149 1 90.06 742 GLY B N 1
ATOM 12098 C CA . GLY B 1 742 ? 21.469 39.656 0.391 1 90.06 742 GLY B CA 1
ATOM 12099 C C . GLY B 1 742 ? 20.375 39.531 -0.661 1 90.06 742 GLY B C 1
ATOM 12100 O O . GLY B 1 742 ? 20.609 39.844 -1.83 1 90.06 742 GLY B O 1
ATOM 12101 N N . ARG B 1 743 ? 19.219 39.094 -0.272 1 88 743 ARG B N 1
ATOM 12102 C CA . ARG B 1 743 ? 18.125 38.875 -1.201 1 88 743 ARG B CA 1
ATOM 12103 C C . ARG B 1 743 ? 17.531 40.188 -1.672 1 88 743 ARG B C 1
ATOM 12105 O O . ARG B 1 743 ? 17.406 40.438 -2.875 1 88 743 ARG B O 1
ATOM 12112 N N . ALA B 1 744 ? 17.016 40.969 -0.655 1 78.81 744 ALA B N 1
ATOM 12113 C CA . ALA B 1 744 ? 16.406 42.281 -0.988 1 78.81 744 ALA B CA 1
ATOM 12114 C C . ALA B 1 744 ? 17.375 43.406 -0.726 1 78.81 744 ALA B C 1
ATOM 12116 O O . ALA B 1 744 ? 18.172 43.344 0.215 1 78.81 744 ALA B O 1
ATOM 12117 N N . HIS B 1 745 ? 17.375 44.438 -1.693 1 70.62 745 HIS B N 1
ATOM 12118 C CA . HIS B 1 745 ? 18.312 45.562 -1.578 1 70.62 745 HIS B CA 1
ATOM 12119 C C . HIS B 1 745 ? 17.578 46.875 -1.379 1 70.62 745 HIS B C 1
ATOM 12121 O O . HIS B 1 745 ? 16.375 46.938 -1.579 1 70.62 745 HIS B O 1
ATOM 12127 N N . SER B 1 746 ? 18.266 47.75 -0.809 1 67 746 SER B N 1
ATOM 12128 C CA . SER B 1 746 ? 17.719 49.094 -0.58 1 67 746 SER B CA 1
ATOM 12129 C C . SER B 1 746 ? 17.25 49.719 -1.884 1 67 746 SER B C 1
ATOM 12131 O O . SER B 1 746 ? 17.578 49.25 -2.971 1 67 746 SER B O 1
ATOM 12133 N N . LEU B 1 747 ? 16.281 50.656 -1.733 1 57.78 747 LEU B N 1
ATOM 12134 C CA . LEU B 1 747 ? 15.758 51.375 -2.887 1 57.78 747 LEU B CA 1
ATOM 12135 C C . LEU B 1 747 ? 16.891 51.875 -3.785 1 57.78 747 LEU B C 1
ATOM 12137 O O . LEU B 1 747 ? 16.766 51.844 -5.012 1 57.78 747 LEU B O 1
ATOM 12141 N N . SER B 1 748 ? 17.984 52.344 -3.189 1 55.34 748 SER B N 1
ATOM 12142 C CA . SER B 1 748 ? 19.109 52.844 -3.967 1 55.34 748 SER B CA 1
ATOM 12143 C C . SER B 1 748 ? 19.828 51.688 -4.672 1 55.34 748 SER B C 1
ATOM 12145 O O . SER B 1 748 ? 20.328 51.844 -5.789 1 55.34 748 SER B O 1
ATOM 12147 N N . GLY B 1 749 ? 19.844 50.562 -4.086 1 60.38 749 GLY B N 1
ATOM 12148 C CA . GLY B 1 749 ? 20.484 49.406 -4.664 1 60.38 749 GLY B CA 1
ATOM 12149 C C . GLY B 1 749 ? 19.656 48.75 -5.758 1 60.38 749 GLY B C 1
ATOM 12150 O O . GLY B 1 749 ? 20.203 48.062 -6.637 1 60.38 749 GLY B O 1
ATOM 12151 N N . SER B 1 750 ? 18.391 48.938 -5.641 1 63.62 750 SER B N 1
ATOM 12152 C CA . SER B 1 750 ? 17.5 48.344 -6.625 1 63.62 750 SER B CA 1
ATOM 12153 C C . SER B 1 750 ? 17.688 48.969 -8 1 63.62 750 SER B C 1
ATOM 12155 O O . SER B 1 750 ? 17.406 48.344 -9.023 1 63.62 750 SER B O 1
ATOM 12157 N N . LYS B 1 751 ? 18.203 50.25 -8.023 1 66 751 LYS B N 1
ATOM 12158 C CA . LYS B 1 751 ? 18.469 50.906 -9.305 1 66 751 LYS B CA 1
ATOM 12159 C C . LYS B 1 751 ? 19.625 50.219 -10.023 1 66 751 LYS B C 1
ATOM 12161 O O . LYS B 1 751 ? 19.703 50.25 -11.25 1 66 751 LYS B O 1
ATOM 12166 N N . LEU B 1 752 ? 20.453 49.594 -9.148 1 69.94 752 LEU B N 1
ATOM 12167 C CA . LEU B 1 752 ? 21.609 48.906 -9.727 1 69.94 752 LEU B CA 1
ATOM 12168 C C . LEU B 1 752 ? 21.234 47.562 -10.305 1 69.94 752 LEU B C 1
ATOM 12170 O O . LEU B 1 752 ? 22.016 46.969 -11.039 1 69.94 752 LEU B O 1
ATOM 12174 N N . THR B 1 753 ? 20.031 47.125 -9.938 1 71.5 753 THR B N 1
ATOM 12175 C CA . THR B 1 753 ? 19.578 45.844 -10.422 1 71.5 753 THR B CA 1
ATOM 12176 C C . THR B 1 753 ? 18.531 46 -11.523 1 71.5 753 THR B C 1
ATOM 12178 O O . THR B 1 753 ? 17.984 45.031 -12.031 1 71.5 753 THR B O 1
ATOM 12181 N N . HIS B 1 754 ? 18.328 47.312 -11.852 1 62.66 754 HIS B N 1
ATOM 12182 C CA . HIS B 1 754 ? 17.359 47.562 -12.898 1 62.66 754 HIS B CA 1
ATOM 12183 C C . HIS B 1 754 ? 17.859 47.094 -14.258 1 62.66 754 HIS B C 1
ATOM 12185 O O . HIS B 1 754 ? 19.031 47.344 -14.602 1 62.66 754 HIS B O 1
ATOM 12191 N N . GLY B 1 755 ? 17.109 46.188 -15.016 1 59.81 755 GLY B N 1
ATOM 12192 C CA . GLY B 1 755 ? 17.484 45.656 -16.328 1 59.81 755 GLY B CA 1
ATOM 12193 C C . GLY B 1 755 ? 17.906 44.219 -16.281 1 59.81 755 GLY B C 1
ATOM 12194 O O . GLY B 1 755 ? 18.125 43.594 -17.328 1 59.81 755 GLY B O 1
ATOM 12195 N N . LEU B 1 756 ? 18.328 43.938 -15.047 1 61.88 756 LEU B N 1
ATOM 12196 C CA . LEU B 1 756 ? 18.688 42.5 -15.047 1 61.88 756 LEU B CA 1
ATOM 12197 C C . LEU B 1 756 ? 17.516 41.656 -15.5 1 61.88 756 LEU B C 1
ATOM 12199 O O . LEU B 1 756 ? 16.391 42.125 -15.578 1 61.88 756 LEU B O 1
ATOM 12203 N N . SER B 1 757 ? 17.359 40.219 -15.414 1 56.28 757 SER B N 1
ATOM 12204 C CA . SER B 1 757 ? 16.453 39.281 -16.062 1 56.28 757 SER B CA 1
ATOM 12205 C C . SER B 1 757 ? 15 39.594 -15.742 1 56.28 757 SER B C 1
ATOM 12207 O O . SER B 1 757 ? 14.633 39.75 -14.578 1 56.28 757 SER B O 1
ATOM 12209 N N . GLU B 1 758 ? 14.234 40.281 -16.562 1 56.06 758 GLU B N 1
ATOM 12210 C CA . GLU B 1 758 ? 12.789 40.5 -16.516 1 56.06 758 GLU B CA 1
ATOM 12211 C C . GLU B 1 758 ? 12.055 39.25 -16.016 1 56.06 758 GLU B C 1
ATOM 12213 O O . GLU B 1 758 ? 10.992 39.344 -15.406 1 56.06 758 GLU B O 1
ATOM 12218 N N . LYS B 1 759 ? 12.484 38.031 -16.422 1 59.16 759 LYS B N 1
ATOM 12219 C CA . LYS B 1 759 ? 11.773 36.812 -16.031 1 59.16 759 LYS B CA 1
ATOM 12220 C C . LYS B 1 759 ? 12.633 35.938 -15.125 1 59.16 759 LYS B C 1
ATOM 12222 O O . LYS B 1 759 ? 13.375 35.094 -15.609 1 59.16 759 LYS B O 1
ATOM 12227 N N . PRO B 1 760 ? 12.672 36.219 -13.766 1 66.38 760 PRO B N 1
ATOM 12228 C CA . PRO B 1 760 ? 13.484 35.406 -12.875 1 66.38 760 PRO B CA 1
ATOM 12229 C C . PRO B 1 760 ? 13.023 33.938 -12.844 1 66.38 760 PRO B C 1
ATOM 12231 O O . PRO B 1 760 ? 11.828 33.656 -12.945 1 66.38 760 PRO B O 1
ATOM 12234 N N . GLN B 1 761 ? 13.922 33 -12.969 1 74.25 761 GLN B N 1
ATOM 12235 C CA . GLN B 1 761 ? 13.602 31.594 -12.883 1 74.25 761 GLN B CA 1
ATOM 12236 C C . GLN B 1 761 ? 13.289 31.188 -11.453 1 74.25 761 GLN B C 1
ATOM 12238 O O . GLN B 1 761 ? 12.375 30.391 -11.211 1 74.25 761 GLN B O 1
ATOM 12243 N N . CYS B 1 762 ? 14.086 31.859 -10.562 1 80.5 762 CYS B N 1
ATOM 12244 C CA . CYS B 1 762 ? 13.883 31.578 -9.148 1 80.5 762 CYS B CA 1
ATOM 12245 C C . CYS B 1 762 ? 13.773 32.875 -8.344 1 80.5 762 CYS B C 1
ATOM 12247 O O . CYS B 1 762 ? 14.75 33.312 -7.766 1 80.5 762 CYS B O 1
ATOM 12249 N N . PRO B 1 763 ? 12.719 33.406 -8.289 1 77.5 763 PRO B N 1
ATOM 12250 C CA . PRO B 1 763 ? 12.531 34.656 -7.57 1 77.5 763 PRO B CA 1
ATOM 12251 C C . PRO B 1 763 ? 12.805 34.531 -6.074 1 77.5 763 PRO B C 1
ATOM 12253 O O . PRO B 1 763 ? 13.039 35.531 -5.398 1 77.5 763 PRO B O 1
ATOM 12256 N N . GLU B 1 764 ? 12.852 33.375 -5.641 1 81.5 764 GLU B N 1
ATOM 12257 C CA . GLU B 1 764 ? 13.117 33.156 -4.219 1 81.5 764 GLU B CA 1
ATOM 12258 C C . GLU B 1 764 ? 14.531 33.594 -3.854 1 81.5 764 GLU B C 1
ATOM 12260 O O . GLU B 1 764 ? 14.82 33.906 -2.691 1 81.5 764 GLU B O 1
ATOM 12265 N N . LEU B 1 765 ? 15.375 33.719 -4.77 1 86.44 765 LEU B N 1
ATOM 12266 C CA . LEU B 1 765 ? 16.766 34.062 -4.5 1 86.44 765 LEU B CA 1
ATOM 12267 C C . LEU B 1 765 ? 17 35.562 -4.691 1 86.44 765 LEU B C 1
ATOM 12269 O O . LEU B 1 765 ? 18.094 36.062 -4.402 1 86.44 765 LEU B O 1
ATOM 12273 N N . GLY B 1 766 ? 16.062 36.344 -5.133 1 82.5 766 GLY B N 1
ATOM 12274 C CA . GLY B 1 766 ? 16.266 37.75 -5.438 1 82.5 766 GLY B CA 1
ATOM 12275 C C . GLY B 1 766 ? 16.844 37.969 -6.824 1 82.5 766 GLY B C 1
ATOM 12276 O O . GLY B 1 766 ? 17.172 37.031 -7.531 1 82.5 766 GLY B O 1
ATOM 12277 N N . ARG B 1 767 ? 17.047 39.188 -7.156 1 80.38 767 ARG B N 1
ATOM 12278 C CA . ARG B 1 767 ? 17.484 39.5 -8.508 1 80.38 767 ARG B CA 1
ATOM 12279 C C . ARG B 1 767 ? 18.953 39.125 -8.719 1 80.38 767 ARG B C 1
ATOM 12281 O O . ARG B 1 767 ? 19.281 38.469 -9.703 1 80.38 767 ARG B O 1
ATOM 12288 N N . ILE B 1 768 ? 19.734 39.469 -7.773 1 84.25 768 ILE B N 1
ATOM 12289 C CA . ILE B 1 768 ? 21.156 39.156 -7.914 1 84.25 768 ILE B CA 1
ATOM 12290 C C . ILE B 1 768 ? 21.375 37.656 -7.641 1 84.25 768 ILE B C 1
ATOM 12292 O O . ILE B 1 768 ? 22.156 37 -8.336 1 84.25 768 ILE B O 1
ATOM 12296 N N . GLY B 1 769 ? 20.703 37.219 -6.629 1 86.06 769 GLY B N 1
ATOM 12297 C CA . GLY B 1 769 ? 20.828 35.781 -6.312 1 86.06 769 GLY B CA 1
ATOM 12298 C C . GLY B 1 769 ? 20.422 34.875 -7.457 1 86.06 769 GLY B C 1
ATOM 12299 O O . GLY B 1 769 ? 21.062 33.844 -7.691 1 86.06 769 GLY B O 1
ATOM 12300 N N . ASP B 1 770 ? 19.406 35.219 -8.133 1 84.69 770 ASP B N 1
ATOM 12301 C CA . ASP B 1 770 ? 18.938 34.438 -9.273 1 84.69 770 ASP B CA 1
ATOM 12302 C C . ASP B 1 770 ? 19.984 34.406 -10.391 1 84.69 770 ASP B C 1
ATOM 12304 O O . ASP B 1 770 ? 20.203 33.375 -11.023 1 84.69 770 ASP B O 1
ATOM 12308 N N . LEU B 1 771 ? 20.594 35.562 -10.602 1 82.62 771 LEU B N 1
ATOM 12309 C CA . LEU B 1 771 ? 21.625 35.656 -11.625 1 82.62 771 LEU B CA 1
ATOM 12310 C C . LEU B 1 771 ? 22.828 34.781 -11.266 1 82.62 771 LEU B C 1
ATOM 12312 O O . LEU B 1 771 ? 23.359 34.062 -12.125 1 82.62 771 LEU B O 1
ATOM 12316 N N . LEU B 1 772 ? 23.141 34.844 -10.016 1 84.81 772 LEU B N 1
ATOM 12317 C CA . LEU B 1 772 ? 24.328 34.094 -9.578 1 84.81 772 LEU B CA 1
ATOM 12318 C C . LEU B 1 772 ? 24.062 32.594 -9.578 1 84.81 772 LEU B C 1
ATOM 12320 O O . LEU B 1 772 ? 24.984 31.797 -9.672 1 84.81 772 LEU B O 1
ATOM 12324 N N . ALA B 1 773 ? 22.859 32.25 -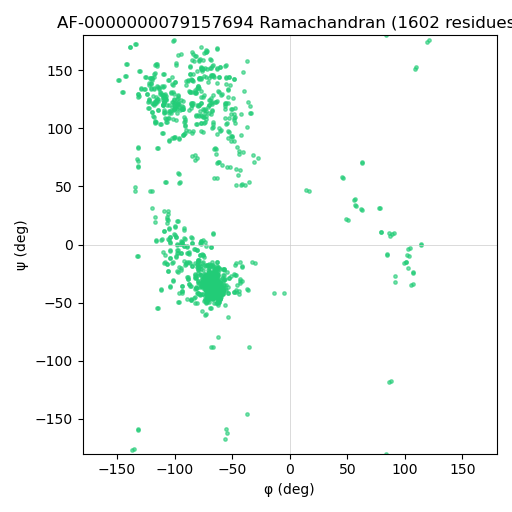9.352 1 82 773 ALA B N 1
ATOM 12325 C CA . ALA B 1 773 ? 22.5 30.828 -9.32 1 82 773 ALA B CA 1
ATOM 12326 C C . ALA B 1 773 ? 22.328 30.281 -10.727 1 82 773 ALA B C 1
ATOM 12328 O O . ALA B 1 773 ? 22.156 29.062 -10.906 1 82 773 ALA B O 1
ATOM 12329 N N . SER B 1 774 ? 22.406 31.031 -11.719 1 77.56 774 SER B N 1
ATOM 12330 C CA . SER B 1 774 ? 22.281 30.594 -13.102 1 77.56 774 SER B CA 1
ATOM 12331 C C . SER B 1 774 ? 23.516 29.797 -13.539 1 77.56 774 SER B C 1
ATOM 12333 O O . SER B 1 774 ? 24.516 29.75 -12.828 1 77.56 774 SER B O 1
ATOM 12335 N N . SER B 1 775 ? 23.469 29.109 -14.625 1 75.56 775 SER B N 1
ATOM 12336 C CA . SER B 1 775 ? 24.516 28.203 -15.117 1 75.56 775 SER B CA 1
ATOM 12337 C C . SER B 1 775 ? 25.75 28.969 -15.547 1 75.56 775 SER B C 1
ATOM 12339 O O . SER B 1 775 ? 26.812 28.391 -15.75 1 75.56 775 SER B O 1
ATOM 12341 N N . GLU B 1 776 ? 25.734 30.281 -15.484 1 73.25 776 GLU B N 1
ATOM 12342 C CA . GLU B 1 776 ? 26.844 31.078 -16 1 73.25 776 GLU B CA 1
ATOM 12343 C C . GLU B 1 776 ? 27.984 31.172 -14.984 1 73.25 776 GLU B C 1
ATOM 12345 O O . GLU B 1 776 ? 29.125 31.422 -15.359 1 73.25 776 GLU B O 1
ATOM 12350 N N . PHE B 1 777 ? 27.688 31.031 -13.805 1 78.5 777 PHE B N 1
ATOM 12351 C CA . PHE B 1 777 ? 28.688 31.172 -12.766 1 78.5 777 PHE B CA 1
ATOM 12352 C C . PHE B 1 777 ? 29 29.828 -12.125 1 78.5 777 PHE B C 1
ATOM 12354 O O . PHE B 1 777 ? 28.125 28.969 -12.031 1 78.5 777 PHE B O 1
ATOM 12361 N N . GLN B 1 778 ? 30.234 29.672 -11.719 1 74.81 778 GLN B N 1
ATOM 12362 C CA . GLN B 1 778 ? 30.656 28.359 -11.227 1 74.81 778 GLN B CA 1
ATOM 12363 C C . GLN B 1 778 ? 30.906 28.406 -9.719 1 74.81 778 GLN B C 1
ATOM 12365 O O . GLN B 1 778 ? 31.141 27.375 -9.094 1 74.81 778 GLN B O 1
ATOM 12370 N N . PHE B 1 779 ? 30.859 29.531 -9.117 1 80.81 779 PHE B N 1
ATOM 12371 C CA . PHE B 1 779 ? 31.094 29.562 -7.684 1 80.81 779 PHE B CA 1
ATOM 12372 C C . PHE B 1 779 ? 29.828 29.266 -6.914 1 80.81 779 PHE B C 1
ATOM 12374 O O . PHE B 1 779 ? 28.734 29.297 -7.477 1 80.81 779 PHE B O 1
ATOM 12381 N N . SER B 1 780 ? 29.953 28.844 -5.672 1 86.44 780 SER B N 1
ATOM 12382 C CA . SER B 1 780 ? 28.812 28.625 -4.805 1 86.44 780 SER B CA 1
ATOM 12383 C C . SER B 1 780 ? 28.25 29.938 -4.277 1 86.44 780 SER B C 1
ATOM 12385 O O . SER B 1 780 ? 28.969 30.938 -4.188 1 86.44 780 SER B O 1
ATOM 12387 N N . VAL B 1 781 ? 26.938 29.969 -4.031 1 89.81 781 VAL B N 1
ATOM 12388 C CA . VAL B 1 781 ? 26.297 31.203 -3.654 1 89.81 781 VAL B CA 1
ATOM 12389 C C . VAL B 1 781 ? 25.469 31 -2.385 1 89.81 781 VAL B C 1
ATOM 12391 O O . VAL B 1 781 ? 24.812 29.969 -2.225 1 89.81 781 VAL B O 1
ATOM 12394 N N . LEU B 1 782 ? 25.594 31.891 -1.48 1 92.44 782 LEU B N 1
ATOM 12395 C CA . LEU B 1 782 ? 24.734 31.938 -0.302 1 92.44 782 LEU B CA 1
ATOM 12396 C C . LEU B 1 782 ? 23.875 33.188 -0.312 1 92.44 782 LEU B C 1
ATOM 12398 O O . LEU B 1 782 ? 24.391 34.312 -0.298 1 92.44 782 LEU B O 1
ATOM 12402 N N . VAL B 1 783 ? 22.609 33.031 -0.399 1 93 783 VAL B N 1
ATOM 12403 C CA . VAL B 1 783 ? 21.672 34.156 -0.373 1 93 783 VAL B CA 1
ATOM 12404 C C . VAL B 1 783 ? 21.047 34.281 1.017 1 93 783 VAL B C 1
ATOM 12406 O O . VAL B 1 783 ? 20.453 33.344 1.523 1 93 783 VAL B O 1
ATOM 12409 N N . VAL B 1 784 ? 21.172 35.469 1.596 1 92.69 784 VAL B N 1
ATOM 12410 C CA . VAL B 1 784 ? 20.719 35.656 2.969 1 92.69 784 VAL B CA 1
ATOM 12411 C C . VAL B 1 784 ? 19.531 36.625 2.99 1 92.69 784 VAL B C 1
ATOM 12413 O O . VAL B 1 784 ? 19.531 37.625 2.295 1 92.69 784 VAL B O 1
ATOM 12416 N N . GLN B 1 785 ? 18.531 36.25 3.725 1 90 785 GLN B N 1
ATOM 12417 C CA . GLN B 1 785 ? 17.359 37.094 3.959 1 90 785 GLN B CA 1
ATOM 12418 C C . GLN B 1 785 ? 17.094 37.25 5.453 1 90 785 GLN B C 1
ATOM 12420 O O . GLN B 1 785 ? 17.188 36.312 6.215 1 90 785 GLN B O 1
ATOM 12425 N N . THR B 1 786 ? 16.859 38.5 5.766 1 84.81 786 THR B N 1
ATOM 12426 C CA . THR B 1 786 ? 16.516 38.75 7.152 1 84.81 786 THR B CA 1
ATOM 12427 C C . THR B 1 786 ? 15.023 38.531 7.395 1 84.81 786 THR B C 1
ATOM 12429 O O . THR B 1 786 ? 14.266 38.312 6.449 1 84.81 786 THR B O 1
ATOM 12432 N N . GLN B 1 787 ? 14.602 38.438 8.625 1 76.69 787 GLN B N 1
ATOM 12433 C CA . GLN B 1 787 ? 13.203 38.25 9 1 76.69 787 GLN B CA 1
ATOM 12434 C C . GLN B 1 787 ? 12.328 39.344 8.414 1 76.69 787 GLN B C 1
ATOM 12436 O O . GLN B 1 787 ? 12.648 40.531 8.523 1 76.69 787 GLN B O 1
ATOM 12441 N N . PRO B 1 788 ? 11.359 38.969 7.512 1 64.12 788 PRO B N 1
ATOM 12442 C CA . PRO B 1 788 ? 10.492 40 6.945 1 64.12 788 PRO B CA 1
ATOM 12443 C C . PRO B 1 788 ? 9.703 40.75 8.016 1 64.12 788 PRO B C 1
ATOM 12445 O O . PRO B 1 788 ? 9.125 40.125 8.914 1 64.12 788 PRO B O 1
ATOM 12448 N N . LEU B 1 789 ? 10.07 41.875 8.461 1 49.03 789 LEU B N 1
ATOM 12449 C CA . LEU B 1 789 ? 9.352 42.688 9.438 1 49.03 789 LEU B CA 1
ATOM 12450 C C . LEU B 1 789 ? 8.016 43.156 8.875 1 49.03 789 LEU B C 1
ATOM 12452 O O . LEU B 1 789 ? 7.957 43.75 7.801 1 49.03 789 LEU B O 1
ATOM 12456 N N . GLU B 1 790 ? 6.969 42.438 8.883 1 45.47 790 GLU B N 1
ATOM 12457 C CA . GLU B 1 790 ? 5.758 43.219 8.672 1 45.47 790 GLU B CA 1
ATOM 12458 C C . GLU B 1 790 ? 5.73 44.469 9.57 1 45.47 790 GLU B C 1
ATOM 12460 O O . GLU B 1 790 ? 5.91 44.344 10.781 1 45.47 790 GLU B O 1
ATOM 12465 N N . ARG B 1 791 ? 5.98 45.688 9.062 1 37.88 791 ARG B N 1
ATOM 12466 C CA . ARG B 1 791 ? 5.68 46.938 9.727 1 37.88 791 ARG B CA 1
ATOM 12467 C C . ARG B 1 791 ? 4.301 46.906 10.383 1 37.88 791 ARG B C 1
ATOM 12469 O O . ARG B 1 791 ? 3.281 46.938 9.695 1 37.88 791 ARG B O 1
ATOM 12476 N N . ILE B 1 792 ? 4.078 46.062 11.367 1 31.64 792 ILE B N 1
ATOM 12477 C CA . ILE B 1 792 ? 2.982 46.594 12.172 1 31.64 792 ILE B CA 1
ATOM 12478 C C . ILE B 1 792 ? 3.295 48.031 12.578 1 31.64 792 ILE B C 1
ATOM 12480 O O . ILE B 1 792 ? 4.305 48.281 13.242 1 31.64 792 ILE B O 1
ATOM 12484 N N . ASP B 1 793 ? 2.859 48.969 11.945 1 27.81 793 ASP B N 1
ATOM 12485 C CA . ASP B 1 793 ? 2.721 50.312 12.492 1 27.81 793 ASP B CA 1
ATOM 12486 C C . ASP B 1 793 ? 2.199 50.281 13.922 1 27.81 793 ASP B C 1
ATOM 12488 O O . ASP B 1 793 ? 0.995 50.125 14.148 1 27.81 793 ASP B O 1
ATOM 12492 N N . TYR B 1 794 ? 2.789 49.531 14.828 1 26.16 794 TYR B N 1
ATOM 12493 C CA . TYR B 1 794 ? 2.451 49.969 16.172 1 26.16 794 TYR B CA 1
ATOM 12494 C C . TYR B 1 794 ? 2.764 51.469 16.359 1 26.16 794 TYR B C 1
ATOM 12496 O O . TYR B 1 794 ? 3.873 51.906 16.062 1 26.16 794 TYR B O 1
ATOM 12504 N N . ASP B 1 795 ? 1.836 52.312 16.375 1 25.19 795 ASP B N 1
ATOM 12505 C CA . ASP B 1 795 ? 1.781 53.406 17.312 1 25.19 795 ASP B CA 1
ATOM 12506 C C . ASP B 1 795 ? 2.113 52.969 18.734 1 25.19 795 ASP B C 1
ATOM 12508 O O . ASP B 1 795 ? 1.333 52.219 19.344 1 25.19 795 ASP B O 1
ATOM 12512 N N . CYS B 1 796 ? 3.268 52.438 19.031 1 24.34 796 CYS B N 1
ATOM 12513 C CA . CYS B 1 796 ? 3.834 52.469 20.375 1 24.34 796 CYS B CA 1
ATOM 12514 C C . CYS B 1 796 ? 3.436 53.719 21.125 1 24.34 796 CYS B C 1
ATOM 12516 O O . CYS B 1 796 ? 3.93 54.812 20.812 1 24.34 796 CYS B O 1
ATOM 12518 N N . GLU B 1 797 ? 2.234 53.875 21.672 1 24.77 797 GLU B N 1
ATOM 12519 C CA . GLU B 1 797 ? 2.133 54.469 23.016 1 24.77 797 GLU B CA 1
ATOM 12520 C C . GLU B 1 797 ? 3.109 53.781 23.969 1 24.77 797 GLU B C 1
ATOM 12522 O O . GLU B 1 797 ? 3.375 52.594 23.859 1 24.77 797 GLU B O 1
ATOM 12527 N N . GLN B 1 798 ? 4.07 54.5 24.734 1 24.03 798 GLN B N 1
ATOM 12528 C CA . GLN B 1 798 ? 5.078 54.469 25.781 1 24.03 798 GLN B CA 1
ATOM 12529 C C . GLN B 1 798 ? 4.699 53.5 26.891 1 24.03 798 GLN B C 1
ATOM 12531 O O . GLN B 1 798 ? 3.809 53.75 27.688 1 24.03 798 GLN B O 1
ATOM 12536 N N . ILE B 1 799 ? 4.387 52.281 26.797 1 22.88 799 ILE B N 1
ATOM 12537 C CA . ILE B 1 799 ? 4.434 51.656 28.125 1 22.88 799 ILE B CA 1
ATOM 12538 C C . ILE B 1 799 ? 5.867 51.688 28.656 1 22.88 799 ILE B C 1
ATOM 12540 O O . ILE B 1 799 ? 6.742 51 28.109 1 22.88 799 ILE B O 1
ATOM 12544 N N . VAL B 1 800 ? 6.34 52.906 29.188 1 20.88 800 VAL B N 1
ATOM 12545 C CA . VAL B 1 800 ? 7.406 53.281 30.109 1 20.88 800 VAL B CA 1
ATOM 12546 C C . VAL B 1 800 ? 7.43 52.344 31.297 1 20.88 800 VAL B C 1
ATOM 12548 O O . VAL B 1 800 ? 6.453 52.219 32.031 1 20.88 800 VAL B O 1
ATOM 12551 N N . PHE B 1 801 ? 8 51.188 31.188 1 20.44 801 PHE B N 1
ATOM 12552 C CA . PHE B 1 801 ? 8.383 50.656 32.469 1 20.44 801 PHE B CA 1
ATOM 12553 C C . PHE B 1 801 ? 9.188 51.688 33.281 1 20.44 801 PHE B C 1
ATOM 12555 O O . PHE B 1 801 ? 10.133 52.281 32.75 1 20.44 801 PHE B O 1
ATOM 12562 N N . GLY B 1 802 ? 8.539 52.469 34.125 1 18.53 802 GLY B N 1
ATOM 12563 C CA . GLY B 1 802 ? 9.188 53.25 35.156 1 18.53 802 GLY B CA 1
ATOM 12564 C C . GLY B 1 802 ? 10.32 52.5 35.844 1 18.53 802 GLY B C 1
ATOM 12565 O O . GLY B 1 802 ? 10.328 51.281 35.875 1 18.53 802 GLY B O 1
ATOM 12566 N N . LYS B 1 803 ? 11.297 53.375 36.25 1 19.8 803 LYS B N 1
ATOM 12567 C CA . LYS B 1 803 ? 12.156 53.094 37.375 1 19.8 803 LYS B CA 1
ATOM 12568 C C . LYS B 1 803 ? 11.336 52.75 38.625 1 19.8 803 LYS B C 1
ATOM 12570 O O . LYS B 1 803 ? 10.344 53.406 38.938 1 19.8 803 LYS B O 1
#

Sequence (1606 aa):
MSRLPAIVSSEGYVPGVNEPEQMICQYLHMTNSMGCSWFGCDVSTFSLPLLMLQLSMIFIVSHTTFFLLKPLRQSILSCQLIGCIVFIWFVRLDNHLLNKLFPESGKLVLDTVASFGFMLHVFVVGVQIDMNILKSVHKHMVLIGCMSFFLPYAVCILCIVPLPNLIELDELSLHTLPFVAALTSMTTFPAVTSTLSDLNLLNSDLGRLSCSTALVTDSCSYITTLALTTIGVALERSEWKALTNIFYIICFLFTICFIVRPFILWMAKRIPEGQQIKESQFVMVLVAVLLCGFLSECLGQNASFGGFTMGICVPDGPPFGSAMVNRVDWMATSILVPAKFAICAFKVNLRSLGGDNALASAITEVVITIAYLVKFMSNFLLAMYFNVSSQDAFHFAMIMCTKGIIDVAAFSLIRSNRVVTEQGYSLLILNMLLVTGSTRFLLWHFYDPSARYQSYKRTSILDSEPDDYLRIVVCIHNEDNVPSIINLLQASNPSRHQPIEVITMNLLQLEGRASAILVPSSEVKKIPSAQTRVFQVGNAFNYFRQRNRNSVVVEHFVSMAPYRTMHEDIFTISINKCANIIIVPFHKCWGIDGTIDATFHGIRSVNLKLMEKTPCSIGILVDRGQIGGPKSVLTRRTEVFHITQLFLGGEDDREALALSCRMAQHPYVSLLVVVLRPANADVDQTPEMLHEKKLDNEMIDRFRMECKGRDIFIQQEVVDDGVQTVHLLRAMEEGCDLFIVGRAHSLSGSKLTHGLSEKPQCPELGRIGDLLASSEFQFSVLVVQTQPLERIDYDCEQIVFGKMSRLPAIVSSEGYVPGVNEPEQMICQYLHMTNSMGCSWFGCDVSTFSLPLLMLQLSMIFIVSHTTFFLLKPLRQSILSCQLIGCIVFIWFVRLDNHLLNKLFPESGKLVLDTVASFGFMLHVFVVGVQIDMNILKSVHKHMVLIGCMSFFLPYAVCILCIVPLPNLIELDELSLHTLPFVAALTSMTTFPAVTSTLSDLNLLNSDLGRLSCSTALVTDSCSYITTLALTTIGVALERSEWKALTNIFYIICFLFTICFIVRPFILWMAKRIPEGQQIKESQFVMVLVAVLLCGFLSECLGQNASFGGFTMGICVPDGPPFGSAMVNRVDWMATSILVPAKFAICAFKVNLRSLGGDNALASAITEVVITIAYLVKFMSNFLLAMYFNVSSQDAFHFAMIMCTKGIIDVAAFSLIRSNRVVTEQGYSLLILNMLLVTGSTRFLLWHFYDPSARYQSYKRTSILDSEPDDYLRIVVCIHNEDNVPSIINLLQASNPSRHQPIEVITMNLLQLEGRASAILVPSSEVKKIPSAQTRVFQVGNAFNYFRQRNRNSVVVEHFVSMAPYRTMHEDIFTISINKCANIIIVPFHKCWGIDGTIDATFHGIRSVNLKLMEKTPCSIGILVDRGQIGGPKSVLTRRTEVFHITQLFLGGEDDREALALSCRMAQHPYVSLLVVVLRPANADVDQTPEMLHEKKLDNEMIDRFRMECKGRDIFIQQEVVDDGVQTVHLLRAMEEGCDLFIVGRAHSLSGSKLTHGLSEKPQCPELGRIGDLLASSEFQFSVLVVQTQPLERIDYDCEQIVFGK

pLDDT: mean 76.11, std 15.83, range [18.47, 94.06]

Solvent-accessible surface area (backbone atoms only — not comparable to full-atom values): 82143 Å² total; per-residue (Å²): 134,74,71,69,70,68,60,48,64,44,68,40,57,48,82,90,47,90,54,64,38,54,16,36,33,40,64,58,77,39,38,62,45,84,29,34,34,73,76,72,44,69,46,61,75,15,50,36,40,29,49,29,49,44,52,35,51,50,47,51,40,23,50,52,33,31,64,70,39,43,86,64,55,53,56,66,67,59,29,27,38,52,26,28,35,53,49,48,54,59,36,63,75,36,65,66,56,29,52,60,68,57,30,71,71,51,46,40,52,50,47,32,51,10,50,52,17,40,19,49,36,36,16,42,56,21,19,69,46,57,65,67,54,67,67,64,58,47,72,68,38,47,54,49,7,49,49,47,28,52,52,28,27,56,49,28,46,68,56,53,71,80,39,61,67,37,34,59,64,92,68,66,46,91,45,55,54,58,41,53,22,40,62,71,40,45,26,50,40,64,28,42,50,48,51,25,47,74,66,69,30,50,81,36,72,66,25,46,51,47,50,40,21,25,44,38,17,29,50,51,35,50,52,51,43,50,50,38,53,35,49,39,49,24,65,73,62,72,40,72,60,38,61,54,42,53,52,50,51,52,50,49,54,48,42,43,62,69,48,51,21,52,50,48,49,54,54,56,66,65,49,56,84,80,50,74,80,50,70,66,61,54,50,51,51,52,38,48,32,30,49,33,16,31,51,24,27,53,65,30,38,56,39,42,57,19,12,25,57,48,13,55,42,39,60,40,54,64,59,58,24,47,49,51,39,55,36,45,42,56,50,19,55,69,56,19,38,56,44,38,36,38,58,51,26,66,60,44,45,72,72,66,43,41,79,92,39,33,65,60,43,51,51,51,49,51,51,54,49,49,38,52,50,47,34,32,49,51,33,28,53,50,33,46,72,70,70,39,53,69,68,57,14,52,51,46,16,41,49,63,58,33,68,36,68,68,54,52,52,50,51,44,49,38,40,75,67,60,62,29,31,56,55,25,46,28,48,51,53,51,47,49,51,49,48,29,51,49,37,44,45,47,45,62,72,65,58,52,81,58,59,70,44,63,69,52,76,76,40,41,63,70,74,52,56,92,62,43,67,48,25,36,34,38,48,36,73,50,78,77,51,49,47,28,50,52,43,51,52,55,47,46,29,61,30,80,62,38,22,30,32,40,35,39,32,39,48,38,73,37,80,92,59,76,70,53,45,77,39,46,49,86,64,38,77,62,40,58,85,51,32,62,60,50,44,50,53,48,46,56,49,48,50,52,26,62,77,33,60,83,15,38,48,74,46,56,31,31,34,30,21,43,47,88,54,39,41,54,58,51,49,51,51,36,59,76,61,58,24,22,32,36,38,35,64,46,36,59,37,49,36,96,86,53,44,78,69,43,75,39,64,53,50,42,54,24,50,51,55,37,68,68,64,34,62,27,21,37,29,41,38,40,61,48,38,41,42,37,24,96,77,32,55,85,68,62,85,80,61,70,44,30,35,35,36,51,36,48,34,38,69,13,17,51,43,39,48,42,52,47,54,44,20,44,71,26,89,54,29,34,32,37,38,38,37,52,40,60,68,85,64,77,76,90,64,50,70,66,51,52,52,51,48,49,53,46,51,49,48,53,49,49,47,54,61,75,48,62,92,50,65,59,45,79,44,81,44,74,38,78,39,19,68,52,47,52,55,51,52,60,65,49,54,73,76,39,38,35,37,38,35,29,32,56,56,25,79,74,28,45,52,40,52,44,83,46,77,89,74,64,92,44,65,88,33,23,71,63,37,34,57,52,69,34,73,87,46,68,42,13,37,36,30,22,34,55,46,72,73,75,81,68,79,67,82,72,76,82,82,69,79,71,134,136,75,72,72,76,69,58,49,62,44,69,42,51,48,78,92,46,87,54,63,38,54,17,35,31,40,62,53,78,37,39,62,47,85,30,34,34,73,76,71,46,69,45,58,76,15,48,36,40,30,49,29,48,45,54,36,50,51,47,51,41,24,50,52,33,32,63,71,40,42,87,66,55,55,55,66,66,59,28,29,37,51,25,29,36,53,49,49,56,58,36,64,75,36,62,66,55,31,51,61,66,58,28,69,72,53,47,42,52,49,48,30,52,8,51,54,18,40,19,51,36,37,16,43,58,22,20,68,45,56,63,64,55,66,69,62,58,48,72,68,38,48,52,49,7,47,49,48,29,52,52,30,27,56,52,28,45,68,58,52,71,79,41,62,67,38,34,58,63,92,69,66,45,90,43,56,56,56,40,52,22,39,64,70,39,46,26,50,41,66,29,40,51,50,51,25,48,77,65,69,32,52,82,37,71,67,25,46,52,48,51,40,20,25,44,38,18,29,50,50,33,50,51,50,44,50,49,37,51,35,49,39,50,24,64,73,61,72,38,72,60,39,60,53,43,53,51,50,49,51,50,49,54,46,44,43,62,68,47,50,22,52,50,48,49,52,55,55,66,66,49,57,86,78,50,74,80,51,69,67,59,53,50,51,52,52,38,49,32,29,50,33,17,31,51,23,26,53,65,29,38,55,39,41,55,18,12,26,58,49,13,54,41,39,59,39,56,63,58,59,25,47,49,51,38,57,36,45,41,56,52,18,54,70,55,18,36,55,45,37,34,39,57,51,27,66,60,46,43,73,73,65,44,41,79,92,40,32,65,61,46,50,51,50,50,50,50,54,49,49,37,50,49,46,34,31,49,50,34,28,51,51,32,46,71,71,70,37,53,70,69,55,14,51,51,47,16,40,50,62,60,32,66,38,68,66,54,52,52,50,50,44,49,38,40,76,68,60,62,30,32,55,54,25,46,31,47,52,54,50,48,47,50,50,47,30,51,50,36,42,46,48,45,62,73,66,57,54,83,60,60,71,44,66,70,52,76,77,40,40,65,69,73,53,56,92,61,42,67,48,25,35,34,37,48,36,74,49,80,78,50,49,49,29,50,52,42,52,51,56,48,47,30,60,30,81,62,38,22,32,32,39,35,40,32,38,48,37,73,36,80,91,57,80,70,53,45,76,39,46,47,83,64,35,77,60,40,54,85,52,33,60,59,50,44,51,55,50,47,56,49,45,51,51,26,62,77,34,59,84,15,38,46,75,47,55,31,30,34,29,23,42,47,87,54,39,41,54,56,50,48,48,51,36,58,75,62,59,24,22,31,37,38,36,67,46,36,57,37,48,37,94,83,53,46,77,69,43,75,40,63,52,50,40,54,25,49,51,54,38,68,70,65,33,63,26,20,37,30,42,36,40,60,48,36,40,47,42,32,94,78,21,61,82,73,49,81,83,62,68,44,30,34,36,35,52,36,47,34,39,72,12,19,52,43,40,47,43,52,48,54,43,19,43,70,26,90,55,28,33,33,37,38,40,37,52,39,58,69,83,64,76,76,89,67,49,70,66,52,51,52,50,49,48,53,46,52,50,48,52,50,48,47,53,62,74,47,64,92,50,67,60,45,81,44,80,43,75,40,78,38,19,68,54,45,52,53,52,52,60,65,47,52,74,76,39,38,36,38,38,34,28,31,57,53,26,78,73,29,45,53,41,51,44,84,47,78,89,72,64,91,43,64,87,34,23,71,66,38,33,59,51,67,34,73,85,44,68,44,14,37,37,30,22,35,52,47,71,71,73,80,66,80,65,81,73,75,80,82,70,78,74,134

Foldseek 3Di:
DDDDPPQQQDQCDDPPRPGRGGDGDADPPQAACPCVVVVVDDNCSGQPVLLVVLLVVLLVQLVVQCVVCVVLVAASFLSSLVSLLVVLVVQVVDPVSCCSNPNPVNLVVLQVLLLVLLLLQLLLLLQQDACVLVVPQDPLLLVLLVLLQVVLLVLQLVLCVVQCQWFVVVPPDPLLSSLVSLLLSAQALSQLCSLCLSVQNCPPPLNSSLNSSNVSNNVNSVVSNLVSVLVVCCVVVVDPVSVVLVVVVVVLLVCCVPPVLVVLVVVVVPDPAPDADDPVNLVVLVVQLVVQLVVCVVSVHHSSVSSSSSSNSHHCAPPTSLNNSVVSVCCSVSRSNSSNSSSLSNLADPPVCDDPNVVSLVSSLVSSVVSLVSSLVSQLVSCVVVPDDNLSSNLSSLSSSADGSVSSVVLSVCVVVSSTDSSSSNSSSVSNSVSNSVSSSCCVVRPDVLVVLVPQDALALVPDDWQDAQEEEEEDADPLCLQLVLLLVVLLPQDNRYAYEYEYEHEAEDPPRSHWDKAWLVPCPRRRVCVVVQVVSVVSVVVSCVVRVNRYHYTYIYTHYHLQCSLVSVQVVCRVVVHAEYEYEDQFDADLLLDGPGGRVSSLNSLVVCQVRPSHKYKYKYDLQLRRHPPHDPPPPVAAAEEEEEALFDDQSLSLVSSVLSSQPDQRYAYEYEYEAEPPPPDPQPPVNVVRVVVVVVSVVVSCVSNPPTNYHYHYDYDHELVVVVVVVVVVLPRHAEYEYEADHPPRSVRRLPPQPPDQPRNSQHSVGSVCSHSPGRHMYMYMYGRPDPPPPPPDDPPPPDD/DDDDPPQQQDQCQDPPRPGRGGRGDADPPQAACPCVVVVVDDNCSGQPVLLVVLLVVLLVQLVVQCVVCVVLVAASFLSSLVSLLVVLVVQVVDPVSCCSNPNPVNLVVLQVLLLVLLLLQLLLLLQLDACVLVVPQDPLLLVLLVLLQVQLLVLQLVLCVVQCQWFVVVPPDPLLSSLVSLLLSAQALSQLCSLCLSVQNCPPPLNSSLNSSNVSNNVVSVVSNLVSVLVVCCVVVVDCVSVVLVVVVVVLLVCCVPPVLVVLVVVVVPDPFPDADDPVNLVVLVVQLVVQLVVCVVSVHHSSVSSSSSSNSHHNAPPTSLNNSVVSVCCSVSRSNSSNSNSLSNLADPPVCDDPNVVSLVSSLVSSVVSLVSSLVSQLVSCVVVPDPNLSSNLSSLSSSADGSVSSVVLSVCVVVVSTDSSSSNSSSVSNSVSNSVSSSCCVVRPDVLVVLQVQDALALVPDDWQDAQEEEEEDADPLCLQLVLLLVVLLPQDNRYAYEYEYEHEAEDDSRSHWDKAWLVPCPRRRVCVVVQVVSVVSVVVSCVVRVNRYHYTYIYTHYHLQCSLVSVQVVCRVVVHAEYEYEDQFDADLLLDGPGGRVSSLNSLVVCQVRPSHKYKYKYDLQQRSHPPHDDPPVPAAAEEEEEALFDDQSLSLVSSVLSSQPDQRYAYEYEYEAEPVPPDPQPPVNVVRVVVSVVSVVVSCVSNPPTNYHYHYDYDHELVVVVVVVVVVLPRHAEYEYEADHDPRSVRRLPPQPPDQPRNSQHSVRSVCSHSPGRHMYMYMYGRPPPPPPPPPPDPPPDD

InterPro domains:
  IPR006153 Cation/H+ exchanger, transmembrane domain [PF00999] (68-442)
  IPR038770 Sodium/solute symporter superfamily [G3DSA:1.20.1530.20] (50-455)
  IPR050794 Monovalent cation:proton antiporter 2 [PTHR32468] (29-787)
  IPR057290 Cation/H(+) antiporter, C-terminal domain [PF23259] (641-785)
  IPR057291 Cation/H(+) antiporter, central domain [PF23256] (502-626)

Nearest PDB structures (foldseek):
  8bxg-assembly1_A  TM=5.894E-01  e=1.719E-10  Escherichia coli
  9emb-assembly1_B  TM=5.514E-01  e=7.896E-11  Escherichia coli
  8by2-assembly1_B  TM=5.825E-01  e=2.649E-10  Escherichia coli
  8by2-assembly1_A  TM=5.500E-01  e=1.165E-10  Escherichia coli
  9emb-assembly1_A  TM=5.509E-01  e=1.795E-10  Escherichia coli